Protein 9LR7 (pdb70)

Structure (mmCIF, N/CA/C/O backbone):
data_9LR7
#
_entry.id   9LR7
#
_cell.length_a   87.307
_cell.length_b   158.415
_cell.length_c   88.221
_cell.angle_alpha   90.00
_cell.angle_beta   92.09
_cell.angle_gamma   90.00
#
_symmetry.space_group_name_H-M   'P 1 21 1'
#
loop_
_entity.id
_entity.type
_entity.pdbx_description
1 polymer 'Endocarditis and biofilm-associated pilus minor subunit EbpB'
2 non-polymer 'SODIUM ION'
3 non-polymer 'PHOSPHATE ION'
4 non-polymer 1,2-ETHANEDIOL
5 water water
#
loop_
_atom_site.group_PDB
_atom_site.id
_atom_site.type_symbol
_atom_site.label_atom_id
_atom_site.label_alt_id
_atom_site.label_comp_id
_atom_site.label_asym_id
_atom_site.label_entity_id
_atom_site.label_seq_id
_atom_site.pdbx_PDB_ins_code
_atom_site.Cartn_x
_atom_site.Cartn_y
_atom_site.Cartn_z
_atom_site.occupancy
_atom_site.B_iso_or_equiv
_atom_site.auth_seq_id
_atom_site.auth_comp_id
_atom_site.auth_asym_id
_atom_site.auth_atom_id
_atom_site.pdbx_PDB_model_num
ATOM 1 N N . ALA A 1 26 ? 55.064 26.395 -16.353 1.00 28.53 30 ALA B N 1
ATOM 2 C CA . ALA A 1 26 ? 56.212 26.292 -15.417 1.00 29.09 30 ALA B CA 1
ATOM 3 C C . ALA A 1 26 ? 55.665 26.314 -13.999 1.00 29.50 30 ALA B C 1
ATOM 4 O O . ALA A 1 26 ? 54.782 27.099 -13.700 1.00 29.52 30 ALA B O 1
ATOM 6 N N . SER A 1 27 ? 56.116 25.366 -13.175 1.00 32.13 31 SER B N 1
ATOM 7 C CA . SER A 1 27 ? 55.407 25.055 -11.954 1.00 30.47 31 SER B CA 1
ATOM 8 C C . SER A 1 27 ? 56.375 25.058 -10.785 1.00 30.13 31 SER B C 1
ATOM 9 O O . SER A 1 27 ? 57.586 24.983 -10.964 1.00 32.15 31 SER B O 1
ATOM 12 N N . VAL A 1 28 ? 55.792 25.177 -9.584 1.00 27.58 32 VAL B N 1
ATOM 13 C CA . VAL A 1 28 ? 56.481 24.792 -8.370 1.00 26.25 32 VAL B CA 1
ATOM 14 C C . VAL A 1 28 ? 55.689 23.670 -7.706 1.00 26.63 32 VAL B C 1
ATOM 15 O O . VAL A 1 28 ? 54.465 23.583 -7.846 1.00 26.90 32 VAL B O 1
ATOM 19 N N . GLN A 1 29 ? 56.434 22.786 -7.043 1.00 26.61 33 GLN B N 1
ATOM 20 C CA . GLN A 1 29 ? 55.856 21.811 -6.139 1.00 27.27 33 GLN B CA 1
ATOM 21 C C . GLN A 1 29 ? 56.030 22.365 -4.732 1.00 26.89 33 GLN B C 1
ATOM 22 O O . GLN A 1 29 ? 57.134 22.768 -4.372 1.00 28.74 33 GLN B O 1
ATOM 28 N N . VAL A 1 30 ? 54.934 22.427 -3.968 1.00 24.96 34 VAL B N 1
ATOM 29 C CA . VAL A 1 30 ? 55.001 22.872 -2.586 1.00 24.75 34 VAL B CA 1
ATOM 30 C C . VAL A 1 30 ? 54.581 21.709 -1.700 1.00 24.45 34 VAL B C 1
ATOM 31 O O . VAL A 1 30 ? 53.445 21.247 -1.815 1.00 25.71 34 VAL B O 1
ATOM 35 N N . THR A 1 31 ? 55.482 21.273 -0.803 1.00 23.66 35 THR B N 1
ATOM 36 C CA . THR A 1 31 ? 55.165 20.197 0.118 1.00 23.37 35 THR B CA 1
ATOM 37 C C . THR A 1 31 ? 55.053 20.757 1.529 1.00 23.51 35 THR B C 1
ATOM 38 O O . THR A 1 31 ? 55.983 21.395 2.021 1.00 23.55 35 THR B O 1
ATOM 42 N N . LEU A 1 32 ? 53.907 20.478 2.168 1.00 23.68 36 LEU B N 1
ATOM 43 C CA . LEU A 1 32 ? 53.679 20.799 3.571 1.00 23.77 36 LEU B CA 1
ATOM 44 C C . LEU A 1 32 ? 53.939 19.530 4.399 1.00 24.17 36 LEU B C 1
ATOM 45 O O . LEU A 1 32 ? 53.343 18.464 4.163 1.00 25.33 36 LEU B O 1
ATOM 50 N N . HIS A 1 33 ? 54.837 19.676 5.385 1.00 24.98 37 HIS B N 1
ATOM 51 C CA . HIS A 1 33 ? 55.099 18.662 6.381 1.00 24.31 37 HIS B CA 1
ATOM 52 C C . HIS A 1 33 ? 54.438 19.101 7.684 1.00 23.20 37 HIS B C 1
ATOM 53 O O . HIS A 1 33 ? 55.051 19.812 8.480 1.00 24.81 37 HIS B O 1
ATOM 60 N N . LYS A 1 34 ? 53.184 18.686 7.895 1.00 21.77 38 LYS B N 1
ATOM 61 C CA . LYS A 1 34 ? 52.445 19.114 9.070 1.00 21.10 38 LYS B CA 1
ATOM 62 C C . LYS A 1 34 ? 53.017 18.445 10.313 1.00 20.69 38 LYS B C 1
ATOM 63 O O . LYS A 1 34 ? 53.095 17.225 10.374 1.00 22.89 38 LYS B O 1
ATOM 69 N N . LEU A 1 35 ? 53.389 19.243 11.313 1.00 20.07 39 LEU B N 1
ATOM 70 C CA . LEU A 1 35 ? 53.924 18.733 12.568 1.00 19.45 39 LEU B CA 1
ATOM 71 C C . LEU A 1 35 ? 52.932 18.977 13.699 1.00 19.43 39 LEU B C 1
ATOM 72 O O . LEU A 1 35 ? 52.171 19.942 13.676 1.00 19.13 39 LEU B O 1
ATOM 77 N N . LEU A 1 36 ? 52.984 18.094 14.693 1.00 19.69 40 LEU B N 1
ATOM 78 C CA . LEU A 1 36 ? 52.206 18.246 15.909 1.00 19.84 40 LEU B CA 1
ATOM 79 C C . LEU A 1 36 ? 53.167 18.203 17.089 1.00 20.09 40 LEU B C 1
ATOM 80 O O . LEU A 1 36 ? 53.947 17.271 17.200 1.00 20.45 40 LEU B O 1
ATOM 85 N N . PHE A 1 37 ? 53.113 19.229 17.943 1.00 20.20 41 PHE B N 1
ATOM 86 C CA . PHE A 1 37 ? 53.902 19.261 19.161 1.00 20.00 41 PHE B CA 1
ATOM 87 C C . PHE A 1 37 ? 52.973 19.129 20.361 1.00 20.20 41 PHE B C 1
ATOM 88 O O . PHE A 1 37 ? 51.814 19.527 20.289 1.00 20.80 41 PHE B O 1
ATOM 96 N N . PRO A 1 38 ? 53.467 18.623 21.504 1.00 20.56 42 PRO B N 1
ATOM 97 C CA . PRO A 1 38 ? 52.679 18.555 22.731 1.00 21.49 42 PRO B CA 1
ATOM 98 C C . PRO A 1 38 ? 52.259 19.939 23.218 1.00 23.64 42 PRO B C 1
ATOM 99 O O . PRO A 1 38 ? 52.884 20.940 22.866 1.00 25.51 42 PRO B O 1
ATOM 103 N N . ASP A 1 39 ? 51.207 19.974 24.045 1.00 24.85 43 ASP B N 1
ATOM 104 C CA . ASP A 1 39 ? 50.737 21.202 24.660 1.00 26.28 43 ASP B CA 1
ATOM 105 C C . ASP A 1 39 ? 51.916 21.940 25.288 1.00 26.01 43 ASP B C 1
ATOM 106 O O . ASP A 1 39 ? 52.715 21.337 25.992 1.00 27.19 43 ASP B O 1
ATOM 111 N N . GLY A 1 40 ? 52.023 23.243 25.004 1.00 25.67 44 GLY B N 1
ATOM 112 C CA . GLY A 1 40 ? 53.010 24.107 25.636 1.00 25.80 44 GLY B CA 1
ATOM 113 C C . GLY A 1 40 ? 54.427 23.908 25.097 1.00 27.00 44 GLY B C 1
ATOM 114 O O . GLY A 1 40 ? 55.361 24.513 25.628 1.00 27.32 44 GLY B O 1
ATOM 115 N N . GLN A 1 41 ? 54.589 23.122 24.019 1.00 27.85 45 GLN B N 1
ATOM 116 C CA . GLN A 1 41 ? 55.917 22.712 23.584 1.00 27.12 45 GLN B CA 1
ATOM 117 C C . GLN A 1 41 ? 56.215 23.053 22.124 1.00 26.54 45 GLN B C 1
ATOM 118 O O . GLN A 1 41 ? 57.238 22.611 21.611 1.00 25.16 45 GLN B O 1
ATOM 124 N N . LEU A 1 42 ? 55.360 23.847 21.460 1.00 26.38 46 LEU B N 1
ATOM 125 C CA . LEU A 1 42 ? 55.661 24.360 20.125 1.00 25.78 46 LEU B CA 1
ATOM 126 C C . LEU A 1 42 ? 56.954 25.157 20.240 1.00 26.81 46 LEU B C 1
ATOM 127 O O . LEU A 1 42 ? 57.180 25.791 21.255 1.00 28.47 46 LEU B O 1
ATOM 130 N N . PRO A 1 43 ? 57.864 25.128 19.253 1.00 27.01 47 PRO B N 1
ATOM 131 C CA . PRO A 1 43 ? 59.153 25.817 19.374 1.00 28.09 47 PRO B CA 1
ATOM 132 C C . PRO A 1 43 ? 59.116 27.306 19.724 1.00 30.27 47 PRO B C 1
ATOM 133 O O . PRO A 1 43 ? 60.022 27.791 20.410 1.00 29.85 47 PRO B O 1
ATOM 137 N N . GLU A 1 44 ? 58.069 28.020 19.285 1.00 32.98 48 GLU B N 1
ATOM 138 C CA . GLU A 1 44 ? 57.932 29.440 19.609 1.00 36.76 48 GLU B CA 1
ATOM 139 C C . GLU A 1 44 ? 57.751 29.618 21.120 1.00 37.95 48 GLU B C 1
ATOM 140 O O . GLU A 1 44 ? 58.266 30.572 21.696 1.00 38.87 48 GLU B O 1
ATOM 146 N N . GLN A 1 45 ? 57.064 28.660 21.757 1.00 39.30 49 GLN B N 1
ATOM 147 C CA . GLN A 1 45 ? 56.858 28.632 23.201 1.00 38.54 49 GLN B CA 1
ATOM 148 C C . GLN A 1 45 ? 58.141 28.248 23.949 1.00 41.45 49 GLN B C 1
ATOM 149 O O . GLN A 1 45 ? 58.214 28.437 25.164 1.00 42.85 49 GLN B O 1
ATOM 155 N N . GLN A 1 46 ? 59.129 27.701 23.212 1.00 45.18 50 GLN B N 1
ATOM 156 C CA . GLN A 1 46 ? 60.431 27.276 23.721 1.00 45.84 50 GLN B CA 1
ATOM 157 C C . GLN A 1 46 ? 60.227 26.125 24.731 1.00 48.37 50 GLN B C 1
ATOM 158 O O . GLN A 1 46 ? 59.769 25.025 24.309 1.00 51.45 50 GLN B O 1
ATOM 164 N N . LEU A 1 56 ? 63.991 18.056 22.037 1.00 45.69 60 LEU B N 1
ATOM 165 C CA . LEU A 1 56 ? 64.441 17.092 20.988 1.00 47.76 60 LEU B CA 1
ATOM 166 C C . LEU A 1 56 ? 63.397 15.991 20.790 1.00 44.14 60 LEU B C 1
ATOM 167 O O . LEU A 1 56 ? 62.856 15.462 21.764 1.00 44.44 60 LEU B O 1
ATOM 172 N N . GLN A 1 57 ? 63.135 15.656 19.517 1.00 40.78 61 GLN B N 1
ATOM 173 C CA . GLN A 1 57 ? 62.379 14.463 19.151 1.00 38.37 61 GLN B CA 1
ATOM 174 C C . GLN A 1 57 ? 61.050 14.398 19.900 1.00 37.06 61 GLN B C 1
ATOM 175 O O . GLN A 1 57 ? 60.609 13.321 20.296 1.00 35.81 61 GLN B O 1
ATOM 181 N N . ASN A 1 58 ? 60.413 15.565 20.056 1.00 37.87 62 ASN B N 1
ATOM 182 C CA . ASN A 1 58 ? 59.127 15.675 20.718 1.00 34.70 62 ASN B CA 1
ATOM 183 C C . ASN A 1 58 ? 58.105 16.244 19.738 1.00 31.66 62 ASN B C 1
ATOM 184 O O . ASN A 1 58 ? 57.348 17.122 20.121 1.00 32.78 62 ASN B O 1
ATOM 186 N N . TYR A 1 59 ? 58.096 15.766 18.479 1.00 29.06 63 TYR B N 1
ATOM 187 C CA . TYR A 1 59 ? 57.026 16.097 17.546 1.00 25.79 63 TYR B CA 1
ATOM 188 C C . TYR A 1 59 ? 56.730 14.906 16.641 1.00 25.46 63 TYR B C 1
ATOM 189 O O . TYR A 1 59 ? 57.560 14.017 16.487 1.00 25.61 63 TYR B O 1
ATOM 198 N N . ARG A 1 60 ? 55.532 14.902 16.049 1.00 25.19 64 ARG B N 1
ATOM 199 C CA . ARG A 1 60 ? 55.164 13.875 15.083 1.00 25.45 64 ARG B CA 1
ATOM 200 C C . ARG A 1 60 ? 54.376 14.470 13.911 1.00 23.96 64 ARG B C 1
ATOM 201 O O . ARG A 1 60 ? 53.763 15.528 14.022 1.00 24.03 64 ARG B O 1
ATOM 209 N N . GLY A 1 61 ? 54.395 13.787 12.760 1.00 23.05 65 GLY B N 1
ATOM 210 C CA . GLY A 1 61 ? 53.595 14.194 11.612 1.00 23.31 65 GLY B CA 1
ATOM 211 C C . GLY A 1 61 ? 52.112 13.943 11.867 1.00 23.33 65 GLY B C 1
ATOM 212 O O . GLY A 1 61 ? 51.768 13.015 12.578 1.00 24.37 65 GLY B O 1
ATOM 213 N N . LEU A 1 62 ? 51.230 14.761 11.294 1.00 23.21 66 LEU B N 1
ATOM 214 C CA . LEU A 1 62 ? 49.804 14.650 11.575 1.00 23.05 66 LEU B CA 1
ATOM 215 C C . LEU A 1 62 ? 48.997 14.520 10.283 1.00 23.16 66 LEU B C 1
ATOM 216 O O . LEU A 1 62 ? 48.977 15.440 9.463 1.00 23.34 66 LEU B O 1
ATOM 221 N N . ASN A 1 63 ? 48.295 13.388 10.162 1.00 23.32 67 ASN B N 1
ATOM 222 C CA . ASN A 1 63 ? 47.456 13.073 9.019 1.00 24.87 67 ASN B CA 1
ATOM 223 C C . ASN A 1 63 ? 46.047 13.614 9.237 1.00 26.49 67 ASN B C 1
ATOM 224 O O . ASN A 1 63 ? 45.658 13.880 10.362 1.00 27.36 67 ASN B O 1
ATOM 229 N N . ASP A 1 64 ? 45.306 13.764 8.133 1.00 28.75 68 ASP B N 1
ATOM 230 C CA . ASP A 1 64 ? 43.906 14.176 8.115 1.00 31.51 68 ASP B CA 1
ATOM 231 C C . ASP A 1 64 ? 43.763 15.655 8.486 1.00 31.03 68 ASP B C 1
ATOM 232 O O . ASP A 1 64 ? 42.772 16.058 9.098 1.00 31.37 68 ASP B O 1
ATOM 237 N N . VAL A 1 65 ? 44.756 16.457 8.083 1.00 30.30 69 VAL B N 1
ATOM 238 C CA . VAL A 1 65 ? 44.671 17.904 8.168 1.00 28.29 69 VAL B CA 1
ATOM 239 C C . VAL A 1 65 ? 44.402 18.439 6.766 1.00 27.55 69 VAL B C 1
ATOM 240 O O . VAL A 1 65 ? 45.205 18.223 5.863 1.00 26.79 69 VAL B O 1
ATOM 244 N N . THR A 1 66 ? 43.254 19.099 6.592 1.00 26.21 70 THR B N 1
ATOM 245 C CA . THR A 1 66 ? 42.892 19.668 5.310 1.00 26.58 70 THR B CA 1
ATOM 246 C C . THR A 1 66 ? 43.544 21.045 5.171 1.00 25.17 70 THR B C 1
ATOM 247 O O . THR A 1 66 ? 43.368 21.923 6.009 1.00 25.74 70 THR B O 1
ATOM 251 N N . TYR A 1 67 ? 44.293 21.214 4.075 1.00 24.70 71 TYR B N 1
ATOM 252 C CA . TYR A 1 67 ? 44.800 22.512 3.661 1.00 23.10 71 TYR B CA 1
ATOM 253 C C . TYR A 1 67 ? 44.047 22.971 2.422 1.00 23.71 71 TYR B C 1
ATOM 254 O O . TYR A 1 67 ? 43.806 22.181 1.517 1.00 26.72 71 TYR B O 1
ATOM 263 N N . GLN A 1 68 ? 43.697 24.257 2.395 1.00 23.93 72 GLN B N 1
ATOM 264 C CA . GLN A 1 68 ? 43.236 24.926 1.189 1.00 24.20 72 GLN B CA 1
ATOM 265 C C . GLN A 1 68 ? 44.331 25.865 0.710 1.00 23.52 72 GLN B C 1
ATOM 266 O O . GLN A 1 68 ? 45.098 26.386 1.501 1.00 24.32 72 GLN B O 1
ATOM 272 N N . VAL A 1 69 ? 44.395 26.051 -0.603 1.00 23.42 73 VAL B N 1
ATOM 273 C CA . VAL A 1 69 ? 45.300 27.002 -1.223 1.00 23.37 73 VAL B CA 1
ATOM 274 C C . VAL A 1 69 ? 44.458 28.057 -1.932 1.00 23.41 73 VAL B C 1
ATOM 275 O O . VAL A 1 69 ? 43.498 27.736 -2.626 1.00 23.08 73 VAL B O 1
ATOM 279 N N . TYR A 1 70 ? 44.842 29.319 -1.754 1.00 23.44 74 TYR B N 1
ATOM 280 C CA . TYR A 1 70 ? 44.184 30.435 -2.416 1.00 23.27 74 TYR B CA 1
ATOM 281 C C . TYR A 1 70 ? 45.205 31.197 -3.248 1.00 23.17 74 TYR B C 1
ATOM 282 O O . TYR A 1 70 ? 46.328 31.420 -2.816 1.00 23.69 74 TYR B O 1
ATOM 291 N N . ASP A 1 71 ? 44.794 31.569 -4.452 1.00 23.23 75 ASP B N 1
ATOM 292 C CA . ASP A 1 71 ? 45.607 32.419 -5.294 1.00 23.12 75 ASP B CA 1
ATOM 293 C C . ASP A 1 71 ? 45.390 33.865 -4.854 1.00 22.80 75 ASP B C 1
ATOM 294 O O . ASP A 1 71 ? 44.287 34.387 -4.997 1.00 23.81 75 ASP B O 1
ATOM 299 N N . VAL A 1 72 ? 46.435 34.495 -4.302 1.00 22.21 76 VAL B N 1
ATOM 300 C CA . VAL A 1 72 ? 46.325 35.844 -3.762 1.00 21.74 76 VAL B CA 1
ATOM 301 C C . VAL A 1 72 ? 47.241 36.779 -4.556 1.00 21.79 76 VAL B C 1
ATOM 302 O O . VAL A 1 72 ? 47.674 37.804 -4.043 1.00 23.76 76 VAL B O 1
ATOM 306 N N . THR A 1 73 ? 47.482 36.433 -5.826 1.00 22.08 77 THR B N 1
ATOM 307 C CA . THR A 1 73 ? 48.393 37.168 -6.689 1.00 21.77 77 THR B CA 1
ATOM 308 C C . THR A 1 73 ? 47.873 38.593 -6.887 1.00 22.19 77 THR B C 1
ATOM 309 O O . THR A 1 73 ? 48.641 39.545 -6.787 1.00 23.02 77 THR B O 1
ATOM 313 N N . ASP A 1 74 ? 46.573 38.710 -7.193 1.00 23.03 78 ASP B N 1
ATOM 314 C CA . ASP A 1 74 ? 45.944 39.984 -7.504 1.00 23.67 78 ASP B CA 1
ATOM 315 C C . ASP A 1 74 ? 46.048 40.925 -6.307 1.00 23.62 78 ASP B C 1
ATOM 316 O O . ASP A 1 74 ? 46.643 42.008 -6.435 1.00 23.81 78 ASP B O 1
ATOM 321 N N . PRO A 1 75 ? 45.463 40.581 -5.128 1.00 22.52 79 PRO B N 1
ATOM 322 C CA . PRO A 1 75 ? 45.542 41.468 -3.966 1.00 22.06 79 PRO B CA 1
ATOM 323 C C . PRO A 1 75 ? 46.986 41.746 -3.557 1.00 21.99 79 PRO B C 1
ATOM 324 O O . PRO A 1 75 ? 47.287 42.842 -3.086 1.00 23.10 79 PRO B O 1
ATOM 328 N N . PHE A 1 76 ? 47.890 40.785 -3.792 1.00 21.74 80 PHE B N 1
ATOM 329 C CA . PHE A 1 76 ? 49.278 41.003 -3.443 1.00 21.58 80 PHE B CA 1
ATOM 330 C C . PHE A 1 76 ? 49.827 42.224 -4.191 1.00 21.73 80 PHE B C 1
ATOM 331 O O . PHE A 1 76 ? 50.430 43.106 -3.579 1.00 22.42 80 PHE B O 1
ATOM 339 N N . TYR A 1 77 ? 49.647 42.246 -5.518 1.00 21.33 81 TYR B N 1
ATOM 340 C CA . TYR A 1 77 ? 50.229 43.288 -6.358 1.00 20.81 81 TYR B CA 1
ATOM 341 C C . TYR A 1 77 ? 49.501 44.615 -6.185 1.00 20.82 81 TYR B C 1
ATOM 342 O O . TYR A 1 77 ? 50.119 45.657 -6.303 1.00 21.52 81 TYR B O 1
ATOM 351 N N . GLN A 1 78 ? 48.212 44.543 -5.865 1.00 21.14 82 GLN B N 1
ATOM 352 C CA . GLN A 1 78 ? 47.452 45.733 -5.528 1.00 22.69 82 GLN B CA 1
ATOM 353 C C . GLN A 1 78 ? 48.059 46.401 -4.286 1.00 23.05 82 GLN B C 1
ATOM 354 O O . GLN A 1 78 ? 48.364 47.583 -4.300 1.00 25.83 82 GLN B O 1
ATOM 360 N N . LEU A 1 79 ? 48.255 45.634 -3.213 1.00 22.12 83 LEU B N 1
ATOM 361 C CA . LEU A 1 79 ? 48.855 46.157 -2.000 1.00 21.48 83 LEU B CA 1
ATOM 362 C C . LEU A 1 79 ? 50.237 46.746 -2.270 1.00 21.73 83 LEU B C 1
ATOM 363 O O . LEU A 1 79 ? 50.599 47.769 -1.707 1.00 22.57 83 LEU B O 1
ATOM 368 N N . ARG A 1 80 ? 51.027 46.069 -3.094 1.00 21.34 84 ARG B N 1
ATOM 369 C CA . ARG A 1 80 ? 52.366 46.534 -3.420 1.00 21.28 84 ARG B CA 1
ATOM 370 C C . ARG A 1 80 ? 52.308 47.865 -4.162 1.00 21.16 84 ARG B C 1
ATOM 371 O O . ARG A 1 80 ? 53.109 48.738 -3.881 1.00 23.00 84 ARG B O 1
ATOM 379 N N . SER A 1 81 ? 51.369 48.002 -5.103 1.00 21.23 85 SER B N 1
ATOM 380 C CA . SER A 1 81 ? 51.212 49.223 -5.865 1.00 21.25 85 SER B CA 1
ATOM 381 C C . SER A 1 81 ? 50.750 50.370 -4.954 1.00 21.74 85 SER B C 1
ATOM 382 O O . SER A 1 81 ? 51.075 51.532 -5.220 1.00 23.35 85 SER B O 1
ATOM 385 N N . GLU A 1 82 ? 50.010 50.022 -3.886 1.00 22.15 86 GLU B N 1
ATOM 386 C CA . GLU A 1 82 ? 49.494 50.974 -2.923 1.00 21.95 86 GLU B CA 1
ATOM 387 C C . GLU A 1 82 ? 50.583 51.445 -1.966 1.00 22.41 86 GLU B C 1
ATOM 388 O O . GLU A 1 82 ? 50.325 52.351 -1.178 1.00 23.08 86 GLU B O 1
ATOM 394 N N . GLY A 1 83 ? 51.775 50.830 -2.019 1.00 22.35 87 GLY B N 1
ATOM 395 C CA . GLY A 1 83 ? 52.936 51.321 -1.288 1.00 22.70 87 GLY B CA 1
ATOM 396 C C . GLY A 1 83 ? 53.406 50.387 -0.171 1.00 22.83 87 GLY B C 1
ATOM 397 O O . GLY A 1 83 ? 54.405 50.657 0.486 1.00 22.99 87 GLY B O 1
ATOM 398 N N . LYS A 1 84 ? 52.693 49.278 0.034 1.00 23.03 88 LYS B N 1
ATOM 399 C CA . LYS A 1 84 ? 53.019 48.321 1.086 1.00 23.42 88 LYS B CA 1
ATOM 400 C C . LYS A 1 84 ? 54.257 47.517 0.714 1.00 24.09 88 LYS B C 1
ATOM 401 O O . LYS A 1 84 ? 54.472 47.188 -0.440 1.00 25.48 88 LYS B O 1
ATOM 407 N N . THR A 1 85 ? 55.063 47.193 1.722 1.00 24.25 89 THR B N 1
ATOM 408 C CA . THR A 1 85 ? 56.198 46.293 1.571 1.00 23.69 89 THR B CA 1
ATOM 409 C C . THR A 1 85 ? 55.677 44.868 1.346 1.00 22.96 89 THR B C 1
ATOM 410 O O . THR A 1 85 ? 54.507 44.564 1.629 1.00 23.53 89 THR B O 1
ATOM 414 N N . VAL A 1 86 ? 56.574 43.996 0.855 1.00 21.49 90 VAL B N 1
ATOM 415 C CA . VAL A 1 86 ? 56.225 42.602 0.606 1.00 20.77 90 VAL B CA 1
ATOM 416 C C . VAL A 1 86 ? 55.731 41.968 1.907 1.00 20.79 90 VAL B C 1
ATOM 417 O O . VAL A 1 86 ? 54.683 41.338 1.927 1.00 20.42 90 VAL B O 1
ATOM 421 N N . GLN A 1 87 ? 56.509 42.103 2.978 1.00 21.64 91 GLN B N 1
ATOM 422 C CA . GLN A 1 87 ? 56.147 41.535 4.305 1.00 22.53 91 GLN B CA 1
ATOM 423 C C . GLN A 1 87 ? 54.807 42.076 4.812 1.00 21.63 91 GLN B C 1
ATOM 424 O O . GLN A 1 87 ? 54.028 41.289 5.346 1.00 20.62 91 GLN B O 1
ATOM 430 N N . GLU A 1 88 ? 54.567 43.365 4.635 1.00 22.75 92 GLU B N 1
ATOM 431 C CA . GLU A 1 88 ? 53.329 43.992 5.068 1.00 24.33 92 GLU B CA 1
ATOM 432 C C . GLU A 1 88 ? 52.143 43.366 4.343 1.00 24.27 92 GLU B C 1
ATOM 433 O O . GLU A 1 88 ? 51.139 42.993 4.958 1.00 25.84 92 GLU B O 1
ATOM 439 N N . ALA A 1 89 ? 52.271 43.283 3.021 1.00 23.59 93 ALA B N 1
ATOM 440 C CA . ALA A 1 89 ? 51.235 42.679 2.204 1.00 23.30 93 ALA B CA 1
ATOM 441 C C . ALA A 1 89 ? 51.035 41.201 2.578 1.00 22.30 93 ALA B C 1
ATOM 442 O O . ALA A 1 89 ? 49.907 40.730 2.671 1.00 21.41 93 ALA B O 1
ATOM 444 N N . GLN A 1 90 ? 52.123 40.463 2.814 1.00 22.40 94 GLN B N 1
ATOM 445 C CA . GLN A 1 90 ? 51.962 39.061 3.162 1.00 22.32 94 GLN B CA 1
ATOM 446 C C . GLN A 1 90 ? 51.202 38.938 4.485 1.00 21.75 94 GLN B C 1
ATOM 447 O O . GLN A 1 90 ? 50.383 38.039 4.618 1.00 22.24 94 GLN B O 1
ATOM 453 N N . ARG A 1 91 ? 51.400 39.842 5.440 1.00 21.07 95 ARG B N 1
ATOM 454 C CA . ARG A 1 91 ? 50.760 39.653 6.724 1.00 20.45 95 ARG B CA 1
ATOM 455 C C . ARG A 1 91 ? 49.299 40.012 6.608 1.00 19.42 95 ARG B C 1
ATOM 456 O O . ARG A 1 91 ? 48.437 39.371 7.212 1.00 20.57 95 ARG B O 1
ATOM 464 N N . GLN A 1 92 ? 49.017 41.009 5.783 1.00 18.92 96 GLN B N 1
ATOM 465 C CA . GLN A 1 92 ? 47.634 41.364 5.523 1.00 19.20 96 GLN B CA 1
ATOM 466 C C . GLN A 1 92 ? 46.933 40.177 4.854 1.00 18.78 96 GLN B C 1
ATOM 467 O O . GLN A 1 92 ? 45.869 39.772 5.297 1.00 18.33 96 GLN B O 1
ATOM 473 N N . LEU A 1 93 ? 47.551 39.614 3.810 1.00 18.53 97 LEU B N 1
ATOM 474 C CA . LEU A 1 93 ? 46.946 38.517 3.077 1.00 18.58 97 LEU B CA 1
ATOM 475 C C . LEU A 1 93 ? 46.720 37.318 3.993 1.00 19.15 97 LEU B C 1
ATOM 476 O O . LEU A 1 93 ? 45.708 36.626 3.875 1.00 20.06 97 LEU B O 1
ATOM 481 N N . ALA A 1 94 ? 47.669 37.057 4.890 1.00 20.01 98 ALA B N 1
ATOM 482 C CA . ALA A 1 94 ? 47.518 35.996 5.883 1.00 21.76 98 ALA B CA 1
ATOM 483 C C . ALA A 1 94 ? 46.226 36.153 6.688 1.00 23.17 98 ALA B C 1
ATOM 484 O O . ALA A 1 94 ? 45.632 35.149 7.082 1.00 22.66 98 ALA B O 1
ATOM 486 N N . GLU A 1 95 ? 45.808 37.413 6.929 1.00 25.82 99 GLU B N 1
ATOM 487 C CA . GLU A 1 95 ? 44.649 37.701 7.760 1.00 30.05 99 GLU B CA 1
ATOM 488 C C . GLU A 1 95 ? 43.350 37.728 6.950 1.00 30.41 99 GLU B C 1
ATOM 489 O O . GLU A 1 95 ? 42.357 37.186 7.417 1.00 32.77 99 GLU B O 1
ATOM 495 N N . THR A 1 96 ? 43.348 38.354 5.758 1.00 30.90 100 THR B N 1
ATOM 496 C CA . THR A 1 96 ? 42.111 38.682 5.043 1.00 32.36 100 THR B CA 1
ATOM 497 C C . THR A 1 96 ? 42.033 38.039 3.657 1.00 33.05 100 THR B C 1
ATOM 498 O O . THR A 1 96 ? 40.985 38.106 3.019 1.00 35.22 100 THR B O 1
ATOM 502 N N . GLY A 1 97 ? 43.117 37.404 3.192 1.00 33.78 101 GLY B N 1
ATOM 503 C CA . GLY A 1 97 ? 43.206 36.861 1.844 1.00 34.83 101 GLY B CA 1
ATOM 504 C C . GLY A 1 97 ? 42.155 35.796 1.538 1.00 37.61 101 GLY B C 1
ATOM 505 O O . GLY A 1 97 ? 41.837 35.577 0.367 1.00 38.06 101 GLY B O 1
ATOM 506 N N . ALA A 1 98 ? 41.566 35.138 2.528 1.00 38.80 102 ALA B N 1
ATOM 507 C CA . ALA A 1 98 ? 40.634 34.053 2.148 1.00 41.01 102 ALA B CA 1
ATOM 508 C C . ALA A 1 98 ? 39.233 34.611 1.965 1.00 44.40 102 ALA B C 1
ATOM 509 O O . ALA A 1 98 ? 38.442 34.016 1.222 1.00 46.25 102 ALA B O 1
ATOM 511 N N . MET A 1 99 ? 38.959 35.746 2.594 1.00 46.76 103 MET B N 1
ATOM 512 C CA . MET A 1 99 ? 37.601 36.344 2.541 1.00 48.53 103 MET B CA 1
ATOM 513 C C . MET A 1 99 ? 37.144 36.587 1.100 1.00 49.04 103 MET B C 1
ATOM 514 O O . MET A 1 99 ? 37.908 37.193 0.332 1.00 44.50 103 MET B O 1
ATOM 516 N N . ASN A 1 100 ? 35.944 36.113 0.768 1.00 52.43 104 ASN B N 1
ATOM 517 C CA . ASN A 1 100 ? 35.344 36.314 -0.582 1.00 54.28 104 ASN B CA 1
ATOM 518 C C . ASN A 1 100 ? 36.248 35.754 -1.686 1.00 50.33 104 ASN B C 1
ATOM 519 O O . ASN A 1 100 ? 36.325 36.386 -2.753 1.00 51.60 104 ASN B O 1
ATOM 521 N N . ARG A 1 101 ? 36.900 34.619 -1.443 1.00 45.15 105 ARG B N 1
ATOM 522 C CA . ARG A 1 101 ? 37.753 33.979 -2.475 1.00 42.47 105 ARG B CA 1
ATOM 523 C C . ARG A 1 101 ? 37.568 32.458 -2.407 1.00 40.05 105 ARG B C 1
ATOM 524 O O . ARG A 1 101 ? 37.671 31.907 -1.306 1.00 41.79 105 ARG B O 1
ATOM 529 N N . LYS A 1 102 ? 37.250 31.822 -3.529 1.00 38.06 106 LYS B N 1
ATOM 530 C CA . LYS A 1 102 ? 37.148 30.368 -3.582 1.00 35.99 106 LYS B CA 1
ATOM 531 C C . LYS A 1 102 ? 38.553 29.775 -3.709 1.00 32.08 106 LYS B C 1
ATOM 532 O O . LYS A 1 102 ? 39.384 30.254 -4.476 1.00 30.77 106 LYS B O 1
ATOM 538 N N . PRO A 1 103 ? 38.891 28.727 -2.926 1.00 31.81 107 PRO B N 1
ATOM 539 C CA . PRO A 1 103 ? 40.223 28.114 -2.996 1.00 29.38 107 PRO B CA 1
ATOM 540 C C . PRO A 1 103 ? 40.457 27.415 -4.324 1.00 28.51 107 PRO B C 1
ATOM 541 O O . PRO A 1 103 ? 39.514 26.868 -4.889 1.00 31.11 107 PRO B O 1
ATOM 545 N N . ILE A 1 104 ? 41.708 27.435 -4.802 1.00 26.29 108 ILE B N 1
ATOM 546 C CA . ILE A 1 104 ? 42.030 26.817 -6.080 1.00 26.23 108 ILE B CA 1
ATOM 547 C C . ILE A 1 104 ? 42.464 25.370 -5.887 1.00 25.45 108 ILE B C 1
ATOM 548 O O . ILE A 1 104 ? 42.554 24.639 -6.856 1.00 28.00 108 ILE B O 1
ATOM 553 N N . ALA A 1 105 ? 42.741 24.950 -4.657 1.00 25.13 109 ALA B N 1
ATOM 554 C CA . ALA A 1 105 ? 43.104 23.562 -4.389 1.00 25.24 109 ALA B CA 1
ATOM 555 C C . ALA A 1 105 ? 42.782 23.212 -2.938 1.00 26.75 109 ALA B C 1
ATOM 556 O O . ALA A 1 105 ? 42.766 24.080 -2.071 1.00 26.89 109 ALA B O 1
ATOM 558 N N . GLU A 1 106 ? 42.512 21.927 -2.697 1.00 29.59 110 GLU B N 1
ATOM 559 C CA . GLU A 1 106 ? 42.165 21.418 -1.374 1.00 31.06 110 GLU B CA 1
ATOM 560 C C . GLU A 1 106 ? 42.573 19.947 -1.313 1.00 31.57 110 GLU B C 1
ATOM 561 O O . GLU A 1 106 ? 42.282 19.197 -2.232 1.00 32.47 110 GLU B O 1
ATOM 567 N N . ASP A 1 107 ? 43.251 19.563 -0.224 1.00 32.57 111 ASP B N 1
ATOM 568 C CA . ASP A 1 107 ? 43.826 18.232 -0.078 1.00 32.07 111 ASP B CA 1
ATOM 569 C C . ASP A 1 107 ? 44.138 17.997 1.403 1.00 32.40 111 ASP B C 1
ATOM 570 O O . ASP A 1 107 ? 44.258 18.959 2.171 1.00 29.90 111 ASP B O 1
ATOM 575 N N . LYS A 1 108 ? 44.255 16.708 1.780 1.00 33.13 112 LYS B N 1
ATOM 576 C CA . LYS A 1 108 ? 44.527 16.294 3.144 1.00 33.49 112 LYS B CA 1
ATOM 577 C C . LYS A 1 108 ? 45.940 15.723 3.276 1.00 33.41 112 LYS B C 1
ATOM 578 O O . LYS A 1 108 ? 46.492 15.148 2.330 1.00 33.09 112 LYS B O 1
ATOM 584 N N . THR A 1 109 ? 46.511 15.892 4.480 1.00 32.89 113 THR B N 1
ATOM 585 C CA . THR A 1 109 ? 47.797 15.311 4.830 1.00 31.60 113 THR B CA 1
ATOM 586 C C . THR A 1 109 ? 47.648 13.797 4.979 1.00 30.97 113 THR B C 1
ATOM 587 O O . THR A 1 109 ? 46.658 13.341 5.542 1.00 31.47 113 THR B O 1
ATOM 591 N N . GLN A 1 110 ? 48.654 13.045 4.500 1.00 30.91 114 GLN B N 1
ATOM 592 C CA . GLN A 1 110 ? 48.696 11.600 4.669 1.00 31.55 114 GLN B CA 1
ATOM 593 C C . GLN A 1 110 ? 50.139 11.103 4.698 1.00 32.15 114 GLN B C 1
ATOM 594 O O . GLN A 1 110 ? 51.059 11.884 4.484 1.00 33.78 114 GLN B O 1
ATOM 600 N N . THR A 1 111 ? 50.325 9.796 4.952 1.00 31.13 115 THR B N 1
ATOM 601 C CA . THR A 1 111 ? 51.641 9.182 4.997 1.00 31.33 115 THR B CA 1
ATOM 602 C C . THR A 1 111 ? 52.134 8.985 3.569 1.00 33.58 115 THR B C 1
ATOM 603 O O . THR A 1 111 ? 51.418 8.391 2.758 1.00 35.31 115 THR B O 1
ATOM 607 N N . ILE A 1 112 ? 53.347 9.487 3.291 1.00 35.87 116 ILE B N 1
ATOM 608 C CA . ILE A 1 112 ? 53.985 9.333 1.995 1.00 37.44 116 ILE B CA 1
ATOM 609 C C . ILE A 1 112 ? 55.446 8.969 2.239 1.00 37.93 116 ILE B C 1
ATOM 610 O O . ILE A 1 112 ? 56.168 9.770 2.826 1.00 39.99 116 ILE B O 1
ATOM 615 N N . ASN A 1 113 ? 55.834 7.743 1.834 1.00 38.18 117 ASN B N 1
ATOM 616 C CA . ASN A 1 113 ? 57.183 7.220 2.009 1.00 40.73 117 ASN B CA 1
ATOM 617 C C . ASN A 1 113 ? 57.566 7.217 3.485 1.00 41.94 117 ASN B C 1
ATOM 618 O O . ASN A 1 113 ? 58.656 7.656 3.859 1.00 41.15 117 ASN B O 1
ATOM 623 N N . GLY A 1 114 ? 56.648 6.726 4.324 1.00 44.01 118 GLY B N 1
ATOM 624 C CA . GLY A 1 114 ? 56.913 6.547 5.746 1.00 44.34 118 GLY B CA 1
ATOM 625 C C . GLY A 1 114 ? 57.063 7.866 6.506 1.00 43.49 118 GLY B C 1
ATOM 626 O O . GLY A 1 114 ? 57.588 7.874 7.619 1.00 45.09 118 GLY B O 1
ATOM 627 N N . GLU A 1 115 ? 56.606 8.976 5.906 1.00 40.33 119 GLU B N 1
ATOM 628 C CA . GLU A 1 115 ? 56.509 10.253 6.601 1.00 37.53 119 GLU B CA 1
ATOM 629 C C . GLU A 1 115 ? 55.030 10.595 6.744 1.00 35.08 119 GLU B C 1
ATOM 630 O O . GLU A 1 115 ? 54.323 10.701 5.749 1.00 37.74 119 GLU B O 1
ATOM 636 N N . ASP A 1 116 ? 54.565 10.737 7.986 1.00 33.22 120 ASP B N 1
ATOM 637 C CA . ASP A 1 116 ? 53.194 11.135 8.254 1.00 31.71 120 ASP B CA 1
ATOM 638 C C . ASP A 1 116 ? 53.059 12.646 8.034 1.00 29.50 120 ASP B C 1
ATOM 639 O O . ASP A 1 116 ? 54.033 13.393 8.144 1.00 29.63 120 ASP B O 1
ATOM 644 N N . GLY A 1 117 ? 51.835 13.076 7.706 1.00 28.53 121 GLY B N 1
ATOM 645 C CA . GLY A 1 117 ? 51.461 14.479 7.722 1.00 27.35 121 GLY B CA 1
ATOM 646 C C . GLY A 1 117 ? 51.879 15.244 6.471 1.00 25.82 121 GLY B C 1
ATOM 647 O O . GLY A 1 117 ? 52.002 16.463 6.536 1.00 25.31 121 GLY B O 1
ATOM 648 N N . VAL A 1 118 ? 52.054 14.555 5.343 1.00 25.30 122 VAL B N 1
ATOM 649 C CA . VAL A 1 118 ? 52.520 15.198 4.127 1.00 25.49 122 VAL B CA 1
ATOM 650 C C . VAL A 1 118 ? 51.328 15.506 3.222 1.00 25.73 122 VAL B C 1
ATOM 651 O O . VAL A 1 118 ? 50.371 14.741 3.138 1.00 27.21 122 VAL B O 1
ATOM 655 N N . VAL A 1 119 ? 51.409 16.670 2.567 1.00 26.53 123 VAL B N 1
ATOM 656 C CA . VAL A 1 119 ? 50.522 17.044 1.477 1.00 27.16 123 VAL B CA 1
ATOM 657 C C . VAL A 1 119 ? 51.301 17.937 0.522 1.00 27.64 123 VAL B C 1
ATOM 658 O O . VAL A 1 119 ? 52.089 18.765 0.964 1.00 27.79 123 VAL B O 1
ATOM 662 N N . SER A 1 120 ? 51.067 17.730 -0.781 1.00 27.91 124 SER B N 1
ATOM 663 C CA . SER A 1 120 ? 51.790 18.422 -1.829 1.00 28.15 124 SER B CA 1
ATOM 664 C C . SER A 1 120 ? 50.832 19.050 -2.835 1.00 29.48 124 SER B C 1
ATOM 665 O O . SER A 1 120 ? 49.775 18.503 -3.151 1.00 31.32 124 SER B O 1
ATOM 668 N N . PHE A 1 121 ? 51.236 20.224 -3.331 1.00 31.03 125 PHE B N 1
ATOM 669 C CA . PHE A 1 121 ? 50.484 20.922 -4.351 1.00 32.79 125 PHE B CA 1
ATOM 670 C C . PHE A 1 121 ? 51.421 21.365 -5.471 1.00 32.86 125 PHE B C 1
ATOM 671 O O . PHE A 1 121 ? 52.550 21.798 -5.215 1.00 33.31 125 PHE B O 1
ATOM 679 N N . SER A 1 122 ? 50.929 21.218 -6.702 1.00 32.96 126 SER B N 1
ATOM 680 C CA . SER A 1 122 ? 51.638 21.658 -7.889 1.00 32.25 126 SER B CA 1
ATOM 681 C C . SER A 1 122 ? 50.965 22.933 -8.383 1.00 30.43 126 SER B C 1
ATOM 682 O O . SER A 1 122 ? 49.757 22.939 -8.600 1.00 30.30 126 SER B O 1
ATOM 685 N N . LEU A 1 123 ? 51.734 24.019 -8.505 1.00 30.01 127 LEU B N 1
ATOM 686 C CA . LEU A 1 123 ? 51.179 25.371 -8.626 1.00 27.05 127 LEU B CA 1
ATOM 687 C C . LEU A 1 123 ? 51.955 26.167 -9.672 1.00 28.10 127 LEU B C 1
ATOM 688 O O . LEU A 1 123 ? 53.183 26.091 -9.729 1.00 28.69 127 LEU B O 1
ATOM 693 N N . ALA A 1 124 ? 51.218 26.953 -10.468 1.00 28.20 128 ALA B N 1
ATOM 694 C CA . ALA A 1 124 ? 51.825 27.802 -11.486 1.00 28.44 128 ALA B CA 1
ATOM 695 C C . ALA A 1 124 ? 52.759 28.834 -10.845 1.00 28.35 128 ALA B C 1
ATOM 696 O O . ALA A 1 124 ? 52.443 29.389 -9.794 1.00 29.49 128 ALA B O 1
ATOM 698 N N . SER A 1 125 ? 53.904 29.073 -11.496 1.00 27.64 129 SER B N 1
ATOM 699 C CA . SER A 1 125 ? 54.906 30.031 -11.057 1.00 27.87 129 SER B CA 1
ATOM 700 C C . SER A 1 125 ? 54.504 31.458 -11.422 1.00 28.04 129 SER B C 1
ATOM 701 O O . SER A 1 125 ? 54.842 32.386 -10.689 1.00 30.12 129 SER B O 1
ATOM 704 N N . LYS A 1 126 ? 53.836 31.622 -12.577 1.00 27.95 130 LYS B N 1
ATOM 705 C CA . LYS A 1 126 ? 53.542 32.931 -13.135 1.00 29.70 130 LYS B CA 1
ATOM 706 C C . LYS A 1 126 ? 52.097 32.975 -13.632 1.00 31.93 130 LYS B C 1
ATOM 707 O O . LYS A 1 126 ? 51.472 31.935 -13.842 1.00 35.28 130 LYS B O 1
ATOM 713 N N . ASP A 1 127 ? 51.585 34.213 -13.804 1.00 34.38 131 ASP B N 1
ATOM 714 C CA . ASP A 1 127 ? 50.238 34.454 -14.305 1.00 35.16 131 ASP B CA 1
ATOM 715 C C . ASP A 1 127 ? 50.283 34.966 -15.746 1.00 34.56 131 ASP B C 1
ATOM 716 O O . ASP A 1 127 ? 51.349 35.103 -16.333 1.00 33.53 131 ASP B O 1
ATOM 721 N N . SER A 1 128 ? 49.102 35.260 -16.296 1.00 34.88 132 SER B N 1
ATOM 722 C CA . SER A 1 128 ? 48.923 35.815 -17.635 1.00 33.18 132 SER B CA 1
ATOM 723 C C . SER A 1 128 ? 49.844 37.005 -17.910 1.00 33.03 132 SER B C 1
ATOM 724 O O . SER A 1 128 ? 50.267 37.191 -19.055 1.00 35.03 132 SER B O 1
ATOM 727 N N . GLN A 1 129 ? 50.136 37.810 -16.881 1.00 30.73 133 GLN B N 1
ATOM 728 C CA . GLN A 1 129 ? 50.921 39.025 -17.065 1.00 29.54 133 GLN B CA 1
ATOM 729 C C . GLN A 1 129 ? 52.413 38.779 -16.832 1.00 29.46 133 GLN B C 1
ATOM 730 O O . GLN A 1 129 ? 53.192 39.738 -16.808 1.00 30.00 133 GLN B O 1
ATOM 736 N N . GLN A 1 130 ? 52.796 37.508 -16.628 1.00 30.97 134 GLN B N 1
ATOM 737 C CA . GLN A 1 130 ? 54.183 37.126 -16.409 1.00 31.48 134 GLN B CA 1
ATOM 738 C C . GLN A 1 130 ? 54.651 37.563 -15.021 1.00 28.57 134 GLN B C 1
ATOM 739 O O . GLN A 1 130 ? 55.844 37.752 -14.801 1.00 29.04 134 GLN B O 1
ATOM 745 N N . ARG A 1 131 ? 53.716 37.673 -14.076 1.00 27.13 135 ARG B N 1
ATOM 746 C CA . ARG A 1 131 ? 54.047 38.077 -12.721 1.00 26.30 135 ARG B CA 1
ATOM 747 C C . ARG A 1 131 ? 54.198 36.837 -11.855 1.00 25.40 135 ARG B C 1
ATOM 748 O O . ARG A 1 131 ? 53.399 35.903 -11.974 1.00 26.46 135 ARG B O 1
ATOM 756 N N . ASP A 1 132 ? 55.219 36.874 -10.984 1.00 23.52 136 ASP B N 1
ATOM 757 C CA . ASP A 1 132 ? 55.442 35.833 -10.008 1.00 23.20 136 ASP B CA 1
ATOM 758 C C . ASP A 1 132 ? 54.223 35.784 -9.102 1.00 22.74 136 ASP B C 1
ATOM 759 O O . ASP A 1 132 ? 53.770 36.817 -8.637 1.00 22.71 136 ASP B O 1
ATOM 764 N N . LYS A 1 133 ? 53.703 34.573 -8.854 1.00 22.60 137 LYS B N 1
ATOM 765 C CA . LYS A 1 133 ? 52.414 34.406 -8.196 1.00 22.00 137 LYS B CA 1
ATOM 766 C C . LYS A 1 133 ? 52.576 34.382 -6.683 1.00 21.16 137 LYS B C 1
ATOM 767 O O . LYS A 1 133 ? 53.683 34.221 -6.174 1.00 21.58 137 LYS B O 1
ATOM 773 N N . ALA A 1 134 ? 51.444 34.519 -5.987 1.00 20.40 138 ALA B N 1
ATOM 774 C CA . ALA A 1 134 ? 51.421 34.518 -4.529 1.00 20.06 138 ALA B CA 1
ATOM 775 C C . ALA A 1 134 ? 50.295 33.620 -4.023 1.00 20.14 138 ALA B C 1
ATOM 776 O O . ALA A 1 134 ? 49.159 33.724 -4.498 1.00 20.36 138 ALA B O 1
ATOM 778 N N . TYR A 1 135 ? 50.620 32.747 -3.059 1.00 19.97 139 TYR B N 1
ATOM 779 C CA . TYR A 1 135 ? 49.664 31.757 -2.584 1.00 19.78 139 TYR B CA 1
ATOM 780 C C . TYR A 1 135 ? 49.506 31.840 -1.068 1.00 19.52 139 TYR B C 1
ATOM 781 O O . TYR A 1 135 ? 50.465 32.038 -0.334 1.00 20.28 139 TYR B O 1
ATOM 790 N N . LEU A 1 136 ? 48.275 31.614 -0.621 1.00 18.99 140 LEU B N 1
ATOM 791 C CA . LEU A 1 136 ? 47.922 31.553 0.786 1.00 18.88 140 LEU B CA 1
ATOM 792 C C . LEU A 1 136 ? 47.496 30.127 1.151 1.00 19.20 140 LEU B C 1
ATOM 793 O O . LEU A 1 136 ? 46.583 29.573 0.531 1.00 20.29 140 LEU B O 1
ATOM 798 N N . PHE A 1 137 ? 48.136 29.560 2.176 1.00 19.44 141 PHE B N 1
ATOM 799 C CA . PHE A 1 137 ? 47.800 28.229 2.658 1.00 19.70 141 PHE B CA 1
ATOM 800 C C . PHE A 1 137 ? 47.062 28.327 3.992 1.00 20.05 141 PHE B C 1
ATOM 801 O O . PHE A 1 137 ? 47.596 28.850 4.977 1.00 20.51 141 PHE B O 1
ATOM 809 N N . VAL A 1 138 ? 45.828 27.811 4.007 1.00 20.18 142 VAL B N 1
ATOM 810 C CA . VAL A 1 138 ? 44.999 27.839 5.201 1.00 20.36 142 VAL B CA 1
ATOM 811 C C . VAL A 1 138 ? 44.746 26.401 5.668 1.00 20.92 142 VAL B C 1
ATOM 812 O O . VAL A 1 138 ? 44.308 25.555 4.892 1.00 21.48 142 VAL B O 1
ATOM 816 N N . GLU A 1 139 ? 45.007 26.140 6.954 1.00 21.05 143 GLU B N 1
ATOM 817 C CA . GLU A 1 139 ? 44.597 24.905 7.593 1.00 20.82 143 GLU B CA 1
ATOM 818 C C . GLU A 1 139 ? 43.106 24.999 7.884 1.00 21.47 143 GLU B C 1
ATOM 819 O O . GLU A 1 139 ? 42.699 25.671 8.817 1.00 22.69 143 GLU B O 1
ATOM 825 N N . ALA A 1 140 ? 42.298 24.304 7.089 1.00 23.26 144 ALA B N 1
ATOM 826 C CA . ALA A 1 140 ? 40.848 24.426 7.130 1.00 25.40 144 ALA B CA 1
ATOM 827 C C . ALA A 1 140 ? 40.226 23.563 8.232 1.00 27.18 144 ALA B C 1
ATOM 828 O O . ALA A 1 140 ? 39.409 24.067 8.993 1.00 32.05 144 ALA B O 1
ATOM 830 N N . GLU A 1 141 ? 40.580 22.276 8.287 1.00 28.71 145 GLU B N 1
ATOM 831 C CA . GLU A 1 141 ? 40.056 21.349 9.283 1.00 31.09 145 GLU B CA 1
ATOM 832 C C . GLU A 1 141 ? 41.194 20.456 9.781 1.00 28.92 145 GLU B C 1
ATOM 833 O O . GLU A 1 141 ? 42.093 20.112 9.022 1.00 29.80 145 GLU B O 1
ATOM 839 N N . ALA A 1 142 ? 41.162 20.109 11.073 1.00 26.63 146 ALA B N 1
ATOM 840 C CA . ALA A 1 142 ? 42.246 19.379 11.708 1.00 25.21 146 ALA B CA 1
ATOM 841 C C . ALA A 1 142 ? 41.695 18.406 12.752 1.00 24.50 146 ALA B C 1
ATOM 842 O O . ALA A 1 142 ? 40.622 18.612 13.315 1.00 23.81 146 ALA B O 1
ATOM 844 N N . PRO A 1 143 ? 42.414 17.302 13.038 1.00 24.06 147 PRO B N 1
ATOM 845 C CA . PRO A 1 143 ? 41.963 16.306 14.019 1.00 24.03 147 PRO B CA 1
ATOM 846 C C . PRO A 1 143 ? 41.683 16.892 15.394 1.00 25.95 147 PRO B C 1
ATOM 847 O O . PRO A 1 143 ? 42.223 17.957 15.728 1.00 27.60 147 PRO B O 1
ATOM 851 N N . GLU A 1 144 ? 40.880 16.156 16.181 1.00 24.94 148 GLU B N 1
ATOM 852 C CA . GLU A 1 144 ? 40.441 16.545 17.524 1.00 25.28 148 GLU B CA 1
ATOM 853 C C . GLU A 1 144 ? 41.628 16.822 18.451 1.00 25.58 148 GLU B C 1
ATOM 854 O O . GLU A 1 144 ? 41.528 17.610 19.389 1.00 26.18 148 GLU B O 1
ATOM 856 N N . VAL A 1 145 ? 42.746 16.174 18.200 1.00 26.15 149 VAL B N 1
ATOM 857 C CA . VAL A 1 145 ? 43.931 16.315 19.082 1.00 26.67 149 VAL B CA 1
ATOM 858 C C . VAL A 1 145 ? 44.536 17.714 19.014 1.00 26.20 149 VAL B C 1
ATOM 859 O O . VAL A 1 145 ? 45.344 18.028 19.883 1.00 27.93 149 VAL B O 1
ATOM 863 N N . VAL A 1 146 ? 44.245 18.456 17.958 1.00 27.04 150 VAL B N 1
ATOM 864 C CA . VAL A 1 146 ? 44.866 19.760 17.786 1.00 27.73 150 VAL B CA 1
ATOM 865 C C . VAL A 1 146 ? 44.153 20.793 18.657 1.00 28.62 150 VAL B C 1
ATOM 866 O O . VAL A 1 146 ? 42.938 20.961 18.562 1.00 29.63 150 VAL B O 1
ATOM 870 N N . LYS A 1 147 ? 44.943 21.507 19.472 1.00 29.25 151 LYS B N 1
ATOM 871 C CA . LYS A 1 147 ? 44.449 22.609 20.283 1.00 28.29 151 LYS B CA 1
ATOM 872 C C . LYS A 1 147 ? 44.539 23.908 19.491 1.00 27.91 151 LYS B C 1
ATOM 873 O O . LYS A 1 147 ? 43.544 24.605 19.385 1.00 29.88 151 LYS B O 1
ATOM 879 N N . GLU A 1 148 ? 45.731 24.209 18.951 1.00 27.00 152 GLU B N 1
ATOM 880 C CA . GLU A 1 148 ? 45.964 25.418 18.173 1.00 25.83 152 GLU B CA 1
ATOM 881 C C . GLU A 1 148 ? 46.537 25.042 16.811 1.00 22.29 152 GLU B C 1
ATOM 882 O O . GLU A 1 148 ? 47.569 24.376 16.715 1.00 20.02 152 GLU B O 1
ATOM 888 N N . LYS A 1 149 ? 45.851 25.490 15.755 1.00 20.68 153 LYS B N 1
ATOM 889 C CA . LYS A 1 149 ? 46.289 25.251 14.387 1.00 19.98 153 LYS B CA 1
ATOM 890 C C . LYS A 1 149 ? 47.513 26.102 14.053 1.00 19.29 153 LYS B C 1
ATOM 891 O O . LYS A 1 149 ? 47.822 27.066 14.743 1.00 19.47 153 LYS B O 1
ATOM 897 N N . ALA A 1 150 ? 48.219 25.722 12.984 1.00 18.61 154 ALA B N 1
ATOM 898 C CA . ALA A 1 150 ? 49.274 26.559 12.429 1.00 18.52 154 ALA B CA 1
ATOM 899 C C . ALA A 1 150 ? 48.678 27.858 11.885 1.00 18.63 154 ALA B C 1
ATOM 900 O O . ALA A 1 150 ? 47.552 27.889 11.407 1.00 18.49 154 ALA B O 1
ATOM 902 N N . SER A 1 151 ? 49.448 28.941 11.968 1.00 19.49 155 SER B N 1
ATOM 903 C CA . SER A 1 151 ? 49.108 30.176 11.277 1.00 20.09 155 SER B CA 1
ATOM 904 C C . SER A 1 151 ? 49.084 29.942 9.768 1.00 20.19 155 SER B C 1
ATOM 905 O O . SER A 1 151 ? 49.769 29.068 9.261 1.00 20.37 155 SER B O 1
ATOM 908 N N . ASN A 1 152 ? 48.286 30.753 9.069 1.00 20.21 156 ASN B N 1
ATOM 909 C CA . ASN A 1 152 ? 48.264 30.766 7.625 1.00 20.21 156 ASN B CA 1
ATOM 910 C C . ASN A 1 152 ? 49.635 31.150 7.082 1.00 20.54 156 ASN B C 1
ATOM 911 O O . ASN A 1 152 ? 50.325 31.963 7.655 1.00 21.61 156 ASN B O 1
ATOM 916 N N . LEU A 1 153 ? 50.021 30.540 5.965 1.00 20.33 157 LEU B N 1
ATOM 917 C CA . LEU A 1 153 ? 51.305 30.804 5.335 1.00 20.36 157 LEU B CA 1
ATOM 918 C C . LEU A 1 153 ? 51.015 31.511 4.025 1.00 19.97 157 LEU B C 1
ATOM 919 O O . LEU A 1 153 ? 50.202 31.039 3.237 1.00 20.55 157 LEU B O 1
ATOM 924 N N . VAL A 1 154 ? 51.686 32.632 3.792 1.00 19.60 158 VAL B N 1
ATOM 925 C CA . VAL A 1 154 ? 51.630 33.274 2.492 1.00 19.68 158 VAL B CA 1
ATOM 926 C C . VAL A 1 154 ? 52.985 33.103 1.820 1.00 20.14 158 VAL B C 1
ATOM 927 O O . VAL A 1 154 ? 54.015 33.466 2.382 1.00 21.12 158 VAL B O 1
ATOM 931 N N . MET A 1 155 ? 52.958 32.545 0.615 1.00 20.86 159 MET B N 1
ATOM 932 C CA . MET A 1 155 ? 54.177 32.317 -0.125 1.00 21.57 159 MET B CA 1
ATOM 933 C C . MET A 1 155 ? 54.190 33.238 -1.343 1.00 21.91 159 MET B C 1
ATOM 934 O O . MET A 1 155 ? 53.241 33.259 -2.126 1.00 22.40 159 MET B O 1
ATOM 939 N N . ILE A 1 156 ? 55.270 34.001 -1.476 1.00 22.13 160 ILE B N 1
ATOM 940 C CA . ILE A 1 156 ? 55.447 34.910 -2.596 1.00 22.70 160 ILE B CA 1
ATOM 941 C C . ILE A 1 156 ? 56.577 34.353 -3.447 1.00 24.49 160 ILE B C 1
ATOM 942 O O . ILE A 1 156 ? 57.710 34.273 -2.972 1.00 25.77 160 ILE B O 1
ATOM 947 N N . LEU A 1 157 ? 56.246 33.996 -4.691 1.00 25.06 161 LEU B N 1
ATOM 948 C CA . LEU A 1 157 ? 57.232 33.435 -5.587 1.00 26.58 161 LEU B CA 1
ATOM 949 C C . LEU A 1 157 ? 58.067 34.565 -6.169 1.00 27.74 161 LEU B C 1
ATOM 950 O O . LEU A 1 157 ? 57.620 35.718 -6.197 1.00 28.62 161 LEU B O 1
ATOM 955 N N . PRO A 1 158 ? 59.326 34.287 -6.598 1.00 28.15 162 PRO B N 1
ATOM 956 C CA . PRO A 1 158 ? 59.971 32.995 -6.368 1.00 26.92 162 PRO B CA 1
ATOM 957 C C . PRO A 1 158 ? 60.448 32.838 -4.926 1.00 27.64 162 PRO B C 1
ATOM 958 O O . PRO A 1 158 ? 60.839 33.814 -4.297 1.00 28.39 162 PRO B O 1
ATOM 962 N N . VAL A 1 159 ? 60.406 31.600 -4.412 1.00 27.63 163 VAL B N 1
ATOM 963 C CA . VAL A 1 159 ? 60.999 31.302 -3.129 1.00 27.46 163 VAL B CA 1
ATOM 964 C C . VAL A 1 159 ? 62.457 30.964 -3.387 1.00 28.87 163 VAL B C 1
ATOM 965 O O . VAL A 1 159 ? 62.778 30.141 -4.248 1.00 29.26 163 VAL B O 1
ATOM 969 N N . GLN A 1 160 ? 63.326 31.648 -2.645 1.00 29.97 164 GLN B N 1
ATOM 970 C CA . GLN A 1 160 ? 64.742 31.573 -2.916 1.00 31.71 164 GLN B CA 1
ATOM 971 C C . GLN A 1 160 ? 65.460 30.984 -1.715 1.00 32.35 164 GLN B C 1
ATOM 972 O O . GLN A 1 160 ? 65.008 31.152 -0.589 1.00 32.79 164 GLN B O 1
ATOM 978 N N . ASP A 1 161 ? 66.583 30.305 -1.977 1.00 35.69 165 ASP B N 1
ATOM 979 C CA . ASP A 1 161 ? 67.503 29.901 -0.927 1.00 37.77 165 ASP B CA 1
ATOM 980 C C . ASP A 1 161 ? 68.200 31.147 -0.387 1.00 38.96 165 ASP B C 1
ATOM 981 O O . ASP A 1 161 ? 68.013 32.230 -0.939 1.00 39.45 165 ASP B O 1
ATOM 986 N N . PRO A 1 162 ? 68.998 31.047 0.698 1.00 39.95 166 PRO B N 1
ATOM 987 C CA . PRO A 1 162 ? 69.741 32.204 1.209 1.00 39.74 166 PRO B CA 1
ATOM 988 C C . PRO A 1 162 ? 70.635 32.923 0.199 1.00 40.98 166 PRO B C 1
ATOM 989 O O . PRO A 1 162 ? 71.034 34.063 0.435 1.00 44.49 166 PRO B O 1
ATOM 993 N N . GLN A 1 163 ? 70.917 32.269 -0.942 1.00 39.60 167 GLN B N 1
ATOM 994 C CA . GLN A 1 163 ? 71.840 32.804 -1.937 1.00 37.81 167 GLN B CA 1
ATOM 995 C C . GLN A 1 163 ? 71.097 33.407 -3.134 1.00 38.56 167 GLN B C 1
ATOM 996 O O . GLN A 1 163 ? 71.720 33.843 -4.097 1.00 42.13 167 GLN B O 1
ATOM 1002 N N . GLY A 1 164 ? 69.762 33.347 -3.122 1.00 38.16 168 GLY B N 1
ATOM 1003 C CA . GLY A 1 164 ? 68.957 33.989 -4.148 1.00 38.08 168 GLY B CA 1
ATOM 1004 C C . GLY A 1 164 ? 68.713 33.106 -5.372 1.00 38.06 168 GLY B C 1
ATOM 1005 O O . GLY A 1 164 ? 68.441 33.636 -6.441 1.00 39.53 168 GLY B O 1
ATOM 1006 N N . GLN A 1 165 ? 68.764 31.780 -5.202 1.00 36.02 169 GLN B N 1
ATOM 1007 C CA . GLN A 1 165 ? 68.425 30.864 -6.276 1.00 37.62 169 GLN B CA 1
ATOM 1008 C C . GLN A 1 165 ? 66.987 30.391 -6.054 1.00 36.19 169 GLN B C 1
ATOM 1009 O O . GLN A 1 165 ? 66.633 29.998 -4.937 1.00 37.90 169 GLN B O 1
ATOM 1015 N N . SER A 1 166 ? 66.175 30.434 -7.126 1.00 31.21 170 SER B N 1
ATOM 1016 C CA . SER A 1 166 ? 64.758 30.110 -7.050 1.00 28.85 170 SER B CA 1
ATOM 1017 C C . SER A 1 166 ? 64.578 28.610 -6.867 1.00 29.09 170 SER B C 1
ATOM 1018 O O . SER A 1 166 ? 65.212 27.830 -7.555 1.00 31.61 170 SER B O 1
ATOM 1021 N N . LEU A 1 167 ? 63.679 28.212 -5.958 1.00 30.28 171 LEU B N 1
ATOM 1022 C CA . LEU A 1 167 ? 63.410 26.809 -5.697 1.00 31.27 171 LEU B CA 1
ATOM 1023 C C . LEU A 1 167 ? 62.222 26.317 -6.523 1.00 31.82 171 LEU B C 1
ATOM 1024 O O . LEU A 1 167 ? 61.234 27.029 -6.679 1.00 31.72 171 LEU B O 1
ATOM 1029 N N . THR A 1 168 ? 62.319 25.081 -7.028 1.00 33.23 172 THR B N 1
ATOM 1030 C CA . THR A 1 168 ? 61.226 24.439 -7.752 1.00 33.51 172 THR B CA 1
ATOM 1031 C C . THR A 1 168 ? 60.395 23.593 -6.790 1.00 31.99 172 THR B C 1
ATOM 1032 O O . THR A 1 168 ? 59.183 23.467 -6.956 1.00 30.91 172 THR B O 1
ATOM 1036 N N . HIS A 1 169 ? 61.075 22.968 -5.814 1.00 31.10 173 HIS B N 1
ATOM 1037 C CA . HIS A 1 169 ? 60.421 22.207 -4.759 1.00 30.09 173 HIS B CA 1
ATOM 1038 C C . HIS A 1 169 ? 60.600 22.987 -3.457 1.00 27.04 173 HIS B C 1
ATOM 1039 O O . HIS A 1 169 ? 61.719 23.213 -3.002 1.00 27.81 173 HIS B O 1
ATOM 1046 N N . ILE A 1 170 ? 59.480 23.424 -2.877 1.00 24.55 174 ILE B N 1
ATOM 1047 C CA . ILE A 1 170 ? 59.473 24.239 -1.667 1.00 23.59 174 ILE B CA 1
ATOM 1048 C C . ILE A 1 170 ? 58.869 23.418 -0.529 1.00 23.55 174 ILE B C 1
ATOM 1049 O O . ILE A 1 170 ? 57.819 22.809 -0.707 1.00 23.48 174 ILE B O 1
ATOM 1054 N N . HIS A 1 171 ? 59.535 23.437 0.629 1.00 23.34 175 HIS B N 1
ATOM 1055 C CA . HIS A 1 171 ? 59.118 22.654 1.782 1.00 23.28 175 HIS B CA 1
ATOM 1056 C C . HIS A 1 171 ? 58.748 23.577 2.937 1.00 23.42 175 HIS B C 1
ATOM 1057 O O . HIS A 1 171 ? 59.587 24.335 3.428 1.00 25.39 175 HIS B O 1
ATOM 1064 N N . LEU A 1 172 ? 57.488 23.472 3.387 1.00 22.95 176 LEU B N 1
ATOM 1065 C CA . LEU A 1 172 ? 56.995 24.194 4.555 1.00 22.35 176 LEU B CA 1
ATOM 1066 C C . LEU A 1 172 ? 56.709 23.215 5.692 1.00 22.00 176 LEU B C 1
ATOM 1067 O O . LEU A 1 172 ? 56.372 22.054 5.454 1.00 22.32 176 LEU B O 1
ATOM 1072 N N . TYR A 1 173 ? 56.800 23.724 6.927 1.00 21.26 177 TYR B N 1
ATOM 1073 C CA . TYR A 1 173 ? 56.678 22.913 8.127 1.00 20.71 177 TYR B CA 1
ATOM 1074 C C . TYR A 1 173 ? 55.697 23.574 9.085 1.00 20.16 177 TYR B C 1
ATOM 1075 O O . TYR A 1 173 ? 56.071 24.037 10.168 1.00 21.07 177 TYR B O 1
ATOM 1084 N N . PRO A 1 174 ? 54.399 23.639 8.736 1.00 19.11 178 PRO B N 1
ATOM 1085 C CA . PRO A 1 174 ? 53.402 24.186 9.649 1.00 18.96 178 PRO B CA 1
ATOM 1086 C C . PRO A 1 174 ? 53.302 23.347 10.922 1.00 18.81 178 PRO B C 1
ATOM 1087 O O . PRO A 1 174 ? 53.383 22.115 10.863 1.00 20.02 178 PRO B O 1
ATOM 1091 N N . LYS A 1 175 ? 53.081 24.032 12.047 1.00 18.33 179 LYS B N 1
ATOM 1092 C CA . LYS A 1 175 ? 53.205 23.477 13.377 1.00 18.29 179 LYS B CA 1
ATOM 1093 C C . LYS A 1 175 ? 51.887 23.618 14.120 1.00 19.07 179 LYS B C 1
ATOM 1094 O O . LYS A 1 175 ? 51.349 24.698 14.247 1.00 19.70 179 LYS B O 1
ATOM 1100 N N . ASN A 1 176 ? 51.383 22.477 14.601 1.00 19.61 180 ASN B N 1
ATOM 1101 C CA . ASN A 1 176 ? 50.154 22.408 15.359 1.00 19.63 180 ASN B CA 1
ATOM 1102 C C . ASN A 1 176 ? 50.530 22.167 16.815 1.00 20.49 180 ASN B C 1
ATOM 1103 O O . ASN A 1 176 ? 51.583 21.591 17.115 1.00 21.09 180 ASN B O 1
ATOM 1107 N N . GLU A 1 177 ? 49.651 22.627 17.714 1.00 21.09 181 GLU B N 1
ATOM 1108 C CA . GLU A 1 177 ? 49.816 22.398 19.133 1.00 21.85 181 GLU B CA 1
ATOM 1109 C C . GLU A 1 177 ? 48.728 21.431 19.568 1.00 21.87 181 GLU B C 1
ATOM 1110 O O . GLU A 1 177 ? 47.557 21.615 19.230 1.00 22.50 181 GLU B O 1
ATOM 1116 N N . GLU A 1 178 ? 49.144 20.415 20.329 1.00 22.85 182 GLU B N 1
ATOM 1117 C CA . GLU A 1 178 ? 48.258 19.347 20.767 1.00 23.09 182 GLU B CA 1
ATOM 1118 C C . GLU A 1 178 ? 47.592 19.746 22.071 1.00 23.47 182 GLU B C 1
ATOM 1119 O O . GLU A 1 178 ? 48.206 20.436 22.886 1.00 23.87 182 GLU B O 1
ATOM 1125 N N . ASN A 1 179 ? 46.353 19.277 22.260 1.00 23.92 183 ASN B N 1
ATOM 1126 C CA . ASN A 1 179 ? 45.687 19.402 23.544 1.00 24.50 183 ASN B CA 1
ATOM 1127 C C . ASN A 1 179 ? 46.490 18.692 24.623 1.00 25.44 183 ASN B C 1
ATOM 1128 O O . ASN A 1 179 ? 47.321 17.846 24.340 1.00 25.73 183 ASN B O 1
ATOM 1133 N N . ALA A 1 180 ? 46.236 19.096 25.866 1.00 26.90 184 ALA B N 1
ATOM 1134 C CA . ALA A 1 180 ? 46.738 18.407 27.040 1.00 27.65 184 ALA B CA 1
ATOM 1135 C C . ALA A 1 180 ? 45.898 17.154 27.228 1.00 28.64 184 ALA B C 1
ATOM 1136 O O . ALA A 1 180 ? 44.676 17.228 27.234 1.00 29.91 184 ALA B O 1
ATOM 1138 N N . TYR A 1 181 ? 46.564 16.008 27.334 1.00 29.87 185 TYR B N 1
ATOM 1139 C CA . TYR A 1 181 ? 45.880 14.741 27.547 1.00 31.40 185 TYR B CA 1
ATOM 1140 C C . TYR A 1 181 ? 46.544 14.016 28.704 1.00 33.75 185 TYR B C 1
ATOM 1141 O O . TYR A 1 181 ? 47.756 14.074 28.873 1.00 34.25 185 TYR B O 1
ATOM 1150 N N . ASP A 1 182 ? 45.728 13.325 29.498 1.00 35.45 186 ASP B N 1
ATOM 1151 C CA . ASP A 1 182 ? 46.256 12.507 30.582 1.00 37.22 186 ASP B CA 1
ATOM 1152 C C . ASP A 1 182 ? 46.851 11.208 30.054 1.00 38.11 186 ASP B C 1
ATOM 1153 O O . ASP A 1 182 ? 46.634 10.779 28.908 1.00 38.52 186 ASP B O 1
ATOM 1158 N N . LEU A 1 183 ? 47.686 10.652 30.928 1.00 38.00 187 LEU B N 1
ATOM 1159 C CA . LEU A 1 183 ? 48.130 9.274 30.817 1.00 36.01 187 LEU B CA 1
ATOM 1160 C C . LEU A 1 183 ? 46.909 8.375 30.921 1.00 34.38 187 LEU B C 1
ATOM 1161 O O . LEU A 1 183 ? 45.974 8.672 31.651 1.00 35.69 187 LEU B O 1
ATOM 1166 N N . PRO A 1 184 ? 46.880 7.267 30.160 1.00 33.29 188 PRO B N 1
ATOM 1167 C CA . PRO A 1 184 ? 45.728 6.369 30.167 1.00 31.34 188 PRO B CA 1
ATOM 1168 C C . PRO A 1 184 ? 45.515 5.768 31.553 1.00 30.30 188 PRO B C 1
ATOM 1169 O O . PRO A 1 184 ? 46.476 5.504 32.277 1.00 32.68 188 PRO B O 1
ATOM 1173 N N . PRO A 1 185 ? 44.246 5.581 31.977 1.00 26.84 189 PRO B N 1
ATOM 1174 C CA . PRO A 1 185 ? 43.940 4.980 33.273 1.00 26.08 189 PRO B CA 1
ATOM 1175 C C . PRO A 1 185 ? 43.968 3.448 33.228 1.00 25.89 189 PRO B C 1
ATOM 1176 O O . PRO A 1 185 ? 44.077 2.836 32.161 1.00 25.68 189 PRO B O 1
ATOM 1180 N N . LEU A 1 186 ? 43.876 2.844 34.419 1.00 25.34 190 LEU B N 1
ATOM 1181 C CA . LEU A 1 186 ? 43.772 1.406 34.556 1.00 24.77 190 LEU B CA 1
ATOM 1182 C C . LEU A 1 186 ? 42.832 1.075 35.705 1.00 24.63 190 LEU B C 1
ATOM 1183 O O . LEU A 1 186 ? 42.846 1.691 36.755 1.00 24.44 190 LEU B O 1
ATOM 1188 N N . GLU A 1 187 ? 42.000 0.068 35.464 1.00 25.19 191 GLU B N 1
ATOM 1189 C CA . GLU A 1 187 ? 41.167 -0.525 36.484 1.00 25.12 191 GLU B CA 1
ATOM 1190 C C . GLU A 1 187 ? 41.324 -2.035 36.355 1.00 24.43 191 GLU B C 1
ATOM 1191 O O . GLU A 1 187 ? 41.241 -2.557 35.252 1.00 25.32 191 GLU B O 1
ATOM 1197 N N . LYS A 1 188 ? 41.608 -2.719 37.474 1.00 23.06 192 LYS B N 1
ATOM 1198 C CA . LYS A 1 188 ? 41.423 -4.160 37.596 1.00 21.58 192 LYS B CA 1
ATOM 1199 C C . LYS A 1 188 ? 40.170 -4.407 38.422 1.00 20.99 192 LYS B C 1
ATOM 1200 O O . LYS A 1 188 ? 40.014 -3.842 39.490 1.00 20.81 192 LYS B O 1
ATOM 1206 N N . THR A 1 189 ? 39.305 -5.294 37.940 1.00 20.63 193 THR B N 1
ATOM 1207 C CA . THR A 1 189 ? 38.021 -5.545 38.582 1.00 20.07 193 THR B CA 1
ATOM 1208 C C . THR A 1 189 ? 37.728 -7.041 38.634 1.00 19.86 193 THR B C 1
ATOM 1209 O O . THR A 1 189 ? 37.939 -7.739 37.654 1.00 20.02 193 THR B O 1
ATOM 1213 N N . VAL A 1 190 ? 37.229 -7.506 39.777 1.00 19.54 194 VAL B N 1
ATOM 1214 C CA . VAL A 1 190 ? 36.763 -8.869 39.932 1.00 19.23 194 VAL B CA 1
ATOM 1215 C C . VAL A 1 190 ? 35.240 -8.797 39.921 1.00 19.95 194 VAL B C 1
ATOM 1216 O O . VAL A 1 190 ? 34.671 -8.086 40.725 1.00 21.08 194 VAL B O 1
ATOM 1220 N N . LEU A 1 191 ? 34.585 -9.572 39.046 1.00 20.05 195 LEU B N 1
ATOM 1221 C CA . LEU A 1 191 ? 33.129 -9.545 38.949 1.00 20.31 195 LEU B CA 1
ATOM 1222 C C . LEU A 1 191 ? 32.542 -10.343 40.116 1.00 20.92 195 LEU B C 1
ATOM 1223 O O . LEU A 1 191 ? 33.130 -11.326 40.532 1.00 21.71 195 LEU B O 1
ATOM 1228 N N . ASP A 1 192 ? 31.446 -9.848 40.701 1.00 21.69 196 ASP B N 1
ATOM 1229 C CA . ASP A 1 192 ? 30.660 -10.540 41.717 1.00 22.48 196 ASP B CA 1
ATOM 1230 C C . ASP A 1 192 ? 31.497 -11.210 42.808 1.00 20.77 196 ASP B C 1
ATOM 1231 O O . ASP A 1 192 ? 31.355 -12.411 43.026 1.00 20.86 196 ASP B O 1
ATOM 1236 N N . LYS A 1 193 ? 32.257 -10.405 43.557 1.00 19.78 197 LYS B N 1
ATOM 1237 C CA . LYS A 1 193 ? 33.249 -10.919 44.487 1.00 19.06 197 LYS B CA 1
ATOM 1238 C C . LYS A 1 193 ? 32.860 -10.737 45.951 1.00 19.47 197 LYS B C 1
ATOM 1239 O O . LYS A 1 193 ? 33.706 -10.954 46.810 1.00 19.80 197 LYS B O 1
ATOM 1245 N N . GLN A 1 194 ? 31.600 -10.402 46.258 1.00 19.84 198 GLN B N 1
ATOM 1246 C CA . GLN A 1 194 ? 31.261 -9.997 47.624 1.00 20.12 198 GLN B CA 1
ATOM 1247 C C . GLN A 1 194 ? 31.112 -11.184 48.580 1.00 20.52 198 GLN B C 1
ATOM 1248 O O . GLN A 1 194 ? 31.234 -11.000 49.783 1.00 21.41 198 GLN B O 1
ATOM 1254 N N . GLN A 1 195 ? 30.858 -12.396 48.065 1.00 20.72 199 GLN B N 1
ATOM 1255 C CA . GLN A 1 195 ? 30.657 -13.583 48.889 1.00 20.78 199 GLN B CA 1
ATOM 1256 C C . GLN A 1 195 ? 31.904 -14.467 48.876 1.00 20.03 199 GLN B C 1
ATOM 1257 O O . GLN A 1 195 ? 31.881 -15.566 49.414 1.00 20.57 199 GLN B O 1
ATOM 1263 N N . GLY A 1 196 ? 32.999 -14.001 48.266 1.00 19.16 200 GLY B N 1
ATOM 1264 C CA . GLY A 1 196 ? 34.143 -14.864 48.010 1.00 18.94 200 GLY B CA 1
ATOM 1265 C C . GLY A 1 196 ? 33.837 -15.942 46.965 1.00 18.54 200 GLY B C 1
ATOM 1266 O O . GLY A 1 196 ? 32.819 -15.896 46.285 1.00 18.54 200 GLY B O 1
ATOM 1267 N N . PHE A 1 197 ? 34.733 -16.931 46.864 1.00 18.40 201 PHE B N 1
ATOM 1268 C CA . PHE A 1 197 ? 34.650 -17.954 45.828 1.00 18.40 201 PHE B CA 1
ATOM 1269 C C . PHE A 1 197 ? 34.968 -19.354 46.358 1.00 18.86 201 PHE B C 1
ATOM 1270 O O . PHE A 1 197 ? 35.794 -19.524 47.253 1.00 19.62 201 PHE B O 1
ATOM 1278 N N . ASN A 1 198 ? 34.346 -20.367 45.748 1.00 19.22 202 ASN B N 1
ATOM 1279 C CA . ASN A 1 198 ? 34.719 -21.752 45.994 1.00 19.79 202 ASN B CA 1
ATOM 1280 C C . ASN A 1 198 ? 36.051 -22.040 45.320 1.00 19.95 202 ASN B C 1
ATOM 1281 O O . ASN A 1 198 ? 36.306 -21.551 44.225 1.00 20.44 202 ASN B O 1
ATOM 1286 N N . GLN A 1 199 ? 36.893 -22.847 45.969 1.00 20.17 203 GLN B N 1
ATOM 1287 C CA . GLN A 1 199 ? 37.999 -23.474 45.262 1.00 20.49 203 GLN B CA 1
ATOM 1288 C C . GLN A 1 199 ? 37.439 -24.200 44.045 1.00 20.91 203 GLN B C 1
ATOM 1289 O O . GLN A 1 199 ? 36.404 -24.850 44.122 1.00 21.59 203 GLN B O 1
ATOM 1295 N N . GLY A 1 200 ? 38.096 -24.002 42.906 1.00 21.33 204 GLY B N 1
ATOM 1296 C CA . GLY A 1 200 ? 37.682 -24.593 41.639 1.00 21.56 204 GLY B CA 1
ATOM 1297 C C . GLY A 1 200 ? 36.867 -23.629 40.780 1.00 21.34 204 GLY B C 1
ATOM 1298 O O . GLY A 1 200 ? 36.707 -23.857 39.583 1.00 21.98 204 GLY B O 1
ATOM 1299 N N . GLU A 1 201 ? 36.322 -22.583 41.396 1.00 20.66 205 GLU B N 1
ATOM 1300 C CA . GLU A 1 201 ? 35.403 -21.716 40.687 1.00 20.37 205 GLU B CA 1
ATOM 1301 C C . GLU A 1 201 ? 36.182 -20.883 39.664 1.00 20.16 205 GLU B C 1
ATOM 1302 O O . GLU A 1 201 ? 37.346 -20.528 39.877 1.00 20.64 205 GLU B O 1
ATOM 1308 N N . HIS A 1 202 ? 35.548 -20.678 38.506 1.00 19.83 206 HIS B N 1
ATOM 1309 C CA . HIS A 1 202 ? 36.081 -19.802 37.468 1.00 18.89 206 HIS B CA 1
ATOM 1310 C C . HIS A 1 202 ? 35.754 -18.340 37.785 1.00 18.54 206 HIS B C 1
ATOM 1311 O O . HIS A 1 202 ? 34.611 -17.922 37.677 1.00 19.37 206 HIS B O 1
ATOM 1318 N N . ILE A 1 203 ? 36.762 -17.577 38.209 1.00 17.81 207 ILE B N 1
ATOM 1319 C CA . ILE A 1 203 ? 36.563 -16.199 38.633 1.00 17.32 207 ILE B CA 1
ATOM 1320 C C . ILE A 1 203 ? 36.726 -15.271 37.428 1.00 17.52 207 ILE B C 1
ATOM 1321 O O . ILE A 1 203 ? 37.732 -15.358 36.722 1.00 18.42 207 ILE B O 1
ATOM 1326 N N . ASN A 1 204 ? 35.757 -14.366 37.230 1.00 17.37 208 ASN B N 1
ATOM 1327 C CA . ASN A 1 204 ? 35.803 -13.414 36.125 1.00 17.30 208 ASN B CA 1
ATOM 1328 C C . ASN A 1 204 ? 36.512 -12.112 36.518 1.00 17.66 208 ASN B C 1
ATOM 1329 O O . ASN A 1 204 ? 36.104 -11.434 37.464 1.00 17.89 208 ASN B O 1
ATOM 1334 N N . TYR A 1 205 ? 37.521 -11.739 35.720 1.00 17.69 209 TYR B N 1
ATOM 1335 C CA . TYR A 1 205 ? 38.241 -10.492 35.868 1.00 18.07 209 TYR B CA 1
ATOM 1336 C C . TYR A 1 205 ? 38.015 -9.598 34.654 1.00 18.43 209 TYR B C 1
ATOM 1337 O O . TYR A 1 205 ? 37.622 -10.062 33.590 1.00 18.54 209 TYR B O 1
ATOM 1346 N N . GLN A 1 206 ? 38.333 -8.306 34.843 1.00 19.09 210 GLN B N 1
ATOM 1347 C CA . GLN A 1 206 ? 38.404 -7.311 33.787 1.00 19.32 210 GLN B CA 1
ATOM 1348 C C . GLN A 1 206 ? 39.552 -6.338 34.051 1.00 19.78 210 GLN B C 1
ATOM 1349 O O . GLN A 1 206 ? 39.729 -5.877 35.164 1.00 19.93 210 GLN B O 1
ATOM 1355 N N . LEU A 1 207 ? 40.348 -6.059 33.018 1.00 20.16 211 LEU B N 1
ATOM 1356 C CA . LEU A 1 207 ? 41.227 -4.906 32.971 1.00 20.13 211 LEU B CA 1
ATOM 1357 C C . LEU A 1 207 ? 40.580 -3.892 32.047 1.00 20.33 211 LEU B C 1
ATOM 1358 O O . LEU A 1 207 ? 40.216 -4.227 30.937 1.00 20.80 211 LEU B O 1
ATOM 1363 N N . THR A 1 208 ? 40.451 -2.657 32.517 1.00 20.58 212 THR B N 1
ATOM 1364 C CA . THR A 1 208 ? 39.843 -1.599 31.731 1.00 21.43 212 THR B CA 1
ATOM 1365 C C . THR A 1 208 ? 40.811 -0.426 31.658 1.00 21.11 212 THR B C 1
ATOM 1366 O O . THR A 1 208 ? 41.439 -0.049 32.640 1.00 21.42 212 THR B O 1
ATOM 1370 N N . THR A 1 209 ? 40.937 0.119 30.450 1.00 21.45 213 THR B N 1
ATOM 1371 C CA . THR A 1 209 ? 41.679 1.345 30.222 1.00 21.53 213 THR B CA 1
ATOM 1372 C C . THR A 1 209 ? 40.948 2.155 29.152 1.00 22.27 213 THR B C 1
ATOM 1373 O O . THR A 1 209 ? 39.918 1.758 28.604 1.00 22.57 213 THR B O 1
ATOM 1377 N N . GLN A 1 210 ? 41.464 3.357 28.920 1.00 23.26 214 GLN B N 1
ATOM 1378 C CA . GLN A 1 210 ? 40.904 4.282 27.957 1.00 25.59 214 GLN B CA 1
ATOM 1379 C C . GLN A 1 210 ? 41.987 4.537 26.929 1.00 25.19 214 GLN B C 1
ATOM 1380 O O . GLN A 1 210 ? 43.109 4.874 27.286 1.00 26.28 214 GLN B O 1
ATOM 1386 N N . ILE A 1 211 ? 41.679 4.294 25.661 1.00 25.02 215 ILE B N 1
ATOM 1387 C CA . ILE A 1 211 ? 42.677 4.552 24.649 1.00 24.99 215 ILE B CA 1
ATOM 1388 C C . ILE A 1 211 ? 42.713 6.060 24.478 1.00 25.07 215 ILE B C 1
ATOM 1389 O O . ILE A 1 211 ? 41.713 6.673 24.107 1.00 29.48 215 ILE B O 1
ATOM 1394 N N . PRO A 1 212 ? 43.850 6.718 24.776 1.00 24.22 216 PRO B N 1
ATOM 1395 C CA . PRO A 1 212 ? 43.898 8.180 24.709 1.00 24.31 216 PRO B CA 1
ATOM 1396 C C . PRO A 1 212 ? 43.722 8.712 23.286 1.00 25.03 216 PRO B C 1
ATOM 1397 O O . PRO A 1 212 ? 44.006 8.024 22.319 1.00 25.97 216 PRO B O 1
ATOM 1401 N N . ALA A 1 213 ? 43.278 9.968 23.186 1.00 25.23 217 ALA B N 1
ATOM 1402 C CA . ALA A 1 213 ? 43.082 10.645 21.914 1.00 25.94 217 ALA B CA 1
ATOM 1403 C C . ALA A 1 213 ? 44.423 10.801 21.201 1.00 27.45 217 ALA B C 1
ATOM 1404 O O . ALA A 1 213 ? 44.464 10.740 19.980 1.00 29.80 217 ALA B O 1
ATOM 1406 N N . ASN A 1 214 ? 45.508 10.952 21.973 1.00 27.12 218 ASN B N 1
ATOM 1407 C CA . ASN A 1 214 ? 46.832 11.148 21.408 1.00 25.73 218 ASN B CA 1
ATOM 1408 C C . ASN A 1 214 ? 47.639 9.850 21.354 1.00 24.56 218 ASN B C 1
ATOM 1409 O O . ASN A 1 214 ? 48.864 9.890 21.446 1.00 25.07 218 ASN B O 1
ATOM 1414 N N . ILE A 1 215 ? 46.972 8.706 21.167 1.00 24.20 219 ILE B N 1
ATOM 1415 C CA . ILE A 1 215 ? 47.640 7.406 21.208 1.00 24.82 219 ILE B CA 1
ATOM 1416 C C . ILE A 1 215 ? 48.760 7.303 20.161 1.00 25.72 219 ILE B C 1
ATOM 1417 O O . ILE A 1 215 ? 49.753 6.631 20.415 1.00 27.69 219 ILE B O 1
ATOM 1422 N N . LEU A 1 216 ? 48.640 7.971 19.001 1.00 24.85 220 LEU B N 1
ATOM 1423 C CA . LEU A 1 216 ? 49.662 7.877 17.965 1.00 24.90 220 LEU B CA 1
ATOM 1424 C C . LEU A 1 216 ? 50.976 8.494 18.448 1.00 25.46 220 LEU B C 1
ATOM 1425 O O . LEU A 1 216 ? 52.012 8.267 17.834 1.00 26.10 220 LEU B O 1
ATOM 1430 N N . GLY A 1 217 ? 50.929 9.290 19.534 1.00 24.80 221 GLY B N 1
ATOM 1431 C CA . GLY A 1 217 ? 52.123 9.834 20.158 1.00 25.70 221 GLY B CA 1
ATOM 1432 C C . GLY A 1 217 ? 52.943 8.792 20.933 1.00 26.86 221 GLY B C 1
ATOM 1433 O O . GLY A 1 217 ? 54.087 9.053 21.288 1.00 31.08 221 GLY B O 1
ATOM 1434 N N . TYR A 1 218 ? 52.360 7.613 21.225 1.00 26.05 222 TYR B N 1
ATOM 1435 C CA . TYR A 1 218 ? 53.006 6.605 22.058 1.00 25.14 222 TYR B CA 1
ATOM 1436 C C . TYR A 1 218 ? 53.786 5.617 21.184 1.00 24.48 222 TYR B C 1
ATOM 1437 O O . TYR A 1 218 ? 53.549 5.530 19.993 1.00 24.88 222 TYR B O 1
ATOM 1446 N N . GLN A 1 219 ? 54.717 4.876 21.790 1.00 23.89 223 GLN B N 1
ATOM 1447 C CA . GLN A 1 219 ? 55.530 3.896 21.089 1.00 22.70 223 GLN B CA 1
ATOM 1448 C C . GLN A 1 219 ? 55.330 2.490 21.654 1.00 22.60 223 GLN B C 1
ATOM 1449 O O . GLN A 1 219 ? 55.893 1.542 21.137 1.00 23.74 223 GLN B O 1
ATOM 1455 N N . GLU A 1 220 ? 54.520 2.340 22.710 1.00 22.50 224 GLU B N 1
ATOM 1456 C CA . GLU A 1 220 ? 54.341 1.089 23.434 1.00 22.67 224 GLU B CA 1
ATOM 1457 C C . GLU A 1 220 ? 53.037 1.165 24.226 1.00 22.24 224 GLU B C 1
ATOM 1458 O O . GLU A 1 220 ? 52.750 2.188 24.856 1.00 21.98 224 GLU B O 1
ATOM 1464 N N . PHE A 1 221 ? 52.242 0.086 24.182 1.00 21.07 225 PHE B N 1
ATOM 1465 C CA . PHE A 1 221 ? 51.023 -0.033 24.976 1.00 19.56 225 PHE B CA 1
ATOM 1466 C C . PHE A 1 221 ? 50.807 -1.506 25.302 1.00 19.54 225 PHE B C 1
ATOM 1467 O O . PHE A 1 221 ? 50.399 -2.278 24.441 1.00 20.09 225 PHE B O 1
ATOM 1475 N N . ARG A 1 222 ? 51.054 -1.886 26.560 1.00 19.66 226 ARG B N 1
ATOM 1476 C CA . ARG A 1 222 ? 50.989 -3.268 26.997 1.00 19.75 226 ARG B CA 1
ATOM 1477 C C . ARG A 1 222 ? 50.107 -3.414 28.231 1.00 20.34 226 ARG B C 1
ATOM 1478 O O . ARG A 1 222 ? 50.237 -2.635 29.164 1.00 20.98 226 ARG B O 1
ATOM 1486 N N . LEU A 1 223 ? 49.218 -4.408 28.208 1.00 20.87 227 LEU B N 1
ATOM 1487 C CA . LEU A 1 223 ? 48.411 -4.764 29.352 1.00 21.19 227 LEU B CA 1
ATOM 1488 C C . LEU A 1 223 ? 48.831 -6.148 29.804 1.00 21.98 227 LEU B C 1
ATOM 1489 O O . LEU A 1 223 ? 49.004 -7.040 28.975 1.00 24.49 227 LEU B O 1
ATOM 1494 N N . SER A 1 224 ? 48.966 -6.323 31.112 1.00 22.64 228 SER B N 1
ATOM 1495 C CA . SER A 1 224 ? 49.416 -7.589 31.645 1.00 23.24 228 SER B CA 1
ATOM 1496 C C . SER A 1 224 ? 48.721 -7.856 32.977 1.00 23.51 228 SER B C 1
ATOM 1497 O O . SER A 1 224 ? 48.240 -6.938 33.622 1.00 23.81 228 SER B O 1
ATOM 1500 N N . ASP A 1 225 ? 48.589 -9.147 33.307 1.00 23.76 229 ASP B N 1
ATOM 1501 C CA . ASP A 1 225 ? 48.054 -9.591 34.580 1.00 24.31 229 ASP B CA 1
ATOM 1502 C C . ASP A 1 225 ? 49.084 -10.530 35.172 1.00 24.05 229 ASP B C 1
ATOM 1503 O O . ASP A 1 225 ? 49.746 -11.233 34.428 1.00 24.42 229 ASP B O 1
ATOM 1508 N N . LYS A 1 226 ? 49.282 -10.455 36.488 1.00 23.90 230 LYS B N 1
ATOM 1509 C CA . LYS A 1 226 ? 50.132 -11.388 37.198 1.00 24.57 230 LYS B CA 1
ATOM 1510 C C . LYS A 1 226 ? 49.414 -11.710 38.504 1.00 24.81 230 LYS B C 1
ATOM 1511 O O . LYS A 1 226 ? 48.957 -10.795 39.201 1.00 27.28 230 LYS B O 1
ATOM 1517 N N . ALA A 1 227 ? 49.306 -13.007 38.817 1.00 23.99 231 ALA B N 1
ATOM 1518 C CA . ALA A 1 227 ? 48.528 -13.452 39.967 1.00 23.75 231 ALA B CA 1
ATOM 1519 C C . ALA A 1 227 ? 49.368 -14.347 40.874 1.00 23.78 231 ALA B C 1
ATOM 1520 O O . ALA A 1 227 ? 50.416 -14.838 40.476 1.00 24.82 231 ALA B O 1
ATOM 1522 N N . ASP A 1 228 ? 48.917 -14.483 42.120 1.00 23.86 232 ASP B N 1
ATOM 1523 C CA . ASP A 1 228 ? 49.440 -15.463 43.060 1.00 24.17 232 ASP B CA 1
ATOM 1524 C C . ASP A 1 228 ? 49.280 -16.862 42.460 1.00 24.04 232 ASP B C 1
ATOM 1525 O O . ASP A 1 228 ? 48.407 -17.106 41.615 1.00 23.33 232 ASP B O 1
ATOM 1530 N N . THR A 1 229 ? 50.143 -17.773 42.918 1.00 24.16 233 THR B N 1
ATOM 1531 C CA . THR A 1 229 ? 50.181 -19.125 42.376 1.00 23.87 233 THR B CA 1
ATOM 1532 C C . THR A 1 229 ? 48.899 -19.897 42.683 1.00 22.23 233 THR B C 1
ATOM 1533 O O . THR A 1 229 ? 48.709 -20.960 42.119 1.00 21.93 233 THR B O 1
ATOM 1537 N N . THR A 1 230 ? 48.014 -19.348 43.526 1.00 21.70 234 THR B N 1
ATOM 1538 C CA . THR A 1 230 ? 46.750 -19.998 43.839 1.00 21.60 234 THR B CA 1
ATOM 1539 C C . THR A 1 230 ? 45.660 -19.680 42.813 1.00 21.06 234 THR B C 1
ATOM 1540 O O . THR A 1 230 ? 44.535 -20.167 42.939 1.00 22.70 234 THR B O 1
ATOM 1544 N N . LEU A 1 231 ? 45.983 -18.860 41.802 1.00 20.66 235 LEU B N 1
ATOM 1545 C CA . LEU A 1 231 ? 45.066 -18.550 40.724 1.00 20.10 235 LEU B CA 1
ATOM 1546 C C . LEU A 1 231 ? 45.691 -19.030 39.415 1.00 20.16 235 LEU B C 1
ATOM 1547 O O . LEU A 1 231 ? 46.839 -18.689 39.121 1.00 21.03 235 LEU B O 1
ATOM 1552 N N . THR A 1 232 ? 44.935 -19.820 38.640 1.00 19.93 236 THR B N 1
ATOM 1553 C CA . THR A 1 232 ? 45.434 -20.356 37.384 1.00 19.73 236 THR B CA 1
ATOM 1554 C C . THR A 1 232 ? 44.623 -19.730 36.261 1.00 19.57 236 THR B C 1
ATOM 1555 O O . THR A 1 232 ? 43.394 -19.797 36.256 1.00 19.36 236 THR B O 1
ATOM 1559 N N . LEU A 1 233 ? 45.332 -19.170 35.282 1.00 19.79 237 LEU B N 1
ATOM 1560 C CA . LEU A 1 233 ? 44.674 -18.502 34.172 1.00 19.21 237 LEU B CA 1
ATOM 1561 C C . LEU A 1 233 ? 44.093 -19.533 33.214 1.00 19.22 237 LEU B C 1
ATOM 1562 O O . LEU A 1 233 ? 44.773 -20.471 32.853 1.00 19.67 237 LEU B O 1
ATOM 1567 N N . LEU A 1 234 ? 42.864 -19.285 32.766 1.00 18.66 238 LEU B N 1
ATOM 1568 C CA . LEU A 1 234 ? 42.264 -19.967 31.646 1.00 18.81 238 LEU B CA 1
ATOM 1569 C C . LEU A 1 234 ? 42.614 -19.212 30.366 1.00 19.01 238 LEU B C 1
ATOM 1570 O O . LEU A 1 234 ? 41.955 -18.229 30.047 1.00 19.57 238 LEU B O 1
ATOM 1575 N N . PRO A 1 235 ? 43.629 -19.628 29.579 1.00 18.79 239 PRO B N 1
ATOM 1576 C CA . PRO A 1 235 ? 44.053 -18.891 28.388 1.00 19.00 239 PRO B CA 1
ATOM 1577 C C . PRO A 1 235 ? 43.016 -18.570 27.318 1.00 19.60 239 PRO B C 1
ATOM 1578 O O . PRO A 1 235 ? 43.058 -17.465 26.754 1.00 20.07 239 PRO B O 1
ATOM 1582 N N . GLU A 1 236 ? 42.099 -19.510 27.043 1.00 20.15 240 GLU B N 1
ATOM 1583 C CA . GLU A 1 236 ? 41.085 -19.266 26.025 1.00 21.26 240 GLU B CA 1
ATOM 1584 C C . GLU A 1 236 ? 40.027 -18.250 26.492 1.00 20.09 240 GLU B C 1
ATOM 1585 O O . GLU A 1 236 ? 39.169 -17.859 25.707 1.00 22.14 240 GLU B O 1
ATOM 1591 N N . SER A 1 237 ? 40.038 -17.851 27.771 1.00 18.80 241 SER B N 1
ATOM 1592 C CA . SER A 1 237 ? 39.040 -16.930 28.309 1.00 17.88 241 SER B CA 1
ATOM 1593 C C . SER A 1 237 ? 39.323 -15.472 27.926 1.00 17.80 241 SER B C 1
ATOM 1594 O O . SER A 1 237 ? 38.464 -14.615 28.138 1.00 18.52 241 SER B O 1
ATOM 1597 N N . ILE A 1 238 ? 40.521 -15.187 27.403 1.00 17.22 242 ILE B N 1
ATOM 1598 C CA . ILE A 1 238 ? 40.970 -13.816 27.216 1.00 17.09 242 ILE B CA 1
ATOM 1599 C C . ILE A 1 238 ? 40.258 -13.204 26.019 1.00 17.66 242 ILE B C 1
ATOM 1600 O O . ILE A 1 238 ? 40.421 -13.679 24.913 1.00 19.06 242 ILE B O 1
ATOM 1605 N N . GLU A 1 239 ? 39.461 -12.163 26.263 1.00 17.98 243 GLU B N 1
ATOM 1606 C CA . GLU A 1 239 ? 38.808 -11.395 25.210 1.00 18.55 243 GLU B CA 1
ATOM 1607 C C . GLU A 1 239 ? 39.124 -9.906 25.380 1.00 18.52 243 GLU B C 1
ATOM 1608 O O . GLU A 1 239 ? 39.060 -9.357 26.480 1.00 18.69 243 GLU B O 1
ATOM 1614 N N . VAL A 1 240 ? 39.466 -9.263 24.261 1.00 18.70 244 VAL B N 1
ATOM 1615 C CA . VAL A 1 240 ? 39.644 -7.828 24.192 1.00 19.02 244 VAL B CA 1
ATOM 1616 C C . VAL A 1 240 ? 38.432 -7.259 23.473 1.00 20.23 244 VAL B C 1
ATOM 1617 O O . VAL A 1 240 ? 38.132 -7.638 22.339 1.00 20.75 244 VAL B O 1
ATOM 1621 N N . LYS A 1 241 ? 37.744 -6.338 24.140 1.00 20.87 245 LYS B N 1
ATOM 1622 C CA . LYS A 1 241 ? 36.634 -5.635 23.517 1.00 22.77 245 LYS B CA 1
ATOM 1623 C C . LYS A 1 241 ? 36.830 -4.121 23.576 1.00 23.22 245 LYS B C 1
ATOM 1624 O O . LYS A 1 241 ? 37.416 -3.602 24.522 1.00 24.75 245 LYS B O 1
ATOM 1630 N N . VAL A 1 242 ? 36.320 -3.442 22.552 1.00 22.77 246 VAL B N 1
ATOM 1631 C CA . VAL A 1 242 ? 36.215 -1.991 22.542 1.00 24.26 246 VAL B CA 1
ATOM 1632 C C . VAL A 1 242 ? 34.779 -1.636 22.173 1.00 25.81 246 VAL B C 1
ATOM 1633 O O . VAL A 1 242 ? 34.274 -2.074 21.135 1.00 27.20 246 VAL B O 1
ATOM 1637 N N . ALA A 1 243 ? 34.131 -0.832 23.027 1.00 26.65 247 ALA B N 1
ATOM 1638 C CA . ALA A 1 243 ? 32.741 -0.452 22.829 1.00 27.49 247 ALA B CA 1
ATOM 1639 C C . ALA A 1 243 ? 31.862 -1.677 22.588 1.00 28.34 247 ALA B C 1
ATOM 1640 O O . ALA A 1 243 ? 30.968 -1.627 21.750 1.00 30.35 247 ALA B O 1
ATOM 1642 N N . GLY A 1 244 ? 32.139 -2.789 23.292 1.00 27.44 248 GLY B N 1
ATOM 1643 C CA . GLY A 1 244 ? 31.296 -3.972 23.211 1.00 26.82 248 GLY B CA 1
ATOM 1644 C C . GLY A 1 244 ? 31.617 -4.872 22.021 1.00 27.78 248 GLY B C 1
ATOM 1645 O O . GLY A 1 244 ? 31.121 -5.995 21.983 1.00 30.16 248 GLY B O 1
ATOM 1646 N N . LYS A 1 245 ? 32.455 -4.414 21.072 1.00 27.12 249 LYS B N 1
ATOM 1647 C CA . LYS A 1 245 ? 32.836 -5.216 19.910 1.00 26.44 249 LYS B CA 1
ATOM 1648 C C . LYS A 1 245 ? 34.231 -5.815 20.125 1.00 25.82 249 LYS B C 1
ATOM 1649 O O . LYS A 1 245 ? 35.138 -5.163 20.640 1.00 25.65 249 LYS B O 1
ATOM 1651 N N . THR A 1 246 ? 34.395 -7.074 19.693 1.00 25.36 250 THR B N 1
ATOM 1652 C CA . THR A 1 246 ? 35.642 -7.810 19.819 1.00 25.10 250 THR B CA 1
ATOM 1653 C C . THR A 1 246 ? 36.715 -7.206 18.908 1.00 24.06 250 THR B C 1
ATOM 1654 O O . THR A 1 246 ? 36.470 -6.940 17.737 1.00 24.32 250 THR B O 1
ATOM 1658 N N . VAL A 1 247 ? 37.920 -7.038 19.468 1.00 23.68 251 VAL B N 1
ATOM 1659 C CA . VAL A 1 247 ? 39.096 -6.591 18.736 1.00 22.97 251 VAL B CA 1
ATOM 1660 C C . VAL A 1 247 ? 39.749 -7.775 18.035 1.00 23.17 251 VAL B C 1
ATOM 1661 O O . VAL A 1 247 ? 40.256 -8.659 18.696 1.00 24.41 251 VAL B O 1
ATOM 1665 N N . THR A 1 248 ? 39.781 -7.786 16.708 1.00 23.66 252 THR B N 1
ATOM 1666 C CA . THR A 1 248 ? 40.173 -8.984 15.985 1.00 25.38 252 THR B CA 1
ATOM 1667 C C . THR A 1 248 ? 41.695 -9.100 15.908 1.00 25.58 252 THR B C 1
ATOM 1668 O O . THR A 1 248 ? 42.238 -10.187 16.105 1.00 26.54 252 THR B O 1
ATOM 1672 N N . THR A 1 249 ? 42.378 -8.005 15.562 1.00 24.82 253 THR B N 1
ATOM 1673 C CA . THR A 1 249 ? 43.823 -8.036 15.363 1.00 24.18 253 THR B CA 1
ATOM 1674 C C . THR A 1 249 ? 44.468 -6.824 16.038 1.00 22.91 253 THR B C 1
ATOM 1675 O O . THR A 1 249 ? 43.806 -6.053 16.726 1.00 23.06 253 THR B O 1
ATOM 1679 N N . GLY A 1 250 ? 45.788 -6.735 15.886 1.00 21.84 254 GLY B N 1
ATOM 1680 C CA . GLY A 1 250 ? 46.553 -5.612 16.379 1.00 21.11 254 GLY B CA 1
ATOM 1681 C C . GLY A 1 250 ? 47.200 -5.903 17.723 1.00 20.91 254 GLY B C 1
ATOM 1682 O O . GLY A 1 250 ? 47.624 -4.959 18.362 1.00 20.91 254 GLY B O 1
ATOM 1683 N N . TYR A 1 251 ? 47.278 -7.184 18.140 1.00 20.61 255 TYR B N 1
ATOM 1684 C CA . TYR A 1 251 ? 48.043 -7.509 19.333 1.00 20.21 255 TYR B CA 1
ATOM 1685 C C . TYR A 1 251 ? 48.639 -8.916 19.313 1.00 20.27 255 TYR B C 1
ATOM 1686 O O . TYR A 1 251 ? 48.260 -9.840 18.560 1.00 20.61 255 TYR B O 1
ATOM 1695 N N . THR A 1 252 ? 49.672 -9.023 20.156 1.00 20.29 256 THR B N 1
ATOM 1696 C CA . THR A 1 252 ? 50.272 -10.297 20.477 1.00 20.35 256 THR B CA 1
ATOM 1697 C C . THR A 1 252 ? 49.941 -10.614 21.920 1.00 20.36 256 THR B C 1
ATOM 1698 O O . THR A 1 252 ? 49.808 -9.727 22.725 1.00 21.18 256 THR B O 1
ATOM 1702 N N . LEU A 1 253 ? 49.836 -11.906 22.207 1.00 20.10 257 LEU B N 1
ATOM 1703 C CA . LEU A 1 253 ? 49.453 -12.438 23.499 1.00 19.70 257 LEU B CA 1
ATOM 1704 C C . LEU A 1 253 ? 50.509 -13.451 23.923 1.00 19.77 257 LEU B C 1
ATOM 1705 O O . LEU A 1 253 ? 50.949 -14.249 23.113 1.00 19.68 257 LEU B O 1
ATOM 1710 N N . THR A 1 254 ? 50.938 -13.371 25.184 1.00 19.91 258 THR B N 1
ATOM 1711 C CA . THR A 1 254 ? 51.821 -14.367 25.755 1.00 20.27 258 THR B CA 1
ATOM 1712 C C . THR A 1 254 ? 51.226 -14.753 27.101 1.00 20.40 258 THR B C 1
ATOM 1713 O O . THR A 1 254 ? 50.980 -13.861 27.903 1.00 21.82 258 THR B O 1
ATOM 1717 N N . THR A 1 255 ? 50.998 -16.056 27.340 1.00 20.66 259 THR B N 1
ATOM 1718 C CA . THR A 1 255 ? 50.392 -16.506 28.597 1.00 20.82 259 THR B CA 1
ATOM 1719 C C . THR A 1 255 ? 51.350 -17.396 29.382 1.00 20.96 259 THR B C 1
ATOM 1720 O O . THR A 1 255 ? 52.182 -18.059 28.798 1.00 20.85 259 THR B O 1
ATOM 1724 N N . GLN A 1 256 ? 51.270 -17.307 30.714 1.00 21.22 260 GLN B N 1
ATOM 1725 C CA . GLN A 1 256 ? 51.899 -18.235 31.629 1.00 21.21 260 GLN B CA 1
ATOM 1726 C C . GLN A 1 256 ? 50.761 -18.896 32.412 1.00 21.08 260 GLN B C 1
ATOM 1727 O O . GLN A 1 256 ? 49.591 -18.811 32.022 1.00 20.88 260 GLN B O 1
ATOM 1729 N N . LYS A 1 257 ? 51.135 -19.683 33.423 1.00 21.23 261 LYS B N 1
ATOM 1730 C CA . LYS A 1 257 ? 50.182 -20.355 34.281 1.00 21.47 261 LYS B CA 1
ATOM 1731 C C . LYS A 1 257 ? 49.420 -19.338 35.125 1.00 21.41 261 LYS B C 1
ATOM 1732 O O . LYS A 1 257 ? 48.249 -19.568 35.442 1.00 22.68 261 LYS B O 1
ATOM 1738 N N . HIS A 1 258 ? 50.075 -18.223 35.492 1.00 20.57 262 HIS B N 1
ATOM 1739 C CA . HIS A 1 258 ? 49.451 -17.290 36.407 1.00 20.34 262 HIS B CA 1
ATOM 1740 C C . HIS A 1 258 ? 49.447 -15.861 35.877 1.00 20.14 262 HIS B C 1
ATOM 1741 O O . HIS A 1 258 ? 49.526 -14.922 36.671 1.00 20.56 262 HIS B O 1
ATOM 1748 N N . GLY A 1 259 ? 49.287 -15.669 34.565 1.00 19.90 263 GLY B N 1
ATOM 1749 C CA . GLY A 1 259 ? 49.247 -14.315 34.032 1.00 20.01 263 GLY B CA 1
ATOM 1750 C C . GLY A 1 259 ? 49.468 -14.282 32.526 1.00 20.16 263 GLY B C 1
ATOM 1751 O O . GLY A 1 259 ? 49.652 -15.317 31.915 1.00 20.38 263 GLY B O 1
ATOM 1752 N N . PHE A 1 260 ? 49.417 -13.078 31.948 1.00 20.09 264 PHE B N 1
ATOM 1753 C CA . PHE A 1 260 ? 49.608 -12.891 30.523 1.00 19.91 264 PHE B CA 1
ATOM 1754 C C . PHE A 1 260 ? 50.012 -11.457 30.194 1.00 19.92 264 PHE B C 1
ATOM 1755 O O . PHE A 1 260 ? 49.937 -10.575 31.028 1.00 20.16 264 PHE B O 1
ATOM 1763 N N . THR A 1 261 ? 50.385 -11.249 28.928 1.00 19.98 265 THR B N 1
ATOM 1764 C CA . THR A 1 261 ? 50.818 -9.959 28.404 1.00 20.07 265 THR B CA 1
ATOM 1765 C C . THR A 1 261 ? 50.217 -9.748 27.024 1.00 20.47 265 THR B C 1
ATOM 1766 O O . THR A 1 261 ? 50.379 -10.605 26.173 1.00 20.87 265 THR B O 1
ATOM 1770 N N . LEU A 1 262 ? 49.521 -8.620 26.853 1.00 20.62 266 LEU B N 1
ATOM 1771 C CA . LEU A 1 262 ? 49.005 -8.163 25.578 1.00 20.80 266 LEU B CA 1
ATOM 1772 C C . LEU A 1 262 ? 49.871 -7.014 25.089 1.00 21.03 266 LEU B C 1
ATOM 1773 O O . LEU A 1 262 ? 49.990 -6.011 25.754 1.00 20.77 266 LEU B O 1
ATOM 1778 N N . ASP A 1 263 ? 50.449 -7.155 23.909 1.00 21.20 267 ASP B N 1
ATOM 1779 C CA . ASP A 1 263 ? 51.249 -6.092 23.325 1.00 21.39 267 ASP B CA 1
ATOM 1780 C C . ASP A 1 263 ? 50.482 -5.508 22.143 1.00 21.42 267 ASP B C 1
ATOM 1781 O O . ASP A 1 263 ? 50.176 -6.230 21.202 1.00 21.51 267 ASP B O 1
ATOM 1786 N N . PHE A 1 264 ? 50.130 -4.225 22.197 1.00 21.05 268 PHE B N 1
ATOM 1787 C CA . PHE A 1 264 ? 49.299 -3.630 21.159 1.00 20.62 268 PHE B CA 1
ATOM 1788 C C . PHE A 1 264 ? 50.125 -2.821 20.162 1.00 21.05 268 PHE B C 1
ATOM 1789 O O . PHE A 1 264 ? 51.031 -2.090 20.528 1.00 21.06 268 PHE B O 1
ATOM 1797 N N . SER A 1 265 ? 49.790 -2.997 18.881 1.00 21.34 269 SER B N 1
ATOM 1798 C CA . SER A 1 265 ? 50.227 -2.119 17.809 1.00 21.55 269 SER B CA 1
ATOM 1799 C C . SER A 1 265 ? 49.647 -0.720 18.016 1.00 21.73 269 SER B C 1
ATOM 1800 O O . SER A 1 265 ? 48.436 -0.528 18.040 1.00 21.68 269 SER B O 1
ATOM 1803 N N . ILE A 1 266 ? 50.524 0.280 18.120 1.00 21.78 270 ILE B N 1
ATOM 1804 C CA . ILE A 1 266 ? 50.088 1.662 18.275 1.00 21.97 270 ILE B CA 1
ATOM 1805 C C . ILE A 1 266 ? 49.256 2.106 17.077 1.00 22.76 270 ILE B C 1
ATOM 1806 O O . ILE A 1 266 ? 48.207 2.701 17.254 1.00 24.23 270 ILE B O 1
ATOM 1811 N N . LYS A 1 267 ? 49.717 1.803 15.858 1.00 22.76 271 LYS B N 1
ATOM 1812 C CA . LYS A 1 267 ? 49.034 2.228 14.645 1.00 23.68 271 LYS B CA 1
ATOM 1813 C C . LYS A 1 267 ? 47.587 1.722 14.649 1.00 24.43 271 LYS B C 1
ATOM 1814 O O . LYS A 1 267 ? 46.694 2.473 14.269 1.00 26.50 271 LYS B O 1
ATOM 1816 N N . ASP A 1 268 ? 47.344 0.486 15.123 1.00 24.48 272 ASP B N 1
ATOM 1817 C CA . ASP A 1 268 ? 46.016 -0.118 15.085 1.00 25.57 272 ASP B CA 1
ATOM 1818 C C . ASP A 1 268 ? 45.103 0.376 16.211 1.00 25.97 272 ASP B C 1
ATOM 1819 O O . ASP A 1 268 ? 43.892 0.223 16.127 1.00 28.62 272 ASP B O 1
ATOM 1824 N N . LEU A 1 269 ? 45.677 0.943 17.276 1.00 25.23 273 LEU B N 1
ATOM 1825 C CA . LEU A 1 269 ? 44.907 1.510 18.371 1.00 24.74 273 LEU B CA 1
ATOM 1826 C C . LEU A 1 269 ? 44.189 2.795 17.958 1.00 25.04 273 LEU B C 1
ATOM 1827 O O . LEU A 1 269 ? 43.201 3.165 18.591 1.00 25.25 273 LEU B O 1
ATOM 1832 N N . GLN A 1 270 ? 44.688 3.488 16.919 1.00 25.66 274 GLN B N 1
ATOM 1833 C CA . GLN A 1 270 ? 44.093 4.744 16.480 1.00 27.66 274 GLN B CA 1
ATOM 1834 C C . GLN A 1 270 ? 42.602 4.569 16.194 1.00 30.12 274 GLN B C 1
ATOM 1835 O O . GLN A 1 270 ? 41.816 5.476 16.456 1.00 32.65 274 GLN B O 1
ATOM 1841 N N . ASN A 1 271 ? 42.210 3.387 15.691 1.00 31.05 275 ASN B N 1
ATOM 1842 C CA . ASN A 1 271 ? 40.810 3.096 15.414 1.00 33.76 275 ASN B CA 1
ATOM 1843 C C . ASN A 1 271 ? 39.957 3.182 16.678 1.00 33.93 275 ASN B C 1
ATOM 1844 O O . ASN A 1 271 ? 38.744 3.339 16.584 1.00 34.64 275 ASN B O 1
ATOM 1849 N N . PHE A 1 272 ? 40.589 3.055 17.850 1.00 34.57 276 PHE B N 1
ATOM 1850 C CA . PHE A 1 272 ? 39.875 3.001 19.117 1.00 34.04 276 PHE B CA 1
ATOM 1851 C C . PHE A 1 272 ? 40.135 4.254 19.952 1.00 35.22 276 PHE B C 1
ATOM 1852 O O . PHE A 1 272 ? 39.753 4.298 21.119 1.00 36.76 276 PHE B O 1
ATOM 1860 N N . ALA A 1 273 ? 40.774 5.274 19.369 1.00 33.92 277 ALA B N 1
ATOM 1861 C CA . ALA A 1 273 ? 41.049 6.516 20.091 1.00 32.88 277 ALA B CA 1
ATOM 1862 C C . ALA A 1 273 ? 39.801 7.026 20.811 1.00 33.53 277 ALA B C 1
ATOM 1863 O O . ALA A 1 273 ? 38.720 7.061 20.236 1.00 32.44 277 ALA B O 1
ATOM 1865 N N . ASN A 1 274 ? 39.976 7.385 22.094 1.00 34.65 278 ASN B N 1
ATOM 1866 C CA . ASN A 1 274 ? 38.941 7.919 22.973 1.00 34.23 278 ASN B CA 1
ATOM 1867 C C . ASN A 1 274 ? 37.878 6.896 23.374 1.00 32.20 278 ASN B C 1
ATOM 1868 O O . ASN A 1 274 ? 36.796 7.286 23.824 1.00 35.84 278 ASN B O 1
ATOM 1873 N N . GLN A 1 275 ? 38.112 5.609 23.091 1.00 29.06 279 GLN B N 1
ATOM 1874 C CA . GLN A 1 275 ? 37.150 4.603 23.493 1.00 27.60 279 GLN B CA 1
ATOM 1875 C C . GLN A 1 275 ? 37.729 3.769 24.626 1.00 26.15 279 GLN B C 1
ATOM 1876 O O . GLN A 1 275 ? 38.939 3.729 24.849 1.00 25.60 279 GLN B O 1
ATOM 1882 N N . THR A 1 276 ? 36.819 3.126 25.352 1.00 25.40 280 THR B N 1
ATOM 1883 C CA . THR A 1 276 ? 37.177 2.243 26.449 1.00 24.21 280 THR B CA 1
ATOM 1884 C C . THR A 1 276 ? 37.513 0.857 25.900 1.00 23.35 280 THR B C 1
ATOM 1885 O O . THR A 1 276 ? 36.734 0.271 25.143 1.00 24.37 280 THR B O 1
ATOM 1889 N N . MET A 1 277 ? 38.669 0.341 26.328 1.00 21.81 281 MET B N 1
ATOM 1890 C CA . MET A 1 277 ? 39.058 -1.019 26.043 1.00 21.14 281 MET B CA 1
ATOM 1891 C C . MET A 1 277 ? 38.958 -1.858 27.304 1.00 21.27 281 MET B C 1
ATOM 1892 O O . MET A 1 277 ? 39.463 -1.468 28.368 1.00 22.36 281 MET B O 1
ATOM 1897 N N . THR A 1 278 ? 38.321 -3.028 27.163 1.00 20.83 282 THR B N 1
ATOM 1898 C CA . THR A 1 278 ? 38.118 -3.927 28.296 1.00 20.64 282 THR B CA 1
ATOM 1899 C C . THR A 1 278 ? 38.692 -5.296 27.936 1.00 20.42 282 THR B C 1
ATOM 1900 O O . THR A 1 278 ? 38.371 -5.864 26.898 1.00 20.91 282 THR B O 1
ATOM 1904 N N . VAL A 1 279 ? 39.604 -5.789 28.773 1.00 20.06 283 VAL B N 1
ATOM 1905 C CA . VAL A 1 279 ? 40.133 -7.136 28.660 1.00 19.76 283 VAL B CA 1
ATOM 1906 C C . VAL A 1 279 ? 39.454 -8.010 29.706 1.00 19.46 283 VAL B C 1
ATOM 1907 O O . VAL A 1 279 ? 39.590 -7.766 30.891 1.00 19.86 283 VAL B O 1
ATOM 1911 N N . SER A 1 280 ? 38.723 -9.025 29.240 1.00 18.80 284 SER B N 1
ATOM 1912 C CA . SER A 1 280 ? 38.057 -10.001 30.086 1.00 18.34 284 SER B CA 1
ATOM 1913 C C . SER A 1 280 ? 38.873 -11.282 30.125 1.00 18.31 284 SER B C 1
ATOM 1914 O O . SER A 1 280 ? 39.342 -11.716 29.072 1.00 18.52 284 SER B O 1
ATOM 1917 N N . TYR A 1 281 ? 38.983 -11.887 31.313 1.00 18.03 285 TYR B N 1
ATOM 1918 C CA . TYR A 1 281 ? 39.554 -13.219 31.454 1.00 17.94 285 TYR B CA 1
ATOM 1919 C C . TYR A 1 281 ? 39.076 -13.887 32.736 1.00 18.18 285 TYR B C 1
ATOM 1920 O O . TYR A 1 281 ? 38.482 -13.261 33.614 1.00 18.79 285 TYR B O 1
ATOM 1929 N N . GLN A 1 282 ? 39.329 -15.200 32.812 1.00 17.86 286 GLN B N 1
ATOM 1930 C CA . GLN A 1 282 ? 38.992 -15.981 33.982 1.00 17.64 286 GLN B CA 1
ATOM 1931 C C . GLN A 1 282 ? 40.242 -16.626 34.547 1.00 17.85 286 GLN B C 1
ATOM 1932 O O . GLN A 1 282 ? 41.210 -16.891 33.833 1.00 18.41 286 GLN B O 1
ATOM 1938 N N . MET A 1 283 ? 40.197 -16.816 35.870 1.00 17.93 287 MET B N 1
ATOM 1939 C CA . MET A 1 283 ? 41.226 -17.562 36.556 1.00 18.10 287 MET B CA 1
ATOM 1940 C C . MET A 1 283 ? 40.531 -18.527 37.494 1.00 18.95 287 MET B C 1
ATOM 1941 O O . MET A 1 283 ? 39.475 -18.227 38.053 1.00 20.14 287 MET B O 1
ATOM 1946 N N . ARG A 1 284 ? 41.130 -19.696 37.646 1.00 20.09 288 ARG B N 1
ATOM 1947 C CA . ARG A 1 284 ? 40.553 -20.693 38.522 1.00 20.29 288 ARG B CA 1
ATOM 1948 C C . ARG A 1 284 ? 41.247 -20.566 39.857 1.00 20.61 288 ARG B C 1
ATOM 1949 O O . ARG A 1 284 ? 42.467 -20.464 39.916 1.00 22.70 288 ARG B O 1
ATOM 1957 N N . LEU A 1 285 ? 40.452 -20.570 40.919 1.00 20.64 289 LEU B N 1
ATOM 1958 C CA . LEU A 1 285 ? 41.010 -20.619 42.255 1.00 20.86 289 LEU B CA 1
ATOM 1959 C C . LEU A 1 285 ? 41.376 -22.061 42.613 1.00 21.89 289 LEU B C 1
ATOM 1960 O O . LEU A 1 285 ? 40.513 -22.927 42.628 1.00 22.18 289 LEU B O 1
ATOM 1965 N N . GLU A 1 286 ? 42.647 -22.297 42.955 1.00 22.67 290 GLU B N 1
ATOM 1966 C CA . GLU A 1 286 ? 43.155 -23.641 43.171 1.00 23.31 290 GLU B CA 1
ATOM 1967 C C . GLU A 1 286 ? 42.887 -24.107 44.610 1.00 23.93 290 GLU B C 1
ATOM 1968 O O . GLU A 1 286 ? 42.553 -23.308 45.503 1.00 23.93 290 GLU B O 1
ATOM 1974 N N . LYS A 1 287 ? 43.078 -25.410 44.836 1.00 24.58 291 LYS B N 1
ATOM 1975 C CA . LYS A 1 287 ? 42.828 -25.992 46.147 1.00 25.34 291 LYS B CA 1
ATOM 1976 C C . LYS A 1 287 ? 43.897 -25.592 47.161 1.00 26.05 291 LYS B C 1
ATOM 1977 O O . LYS A 1 287 ? 43.665 -25.729 48.362 1.00 28.65 291 LYS B O 1
ATOM 1983 N N . THR A 1 288 ? 45.039 -25.069 46.679 1.00 25.72 292 THR B N 1
ATOM 1984 C CA . THR A 1 288 ? 46.068 -24.539 47.565 1.00 25.64 292 THR B CA 1
ATOM 1985 C C . THR A 1 288 ? 45.649 -23.195 48.176 1.00 25.38 292 THR B C 1
ATOM 1986 O O . THR A 1 288 ? 46.408 -22.635 48.965 1.00 25.89 292 THR B O 1
ATOM 1990 N N . ALA A 1 289 ? 44.470 -22.675 47.806 1.00 25.02 293 ALA B N 1
ATOM 1991 C CA . ALA A 1 289 ? 44.038 -21.361 48.255 1.00 24.39 293 ALA B CA 1
ATOM 1992 C C . ALA A 1 289 ? 43.525 -21.412 49.690 1.00 24.91 293 ALA B C 1
ATOM 1993 O O . ALA A 1 289 ? 42.469 -21.975 49.941 1.00 24.94 293 ALA B O 1
ATOM 1995 N N . GLU A 1 290 ? 44.259 -20.780 50.606 1.00 24.83 294 GLU B N 1
ATOM 1996 C CA . GLU A 1 290 ? 43.912 -20.796 52.015 1.00 24.59 294 GLU B CA 1
ATOM 1997 C C . GLU A 1 290 ? 42.724 -19.872 52.277 1.00 22.94 294 GLU B C 1
ATOM 1998 O O . GLU A 1 290 ? 42.706 -18.741 51.811 1.00 23.80 294 GLU B O 1
ATOM 2004 N N . PRO A 1 291 ? 41.718 -20.303 53.074 1.00 20.51 295 PRO B N 1
ATOM 2005 C CA . PRO A 1 291 ? 40.586 -19.446 53.427 1.00 19.97 295 PRO B CA 1
ATOM 2006 C C . PRO A 1 291 ? 41.060 -18.243 54.222 1.00 19.78 295 PRO B C 1
ATOM 2007 O O . PRO A 1 291 ? 42.074 -18.338 54.889 1.00 20.22 295 PRO B O 1
ATOM 2011 N N . ASP A 1 292 ? 40.327 -17.133 54.107 1.00 19.95 296 ASP B N 1
ATOM 2012 C CA . ASP A 1 292 ? 40.594 -15.914 54.851 1.00 20.10 296 ASP B CA 1
ATOM 2013 C C . ASP A 1 292 ? 42.040 -15.445 54.677 1.00 21.35 296 ASP B C 1
ATOM 2014 O O . ASP A 1 292 ? 42.669 -14.934 55.596 1.00 24.20 296 ASP B O 1
ATOM 2019 N N . THR A 1 293 ? 42.545 -15.617 53.468 1.00 23.06 297 THR B N 1
ATOM 2020 C CA . THR A 1 293 ? 43.791 -15.041 52.986 1.00 24.51 297 THR B CA 1
ATOM 2021 C C . THR A 1 293 ? 43.425 -14.144 51.804 1.00 23.35 297 THR B C 1
ATOM 2022 O O . THR A 1 293 ? 42.543 -14.487 51.008 1.00 26.76 297 THR B O 1
ATOM 2026 N N . ALA A 1 294 ? 44.104 -13.005 51.678 1.00 21.67 298 ALA B N 1
ATOM 2027 C CA . ALA A 1 294 ? 43.994 -12.195 50.468 1.00 20.61 298 ALA B CA 1
ATOM 2028 C C . ALA A 1 294 ? 44.689 -12.959 49.342 1.00 20.53 298 ALA B C 1
ATOM 2029 O O . ALA A 1 294 ? 45.887 -13.211 49.436 1.00 20.17 298 ALA B O 1
ATOM 2031 N N . ILE A 1 295 ? 43.935 -13.371 48.309 1.00 20.19 299 ILE B N 1
ATOM 2032 C CA . ILE A 1 295 ? 44.536 -13.919 47.096 1.00 20.46 299 ILE B CA 1
ATOM 2033 C C . ILE A 1 295 ? 44.611 -12.811 46.040 1.00 20.34 299 ILE B C 1
ATOM 2034 O O . ILE A 1 295 ? 43.582 -12.370 45.535 1.00 20.23 299 ILE B O 1
ATOM 2039 N N . ASN A 1 296 ? 45.846 -12.416 45.700 1.00 20.58 300 ASN B N 1
ATOM 2040 C CA . ASN A 1 296 ? 46.113 -11.189 44.967 1.00 20.97 300 ASN B CA 1
ATOM 2041 C C . ASN A 1 296 ? 46.337 -11.442 43.481 1.00 21.25 300 ASN B C 1
ATOM 2042 O O . ASN A 1 296 ? 46.939 -12.446 43.097 1.00 22.03 300 ASN B O 1
ATOM 2047 N N . ASN A 1 297 ? 45.861 -10.488 42.667 1.00 21.04 301 ASN B N 1
ATOM 2048 C CA . ASN A 1 297 ? 46.371 -10.290 41.324 1.00 21.12 301 ASN B CA 1
A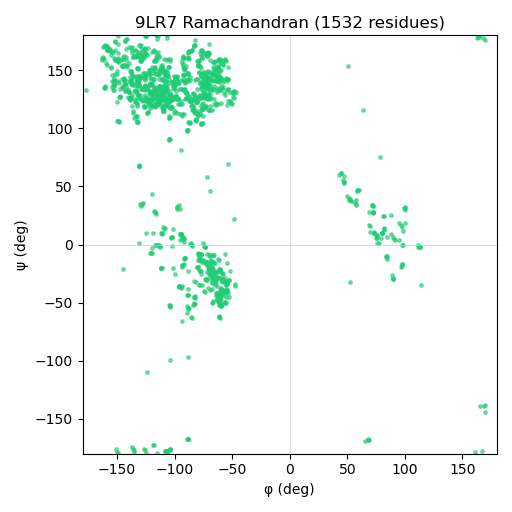TOM 2049 C C . ASN A 1 297 ? 46.730 -8.825 41.133 1.00 21.32 301 ASN B C 1
ATOM 2050 O O . ASN A 1 297 ? 46.247 -7.946 41.843 1.00 21.23 301 ASN B O 1
ATOM 2054 N N . GLU A 1 298 ? 47.570 -8.593 40.126 1.00 21.77 302 GLU B N 1
ATOM 2055 C CA . GLU A 1 298 ? 48.043 -7.264 39.796 1.00 21.98 302 GLU B CA 1
ATOM 2056 C C . GLU A 1 298 ? 47.905 -7.083 38.298 1.00 22.23 302 GLU B C 1
ATOM 2057 O O . GLU A 1 298 ? 48.440 -7.881 37.539 1.00 23.01 302 GLU B O 1
ATOM 2059 N N . GLY A 1 299 ? 47.125 -6.071 37.896 1.00 22.50 303 GLY B N 1
ATOM 2060 C CA . GLY A 1 299 ? 47.098 -5.612 36.520 1.00 22.51 303 GLY B CA 1
ATOM 2061 C C . GLY A 1 299 ? 48.134 -4.520 36.292 1.00 22.69 303 GLY B C 1
ATOM 2062 O O . GLY A 1 299 ? 48.502 -3.814 37.226 1.00 23.25 303 GLY B O 1
ATOM 2063 N N . GLN A 1 300 ? 48.598 -4.392 35.043 1.00 22.72 304 GLN B N 1
ATOM 2064 C CA . GLN A 1 300 ? 49.620 -3.426 34.693 1.00 22.47 304 GLN B CA 1
ATOM 2065 C C . GLN A 1 300 ? 49.353 -2.875 33.295 1.00 21.97 304 GLN B C 1
ATOM 2066 O O . GLN A 1 300 ? 49.074 -3.624 32.357 1.00 21.28 304 GLN B O 1
ATOM 2072 N N . LEU A 1 301 ? 49.474 -1.551 33.179 1.00 22.02 305 LEU B N 1
ATOM 2073 C CA . LEU A 1 301 ? 49.516 -0.872 31.894 1.00 21.90 305 LEU B CA 1
ATOM 2074 C C . LEU A 1 301 ? 50.893 -0.252 31.748 1.00 21.51 305 LEU B C 1
ATOM 2075 O O . LEU A 1 301 ? 51.298 0.525 32.586 1.00 22.10 305 LEU B O 1
ATOM 2080 N N . VAL A 1 302 ? 51.615 -0.646 30.711 1.00 20.42 306 VAL B N 1
ATOM 2081 C CA . VAL A 1 302 ? 52.972 -0.182 30.492 1.00 19.93 306 VAL B CA 1
ATOM 2082 C C . VAL A 1 302 ? 53.006 0.595 29.180 1.00 19.35 306 VAL B C 1
ATOM 2083 O O . VAL A 1 302 ? 52.699 0.031 28.145 1.00 18.82 306 VAL B O 1
ATOM 2087 N N . THR A 1 303 ? 53.353 1.878 29.235 1.00 19.55 307 THR B N 1
ATOM 2088 C CA . THR A 1 303 ? 53.616 2.639 28.025 1.00 19.92 307 THR B CA 1
ATOM 2089 C C . THR A 1 303 ? 55.080 3.069 28.046 1.00 21.40 307 THR B C 1
ATOM 2090 O O . THR A 1 303 ? 55.810 2.763 28.978 1.00 21.52 307 THR B O 1
ATOM 2094 N N . ASP A 1 304 ? 55.510 3.782 27.008 1.00 23.97 308 ASP B N 1
ATOM 2095 C CA . ASP A 1 304 ? 56.861 4.320 26.950 1.00 27.57 308 ASP B CA 1
ATOM 2096 C C . ASP A 1 304 ? 57.052 5.383 28.034 1.00 28.64 308 ASP B C 1
ATOM 2097 O O . ASP A 1 304 ? 58.169 5.661 28.444 1.00 28.84 308 ASP B O 1
ATOM 2102 N N . LYS A 1 305 ? 55.944 5.975 28.488 1.00 29.37 309 LYS B N 1
ATOM 2103 C CA . LYS A 1 305 ? 55.945 7.085 29.435 1.00 29.56 309 LYS B CA 1
ATOM 2104 C C . LYS A 1 305 ? 55.910 6.581 30.875 1.00 30.76 309 LYS B C 1
ATOM 2105 O O . LYS A 1 305 ? 56.831 6.897 31.612 1.00 37.44 309 LYS B O 1
ATOM 2111 N N . HIS A 1 306 ? 54.870 5.810 31.264 1.00 28.63 310 HIS B N 1
ATOM 2112 C CA . HIS A 1 306 ? 54.676 5.395 32.650 1.00 28.21 310 HIS B CA 1
ATOM 2113 C C . HIS A 1 306 ? 54.296 3.913 32.751 1.00 28.42 310 HIS B C 1
ATOM 2114 O O . HIS A 1 306 ? 53.839 3.294 31.777 1.00 29.44 310 HIS B O 1
ATOM 2116 N N . THR A 1 307 ? 54.478 3.358 33.962 1.00 27.45 311 THR B N 1
ATOM 2117 C CA . THR A 1 307 ? 53.941 2.050 34.320 1.00 26.34 311 THR B CA 1
ATOM 2118 C C . THR A 1 307 ? 52.887 2.239 35.400 1.00 25.90 311 THR B C 1
ATOM 2119 O O . THR A 1 307 ? 53.201 2.734 36.472 1.00 27.90 311 THR B O 1
ATOM 2123 N N . LEU A 1 308 ? 51.664 1.780 35.130 1.00 25.67 312 LEU B N 1
ATOM 2124 C CA . LEU A 1 308 ? 50.580 1.901 36.089 1.00 24.77 312 LEU B CA 1
ATOM 2125 C C . LEU A 1 308 ? 50.131 0.510 36.537 1.00 24.61 312 LEU B C 1
ATOM 2126 O O . LEU A 1 308 ? 49.936 -0.390 35.723 1.00 26.31 312 LEU B O 1
ATOM 2131 N N . THR A 1 309 ? 49.963 0.344 37.847 1.00 24.17 313 THR B N 1
ATOM 2132 C CA . THR A 1 309 ? 49.706 -0.954 38.451 1.00 23.76 313 THR B CA 1
ATOM 2133 C C . THR A 1 309 ? 48.441 -0.890 39.297 1.00 23.76 313 THR B C 1
ATOM 2134 O O . THR A 1 309 ? 48.259 0.036 40.054 1.00 24.44 313 THR B O 1
ATOM 2138 N N . LYS A 1 310 ? 47.568 -1.888 39.163 1.00 22.98 314 LYS B N 1
ATOM 2139 C CA . LYS A 1 310 ? 46.349 -1.972 39.955 1.00 22.87 314 LYS B CA 1
ATOM 2140 C C . LYS A 1 310 ? 46.223 -3.373 40.549 1.00 22.50 314 LYS B C 1
ATOM 2141 O O . LYS A 1 310 ? 46.476 -4.345 39.882 1.00 23.49 314 LYS B O 1
ATOM 2147 N N . ARG A 1 311 ? 45.823 -3.453 41.819 1.00 21.64 315 ARG B N 1
ATOM 2148 C CA . ARG A 1 311 ? 45.689 -4.705 42.537 1.00 20.95 315 ARG B CA 1
ATOM 2149 C C . ARG A 1 311 ? 44.208 -5.039 42.692 1.00 20.66 315 ARG B C 1
ATOM 2150 O O . ARG A 1 311 ? 43.369 -4.156 42.820 1.00 21.54 315 ARG B O 1
ATOM 2152 N N . ALA A 1 312 ? 43.904 -6.333 42.636 1.00 19.90 316 ALA B N 1
ATOM 2153 C CA . ALA A 1 312 ? 42.614 -6.837 43.064 1.00 19.28 316 ALA B CA 1
ATOM 2154 C C . ALA A 1 312 ? 42.855 -8.074 43.923 1.00 18.75 316 ALA B C 1
ATOM 2155 O O . ALA A 1 312 ? 43.970 -8.582 43.985 1.00 18.29 316 ALA B O 1
ATOM 2157 N N . ALA A 1 313 ? 41.805 -8.516 44.609 1.00 18.61 317 ALA B N 1
ATOM 2158 C CA . ALA A 1 313 ? 41.932 -9.623 45.543 1.00 18.77 317 ALA B CA 1
ATOM 2159 C C . ALA A 1 313 ? 40.634 -10.403 45.628 1.00 18.88 317 ALA B C 1
ATOM 2160 O O . ALA A 1 313 ? 39.550 -9.852 45.478 1.00 18.92 317 ALA B O 1
ATOM 2162 N N . VAL A 1 314 ? 40.785 -11.711 45.835 1.00 19.09 318 VAL B N 1
ATOM 2163 C CA . VAL A 1 314 ? 39.646 -12.568 46.071 1.00 19.01 318 VAL B CA 1
ATOM 2164 C C . VAL A 1 314 ? 39.930 -13.362 47.333 1.00 19.11 318 VAL B C 1
ATOM 2165 O O . VAL A 1 314 ? 41.041 -13.354 47.860 1.00 19.58 318 VAL B O 1
ATOM 2169 N N . ARG A 1 315 ? 38.890 -14.014 47.818 1.00 18.68 319 ARG B N 1
ATOM 2170 C CA . ARG A 1 315 ? 39.010 -14.823 49.016 1.00 18.51 319 ARG B CA 1
ATOM 2171 C C . ARG A 1 315 ? 38.149 -16.072 48.861 1.00 19.15 319 ARG B C 1
ATOM 2172 O O . ARG A 1 315 ? 37.227 -16.095 48.045 1.00 19.17 319 ARG B O 1
ATOM 2180 N N . THR A 1 316 ? 38.500 -17.085 49.667 1.00 19.69 320 THR B N 1
ATOM 2181 C CA . THR A 1 316 ? 37.640 -18.240 49.905 1.00 19.47 320 THR B CA 1
ATOM 2182 C C . THR A 1 316 ? 37.453 -18.369 51.423 1.00 19.65 320 THR B C 1
ATOM 2183 O O . THR A 1 316 ? 38.148 -17.713 52.189 1.00 19.49 320 THR B O 1
ATOM 2187 N N . GLY A 1 317 ? 36.500 -19.215 51.829 1.00 19.89 321 GLY B N 1
ATOM 2188 C CA . GLY A 1 317 ? 36.099 -19.350 53.218 1.00 20.25 321 GLY B CA 1
ATOM 2189 C C . GLY A 1 317 ? 36.200 -20.784 53.734 1.00 20.73 321 GLY B C 1
ATOM 2190 O O . GLY A 1 317 ? 36.291 -21.752 52.957 1.00 20.63 321 GLY B O 1
ATOM 2191 N N . GLY A 1 318 ? 36.188 -20.871 55.067 1.00 21.07 322 GLY B N 1
ATOM 2192 C CA . GLY A 1 318 ? 36.202 -22.152 55.742 1.00 21.28 322 GLY B CA 1
ATOM 2193 C C . GLY A 1 318 ? 35.462 -22.110 57.077 1.00 21.70 322 GLY B C 1
ATOM 2194 O O . GLY A 1 318 ? 34.937 -21.082 57.458 1.00 22.31 322 GLY B O 1
ATOM 2195 N N . LYS A 1 319 ? 35.423 -23.260 57.754 1.00 22.21 323 LYS B N 1
ATOM 2196 C CA . LYS A 1 319 ? 34.856 -23.389 59.092 1.00 21.80 323 LYS B CA 1
ATOM 2197 C C . LYS A 1 319 ? 35.566 -24.536 59.799 1.00 22.05 323 LYS B C 1
ATOM 2198 O O . LYS A 1 319 ? 35.868 -25.534 59.172 1.00 22.02 323 LYS B O 1
ATOM 2204 N N . SER A 1 320 ? 35.889 -24.365 61.077 1.00 22.07 324 SER B N 1
ATOM 2205 C CA . SER A 1 320 ? 36.531 -25.394 61.871 1.00 22.02 324 SER B CA 1
ATOM 2206 C C . SER A 1 320 ? 35.518 -25.961 62.862 1.00 21.81 324 SER B C 1
ATOM 2207 O O . SER A 1 320 ? 34.634 -25.245 63.341 1.00 21.88 324 SER B O 1
ATOM 2210 N N . PHE A 1 321 ? 35.655 -27.274 63.120 1.00 22.35 325 PHE B N 1
ATOM 2211 C CA . PHE A 1 321 ? 34.764 -27.990 64.011 1.00 21.16 325 PHE B CA 1
ATOM 2212 C C . PHE A 1 321 ? 35.595 -28.775 65.018 1.00 20.96 325 PHE B C 1
ATOM 2213 O O . PHE A 1 321 ? 36.770 -29.063 64.784 1.00 20.73 325 PHE B O 1
ATOM 2221 N N . VAL A 1 322 ? 34.962 -29.095 66.152 1.00 20.80 326 VAL B N 1
ATOM 2222 C CA . VAL A 1 322 ? 35.503 -30.057 67.099 1.00 20.99 326 VAL B CA 1
ATOM 2223 C C . VAL A 1 322 ? 34.366 -30.951 67.591 1.00 21.46 326 VAL B C 1
ATOM 2224 O O . VAL A 1 322 ? 33.322 -30.470 68.029 1.00 22.07 326 VAL B O 1
ATOM 2228 N N . LYS A 1 323 ? 34.570 -32.265 67.467 1.00 21.31 327 LYS B N 1
ATOM 2229 C CA . LYS A 1 323 ? 33.578 -33.261 67.872 1.00 21.46 327 LYS B CA 1
ATOM 2230 C C . LYS A 1 323 ? 33.765 -33.556 69.359 1.00 21.35 327 LYS B C 1
ATOM 2231 O O . LYS A 1 323 ? 34.851 -33.937 69.769 1.00 21.50 327 LYS B O 1
ATOM 2237 N N . VAL A 1 324 ? 32.708 -33.357 70.144 1.00 21.42 328 VAL B N 1
ATOM 2238 C CA . VAL A 1 324 ? 32.799 -33.459 71.597 1.00 21.36 328 VAL B CA 1
ATOM 2239 C C . VAL A 1 324 ? 31.643 -34.292 72.150 1.00 22.19 328 VAL B C 1
ATOM 2240 O O . VAL A 1 324 ? 30.622 -34.467 71.493 1.00 22.61 328 VAL B O 1
ATOM 2244 N N . ASP A 1 325 ? 31.818 -34.780 73.381 1.00 22.53 329 ASP B N 1
ATOM 2245 C CA . ASP A 1 325 ? 30.773 -35.482 74.107 1.00 22.69 329 ASP B CA 1
ATOM 2246 C C . ASP A 1 325 ? 29.784 -34.458 74.650 1.00 22.04 329 ASP B C 1
ATOM 2247 O O . ASP A 1 325 ? 30.194 -33.377 75.081 1.00 22.30 329 ASP B O 1
ATOM 2252 N N . SER A 1 326 ? 28.495 -34.822 74.678 1.00 21.77 330 SER B N 1
ATOM 2253 C CA . SER A 1 326 ? 27.426 -33.921 75.104 1.00 21.86 330 SER B CA 1
ATOM 2254 C C . SER A 1 326 ? 27.454 -33.617 76.608 1.00 21.90 330 SER B C 1
ATOM 2255 O O . SER A 1 326 ? 26.840 -32.647 77.046 1.00 24.31 330 SER B O 1
ATOM 2258 N N . GLU A 1 327 ? 28.115 -34.453 77.421 1.00 22.99 331 GLU B N 1
ATOM 2259 C CA . GLU A 1 327 ? 28.167 -34.227 78.859 1.00 24.20 331 GLU B CA 1
ATOM 2260 C C . GLU A 1 327 ? 29.447 -33.501 79.270 1.00 23.51 331 GLU B C 1
ATOM 2261 O O . GLU A 1 327 ? 29.418 -32.704 80.211 1.00 25.26 331 GLU B O 1
ATOM 2267 N N . ASN A 1 328 ? 30.562 -33.798 78.593 1.00 20.81 332 ASN B N 1
ATOM 2268 C CA . ASN A 1 328 ? 31.842 -33.178 78.907 1.00 20.66 332 ASN B CA 1
ATOM 2269 C C . ASN A 1 328 ? 32.494 -32.695 77.613 1.00 20.64 332 ASN B C 1
ATOM 2270 O O . ASN A 1 328 ? 33.020 -33.499 76.837 1.00 21.35 332 ASN B O 1
ATOM 2275 N N . ALA A 1 329 ? 32.474 -31.367 77.408 1.00 19.74 333 ALA B N 1
ATOM 2276 C CA . ALA A 1 329 ? 32.960 -30.756 76.174 1.00 19.88 333 ALA B CA 1
ATOM 2277 C C . ALA A 1 329 ? 34.478 -30.891 76.047 1.00 20.04 333 ALA B C 1
ATOM 2278 O O . ALA A 1 329 ? 35.019 -30.731 74.954 1.00 22.19 333 ALA B O 1
ATOM 2280 N N . LYS A 1 330 ? 35.154 -31.226 77.154 1.00 19.59 334 LYS B N 1
ATOM 2281 C CA . LYS A 1 330 ? 36.592 -31.440 77.133 1.00 18.82 334 LYS B CA 1
ATOM 2282 C C . LYS A 1 330 ? 36.923 -32.824 76.562 1.00 19.10 334 LYS B C 1
ATOM 2283 O O . LYS A 1 330 ? 38.082 -33.079 76.268 1.00 20.50 334 LYS B O 1
ATOM 2285 N N . ILE A 1 331 ? 35.930 -33.709 76.383 1.00 19.12 335 ILE B N 1
ATOM 2286 C CA . ILE A 1 331 ? 36.146 -35.014 75.760 1.00 19.36 335 ILE B CA 1
ATOM 2287 C C . ILE A 1 331 ? 35.979 -34.896 74.240 1.00 19.53 335 ILE B C 1
ATOM 2288 O O . ILE A 1 331 ? 34.859 -34.825 73.727 1.00 19.66 335 ILE B O 1
ATOM 2293 N N . THR A 1 332 ? 37.099 -34.926 73.512 1.00 19.88 336 THR B N 1
ATOM 2294 C CA . THR A 1 332 ? 37.085 -34.847 72.051 1.00 20.58 336 THR B CA 1
ATOM 2295 C C . THR A 1 332 ? 37.054 -36.254 71.450 1.00 21.07 336 THR B C 1
ATOM 2296 O O . THR A 1 332 ? 37.657 -37.167 72.002 1.00 22.89 336 THR B O 1
ATOM 2300 N N . LEU A 1 333 ? 36.378 -36.414 70.308 1.00 21.26 337 LEU B N 1
ATOM 2301 C CA . LEU A 1 333 ? 36.019 -37.717 69.765 1.00 21.33 337 LEU B CA 1
ATOM 2302 C C . LEU A 1 333 ? 36.551 -37.906 68.344 1.00 21.58 337 LEU B C 1
ATOM 2303 O O . LEU A 1 333 ? 36.077 -37.266 67.414 1.00 22.70 337 LEU B O 1
ATOM 2308 N N . PRO A 1 334 ? 37.500 -38.838 68.110 1.00 22.37 338 PRO B N 1
ATOM 2309 C CA . PRO A 1 334 ? 37.963 -39.142 66.754 1.00 22.17 338 PRO B CA 1
ATOM 2310 C C . PRO A 1 334 ? 36.996 -40.007 65.949 1.00 24.32 338 PRO B C 1
ATOM 2311 O O . PRO A 1 334 ? 36.058 -40.565 66.496 1.00 25.40 338 PRO B O 1
ATOM 2315 N N . GLU A 1 335 ? 37.231 -40.085 64.633 1.00 25.55 339 GLU B N 1
ATOM 2316 C CA . GLU A 1 335 ? 36.597 -41.060 63.760 1.00 26.83 339 GLU B CA 1
ATOM 2317 C C . GLU A 1 335 ? 35.131 -40.725 63.488 1.00 23.78 339 GLU B C 1
ATOM 2318 O O . GLU A 1 335 ? 34.446 -41.530 62.869 1.00 28.27 339 GLU B O 1
ATOM 2324 N N . ALA A 1 336 ? 34.657 -39.547 63.893 1.00 21.68 340 ALA B N 1
ATOM 2325 C CA . ALA A 1 336 ? 33.368 -39.066 63.425 1.00 21.60 340 ALA B CA 1
ATOM 2326 C C . ALA A 1 336 ? 33.504 -38.606 61.969 1.00 21.83 340 ALA B C 1
ATOM 2327 O O . ALA A 1 336 ? 34.430 -37.865 61.636 1.00 23.12 340 ALA B O 1
ATOM 2329 N N . VAL A 1 337 ? 32.571 -39.055 61.115 1.00 22.00 341 VAL B N 1
ATOM 2330 C CA . VAL A 1 337 ? 32.666 -38.843 59.689 1.00 22.30 341 VAL B CA 1
ATOM 2331 C C . VAL A 1 337 ? 31.442 -38.073 59.209 1.00 22.45 341 VAL B C 1
ATOM 2332 O O . VAL A 1 337 ? 30.309 -38.452 59.492 1.00 22.79 341 VAL B O 1
ATOM 2336 N N . PHE A 1 338 ? 31.715 -37.023 58.422 1.00 22.90 342 PHE B N 1
ATOM 2337 C CA . PHE A 1 338 ? 30.704 -36.083 57.971 1.00 23.06 342 PHE B CA 1
ATOM 2338 C C . PHE A 1 338 ? 30.820 -35.838 56.470 1.00 23.25 342 PHE B C 1
ATOM 2339 O O . PHE A 1 338 ? 31.911 -35.901 55.915 1.00 23.61 342 PHE B O 1
ATOM 2347 N N . ILE A 1 339 ? 29.667 -35.526 55.869 1.00 23.37 343 ILE B N 1
ATOM 2348 C CA . ILE A 1 339 ? 29.589 -34.946 54.543 1.00 23.63 343 ILE B CA 1
ATOM 2349 C C . ILE A 1 339 ? 28.907 -33.581 54.646 1.00 23.88 343 ILE B C 1
ATOM 2350 O O . ILE A 1 339 ? 28.293 -33.263 55.665 1.00 24.10 343 ILE B O 1
ATOM 2355 N N . VAL A 1 340 ? 29.010 -32.782 53.574 1.00 23.75 344 VAL B N 1
ATOM 2356 C CA . VAL A 1 340 ? 28.591 -31.390 53.607 1.00 23.79 344 VAL B CA 1
ATOM 2357 C C . VAL A 1 340 ? 27.477 -31.181 52.590 1.00 24.41 344 VAL B C 1
ATOM 2358 O O . VAL A 1 340 ? 27.607 -31.579 51.442 1.00 26.56 344 VAL B O 1
ATOM 2362 N N . LYS A 1 341 ? 26.390 -30.547 53.012 1.00 24.62 345 LYS B N 1
ATOM 2363 C CA . LYS A 1 341 ? 25.286 -30.226 52.131 1.00 24.99 345 LYS B CA 1
ATOM 2364 C C . LYS A 1 341 ? 25.095 -28.717 52.056 1.00 25.08 345 LYS B C 1
ATOM 2365 O O . LYS A 1 341 ? 25.535 -27.993 52.947 1.00 25.46 345 LYS B O 1
ATOM 2371 N N . ASN A 1 342 ? 24.445 -28.267 50.977 1.00 25.54 346 ASN B N 1
ATOM 2372 C CA . ASN A 1 342 ? 24.073 -26.869 50.814 1.00 27.08 346 ASN B CA 1
ATOM 2373 C C . ASN A 1 342 ? 22.564 -26.754 51.013 1.00 27.56 346 ASN B C 1
ATOM 2374 O O . ASN A 1 342 ? 21.905 -27.757 51.257 1.00 27.69 346 ASN B O 1
ATOM 2379 N N . GLN A 1 343 ? 22.026 -25.535 50.883 1.00 30.23 347 GLN B N 1
ATOM 2380 C CA . GLN A 1 343 ? 20.622 -25.289 51.171 1.00 33.02 347 GLN B CA 1
ATOM 2381 C C . GLN A 1 343 ? 19.705 -26.009 50.192 1.00 31.73 347 GLN B C 1
ATOM 2382 O O . GLN A 1 343 ? 18.560 -26.273 50.533 1.00 30.41 347 GLN B O 1
ATOM 2388 N N . ALA A 1 344 ? 20.201 -26.304 48.986 1.00 31.99 348 ALA B N 1
ATOM 2389 C CA . ALA A 1 344 ? 19.408 -27.023 48.000 1.00 32.65 348 ALA B CA 1
ATOM 2390 C C . ALA A 1 344 ? 19.388 -28.522 48.289 1.00 33.16 348 ALA B C 1
ATOM 2391 O O . ALA A 1 344 ? 18.664 -29.264 47.627 1.00 34.92 348 ALA B O 1
ATOM 2393 N N . GLY A 1 345 ? 20.201 -28.974 49.248 1.00 32.14 349 GLY B N 1
ATOM 2394 C CA . GLY A 1 345 ? 20.254 -30.388 49.592 1.00 30.74 349 GLY B CA 1
ATOM 2395 C C . GLY A 1 345 ? 21.307 -31.146 48.786 1.00 30.02 349 GLY B C 1
ATOM 2396 O O . GLY A 1 345 ? 21.406 -32.357 48.947 1.00 30.95 349 GLY B O 1
ATOM 2397 N N . GLU A 1 346 ? 22.096 -30.435 47.962 1.00 28.52 350 GLU B N 1
ATOM 2398 C CA . GLU A 1 346 ? 23.149 -31.040 47.159 1.00 28.19 350 GLU B CA 1
ATOM 2399 C C . GLU A 1 346 ? 24.390 -31.290 48.015 1.00 28.30 350 GLU B C 1
ATOM 2400 O O . GLU A 1 346 ? 24.575 -30.643 49.037 1.00 28.52 350 GLU B O 1
ATOM 2406 N N . TYR A 1 347 ? 25.250 -32.223 47.564 1.00 28.43 351 TYR B N 1
ATOM 2407 C CA . TYR A 1 347 ? 26.382 -32.699 48.350 1.00 26.28 351 TYR B CA 1
ATOM 2408 C C . TYR A 1 347 ? 27.689 -32.164 47.772 1.00 25.91 351 TYR B C 1
ATOM 2409 O O . TYR A 1 347 ? 27.877 -32.118 46.554 1.00 26.83 351 TYR B O 1
ATOM 2418 N N . LEU A 1 348 ? 28.607 -31.794 48.669 1.00 25.73 352 LEU B N 1
ATOM 2419 C CA . LEU A 1 348 ? 29.911 -31.287 48.276 1.00 24.95 352 LEU B CA 1
ATOM 2420 C C . LEU A 1 348 ? 30.785 -32.425 47.744 1.00 25.83 352 LEU B C 1
ATOM 2421 O O . LEU A 1 348 ? 31.084 -33.365 48.467 1.00 26.31 352 LEU B O 1
ATOM 2426 N N . ASN A 1 349 ? 31.196 -32.306 46.480 1.00 26.53 353 ASN B N 1
ATOM 2427 C CA . ASN A 1 349 ? 32.096 -33.240 45.823 1.00 27.73 353 ASN B CA 1
ATOM 2428 C C . ASN A 1 349 ? 33.443 -32.574 45.563 1.00 29.09 353 ASN B C 1
ATOM 2429 O O . ASN A 1 349 ? 33.493 -31.401 45.208 1.00 30.18 353 ASN B O 1
ATOM 2434 N N . GLU A 1 350 ? 34.534 -33.330 45.722 1.00 30.55 354 GLU B N 1
ATOM 2435 C CA . GLU A 1 350 ? 35.871 -32.875 45.373 1.00 30.35 354 GLU B CA 1
ATOM 2436 C C . GLU A 1 350 ? 36.310 -33.459 44.029 1.00 30.98 354 GLU B C 1
ATOM 2437 O O . GLU A 1 350 ? 36.305 -34.669 43.832 1.00 31.64 354 GLU B O 1
ATOM 2443 N N . THR A 1 351 ? 36.696 -32.568 43.110 1.00 30.03 355 THR B N 1
ATOM 2444 C CA . THR A 1 351 ? 37.206 -32.908 41.785 1.00 29.34 355 THR B CA 1
ATOM 2445 C C . THR A 1 351 ? 38.718 -32.716 41.783 1.00 27.36 355 THR B C 1
ATOM 2446 O O . THR A 1 351 ? 39.308 -32.375 42.790 1.00 27.54 355 THR B O 1
ATOM 2450 N N . ALA A 1 352 ? 39.347 -32.910 40.632 1.00 28.18 356 ALA B N 1
ATOM 2451 C CA . ALA A 1 352 ? 40.782 -32.717 40.514 1.00 28.83 356 ALA B CA 1
ATOM 2452 C C . ALA A 1 352 ? 41.159 -31.280 40.874 1.00 29.49 356 ALA B C 1
ATOM 2453 O O . ALA A 1 352 ? 42.177 -31.068 41.534 1.00 30.02 356 ALA B O 1
ATOM 2455 N N . ASN A 1 353 ? 40.342 -30.290 40.463 1.00 30.51 357 ASN B N 1
ATOM 2456 C CA . ASN A 1 353 ? 40.773 -28.895 40.539 1.00 30.32 357 ASN B CA 1
ATOM 2457 C C . ASN A 1 353 ? 39.992 -28.059 41.552 1.00 29.92 357 ASN B C 1
ATOM 2458 O O . ASN A 1 353 ? 40.302 -26.877 41.713 1.00 31.80 357 ASN B O 1
ATOM 2463 N N . GLY A 1 354 ? 38.999 -28.651 42.220 1.00 30.54 358 GLY B N 1
ATOM 2464 C CA . GLY A 1 354 ? 38.297 -27.944 43.278 1.00 30.63 358 GLY B CA 1
ATOM 2465 C C . GLY A 1 354 ? 37.048 -28.696 43.726 1.00 32.26 358 GLY B C 1
ATOM 2466 O O . GLY A 1 354 ? 37.056 -29.930 43.790 1.00 32.23 358 GLY B O 1
ATOM 2467 N N . TYR A 1 355 ? 36.002 -27.935 44.069 1.00 31.54 359 TYR B N 1
ATOM 2468 C CA . TYR A 1 355 ? 34.788 -28.483 44.658 1.00 32.23 359 TYR B CA 1
ATOM 2469 C C . TYR A 1 355 ? 33.613 -28.255 43.711 1.00 32.96 359 TYR B C 1
ATOM 2470 O O . TYR A 1 355 ? 33.665 -27.371 42.870 1.00 33.89 359 TYR B O 1
ATOM 2479 N N . ARG A 1 356 ? 32.554 -29.062 43.867 1.00 35.58 360 ARG B N 1
ATOM 2480 C CA . ARG A 1 356 ? 31.363 -28.992 43.029 1.00 35.99 360 ARG B CA 1
ATOM 2481 C C . ARG A 1 356 ? 30.165 -29.494 43.842 1.00 34.42 360 ARG B C 1
ATOM 2482 O O . ARG A 1 356 ? 30.309 -30.375 44.681 1.00 35.52 360 ARG B O 1
ATOM 2490 N N . TRP A 1 357 ? 29.004 -28.870 43.641 1.00 32.87 361 TRP B N 1
ATOM 2491 C CA . TRP A 1 357 ? 27.775 -29.253 44.313 1.00 30.46 361 TRP B CA 1
ATOM 2492 C C . TRP A 1 357 ? 26.979 -30.195 43.419 1.00 31.28 361 TRP B C 1
ATOM 2493 O O . TRP A 1 357 ? 26.462 -29.763 42.403 1.00 33.68 361 TRP B O 1
ATOM 2504 N N . GLN A 1 358 ? 26.852 -31.463 43.810 1.00 31.21 362 GLN B N 1
ATOM 2505 C CA . GLN A 1 358 ? 26.205 -32.458 42.964 1.00 32.58 362 GLN B CA 1
ATOM 2506 C C . GLN A 1 358 ? 25.207 -33.271 43.793 1.00 35.91 362 GLN B C 1
ATOM 2507 O O . GLN A 1 358 ? 25.213 -33.202 45.025 1.00 36.28 362 GLN B O 1
ATOM 2513 N N . LYS A 1 359 ? 24.344 -34.031 43.094 1.00 36.47 363 LYS B N 1
ATOM 2514 C CA . LYS A 1 359 ? 23.132 -34.581 43.678 1.00 37.19 363 LYS B CA 1
ATOM 2515 C C . LYS A 1 359 ? 23.351 -35.999 44.220 1.00 37.65 363 LYS B C 1
ATOM 2516 O O . LYS A 1 359 ? 22.538 -36.466 45.015 1.00 39.82 363 LYS B O 1
ATOM 2518 N N . GLU A 1 360 ? 24.430 -36.684 43.807 1.00 37.23 364 GLU B N 1
ATOM 2519 C CA . GLU A 1 360 ? 24.698 -38.048 44.259 1.00 36.02 364 GLU B CA 1
ATOM 2520 C C . GLU A 1 360 ? 25.423 -38.019 45.614 1.00 36.41 364 GLU B C 1
ATOM 2521 O O . GLU A 1 360 ? 26.536 -37.506 45.733 1.00 33.98 364 GLU B O 1
ATOM 2523 N N . LYS A 1 361 ? 24.782 -38.612 46.636 1.00 35.64 365 LYS B N 1
ATOM 2524 C CA . LYS A 1 361 ? 25.335 -38.731 47.978 1.00 33.90 365 LYS B CA 1
ATOM 2525 C C . LYS A 1 361 ? 26.574 -39.625 48.008 1.00 36.33 365 LYS B C 1
ATOM 2526 O O . LYS A 1 361 ? 27.412 -39.501 48.897 1.00 37.18 365 LYS B O 1
ATOM 2532 N N . ALA A 1 362 ? 26.692 -40.540 47.043 1.00 38.86 366 ALA B N 1
ATOM 2533 C CA . ALA A 1 362 ? 27.815 -41.465 47.006 1.00 39.54 366 ALA B CA 1
ATOM 2534 C C . ALA A 1 362 ? 29.129 -40.738 46.706 1.00 38.77 366 ALA B C 1
ATOM 2535 O O . ALA A 1 362 ? 30.187 -41.203 47.113 1.00 43.29 366 ALA B O 1
ATOM 2537 N N . LEU A 1 363 ? 29.067 -39.595 46.013 1.00 37.92 367 LEU B N 1
ATOM 2538 C CA . LEU A 1 363 ? 30.264 -38.875 45.594 1.00 35.75 367 LEU B CA 1
ATOM 2539 C C . LEU A 1 363 ? 30.652 -37.773 46.589 1.00 33.53 367 LEU B C 1
ATOM 2540 O O . LEU A 1 363 ? 31.540 -36.960 46.307 1.00 34.43 367 LEU B O 1
ATOM 2545 N N . ALA A 1 364 ? 29.997 -37.733 47.753 1.00 30.56 368 ALA B N 1
ATOM 2546 C CA . ALA A 1 364 ? 30.234 -36.671 48.720 1.00 29.95 368 ALA B CA 1
ATOM 2547 C C . ALA A 1 364 ? 31.611 -36.802 49.367 1.00 28.30 368 ALA B C 1
ATOM 2548 O O . ALA A 1 364 ? 32.021 -37.891 49.733 1.00 28.91 368 ALA B O 1
ATOM 2550 N N . LYS A 1 365 ? 32.319 -35.681 49.520 1.00 27.61 369 LYS B N 1
ATOM 2551 C CA . LYS A 1 365 ? 33.597 -35.696 50.205 1.00 27.16 369 LYS B CA 1
ATOM 2552 C C . LYS A 1 365 ? 33.340 -35.982 51.680 1.00 27.82 369 LYS B C 1
ATOM 2553 O O . LYS A 1 365 ? 32.371 -35.482 52.257 1.00 27.75 369 LYS B O 1
ATOM 2559 N N . LYS A 1 366 ? 34.232 -36.782 52.283 1.00 27.44 370 LYS B N 1
ATOM 2560 C CA . LYS A 1 366 ? 34.081 -37.224 53.658 1.00 25.77 370 LYS B CA 1
ATOM 2561 C C . LYS A 1 366 ? 35.100 -36.507 54.528 1.00 26.43 370 LYS B C 1
ATOM 2562 O O . LYS A 1 366 ? 36.288 -36.531 54.237 1.00 28.83 370 LYS B O 1
ATOM 2568 N N . ILE A 1 367 ? 34.616 -35.863 55.597 1.00 26.87 371 ILE B N 1
ATOM 2569 C CA . ILE A 1 367 ? 35.489 -35.185 56.541 1.00 26.17 371 ILE B CA 1
ATOM 2570 C C . ILE A 1 367 ? 35.455 -36.002 57.821 1.00 25.99 371 ILE B C 1
ATOM 2571 O O . ILE A 1 367 ? 34.375 -36.352 58.281 1.00 25.79 371 ILE B O 1
ATOM 2576 N N . THR A 1 368 ? 36.638 -36.261 58.383 1.00 26.41 372 THR B N 1
ATOM 2577 C CA . THR A 1 368 ? 36.747 -37.134 59.541 1.00 26.73 372 THR B CA 1
ATOM 2578 C C . THR A 1 368 ? 37.447 -36.376 60.661 1.00 27.03 372 THR B C 1
ATOM 2579 O O . THR A 1 368 ? 38.476 -35.749 60.436 1.00 27.99 372 THR B O 1
ATOM 2583 N N . SER A 1 369 ? 36.894 -36.482 61.873 1.00 26.30 373 SER B N 1
ATOM 2584 C CA . SER A 1 369 ? 37.504 -35.887 63.048 1.00 26.63 373 SER B CA 1
ATOM 2585 C C . SER A 1 369 ? 38.760 -36.676 63.421 1.00 27.79 373 SER B C 1
ATOM 2586 O O . SER A 1 369 ? 38.739 -37.909 63.439 1.00 28.40 373 SER B O 1
ATOM 2589 N N . ASN A 1 370 ? 39.846 -35.948 63.714 1.00 27.69 374 ASN B N 1
ATOM 2590 C CA . ASN A 1 370 ? 41.157 -36.527 63.974 1.00 27.43 374 ASN B CA 1
ATOM 2591 C C . ASN A 1 370 ? 41.304 -36.856 65.462 1.00 28.18 374 ASN B C 1
ATOM 2592 O O . ASN A 1 370 ? 40.317 -36.799 66.196 1.00 29.44 374 ASN B O 1
ATOM 2597 N N . GLN A 1 371 ? 42.540 -37.145 65.909 1.00 28.22 375 GLN B N 1
ATOM 2598 C CA . GLN A 1 371 ? 42.810 -37.638 67.259 1.00 29.08 375 GLN B CA 1
ATOM 2599 C C . GLN A 1 371 ? 42.370 -36.637 68.335 1.00 28.79 375 GLN B C 1
ATOM 2600 O O . GLN A 1 371 ? 42.005 -37.041 69.435 1.00 28.93 375 GLN B O 1
ATOM 2602 N N . ALA A 1 372 ? 42.389 -35.338 68.007 1.00 28.83 376 ALA B N 1
ATOM 2603 C CA . ALA A 1 372 ? 41.952 -34.282 68.916 1.00 27.11 376 ALA B CA 1
ATOM 2604 C C . ALA A 1 372 ? 40.489 -33.885 68.682 1.00 26.02 376 ALA B C 1
ATOM 2605 O O . ALA A 1 372 ? 40.019 -32.887 69.245 1.00 25.29 376 ALA B O 1
ATOM 2607 N N . GLY A 1 373 ? 39.774 -34.663 67.851 1.00 25.42 377 GLY B N 1
ATOM 2608 C CA . GLY A 1 373 ? 38.362 -34.434 67.558 1.00 25.23 377 GLY B CA 1
ATOM 2609 C C . GLY A 1 373 ? 38.132 -33.335 66.523 1.00 25.45 377 GLY B C 1
ATOM 2610 O O . GLY A 1 373 ? 36.996 -32.934 66.278 1.00 26.01 377 GLY B O 1
ATOM 2611 N N . GLU A 1 374 ? 39.212 -32.886 65.876 1.00 25.74 378 GLU B N 1
ATOM 2612 C CA . GLU A 1 374 ? 39.166 -31.679 65.069 1.00 25.07 378 GLU B CA 1
ATOM 2613 C C . GLU A 1 374 ? 39.020 -32.017 63.593 1.00 25.30 378 GLU B C 1
ATOM 2614 O O . GLU A 1 374 ? 39.603 -32.990 63.108 1.00 28.03 378 GLU B O 1
ATOM 2620 N N . PHE A 1 375 ? 38.257 -31.167 62.898 1.00 22.90 379 PHE B N 1
ATOM 2621 C CA . PHE A 1 375 ? 38.149 -31.219 61.455 1.00 22.75 379 PHE B CA 1
ATOM 2622 C C . PHE A 1 375 ? 37.682 -29.857 60.963 1.00 23.45 379 PHE B C 1
ATOM 2623 O O . PHE A 1 375 ? 37.220 -29.027 61.758 1.00 25.19 379 PHE B O 1
ATOM 2631 N N . SER A 1 376 ? 37.773 -29.660 59.641 1.00 23.30 380 SER B N 1
ATOM 2632 C CA . SER A 1 376 ? 37.436 -28.379 59.036 1.00 22.93 380 SER B CA 1
ATOM 2633 C C . SER A 1 376 ? 36.896 -28.556 57.622 1.00 22.58 380 SER B C 1
ATOM 2634 O O . SER A 1 376 ? 37.099 -29.582 56.970 1.00 22.45 380 SER B O 1
ATOM 2637 N N . VAL A 1 377 ? 36.189 -27.531 57.155 1.00 22.47 381 VAL B N 1
ATOM 2638 C CA . VAL A 1 377 ? 35.848 -27.409 55.751 1.00 22.35 381 VAL B CA 1
ATOM 2639 C C . VAL A 1 377 ? 36.491 -26.131 55.237 1.00 22.32 381 VAL B C 1
ATOM 2640 O O . VAL A 1 377 ? 36.336 -25.075 55.861 1.00 22.95 381 VAL B O 1
ATOM 2644 N N . LYS A 1 378 ? 37.222 -26.260 54.127 1.00 21.83 382 LYS B N 1
ATOM 2645 C CA . LYS A 1 378 ? 37.996 -25.173 53.573 1.00 21.69 382 LYS B CA 1
ATOM 2646 C C . LYS A 1 378 ? 37.724 -25.082 52.080 1.00 21.81 382 LYS B C 1
ATOM 2647 O O . LYS A 1 378 ? 37.649 -26.105 51.398 1.00 22.14 382 LYS B O 1
ATOM 2653 N N . GLY A 1 379 ? 37.594 -23.841 51.576 1.00 21.63 383 GLY B N 1
ATOM 2654 C CA . GLY A 1 379 ? 37.482 -23.592 50.158 1.00 21.71 383 GLY B CA 1
ATOM 2655 C C . GLY A 1 379 ? 36.047 -23.358 49.706 1.00 22.12 383 GLY B C 1
ATOM 2656 O O . GLY A 1 379 ? 35.739 -23.602 48.540 1.00 22.87 383 GLY B O 1
ATOM 2657 N N . LEU A 1 380 ? 35.198 -22.811 50.592 1.00 22.27 384 LEU B N 1
ATOM 2658 C CA . LEU A 1 380 ? 33.811 -22.506 50.247 1.00 22.38 384 LEU B CA 1
ATOM 2659 C C . LEU A 1 380 ? 33.557 -20.998 50.265 1.00 22.11 384 LEU B C 1
ATOM 2660 O O . LEU A 1 380 ? 34.105 -20.282 51.094 1.00 22.84 384 LEU B O 1
ATOM 2665 N N . LYS A 1 381 ? 32.667 -20.549 49.373 1.00 21.94 385 LYS B N 1
ATOM 2666 C CA . LYS A 1 381 ? 32.204 -19.174 49.377 1.00 22.18 385 LYS B CA 1
ATOM 2667 C C . LYS A 1 381 ? 31.260 -18.980 50.558 1.00 22.01 385 LYS B C 1
ATOM 2668 O O . LYS A 1 381 ? 30.776 -19.949 51.139 1.00 22.46 385 LYS B O 1
ATOM 2674 N N . ASP A 1 382 ? 31.011 -17.713 50.898 1.00 22.63 386 ASP B N 1
ATOM 2675 C CA . ASP A 1 382 ? 30.096 -17.368 51.973 1.00 22.63 386 ASP B CA 1
ATOM 2676 C C . ASP A 1 382 ? 28.754 -18.049 51.730 1.00 22.30 386 ASP B C 1
ATOM 2677 O O . ASP A 1 382 ? 28.310 -18.143 50.594 1.00 22.51 386 ASP B O 1
ATOM 2682 N N . GLY A 1 383 ? 28.117 -18.512 52.802 1.00 22.55 387 GLY B N 1
ATOM 2683 C CA . GLY A 1 383 ? 26.791 -19.094 52.698 1.00 22.90 387 GLY B CA 1
ATOM 2684 C C . GLY A 1 383 ? 26.421 -19.929 53.924 1.00 23.54 387 GLY B C 1
ATOM 2685 O O . GLY A 1 383 ? 27.214 -20.076 54.848 1.00 24.00 387 GLY B O 1
ATOM 2686 N N . GLN A 1 384 ? 25.189 -20.440 53.901 1.00 25.61 388 GLN B N 1
ATOM 2687 C CA . GLN A 1 384 ? 24.654 -21.349 54.904 1.00 26.45 388 GLN B CA 1
ATOM 2688 C C . GLN A 1 384 ? 24.843 -22.792 54.420 1.00 25.64 388 GLN B C 1
ATOM 2689 O O . GLN A 1 384 ? 24.339 -23.174 53.364 1.00 26.35 388 GLN B O 1
ATOM 2695 N N . TYR A 1 385 ? 25.571 -23.599 55.199 1.00 24.51 389 TYR B N 1
ATOM 2696 C CA . TYR A 1 385 ? 25.811 -24.992 54.854 1.00 24.27 389 TYR B CA 1
ATOM 2697 C C . TYR A 1 385 ? 25.370 -25.897 56.003 1.00 24.54 389 TYR B C 1
ATOM 2698 O O . TYR A 1 385 ? 24.892 -25.409 57.020 1.00 24.84 389 TYR B O 1
ATOM 2707 N N . PHE A 1 386 ? 25.527 -27.217 55.816 1.00 24.37 390 PHE B N 1
ATOM 2708 C CA . PHE A 1 386 ? 25.135 -28.188 56.816 1.00 23.97 390 PHE B CA 1
ATOM 2709 C C . PHE A 1 386 ? 26.108 -29.360 56.829 1.00 24.36 390 PHE B C 1
ATOM 2710 O O . PHE A 1 386 ? 26.549 -29.803 55.777 1.00 25.96 390 PHE B O 1
ATOM 2718 N N . LEU A 1 387 ? 26.409 -29.864 58.036 1.00 23.63 391 LEU B N 1
ATOM 2719 C CA . LEU A 1 387 ? 27.070 -31.144 58.199 1.00 23.13 391 LEU B CA 1
ATOM 2720 C C . LEU A 1 387 ? 26.015 -32.230 58.332 1.00 23.27 391 LEU B C 1
ATOM 2721 O O . LEU A 1 387 ? 24.997 -31.995 58.960 1.00 23.24 391 LEU B O 1
ATOM 2726 N N . GLU A 1 388 ? 26.277 -33.384 57.724 1.00 23.63 392 GLU B N 1
ATOM 2727 C CA . GLU A 1 388 ? 25.502 -34.594 57.973 1.00 24.96 392 GLU B CA 1
ATOM 2728 C C . GLU A 1 388 ? 26.467 -35.675 58.451 1.00 24.43 392 GLU B C 1
ATOM 2729 O O . GLU A 1 388 ? 27.424 -35.999 57.754 1.00 24.69 392 GLU B O 1
ATOM 2735 N N . GLU A 1 389 ? 26.240 -36.197 59.661 1.00 24.15 393 GLU B N 1
ATOM 2736 C CA . GLU A 1 389 ? 27.033 -37.295 60.199 1.00 24.97 393 GLU B CA 1
ATOM 2737 C C . GLU A 1 389 ? 26.620 -38.572 59.470 1.00 24.57 393 GLU B C 1
ATOM 2738 O O . GLU A 1 389 ? 25.431 -38.859 59.354 1.00 25.36 393 GLU B O 1
ATOM 2744 N N . ILE A 1 390 ? 27.605 -39.312 58.948 1.00 24.37 394 ILE B N 1
ATOM 2745 C CA . ILE A 1 390 ? 27.339 -40.590 58.303 1.00 24.62 394 ILE B CA 1
ATOM 2746 C C . ILE A 1 390 ? 27.900 -41.743 59.126 1.00 25.56 394 ILE B C 1
ATOM 2747 O O . ILE A 1 390 ? 27.491 -42.880 58.915 1.00 28.18 394 ILE B O 1
ATOM 2752 N N . SER A 1 391 ? 28.861 -41.471 60.012 1.00 25.97 395 SER B N 1
ATOM 2753 C CA . SER A 1 391 ? 29.488 -42.514 60.805 1.00 27.78 395 SER B CA 1
ATOM 2754 C C . SER A 1 391 ? 29.877 -41.942 62.169 1.00 28.34 395 SER B C 1
ATOM 2755 O O . SER A 1 391 ? 30.556 -40.916 62.242 1.00 29.82 395 SER B O 1
ATOM 2758 N N . ALA A 1 392 ? 29.442 -42.620 63.240 1.00 27.01 396 ALA B N 1
ATOM 2759 C CA . ALA A 1 392 ? 29.581 -42.110 64.593 1.00 27.00 396 ALA B CA 1
ATOM 2760 C C . ALA A 1 392 ? 30.868 -42.629 65.225 1.00 26.41 396 ALA B C 1
ATOM 2761 O O . ALA A 1 392 ? 31.362 -43.688 64.874 1.00 28.56 396 ALA B O 1
ATOM 2763 N N . PRO A 1 393 ? 31.474 -41.902 66.180 1.00 24.87 397 PRO B N 1
ATOM 2764 C CA . PRO A 1 393 ? 32.604 -42.453 66.923 1.00 25.12 397 PRO B CA 1
ATOM 2765 C C . PRO A 1 393 ? 32.175 -43.625 67.796 1.00 26.95 397 PRO B C 1
ATOM 2766 O O . PRO A 1 393 ? 31.034 -43.684 68.252 1.00 29.16 397 PRO B O 1
ATOM 2770 N N . LYS A 1 394 ? 33.118 -44.535 68.056 1.00 27.97 398 LYS B N 1
ATOM 2771 C CA . LYS A 1 394 ? 32.858 -45.718 68.867 1.00 29.56 398 LYS B CA 1
ATOM 2772 C C . LYS A 1 394 ? 32.203 -45.291 70.182 1.00 29.28 398 LYS B C 1
ATOM 2773 O O . LYS A 1 394 ? 32.753 -44.478 70.926 1.00 29.00 398 LYS B O 1
ATOM 2779 N N . GLY A 1 395 ? 31.001 -45.829 70.443 1.00 28.70 399 GLY B N 1
ATOM 2780 C CA . GLY A 1 395 ? 30.322 -45.638 71.717 1.00 28.08 399 GLY B CA 1
ATOM 2781 C C . GLY A 1 395 ? 29.285 -44.517 71.691 1.00 26.88 399 GLY B C 1
ATOM 2782 O O . GLY A 1 395 ? 28.662 -44.241 72.715 1.00 29.69 399 GLY B O 1
ATOM 2783 N N . TYR A 1 396 ? 29.118 -43.845 70.537 1.00 25.29 400 TYR B N 1
ATOM 2784 C CA . TYR A 1 396 ? 28.203 -42.723 70.434 1.00 24.83 400 TYR B CA 1
ATOM 2785 C C . TYR A 1 396 ? 27.087 -43.036 69.446 1.00 24.46 400 TYR B C 1
ATOM 2786 O O . TYR A 1 396 ? 27.285 -43.785 68.501 1.00 24.71 400 TYR B O 1
ATOM 2795 N N . LEU A 1 397 ? 25.931 -42.411 69.676 1.00 23.87 401 LEU B N 1
ATOM 2796 C CA . LEU A 1 397 ? 24.775 -42.526 68.805 1.00 24.00 401 LEU B CA 1
ATOM 2797 C C . LEU A 1 397 ? 25.051 -41.771 67.511 1.00 24.68 401 LEU B C 1
ATOM 2798 O O . LEU A 1 397 ? 25.652 -40.706 67.514 1.00 27.59 401 LEU B O 1
ATOM 2803 N N . LEU A 1 398 ? 24.641 -42.365 66.393 1.00 24.76 402 LEU B N 1
ATOM 2804 C CA . LEU A 1 398 ? 24.564 -41.654 65.130 1.00 24.82 402 LEU B CA 1
ATOM 2805 C C . LEU A 1 398 ? 23.339 -40.752 65.172 1.00 26.07 402 LEU B C 1
ATOM 2806 O O . LEU A 1 398 ? 22.229 -41.235 65.376 1.00 28.55 402 LEU B O 1
ATOM 2811 N N . ASN A 1 399 ? 23.558 -39.445 64.992 1.00 24.82 403 ASN B N 1
ATOM 2812 C CA . ASN A 1 399 ? 22.467 -38.531 64.696 1.00 23.11 403 ASN B CA 1
ATOM 2813 C C . ASN A 1 399 ? 22.734 -37.910 63.332 1.00 22.81 403 ASN B C 1
ATOM 2814 O O . ASN A 1 399 ? 23.753 -37.266 63.148 1.00 23.09 403 ASN B O 1
ATOM 2819 N N . GLN A 1 400 ? 21.818 -38.138 62.382 1.00 23.65 404 GLN B N 1
ATOM 2820 C CA . GLN A 1 400 ? 21.982 -37.710 61.007 1.00 23.81 404 GLN B CA 1
ATOM 2821 C C . GLN A 1 400 ? 21.334 -36.345 60.782 1.00 23.96 404 GLN B C 1
ATOM 2822 O O . GLN A 1 400 ? 21.290 -35.882 59.650 1.00 23.98 404 GLN B O 1
ATOM 2828 N N . THR A 1 401 ? 20.826 -35.715 61.851 1.00 24.41 405 THR B N 1
ATOM 2829 C CA . THR A 1 401 ? 20.196 -34.410 61.730 1.00 24.38 405 THR B CA 1
ATOM 2830 C C . THR A 1 401 ? 21.201 -33.422 61.143 1.00 25.24 405 THR B C 1
ATOM 2831 O O . THR A 1 401 ? 22.339 -33.406 61.580 1.00 25.75 405 THR B O 1
ATOM 2835 N N . GLU A 1 402 ? 20.782 -32.618 60.160 1.00 25.52 406 GLU B N 1
ATOM 2836 C CA . GLU A 1 402 ? 21.675 -31.642 59.532 1.00 25.91 406 GLU B CA 1
ATOM 2837 C C . GLU A 1 402 ? 22.123 -30.604 60.561 1.00 25.24 406 GLU B C 1
ATOM 2838 O O . GLU A 1 402 ? 21.295 -30.070 61.292 1.00 26.58 406 GLU B O 1
ATOM 2844 N N . ILE A 1 403 ? 23.436 -30.345 60.622 1.00 23.32 407 ILE B N 1
ATOM 2845 C CA . ILE A 1 403 ? 24.001 -29.374 61.542 1.00 22.23 407 ILE B CA 1
ATOM 2846 C C . ILE A 1 403 ? 24.389 -28.102 60.780 1.00 22.17 407 ILE B C 1
ATOM 2847 O O . ILE A 1 403 ? 25.361 -28.081 60.021 1.00 21.46 407 ILE B O 1
ATOM 2852 N N . PRO A 1 404 ? 23.654 -26.985 60.973 1.00 21.60 408 PRO B N 1
ATOM 2853 C CA . PRO A 1 404 ? 23.922 -25.762 60.211 1.00 21.33 408 PRO B CA 1
ATOM 2854 C C . PRO A 1 404 ? 25.223 -25.094 60.638 1.00 21.27 408 PRO B C 1
ATOM 2855 O O . PRO A 1 404 ? 25.583 -25.129 61.812 1.00 21.36 408 PRO B O 1
ATOM 2859 N N . PHE A 1 405 ? 25.941 -24.538 59.658 1.00 21.13 409 PHE B N 1
ATOM 2860 C CA . PHE A 1 405 ? 27.082 -23.687 59.930 1.00 20.84 409 PHE B CA 1
ATOM 2861 C C . PHE A 1 405 ? 27.200 -22.637 58.829 1.00 21.67 409 PHE B C 1
ATOM 2862 O O . PHE A 1 405 ? 26.712 -22.810 57.720 1.00 23.37 409 PHE B O 1
ATOM 2870 N N . THR A 1 406 ? 27.877 -21.538 59.159 1.00 22.25 410 THR B N 1
ATOM 2871 C CA . THR A 1 406 ? 27.971 -20.361 58.307 1.00 22.28 410 THR B CA 1
ATOM 2872 C C . THR A 1 406 ? 29.421 -20.149 57.916 1.00 21.93 410 THR B C 1
ATOM 2873 O O . THR A 1 406 ? 30.306 -20.139 58.766 1.00 22.48 410 THR B O 1
ATOM 2877 N N . VAL A 1 407 ? 29.639 -19.967 56.621 1.00 22.25 411 VAL B N 1
ATOM 2878 C CA . VAL A 1 407 ? 30.900 -19.439 56.146 1.00 22.42 411 VAL B CA 1
ATOM 2879 C C . VAL A 1 407 ? 30.688 -17.960 55.850 1.00 23.15 411 VAL B C 1
ATOM 2880 O O . VAL A 1 407 ? 29.682 -17.566 55.260 1.00 23.80 411 VAL B O 1
ATOM 2884 N N . GLU A 1 408 ? 31.647 -17.154 56.299 1.00 23.35 412 GLU B N 1
ATOM 2885 C CA . GLU A 1 408 ? 31.624 -15.715 56.092 1.00 23.73 412 GLU B CA 1
ATOM 2886 C C . GLU A 1 408 ? 33.050 -15.249 56.341 1.00 24.11 412 GLU B C 1
ATOM 2887 O O . GLU A 1 408 ? 33.862 -16.044 56.822 1.00 24.06 412 GLU B O 1
ATOM 2893 N N . LYS A 1 409 ? 33.352 -13.987 56.016 1.00 24.94 413 LYS B N 1
ATOM 2894 C CA . LYS A 1 409 ? 34.701 -13.487 56.223 1.00 25.64 413 LYS B CA 1
ATOM 2895 C C . LYS A 1 409 ? 35.092 -13.730 57.678 1.00 25.10 413 LYS B C 1
ATOM 2896 O O . LYS A 1 409 ? 34.365 -13.333 58.574 1.00 25.26 413 LYS B O 1
ATOM 2902 N N . ASN A 1 410 ? 36.204 -14.448 57.892 1.00 24.90 414 ASN B N 1
ATOM 2903 C CA . ASN A 1 410 ? 36.814 -14.652 59.202 1.00 24.09 414 ASN B CA 1
ATOM 2904 C C . ASN A 1 410 ? 36.156 -15.774 60.025 1.00 23.17 414 ASN B C 1
ATOM 2905 O O . ASN A 1 410 ? 36.460 -15.928 61.211 1.00 23.21 414 ASN B O 1
ATOM 2910 N N . SER A 1 411 ? 35.315 -16.611 59.405 1.00 22.13 415 SER B N 1
ATOM 2911 C CA . SER A 1 411 ? 34.788 -17.802 60.069 1.00 21.41 415 SER B CA 1
ATOM 2912 C C . SER A 1 411 ? 35.850 -18.888 60.208 1.00 20.69 415 SER B C 1
ATOM 2913 O O . SER A 1 411 ? 35.667 -19.794 60.998 1.00 20.80 415 SER B O 1
ATOM 2916 N N . TYR A 1 412 ? 36.949 -18.785 59.458 1.00 20.00 416 TYR B N 1
ATOM 2917 C CA . TYR A 1 412 ? 38.027 -19.757 59.506 1.00 19.95 416 TYR B CA 1
ATOM 2918 C C . TYR A 1 412 ? 39.234 -19.227 60.280 1.00 20.30 416 TYR B C 1
ATOM 2919 O O . TYR A 1 412 ? 39.725 -19.923 61.180 1.00 21.00 416 TYR B O 1
ATOM 2928 N N . ALA A 1 413 ? 39.712 -18.021 59.885 1.00 20.41 417 ALA B N 1
ATOM 2929 C CA . ALA A 1 413 ? 40.857 -17.351 60.492 1.00 20.68 417 ALA B CA 1
ATOM 2930 C C . ALA A 1 413 ? 40.811 -15.832 60.320 1.00 21.35 417 ALA B C 1
ATOM 2931 O O . ALA A 1 413 ? 40.062 -15.300 59.496 1.00 22.77 417 ALA B O 1
ATOM 2933 N N . THR A 1 414 ? 41.663 -15.147 61.106 1.00 21.30 418 THR B N 1
ATOM 2934 C CA . THR A 1 414 ? 41.898 -13.718 61.006 1.00 22.01 418 THR B CA 1
ATOM 2935 C C . THR A 1 414 ? 43.409 -13.490 61.032 1.00 23.77 418 THR B C 1
ATOM 2936 O O . THR A 1 414 ? 44.028 -13.687 62.071 1.00 23.08 418 THR B O 1
ATOM 2940 N N . ASN A 1 415 ? 43.994 -13.078 59.899 1.00 24.78 419 ASN B N 1
ATOM 2941 C CA . ASN A 1 415 ? 45.419 -12.804 59.805 1.00 26.91 419 ASN B CA 1
ATOM 2942 C C . ASN A 1 415 ? 46.242 -13.920 60.449 1.00 27.10 419 ASN B C 1
ATOM 2943 O O . ASN A 1 415 ? 47.049 -13.667 61.349 1.00 28.95 419 ASN B O 1
ATOM 2948 N N . GLY A 1 416 ? 46.028 -15.162 60.007 1.00 26.99 420 GLY B N 1
ATOM 2949 C CA . GLY A 1 416 ? 46.847 -16.279 60.468 1.00 26.75 420 GLY B CA 1
ATOM 2950 C C . GLY A 1 416 ? 46.285 -16.960 61.715 1.00 26.01 420 GLY B C 1
ATOM 2951 O O . GLY A 1 416 ? 46.490 -18.153 61.891 1.00 29.00 420 GLY B O 1
ATOM 2952 N N . GLN A 1 417 ? 45.573 -16.218 62.568 1.00 24.99 421 GLN B N 1
ATOM 2953 C CA . GLN A 1 417 ? 45.011 -16.759 63.799 1.00 24.76 421 GLN B CA 1
ATOM 2954 C C . GLN A 1 417 ? 43.692 -17.462 63.499 1.00 24.64 421 GLN B C 1
ATOM 2955 O O . GLN A 1 417 ? 42.762 -16.850 62.988 1.00 25.76 421 GLN B O 1
ATOM 2961 N N . ARG A 1 418 ? 43.621 -18.745 63.875 1.00 24.87 422 ARG B N 1
ATOM 2962 C CA . ARG A 1 418 ? 42.458 -19.573 63.595 1.00 24.17 422 ARG B CA 1
ATOM 2963 C C . ARG A 1 418 ? 41.333 -19.256 64.565 1.00 23.60 422 ARG B C 1
ATOM 2964 O O . ARG A 1 418 ? 41.533 -19.124 65.768 1.00 23.96 422 ARG B O 1
ATOM 2972 N N . THR A 1 419 ? 40.154 -19.220 63.968 1.00 22.75 423 THR B N 1
ATOM 2973 C CA . THR A 1 419 ? 38.901 -18.935 64.611 1.00 22.54 423 THR B CA 1
ATOM 2974 C C . THR A 1 419 ? 38.458 -20.235 65.275 1.00 22.55 423 THR B C 1
ATOM 2975 O O . THR A 1 419 ? 38.728 -21.333 64.746 1.00 22.68 423 THR B O 1
ATOM 2979 N N . ALA A 1 420 ? 37.873 -20.043 66.464 1.00 22.06 424 ALA B N 1
ATOM 2980 C CA . ALA A 1 420 ? 37.515 -21.113 67.361 1.00 21.63 424 ALA B CA 1
ATOM 2981 C C . ALA A 1 420 ? 36.571 -22.052 66.631 1.00 22.00 424 ALA B C 1
ATOM 2982 O O . ALA A 1 420 ? 35.702 -21.606 65.883 1.00 22.78 424 ALA B O 1
ATOM 2984 N N . PRO A 1 421 ? 36.714 -23.366 66.863 1.00 21.95 425 PRO B N 1
ATOM 2985 C CA . PRO A 1 421 ? 35.866 -24.346 66.193 1.00 21.69 425 PRO B CA 1
ATOM 2986 C C . PRO A 1 421 ? 34.466 -24.421 66.777 1.00 21.24 425 PRO B C 1
ATOM 2987 O O . PRO A 1 421 ? 34.293 -24.256 67.972 1.00 21.80 425 PRO B O 1
ATOM 2991 N N . LEU A 1 422 ? 33.481 -24.682 65.914 1.00 20.78 426 LEU B N 1
ATOM 2992 C CA . LEU A 1 422 ? 32.130 -25.007 66.342 1.00 20.61 426 LEU B CA 1
ATOM 2993 C C . LEU A 1 422 ? 32.108 -26.412 66.964 1.00 20.80 426 LEU B C 1
ATOM 2994 O O . LEU A 1 422 ? 32.589 -27.375 66.367 1.00 21.30 426 LEU B O 1
ATOM 2999 N N . HIS A 1 423 ? 31.534 -26.498 68.165 1.00 20.95 427 HIS B N 1
ATOM 3000 C CA . HIS A 1 423 ? 31.356 -27.763 68.863 1.00 21.25 427 HIS B CA 1
ATOM 3001 C C . HIS A 1 423 ? 30.251 -28.564 68.183 1.00 21.25 427 HIS B C 1
ATOM 3002 O O . HIS A 1 423 ? 29.146 -28.059 67.993 1.00 20.41 427 HIS B O 1
ATOM 3009 N N . VAL A 1 424 ? 30.575 -29.809 67.805 1.00 21.98 428 VAL B N 1
ATOM 3010 C CA . VAL A 1 424 ? 29.569 -30.747 67.345 1.00 22.28 428 VAL B CA 1
ATOM 3011 C C . VAL A 1 424 ? 29.400 -31.825 68.419 1.00 22.70 428 VAL B C 1
ATOM 3012 O O . VAL A 1 424 ? 30.341 -32.566 68.719 1.00 22.99 428 VAL B O 1
ATOM 3016 N N . ILE A 1 425 ? 28.210 -31.873 69.036 1.00 22.93 429 ILE B N 1
ATOM 3017 C CA . ILE A 1 425 ? 28.013 -32.703 70.217 1.00 23.49 429 ILE B CA 1
ATOM 3018 C C . ILE A 1 425 ? 27.573 -34.099 69.778 1.00 24.36 429 ILE B C 1
ATOM 3019 O O . ILE A 1 425 ? 26.816 -34.255 68.820 1.00 25.42 429 ILE B O 1
ATOM 3024 N N . ASN A 1 426 ? 28.086 -35.109 70.495 1.00 25.62 430 ASN B N 1
ATOM 3025 C CA . ASN A 1 426 ? 27.657 -36.487 70.333 1.00 25.99 430 ASN B CA 1
ATOM 3026 C C . ASN A 1 426 ? 27.100 -36.973 71.666 1.00 28.36 430 ASN B C 1
ATOM 3027 O O . ASN A 1 426 ? 27.653 -36.699 72.725 1.00 30.17 430 ASN B O 1
ATOM 3031 N N . LYS A 1 427 ? 25.977 -37.689 71.575 1.00 30.20 431 LYS B N 1
ATOM 3032 C CA . LYS A 1 427 ? 25.293 -38.266 72.714 1.00 31.47 431 LYS B CA 1
ATOM 3033 C C . LYS A 1 427 ? 25.742 -39.713 72.819 1.00 31.66 431 LYS B C 1
ATOM 3034 O O . LYS A 1 427 ? 25.634 -40.474 71.868 1.00 31.94 431 LYS B O 1
ATOM 3040 N N . LYS A 1 428 ? 26.245 -40.074 74.000 1.00 33.32 432 LYS B N 1
ATOM 3041 C CA . LYS A 1 428 ? 26.784 -41.393 74.275 1.00 36.35 432 LYS B CA 1
ATOM 3042 C C . LYS A 1 428 ? 25.630 -42.375 74.362 1.00 40.12 432 LYS B C 1
ATOM 3043 O O . LYS A 1 428 ? 24.523 -42.005 74.763 1.00 40.37 432 LYS B O 1
ATOM 3049 N N . VAL A 1 429 ? 25.910 -43.619 73.968 1.00 43.51 433 VAL B N 1
ATOM 3050 C CA . VAL A 1 429 ? 24.922 -44.686 74.020 1.00 47.77 433 VAL B CA 1
ATOM 3051 C C . VAL A 1 429 ? 24.475 -44.863 75.474 1.00 51.54 433 VAL B C 1
ATOM 3052 O O . VAL A 1 429 ? 25.313 -45.126 76.345 1.00 55.05 433 VAL B O 1
ATOM 3056 N N . LYS A 1 430 ? 23.156 -44.711 75.671 1.00 54.09 434 LYS B N 1
ATOM 3057 C CA . LYS A 1 430 ? 22.589 -44.254 76.929 1.00 53.34 434 LYS B CA 1
ATOM 3058 C C . LYS A 1 430 ? 22.536 -45.427 77.900 1.00 56.22 434 LYS B C 1
ATOM 3059 O O . LYS A 1 430 ? 21.785 -46.377 77.679 1.00 55.11 434 LYS B O 1
ATOM 3061 N N . GLU A 1 431 ? 23.369 -45.353 78.952 1.00 55.53 435 GLU B N 1
ATOM 3062 C CA . GLU A 1 431 ? 23.378 -46.316 80.044 1.00 54.87 435 GLU B CA 1
ATOM 3063 C C . GLU A 1 431 ? 23.897 -47.672 79.538 1.00 56.36 435 GLU B C 1
ATOM 3064 O O . GLU A 1 431 ? 23.551 -48.739 80.078 1.00 51.97 435 GLU B O 1
ATOM 3066 N N . SER A 1 432 ? 24.750 -47.602 78.495 1.00 54.99 436 SER B N 1
ATOM 3067 C CA . SER A 1 432 ? 25.334 -48.783 77.880 1.00 53.27 436 SER B CA 1
ATOM 3068 C C . SER A 1 432 ? 26.022 -49.638 78.939 1.00 53.12 436 SER B C 1
ATOM 3069 O O . SER A 1 432 ? 26.511 -49.120 79.947 1.00 54.90 436 SER B O 1
ATOM 3072 N N . GLY A 1 433 ? 26.085 -50.944 78.672 1.00 49.14 437 GLY B N 1
ATOM 3073 C CA . GLY A 1 433 ? 26.695 -51.875 79.601 1.00 46.88 437 GLY B CA 1
ATOM 3074 C C . GLY A 1 433 ? 25.751 -52.216 80.749 1.00 48.50 437 GLY B C 1
ATOM 3075 O O . GLY A 1 433 ? 26.127 -53.008 81.600 1.00 50.89 437 GLY B O 1
ATOM 3076 N N . PHE A 1 434 ? 24.515 -51.743 80.705 1.00 50.34 438 PHE B N 1
ATOM 3077 C CA . PHE A 1 434 ? 23.539 -52.125 81.749 1.00 50.80 438 PHE B CA 1
ATOM 3078 C C . PHE A 1 434 ? 22.634 -53.231 81.242 1.00 51.07 438 PHE B C 1
ATOM 3079 O O . PHE A 1 434 ? 22.056 -53.974 82.053 1.00 50.11 438 PHE B O 1
ATOM 3081 N N . LEU A 1 435 ? 22.474 -53.307 79.931 1.00 50.87 439 LEU B N 1
ATOM 3082 C CA . LEU A 1 435 ? 21.570 -54.320 79.340 1.00 49.58 439 LEU B CA 1
ATOM 3083 C C . LEU A 1 435 ? 22.305 -55.060 78.209 1.00 48.27 439 LEU B C 1
ATOM 3084 O O . LEU A 1 435 ? 23.152 -54.440 77.551 1.00 45.44 439 LEU B O 1
ATOM 3086 N N . PRO A 1 436 ? 22.051 -56.374 78.007 1.00 47.93 440 PRO B N 1
ATOM 3087 C CA . PRO A 1 436 ? 22.796 -57.171 77.033 1.00 47.83 440 PRO B CA 1
ATOM 3088 C C . PRO A 1 436 ? 22.691 -56.824 75.542 1.00 53.74 440 PRO B C 1
ATOM 3089 O O . PRO A 1 436 ? 23.378 -57.470 74.759 1.00 54.71 440 PRO B O 1
ATOM 3094 N N . ALA B 1 26 ? 12.069 -20.366 19.207 1.00 45.90 30 ALA A N 1
ATOM 3095 C CA . ALA B 1 26 ? 13.063 -19.930 18.201 1.00 46.33 30 ALA A CA 1
ATOM 3096 C C . ALA B 1 26 ? 12.400 -19.946 16.833 1.00 44.65 30 ALA A C 1
ATOM 3097 O O . ALA B 1 26 ? 11.555 -20.776 16.518 1.00 45.55 30 ALA A O 1
ATOM 3099 N N . SER B 1 27 ? 12.783 -18.958 16.036 1.00 44.80 31 SER A N 1
ATOM 3100 C CA . SER B 1 27 ? 12.117 -18.694 14.785 1.00 44.58 31 SER A CA 1
ATOM 3101 C C . SER B 1 27 ? 13.156 -18.614 13.678 1.00 43.41 31 SER A C 1
ATOM 3102 O O . SER B 1 27 ? 14.358 -18.486 13.934 1.00 42.47 31 SER A O 1
ATOM 3105 N N . VAL B 1 28 ? 12.660 -18.711 12.442 1.00 41.42 32 VAL A N 1
ATOM 3106 C CA . VAL B 1 28 ? 13.416 -18.278 11.282 1.00 37.87 32 VAL A CA 1
ATOM 3107 C C . VAL B 1 28 ? 12.604 -17.203 10.571 1.00 37.38 32 VAL A C 1
ATOM 3108 O O . VAL B 1 28 ? 11.374 -17.222 10.602 1.00 39.92 32 VAL A O 1
ATOM 3112 N N . GLN B 1 29 ? 13.322 -16.251 9.970 1.00 36.05 33 GLN A N 1
ATOM 3113 C CA . GLN B 1 29 ? 12.742 -15.328 9.010 1.00 37.08 33 GLN A CA 1
ATOM 3114 C C . GLN B 1 29 ? 13.077 -15.875 7.624 1.00 36.67 33 GLN A C 1
ATOM 3115 O O . GLN B 1 29 ? 14.234 -16.197 7.351 1.00 39.85 33 GLN A O 1
ATOM 3117 N N . VAL B 1 30 ? 12.049 -16.031 6.782 1.00 34.01 34 VAL A N 1
ATOM 3118 C CA . VAL B 1 30 ? 12.247 -16.470 5.417 1.00 33.54 34 VAL A CA 1
ATOM 3119 C C . VAL B 1 30 ? 11.829 -15.332 4.496 1.00 33.20 34 VAL A C 1
ATOM 3120 O O . VAL B 1 30 ? 10.671 -14.925 4.520 1.00 35.31 34 VAL A O 1
ATOM 3124 N N . THR B 1 31 ? 12.766 -14.850 3.672 1.00 32.44 35 THR A N 1
ATOM 3125 C CA . THR B 1 31 ? 12.466 -13.790 2.722 1.00 31.64 35 THR A CA 1
ATOM 3126 C C . THR B 1 31 ? 12.479 -14.374 1.316 1.00 30.77 35 THR A C 1
ATOM 3127 O O . THR B 1 31 ? 13.482 -14.954 0.910 1.00 31.57 35 THR A O 1
ATOM 3131 N N . LEU B 1 32 ? 11.365 -14.171 0.590 1.00 30.24 36 LEU A N 1
ATOM 3132 C CA . LEU B 1 32 ? 11.258 -14.518 -0.815 1.00 29.48 36 LEU A CA 1
ATOM 3133 C C . LEU B 1 32 ? 11.526 -13.277 -1.655 1.00 30.11 36 LEU A C 1
ATOM 3134 O O . LEU B 1 32 ? 10.883 -12.248 -1.479 1.00 29.80 36 LEU A O 1
ATOM 3139 N N . HIS B 1 33 ? 12.482 -13.428 -2.583 1.00 30.55 37 HIS A N 1
ATOM 3140 C CA . HIS B 1 33 ? 12.767 -12.433 -3.602 1.00 30.07 37 HIS A CA 1
ATOM 3141 C C . HIS B 1 33 ? 12.206 -12.956 -4.912 1.00 29.80 37 HIS A C 1
ATOM 3142 O O . HIS B 1 33 ? 12.902 -13.665 -5.634 1.00 31.93 37 HIS A O 1
ATOM 3149 N N . LYS B 1 34 ? 10.947 -12.620 -5.216 1.00 28.89 38 LYS A N 1
ATOM 3150 C CA . LYS B 1 34 ? 10.334 -13.078 -6.450 1.00 28.76 38 LYS A CA 1
ATOM 3151 C C . LYS B 1 34 ? 10.991 -12.416 -7.660 1.00 27.55 38 LYS A C 1
ATOM 3152 O O . LYS B 1 34 ? 11.039 -11.195 -7.739 1.00 30.02 38 LYS A O 1
ATOM 3158 N N . LEU B 1 35 ? 11.457 -13.232 -8.609 1.00 26.49 39 LEU A N 1
ATOM 3159 C CA . LEU B 1 35 ? 12.084 -12.740 -9.828 1.00 26.01 39 LEU A CA 1
ATOM 3160 C C . LEU B 1 35 ? 11.195 -13.059 -11.022 1.00 26.39 39 LEU A C 1
ATOM 3161 O O . LEU B 1 35 ? 10.478 -14.048 -11.030 1.00 26.20 39 LEU A O 1
ATOM 3166 N N . LEU B 1 36 ? 11.277 -12.213 -12.048 1.00 26.73 40 LEU A N 1
ATOM 3167 C CA . LEU B 1 36 ? 10.579 -12.420 -13.300 1.00 27.82 40 LEU A CA 1
ATOM 3168 C C . LEU B 1 36 ? 11.613 -12.346 -14.416 1.00 27.79 40 LEU A C 1
ATOM 3169 O O . LEU B 1 36 ? 12.356 -11.377 -14.501 1.00 29.58 40 LEU A O 1
ATOM 3174 N N . PHE B 1 37 ? 11.649 -13.376 -15.261 1.00 28.27 41 PHE A N 1
ATOM 3175 C CA . PHE B 1 37 ? 12.543 -13.410 -16.404 1.00 28.13 41 PHE A CA 1
ATOM 3176 C C . PHE B 1 37 ? 11.702 -13.321 -17.669 1.00 29.77 41 PHE A C 1
ATOM 3177 O O . PHE B 1 37 ? 10.543 -13.739 -17.681 1.00 29.50 41 PHE A O 1
ATOM 3185 N N . PRO B 1 38 ? 12.263 -12.769 -18.766 1.00 33.35 42 PRO A N 1
ATOM 3186 C CA . PRO B 1 38 ? 11.555 -12.696 -20.046 1.00 33.93 42 PRO A CA 1
ATOM 3187 C C . PRO B 1 38 ? 11.245 -14.087 -20.583 1.00 34.91 42 PRO A C 1
ATOM 3188 O O . PRO B 1 38 ? 11.902 -15.049 -20.199 1.00 34.93 42 PRO A O 1
ATOM 3192 N N . ASP B 1 39 ? 10.249 -14.175 -21.470 1.00 36.56 43 ASP A N 1
ATOM 3193 C CA . ASP B 1 39 ? 9.873 -15.431 -22.093 1.00 41.65 43 ASP A CA 1
ATOM 3194 C C . ASP B 1 39 ? 11.120 -16.130 -22.644 1.00 44.25 43 ASP A C 1
ATOM 3195 O O . ASP B 1 39 ? 11.928 -15.496 -23.322 1.00 46.61 43 ASP A O 1
ATOM 3200 N N . GLY B 1 40 ? 11.287 -17.420 -22.331 1.00 44.10 44 GLY A N 1
ATOM 3201 C CA . GLY B 1 40 ? 12.363 -18.219 -22.897 1.00 47.27 44 GLY A CA 1
ATOM 3202 C C . GLY B 1 40 ? 13.738 -17.933 -22.284 1.00 49.64 44 GLY A C 1
ATOM 3203 O O . GLY B 1 40 ? 14.739 -18.497 -22.717 1.00 51.25 44 GLY A O 1
ATOM 3204 N N . GLN B 1 41 ? 13.799 -17.094 -21.246 1.00 48.60 45 GLN A N 1
ATOM 3205 C CA . GLN B 1 41 ? 15.068 -16.631 -20.691 1.00 48.93 45 GLN A CA 1
ATOM 3206 C C . GLN B 1 41 ? 15.240 -17.050 -19.226 1.00 51.10 45 GLN A C 1
ATOM 3207 O O . GLN B 1 41 ? 16.173 -16.604 -18.563 1.00 49.42 45 GLN A O 1
ATOM 3213 N N . LEU B 1 42 ? 14.352 -17.929 -18.734 1.00 53.15 46 LEU A N 1
ATOM 3214 C CA . LEU B 1 42 ? 14.489 -18.521 -17.417 1.00 54.23 46 LEU A CA 1
ATOM 3215 C C . LEU B 1 42 ? 15.834 -19.242 -17.388 1.00 56.20 46 LEU A C 1
ATOM 3216 O O . LEU B 1 42 ? 16.209 -19.868 -18.379 1.00 54.94 46 LEU A O 1
ATOM 3221 N N . PRO B 1 43 ? 16.599 -19.168 -16.274 1.00 56.12 47 PRO A N 1
ATOM 3222 C CA . PRO B 1 43 ? 17.950 -19.733 -16.247 1.00 55.11 47 PRO A CA 1
ATOM 3223 C C . PRO B 1 43 ? 17.958 -21.246 -16.472 1.00 59.26 47 PRO A C 1
ATOM 3224 O O . PRO B 1 43 ? 19.004 -21.823 -16.760 1.00 62.36 47 PRO A O 1
ATOM 3228 N N . GLU B 1 44 ? 16.765 -21.866 -16.396 1.00 60.77 48 GLU A N 1
ATOM 3229 C CA . GLU B 1 44 ? 16.600 -23.296 -16.609 1.00 60.19 48 GLU A CA 1
ATOM 3230 C C . GLU B 1 44 ? 16.172 -23.616 -18.042 1.00 61.25 48 GLU A C 1
ATOM 3231 O O . GLU B 1 44 ? 15.456 -24.596 -18.240 1.00 60.11 48 GLU A O 1
ATOM 3233 N N . GLN B 1 45 ? 16.645 -22.839 -19.029 1.00 60.91 49 GLN A N 1
ATOM 3234 C CA . GLN B 1 45 ? 16.323 -23.067 -20.433 1.00 59.82 49 GLN A CA 1
ATOM 3235 C C . GLN B 1 45 ? 17.427 -23.932 -21.066 1.00 56.54 49 GLN A C 1
ATOM 3236 O O . GLN B 1 45 ? 17.077 -24.783 -21.919 1.00 56.20 49 GLN A O 1
ATOM 3238 N N . ASN B 1 58 ? 19.321 -11.143 -16.428 1.00 36.44 62 ASN A N 1
ATOM 3239 C CA . ASN B 1 58 ? 18.284 -10.386 -17.186 1.00 37.45 62 ASN A CA 1
ATOM 3240 C C . ASN B 1 58 ? 16.920 -10.616 -16.536 1.00 38.26 62 ASN A C 1
ATOM 3241 O O . ASN B 1 58 ? 16.110 -11.366 -17.086 1.00 42.33 62 ASN A O 1
ATOM 3243 N N . TYR B 1 59 ? 16.672 -9.975 -15.377 1.00 35.44 63 TYR A N 1
ATOM 3244 C CA . TYR B 1 59 ? 15.459 -10.233 -14.605 1.00 32.93 63 TYR A CA 1
ATOM 3245 C C . TYR B 1 59 ? 15.057 -8.994 -13.804 1.00 31.73 63 TYR A C 1
ATOM 3246 O O . TYR B 1 59 ? 15.844 -8.071 -13.641 1.00 29.58 63 TYR A O 1
ATOM 3255 N N . ARG B 1 60 ? 13.829 -9.000 -13.269 1.00 31.84 64 ARG A N 1
ATOM 3256 C CA . ARG B 1 60 ? 13.376 -7.956 -12.356 1.00 29.97 64 ARG A CA 1
ATOM 3257 C C . ARG B 1 60 ? 12.513 -8.552 -11.232 1.00 29.53 64 ARG A C 1
ATOM 3258 O O . ARG B 1 60 ? 11.895 -9.598 -11.387 1.00 30.05 64 ARG A O 1
ATOM 3266 N N . GLY B 1 61 ? 12.462 -7.869 -10.082 1.00 29.38 65 GLY A N 1
ATOM 3267 C CA . GLY B 1 61 ? 11.567 -8.219 -8.990 1.00 29.75 65 GLY A CA 1
ATOM 3268 C C . GLY B 1 61 ? 10.105 -7.992 -9.369 1.00 30.42 65 GLY A C 1
ATOM 3269 O O . GLY B 1 61 ? 9.808 -7.090 -10.134 1.00 31.16 65 GLY A O 1
ATOM 3270 N N . LEU B 1 62 ? 9.188 -8.810 -8.845 1.00 30.03 66 LEU A N 1
ATOM 3271 C CA . LEU B 1 62 ? 7.786 -8.739 -9.243 1.00 29.82 66 LEU A CA 1
ATOM 3272 C C . LEU B 1 62 ? 6.880 -8.596 -8.023 1.00 31.14 66 LEU A C 1
ATOM 3273 O O . LEU B 1 62 ? 6.814 -9.501 -7.185 1.00 32.48 66 LEU A O 1
ATOM 3278 N N . ASN B 1 63 ? 6.144 -7.480 -7.982 1.00 31.35 67 ASN A N 1
ATOM 3279 C CA . ASN B 1 63 ? 5.211 -7.169 -6.913 1.00 32.27 67 ASN A CA 1
ATOM 3280 C C . ASN B 1 63 ? 3.837 -7.749 -7.228 1.00 34.10 67 ASN A C 1
ATOM 3281 O O . ASN B 1 63 ? 3.542 -8.043 -8.380 1.00 34.83 67 ASN A O 1
ATOM 3286 N N . ASP B 1 64 ? 3.018 -7.897 -6.177 1.00 35.70 68 ASP A N 1
ATOM 3287 C CA . ASP B 1 64 ? 1.628 -8.336 -6.261 1.00 36.77 68 ASP A CA 1
ATOM 3288 C C . ASP B 1 64 ? 1.548 -9.823 -6.606 1.00 36.09 68 ASP A C 1
ATOM 3289 O O . ASP B 1 64 ? 0.609 -10.259 -7.270 1.00 38.11 68 ASP A O 1
ATOM 3294 N N . VAL B 1 65 ? 2.522 -10.595 -6.115 1.00 35.10 69 VAL A N 1
ATOM 3295 C CA . VAL B 1 65 ? 2.468 -12.050 -6.173 1.00 33.31 69 VAL A CA 1
ATOM 3296 C C . VAL B 1 65 ? 2.123 -12.561 -4.778 1.00 33.20 69 VAL A C 1
ATOM 3297 O O . VAL B 1 65 ? 2.864 -12.313 -3.829 1.00 32.84 69 VAL A O 1
ATOM 3301 N N . THR B 1 66 ? 0.980 -13.243 -4.662 1.00 32.37 70 THR A N 1
ATOM 3302 C CA . THR B 1 66 ? 0.546 -13.783 -3.385 1.00 32.85 70 THR A CA 1
ATOM 3303 C C . THR B 1 66 ? 1.227 -15.132 -3.153 1.00 31.96 70 THR A C 1
ATOM 3304 O O . THR B 1 66 ? 1.142 -16.031 -3.986 1.00 33.90 70 THR A O 1
ATOM 3308 N N . TYR B 1 67 ? 1.909 -15.243 -2.011 1.00 31.86 71 TYR A N 1
ATOM 3309 C CA . TYR B 1 67 ? 2.465 -16.495 -1.533 1.00 31.33 71 TYR A CA 1
ATOM 3310 C C . TYR B 1 67 ? 1.669 -16.979 -0.326 1.00 32.63 71 TYR A C 1
ATOM 3311 O O . TYR B 1 67 ? 1.345 -16.191 0.549 1.00 33.00 71 TYR A O 1
ATOM 3320 N N . GLN B 1 68 ? 1.363 -18.278 -0.299 1.00 32.71 72 GLN A N 1
ATOM 3321 C CA . GLN B 1 68 ? 0.825 -18.948 0.876 1.00 32.86 72 GLN A CA 1
ATOM 3322 C C . GLN B 1 68 ? 1.892 -19.879 1.431 1.00 31.97 72 GLN A C 1
ATOM 3323 O O . GLN B 1 68 ? 2.702 -20.404 0.681 1.00 32.29 72 GLN A O 1
ATOM 3329 N N . VAL B 1 69 ? 1.875 -20.084 2.749 1.00 31.68 73 VAL A N 1
ATOM 3330 C CA . VAL B 1 69 ? 2.803 -20.992 3.410 1.00 31.18 73 VAL A CA 1
ATOM 3331 C C . VAL B 1 69 ? 1.994 -22.098 4.067 1.00 30.57 73 VAL A C 1
ATOM 3332 O O . VAL B 1 69 ? 0.978 -21.828 4.695 1.00 32.64 73 VAL A O 1
ATOM 3336 N N . TYR B 1 70 ? 2.450 -23.337 3.892 1.00 30.32 74 TYR A N 1
ATOM 3337 C CA . TYR B 1 70 ? 1.815 -24.504 4.475 1.00 29.83 74 TYR A CA 1
ATOM 3338 C C . TYR B 1 70 ? 2.824 -25.223 5.361 1.00 29.56 74 TYR A C 1
ATOM 3339 O O . TYR B 1 70 ? 4.000 -25.358 5.016 1.00 28.67 74 TYR A O 1
ATOM 3348 N N . ASP B 1 71 ? 2.352 -25.662 6.526 1.00 30.34 75 ASP A N 1
ATOM 3349 C CA . ASP B 1 71 ? 3.178 -26.466 7.400 1.00 30.53 75 ASP A CA 1
ATOM 3350 C C . ASP B 1 71 ? 3.090 -27.907 6.916 1.00 31.21 75 ASP A C 1
ATOM 3351 O O . ASP B 1 71 ? 2.020 -28.502 6.998 1.00 35.34 75 ASP A O 1
ATOM 3356 N N . VAL B 1 72 ? 4.207 -28.457 6.415 1.00 27.72 76 VAL A N 1
ATOM 3357 C CA . VAL B 1 72 ? 4.205 -29.793 5.833 1.00 27.76 76 VAL A CA 1
ATOM 3358 C C . VAL B 1 72 ? 5.131 -30.693 6.647 1.00 27.71 76 VAL A C 1
ATOM 3359 O O . VAL B 1 72 ? 5.667 -31.666 6.116 1.00 27.04 76 VAL A O 1
ATOM 3363 N N . THR B 1 73 ? 5.274 -30.375 7.947 1.00 28.56 77 THR A N 1
ATOM 3364 C CA . THR B 1 73 ? 6.175 -31.091 8.838 1.00 28.84 77 THR A CA 1
ATOM 3365 C C . THR B 1 73 ? 5.746 -32.557 8.936 1.00 29.80 77 THR A C 1
ATOM 3366 O O . THR B 1 73 ? 6.575 -33.458 8.840 1.00 31.10 77 THR A O 1
ATOM 3370 N N . ASP B 1 74 ? 4.444 -32.763 9.154 1.00 30.94 78 ASP A N 1
ATOM 3371 C CA . ASP B 1 74 ? 3.865 -34.078 9.364 1.00 31.93 78 ASP A CA 1
ATOM 3372 C C . ASP B 1 74 ? 4.096 -34.951 8.134 1.00 32.06 78 ASP A C 1
ATOM 3373 O O . ASP B 1 74 ? 4.748 -35.991 8.246 1.00 34.60 78 ASP A O 1
ATOM 3378 N N . PRO B 1 75 ? 3.561 -34.595 6.942 1.00 31.83 79 PRO A N 1
ATOM 3379 C CA . PRO B 1 75 ? 3.764 -35.406 5.740 1.00 31.23 79 PRO A CA 1
ATOM 3380 C C . PRO B 1 75 ? 5.240 -35.578 5.393 1.00 30.86 79 PRO A C 1
ATOM 3381 O O . PRO B 1 75 ? 5.630 -36.616 4.869 1.00 30.65 79 PRO A O 1
ATOM 3385 N N . PHE B 1 76 ? 6.075 -34.603 5.747 1.00 32.22 80 PHE A N 1
ATOM 3386 C CA . PHE B 1 76 ? 7.497 -34.733 5.480 1.00 32.88 80 PHE A CA 1
ATOM 3387 C C . PHE B 1 76 ? 8.060 -35.957 6.200 1.00 30.55 80 PHE A C 1
ATOM 3388 O O . PHE B 1 76 ? 8.731 -36.775 5.579 1.00 31.24 80 PHE A O 1
ATOM 3396 N N . TYR B 1 77 ? 7.807 -36.056 7.510 1.00 29.12 81 TYR A N 1
ATOM 3397 C CA . TYR B 1 77 ? 8.382 -37.113 8.335 1.00 28.05 81 TYR A CA 1
ATOM 3398 C C . TYR B 1 77 ? 7.724 -38.456 8.014 1.00 26.77 81 TYR A C 1
ATOM 3399 O O . TYR B 1 77 ? 8.368 -39.493 8.109 1.00 28.98 81 TYR A O 1
ATOM 3408 N N . GLN B 1 78 ? 6.449 -38.428 7.615 1.00 25.61 82 GLN A N 1
ATOM 3409 C CA . GLN B 1 78 ? 5.757 -39.615 7.152 1.00 25.96 82 GLN A CA 1
ATOM 3410 C C . GLN B 1 78 ? 6.473 -40.188 5.934 1.00 26.01 82 GLN A C 1
ATOM 3411 O O . GLN B 1 78 ? 6.808 -41.361 5.916 1.00 25.59 82 GLN A O 1
ATOM 3417 N N . LEU B 1 79 ? 6.709 -39.359 4.910 1.00 25.55 83 LEU A N 1
ATOM 3418 C CA . LEU B 1 79 ? 7.387 -39.802 3.707 1.00 24.87 83 LEU A CA 1
ATOM 3419 C C . LEU B 1 79 ? 8.776 -40.339 4.024 1.00 25.22 83 LEU A C 1
ATOM 3420 O O . LEU B 1 79 ? 9.197 -41.333 3.429 1.00 24.09 83 LEU A O 1
ATOM 3425 N N . ARG B 1 80 ? 9.485 -39.677 4.945 1.00 26.78 84 ARG A N 1
ATOM 3426 C CA . ARG B 1 80 ? 10.818 -40.117 5.325 1.00 27.56 84 ARG A CA 1
ATOM 3427 C C . ARG B 1 80 ? 10.768 -41.499 5.969 1.00 27.37 84 ARG A C 1
ATOM 3428 O O . ARG B 1 80 ? 11.609 -42.340 5.676 1.00 28.86 84 ARG A O 1
ATOM 3436 N N . SER B 1 81 ? 9.789 -41.716 6.844 1.00 27.31 85 SER A N 1
ATOM 3437 C CA . SER B 1 81 ? 9.658 -42.988 7.526 1.00 28.23 85 SER A CA 1
ATOM 3438 C C . SER B 1 81 ? 9.237 -44.089 6.543 1.00 27.88 85 SER A C 1
ATOM 3439 O O . SER B 1 81 ? 9.550 -45.253 6.763 1.00 29.80 85 SER A O 1
ATOM 3442 N N . GLU B 1 82 ? 8.568 -43.702 5.449 1.00 27.32 86 GLU A N 1
ATOM 3443 C CA . GLU B 1 82 ? 8.138 -44.614 4.396 1.00 26.60 86 GLU A CA 1
ATOM 3444 C C . GLU B 1 82 ? 9.290 -45.022 3.486 1.00 26.72 86 GLU A C 1
ATOM 3445 O O . GLU B 1 82 ? 9.082 -45.854 2.608 1.00 27.52 86 GLU A O 1
ATOM 3451 N N . GLY B 1 83 ? 10.462 -44.396 3.652 1.00 26.25 87 GLY A N 1
ATOM 3452 C CA . GLY B 1 83 ? 11.666 -44.805 2.948 1.00 26.81 87 GLY A CA 1
ATOM 3453 C C . GLY B 1 83 ? 12.152 -43.793 1.904 1.00 28.85 87 GLY A C 1
ATOM 3454 O O . GLY B 1 83 ? 13.187 -44.016 1.273 1.00 29.62 87 GLY A O 1
ATOM 3455 N N . LYS B 1 84 ? 11.410 -42.687 1.718 1.00 29.71 88 LYS A N 1
ATOM 3456 C CA . LYS B 1 84 ? 11.759 -41.677 0.732 1.00 29.67 88 LYS A CA 1
ATOM 3457 C C . LYS B 1 84 ? 12.957 -40.866 1.214 1.00 29.45 88 LYS A C 1
ATOM 3458 O O . LYS B 1 84 ? 13.105 -40.601 2.397 1.00 29.12 88 LYS A O 1
ATOM 3464 N N . THR B 1 85 ? 13.808 -40.464 0.267 1.00 30.61 89 THR A N 1
ATOM 3465 C CA . THR B 1 85 ? 14.914 -39.557 0.540 1.00 30.83 89 THR A CA 1
ATOM 3466 C C . THR B 1 85 ? 14.366 -38.156 0.828 1.00 30.47 89 THR A C 1
ATOM 3467 O O . THR B 1 85 ? 13.209 -37.856 0.525 1.00 29.03 89 THR A O 1
ATOM 3471 N N . VAL B 1 86 ? 15.219 -37.294 1.393 1.00 31.06 90 VAL A N 1
ATOM 3472 C CA . VAL B 1 86 ? 14.859 -35.906 1.660 1.00 31.29 90 VAL A CA 1
ATOM 3473 C C . VAL B 1 86 ? 14.402 -35.244 0.361 1.00 31.96 90 VAL A C 1
ATOM 3474 O O . VAL B 1 86 ? 13.330 -34.632 0.336 1.00 33.75 90 VAL A O 1
ATOM 3478 N N . GLN B 1 87 ? 15.201 -35.402 -0.707 1.00 31.49 91 GLN A N 1
ATOM 3479 C CA . GLN B 1 87 ? 14.924 -34.786 -1.996 1.00 30.39 91 GLN A CA 1
ATOM 3480 C C . GLN B 1 87 ? 13.585 -35.274 -2.550 1.00 31.39 91 GLN A C 1
ATOM 3481 O O . GLN B 1 87 ? 12.781 -34.471 -3.038 1.00 31.81 91 GLN A O 1
ATOM 3483 N N . GLU B 1 88 ? 13.352 -36.587 -2.450 1.00 32.14 92 GLU A N 1
ATOM 3484 C CA . GLU B 1 88 ? 12.127 -37.225 -2.906 1.00 31.42 92 GLU A CA 1
ATOM 3485 C C . GLU B 1 88 ? 10.913 -36.656 -2.178 1.00 30.83 92 GLU A C 1
ATOM 3486 O O . GLU B 1 88 ? 9.913 -36.339 -2.809 1.00 29.37 92 GLU A O 1
ATOM 3492 N N . ALA B 1 89 ? 11.001 -36.544 -0.848 1.00 30.28 93 ALA A N 1
ATOM 3493 C CA . ALA B 1 89 ? 9.894 -36.038 -0.056 1.00 28.96 93 ALA A CA 1
ATOM 3494 C C . ALA B 1 89 ? 9.599 -34.576 -0.409 1.00 28.98 93 ALA A C 1
ATOM 3495 O O . ALA B 1 89 ? 8.449 -34.194 -0.566 1.00 31.40 93 ALA A O 1
ATOM 3497 N N . GLN B 1 90 ? 10.611 -33.731 -0.538 1.00 28.43 94 GLN A N 1
ATOM 3498 C CA . GLN B 1 90 ? 10.420 -32.370 -1.024 1.00 28.85 94 GLN A CA 1
ATOM 3499 C C . GLN B 1 90 ? 9.666 -32.341 -2.352 1.00 29.66 94 GLN A C 1
ATOM 3500 O O . GLN B 1 90 ? 8.775 -31.526 -2.564 1.00 30.32 94 GLN A O 1
ATOM 3506 N N . ARG B 1 91 ? 10.055 -33.212 -3.285 1.00 30.28 95 ARG A N 1
ATOM 3507 C CA . ARG B 1 91 ? 9.492 -33.128 -4.617 1.00 30.93 95 ARG A CA 1
ATOM 3508 C C . ARG B 1 91 ? 8.017 -33.504 -4.544 1.00 30.73 95 ARG A C 1
ATOM 3509 O O . ARG B 1 91 ? 7.168 -32.868 -5.149 1.00 29.42 95 ARG A O 1
ATOM 3517 N N . GLN B 1 92 ? 7.723 -34.495 -3.707 1.00 30.63 96 GLN A N 1
ATOM 3518 C CA . GLN B 1 92 ? 6.357 -34.940 -3.556 1.00 32.27 96 GLN A CA 1
ATOM 3519 C C . GLN B 1 92 ? 5.548 -33.829 -2.897 1.00 32.49 96 GLN A C 1
ATOM 3520 O O . GLN B 1 92 ? 4.478 -33.491 -3.377 1.00 33.49 96 GLN A O 1
ATOM 3526 N N . LEU B 1 93 ? 6.047 -33.280 -1.785 1.00 32.35 97 LEU A N 1
ATOM 3527 C CA . LEU B 1 93 ? 5.336 -32.235 -1.059 1.00 31.79 97 LEU A CA 1
ATOM 3528 C C . LEU B 1 93 ? 5.101 -31.021 -1.952 1.00 32.51 97 LEU A C 1
ATOM 3529 O O . LEU B 1 93 ? 4.049 -30.401 -1.884 1.00 31.76 97 LEU A O 1
ATOM 3534 N N . ALA B 1 94 ? 6.083 -30.690 -2.796 1.00 34.12 98 ALA A N 1
ATOM 3535 C CA . ALA B 1 94 ? 5.934 -29.605 -3.757 1.00 36.08 98 ALA A CA 1
ATOM 3536 C C . ALA B 1 94 ? 4.716 -29.831 -4.658 1.00 36.99 98 ALA A C 1
ATOM 3537 O O . ALA B 1 94 ? 4.099 -28.863 -5.087 1.00 38.31 98 ALA A O 1
ATOM 3539 N N . GLU B 1 95 ? 4.378 -31.098 -4.949 1.00 38.40 99 GLU A N 1
ATOM 3540 C CA . GLU B 1 95 ? 3.292 -31.434 -5.859 1.00 40.16 99 GLU A CA 1
ATOM 3541 C C . GLU B 1 95 ? 1.949 -31.541 -5.124 1.00 44.73 99 GLU A C 1
ATOM 3542 O O . GLU B 1 95 ? 0.954 -31.038 -5.639 1.00 48.16 99 GLU A O 1
ATOM 3544 N N . THR B 1 96 ? 1.911 -32.183 -3.939 1.00 45.54 100 THR A N 1
ATOM 3545 C CA . THR B 1 96 ? 0.659 -32.581 -3.297 1.00 48.51 100 THR A CA 1
ATOM 3546 C C . THR B 1 96 ? 0.448 -31.942 -1.921 1.00 53.14 100 THR A C 1
ATOM 3547 O O . THR B 1 96 ? -0.629 -32.100 -1.340 1.00 59.33 100 THR A O 1
ATOM 3551 N N . GLY B 1 97 ? 1.462 -31.239 -1.392 1.00 53.06 101 GLY A N 1
ATOM 3552 C CA . GLY B 1 97 ? 1.444 -30.786 -0.007 1.00 53.98 101 GLY A CA 1
ATOM 3553 C C . GLY B 1 97 ? 0.317 -29.793 0.292 1.00 55.19 101 GLY A C 1
ATOM 3554 O O . GLY B 1 97 ? -0.073 -29.639 1.450 1.00 56.09 101 GLY A O 1
ATOM 3555 N N . ALA B 1 98 ? -0.185 -29.104 -0.743 1.00 54.64 102 ALA A N 1
ATOM 3556 C CA . ALA B 1 98 ? -1.269 -28.150 -0.578 1.00 58.74 102 ALA A CA 1
ATOM 3557 C C . ALA B 1 98 ? -2.600 -28.866 -0.340 1.00 62.72 102 ALA A C 1
ATOM 3558 O O . ALA B 1 98 ? -3.377 -28.442 0.517 1.00 64.73 102 ALA A O 1
ATOM 3560 N N . MET B 1 99 ? -2.823 -29.965 -1.079 1.00 64.18 103 MET A N 1
ATOM 3561 C CA . MET B 1 99 ? -4.101 -30.667 -1.113 1.00 64.18 103 MET A CA 1
ATOM 3562 C C . MET B 1 99 ? -4.630 -30.914 0.304 1.00 64.02 103 MET A C 1
ATOM 3563 O O . MET B 1 99 ? -3.928 -31.477 1.140 1.00 56.36 103 MET A O 1
ATOM 3565 N N . ASN B 1 100 ? -5.878 -30.474 0.544 1.00 66.90 104 ASN A N 1
ATOM 3566 C CA . ASN B 1 100 ? -6.633 -30.774 1.754 1.00 65.29 104 ASN A CA 1
ATOM 3567 C C . ASN B 1 100 ? -5.894 -30.274 2.998 1.00 61.70 104 ASN A C 1
ATOM 3568 O O . ASN B 1 100 ? -5.800 -31.000 3.987 1.00 66.45 104 ASN A O 1
ATOM 3570 N N . ARG B 1 101 ? -5.406 -29.024 2.958 1.00 56.77 105 ARG A N 1
ATOM 3571 C CA . ARG B 1 101 ? -4.700 -28.415 4.078 1.00 50.88 105 ARG A CA 1
ATOM 3572 C C . ARG B 1 101 ? -4.854 -26.892 4.038 1.00 48.79 105 ARG A C 1
ATOM 3573 O O . ARG B 1 101 ? -4.842 -26.306 2.962 1.00 49.94 105 ARG A O 1
ATOM 3581 N N . LYS B 1 102 ? -5.017 -26.265 5.216 1.00 47.61 106 LYS A N 1
ATOM 3582 C CA . LYS B 1 102 ? -5.206 -24.822 5.314 1.00 45.42 106 LYS A CA 1
ATOM 3583 C C . LYS B 1 102 ? -3.846 -24.149 5.495 1.00 43.89 106 LYS A C 1
ATOM 3584 O O . LYS B 1 102 ? -3.021 -24.602 6.286 1.00 44.89 106 LYS A O 1
ATOM 3586 N N . PRO B 1 103 ? -3.554 -23.062 4.751 1.00 43.26 107 PRO A N 1
ATOM 3587 C CA . PRO B 1 103 ? -2.273 -22.363 4.887 1.00 42.06 107 PRO A CA 1
ATOM 3588 C C . PRO B 1 103 ? -2.144 -21.684 6.244 1.00 42.56 107 PRO A C 1
ATOM 3589 O O . PRO B 1 103 ? -3.136 -21.211 6.784 1.00 45.86 107 PRO A O 1
ATOM 3593 N N . ILE B 1 104 ? -0.919 -21.622 6.773 1.00 39.37 108 ILE A N 1
ATOM 3594 C CA . ILE B 1 104 ? -0.677 -20.999 8.064 1.00 36.37 108 ILE A CA 1
ATOM 3595 C C . ILE B 1 104 ? -0.318 -19.523 7.895 1.00 36.48 108 ILE A C 1
ATOM 3596 O O . ILE B 1 104 ? -0.277 -18.809 8.889 1.00 36.41 108 ILE A O 1
ATOM 3601 N N . ALA B 1 105 ? -0.047 -19.068 6.667 1.00 38.33 109 ALA A N 1
ATOM 3602 C CA . ALA B 1 105 ? 0.232 -17.647 6.432 1.00 38.42 109 ALA A CA 1
ATOM 3603 C C . ALA B 1 105 ? 0.009 -17.287 4.963 1.00 39.59 109 ALA A C 1
ATOM 3604 O O . ALA B 1 105 ? 0.103 -18.155 4.105 1.00 39.42 109 ALA A O 1
ATOM 3606 N N . GLU B 1 106 ? -0.253 -16.002 4.691 1.00 39.31 110 GLU A N 1
ATOM 3607 C CA . GLU B 1 106 ? -0.468 -15.480 3.346 1.00 38.56 110 GLU A CA 1
ATOM 3608 C C . GLU B 1 106 ? -0.082 -13.999 3.306 1.00 36.89 110 GLU A C 1
ATOM 3609 O O . GLU B 1 106 ? -0.422 -13.255 4.217 1.00 38.81 110 GLU A O 1
ATOM 3615 N N . ASP B 1 107 ? 0.613 -13.585 2.237 1.00 36.33 111 ASP A N 1
ATOM 3616 C CA . ASP B 1 107 ? 1.140 -12.236 2.087 1.00 36.93 111 ASP A CA 1
ATOM 3617 C C . ASP B 1 107 ? 1.496 -12.010 0.609 1.00 36.51 111 ASP A C 1
ATOM 3618 O O . ASP B 1 107 ? 1.668 -12.966 -0.146 1.00 36.55 111 ASP A O 1
ATOM 3623 N N . LYS B 1 108 ? 1.612 -10.733 0.202 1.00 35.72 112 LYS A N 1
ATOM 3624 C CA . LYS B 1 108 ? 1.942 -10.355 -1.171 1.00 35.33 112 LYS A CA 1
ATOM 3625 C C . LYS B 1 108 ? 3.344 -9.743 -1.242 1.00 36.25 112 LYS A C 1
ATOM 3626 O O . LYS B 1 108 ? 3.818 -9.132 -0.280 1.00 38.02 112 LYS A O 1
ATOM 3628 N N . THR B 1 109 ? 3.998 -9.921 -2.396 1.00 34.66 113 THR A N 1
ATOM 3629 C CA . THR B 1 109 ? 5.296 -9.318 -2.663 1.00 35.22 113 THR A CA 1
ATOM 3630 C C . THR B 1 109 ? 5.119 -7.817 -2.867 1.00 37.22 113 THR A C 1
ATOM 3631 O O . THR B 1 109 ? 4.161 -7.395 -3.512 1.00 36.11 113 THR A O 1
ATOM 3635 N N . GLN B 1 110 ? 6.067 -7.031 -2.335 1.00 38.75 114 GLN A N 1
ATOM 3636 C CA . GLN B 1 110 ? 6.050 -5.582 -2.480 1.00 40.00 114 GLN A CA 1
ATOM 3637 C C . GLN B 1 110 ? 7.479 -5.049 -2.437 1.00 40.60 114 GLN A C 1
ATOM 3638 O O . GLN B 1 110 ? 8.417 -5.790 -2.175 1.00 38.85 114 GLN A O 1
ATOM 3644 N N . THR B 1 111 ? 7.635 -3.740 -2.675 1.00 43.31 115 THR A N 1
ATOM 3645 C CA . THR B 1 111 ? 8.943 -3.104 -2.638 1.00 44.65 115 THR A CA 1
ATOM 3646 C C . THR B 1 111 ? 9.325 -2.879 -1.181 1.00 45.62 115 THR A C 1
ATOM 3647 O O . THR B 1 111 ? 8.534 -2.331 -0.418 1.00 48.33 115 THR A O 1
ATOM 3651 N N . ILE B 1 112 ? 10.531 -3.329 -0.821 1.00 46.06 116 ILE A N 1
ATOM 3652 C CA . ILE B 1 112 ? 11.059 -3.174 0.522 1.00 47.35 116 ILE A CA 1
ATOM 3653 C C . ILE B 1 112 ? 12.511 -2.735 0.378 1.00 52.70 116 ILE A C 1
ATOM 3654 O O . ILE B 1 112 ? 13.314 -3.508 -0.143 1.00 53.69 116 ILE A O 1
ATOM 3659 N N . ASN B 1 113 ? 12.802 -1.486 0.793 1.00 56.48 117 ASN A N 1
ATOM 3660 C CA . ASN B 1 113 ? 14.139 -0.907 0.725 1.00 58.30 117 ASN A CA 1
ATOM 3661 C C . ASN B 1 113 ? 14.639 -0.899 -0.715 1.00 57.01 117 ASN A C 1
ATOM 3662 O O . ASN B 1 113 ? 15.769 -1.300 -0.986 1.00 62.08 117 ASN A O 1
ATOM 3667 N N . GLY B 1 114 ? 13.780 -0.459 -1.637 1.00 56.23 118 GLY A N 1
ATOM 3668 C CA . GLY B 1 114 ? 14.170 -0.294 -3.032 1.00 55.25 118 GLY A CA 1
ATOM 3669 C C . GLY B 1 114 ? 14.408 -1.619 -3.763 1.00 53.68 118 GLY A C 1
ATOM 3670 O O . GLY B 1 114 ? 15.005 -1.635 -4.835 1.00 55.40 118 GLY A O 1
ATOM 3671 N N . GLU B 1 115 ? 13.940 -2.730 -3.189 1.00 49.92 119 GLU A N 1
ATOM 3672 C CA . GLU B 1 115 ? 13.946 -4.015 -3.876 1.00 48.54 119 GLU A CA 1
ATOM 3673 C C . GLU B 1 115 ? 12.502 -4.435 -4.126 1.00 46.47 119 GLU A C 1
ATOM 3674 O O . GLU B 1 115 ? 11.719 -4.547 -3.190 1.00 49.76 119 GLU A O 1
ATOM 3680 N N . ASP B 1 116 ? 12.156 -4.638 -5.398 1.00 44.03 120 ASP A N 1
ATOM 3681 C CA . ASP B 1 116 ? 10.819 -5.066 -5.771 1.00 42.61 120 ASP A CA 1
ATOM 3682 C C . ASP B 1 116 ? 10.696 -6.568 -5.529 1.00 40.12 120 ASP A C 1
ATOM 3683 O O . ASP B 1 116 ? 11.695 -7.284 -5.549 1.00 43.84 120 ASP A O 1
ATOM 3688 N N . GLY B 1 117 ? 9.461 -7.025 -5.284 1.00 38.00 121 GLY A N 1
ATOM 3689 C CA . GLY B 1 117 ? 9.132 -8.436 -5.289 1.00 36.31 121 GLY A CA 1
ATOM 3690 C C . GLY B 1 117 ? 9.483 -9.162 -3.992 1.00 35.07 121 GLY A C 1
ATOM 3691 O O . GLY B 1 117 ? 9.642 -10.373 -4.011 1.00 36.08 121 GLY A O 1
ATOM 3692 N N . VAL B 1 118 ? 9.557 -8.440 -2.870 1.00 34.27 122 VAL A N 1
ATOM 3693 C CA . VAL B 1 118 ? 9.958 -9.028 -1.604 1.00 33.27 122 VAL A CA 1
ATOM 3694 C C . VAL B 1 118 ? 8.718 -9.347 -0.770 1.00 31.88 122 VAL A C 1
ATOM 3695 O O . VAL B 1 118 ? 7.728 -8.617 -0.794 1.00 32.56 122 VAL A O 1
ATOM 3699 N N . VAL B 1 119 ? 8.807 -10.474 -0.045 1.00 31.71 123 VAL A N 1
ATOM 3700 C CA . VAL B 1 119 ? 7.835 -10.869 0.964 1.00 33.86 123 VAL A CA 1
ATOM 3701 C C . VAL B 1 119 ? 8.549 -11.724 2.007 1.00 34.76 123 VAL A C 1
ATOM 3702 O O . VAL B 1 119 ? 9.405 -12.521 1.643 1.00 33.19 123 VAL A O 1
ATOM 3706 N N . SER B 1 120 ? 8.190 -11.533 3.283 1.00 35.94 124 SER A N 1
ATOM 3707 C CA . SER B 1 120 ? 8.870 -12.193 4.389 1.00 38.19 124 SER A CA 1
ATOM 3708 C C . SER B 1 120 ? 7.882 -12.872 5.333 1.00 39.39 124 SER A C 1
ATOM 3709 O O . SER B 1 120 ? 6.788 -12.373 5.589 1.00 41.44 124 SER A O 1
ATOM 3712 N N . PHE B 1 121 ? 8.308 -14.024 5.859 1.00 38.92 125 PHE A N 1
ATOM 3713 C CA . PHE B 1 121 ? 7.521 -14.768 6.824 1.00 40.73 125 PHE A CA 1
ATOM 3714 C C . PHE B 1 121 ? 8.387 -15.164 8.009 1.00 42.81 125 PHE A C 1
ATOM 3715 O O . PHE B 1 121 ? 9.541 -15.545 7.828 1.00 45.25 125 PHE A O 1
ATOM 3723 N N . SER B 1 122 ? 7.807 -15.032 9.204 1.00 43.23 126 SER A N 1
ATOM 3724 C CA . SER B 1 122 ? 8.454 -15.461 10.431 1.00 42.72 126 SER A CA 1
ATOM 3725 C C . SER B 1 122 ? 7.806 -16.771 10.871 1.00 43.13 126 SER A C 1
ATOM 3726 O O . SER B 1 122 ? 6.587 -16.836 11.000 1.00 42.59 126 SER A O 1
ATOM 3729 N N . LEU B 1 123 ? 8.628 -17.814 11.055 1.00 42.86 127 LEU A N 1
ATOM 3730 C CA . LEU B 1 123 ? 8.149 -19.191 11.155 1.00 39.00 127 LEU A CA 1
ATOM 3731 C C . LEU B 1 123 ? 8.896 -19.940 12.254 1.00 37.75 127 LEU A C 1
ATOM 3732 O O . LEU B 1 123 ? 10.110 -19.797 12.395 1.00 39.05 127 LEU A O 1
ATOM 3737 N N . ALA B 1 124 ? 8.158 -20.776 12.990 1.00 37.22 128 ALA A N 1
ATOM 3738 C CA . ALA B 1 124 ? 8.743 -21.575 14.056 1.00 36.81 128 ALA A CA 1
ATOM 3739 C C . ALA B 1 124 ? 9.760 -22.560 13.463 1.00 37.33 128 ALA A C 1
ATOM 3740 O O . ALA B 1 124 ? 9.534 -23.130 12.392 1.00 36.31 128 ALA A O 1
ATOM 3742 N N . SER B 1 125 ? 10.869 -22.753 14.192 1.00 38.13 129 SER A N 1
ATOM 3743 C CA . SER B 1 125 ? 11.927 -23.679 13.817 1.00 38.60 129 SER A CA 1
ATOM 3744 C C . SER B 1 125 ? 11.559 -25.131 14.132 1.00 37.58 129 SER A C 1
ATOM 3745 O O . SER B 1 125 ? 11.998 -26.025 13.408 1.00 39.31 129 SER A O 1
ATOM 3748 N N . LYS B 1 126 ? 10.819 -25.352 15.232 1.00 36.94 130 LYS A N 1
ATOM 3749 C CA . LYS B 1 126 ? 10.533 -26.693 15.723 1.00 37.27 130 LYS A CA 1
ATOM 3750 C C . LYS B 1 126 ? 9.059 -26.836 16.104 1.00 38.62 130 LYS A C 1
ATOM 3751 O O . LYS B 1 126 ? 8.364 -25.839 16.282 1.00 40.14 130 LYS A O 1
ATOM 3757 N N . ASP B 1 127 ? 8.598 -28.099 16.208 1.00 40.84 131 ASP A N 1
ATOM 3758 C CA . ASP B 1 127 ? 7.210 -28.428 16.524 1.00 41.42 131 ASP A CA 1
ATOM 3759 C C . ASP B 1 127 ? 7.109 -28.973 17.949 1.00 43.35 131 ASP A C 1
ATOM 3760 O O . ASP B 1 127 ? 8.114 -29.063 18.657 1.00 44.67 131 ASP A O 1
ATOM 3765 N N . SER B 1 128 ? 5.885 -29.362 18.351 1.00 45.64 132 SER A N 1
ATOM 3766 C CA . SER B 1 128 ? 5.615 -29.890 19.685 1.00 46.45 132 SER A CA 1
ATOM 3767 C C . SER B 1 128 ? 6.545 -31.054 20.043 1.00 44.95 132 SER A C 1
ATOM 3768 O O . SER B 1 128 ? 6.858 -31.253 21.222 1.00 44.38 132 SER A O 1
ATOM 3771 N N . GLN B 1 129 ? 6.972 -31.824 19.033 1.00 40.48 133 GLN A N 1
ATOM 3772 C CA . GLN B 1 129 ? 7.780 -33.012 19.256 1.00 42.42 133 GLN A CA 1
ATOM 3773 C C . GLN B 1 129 ? 9.278 -32.696 19.201 1.00 41.46 133 GLN A C 1
ATOM 3774 O O . GLN B 1 129 ? 10.093 -33.614 19.262 1.00 44.07 133 GLN A O 1
ATOM 3780 N N . GLN B 1 130 ? 9.630 -31.409 19.064 1.00 40.02 134 GLN A N 1
ATOM 3781 C CA . GLN B 1 130 ? 11.015 -30.959 19.009 1.00 40.70 134 GLN A CA 1
ATOM 3782 C C . GLN B 1 130 ? 11.658 -31.358 17.674 1.00 41.09 134 GLN A C 1
ATOM 3783 O O . GLN B 1 130 ? 12.874 -31.514 17.584 1.00 42.43 134 GLN A O 1
ATOM 3785 N N . ARG B 1 131 ? 10.838 -31.484 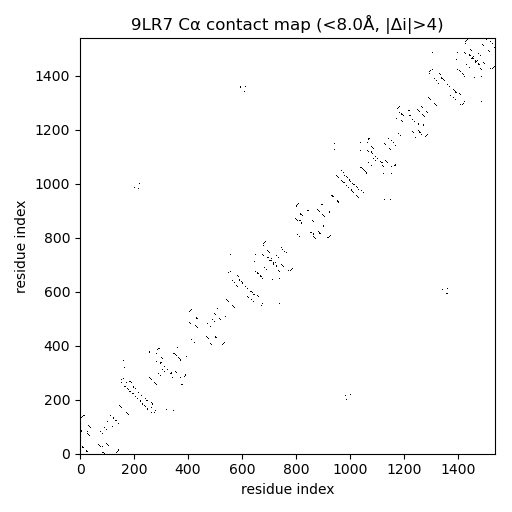16.627 1.00 39.48 135 ARG A N 1
ATOM 3786 C CA . ARG B 1 131 ? 11.330 -31.830 15.302 1.00 37.79 135 ARG A CA 1
ATOM 3787 C C . ARG B 1 131 ? 11.498 -30.562 14.483 1.00 36.70 135 ARG A C 1
ATOM 3788 O O . ARG B 1 131 ? 10.661 -29.665 14.548 1.00 35.36 135 ARG A O 1
ATOM 3796 N N . ASP B 1 132 ? 12.579 -30.529 13.699 1.00 35.81 136 ASP A N 1
ATOM 3797 C CA . ASP B 1 132 ? 12.812 -29.450 12.757 1.00 35.61 136 ASP A CA 1
ATOM 3798 C C . ASP B 1 132 ? 11.669 -29.443 11.748 1.00 35.87 136 ASP A C 1
ATOM 3799 O O . ASP B 1 132 ? 11.309 -30.498 11.223 1.00 39.36 136 ASP A O 1
ATOM 3804 N N . LYS B 1 133 ? 11.114 -28.251 11.486 1.00 34.63 137 LYS A N 1
ATOM 3805 C CA . LYS B 1 133 ? 9.874 -28.125 10.733 1.00 33.16 137 LYS A CA 1
ATOM 3806 C C . LYS B 1 133 ? 10.154 -28.040 9.236 1.00 31.92 137 LYS A C 1
ATOM 3807 O O . LYS B 1 133 ? 11.283 -27.782 8.825 1.00 32.76 137 LYS A O 1
ATOM 3813 N N . ALA B 1 134 ? 9.094 -28.245 8.447 1.00 28.84 138 ALA A N 1
ATOM 3814 C CA . ALA B 1 134 ? 9.174 -28.204 6.995 1.00 28.52 138 ALA A CA 1
ATOM 3815 C C . ALA B 1 134 ? 8.023 -27.372 6.431 1.00 27.07 138 ALA A C 1
ATOM 3816 O O . ALA B 1 134 ? 6.862 -27.555 6.811 1.00 26.60 138 ALA A O 1
ATOM 3818 N N . TYR B 1 135 ? 8.358 -26.454 5.517 1.00 26.92 139 TYR A N 1
ATOM 3819 C CA . TYR B 1 135 ? 7.379 -25.512 5.005 1.00 28.23 139 TYR A CA 1
ATOM 3820 C C . TYR B 1 135 ? 7.328 -25.563 3.481 1.00 27.27 139 TYR A C 1
ATOM 3821 O O . TYR B 1 135 ? 8.347 -25.728 2.812 1.00 27.34 139 TYR A O 1
ATOM 3830 N N . LEU B 1 136 ? 6.110 -25.376 2.972 1.00 25.73 140 LEU A N 1
ATOM 3831 C CA . LEU B 1 136 ? 5.839 -25.330 1.554 1.00 25.16 140 LEU A CA 1
ATOM 3832 C C . LEU B 1 136 ? 5.348 -23.935 1.179 1.00 25.51 140 LEU A C 1
ATOM 3833 O O . LEU B 1 136 ? 4.356 -23.468 1.722 1.00 24.17 140 LEU A O 1
ATOM 3838 N N . PHE B 1 137 ? 6.008 -23.315 0.192 1.00 25.81 141 PHE A N 1
ATOM 3839 C CA . PHE B 1 137 ? 5.635 -21.995 -0.289 1.00 26.41 141 PHE A CA 1
ATOM 3840 C C . PHE B 1 137 ? 4.993 -22.120 -1.664 1.00 27.90 141 PHE A C 1
ATOM 3841 O O . PHE B 1 137 ? 5.627 -22.577 -2.607 1.00 29.76 141 PHE A O 1
ATOM 3849 N N . VAL B 1 138 ? 3.730 -21.697 -1.762 1.00 29.70 142 VAL A N 1
ATOM 3850 C CA . VAL B 1 138 ? 2.972 -21.775 -2.997 1.00 31.13 142 VAL A CA 1
ATOM 3851 C C . VAL B 1 138 ? 2.661 -20.370 -3.510 1.00 30.78 142 VAL A C 1
ATOM 3852 O O . VAL B 1 138 ? 2.137 -19.544 -2.776 1.00 33.05 142 VAL A O 1
ATOM 3856 N N . GLU B 1 139 ? 2.989 -20.129 -4.780 1.00 29.54 143 GLU A N 1
ATOM 3857 C CA . GLU B 1 139 ? 2.555 -18.951 -5.490 1.00 29.68 143 GLU A CA 1
ATOM 3858 C C . GLU B 1 139 ? 1.085 -19.129 -5.855 1.00 30.86 143 GLU A C 1
ATOM 3859 O O . GLU B 1 139 ? 0.759 -19.852 -6.793 1.00 31.27 143 GLU A O 1
ATOM 3865 N N . ALA B 1 140 ? 0.209 -18.438 -5.121 1.00 31.35 144 ALA A N 1
ATOM 3866 C CA . ALA B 1 140 ? -1.232 -18.623 -5.227 1.00 32.98 144 ALA A CA 1
ATOM 3867 C C . ALA B 1 140 ? -1.822 -17.826 -6.388 1.00 33.81 144 ALA A C 1
ATOM 3868 O O . ALA B 1 140 ? -2.581 -18.381 -7.179 1.00 37.51 144 ALA A O 1
ATOM 3870 N N . GLU B 1 141 ? -1.514 -16.519 -6.447 1.00 31.92 145 GLU A N 1
ATOM 3871 C CA . GLU B 1 141 ? -1.999 -15.632 -7.497 1.00 31.47 145 GLU A CA 1
ATOM 3872 C C . GLU B 1 141 ? -0.848 -14.728 -7.949 1.00 33.30 145 GLU A C 1
ATOM 3873 O O . GLU B 1 141 ? 0.001 -14.349 -7.144 1.00 37.87 145 GLU A O 1
ATOM 3875 N N . ALA B 1 142 ? -0.827 -14.377 -9.241 1.00 32.83 146 ALA A N 1
ATOM 3876 C CA . ALA B 1 142 ? 0.282 -13.636 -9.830 1.00 32.00 146 ALA A CA 1
ATOM 3877 C C . ALA B 1 142 ? -0.218 -12.688 -10.920 1.00 30.89 146 ALA A C 1
ATOM 3878 O O . ALA B 1 142 ? -1.253 -12.918 -11.537 1.00 30.10 146 ALA A O 1
ATOM 3880 N N . PRO B 1 143 ? 0.506 -11.581 -11.196 1.00 31.41 147 PRO A N 1
ATOM 3881 C CA . PRO B 1 143 ? 0.098 -10.630 -12.236 1.00 32.03 147 PRO A CA 1
ATOM 3882 C C . PRO B 1 143 ? -0.048 -11.266 -13.617 1.00 33.97 147 PRO A C 1
ATOM 3883 O O . PRO B 1 143 ? 0.579 -12.288 -13.890 1.00 36.84 147 PRO A O 1
ATOM 3887 N N . GLU B 1 144 ? -0.836 -10.608 -14.485 1.00 33.98 148 GLU A N 1
ATOM 3888 C CA . GLU B 1 144 ? -1.160 -11.075 -15.830 1.00 34.88 148 GLU A CA 1
ATOM 3889 C C . GLU B 1 144 ? 0.095 -11.282 -16.686 1.00 34.50 148 GLU A C 1
ATOM 3890 O O . GLU B 1 144 ? 0.093 -12.068 -17.631 1.00 35.55 148 GLU A O 1
ATOM 3892 N N . VAL B 1 145 ? 1.174 -10.592 -16.348 1.00 32.90 149 VAL A N 1
ATOM 3893 C CA . VAL B 1 145 ? 2.440 -10.695 -17.130 1.00 32.25 149 VAL A CA 1
ATOM 3894 C C . VAL B 1 145 ? 3.070 -12.084 -17.009 1.00 30.91 149 VAL A C 1
ATOM 3895 O O . VAL B 1 145 ? 3.915 -12.420 -17.843 1.00 32.77 149 VAL A O 1
ATOM 3899 N N . VAL B 1 146 ? 2.715 -12.822 -15.974 1.00 29.82 150 VAL A N 1
ATOM 3900 C CA . VAL B 1 146 ? 3.385 -14.084 -15.729 1.00 28.77 150 VAL A CA 1
ATOM 3901 C C . VAL B 1 146 ? 2.799 -15.175 -16.629 1.00 29.25 150 VAL A C 1
ATOM 3902 O O . VAL B 1 146 ? 1.590 -15.385 -16.633 1.00 32.53 150 VAL A O 1
ATOM 3906 N N . LYS B 1 147 ? 3.677 -15.868 -17.362 1.00 29.30 151 LYS A N 1
ATOM 3907 C CA . LYS B 1 147 ? 3.292 -16.990 -18.202 1.00 29.93 151 LYS A CA 1
ATOM 3908 C C . LYS B 1 147 ? 3.337 -18.283 -17.389 1.00 30.36 151 LYS A C 1
ATOM 3909 O O . LYS B 1 147 ? 2.358 -19.019 -17.340 1.00 29.16 151 LYS A O 1
ATOM 3915 N N . GLU B 1 148 ? 4.499 -18.545 -16.777 1.00 32.17 152 GLU A N 1
ATOM 3916 C CA . GLU B 1 148 ? 4.710 -19.717 -15.951 1.00 33.19 152 GLU A CA 1
ATOM 3917 C C . GLU B 1 148 ? 5.129 -19.260 -14.554 1.00 31.78 152 GLU A C 1
ATOM 3918 O O . GLU B 1 148 ? 6.133 -18.565 -14.396 1.00 31.27 152 GLU A O 1
ATOM 3924 N N . LYS B 1 149 ? 4.370 -19.709 -13.546 1.00 30.68 153 LYS A N 1
ATOM 3925 C CA . LYS B 1 149 ? 4.695 -19.452 -12.155 1.00 29.88 153 LYS A CA 1
ATOM 3926 C C . LYS B 1 149 ? 5.945 -20.217 -11.733 1.00 28.99 153 LYS A C 1
ATOM 3927 O O . LYS B 1 149 ? 6.341 -21.179 -12.374 1.00 30.23 153 LYS A O 1
ATOM 3933 N N . ALA B 1 150 ? 6.582 -19.740 -10.661 1.00 29.28 154 ALA A N 1
ATOM 3934 C CA . ALA B 1 150 ? 7.657 -20.459 -10.016 1.00 29.70 154 ALA A CA 1
ATOM 3935 C C . ALA B 1 150 ? 7.142 -21.792 -9.484 1.00 29.24 154 ALA A C 1
ATOM 3936 O O . ALA B 1 150 ? 5.986 -21.915 -9.062 1.00 29.91 154 ALA A O 1
ATOM 3938 N N . SER B 1 151 ? 8.030 -22.789 -9.487 1.00 29.09 155 SER A N 1
ATOM 3939 C CA . SER B 1 151 ? 7.756 -24.045 -8.820 1.00 30.08 155 SER A CA 1
ATOM 3940 C C . SER B 1 151 ? 7.567 -23.775 -7.330 1.00 30.10 155 SER A C 1
ATOM 3941 O O . SER B 1 151 ? 8.173 -22.843 -6.796 1.00 31.85 155 SER A O 1
ATOM 3944 N N . ASN B 1 152 ? 6.729 -24.594 -6.663 1.00 30.94 156 ASN A N 1
ATOM 3945 C CA . ASN B 1 152 ? 6.555 -24.472 -5.226 1.00 30.68 156 ASN A CA 1
ATOM 3946 C C . ASN B 1 152 ? 7.875 -24.820 -4.559 1.00 30.41 156 ASN A C 1
ATOM 3947 O O . ASN B 1 152 ? 8.621 -25.658 -5.045 1.00 32.00 156 ASN A O 1
ATOM 3952 N N . LEU B 1 153 ? 8.172 -24.153 -3.450 1.00 31.22 157 LEU A N 1
ATOM 3953 C CA . LEU B 1 153 ? 9.418 -24.363 -2.736 1.00 30.88 157 LEU A CA 1
ATOM 3954 C C . LEU B 1 153 ? 9.118 -25.086 -1.438 1.00 27.58 157 LEU A C 1
ATOM 3955 O O . LEU B 1 153 ? 8.227 -24.679 -0.710 1.00 25.49 157 LEU A O 1
ATOM 3960 N N . VAL B 1 154 ? 9.848 -26.171 -1.189 1.00 24.87 158 VAL A N 1
ATOM 3961 C CA . VAL B 1 154 ? 9.745 -26.865 0.073 1.00 24.68 158 VAL A CA 1
ATOM 3962 C C . VAL B 1 154 ? 11.046 -26.644 0.824 1.00 25.13 158 VAL A C 1
ATOM 3963 O O . VAL B 1 154 ? 12.120 -26.961 0.330 1.00 24.45 158 VAL A O 1
ATOM 3967 N N . MET B 1 155 ? 10.922 -26.109 2.035 1.00 25.84 159 MET A N 1
ATOM 3968 C CA . MET B 1 155 ? 12.084 -25.806 2.842 1.00 26.72 159 MET A CA 1
ATOM 3969 C C . MET B 1 155 ? 12.079 -26.723 4.057 1.00 26.89 159 MET A C 1
ATOM 3970 O O . MET B 1 155 ? 11.079 -26.809 4.768 1.00 28.38 159 MET A O 1
ATOM 3975 N N . ILE B 1 156 ? 13.196 -27.430 4.254 1.00 27.80 160 ILE A N 1
ATOM 3976 C CA . ILE B 1 156 ? 13.356 -28.325 5.384 1.00 29.83 160 ILE A CA 1
ATOM 3977 C C . ILE B 1 156 ? 14.379 -27.717 6.329 1.00 30.67 160 ILE A C 1
ATOM 3978 O O . ILE B 1 156 ? 15.537 -27.540 5.961 1.00 31.64 160 ILE A O 1
ATOM 3983 N N . LEU B 1 157 ? 13.939 -27.406 7.543 1.00 31.89 161 LEU A N 1
ATOM 3984 C CA . LEU B 1 157 ? 14.842 -26.853 8.540 1.00 34.03 161 LEU A CA 1
ATOM 3985 C C . LEU B 1 157 ? 15.659 -27.979 9.163 1.00 34.67 161 LEU A C 1
ATOM 3986 O O . LEU B 1 157 ? 15.224 -29.130 9.143 1.00 35.53 161 LEU A O 1
ATOM 3991 N N . PRO B 1 158 ? 16.875 -27.696 9.689 1.00 34.00 162 PRO A N 1
ATOM 3992 C CA . PRO B 1 158 ? 17.486 -26.368 9.578 1.00 34.83 162 PRO A CA 1
ATOM 3993 C C . PRO B 1 158 ? 18.107 -26.144 8.201 1.00 38.05 162 PRO A C 1
ATOM 3994 O O . PRO B 1 158 ? 18.588 -27.085 7.572 1.00 40.22 162 PRO A O 1
ATOM 3998 N N . VAL B 1 159 ? 18.091 -24.893 7.737 1.00 39.86 163 VAL A N 1
ATOM 3999 C CA . VAL B 1 159 ? 18.857 -24.512 6.563 1.00 39.89 163 VAL A CA 1
ATOM 4000 C C . VAL B 1 159 ? 20.243 -24.125 7.067 1.00 43.47 163 VAL A C 1
ATOM 4001 O O . VAL B 1 159 ? 20.355 -23.285 7.964 1.00 43.38 163 VAL A O 1
ATOM 4005 N N . GLN B 1 160 ? 21.279 -24.796 6.527 1.00 47.59 164 GLN A N 1
ATOM 4006 C CA . GLN B 1 160 ? 22.604 -24.848 7.141 1.00 47.69 164 GLN A CA 1
ATOM 4007 C C . GLN B 1 160 ? 23.548 -23.827 6.462 1.00 45.02 164 GLN A C 1
ATOM 4008 O O . GLN B 1 160 ? 23.666 -23.856 5.212 1.00 41.75 164 GLN A O 1
ATOM 4010 N N . SER B 1 166 ? 23.436 -23.389 11.066 1.00 45.01 170 SER A N 1
ATOM 4011 C CA . SER B 1 166 ? 21.983 -23.126 10.883 1.00 46.93 170 SER A CA 1
ATOM 4012 C C . SER B 1 166 ? 21.742 -21.637 10.673 1.00 47.90 170 SER A C 1
ATOM 4013 O O . SER B 1 166 ? 22.370 -20.831 11.342 1.00 54.76 170 SER A O 1
ATOM 4016 N N . LEU B 1 167 ? 20.807 -21.298 9.778 1.00 47.47 171 LEU A N 1
ATOM 4017 C CA . LEU B 1 167 ? 20.553 -19.911 9.414 1.00 46.04 171 LEU A CA 1
ATOM 4018 C C . LEU B 1 167 ? 19.262 -19.424 10.068 1.00 46.43 171 LEU A C 1
ATOM 4019 O O . LEU B 1 167 ? 18.274 -20.149 10.114 1.00 45.70 171 LEU A O 1
ATOM 4024 N N . THR B 1 168 ? 19.275 -18.160 10.507 1.00 48.34 172 THR A N 1
ATOM 4025 C CA . THR B 1 168 ? 18.110 -17.530 11.109 1.00 50.19 172 THR A CA 1
ATOM 4026 C C . THR B 1 168 ? 17.341 -16.754 10.042 1.00 47.26 172 THR A C 1
ATOM 4027 O O . THR B 1 168 ? 16.109 -16.701 10.091 1.00 47.34 172 THR A O 1
ATOM 4031 N N . HIS B 1 169 ? 18.082 -16.132 9.111 1.00 45.14 173 HIS A N 1
ATOM 4032 C CA . HIS B 1 169 ? 17.491 -15.441 7.976 1.00 40.94 173 HIS A CA 1
ATOM 4033 C C . HIS B 1 169 ? 17.808 -16.242 6.711 1.00 38.41 173 HIS A C 1
ATOM 4034 O O . HIS B 1 169 ? 18.974 -16.413 6.341 1.00 33.82 173 HIS A O 1
ATOM 4036 N N . ILE B 1 170 ? 16.747 -16.738 6.064 1.00 34.83 174 ILE A N 1
ATOM 4037 C CA . ILE B 1 170 ? 16.872 -17.562 4.874 1.00 34.18 174 ILE A CA 1
ATOM 4038 C C . ILE B 1 170 ? 16.292 -16.792 3.693 1.00 35.57 174 ILE A C 1
ATOM 4039 O O . ILE B 1 170 ? 15.190 -16.252 3.783 1.00 37.32 174 ILE A O 1
ATOM 4044 N N . HIS B 1 171 ? 17.031 -16.800 2.577 1.00 34.54 175 HIS A N 1
ATOM 4045 C CA . HIS B 1 171 ? 16.632 -16.083 1.382 1.00 32.84 175 HIS A CA 1
ATOM 4046 C C . HIS B 1 171 ? 16.366 -17.065 0.246 1.00 32.29 175 HIS A C 1
ATOM 4047 O O . HIS B 1 171 ? 17.268 -17.796 -0.154 1.00 33.61 175 HIS A O 1
ATOM 4054 N N . LEU B 1 172 ? 15.127 -17.039 -0.272 1.00 30.11 176 LEU A N 1
ATOM 4055 C CA . LEU B 1 172 ? 14.728 -17.812 -1.434 1.00 29.04 176 LEU A CA 1
ATOM 4056 C C . LEU B 1 172 ? 14.470 -16.899 -2.630 1.00 26.76 176 LEU A C 1
ATOM 4057 O O . LEU B 1 172 ? 14.084 -15.738 -2.470 1.00 26.52 176 LEU A O 1
ATOM 4062 N N . TYR B 1 173 ? 14.667 -17.451 -3.826 1.00 25.45 177 TYR A N 1
ATOM 4063 C CA . TYR B 1 173 ? 14.604 -16.694 -5.064 1.00 24.09 177 TYR A CA 1
ATOM 4064 C C . TYR B 1 173 ? 13.723 -17.429 -6.062 1.00 22.95 177 TYR A C 1
ATOM 4065 O O . TYR B 1 173 ? 14.201 -17.931 -7.065 1.00 24.01 177 TYR A O 1
ATOM 4074 N N . PRO B 1 174 ? 12.403 -17.519 -5.830 1.00 21.61 178 PRO A N 1
ATOM 4075 C CA . PRO B 1 174 ? 11.498 -18.124 -6.815 1.00 21.47 178 PRO A CA 1
ATOM 4076 C C . PRO B 1 174 ? 11.510 -17.329 -8.121 1.00 22.65 178 PRO A C 1
ATOM 4077 O O . PRO B 1 174 ? 11.544 -16.092 -8.082 1.00 23.65 178 PRO A O 1
ATOM 4081 N N . LYS B 1 175 ? 11.429 -18.061 -9.246 1.00 22.84 179 LYS A N 1
ATOM 4082 C CA . LYS B 1 175 ? 11.650 -17.509 -10.572 1.00 23.64 179 LYS A CA 1
ATOM 4083 C C . LYS B 1 175 ? 10.431 -17.717 -11.459 1.00 24.59 179 LYS A C 1
ATOM 4084 O O . LYS B 1 175 ? 9.983 -18.835 -11.640 1.00 26.07 179 LYS A O 1
ATOM 4090 N N . ASN B 1 176 ? 9.866 -16.620 -11.967 1.00 25.63 180 ASN A N 1
ATOM 4091 C CA . ASN B 1 176 ? 8.676 -16.633 -12.799 1.00 26.82 180 ASN A CA 1
ATOM 4092 C C . ASN B 1 176 ? 9.103 -16.369 -14.247 1.00 28.46 180 ASN A C 1
ATOM 4093 O O . ASN B 1 176 ? 10.153 -15.777 -14.500 1.00 30.40 180 ASN A O 1
ATOM 4097 N N . GLU B 1 177 ? 8.246 -16.745 -15.188 1.00 28.26 181 GLU A N 1
ATOM 4098 C CA . GLU B 1 177 ? 8.521 -16.550 -16.592 1.00 29.60 181 GLU A CA 1
ATOM 4099 C C . GLU B 1 177 ? 7.440 -15.636 -17.131 1.00 29.95 181 GLU A C 1
ATOM 4100 O O . GLU B 1 177 ? 6.252 -15.851 -16.894 1.00 29.04 181 GLU A O 1
ATOM 4106 N N . GLU B 1 178 ? 7.891 -14.632 -17.890 1.00 30.92 182 GLU A N 1
ATOM 4107 C CA . GLU B 1 178 ? 7.017 -13.594 -18.406 1.00 29.82 182 GLU A CA 1
ATOM 4108 C C . GLU B 1 178 ? 6.479 -14.040 -19.758 1.00 30.74 182 GLU A C 1
ATOM 4109 O O . GLU B 1 178 ? 7.194 -14.716 -20.512 1.00 31.62 182 GLU A O 1
ATOM 4115 N N . ASN B 1 179 ? 5.240 -13.618 -20.062 1.00 30.41 183 ASN A N 1
ATOM 4116 C CA . ASN B 1 179 ? 4.693 -13.792 -21.397 1.00 30.72 183 ASN A CA 1
ATOM 4117 C C . ASN B 1 179 ? 5.567 -13.058 -22.405 1.00 31.24 183 ASN A C 1
ATOM 4118 O O . ASN B 1 179 ? 6.343 -12.173 -22.048 1.00 31.78 183 ASN A O 1
ATOM 4123 N N . ALA B 1 180 ? 5.443 -13.474 -23.666 1.00 32.30 184 ALA A N 1
ATOM 4124 C CA . ALA B 1 180 ? 6.043 -12.770 -24.779 1.00 32.46 184 ALA A CA 1
ATOM 4125 C C . ALA B 1 180 ? 5.193 -11.540 -25.063 1.00 33.51 184 ALA A C 1
ATOM 4126 O O . ALA B 1 180 ? 3.977 -11.651 -25.194 1.00 35.41 184 ALA A O 1
ATOM 4128 N N . TYR B 1 181 ? 5.834 -10.369 -25.089 1.00 33.63 185 TYR A N 1
ATOM 4129 C CA . TYR B 1 181 ? 5.142 -9.128 -25.393 1.00 34.31 185 TYR A CA 1
ATOM 4130 C C . TYR B 1 181 ? 5.942 -8.375 -26.450 1.00 35.49 185 TYR A C 1
ATOM 4131 O O . TYR B 1 181 ? 7.175 -8.358 -26.390 1.00 39.22 185 TYR A O 1
ATOM 4140 N N . ASP B 1 182 ? 5.245 -7.752 -27.402 1.00 35.19 186 ASP A N 1
ATOM 4141 C CA . ASP B 1 182 ? 5.933 -6.948 -28.398 1.00 37.22 186 ASP A CA 1
ATOM 4142 C C . ASP B 1 182 ? 6.373 -5.604 -27.826 1.00 34.28 186 ASP A C 1
ATOM 4143 O O . ASP B 1 182 ? 5.931 -5.155 -26.750 1.00 35.37 186 ASP A O 1
ATOM 4148 N N . LEU B 1 183 ? 7.342 -5.036 -28.555 1.00 33.27 187 LEU A N 1
ATOM 4149 C CA . LEU B 1 183 ? 7.715 -3.653 -28.401 1.00 32.75 187 LEU A CA 1
ATOM 4150 C C . LEU B 1 183 ? 6.495 -2.810 -28.747 1.00 30.36 187 LEU A C 1
ATOM 4151 O O . LEU B 1 183 ? 5.705 -3.164 -29.621 1.00 31.71 187 LEU A O 1
ATOM 4156 N N . PRO B 1 184 ? 6.304 -1.672 -28.049 1.00 28.10 188 PRO A N 1
ATOM 4157 C CA . PRO B 1 184 ? 5.118 -0.848 -28.259 1.00 26.11 188 PRO A CA 1
ATOM 4158 C C . PRO B 1 184 ? 5.070 -0.315 -29.685 1.00 25.46 188 PRO A C 1
ATOM 4159 O O . PRO B 1 184 ? 6.107 -0.019 -30.273 1.00 26.77 188 PRO A O 1
ATOM 4163 N N . PRO B 1 185 ? 3.862 -0.217 -30.285 1.00 22.85 189 PRO A N 1
ATOM 4164 C CA . PRO B 1 185 ? 3.703 0.327 -31.631 1.00 22.48 189 PRO A CA 1
ATOM 4165 C C . PRO B 1 185 ? 3.647 1.860 -31.648 1.00 22.27 189 PRO A C 1
ATOM 4166 O O . PRO B 1 185 ? 3.579 2.507 -30.606 1.00 22.48 189 PRO A O 1
ATOM 4170 N N . LEU B 1 186 ? 3.688 2.428 -32.855 1.00 21.59 190 LEU A N 1
ATOM 4171 C CA . LEU B 1 186 ? 3.573 3.866 -33.044 1.00 20.71 190 LEU A CA 1
ATOM 4172 C C . LEU B 1 186 ? 2.788 4.158 -34.320 1.00 20.43 190 LEU A C 1
ATOM 4173 O O . LEU B 1 186 ? 2.950 3.510 -35.327 1.00 20.50 190 LEU A O 1
ATOM 4178 N N . GLU B 1 187 ? 1.930 5.165 -34.247 1.00 20.06 191 GLU A N 1
ATOM 4179 C CA . GLU B 1 187 ? 1.279 5.727 -35.407 1.00 20.30 191 GLU A CA 1
ATOM 4180 C C . GLU B 1 187 ? 1.393 7.242 -35.321 1.00 19.87 191 GLU A C 1
ATOM 4181 O O . GLU B 1 187 ? 1.149 7.777 -34.250 1.00 20.01 191 GLU A O 1
ATOM 4187 N N . LYS B 1 188 ? 1.797 7.898 -36.417 1.00 19.79 192 LYS A N 1
ATOM 4188 C CA . LYS B 1 188 ? 1.611 9.329 -36.602 1.00 19.78 192 LYS A CA 1
ATOM 4189 C C . LYS B 1 188 ? 0.499 9.524 -37.619 1.00 19.76 192 LYS A C 1
ATOM 4190 O O . LYS B 1 188 ? 0.518 8.935 -38.684 1.00 20.22 192 LYS A O 1
ATOM 4196 N N . THR B 1 189 ? -0.445 10.405 -37.305 1.00 19.53 193 THR A N 1
ATOM 4197 C CA . THR B 1 189 ? -1.592 10.637 -38.166 1.00 19.33 193 THR A CA 1
ATOM 4198 C C . THR B 1 189 ? -1.881 12.133 -38.255 1.00 19.38 193 THR A C 1
ATOM 4199 O O . THR B 1 189 ? -1.848 12.838 -37.242 1.00 19.29 193 THR A O 1
ATOM 4203 N N . VAL B 1 190 ? -2.199 12.591 -39.475 1.00 18.97 194 VAL A N 1
ATOM 4204 C CA . VAL B 1 190 ? -2.713 13.927 -39.684 1.00 18.61 194 VAL A CA 1
ATOM 4205 C C . VAL B 1 190 ? -4.217 13.802 -39.881 1.00 18.86 194 VAL A C 1
ATOM 4206 O O . VAL B 1 190 ? -4.640 13.077 -40.768 1.00 19.83 194 VAL A O 1
ATOM 4210 N N . LEU B 1 191 ? -5.018 14.525 -39.084 1.00 19.29 195 LEU A N 1
ATOM 4211 C CA . LEU B 1 191 ? -6.465 14.479 -39.222 1.00 19.49 195 LEU A CA 1
ATOM 4212 C C . LEU B 1 191 ? -6.889 15.262 -40.465 1.00 19.74 195 LEU A C 1
ATOM 4213 O O . LEU B 1 191 ? -6.270 16.259 -40.782 1.00 20.87 195 LEU A O 1
ATOM 4218 N N . ASP B 1 192 ? -7.904 14.764 -41.174 1.00 20.33 196 ASP A N 1
ATOM 4219 C CA . ASP B 1 192 ? -8.555 15.459 -42.281 1.00 21.23 196 ASP A CA 1
ATOM 4220 C C . ASP B 1 192 ? -7.585 16.133 -43.258 1.00 20.70 196 ASP A C 1
ATOM 4221 O O . ASP B 1 192 ? -7.712 17.330 -43.496 1.00 22.04 196 ASP A O 1
ATOM 4226 N N . LYS B 1 193 ? -6.720 15.347 -43.905 1.00 20.21 197 LYS A N 1
ATOM 4227 C CA . LYS B 1 193 ? -5.620 15.888 -44.688 1.00 19.63 197 LYS A CA 1
ATOM 4228 C C . LYS B 1 193 ? -5.808 15.689 -46.193 1.00 19.96 197 LYS A C 1
ATOM 4229 O O . LYS B 1 193 ? -4.860 15.933 -46.931 1.00 20.45 197 LYS A O 1
ATOM 4235 N N . GLN B 1 194 ? -7.016 15.348 -46.666 1.00 20.01 198 GLN A N 1
ATOM 4236 C CA . GLN B 1 194 ? -7.182 14.980 -48.067 1.00 20.22 198 GLN A CA 1
ATOM 4237 C C . GLN B 1 194 ? -7.198 16.188 -49.010 1.00 20.37 198 GLN A C 1
ATOM 4238 O O . GLN B 1 194 ? -6.900 16.037 -50.189 1.00 20.60 198 GLN A O 1
ATOM 4244 N N . GLN B 1 195 ? -7.538 17.387 -48.503 1.00 20.56 199 GLN A N 1
ATOM 4245 C CA . GLN B 1 195 ? -7.637 18.586 -49.329 1.00 20.87 199 GLN A CA 1
ATOM 4246 C C . GLN B 1 195 ? -6.412 19.480 -49.134 1.00 20.37 199 GLN A C 1
ATOM 4247 O O . GLN B 1 195 ? -6.371 20.572 -49.669 1.00 20.49 199 GLN A O 1
ATOM 4253 N N . GLY B 1 196 ? -5.406 19.030 -48.379 1.00 19.74 200 GLY A N 1
ATOM 4254 C CA . GLY B 1 196 ? -4.327 19.921 -47.970 1.00 19.23 200 GLY A CA 1
ATOM 4255 C C . GLY B 1 196 ? -4.801 20.998 -46.982 1.00 18.59 200 GLY A C 1
ATOM 4256 O O . GLY B 1 196 ? -5.903 20.927 -46.459 1.00 18.78 200 GLY A O 1
ATOM 4257 N N . PHE B 1 197 ? -3.953 21.999 -46.733 1.00 17.95 201 PHE A N 1
ATOM 4258 C CA . PHE B 1 197 ? -4.213 23.003 -45.708 1.00 17.79 201 PHE A CA 1
ATOM 4259 C C . PHE B 1 197 ? -3.863 24.425 -46.166 1.00 18.28 201 PHE A C 1
ATOM 4260 O O . PHE B 1 197 ? -2.931 24.634 -46.946 1.00 18.53 201 PHE A O 1
ATOM 4268 N N . ASN B 1 198 ? -4.605 25.408 -45.633 1.00 18.44 202 ASN A N 1
ATOM 4269 C CA . ASN B 1 198 ? -4.260 26.808 -45.811 1.00 18.66 202 ASN A CA 1
ATOM 4270 C C . ASN B 1 198 ? -3.021 27.131 -44.992 1.00 19.10 202 ASN A C 1
ATOM 4271 O O . ASN B 1 198 ? -2.886 26.636 -43.888 1.00 19.54 202 ASN A O 1
ATOM 4276 N N . GLN B 1 199 ? -2.145 27.994 -45.512 1.00 19.34 203 GLN A N 1
ATOM 4277 C CA . GLN B 1 199 ? -1.143 28.636 -44.683 1.00 19.63 203 GLN A CA 1
ATOM 4278 C C . GLN B 1 199 ? -1.873 29.336 -43.548 1.00 19.98 203 GLN A C 1
ATOM 4279 O O . GLN B 1 199 ? -2.904 29.953 -43.773 1.00 21.12 203 GLN A O 1
ATOM 4285 N N . GLY B 1 200 ? -1.375 29.144 -42.324 1.00 20.04 204 GLY A N 1
ATOM 4286 C CA . GLY B 1 200 ? -1.980 29.716 -41.136 1.00 19.97 204 GLY A CA 1
ATOM 4287 C C . GLY B 1 200 ? -2.908 28.742 -40.418 1.00 19.90 204 GLY A C 1
ATOM 4288 O O . GLY B 1 200 ? -3.225 28.932 -39.242 1.00 20.54 204 GLY A O 1
ATOM 4289 N N . GLU B 1 201 ? -3.352 27.700 -41.117 1.00 19.32 205 GLU A N 1
ATOM 4290 C CA . GLU B 1 201 ? -4.322 26.796 -40.543 1.00 19.03 205 GLU A CA 1
ATOM 4291 C C . GLU B 1 201 ? -3.644 25.961 -39.455 1.00 18.81 205 GLU A C 1
ATOM 4292 O O . GLU B 1 201 ? -2.457 25.626 -39.534 1.00 19.14 205 GLU A O 1
ATOM 4298 N N . HIS B 1 202 ? -4.421 25.711 -38.398 1.00 18.21 206 HIS A N 1
ATOM 4299 C CA . HIS B 1 202 ? -4.016 24.844 -37.304 1.00 17.87 206 HIS A CA 1
ATOM 4300 C C . HIS B 1 202 ? -4.258 23.384 -37.694 1.00 17.56 206 HIS A C 1
ATOM 4301 O O . HIS B 1 202 ? -5.405 22.935 -37.769 1.00 18.63 206 HIS A O 1
ATOM 4308 N N . ILE B 1 203 ? -3.175 22.650 -37.971 1.00 16.87 207 ILE A N 1
ATOM 4309 C CA . ILE B 1 203 ? -3.285 21.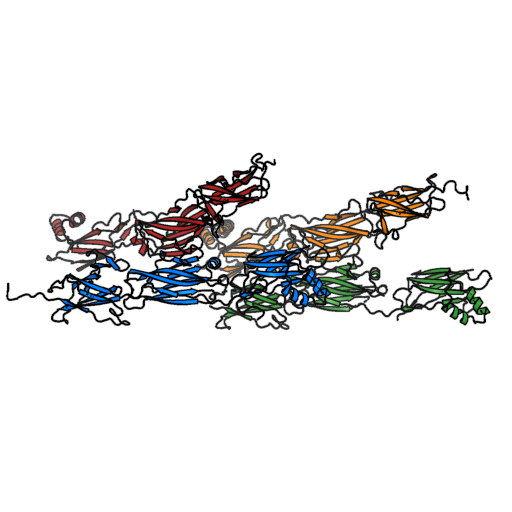275 -38.434 1.00 16.59 207 ILE A CA 1
ATOM 4310 C C . ILE B 1 203 ? -3.280 20.343 -37.224 1.00 16.50 207 ILE A C 1
ATOM 4311 O O . ILE B 1 203 ? -2.387 20.443 -36.394 1.00 16.60 207 ILE A O 1
ATOM 4316 N N . ASN B 1 204 ? -4.238 19.407 -37.165 1.00 16.55 208 ASN A N 1
ATOM 4317 C CA . ASN B 1 204 ? -4.344 18.466 -36.060 1.00 16.51 208 ASN A CA 1
ATOM 4318 C C . ASN B 1 204 ? -3.556 17.179 -36.337 1.00 16.44 208 ASN A C 1
ATOM 4319 O O . ASN B 1 204 ? -3.793 16.491 -37.330 1.00 17.41 208 ASN A O 1
ATOM 4324 N N . TYR B 1 205 ? -2.660 16.835 -35.408 1.00 16.27 209 TYR A N 1
ATOM 4325 C CA . TYR B 1 205 ? -1.895 15.606 -35.438 1.00 16.32 209 TYR A CA 1
ATOM 4326 C C . TYR B 1 205 ? -2.255 14.714 -34.253 1.00 16.78 209 TYR A C 1
ATOM 4327 O O . TYR B 1 205 ? -2.786 15.187 -33.243 1.00 17.31 209 TYR A O 1
ATOM 4336 N N . GLN B 1 206 ? -1.945 13.413 -34.409 1.00 17.02 210 GLN A N 1
ATOM 4337 C CA . GLN B 1 206 ? -2.022 12.432 -33.334 1.00 17.05 210 GLN A CA 1
ATOM 4338 C C . GLN B 1 206 ? -0.839 11.471 -33.404 1.00 17.29 210 GLN A C 1
ATOM 4339 O O . GLN B 1 206 ? -0.522 10.971 -34.473 1.00 17.68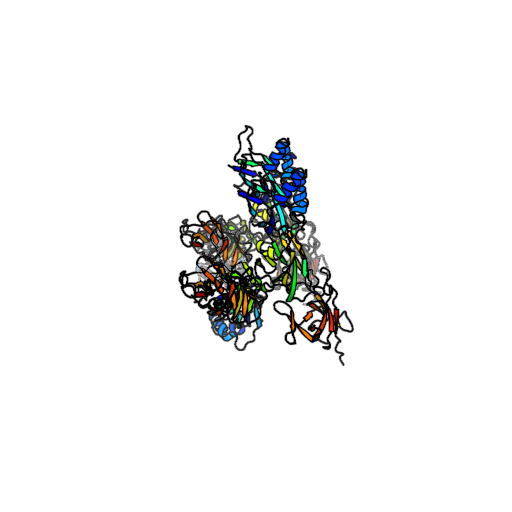 210 GLN A O 1
ATOM 4345 N N . LEU B 1 207 ? -0.195 11.248 -32.259 1.00 17.31 211 LEU A N 1
ATOM 4346 C CA . LEU B 1 207 ? 0.702 10.131 -32.058 1.00 17.34 211 LEU A CA 1
ATOM 4347 C C . LEU B 1 207 ? -0.042 9.113 -31.206 1.00 17.93 211 LEU A C 1
ATOM 4348 O O . LEU B 1 207 ? -0.567 9.460 -30.158 1.00 19.01 211 LEU A O 1
ATOM 4353 N N . THR B 1 208 ? -0.076 7.863 -31.656 1.00 19.50 212 THR A N 1
ATOM 4354 C CA . THR B 1 208 ? -0.779 6.822 -30.929 1.00 20.98 212 THR A CA 1
ATOM 4355 C C . THR B 1 208 ? 0.180 5.665 -30.674 1.00 20.57 212 THR A C 1
ATOM 4356 O O . THR B 1 208 ? 0.933 5.277 -31.563 1.00 20.81 212 THR A O 1
ATOM 4360 N N . THR B 1 209 ? 0.149 5.152 -29.439 1.00 20.18 213 THR A N 1
ATOM 4361 C CA . THR B 1 209 ? 0.882 3.948 -29.083 1.00 19.54 213 THR A CA 1
ATOM 4362 C C . THR B 1 209 ? 0.047 3.120 -28.112 1.00 20.45 213 THR A C 1
ATOM 4363 O O . THR B 1 209 ? -1.063 3.492 -27.745 1.00 21.40 213 THR A O 1
ATOM 4367 N N . GLN B 1 210 ? 0.574 1.956 -27.744 1.00 21.66 214 GLN A N 1
ATOM 4368 C CA . GLN B 1 210 ? -0.067 1.045 -26.811 1.00 23.35 214 GLN A CA 1
ATOM 4369 C C . GLN B 1 210 ? 0.876 0.872 -25.634 1.00 23.27 214 GLN A C 1
ATOM 4370 O O . GLN B 1 210 ? 2.047 0.566 -25.817 1.00 24.00 214 GLN A O 1
ATOM 4376 N N . ILE B 1 211 ? 0.391 1.122 -24.425 1.00 23.22 215 ILE A N 1
ATOM 4377 C CA . ILE B 1 211 ? 1.239 0.902 -23.271 1.00 23.23 215 ILE A CA 1
ATOM 4378 C C . ILE B 1 211 ? 1.315 -0.601 -23.073 1.00 24.79 215 ILE A C 1
ATOM 4379 O O . ILE B 1 211 ? 0.297 -1.249 -22.832 1.00 28.99 215 ILE A O 1
ATOM 4384 N N . PRO B 1 212 ? 2.511 -1.210 -23.182 1.00 24.24 216 PRO A N 1
ATOM 4385 C CA . PRO B 1 212 ? 2.616 -2.663 -23.052 1.00 24.31 216 PRO A CA 1
ATOM 4386 C C . PRO B 1 212 ? 2.261 -3.164 -21.653 1.00 26.17 216 PRO A C 1
ATOM 4387 O O . PRO B 1 212 ? 2.383 -2.430 -20.667 1.00 27.37 216 PRO A O 1
ATOM 4391 N N . ALA B 1 213 ? 1.868 -4.448 -21.583 1.00 27.28 217 ALA A N 1
ATOM 4392 C CA . ALA B 1 213 ? 1.514 -5.077 -20.320 1.00 28.43 217 ALA A CA 1
ATOM 4393 C C . ALA B 1 213 ? 2.746 -5.154 -19.420 1.00 28.86 217 ALA A C 1
ATOM 4394 O O . ALA B 1 213 ? 2.616 -5.066 -18.210 1.00 29.69 217 ALA A O 1
ATOM 4396 N N . ASN B 1 214 ? 3.933 -5.281 -20.026 1.00 29.32 218 ASN A N 1
ATOM 4397 C CA . ASN B 1 214 ? 5.172 -5.430 -19.283 1.00 28.58 218 ASN A CA 1
ATOM 4398 C C . ASN B 1 214 ? 5.924 -4.108 -19.144 1.00 27.95 218 ASN A C 1
ATOM 4399 O O . ASN B 1 214 ? 7.151 -4.114 -19.057 1.00 26.71 218 ASN A O 1
ATOM 4404 N N . ILE B 1 215 ? 5.195 -2.983 -19.092 1.00 28.51 219 ILE A N 1
ATOM 4405 C CA . ILE B 1 215 ? 5.814 -1.660 -19.059 1.00 29.45 219 ILE A CA 1
ATOM 4406 C C . ILE B 1 215 ? 6.772 -1.492 -17.869 1.00 29.52 219 ILE A C 1
ATOM 4407 O O . ILE B 1 215 ? 7.767 -0.791 -17.994 1.00 30.59 219 ILE A O 1
ATOM 4412 N N . LEU B 1 216 ? 6.512 -2.143 -16.727 1.00 29.26 220 LEU A N 1
ATOM 4413 C CA . LEU B 1 216 ? 7.367 -2.008 -15.552 1.00 30.29 220 LEU A CA 1
ATOM 4414 C C . LEU B 1 216 ? 8.759 -2.582 -15.819 1.00 32.62 220 LEU A C 1
ATOM 4415 O O . LEU B 1 216 ? 9.689 -2.299 -15.075 1.00 33.92 220 LEU A O 1
ATOM 4420 N N . GLY B 1 217 ? 8.899 -3.385 -16.880 1.00 34.01 221 GLY A N 1
ATOM 4421 C CA . GLY B 1 217 ? 10.190 -3.899 -17.311 1.00 35.05 221 GLY A CA 1
ATOM 4422 C C . GLY B 1 217 ? 11.066 -2.865 -18.016 1.00 34.24 221 GLY A C 1
ATOM 4423 O O . GLY B 1 217 ? 12.255 -3.112 -18.197 1.00 35.23 221 GLY A O 1
ATOM 4424 N N . TYR B 1 218 ? 10.496 -1.714 -18.415 1.00 33.58 222 TYR A N 1
ATOM 4425 C CA . TYR B 1 218 ? 11.230 -0.710 -19.173 1.00 33.10 222 TYR A CA 1
ATOM 4426 C C . TYR B 1 218 ? 11.856 0.297 -18.209 1.00 33.02 222 TYR A C 1
ATOM 4427 O O . TYR B 1 218 ? 11.407 0.429 -17.068 1.00 34.98 222 TYR A O 1
ATOM 4436 N N . GLN B 1 219 ? 12.872 1.025 -18.692 1.00 31.31 223 GLN A N 1
ATOM 4437 C CA . GLN B 1 219 ? 13.456 2.121 -17.934 1.00 30.19 223 GLN A CA 1
ATOM 4438 C C . GLN B 1 219 ? 13.226 3.479 -18.593 1.00 27.60 223 GLN A C 1
ATOM 4439 O O . GLN B 1 219 ? 13.649 4.475 -18.040 1.00 26.72 223 GLN A O 1
ATOM 4445 N N . GLU B 1 220 ? 12.558 3.508 -19.752 1.00 27.39 224 GLU A N 1
ATOM 4446 C CA . GLU B 1 220 ? 12.432 4.707 -20.560 1.00 26.47 224 GLU A CA 1
ATOM 4447 C C . GLU B 1 220 ? 11.268 4.552 -21.532 1.00 24.64 224 GLU A C 1
ATOM 4448 O O . GLU B 1 220 ? 11.132 3.519 -22.169 1.00 23.34 224 GLU A O 1
ATOM 4454 N N . PHE B 1 221 ? 10.440 5.596 -21.630 1.00 23.66 225 PHE A N 1
ATOM 4455 C CA . PHE B 1 221 ? 9.344 5.666 -22.587 1.00 22.82 225 PHE A CA 1
ATOM 4456 C C . PHE B 1 221 ? 9.128 7.128 -22.985 1.00 23.94 225 PHE A C 1
ATOM 4457 O O . PHE B 1 221 ? 8.628 7.920 -22.178 1.00 25.21 225 PHE A O 1
ATOM 4465 N N . ARG B 1 222 ? 9.542 7.494 -24.202 1.00 23.35 226 ARG A N 1
ATOM 4466 C CA . ARG B 1 222 ? 9.590 8.887 -24.631 1.00 24.35 226 ARG A CA 1
ATOM 4467 C C . ARG B 1 222 ? 8.929 9.032 -25.996 1.00 24.24 226 ARG A C 1
ATOM 4468 O O . ARG B 1 222 ? 9.255 8.302 -26.915 1.00 27.03 226 ARG A O 1
ATOM 4476 N N . LEU B 1 223 ? 7.998 9.971 -26.119 1.00 23.03 227 LEU A N 1
ATOM 4477 C CA . LEU B 1 223 ? 7.358 10.290 -27.379 1.00 22.82 227 LEU A CA 1
ATOM 4478 C C . LEU B 1 223 ? 7.789 11.686 -27.796 1.00 22.74 227 LEU A C 1
ATOM 4479 O O . LEU B 1 223 ? 7.810 12.589 -26.973 1.00 23.91 227 LEU A O 1
ATOM 4484 N N . SER B 1 224 ? 8.107 11.838 -29.074 1.00 22.85 228 SER A N 1
ATOM 4485 C CA . SER B 1 224 ? 8.594 13.098 -29.577 1.00 23.34 228 SER A CA 1
ATOM 4486 C C . SER B 1 224 ? 8.077 13.320 -30.997 1.00 23.59 228 SER A C 1
ATOM 4487 O O . SER B 1 224 ? 7.706 12.374 -31.684 1.00 24.03 228 SER A O 1
ATOM 4490 N N . ASP B 1 225 ? 7.978 14.603 -31.378 1.00 23.62 229 ASP A N 1
ATOM 4491 C CA . ASP B 1 225 ? 7.644 15.001 -32.734 1.00 24.36 229 ASP A CA 1
ATOM 4492 C C . ASP B 1 225 ? 8.741 15.950 -33.191 1.00 23.73 229 ASP A C 1
ATOM 4493 O O . ASP B 1 225 ? 9.275 16.686 -32.373 1.00 25.38 229 ASP A O 1
ATOM 4498 N N . LYS B 1 226 ? 9.111 15.873 -34.466 1.00 23.82 230 LYS A N 1
ATOM 4499 C CA . LYS B 1 226 ? 10.008 16.841 -35.077 1.00 23.06 230 LYS A CA 1
ATOM 4500 C C . LYS B 1 226 ? 9.474 17.110 -36.478 1.00 22.93 230 LYS A C 1
ATOM 4501 O O . LYS B 1 226 ? 9.152 16.173 -37.201 1.00 24.06 230 LYS A O 1
ATOM 4503 N N . ALA B 1 227 ? 9.362 18.400 -36.828 1.00 22.65 231 ALA A N 1
ATOM 4504 C CA . ALA B 1 227 ? 8.756 18.828 -38.080 1.00 22.72 231 ALA A CA 1
ATOM 4505 C C . ALA B 1 227 ? 9.693 19.741 -38.857 1.00 23.26 231 ALA A C 1
ATOM 4506 O O . ALA B 1 227 ? 10.650 20.275 -38.295 1.00 23.07 231 ALA A O 1
ATOM 4508 N N . ASP B 1 228 ? 9.403 19.886 -40.161 1.00 23.73 232 ASP A N 1
ATOM 4509 C CA . ASP B 1 228 ? 10.067 20.856 -41.018 1.00 24.94 232 ASP A CA 1
ATOM 4510 C C . ASP B 1 228 ? 9.825 22.250 -40.458 1.00 25.48 232 ASP A C 1
ATOM 4511 O O . ASP B 1 228 ? 8.845 22.487 -39.747 1.00 26.92 232 ASP A O 1
ATOM 4516 N N . THR B 1 229 ? 10.725 23.178 -40.787 1.00 26.28 233 THR A N 1
ATOM 4517 C CA . THR B 1 229 ? 10.644 24.530 -40.250 1.00 26.71 233 THR A CA 1
ATOM 4518 C C . THR B 1 229 ? 9.406 25.273 -40.756 1.00 25.54 233 THR A C 1
ATOM 4519 O O . THR B 1 229 ? 9.096 26.336 -40.238 1.00 25.83 233 THR A O 1
ATOM 4523 N N . THR B 1 230 ? 8.676 24.703 -41.724 1.00 24.59 234 THR A N 1
ATOM 4524 C CA . THR B 1 230 ? 7.454 25.313 -42.224 1.00 24.44 234 THR A CA 1
ATOM 4525 C C . THR B 1 230 ? 6.225 24.935 -41.392 1.00 22.77 234 THR A C 1
ATOM 4526 O O . THR B 1 230 ? 5.111 25.393 -41.678 1.00 24.12 234 THR A O 1
ATOM 4530 N N . LEU B 1 231 ? 6.428 24.139 -40.335 1.00 20.71 235 LEU A N 1
ATOM 4531 C CA . LEU B 1 231 ? 5.384 23.837 -39.374 1.00 20.09 235 LEU A CA 1
ATOM 4532 C C . LEU B 1 231 ? 5.812 24.352 -38.003 1.00 20.05 235 LEU A C 1
ATOM 4533 O O . LEU B 1 231 ? 6.904 24.022 -37.544 1.00 23.42 235 LEU A O 1
ATOM 4538 N N . THR B 1 232 ? 4.938 25.126 -37.344 1.00 19.55 236 THR A N 1
ATOM 4539 C CA . THR B 1 232 ? 5.224 25.643 -36.015 1.00 19.24 236 THR A CA 1
ATOM 4540 C C . THR B 1 232 ? 4.285 24.976 -35.024 1.00 19.09 236 THR A C 1
ATOM 4541 O O . THR B 1 232 ? 3.080 25.002 -35.197 1.00 19.04 236 THR A O 1
ATOM 4545 N N . LEU B 1 233 ? 4.847 24.437 -33.951 1.00 18.81 237 LEU A N 1
ATOM 4546 C CA . LEU B 1 233 ? 4.041 23.797 -32.922 1.00 18.59 237 LEU A CA 1
ATOM 4547 C C . LEU B 1 233 ? 3.298 24.833 -32.084 1.00 18.68 237 LEU A C 1
ATOM 4548 O O . LEU B 1 233 ? 3.881 25.820 -31.663 1.00 19.10 237 LEU A O 1
ATOM 4553 N N . LEU B 1 234 ? 2.022 24.551 -31.817 1.00 18.78 238 LEU A N 1
ATOM 4554 C CA . LEU B 1 234 ? 1.244 25.240 -30.805 1.00 18.78 238 LEU A CA 1
ATOM 4555 C C . LEU B 1 234 ? 1.403 24.513 -29.474 1.00 19.23 238 LEU A C 1
ATOM 4556 O O . LEU B 1 234 ? 0.736 23.501 -29.235 1.00 19.79 238 LEU A O 1
ATOM 4561 N N . PRO B 1 235 ? 2.283 24.968 -28.559 1.00 19.24 239 PRO A N 1
ATOM 4562 C CA . PRO B 1 235 ? 2.543 24.252 -27.303 1.00 20.11 239 PRO A CA 1
ATOM 4563 C C . PRO B 1 235 ? 1.364 23.915 -26.390 1.00 20.25 239 PRO A C 1
ATOM 4564 O O . PRO B 1 235 ? 1.330 22.845 -25.788 1.00 20.65 239 PRO A O 1
ATOM 4568 N N . GLU B 1 236 ? 0.408 24.838 -26.270 1.00 20.24 240 GLU A N 1
ATOM 4569 C CA . GLU B 1 236 ? -0.766 24.621 -25.435 1.00 20.39 240 GLU A CA 1
ATOM 4570 C C . GLU B 1 236 ? -1.715 23.570 -26.020 1.00 19.93 240 GLU A C 1
ATOM 4571 O O . GLU B 1 236 ? -2.678 23.206 -25.358 1.00 20.31 240 GLU A O 1
ATOM 4577 N N . SER B 1 237 ? -1.492 23.120 -27.272 1.00 19.28 241 SER A N 1
ATOM 4578 C CA . SER B 1 237 ? -2.394 22.179 -27.931 1.00 18.56 241 SER A CA 1
ATOM 4579 C C . SER B 1 237 ? -2.161 20.743 -27.464 1.00 18.25 241 SER A C 1
ATOM 4580 O O . SER B 1 237 ? -2.941 19.859 -27.793 1.00 19.24 241 SER A O 1
ATOM 4583 N N . ILE B 1 238 ? -1.043 20.490 -26.778 1.00 18.11 242 ILE A N 1
ATOM 4584 C CA . ILE B 1 238 ? -0.581 19.134 -26.532 1.00 17.99 242 ILE A CA 1
ATOM 4585 C C . ILE B 1 238 ? -1.437 18.512 -25.432 1.00 18.29 242 ILE A C 1
ATOM 4586 O O . ILE B 1 238 ? -1.452 18.992 -24.316 1.00 19.00 242 ILE A O 1
ATOM 4591 N N . GLU B 1 239 ? -2.171 17.459 -25.776 1.00 18.56 243 GLU A N 1
ATOM 4592 C CA . GLU B 1 239 ? -2.953 16.678 -24.832 1.00 19.08 243 GLU A CA 1
ATOM 4593 C C . GLU B 1 239 ? -2.562 15.195 -24.922 1.00 19.03 243 GLU A C 1
ATOM 4594 O O . GLU B 1 239 ? -2.444 14.619 -26.006 1.00 18.90 243 GLU A O 1
ATOM 4600 N N . VAL B 1 240 ? -2.364 14.596 -23.745 1.00 18.88 244 VAL A N 1
ATOM 4601 C CA . VAL B 1 240 ? -2.149 13.167 -23.612 1.00 18.62 244 VAL A CA 1
ATOM 4602 C C . VAL B 1 240 ? -3.438 12.576 -23.067 1.00 18.80 244 VAL A C 1
ATOM 4603 O O . VAL B 1 240 ? -3.928 12.992 -22.018 1.00 19.54 244 VAL A O 1
ATOM 4607 N N . LYS B 1 241 ? -3.986 11.604 -23.784 1.00 18.86 245 LYS A N 1
ATOM 4608 C CA . LYS B 1 241 ? -5.177 10.904 -23.337 1.00 19.13 245 LYS A CA 1
ATOM 4609 C C . LYS B 1 241 ? -4.964 9.396 -23.346 1.00 19.81 245 LYS A C 1
ATOM 4610 O O . LYS B 1 241 ? -4.229 8.872 -24.168 1.00 19.71 245 LYS A O 1
ATOM 4616 N N . VAL B 1 242 ? -5.616 8.713 -22.404 1.00 21.57 246 VAL A N 1
ATOM 4617 C CA . VAL B 1 242 ? -5.680 7.258 -22.380 1.00 22.07 246 VAL A CA 1
ATOM 4618 C C . VAL B 1 242 ? -7.148 6.885 -22.215 1.00 24.16 246 VAL A C 1
ATOM 4619 O O . VAL B 1 242 ? -7.813 7.340 -21.274 1.00 24.31 246 VAL A O 1
ATOM 4623 N N . ALA B 1 243 ? -7.649 6.062 -23.140 1.00 25.64 247 ALA A N 1
ATOM 4624 C CA . ALA B 1 243 ? -9.045 5.641 -23.125 1.00 27.99 247 ALA A CA 1
ATOM 4625 C C . ALA B 1 243 ? -9.976 6.853 -23.045 1.00 29.08 247 ALA A C 1
ATOM 4626 O O . ALA B 1 243 ? -10.980 6.813 -22.335 1.00 32.51 247 ALA A O 1
ATOM 4628 N N . GLY B 1 244 ? -9.632 7.942 -23.737 1.00 28.82 248 GLY A N 1
ATOM 4629 C CA . GLY B 1 244 ? -10.512 9.099 -23.825 1.00 29.75 248 GLY A CA 1
ATOM 4630 C C . GLY B 1 244 ? -10.390 10.049 -22.631 1.00 30.04 248 GLY A C 1
ATOM 4631 O O . GLY B 1 244 ? -10.929 11.155 -22.688 1.00 33.00 248 GLY A O 1
ATOM 4632 N N . LYS B 1 245 ? -9.681 9.637 -21.562 1.00 28.72 249 LYS A N 1
ATOM 4633 C CA . LYS B 1 245 ? -9.511 10.464 -20.372 1.00 26.43 249 LYS A CA 1
ATOM 4634 C C . LYS B 1 245 ? -8.114 11.094 -20.402 1.00 24.79 249 LYS A C 1
ATOM 4635 O O . LYS B 1 245 ? -7.123 10.437 -20.741 1.00 24.68 249 LYS A O 1
ATOM 4637 N N . THR B 1 246 ? -8.051 12.373 -20.004 1.00 23.35 250 THR A N 1
ATOM 4638 C CA . THR B 1 246 ? -6.817 13.137 -19.947 1.00 22.43 250 THR A CA 1
ATOM 4639 C C . THR B 1 246 ? -5.881 12.583 -18.873 1.00 21.78 250 THR A C 1
ATOM 4640 O O . THR B 1 246 ? -6.292 12.347 -17.742 1.00 22.61 250 THR A O 1
ATOM 4644 N N . VAL B 1 247 ? -4.604 12.422 -19.238 1.00 20.77 251 VAL A N 1
ATOM 4645 C CA . VAL B 1 247 ? -3.539 12.039 -18.322 1.00 20.53 251 VAL A CA 1
ATOM 4646 C C . VAL B 1 247 ? -3.018 13.288 -17.628 1.00 21.05 251 VAL A C 1
ATOM 4647 O O . VAL B 1 247 ? -2.432 14.144 -18.281 1.00 22.11 251 VAL A O 1
ATOM 4651 N N . THR B 1 248 ? -3.183 13.378 -16.306 1.00 21.34 252 THR A N 1
ATOM 4652 C CA . THR B 1 248 ? -2.951 14.641 -15.623 1.00 22.15 252 THR A CA 1
ATOM 4653 C C . THR B 1 248 ? -1.463 14.820 -15.325 1.00 21.78 252 THR A C 1
ATOM 4654 O O . THR B 1 248 ? -0.932 15.917 -15.506 1.00 22.32 252 THR A O 1
ATOM 4658 N N . THR B 1 249 ? -0.808 13.767 -14.818 1.00 22.02 253 THR A N 1
ATOM 4659 C CA . THR B 1 249 ? 0.585 13.846 -14.403 1.00 22.35 253 THR A CA 1
ATOM 4660 C C . THR B 1 249 ? 1.335 12.609 -14.888 1.00 22.20 253 THR A C 1
ATOM 4661 O O . THR B 1 249 ? 0.784 11.787 -15.619 1.00 22.26 253 THR A O 1
ATOM 4665 N N . GLY B 1 250 ? 2.615 12.523 -14.501 1.00 22.02 254 GLY A N 1
ATOM 4666 C CA . GLY B 1 250 ? 3.457 11.386 -14.812 1.00 21.70 254 GLY A CA 1
ATOM 4667 C C . GLY B 1 250 ? 4.285 11.600 -16.080 1.00 21.48 254 GLY A C 1
ATOM 4668 O O . GLY B 1 250 ? 4.777 10.633 -16.667 1.00 21.61 254 GLY A O 1
ATOM 4669 N N . TYR B 1 251 ? 4.445 12.863 -16.505 1.00 21.14 255 TYR A N 1
ATOM 4670 C CA . TYR B 1 251 ? 5.391 13.173 -17.563 1.00 20.64 255 TYR A CA 1
ATOM 4671 C C . TYR B 1 251 ? 5.946 14.599 -17.467 1.00 20.58 255 TYR A C 1
ATOM 4672 O O . TYR B 1 251 ? 5.442 15.518 -16.779 1.00 21.09 255 TYR A O 1
ATOM 4681 N N . THR B 1 252 ? 7.095 14.722 -18.143 1.00 20.20 256 THR A N 1
ATOM 4682 C CA . THR B 1 252 ? 7.712 16.005 -18.398 1.00 19.91 256 THR A CA 1
ATOM 4683 C C . THR B 1 252 ? 7.606 16.283 -19.888 1.00 20.00 256 THR A C 1
ATOM 4684 O O . THR B 1 252 ? 7.623 15.370 -20.691 1.00 20.93 256 THR A O 1
ATOM 4688 N N . LEU B 1 253 ? 7.554 17.568 -20.221 1.00 19.28 257 LEU A N 1
ATOM 4689 C CA . LEU B 1 253 ? 7.313 18.038 -21.559 1.00 18.92 257 LEU A CA 1
ATOM 4690 C C . LEU B 1 253 ? 8.382 19.071 -21.870 1.00 18.75 257 LEU A C 1
ATOM 4691 O O . LEU B 1 253 ? 8.726 19.882 -21.019 1.00 18.98 257 LEU A O 1
ATOM 4696 N N . THR B 1 254 ? 8.931 18.997 -23.081 1.00 18.72 258 THR A N 1
ATOM 4697 C CA . THR B 1 254 ? 9.840 20.010 -23.572 1.00 18.78 258 THR A CA 1
ATOM 4698 C C . THR B 1 254 ? 9.391 20.363 -24.978 1.00 18.74 258 THR A C 1
ATOM 4699 O O . THR B 1 254 ? 9.296 19.464 -25.796 1.00 18.61 258 THR A O 1
ATOM 4703 N N . THR B 1 255 ? 9.032 21.632 -25.184 1.00 18.91 259 THR A N 1
ATOM 4704 C CA . THR B 1 255 ? 8.585 22.141 -26.504 1.00 18.69 259 THR A CA 1
ATOM 4705 C C . THR B 1 255 ? 9.637 22.985 -27.171 1.00 18.72 259 THR A C 1
ATOM 4706 O O . THR B 1 255 ? 10.412 23.635 -26.481 1.00 19.37 259 THR A O 1
ATOM 4710 N N . GLN B 1 256 ? 9.706 22.890 -28.490 1.00 18.55 260 GLN A N 1
ATOM 4711 C CA . GLN B 1 256 ? 10.589 23.754 -29.303 1.00 18.23 260 GLN A CA 1
ATOM 4712 C C . GLN B 1 256 ? 9.661 24.395 -30.336 1.00 17.99 260 GLN A C 1
ATOM 4713 O O . GLN B 1 256 ? 8.458 24.150 -30.249 1.00 18.43 260 GLN A O 1
ATOM 4715 N N . LYS B 1 257 ? 10.205 25.192 -31.257 1.00 17.70 261 LYS A N 1
ATOM 4716 C CA . LYS B 1 257 ? 9.395 25.826 -32.336 1.00 17.20 261 LYS A CA 1
ATOM 4717 C C . LYS B 1 257 ? 8.825 24.761 -33.274 1.00 17.13 261 LYS A C 1
ATOM 4718 O O . LYS B 1 257 ? 7.694 24.912 -33.740 1.00 17.82 261 LYS A O 1
ATOM 4720 N N . HIS B 1 258 ? 9.568 23.684 -33.459 1.00 17.09 262 HIS A N 1
ATOM 4721 C CA . HIS B 1 258 ? 9.119 22.722 -34.454 1.00 17.18 262 HIS A CA 1
ATOM 4722 C C . HIS B 1 258 ? 9.069 21.287 -33.929 1.00 17.11 262 HIS A C 1
ATOM 4723 O O . HIS B 1 258 ? 9.264 20.354 -34.694 1.00 16.89 262 HIS A O 1
ATOM 4730 N N . GLY B 1 259 ? 8.757 21.095 -32.645 1.00 17.36 263 GLY A N 1
ATOM 4731 C CA . GLY B 1 259 ? 8.621 19.750 -32.109 1.00 17.59 263 GLY A CA 1
ATOM 4732 C C . GLY B 1 259 ? 8.575 19.751 -30.589 1.00 17.93 263 GLY A C 1
ATOM 4733 O O . GLY B 1 259 ? 8.598 20.802 -29.973 1.00 18.01 263 GLY A O 1
ATOM 4734 N N . PHE B 1 260 ? 8.492 18.557 -29.995 1.00 18.54 264 PHE A N 1
ATOM 4735 C CA . PHE B 1 260 ? 8.468 18.418 -28.546 1.00 18.95 264 PHE A CA 1
ATOM 4736 C C . PHE B 1 260 ? 8.843 16.996 -28.124 1.00 19.58 264 PHE A C 1
ATOM 4737 O O . PHE B 1 260 ? 8.911 16.096 -28.953 1.00 19.96 264 PHE A O 1
ATOM 4745 N N . THR B 1 261 ? 9.036 16.814 -26.808 1.00 19.87 265 THR A N 1
ATOM 4746 C CA . THR B 1 261 ? 9.419 15.546 -26.216 1.00 19.73 265 THR A CA 1
ATOM 4747 C C . THR B 1 261 ? 8.646 15.355 -24.923 1.00 19.83 265 THR A C 1
ATOM 4748 O O . THR B 1 261 ? 8.693 16.221 -24.063 1.00 19.90 265 THR A O 1
ATOM 4752 N N . LEU B 1 262 ? 7.959 14.212 -24.817 1.00 20.05 266 LEU A N 1
ATOM 4753 C CA . LEU B 1 262 ? 7.283 13.770 -23.617 1.00 19.92 266 LEU A CA 1
ATOM 4754 C C . LEU B 1 262 ? 8.101 12.650 -22.996 1.00 20.53 266 LEU A C 1
ATOM 4755 O O . LEU B 1 262 ? 8.341 11.632 -23.623 1.00 21.13 266 LEU A O 1
ATOM 4760 N N . ASP B 1 263 ? 8.499 12.818 -21.745 1.00 20.64 267 ASP A N 1
ATOM 4761 C CA . ASP B 1 263 ? 9.211 11.779 -21.035 1.00 21.63 267 ASP A CA 1
ATOM 4762 C C . ASP B 1 263 ? 8.265 11.210 -19.975 1.00 21.80 267 ASP A C 1
ATOM 4763 O O . ASP B 1 263 ? 7.796 11.948 -19.102 1.00 23.38 267 ASP A O 1
ATOM 4768 N N . PHE B 1 264 ? 7.964 9.906 -20.043 1.00 19.90 268 PHE A N 1
ATOM 4769 C CA . PHE B 1 264 ? 6.987 9.338 -19.131 1.00 18.97 268 PHE A CA 1
ATOM 4770 C C . PHE B 1 264 ? 7.649 8.582 -17.983 1.00 19.42 268 PHE A C 1
ATOM 4771 O O . PHE B 1 264 ? 8.611 7.845 -18.189 1.00 18.65 268 PHE A O 1
ATOM 4779 N N . SER B 1 265 ? 7.106 8.796 -16.780 1.00 20.29 269 SER A N 1
ATOM 4780 C CA . SER B 1 265 ? 7.414 8.000 -15.602 1.00 21.32 269 SER A CA 1
ATOM 4781 C C . SER B 1 265 ? 6.942 6.560 -15.820 1.00 22.12 269 SER A C 1
ATOM 4782 O O . SER B 1 265 ? 5.750 6.322 -16.005 1.00 23.09 269 SER A O 1
ATOM 4785 N N . ILE B 1 266 ? 7.869 5.598 -15.758 1.00 22.02 270 ILE A N 1
ATOM 4786 C CA . ILE B 1 266 ? 7.512 4.199 -15.940 1.00 21.46 270 ILE A CA 1
ATOM 4787 C C . ILE B 1 266 ? 6.524 3.764 -14.854 1.00 21.72 270 ILE A C 1
ATOM 4788 O O . ILE B 1 266 ? 5.536 3.119 -15.164 1.00 21.79 270 ILE A O 1
ATOM 4793 N N . LYS B 1 267 ? 6.779 4.136 -13.595 1.00 21.51 271 LYS A N 1
ATOM 4794 C CA . LYS B 1 267 ? 5.935 3.734 -12.475 1.00 22.57 271 LYS A CA 1
ATOM 4795 C C . LYS B 1 267 ? 4.479 4.144 -12.718 1.00 22.51 271 LYS A C 1
ATOM 4796 O O . LYS B 1 267 ? 3.576 3.361 -12.458 1.00 23.37 271 LYS A O 1
ATOM 4798 N N . ASP B 1 268 ? 4.247 5.343 -13.269 1.00 22.33 272 ASP A N 1
ATOM 4799 C CA . ASP B 1 268 ? 2.904 5.880 -13.440 1.00 22.74 272 ASP A CA 1
ATOM 4800 C C . ASP B 1 268 ? 2.200 5.318 -14.671 1.00 22.75 272 ASP A C 1
ATOM 4801 O O . ASP B 1 268 ? 0.977 5.422 -14.766 1.00 24.72 272 ASP A O 1
ATOM 4806 N N . LEU B 1 269 ? 2.965 4.765 -15.630 1.00 22.47 273 LEU A N 1
ATOM 4807 C CA . LEU B 1 269 ? 2.395 4.152 -16.823 1.00 21.70 273 LEU A CA 1
ATOM 4808 C C . LEU B 1 269 ? 1.679 2.841 -16.483 1.00 22.62 273 LEU A C 1
ATOM 4809 O O . LEU B 1 269 ? 0.801 2.420 -17.238 1.00 24.60 273 LEU A O 1
ATOM 4814 N N . GLN B 1 270 ? 2.050 2.188 -15.371 1.00 22.86 274 GLN A N 1
ATOM 4815 C CA . GLN B 1 270 ? 1.454 0.913 -15.002 1.00 25.17 274 GLN A CA 1
ATOM 4816 C C . GLN B 1 270 ? -0.071 1.020 -14.934 1.00 25.73 274 GLN A C 1
ATOM 4817 O O . GLN B 1 270 ? -0.772 0.071 -15.275 1.00 26.95 274 GLN A O 1
ATOM 4823 N N . ASN B 1 271 ? -0.587 2.188 -14.516 1.00 25.37 275 ASN A N 1
ATOM 4824 C CA . ASN B 1 271 ? -2.024 2.404 -14.441 1.00 25.63 275 ASN A CA 1
ATOM 4825 C C . ASN B 1 271 ? -2.683 2.271 -15.814 1.00 25.24 275 ASN A C 1
ATOM 4826 O O . ASN B 1 271 ? -3.889 2.052 -15.902 1.00 24.96 275 ASN A O 1
ATOM 4831 N N . PHE B 1 272 ? -1.894 2.427 -16.883 1.00 24.75 276 PHE A N 1
ATOM 4832 C CA . PHE B 1 272 ? -2.417 2.440 -18.240 1.00 24.15 276 PHE A CA 1
ATOM 4833 C C . PHE B 1 272 ? -1.980 1.195 -19.011 1.00 25.69 276 PHE A C 1
ATOM 4834 O O . PHE B 1 272 ? -2.182 1.126 -20.220 1.00 26.21 276 PHE A O 1
ATOM 4842 N N . ALA B 1 273 ? -1.386 0.211 -18.323 1.00 26.88 277 ALA A N 1
ATOM 4843 C CA . ALA B 1 273 ? -0.958 -1.022 -18.976 1.00 27.47 277 ALA A CA 1
ATOM 4844 C C . ALA B 1 273 ? -2.071 -1.591 -19.860 1.00 27.01 277 ALA A C 1
ATOM 4845 O O . ALA B 1 273 ? -3.226 -1.652 -19.447 1.00 28.04 277 ALA A O 1
ATOM 4847 N N . ASN B 1 274 ? -1.696 -1.952 -21.094 1.00 27.13 278 ASN A N 1
ATOM 4848 C CA . ASN B 1 274 ? -2.584 -2.559 -22.082 1.00 27.61 278 ASN A CA 1
ATOM 4849 C C . ASN B 1 274 ? -3.546 -1.570 -22.728 1.00 26.17 278 ASN A C 1
ATOM 4850 O O . ASN B 1 274 ? -4.303 -1.975 -23.607 1.00 26.57 278 ASN A O 1
ATOM 4855 N N . GLN B 1 275 ? -3.479 -0.279 -22.372 1.00 24.32 279 GLN A N 1
ATOM 4856 C CA . GLN B 1 275 ? -4.402 0.683 -22.941 1.00 23.12 279 GLN A CA 1
ATOM 4857 C C . GLN B 1 275 ? -3.694 1.511 -24.000 1.00 23.13 279 GLN A C 1
ATOM 4858 O O . GLN B 1 275 ? -2.463 1.586 -24.034 1.00 23.73 279 GLN A O 1
ATOM 4864 N N . THR B 1 276 ? -4.512 2.087 -24.886 1.00 22.43 280 THR A N 1
ATOM 4865 C CA . THR B 1 276 ? -4.028 2.952 -25.950 1.00 21.75 280 THR A CA 1
ATOM 4866 C C . THR B 1 276 ? -3.823 4.368 -25.410 1.00 20.76 280 THR A C 1
ATOM 4867 O O . THR B 1 276 ? -4.727 4.943 -24.803 1.00 21.24 280 THR A O 1
ATOM 4871 N N . MET B 1 277 ? -2.634 4.916 -25.672 1.00 19.61 281 MET A N 1
ATOM 4872 C CA . MET B 1 277 ? -2.340 6.305 -25.388 1.00 18.64 281 MET A CA 1
ATOM 4873 C C . MET B 1 277 ? -2.295 7.113 -26.683 1.00 18.62 281 MET A C 1
ATOM 4874 O O . MET B 1 277 ? -1.640 6.726 -27.652 1.00 18.90 281 MET A O 1
ATOM 4879 N N . THR B 1 278 ? -2.964 8.270 -26.666 1.00 18.07 282 THR A N 1
ATOM 4880 C CA . THR B 1 278 ? -2.987 9.169 -27.809 1.00 17.88 282 THR A CA 1
ATOM 4881 C C . THR B 1 278 ? -2.459 10.542 -27.382 1.00 17.35 282 THR A C 1
ATOM 4882 O O . THR B 1 278 ? -2.925 11.117 -26.403 1.00 17.96 282 THR A O 1
ATOM 4886 N N . VAL B 1 279 ? -1.463 11.044 -28.120 1.00 16.72 283 VAL A N 1
ATOM 4887 C CA . VAL B 1 279 ? -1.000 12.410 -27.979 1.00 16.43 283 VAL A CA 1
ATOM 4888 C C . VAL B 1 279 ? -1.566 13.236 -29.128 1.00 16.36 283 VAL A C 1
ATOM 4889 O O . VAL B 1 279 ? -1.269 12.973 -30.282 1.00 16.10 283 VAL A O 1
ATOM 4893 N N . SER B 1 280 ? -2.377 14.242 -28.780 1.00 16.24 284 SER A N 1
ATOM 4894 C CA . SER B 1 280 ? -2.943 15.193 -29.720 1.00 16.31 284 SER A CA 1
ATOM 4895 C C . SER B 1 280 ? -2.160 16.491 -29.652 1.00 16.70 284 SER A C 1
ATOM 4896 O O . SER B 1 280 ? -1.856 16.951 -28.554 1.00 17.13 284 SER A O 1
ATOM 4899 N N . TYR B 1 281 ? -1.894 17.084 -30.824 1.00 16.87 285 TYR A N 1
ATOM 4900 C CA . TYR B 1 281 ? -1.332 18.425 -30.895 1.00 16.99 285 TYR A CA 1
ATOM 4901 C C . TYR B 1 281 ? -1.632 19.056 -32.248 1.00 16.88 285 TYR A C 1
ATOM 4902 O O . TYR B 1 281 ? -2.073 18.399 -33.187 1.00 17.47 285 TYR A O 1
ATOM 4911 N N . GLN B 1 282 ? -1.391 20.373 -32.307 1.00 16.49 286 GLN A N 1
ATOM 4912 C CA . GLN B 1 282 ? -1.571 21.130 -33.527 1.00 16.05 286 GLN A CA 1
ATOM 4913 C C . GLN B 1 282 ? -0.264 21.808 -33.896 1.00 16.13 286 GLN A C 1
ATOM 4914 O O . GLN B 1 282 ? 0.577 22.111 -33.050 1.00 16.36 286 GLN A O 1
ATOM 4920 N N . MET B 1 283 ? -0.102 21.985 -35.206 1.00 16.10 287 MET A N 1
ATOM 4921 C CA . MET B 1 283 ? 1.001 22.744 -35.736 1.00 16.29 287 MET A CA 1
ATOM 4922 C C . MET B 1 283 ? 0.430 23.698 -36.767 1.00 17.08 287 MET A C 1
ATOM 4923 O O . MET B 1 283 ? -0.534 23.375 -37.462 1.00 18.25 287 MET A O 1
ATOM 4928 N N . ARG B 1 284 ? 1.014 24.883 -36.822 1.00 17.97 288 ARG A N 1
ATOM 4929 C CA . ARG B 1 284 ? 0.557 25.880 -37.770 1.00 18.98 288 ARG A CA 1
ATOM 4930 C C . ARG B 1 284 ? 1.427 25.742 -39.006 1.00 19.23 288 ARG A C 1
ATOM 4931 O O . ARG B 1 284 ? 2.650 25.652 -38.918 1.00 19.22 288 ARG A O 1
ATOM 4939 N N . LEU B 1 285 ? 0.785 25.738 -40.165 1.00 19.80 289 LEU A N 1
ATOM 4940 C CA . LEU B 1 285 ? 1.522 25.811 -41.416 1.00 19.98 289 LEU A CA 1
ATOM 4941 C C . LEU B 1 285 ? 1.907 27.263 -41.704 1.00 20.58 289 LEU A C 1
ATOM 4942 O O . LEU B 1 285 ? 1.043 28.136 -41.795 1.00 21.40 289 LEU A O 1
ATOM 4947 N N . GLU B 1 286 ? 3.209 27.515 -41.867 1.00 21.08 290 GLU A N 1
ATOM 4948 C CA . GLU B 1 286 ? 3.723 28.867 -41.993 1.00 21.70 290 GLU A CA 1
ATOM 4949 C C . GLU B 1 286 ? 3.650 29.343 -43.444 1.00 22.12 290 GLU A C 1
ATOM 4950 O O . GLU B 1 286 ? 3.453 28.566 -44.362 1.00 22.59 290 GLU A O 1
ATOM 4956 N N . LYS B 1 287 ? 3.820 30.648 -43.632 1.00 22.54 291 LYS A N 1
ATOM 4957 C CA . LYS B 1 287 ? 3.733 31.267 -44.944 1.00 22.55 291 LYS A CA 1
ATOM 4958 C C . LYS B 1 287 ? 4.930 30.912 -45.816 1.00 22.43 291 LYS A C 1
ATOM 4959 O O . LYS B 1 287 ? 4.847 31.066 -47.025 1.00 22.86 291 LYS A O 1
ATOM 4965 N N . THR B 1 288 ? 6.019 30.426 -45.203 1.00 22.78 292 THR A N 1
ATOM 4966 C CA . THR B 1 288 ? 7.177 29.942 -45.943 1.00 23.08 292 THR A CA 1
ATOM 4967 C C . THR B 1 288 ? 6.886 28.591 -46.602 1.00 22.59 292 THR A C 1
ATOM 4968 O O . THR B 1 288 ? 7.753 28.058 -47.284 1.00 24.38 292 THR A O 1
ATOM 4972 N N . ALA B 1 289 ? 5.687 28.028 -46.397 1.00 22.28 293 ALA A N 1
ATOM 4973 C CA . ALA B 1 289 ? 5.361 26.690 -46.873 1.00 22.61 293 ALA A CA 1
ATOM 4974 C C . ALA B 1 289 ? 5.019 26.745 -48.346 1.00 23.05 293 ALA A C 1
ATOM 4975 O O . ALA B 1 289 ? 3.975 27.284 -48.702 1.00 27.37 293 ALA A O 1
ATOM 4977 N N . GLU B 1 290 ? 5.877 26.148 -49.176 1.00 23.00 294 GLU A N 1
ATOM 4978 C CA . GLU B 1 290 ? 5.697 26.212 -50.618 1.00 23.11 294 GLU A CA 1
ATOM 4979 C C . GLU B 1 290 ? 4.577 25.265 -51.039 1.00 21.65 294 GLU A C 1
ATOM 4980 O O . GLU B 1 290 ? 4.542 24.117 -50.599 1.00 21.66 294 GLU A O 1
ATOM 4986 N N . PRO B 1 291 ? 3.653 25.689 -51.931 1.00 19.77 295 PRO A N 1
ATOM 4987 C CA . PRO B 1 291 ? 2.603 24.808 -52.428 1.00 18.97 295 PRO A CA 1
ATOM 4988 C C . PRO B 1 291 ? 3.221 23.640 -53.179 1.00 17.89 295 PRO A C 1
ATOM 4989 O O . PRO B 1 291 ? 4.317 23.764 -53.706 1.00 18.41 295 PRO A O 1
ATOM 4993 N N . ASP B 1 292 ? 2.503 22.512 -53.197 1.00 17.71 296 ASP A N 1
ATOM 4994 C CA . ASP B 1 292 ? 2.889 21.332 -53.957 1.00 17.59 296 ASP A CA 1
ATOM 4995 C C . ASP B 1 292 ? 4.273 20.842 -53.538 1.00 19.02 296 ASP A C 1
ATOM 4996 O O . ASP B 1 292 ? 5.004 20.307 -54.350 1.00 19.88 296 ASP A O 1
ATOM 5001 N N . THR B 1 293 ? 4.598 20.989 -52.256 1.00 19.70 297 THR A N 1
ATOM 5002 C CA . THR B 1 293 ? 5.780 20.417 -51.630 1.00 21.58 297 THR A CA 1
ATOM 5003 C C . THR B 1 293 ? 5.307 19.474 -50.524 1.00 21.96 297 THR A C 1
ATOM 5004 O O . THR B 1 293 ? 4.338 19.795 -49.838 1.00 24.81 297 THR A O 1
ATOM 5008 N N . ALA B 1 294 ? 5.982 18.329 -50.338 1.00 22.44 298 ALA A N 1
ATOM 5009 C CA . ALA B 1 294 ? 5.762 17.512 -49.151 1.00 21.60 298 ALA A CA 1
ATOM 5010 C C . ALA B 1 294 ? 6.286 18.273 -47.931 1.00 22.29 298 ALA A C 1
ATOM 5011 O O . ALA B 1 294 ? 7.478 18.561 -47.866 1.00 24.94 298 ALA A O 1
ATOM 5013 N N . ILE B 1 295 ? 5.395 18.648 -46.992 1.00 20.13 299 ILE A N 1
ATOM 5014 C CA . ILE B 1 295 ? 5.816 19.208 -45.713 1.00 19.28 299 ILE A CA 1
ATOM 5015 C C . ILE B 1 295 ? 5.771 18.110 -44.652 1.00 19.39 299 ILE A C 1
ATOM 5016 O O . ILE B 1 295 ? 4.699 17.643 -44.292 1.00 19.25 299 ILE A O 1
ATOM 5021 N N . ASN B 1 296 ? 6.949 17.749 -44.123 1.00 19.58 300 ASN A N 1
ATOM 5022 C CA . ASN B 1 296 ? 7.136 16.515 -43.363 1.00 19.71 300 ASN A CA 1
ATOM 5023 C C . ASN B 1 296 ? 7.149 16.746 -41.857 1.00 20.40 300 ASN A C 1
ATOM 5024 O O . ASN B 1 296 ? 7.684 17.753 -41.394 1.00 20.73 300 ASN A O 1
ATOM 5029 N N . ASN B 1 297 ? 6.598 15.780 -41.109 1.00 20.72 301 ASN A N 1
ATOM 5030 C CA . ASN B 1 297 ? 6.924 15.592 -39.695 1.00 21.19 301 ASN A CA 1
ATOM 5031 C C . ASN B 1 297 ? 7.281 14.134 -39.424 1.00 22.29 301 ASN A C 1
ATOM 5032 O O . ASN B 1 297 ? 6.932 13.240 -40.202 1.00 22.42 301 ASN A O 1
ATOM 5036 N N . GLU B 1 298 ? 7.966 13.916 -38.296 1.00 23.75 302 GLU A N 1
ATOM 5037 C CA . GLU B 1 298 ? 8.367 12.593 -37.874 1.00 24.94 302 GLU A CA 1
ATOM 5038 C C . GLU B 1 298 ? 8.050 12.438 -36.391 1.00 25.44 302 GLU A C 1
ATOM 5039 O O . GLU B 1 298 ? 8.476 13.257 -35.581 1.00 26.58 302 GLU A O 1
ATOM 5045 N N . GLY B 1 299 ? 7.257 11.416 -36.061 1.00 24.17 303 GLY A N 1
ATOM 5046 C CA . GLY B 1 299 ? 7.041 11.008 -34.686 1.00 23.75 303 GLY A CA 1
ATOM 5047 C C . GLY B 1 299 ? 8.012 9.895 -34.290 1.00 23.60 303 GLY A C 1
ATOM 5048 O O . GLY B 1 299 ? 8.511 9.171 -35.139 1.00 22.83 303 GLY A O 1
ATOM 5049 N N . GLN B 1 300 ? 8.268 9.782 -32.982 1.00 22.84 304 GLN A N 1
ATOM 5050 C CA . GLN B 1 300 ? 9.264 8.863 -32.468 1.00 22.33 304 GLN A CA 1
ATOM 5051 C C . GLN B 1 300 ? 8.852 8.347 -31.100 1.00 21.95 304 GLN A C 1
ATOM 5052 O O . GLN B 1 300 ? 8.444 9.125 -30.238 1.00 21.23 304 GLN A O 1
ATOM 5058 N N . LEU B 1 301 ? 8.983 7.026 -30.928 1.00 21.30 305 LEU A N 1
ATOM 5059 C CA . LEU B 1 301 ? 8.875 6.402 -29.628 1.00 21.73 305 LEU A CA 1
ATOM 5060 C C . LEU B 1 301 ? 10.231 5.804 -29.288 1.00 23.07 305 LEU A C 1
ATOM 5061 O O . LEU B 1 301 ? 10.750 5.002 -30.037 1.00 24.07 305 LEU A O 1
ATOM 5066 N N . VAL B 1 302 ? 10.807 6.224 -28.170 1.00 23.45 306 VAL A N 1
ATOM 5067 C CA . VAL B 1 302 ? 12.143 5.821 -27.779 1.00 23.79 306 VAL A CA 1
ATOM 5068 C C . VAL B 1 302 ? 12.016 5.096 -26.448 1.00 23.92 306 VAL A C 1
ATOM 5069 O O . VAL B 1 302 ? 11.538 5.662 -25.469 1.00 24.74 306 VAL A O 1
ATOM 5073 N N . THR B 1 303 ? 12.423 3.823 -26.429 1.00 24.06 307 THR A N 1
ATOM 5074 C CA . THR B 1 303 ? 12.514 3.086 -25.187 1.00 25.55 307 THR A CA 1
ATOM 5075 C C . THR B 1 303 ? 13.984 2.754 -24.959 1.00 29.42 307 THR A C 1
ATOM 5076 O O . THR B 1 303 ? 14.841 3.132 -25.755 1.00 31.20 307 THR A O 1
ATOM 5080 N N . ASP B 1 304 ? 14.282 2.062 -23.860 1.00 31.84 308 ASP A N 1
ATOM 5081 C CA . ASP B 1 304 ? 15.658 1.693 -23.567 1.00 36.21 308 ASP A CA 1
ATOM 5082 C C . ASP B 1 304 ? 16.123 0.654 -24.577 1.00 37.49 308 ASP A C 1
ATOM 5083 O O . ASP B 1 304 ? 17.325 0.539 -24.818 1.00 38.05 308 ASP A O 1
ATOM 5088 N N . LYS B 1 305 ? 15.159 -0.046 -25.198 1.00 41.32 309 LYS A N 1
ATOM 5089 C CA . LYS B 1 305 ? 15.438 -1.109 -26.158 1.00 44.85 309 LYS A CA 1
ATOM 5090 C C . LYS B 1 305 ? 15.637 -0.561 -27.580 1.00 45.63 309 LYS A C 1
ATOM 5091 O O . LYS B 1 305 ? 16.715 -0.722 -28.148 1.00 49.92 309 LYS A O 1
ATOM 5093 N N . HIS B 1 306 ? 14.601 0.078 -28.158 1.00 41.46 310 HIS A N 1
ATOM 5094 C CA . HIS B 1 306 ? 14.593 0.462 -29.567 1.00 38.14 310 HIS A CA 1
ATOM 5095 C C . HIS B 1 306 ? 14.044 1.878 -29.756 1.00 34.96 310 HIS A C 1
ATOM 5096 O O . HIS B 1 306 ? 13.421 2.456 -28.860 1.00 36.21 310 HIS A O 1
ATOM 5098 N N . THR B 1 307 ? 14.296 2.429 -30.953 1.00 30.45 311 THR A N 1
ATOM 5099 C CA . THR B 1 307 ? 13.694 3.676 -31.399 1.00 28.02 311 THR A CA 1
ATOM 5100 C C . THR B 1 307 ? 12.788 3.372 -32.582 1.00 25.88 311 THR A C 1
ATOM 5101 O O . THR B 1 307 ? 13.258 2.876 -33.588 1.00 26.94 311 THR A O 1
ATOM 5105 N N . LEU B 1 308 ? 11.513 3.740 -32.483 1.00 23.67 312 LEU A N 1
ATOM 5106 C CA . LEU B 1 308 ? 10.568 3.548 -33.568 1.00 21.42 312 LEU A CA 1
ATOM 5107 C C . LEU B 1 308 ? 10.123 4.910 -34.117 1.00 20.65 312 LEU A C 1
ATOM 5108 O O . LEU B 1 308 ? 9.785 5.807 -33.358 1.00 20.89 312 LEU A O 1
ATOM 5113 N N . THR B 1 309 ? 10.126 5.042 -35.449 1.00 20.34 313 THR A N 1
ATOM 5114 C CA . THR B 1 309 ? 9.914 6.312 -36.118 1.00 19.98 313 THR A CA 1
ATOM 5115 C C . THR B 1 309 ? 8.777 6.197 -37.123 1.00 20.13 313 THR A C 1
ATOM 5116 O O . THR B 1 309 ? 8.714 5.249 -37.869 1.00 20.28 313 THR A O 1
ATOM 5120 N N . LYS B 1 310 ? 7.894 7.189 -37.164 1.00 20.09 314 LYS A N 1
ATOM 5121 C CA . LYS B 1 310 ? 6.807 7.230 -38.124 1.00 20.67 314 LYS A CA 1
ATOM 5122 C C . LYS B 1 310 ? 6.707 8.630 -38.726 1.00 21.45 314 LYS A C 1
ATOM 5123 O O . LYS B 1 310 ? 6.780 9.622 -38.017 1.00 23.48 314 LYS A O 1
ATOM 5129 N N . ARG B 1 311 ? 6.516 8.701 -40.051 1.00 20.98 315 ARG A N 1
ATOM 5130 C CA . ARG B 1 311 ? 6.492 9.940 -40.793 1.00 20.18 315 ARG A CA 1
ATOM 5131 C C . ARG B 1 311 ? 5.064 10.260 -41.210 1.00 19.55 315 ARG A C 1
ATOM 5132 O O . ARG B 1 311 ? 4.263 9.363 -41.439 1.00 19.66 315 ARG A O 1
ATOM 5137 N N . ALA B 1 312 ? 4.760 11.562 -41.283 1.00 18.53 316 ALA A N 1
ATOM 5138 C CA . ALA B 1 312 ? 3.540 12.036 -41.911 1.00 17.58 316 ALA A CA 1
ATOM 5139 C C . ALA B 1 312 ? 3.879 13.262 -42.741 1.00 16.96 316 ALA A C 1
ATOM 5140 O O . ALA B 1 312 ? 4.994 13.777 -42.652 1.00 17.20 316 ALA A O 1
ATOM 5142 N N . ALA B 1 313 ? 2.926 13.694 -43.570 1.00 16.18 317 ALA A N 1
ATOM 5143 C CA . ALA B 1 313 ? 3.153 14.826 -44.458 1.00 15.86 317 ALA A CA 1
ATOM 5144 C C . ALA B 1 313 ? 1.861 15.580 -44.724 1.00 15.70 317 ALA A C 1
ATOM 5145 O O . ALA B 1 313 ? 0.782 14.995 -44.741 1.00 15.97 317 ALA A O 1
ATOM 5147 N N . VAL B 1 314 ? 1.998 16.888 -44.949 1.00 15.41 318 VAL A N 1
ATOM 5148 C CA . VAL B 1 314 ? 0.877 17.705 -45.367 1.00 15.17 318 VAL A CA 1
ATOM 5149 C C . VAL B 1 314 ? 1.305 18.494 -46.593 1.00 15.29 318 VAL A C 1
ATOM 5150 O O . VAL B 1 314 ? 2.475 18.525 -46.953 1.00 15.11 318 VAL A O 1
ATOM 5154 N N . ARG B 1 315 ? 0.338 19.159 -47.211 1.00 15.53 319 ARG A N 1
ATOM 5155 C CA . ARG B 1 315 ? 0.604 20.027 -48.342 1.00 15.64 319 ARG A CA 1
ATOM 5156 C C . ARG B 1 315 ? -0.290 21.264 -48.270 1.00 16.00 319 ARG A C 1
ATOM 5157 O O . ARG B 1 315 ? -1.296 21.256 -47.557 1.00 15.79 319 ARG A O 1
ATOM 5165 N N . THR B 1 316 ? 0.119 22.307 -49.015 1.00 16.62 320 THR A N 1
ATOM 5166 C CA . THR B 1 316 ? -0.740 23.430 -49.356 1.00 16.83 320 THR A CA 1
ATOM 5167 C C . THR B 1 316 ? -0.728 23.589 -50.880 1.00 17.57 320 THR A C 1
ATOM 5168 O O . THR B 1 316 ? 0.082 22.966 -51.568 1.00 19.44 320 THR A O 1
ATOM 5172 N N . GLY B 1 317 ? -1.632 24.428 -51.396 1.00 17.91 321 GLY A N 1
ATOM 5173 C CA . GLY B 1 317 ? -1.843 24.590 -52.822 1.00 18.26 321 GLY A CA 1
ATOM 5174 C C . GLY B 1 317 ? -1.734 26.044 -53.275 1.00 18.74 321 GLY A C 1
ATOM 5175 O O . GLY B 1 317 ? -1.771 26.983 -52.472 1.00 19.23 321 GLY A O 1
ATOM 5176 N N . GLY B 1 318 ? -1.603 26.220 -54.585 1.00 18.96 322 GLY A N 1
ATOM 5177 C CA . GLY B 1 318 ? -1.611 27.540 -55.177 1.00 19.30 322 GLY A CA 1
ATOM 5178 C C . GLY B 1 318 ? -2.163 27.506 -56.592 1.00 19.63 322 GLY A C 1
ATOM 5179 O O . GLY B 1 318 ? -2.579 26.450 -57.072 1.00 20.95 322 GLY A O 1
ATOM 5180 N N . LYS B 1 319 ? -2.173 28.686 -57.230 1.00 19.50 323 LYS A N 1
ATOM 5181 C CA . LYS B 1 319 ? -2.637 28.843 -58.596 1.00 19.54 323 LYS A CA 1
ATOM 5182 C C . LYS B 1 319 ? -1.910 30.036 -59.196 1.00 19.90 323 LYS A C 1
ATOM 5183 O O . LYS B 1 319 ? -1.743 31.039 -58.518 1.00 19.96 323 LYS A O 1
ATOM 5189 N N . SER B 1 320 ? -1.448 29.907 -60.445 1.00 20.33 324 SER A N 1
ATOM 5190 C CA . SER B 1 320 ? -0.806 31.013 -61.135 1.00 20.62 324 SER A CA 1
ATOM 5191 C C . SER B 1 320 ? -1.746 31.521 -62.220 1.00 20.66 324 SER A C 1
ATOM 5192 O O . SER B 1 320 ? -2.517 30.760 -62.797 1.00 20.75 324 SER A O 1
ATOM 5195 N N . PHE B 1 321 ? -1.690 32.835 -62.457 1.00 20.84 325 PHE A N 1
ATOM 5196 C CA . PHE B 1 321 ? -2.535 33.503 -63.428 1.00 20.65 325 PHE A CA 1
ATOM 5197 C C . PHE B 1 321 ? -1.671 34.355 -64.349 1.00 20.79 325 PHE A C 1
ATOM 5198 O O . PHE B 1 321 ? -0.551 34.705 -63.998 1.00 20.79 325 PHE A O 1
ATOM 5206 N N . VAL B 1 322 ? -2.212 34.655 -65.528 1.00 20.88 326 VAL A N 1
ATOM 5207 C CA . VAL B 1 322 ? -1.661 35.661 -66.428 1.00 21.01 326 VAL A CA 1
ATOM 5208 C C . VAL B 1 322 ? -2.815 36.476 -67.021 1.00 21.28 326 VAL A C 1
ATOM 5209 O O . VAL B 1 322 ? -3.770 35.924 -67.565 1.00 21.17 326 VAL A O 1
ATOM 5213 N N . LYS B 1 323 ? -2.741 37.802 -66.842 1.00 21.87 327 LYS A N 1
ATOM 5214 C CA . LYS B 1 323 ? -3.768 38.723 -67.312 1.00 22.14 327 LYS A CA 1
ATOM 5215 C C . LYS B 1 323 ? -3.480 39.076 -68.769 1.00 22.09 327 LYS A C 1
ATOM 5216 O O . LYS B 1 323 ? -2.398 39.562 -69.077 1.00 22.15 327 LYS A O 1
ATOM 5222 N N . VAL B 1 324 ? -4.459 38.823 -69.643 1.00 22.28 328 VAL A N 1
ATOM 5223 C CA . VAL B 1 324 ? -4.262 38.965 -71.077 1.00 22.78 328 VAL A CA 1
ATOM 5224 C C . VAL B 1 324 ? -5.433 39.711 -71.702 1.00 24.25 328 VAL A C 1
ATOM 5225 O O . VAL B 1 324 ? -6.513 39.788 -71.121 1.00 26.23 328 VAL A O 1
ATOM 5229 N N . ASP B 1 325 ? -5.201 40.220 -72.915 1.00 26.05 329 ASP A N 1
ATOM 5230 C CA . ASP B 1 325 ? -6.247 40.832 -73.712 1.00 28.51 329 ASP A CA 1
ATOM 5231 C C . ASP B 1 325 ? -7.102 39.738 -74.338 1.00 30.07 329 ASP A C 1
ATOM 5232 O O . ASP B 1 325 ? -6.567 38.723 -74.747 1.00 31.22 329 ASP A O 1
ATOM 5237 N N . SER B 1 326 ? -8.408 39.995 -74.474 1.00 30.79 330 SER A N 1
ATOM 5238 C CA . SER B 1 326 ? -9.368 39.017 -74.968 1.00 32.34 330 SER A CA 1
ATOM 5239 C C . SER B 1 326 ? -9.210 38.715 -76.462 1.00 33.90 330 SER A C 1
ATOM 5240 O O . SER B 1 326 ? -9.703 37.686 -76.925 1.00 34.58 330 SER A O 1
ATOM 5243 N N . GLU B 1 327 ? -8.568 39.602 -77.230 1.00 37.28 331 GLU A N 1
ATOM 5244 C CA . GLU B 1 327 ? -8.391 39.377 -78.661 1.00 39.74 331 GLU A CA 1
ATOM 5245 C C . GLU B 1 327 ? -7.017 38.766 -78.952 1.00 42.52 331 GLU A C 1
ATOM 5246 O O . GLU B 1 327 ? -6.891 37.943 -79.857 1.00 46.04 331 GLU A O 1
ATOM 5248 N N . ASN B 1 328 ? -5.986 39.178 -78.201 1.00 40.87 332 ASN A N 1
ATOM 5249 C CA . ASN B 1 328 ? -4.622 38.711 -78.419 1.00 37.77 332 ASN A CA 1
ATOM 5250 C C . ASN B 1 328 ? -4.014 38.304 -77.074 1.00 36.36 332 ASN A C 1
ATOM 5251 O O . ASN B 1 328 ? -3.625 39.152 -76.268 1.00 31.33 332 ASN A O 1
ATOM 5256 N N . ALA B 1 329 ? -3.901 36.984 -76.868 1.00 35.37 333 ALA A N 1
ATOM 5257 C CA . ALA B 1 329 ? -3.446 36.429 -75.601 1.00 36.88 333 ALA A CA 1
ATOM 5258 C C . ALA B 1 329 ? -1.962 36.719 -75.373 1.00 38.07 333 ALA A C 1
ATOM 5259 O O . ALA B 1 329 ? -1.476 36.577 -74.248 1.00 38.68 333 ALA A O 1
ATOM 5261 N N . LYS B 1 330 ? -1.256 37.134 -76.432 1.00 39.47 334 LYS A N 1
ATOM 5262 C CA . LYS B 1 330 ? 0.152 37.493 -76.330 1.00 40.73 334 LYS A CA 1
ATOM 5263 C C . LYS B 1 330 ? 0.308 38.874 -75.687 1.00 40.74 334 LYS A C 1
ATOM 5264 O O . LYS B 1 330 ? 1.414 39.203 -75.253 1.00 45.49 334 LYS A O 1
ATOM 5266 N N . ILE B 1 331 ? -0.784 39.661 -75.582 1.00 36.88 335 ILE A N 1
ATOM 5267 C CA . ILE B 1 331 ? -0.749 40.944 -74.887 1.00 35.06 335 ILE A CA 1
ATOM 5268 C C . ILE B 1 331 ? -1.008 40.723 -73.394 1.00 30.80 335 ILE A C 1
ATOM 5269 O O . ILE B 1 331 ? -2.156 40.535 -72.980 1.00 28.02 335 ILE A O 1
ATOM 5274 N N . THR B 1 332 ? 0.059 40.820 -72.581 1.00 27.10 336 THR A N 1
ATOM 5275 C CA . THR B 1 332 ? -0.053 40.706 -71.137 1.00 25.67 336 THR A CA 1
ATOM 5276 C C . THR B 1 332 ? -0.253 42.095 -70.528 1.00 25.67 336 THR A C 1
ATOM 5277 O O . THR B 1 332 ? 0.307 43.072 -71.028 1.00 28.06 336 THR A O 1
ATOM 5281 N N . LEU B 1 333 ? -1.030 42.162 -69.435 1.00 23.28 337 LEU A N 1
ATOM 5282 C CA . LEU B 1 333 ? -1.529 43.416 -68.901 1.00 22.72 337 LEU A CA 1
ATOM 5283 C C . LEU B 1 333 ? -1.124 43.599 -67.444 1.00 23.64 337 LEU A C 1
ATOM 5284 O O . LEU B 1 333 ? -1.619 42.883 -66.571 1.00 25.29 337 LEU A O 1
ATOM 5289 N N . PRO B 1 334 ? -0.262 44.584 -67.108 1.00 24.59 338 PRO A N 1
ATOM 5290 C CA . PRO B 1 334 ? 0.054 44.896 -65.711 1.00 24.40 338 PRO A CA 1
ATOM 5291 C C . PRO B 1 334 ? -1.047 45.679 -65.000 1.00 25.59 338 PRO A C 1
ATOM 5292 O O . PRO B 1 334 ? -1.971 46.182 -65.632 1.00 27.43 338 PRO A O 1
ATOM 5296 N N . GLU B 1 335 ? -0.940 45.752 -63.670 1.00 26.77 339 GLU A N 1
ATOM 5297 C CA . GLU B 1 335 ? -1.720 46.668 -62.850 1.00 29.14 339 GLU A CA 1
ATOM 5298 C C . GLU B 1 335 ? -3.180 46.234 -62.724 1.00 25.50 339 GLU A C 1
ATOM 5299 O O . GLU B 1 335 ? -3.979 46.981 -62.176 1.00 27.95 339 GLU A O 1
ATOM 5305 N N . ALA B 1 336 ? -3.530 45.026 -63.176 1.00 22.84 340 ALA A N 1
ATOM 5306 C CA . ALA B 1 336 ? -4.824 44.451 -62.839 1.00 21.16 340 ALA A CA 1
ATOM 5307 C C . ALA B 1 336 ? -4.792 43.983 -61.387 1.00 21.19 340 ALA A C 1
ATOM 5308 O O . ALA B 1 336 ? -3.850 43.308 -60.979 1.00 22.23 340 ALA A O 1
ATOM 5310 N N . VAL B 1 337 ? -5.820 44.357 -60.615 1.00 21.10 341 VAL A N 1
ATOM 5311 C CA . VAL B 1 337 ? -5.826 44.146 -59.175 1.00 20.74 341 VAL A CA 1
ATOM 5312 C C . VAL B 1 337 ? -7.037 43.301 -58.806 1.00 20.36 341 VAL A C 1
ATOM 5313 O O . VAL B 1 337 ? -8.164 43.623 -59.176 1.00 22.18 341 VAL A O 1
ATOM 5317 N N . PHE B 1 338 ? -6.779 42.250 -58.020 1.00 20.12 342 PHE A N 1
ATOM 5318 C CA . PHE B 1 338 ? -7.781 41.262 -57.682 1.00 19.94 342 PHE A CA 1
ATOM 5319 C C . PHE B 1 338 ? -7.770 40.973 -56.191 1.00 19.97 342 PHE A C 1
ATOM 5320 O O . PHE B 1 338 ? -6.743 41.084 -55.535 1.00 21.60 342 PHE A O 1
ATOM 5328 N N . ILE B 1 339 ? -8.940 40.572 -55.694 1.00 20.25 343 ILE A N 1
ATOM 5329 C CA . ILE B 1 339 ? -9.088 39.915 -54.408 1.00 20.39 343 ILE A CA 1
ATOM 5330 C C . ILE B 1 339 ? -9.664 38.516 -54.634 1.00 21.16 343 ILE A C 1
ATOM 5331 O O . ILE B 1 339 ? -10.153 38.198 -55.716 1.00 23.28 343 ILE A O 1
ATOM 5336 N N . VAL B 1 340 ? -9.626 37.684 -53.595 1.00 21.15 344 VAL A N 1
ATOM 5337 C CA . VAL B 1 340 ? -9.978 36.278 -53.711 1.00 21.49 344 VAL A CA 1
ATOM 5338 C C . VAL B 1 340 ? -11.177 35.979 -52.816 1.00 22.19 344 VAL A C 1
ATOM 5339 O O . VAL B 1 340 ? -11.184 36.354 -51.655 1.00 24.23 344 VAL A O 1
ATOM 5343 N N . LYS B 1 341 ? -12.185 35.306 -53.367 1.00 23.04 345 LYS A N 1
ATOM 5344 C CA . LYS B 1 341 ? -13.349 34.899 -52.605 1.00 24.57 345 LYS A CA 1
ATOM 5345 C C . LYS B 1 341 ? -13.454 33.377 -52.588 1.00 26.52 345 LYS A C 1
ATOM 5346 O O . LYS B 1 341 ? -12.908 32.702 -53.471 1.00 27.21 345 LYS A O 1
ATOM 5352 N N . ASN B 1 342 ? -14.172 32.864 -51.575 1.00 27.07 346 ASN A N 1
ATOM 5353 C CA . ASN B 1 342 ? -14.480 31.444 -51.487 1.00 28.82 346 ASN A CA 1
ATOM 5354 C C . ASN B 1 342 ? -15.955 31.269 -51.838 1.00 31.04 346 ASN A C 1
ATOM 5355 O O . ASN B 1 342 ? -16.657 32.252 -52.093 1.00 32.14 346 ASN A O 1
ATOM 5360 N N . GLN B 1 343 ? -16.413 30.011 -51.849 1.00 32.18 347 GLN A N 1
ATOM 5361 C CA . GLN B 1 343 ? -17.771 29.706 -52.273 1.00 33.41 347 GLN A CA 1
ATOM 5362 C C . GLN B 1 343 ? -18.811 30.306 -51.334 1.00 33.53 347 GLN A C 1
ATOM 5363 O O . GLN B 1 343 ? -19.939 30.517 -51.748 1.00 35.46 347 GLN A O 1
ATOM 5369 N N . ALA B 1 344 ? -18.441 30.547 -50.073 1.00 33.71 348 ALA A N 1
ATOM 5370 C CA . ALA B 1 344 ? -19.351 31.135 -49.102 1.00 33.74 348 ALA A CA 1
ATOM 5371 C C . ALA B 1 344 ? -19.444 32.651 -49.281 1.00 33.34 348 ALA A C 1
ATOM 5372 O O . ALA B 1 344 ? -20.225 33.301 -48.593 1.00 34.76 348 ALA A O 1
ATOM 5374 N N . GLY B 1 345 ? -18.613 33.223 -50.157 1.00 33.48 349 GLY A N 1
ATOM 5375 C CA . GLY B 1 345 ? -18.662 34.650 -50.429 1.00 33.01 349 GLY A CA 1
ATOM 5376 C C . GLY B 1 345 ? -17.719 35.452 -49.533 1.00 33.65 349 GLY A C 1
ATOM 5377 O O . GLY B 1 345 ? -17.698 36.684 -49.630 1.00 35.24 349 GLY A O 1
ATOM 5378 N N . GLU B 1 346 ? -16.932 34.766 -48.693 1.00 30.83 350 GLU A N 1
ATOM 5379 C CA . GLU B 1 346 ? -15.981 35.413 -47.804 1.00 30.93 350 GLU A CA 1
ATOM 5380 C C . GLU B 1 346 ? -14.708 35.774 -48.568 1.00 30.22 350 GLU A C 1
ATOM 5381 O O . GLU B 1 346 ? -14.404 35.171 -49.589 1.00 32.41 350 GLU A O 1
ATOM 5387 N N . TYR B 1 347 ? -13.946 36.745 -48.041 1.00 29.10 351 TYR A N 1
ATOM 5388 C CA . TYR B 1 347 ? -12.773 37.290 -48.711 1.00 26.68 351 TYR A CA 1
ATOM 5389 C C . TYR B 1 347 ? -11.495 36.823 -48.012 1.00 26.16 351 TYR A C 1
ATOM 5390 O O . TYR B 1 347 ? -11.417 36.759 -46.788 1.00 26.75 351 TYR A O 1
ATOM 5399 N N . LEU B 1 348 ? -10.471 36.519 -48.806 1.00 24.98 352 LEU A N 1
ATOM 5400 C CA . LEU B 1 348 ? -9.183 36.075 -48.300 1.00 23.74 352 LEU A CA 1
ATOM 5401 C C . LEU B 1 348 ? -8.428 37.259 -47.690 1.00 24.46 352 LEU A C 1
ATOM 5402 O O . LEU B 1 348 ? -8.102 38.228 -48.369 1.00 25.39 352 LEU A O 1
ATOM 5407 N N . ASN B 1 349 ? -8.132 37.142 -46.395 1.00 25.94 353 ASN A N 1
ATOM 5408 C CA . ASN B 1 349 ? -7.359 38.127 -45.648 1.00 27.87 353 ASN A CA 1
ATOM 5409 C C . ASN B 1 349 ? -6.005 37.524 -45.276 1.00 27.71 353 ASN A C 1
ATOM 5410 O O . ASN B 1 349 ? -5.934 36.346 -44.946 1.00 27.42 353 ASN A O 1
ATOM 5415 N N . GLU B 1 350 ? -4.947 38.340 -45.317 1.00 27.82 354 GLU A N 1
ATOM 5416 C CA . GLU B 1 350 ? -3.627 37.927 -44.865 1.00 28.81 354 GLU A CA 1
ATOM 5417 C C . GLU B 1 350 ? -3.340 38.510 -43.480 1.00 30.18 354 GLU A C 1
ATOM 5418 O O . GLU B 1 350 ? -3.420 39.719 -43.276 1.00 30.79 354 GLU A O 1
ATOM 5424 N N . THR B 1 351 ? -3.000 37.624 -42.538 1.00 31.64 355 THR A N 1
ATOM 5425 C CA . THR B 1 351 ? -2.626 37.973 -41.177 1.00 33.97 355 THR A CA 1
ATOM 5426 C C . THR B 1 351 ? -1.111 37.856 -41.041 1.00 35.71 355 THR A C 1
ATOM 5427 O O . THR B 1 351 ? -0.413 37.550 -41.997 1.00 35.69 355 THR A O 1
ATOM 5431 N N . ALA B 1 352 ? -0.609 38.064 -39.822 1.00 39.44 356 ALA A N 1
ATOM 5432 C CA . ALA B 1 352 ? 0.808 37.916 -39.552 1.00 39.00 356 ALA A CA 1
ATOM 5433 C C . ALA B 1 352 ? 1.279 36.504 -39.902 1.00 37.63 356 ALA A C 1
ATOM 5434 O O . ALA B 1 352 ? 2.365 36.342 -40.450 1.00 36.11 356 ALA A O 1
ATOM 5436 N N . ASN B 1 353 ? 0.463 35.479 -39.599 1.00 36.25 357 ASN A N 1
ATOM 5437 C CA . ASN B 1 353 ? 0.935 34.107 -39.628 1.00 35.68 357 ASN A CA 1
ATOM 5438 C C . ASN B 1 353 ? 0.292 33.242 -40.704 1.00 35.56 357 ASN A C 1
ATOM 5439 O O . ASN B 1 353 ? 0.595 32.050 -40.802 1.00 37.94 357 ASN A O 1
ATOM 5444 N N . GLY B 1 354 ? -0.624 33.813 -41.492 1.00 37.10 358 GLY A N 1
ATOM 5445 C CA . GLY B 1 354 ? -1.188 33.090 -42.626 1.00 36.37 358 GLY A CA 1
ATOM 5446 C C . GLY B 1 354 ? -2.436 33.785 -43.151 1.00 36.34 358 GLY A C 1
ATOM 5447 O O . GLY B 1 354 ? -2.464 35.010 -43.209 1.00 36.94 358 GLY A O 1
ATOM 5448 N N . TYR B 1 355 ? -3.461 32.996 -43.494 1.00 34.73 359 TYR A N 1
ATOM 5449 C CA . TYR B 1 355 ? -4.668 33.522 -44.106 1.00 33.89 359 TYR A CA 1
ATOM 5450 C C . TYR B 1 355 ? -5.862 33.357 -43.173 1.00 33.86 359 TYR A C 1
ATOM 5451 O O . TYR B 1 355 ? -5.818 32.591 -42.224 1.00 38.04 359 TYR A O 1
ATOM 5460 N N . ARG B 1 356 ? -6.922 34.117 -43.454 1.00 32.21 360 ARG A N 1
ATOM 5461 C CA . ARG B 1 356 ? -8.212 33.976 -42.802 1.00 32.22 360 ARG A CA 1
ATOM 5462 C C . ARG B 1 356 ? -9.291 34.300 -43.838 1.00 35.64 360 ARG A C 1
ATOM 5463 O O . ARG B 1 356 ? -9.105 35.181 -44.678 1.00 35.61 360 ARG A O 1
ATOM 5465 N N . TRP B 1 357 ? -10.407 33.562 -43.794 1.00 36.20 361 TRP A N 1
ATOM 5466 C CA . TRP B 1 357 ? -11.589 33.885 -44.580 1.00 33.37 361 TRP A CA 1
ATOM 5467 C C . TRP B 1 357 ? -12.518 34.780 -43.755 1.00 35.80 361 TRP A C 1
ATOM 5468 O O . TRP B 1 357 ? -13.078 34.342 -42.755 1.00 40.11 361 TRP A O 1
ATOM 5479 N N . GLN B 1 358 ? -12.672 36.042 -44.167 1.00 35.37 362 GLN A N 1
ATOM 5480 C CA . GLN B 1 358 ? -13.392 37.034 -43.381 1.00 36.18 362 GLN A CA 1
ATOM 5481 C C . GLN B 1 358 ? -14.391 37.753 -44.290 1.00 38.59 362 GLN A C 1
ATOM 5482 O O . GLN B 1 358 ? -14.287 37.687 -45.519 1.00 36.02 362 GLN A O 1
ATOM 5484 N N . LYS B 1 359 ? -15.351 38.440 -43.661 1.00 39.77 363 LYS A N 1
ATOM 5485 C CA . LYS B 1 359 ? -16.546 38.915 -44.345 1.00 42.24 363 LYS A CA 1
ATOM 5486 C C . LYS B 1 359 ? -16.365 40.347 -44.853 1.00 41.64 363 LYS A C 1
ATOM 5487 O O . LYS B 1 359 ? -17.118 40.776 -45.723 1.00 40.33 363 LYS A O 1
ATOM 5493 N N . GLU B 1 360 ? -15.371 41.085 -44.330 1.00 43.51 364 GLU A N 1
ATOM 5494 C CA . GLU B 1 360 ? -15.147 42.474 -44.718 1.00 44.90 364 GLU A CA 1
ATOM 5495 C C . GLU B 1 360 ? -14.291 42.518 -45.987 1.00 45.32 364 GLU A C 1
ATOM 5496 O O . GLU B 1 360 ? -13.144 42.070 -45.990 1.00 47.79 364 GLU A O 1
ATOM 5498 N N . LYS B 1 361 ? -14.861 43.094 -47.061 1.00 43.94 365 LYS A N 1
ATOM 5499 C CA . LYS B 1 361 ? -14.180 43.253 -48.340 1.00 43.10 365 LYS A CA 1
ATOM 5500 C C . LYS B 1 361 ? -12.995 44.216 -48.235 1.00 42.68 365 LYS A C 1
ATOM 5501 O O . LYS B 1 361 ? -12.066 44.152 -49.033 1.00 42.87 365 LYS A O 1
ATOM 5507 N N . ALA B 1 362 ? -13.033 45.124 -47.258 1.00 42.30 366 ALA A N 1
ATOM 5508 C CA . ALA B 1 362 ? -11.982 46.116 -47.082 1.00 40.82 366 ALA A CA 1
ATOM 5509 C C . ALA B 1 362 ? -10.663 45.462 -46.667 1.00 39.00 366 ALA A C 1
ATOM 5510 O O . ALA B 1 362 ? -9.597 45.988 -46.968 1.00 37.30 366 ALA A O 1
ATOM 5512 N N . LEU B 1 363 ? -10.735 44.319 -45.973 1.00 38.62 367 LEU A N 1
ATOM 5513 C CA . LEU B 1 363 ? -9.553 43.677 -45.413 1.00 39.59 367 LEU A CA 1
ATOM 5514 C C . LEU B 1 363 ? -8.996 42.603 -46.353 1.00 37.01 367 LEU A C 1
ATOM 5515 O O . LEU B 1 363 ? -8.078 41.874 -45.985 1.00 40.27 367 LEU A O 1
ATOM 5520 N N . ALA B 1 364 ? -9.525 42.513 -47.578 1.00 35.64 368 ALA A N 1
ATOM 5521 C CA . ALA B 1 364 ? -9.102 41.499 -48.523 1.00 34.52 368 ALA A CA 1
ATOM 5522 C C . ALA B 1 364 ? -7.675 41.752 -49.002 1.00 32.75 368 ALA A C 1
ATOM 5523 O O . ALA B 1 364 ? -7.315 42.881 -49.309 1.00 34.34 368 ALA A O 1
ATOM 5525 N N . LYS B 1 365 ? -6.867 40.691 -49.087 1.00 29.32 369 LYS A N 1
ATOM 5526 C CA . LYS B 1 365 ? -5.550 40.812 -49.681 1.00 28.91 369 LYS A CA 1
ATOM 5527 C C . LYS B 1 365 ? -5.708 41.122 -51.168 1.00 27.99 369 LYS A C 1
ATOM 5528 O O . LYS B 1 365 ? -6.589 40.577 -51.829 1.00 27.97 369 LYS A O 1
ATOM 5534 N N . LYS B 1 366 ? -4.832 41.994 -51.681 1.00 27.05 370 LYS A N 1
ATOM 5535 C CA . LYS B 1 366 ? -4.892 42.447 -53.064 1.00 25.52 370 LYS A CA 1
ATOM 5536 C C . LYS B 1 366 ? -3.751 41.805 -53.847 1.00 25.05 370 LYS A C 1
ATOM 5537 O O . LYS B 1 366 ? -2.597 41.907 -53.453 1.00 25.27 370 LYS A O 1
ATOM 5539 N N . ILE B 1 367 ? -4.086 41.148 -54.957 1.00 25.07 371 ILE A N 1
ATOM 5540 C CA . ILE B 1 367 ? -3.085 40.581 -55.844 1.00 26.36 371 ILE A CA 1
ATOM 5541 C C . ILE B 1 367 ? -3.062 41.436 -57.102 1.00 26.54 371 ILE A C 1
ATOM 5542 O O . ILE B 1 367 ? -4.115 41.733 -57.651 1.00 25.18 371 ILE A O 1
ATOM 5547 N N . THR B 1 368 ? -1.856 41.793 -57.551 1.00 27.96 372 THR A N 1
ATOM 5548 C CA . THR B 1 368 ? -1.694 42.689 -58.688 1.00 26.94 372 THR A CA 1
ATOM 5549 C C . THR B 1 368 ? -0.849 41.989 -59.743 1.00 26.07 372 THR A C 1
ATOM 5550 O O . THR B 1 368 ? 0.192 41.420 -59.431 1.00 26.10 372 THR A O 1
ATOM 5554 N N . SER B 1 369 ? -1.296 42.069 -61.001 1.00 26.33 373 SER A N 1
ATOM 5555 C CA . SER B 1 369 ? -0.533 41.545 -62.123 1.00 26.32 373 SER A CA 1
ATOM 5556 C C . SER B 1 369 ? 0.696 42.416 -62.372 1.00 26.40 373 SER A C 1
ATOM 5557 O O . SER B 1 369 ? 0.595 43.631 -62.379 1.00 26.43 373 SER A O 1
ATOM 5560 N N . ASN B 1 370 ? 1.851 41.768 -62.565 1.00 27.56 374 ASN A N 1
ATOM 5561 C CA . ASN B 1 370 ? 3.148 42.426 -62.673 1.00 28.22 374 ASN A CA 1
ATOM 5562 C C . ASN B 1 370 ? 3.424 42.783 -64.130 1.00 28.74 374 ASN A C 1
ATOM 5563 O O . ASN B 1 370 ? 2.514 42.681 -64.953 1.00 30.49 374 ASN A O 1
ATOM 5568 N N . GLN B 1 371 ? 4.681 43.157 -64.448 1.00 29.43 375 GLN A N 1
ATOM 5569 C CA . GLN B 1 371 ? 5.034 43.712 -65.757 1.00 30.39 375 GLN A CA 1
ATOM 5570 C C . GLN B 1 371 ? 4.770 42.709 -66.884 1.00 29.70 375 GLN A C 1
ATOM 5571 O O . GLN B 1 371 ? 4.491 43.118 -68.009 1.00 33.50 375 GLN A O 1
ATOM 5573 N N . ALA B 1 372 ? 4.838 41.405 -66.581 1.00 27.65 376 ALA A N 1
ATOM 5574 C CA . ALA B 1 372 ? 4.551 40.355 -67.550 1.00 27.61 376 ALA A CA 1
ATOM 5575 C C . ALA B 1 372 ? 3.096 39.880 -67.473 1.00 27.16 376 ALA A C 1
ATOM 5576 O O . ALA B 1 372 ? 2.747 38.870 -68.089 1.00 29.35 376 ALA A O 1
ATOM 5578 N N . GLY B 1 373 ? 2.262 40.580 -66.698 1.00 23.87 377 GLY A N 1
ATOM 5579 C CA . GLY B 1 373 ? 0.852 40.241 -66.533 1.00 23.69 377 GLY A CA 1
ATOM 5580 C C . GLY B 1 373 ? 0.611 39.098 -65.534 1.00 23.44 377 GLY A C 1
ATOM 5581 O O . GLY B 1 373 ? -0.510 38.606 -65.393 1.00 22.05 377 GLY A O 1
ATOM 5582 N N . GLU B 1 374 ? 1.660 38.706 -64.808 1.00 23.37 378 GLU A N 1
ATOM 5583 C CA . GLU B 1 374 ? 1.624 37.498 -64.012 1.00 23.55 378 GLU A CA 1
ATOM 5584 C C . GLU B 1 374 ? 1.315 37.803 -62.551 1.00 23.32 378 GLU A C 1
ATOM 5585 O O . GLU B 1 374 ? 1.771 38.800 -61.999 1.00 25.78 378 GLU A O 1
ATOM 5591 N N . PHE B 1 375 ? 0.556 36.893 -61.936 1.00 21.80 379 PHE A N 1
ATOM 5592 C CA . PHE B 1 375 ? 0.303 36.910 -60.511 1.00 20.50 379 PHE A CA 1
ATOM 5593 C C . PHE B 1 375 ? -0.097 35.509 -60.090 1.00 20.42 379 PHE A C 1
ATOM 5594 O O . PHE B 1 375 ? -0.406 34.683 -60.932 1.00 21.44 379 PHE A O 1
ATOM 5602 N N . SER B 1 376 ? -0.123 35.275 -58.778 1.00 20.04 380 SER A N 1
ATOM 5603 C CA . SER B 1 376 ? -0.399 33.965 -58.217 1.00 19.80 380 SER A CA 1
ATOM 5604 C C . SER B 1 376 ? -1.068 34.072 -56.848 1.00 19.77 380 SER A C 1
ATOM 5605 O O . SER B 1 376 ? -0.990 35.094 -56.171 1.00 20.46 380 SER A O 1
ATOM 5608 N N . VAL B 1 377 ? -1.742 32.998 -56.445 1.00 19.58 381 VAL A N 1
ATOM 5609 C CA . VAL B 1 377 ? -2.201 32.834 -55.077 1.00 19.92 381 VAL A CA 1
ATOM 5610 C C . VAL B 1 377 ? -1.575 31.551 -54.559 1.00 20.21 381 VAL A C 1
ATOM 5611 O O . VAL B 1 377 ? -1.665 30.513 -55.197 1.00 22.23 381 VAL A O 1
ATOM 5615 N N . LYS B 1 378 ? -0.958 31.635 -53.383 1.00 19.84 382 LYS A N 1
ATOM 5616 C CA . LYS B 1 378 ? -0.231 30.536 -52.793 1.00 19.59 382 LYS A CA 1
ATOM 5617 C C . LYS B 1 378 ? -0.655 30.385 -51.345 1.00 19.38 382 LYS A C 1
ATOM 5618 O O . LYS B 1 378 ? -0.837 31.379 -50.647 1.00 19.13 382 LYS A O 1
ATOM 5624 N N . GLY B 1 379 ? -0.798 29.116 -50.925 1.00 19.09 383 GLY A N 1
ATOM 5625 C CA . GLY B 1 379 ? -1.053 28.787 -49.535 1.00 18.65 383 GLY A CA 1
ATOM 5626 C C . GLY B 1 379 ? -2.527 28.502 -49.278 1.00 18.30 383 GLY A C 1
ATOM 5627 O O . GLY B 1 379 ? -2.994 28.746 -48.176 1.00 18.33 383 GLY A O 1
ATOM 5628 N N . LEU B 1 380 ? -3.227 27.943 -50.276 1.00 18.21 384 LEU A N 1
ATOM 5629 C CA . LEU B 1 380 ? -4.633 27.588 -50.129 1.00 18.53 384 LEU A CA 1
ATOM 5630 C C . LEU B 1 380 ? -4.809 26.068 -50.195 1.00 18.95 384 LEU A C 1
ATOM 5631 O O . LEU B 1 380 ? -4.132 25.379 -50.962 1.00 19.11 384 LEU A O 1
ATOM 5636 N N . LYS B 1 381 ? -5.787 25.571 -49.430 1.00 18.91 385 LYS A N 1
ATOM 5637 C CA . LYS B 1 381 ? -6.183 24.179 -49.516 1.00 18.79 385 LYS A CA 1
ATOM 5638 C C . LYS B 1 381 ? -6.943 23.957 -50.814 1.00 19.01 385 LYS A C 1
ATOM 5639 O O . LYS B 1 381 ? -7.398 24.917 -51.431 1.00 19.97 385 LYS A O 1
ATOM 5645 N N . ASP B 1 382 ? -7.095 22.688 -51.197 1.00 19.17 386 ASP A N 1
ATOM 5646 C CA . ASP B 1 382 ? -7.851 22.345 -52.387 1.00 20.32 386 ASP A CA 1
ATOM 5647 C C . ASP B 1 382 ? -9.245 22.944 -52.278 1.00 20.52 386 ASP A C 1
ATOM 5648 O O . ASP B 1 382 ? -9.822 22.951 -51.201 1.00 21.16 386 ASP A O 1
ATOM 5653 N N . GLY B 1 383 ? -9.777 23.421 -53.405 1.00 20.85 387 GLY A N 1
ATOM 5654 C CA . GLY B 1 383 ? -11.151 23.875 -53.445 1.00 20.94 387 GLY A CA 1
ATOM 5655 C C . GLY B 1 383 ? -11.440 24.712 -54.682 1.00 21.28 387 GLY A C 1
ATOM 5656 O O . GLY B 1 383 ? -10.563 24.947 -55.506 1.00 22.05 387 GLY A O 1
ATOM 5657 N N . GLN B 1 384 ? -12.704 25.144 -54.771 1.00 21.75 388 GLN A N 1
ATOM 5658 C CA . GLN B 1 384 ? -13.179 26.089 -55.770 1.00 22.69 388 GLN A CA 1
ATOM 5659 C C . GLN B 1 384 ? -13.112 27.508 -55.211 1.00 22.40 388 GLN A C 1
ATOM 5660 O O . GLN B 1 384 ? -13.728 27.795 -54.191 1.00 25.02 388 GLN A O 1
ATOM 5666 N N . TYR B 1 385 ? -12.362 28.389 -55.877 1.00 21.20 389 TYR A N 1
ATOM 5667 C CA . TYR B 1 385 ? -12.262 29.781 -55.455 1.00 21.19 389 TYR A CA 1
ATOM 5668 C C . TYR B 1 385 ? -12.631 30.706 -56.607 1.00 21.60 389 TYR A C 1
ATOM 5669 O O . TYR B 1 385 ? -12.967 30.239 -57.696 1.00 21.90 389 TYR A O 1
ATOM 5678 N N . PHE B 1 386 ? -12.584 32.023 -56.351 1.00 21.81 390 PHE A N 1
ATOM 5679 C CA . PHE B 1 386 ? -12.917 33.008 -57.358 1.00 21.75 390 PHE A CA 1
ATOM 5680 C C . PHE B 1 386 ? -12.019 34.232 -57.226 1.00 21.69 390 PHE A C 1
ATOM 5681 O O . PHE B 1 386 ? -11.706 34.652 -56.120 1.00 22.73 390 PHE A O 1
ATOM 5689 N N . LEU B 1 387 ? -11.636 34.803 -58.378 1.00 21.43 391 LEU A N 1
ATOM 5690 C CA . LEU B 1 387 ? -11.032 36.124 -58.433 1.00 21.22 391 LEU A CA 1
ATOM 5691 C C . LEU B 1 387 ? -12.142 37.146 -58.617 1.00 22.25 391 LEU A C 1
ATOM 5692 O O . LEU B 1 387 ? -13.087 36.890 -59.361 1.00 22.06 391 LEU A O 1
ATOM 5697 N N . GLU B 1 388 ? -12.022 38.276 -57.908 1.00 23.88 392 GLU A N 1
ATOM 5698 C CA . GLU B 1 388 ? -12.843 39.448 -58.175 1.00 25.93 392 GLU A CA 1
ATOM 5699 C C . GLU B 1 388 ? -11.918 40.612 -58.533 1.00 26.22 392 GLU A C 1
ATOM 5700 O O . GLU B 1 388 ? -11.036 40.961 -57.758 1.00 27.57 392 GLU A O 1
ATOM 5706 N N . GLU B 1 389 ? -12.090 41.159 -59.737 1.00 26.31 393 GLU A N 1
ATOM 5707 C CA . GLU B 1 389 ? -11.316 42.306 -60.182 1.00 26.62 393 GLU A CA 1
ATOM 5708 C C . GLU B 1 389 ? -11.847 43.541 -59.455 1.00 27.64 393 GLU A C 1
ATOM 5709 O O . GLU B 1 389 ? -13.055 43.769 -59.427 1.00 29.44 393 GLU A O 1
ATOM 5715 N N . ILE B 1 390 ? -10.942 44.307 -58.831 1.00 27.48 394 ILE A N 1
ATOM 5716 C CA . ILE B 1 390 ? -11.327 45.546 -58.172 1.00 27.79 394 ILE A CA 1
ATOM 5717 C C . ILE B 1 390 ? -10.763 46.749 -58.920 1.00 28.15 394 ILE A C 1
ATOM 5718 O O . ILE B 1 390 ? -11.254 47.838 -58.724 1.00 28.78 394 ILE A O 1
ATOM 5723 N N . SER B 1 391 ? -9.734 46.553 -59.743 1.00 28.39 395 SER A N 1
ATOM 5724 C CA . SER B 1 391 ? -9.127 47.635 -60.499 1.00 28.84 395 SER A CA 1
ATOM 5725 C C . SER B 1 391 ? -8.599 47.096 -61.830 1.00 28.67 395 SER A C 1
ATOM 5726 O O . SER B 1 391 ? -7.847 46.127 -61.860 1.00 28.82 395 SER A O 1
ATOM 5729 N N . ALA B 1 392 ? -9.012 47.726 -62.934 1.00 28.48 396 ALA A N 1
ATOM 5730 C CA . ALA B 1 392 ? -8.717 47.256 -64.279 1.00 28.76 396 ALA A CA 1
ATOM 5731 C C . ALA B 1 392 ? -7.427 47.878 -64.796 1.00 28.64 396 ALA A C 1
ATOM 5732 O O . ALA B 1 392 ? -7.079 48.985 -64.417 1.00 30.85 396 ALA A O 1
ATOM 5734 N N . PRO B 1 393 ? -6.668 47.214 -65.686 1.00 27.98 397 PRO A N 1
ATOM 5735 C CA . PRO B 1 393 ? -5.530 47.871 -66.336 1.00 28.56 397 PRO A CA 1
ATOM 5736 C C . PRO B 1 393 ? -5.998 49.007 -67.251 1.00 30.06 397 PRO A C 1
ATOM 5737 O O . PRO B 1 393 ? -7.108 48.967 -67.789 1.00 32.00 397 PRO A O 1
ATOM 5741 N N . LYS B 1 394 ? -5.141 50.023 -67.414 1.00 32.03 398 LYS A N 1
ATOM 5742 C CA . LYS B 1 394 ? -5.470 51.197 -68.211 1.00 33.10 398 LYS A CA 1
ATOM 5743 C C . LYS B 1 394 ? -5.974 50.748 -69.585 1.00 32.86 398 LYS A C 1
ATOM 5744 O O . LYS B 1 394 ? -5.285 50.028 -70.309 1.00 33.65 398 LYS A O 1
ATOM 5746 N N . GLY B 1 395 ? -7.200 51.159 -69.930 1.00 33.12 399 GLY A N 1
ATOM 5747 C CA . GLY B 1 395 ? -7.741 50.935 -71.262 1.00 31.84 399 GLY A CA 1
ATOM 5748 C C . GLY B 1 395 ? -8.659 49.720 -71.339 1.00 31.54 399 GLY A C 1
ATOM 5749 O O . GLY B 1 395 ? -9.163 49.415 -72.411 1.00 32.61 399 GLY A O 1
ATOM 5750 N N . TYR B 1 396 ? -8.863 49.014 -70.216 1.00 30.42 400 TYR A N 1
ATOM 5751 C CA . TYR B 1 396 ? -9.666 47.801 -70.213 1.00 29.48 400 TYR A CA 1
ATOM 5752 C C . TYR B 1 396 ? -10.878 47.963 -69.309 1.00 27.80 400 TYR A C 1
ATOM 5753 O O . TYR B 1 396 ? -10.837 48.736 -68.361 1.00 27.76 400 TYR A O 1
ATOM 5762 N N . LEU B 1 397 ? -11.945 47.224 -69.644 1.00 27.22 401 LEU A N 1
ATOM 5763 C CA . LEU B 1 397 ? -13.183 47.258 -68.894 1.00 27.52 401 LEU A CA 1
ATOM 5764 C C . LEU B 1 397 ? -12.974 46.571 -67.551 1.00 26.90 401 LEU A C 1
ATOM 5765 O O . LEU B 1 397 ? -12.312 45.548 -67.478 1.00 26.54 401 LEU A O 1
ATOM 5770 N N . LEU B 1 398 ? -13.528 47.174 -66.502 1.00 27.51 402 LEU A N 1
ATOM 5771 C CA . LEU B 1 398 ? -13.661 46.527 -65.214 1.00 27.19 402 LEU A CA 1
ATOM 5772 C C . LEU B 1 398 ? -14.831 45.563 -65.322 1.00 26.12 402 LEU A C 1
ATOM 5773 O O . LEU B 1 398 ? -15.937 45.995 -65.627 1.00 26.43 402 LEU A O 1
ATOM 5778 N N . ASN B 1 399 ? -14.564 44.268 -65.117 1.00 24.58 403 ASN A N 1
ATOM 5779 C CA . ASN B 1 399 ? -15.638 43.333 -64.830 1.00 23.22 403 ASN A CA 1
ATOM 5780 C C . ASN B 1 399 ? -15.353 42.685 -63.487 1.00 23.98 403 ASN A C 1
ATOM 5781 O O . ASN B 1 399 ? -14.344 42.028 -63.358 1.00 25.95 403 ASN A O 1
ATOM 5786 N N . GLN B 1 400 ? -16.236 42.903 -62.505 1.00 23.18 404 GLN A N 1
ATOM 5787 C CA . GLN B 1 400 ? -16.074 42.396 -61.154 1.00 23.36 404 GLN A CA 1
ATOM 5788 C C . GLN B 1 400 ? -16.748 41.027 -61.013 1.00 23.60 404 GLN A C 1
ATOM 5789 O O . GLN B 1 400 ? -16.786 40.468 -59.922 1.00 24.70 404 GLN A O 1
ATOM 5795 N N . THR B 1 401 ? -17.317 40.494 -62.102 1.00 22.65 405 THR A N 1
ATOM 5796 C CA . THR B 1 401 ? -17.939 39.183 -62.063 1.00 22.20 405 THR A CA 1
ATOM 5797 C C . THR B 1 401 ? -16.869 38.172 -61.655 1.00 21.95 405 THR A C 1
ATOM 5798 O O . THR B 1 401 ? -15.737 38.233 -62.134 1.00 22.36 405 THR A O 1
ATOM 5802 N N . GLU B 1 402 ? -17.245 37.256 -60.755 1.00 22.44 406 GLU A N 1
ATOM 5803 C CA . GLU B 1 402 ? -16.307 36.320 -60.162 1.00 23.20 406 GLU A CA 1
ATOM 5804 C C . GLU B 1 402 ? -15.730 35.395 -61.232 1.00 22.42 406 GLU A C 1
ATOM 5805 O O . GLU B 1 402 ? -16.463 34.855 -62.052 1.00 22.85 406 GLU A O 1
ATOM 5811 N N . ILE B 1 403 ? -14.403 35.231 -61.210 1.00 22.64 407 ILE A N 1
ATOM 5812 C CA . ILE B 1 403 ? -13.699 34.336 -62.121 1.00 21.59 407 ILE A CA 1
ATOM 5813 C C . ILE B 1 403 ? -13.278 33.066 -61.376 1.00 21.25 407 ILE A C 1
ATOM 5814 O O . ILE B 1 403 ? -12.367 33.079 -60.540 1.00 20.62 407 ILE A O 1
ATOM 5819 N N . PRO B 1 404 ? -13.902 31.907 -61.685 1.00 20.27 408 PRO A N 1
ATOM 5820 C CA . PRO B 1 404 ? -13.600 30.663 -60.974 1.00 20.06 408 PRO A CA 1
ATOM 5821 C C . PRO B 1 404 ? -12.205 30.127 -61.261 1.00 19.94 408 PRO A C 1
ATOM 5822 O O . PRO B 1 404 ? -11.723 30.248 -62.374 1.00 20.56 408 PRO A O 1
ATOM 5826 N N . PHE B 1 405 ? -11.563 29.584 -60.216 1.00 19.50 409 PHE A N 1
ATOM 5827 C CA . PHE B 1 405 ? -10.360 28.789 -60.384 1.00 19.03 409 PHE A CA 1
ATOM 5828 C C . PHE B 1 405 ? -10.301 27.688 -59.330 1.00 19.27 409 PHE A C 1
ATOM 5829 O O . PHE B 1 405 ? -10.925 27.781 -58.282 1.00 19.33 409 PHE A O 1
ATOM 5837 N N . THR B 1 406 ? -9.512 26.654 -59.631 1.00 19.53 410 THR A N 1
ATOM 5838 C CA . THR B 1 406 ? -9.420 25.449 -58.823 1.00 19.91 410 THR A CA 1
ATOM 5839 C C . THR B 1 406 ? -8.014 25.325 -58.261 1.00 21.08 410 THR A C 1
ATOM 5840 O O . THR B 1 406 ? -7.035 25.417 -58.993 1.00 22.17 410 THR A O 1
ATOM 5844 N N . VAL B 1 407 ? -7.932 25.084 -56.958 1.00 21.89 411 VAL A N 1
ATOM 5845 C CA . VAL B 1 407 ? -6.703 24.596 -56.366 1.00 22.48 411 VAL A CA 1
ATOM 5846 C C . VAL B 1 407 ? -6.866 23.094 -56.154 1.00 23.07 411 VAL A C 1
ATOM 5847 O O . VAL B 1 407 ? -7.907 22.628 -55.704 1.00 23.18 411 VAL A O 1
ATOM 5851 N N . GLU B 1 408 ? -5.829 22.351 -56.533 1.00 23.38 412 GLU A N 1
ATOM 5852 C CA . GLU B 1 408 ? -5.771 20.917 -56.327 1.00 23.37 412 GLU A CA 1
ATOM 5853 C C . GLU B 1 408 ? -4.302 20.549 -56.413 1.00 22.95 412 GLU A C 1
ATOM 5854 O O . GLU B 1 408 ? -3.498 21.387 -56.790 1.00 23.20 412 GLU A O 1
ATOM 5860 N N . LYS B 1 409 ? -3.956 19.313 -56.069 1.00 23.59 413 LYS A N 1
ATOM 5861 C CA . LYS B 1 409 ? -2.575 18.873 -56.149 1.00 24.19 413 LYS A CA 1
ATOM 5862 C C . LYS B 1 409 ? -2.044 19.179 -57.550 1.00 23.89 413 LYS A C 1
ATOM 5863 O O . LYS B 1 409 ? -2.643 18.788 -58.543 1.00 24.84 413 LYS A O 1
ATOM 5869 N N . ASN B 1 410 ? -0.948 19.948 -57.607 1.00 23.44 414 ASN A N 1
ATOM 5870 C CA . ASN B 1 410 ? -0.195 20.227 -58.828 1.00 23.09 414 ASN A CA 1
ATOM 5871 C C . ASN B 1 410 ? -0.803 21.355 -59.676 1.00 22.12 414 ASN A C 1
ATOM 5872 O O . ASN B 1 410 ? -0.365 21.574 -60.814 1.00 24.83 414 ASN A O 1
ATOM 5877 N N . SER B 1 411 ? -1.740 22.145 -59.119 1.00 21.17 415 SER A N 1
ATOM 5878 C CA . SER B 1 411 ? -2.242 23.321 -59.822 1.00 20.81 415 SER A CA 1
ATOM 5879 C C . SER B 1 411 ? -1.221 24.459 -59.768 1.00 21.04 415 SER A C 1
ATOM 5880 O O . SER B 1 411 ? -1.349 25.415 -60.534 1.00 21.31 415 SER A O 1
ATOM 5883 N N . TYR B 1 412 ? -0.217 24.351 -58.877 1.00 20.74 416 TYR A N 1
ATOM 5884 C CA . TYR B 1 412 ? 0.813 25.377 -58.753 1.00 20.49 416 TYR A CA 1
ATOM 5885 C C . TYR B 1 412 ? 2.130 24.941 -59.391 1.00 21.26 416 TYR A C 1
ATOM 5886 O O . TYR B 1 412 ? 2.685 25.717 -60.191 1.00 23.21 416 TYR A O 1
ATOM 5895 N N . ALA B 1 413 ? 2.616 23.741 -58.999 1.00 21.63 417 ALA A N 1
ATOM 5896 C CA . ALA B 1 413 ? 3.862 23.152 -59.495 1.00 21.40 417 ALA A CA 1
ATOM 5897 C C . ALA B 1 413 ? 3.875 21.623 -59.382 1.00 23.09 417 ALA A C 1
ATOM 5898 O O . ALA B 1 413 ? 3.050 21.021 -58.685 1.00 22.28 417 ALA A O 1
ATOM 5900 N N . THR B 1 414 ? 4.813 21.015 -60.139 1.00 25.23 418 THR A N 1
ATOM 5901 C CA . THR B 1 414 ? 5.070 19.577 -60.134 1.00 26.78 418 THR A CA 1
ATOM 5902 C C . THR B 1 414 ? 6.581 19.361 -60.038 1.00 29.21 418 THR A C 1
ATOM 5903 O O . THR B 1 414 ? 7.298 19.656 -60.987 1.00 30.37 418 THR A O 1
ATOM 5907 N N . ASN B 1 415 ? 7.062 18.860 -58.895 1.00 31.99 419 ASN A N 1
ATOM 5908 C CA . ASN B 1 415 ? 8.479 18.603 -58.682 1.00 36.29 419 ASN A CA 1
ATOM 5909 C C . ASN B 1 415 ? 9.318 19.804 -59.115 1.00 37.20 419 ASN A C 1
ATOM 5910 O O . ASN B 1 415 ? 10.228 19.665 -59.934 1.00 36.96 419 ASN A O 1
ATOM 5915 N N . GLY B 1 416 ? 8.999 20.988 -58.588 1.00 38.25 420 GLY A N 1
ATOM 5916 C CA . GLY B 1 416 ? 9.808 22.175 -58.832 1.00 40.10 420 GLY A CA 1
ATOM 5917 C C . GLY B 1 416 ? 9.377 22.955 -60.074 1.00 40.42 420 GLY A C 1
ATOM 5918 O O . GLY B 1 416 ? 9.543 24.169 -60.112 1.00 46.22 420 GLY A O 1
ATOM 5919 N N . GLN B 1 417 ? 8.815 22.266 -61.076 1.00 38.59 421 GLN A N 1
ATOM 5920 C CA . GLN B 1 417 ? 8.394 22.894 -62.318 1.00 36.86 421 GLN A CA 1
ATOM 5921 C C . GLN B 1 417 ? 7.017 23.530 -62.133 1.00 32.15 421 GLN A C 1
ATOM 5922 O O . GLN B 1 417 ? 6.057 22.838 -61.794 1.00 35.26 421 GLN A O 1
ATOM 5928 N N . ARG B 1 418 ? 6.934 24.834 -62.419 1.00 28.54 422 ARG A N 1
ATOM 5929 C CA . ARG B 1 418 ? 5.708 25.596 -62.267 1.00 25.14 422 ARG A CA 1
ATOM 5930 C C . ARG B 1 418 ? 4.714 25.285 -63.375 1.00 24.31 422 ARG A C 1
ATOM 5931 O O . ARG B 1 418 ? 5.060 25.223 -64.551 1.00 25.16 422 ARG A O 1
ATOM 5939 N N . THR B 1 419 ? 3.474 25.176 -62.932 1.00 23.14 423 THR A N 1
ATOM 5940 C CA . THR B 1 419 ? 2.329 24.842 -63.735 1.00 23.27 423 THR A CA 1
ATOM 5941 C C . THR B 1 419 ? 1.908 26.118 -64.447 1.00 23.59 423 THR A C 1
ATOM 5942 O O . THR B 1 419 ? 2.029 27.215 -63.862 1.00 24.40 423 THR A O 1
ATOM 5946 N N . ALA B 1 420 ? 1.484 25.923 -65.703 1.00 23.58 424 ALA A N 1
ATOM 5947 C CA . ALA B 1 420 ? 1.193 27.018 -66.594 1.00 22.91 424 ALA A CA 1
ATOM 5948 C C . ALA B 1 420 ? 0.060 27.812 -65.982 1.00 22.76 424 ALA A C 1
ATOM 5949 O O . ALA B 1 420 ? -0.855 27.235 -65.425 1.00 25.53 424 ALA A O 1
ATOM 5951 N N . PRO B 1 421 ? 0.097 29.151 -66.112 1.00 22.19 425 PRO A N 1
ATOM 5952 C CA . PRO B 1 421 ? -0.909 30.005 -65.494 1.00 21.63 425 PRO A CA 1
ATOM 5953 C C . PRO B 1 421 ? -2.237 29.986 -66.239 1.00 21.56 425 PRO A C 1
ATOM 5954 O O . PRO B 1 421 ? -2.263 29.868 -67.465 1.00 22.30 425 PRO A O 1
ATOM 5958 N N . LEU B 1 422 ? -3.329 30.122 -65.473 1.00 21.45 426 LEU A N 1
ATOM 5959 C CA . LEU B 1 422 ? -4.652 30.363 -66.035 1.00 21.17 426 LEU A CA 1
ATOM 5960 C C . LEU B 1 422 ? -4.719 31.775 -66.635 1.00 21.12 426 LEU A C 1
ATOM 5961 O O . LEU B 1 422 ? -4.393 32.758 -65.983 1.00 22.24 426 LEU A O 1
ATOM 5966 N N . HIS B 1 423 ? -5.181 31.849 -67.883 1.00 20.95 427 HIS A N 1
ATOM 5967 C CA . HIS B 1 423 ? -5.413 33.089 -68.586 1.00 20.62 427 HIS A CA 1
ATOM 5968 C C . HIS B 1 423 ? -6.636 33.775 -67.993 1.00 20.84 427 HIS A C 1
ATOM 5969 O O . HIS B 1 423 ? -7.699 33.181 -67.925 1.00 23.17 427 HIS A O 1
ATOM 5976 N N . VAL B 1 424 ? -6.470 35.038 -67.585 1.00 20.98 428 VAL A N 1
ATOM 5977 C CA . VAL B 1 424 ? -7.582 35.887 -67.193 1.00 21.18 428 VAL A CA 1
ATOM 5978 C C . VAL B 1 424 ? -7.752 36.963 -68.259 1.00 22.06 428 VAL A C 1
ATOM 5979 O O . VAL B 1 424 ? -6.857 37.788 -68.451 1.00 22.34 428 VAL A O 1
ATOM 5983 N N . ILE B 1 425 ? -8.891 36.927 -68.968 1.00 23.44 429 ILE A N 1
ATOM 5984 C CA . ILE B 1 425 ? -9.095 37.785 -70.128 1.00 24.17 429 ILE A CA 1
ATOM 5985 C C . ILE B 1 425 ? -9.658 39.143 -69.693 1.00 25.70 429 ILE A C 1
ATOM 5986 O O . ILE B 1 425 ? -10.482 39.227 -68.785 1.00 26.70 429 ILE A O 1
ATOM 5991 N N . ASN B 1 426 ? -9.184 40.200 -70.358 1.00 26.86 430 ASN A N 1
ATOM 5992 C CA . ASN B 1 426 ? -9.727 41.545 -70.213 1.00 28.01 430 ASN A CA 1
ATOM 5993 C C . ASN B 1 426 ? -10.206 42.032 -71.582 1.00 30.08 430 ASN A C 1
ATOM 5994 O O . ASN B 1 426 ? -9.539 41.806 -72.591 1.00 30.21 430 ASN A O 1
ATOM 5998 N N . LYS B 1 427 ? -11.378 42.680 -71.598 1.00 32.21 431 LYS A N 1
ATOM 5999 C CA . LYS B 1 427 ? -11.977 43.204 -72.810 1.00 35.01 431 LYS A CA 1
ATOM 6000 C C . LYS B 1 427 ? -11.622 44.684 -72.901 1.00 37.11 431 LYS A C 1
ATOM 6001 O O . LYS B 1 427 ? -11.886 45.435 -71.965 1.00 39.02 431 LYS A O 1
ATOM 6007 N N . LYS B 1 428 ? -11.031 45.079 -74.031 1.00 37.74 432 LYS A N 1
ATOM 6008 C CA . LYS B 1 428 ? -10.571 46.445 -74.241 1.00 39.99 432 LYS A CA 1
ATOM 6009 C C . LYS B 1 428 ? -11.777 47.360 -74.448 1.00 41.07 432 LYS A C 1
ATOM 6010 O O . LYS B 1 428 ? -12.787 46.946 -74.998 1.00 43.07 432 LYS A O 1
ATOM 6016 N N . VAL B 1 429 ? -11.663 48.598 -73.967 1.00 41.33 433 VAL A N 1
ATOM 6017 C CA . VAL B 1 429 ? -12.726 49.572 -74.128 1.00 41.90 433 VAL A CA 1
ATOM 6018 C C . VAL B 1 429 ? -12.845 49.875 -75.616 1.00 42.86 433 VAL A C 1
ATOM 6019 O O . VAL B 1 429 ? -11.874 50.287 -76.249 1.00 41.75 433 VAL A O 1
ATOM 6023 N N . LYS B 1 430 ? -14.050 49.705 -76.166 1.00 43.56 434 LYS A N 1
ATOM 6024 C CA . LYS B 1 430 ? -14.320 50.099 -77.540 1.00 44.67 434 LYS A CA 1
ATOM 6025 C C . LYS B 1 430 ? -14.441 51.621 -77.621 1.00 44.82 434 LYS A C 1
ATOM 6026 O O . LYS B 1 430 ? -15.387 52.188 -77.091 1.00 42.79 434 LYS A O 1
ATOM 6028 N N . GLU B 1 431 ? -13.461 52.279 -78.259 1.00 48.10 435 GLU A N 1
ATOM 6029 C CA . GLU B 1 431 ? -13.377 53.736 -78.307 1.00 46.36 435 GLU A CA 1
ATOM 6030 C C . GLU B 1 431 ? -13.350 54.150 -79.775 1.00 48.24 435 GLU A C 1
ATOM 6031 O O . GLU B 1 431 ? -12.462 53.721 -80.515 1.00 54.30 435 GLU A O 1
ATOM 6033 N N . SER B 1 432 ? -14.327 54.972 -80.196 1.00 45.02 436 SER A N 1
ATOM 6034 C CA . SER B 1 432 ? -14.477 55.311 -81.609 1.00 42.42 436 SER A CA 1
ATOM 6035 C C . SER B 1 432 ? -13.754 56.618 -81.918 1.00 38.40 436 SER A C 1
ATOM 6036 O O . SER B 1 432 ? -14.046 57.645 -81.327 1.00 37.66 436 SER A O 1
ATOM 6039 N N . GLY B 1 433 ? -12.830 56.569 -82.880 1.00 36.91 437 GLY A N 1
ATOM 6040 C CA . GLY B 1 433 ? -12.235 57.768 -83.442 1.00 34.78 437 GLY A CA 1
ATOM 6041 C C . GLY B 1 433 ? -13.179 58.500 -84.394 1.00 33.19 437 GLY A C 1
ATOM 6042 O O . GLY B 1 433 ? -12.788 59.495 -84.977 1.00 33.38 437 GLY A O 1
ATOM 6043 N N . PHE B 1 434 ? -14.405 57.992 -84.580 1.00 33.16 438 PHE A N 1
ATOM 6044 C CA . PHE B 1 434 ? -15.416 58.625 -85.416 1.00 33.67 438 PHE A CA 1
ATOM 6045 C C . PHE B 1 434 ? -16.327 59.531 -84.585 1.00 36.13 438 PHE A C 1
ATOM 6046 O O . PHE B 1 434 ? -16.993 60.386 -85.152 1.00 37.76 438 PHE A O 1
ATOM 6054 N N . LEU B 1 435 ? -16.395 59.361 -83.256 1.00 36.67 439 LEU A N 1
ATOM 6055 C CA . LEU B 1 435 ? -17.312 60.164 -82.454 1.00 38.88 439 LEU A CA 1
ATOM 6056 C C . LEU B 1 435 ? -16.518 61.057 -81.496 1.00 42.35 439 LEU A C 1
ATOM 6057 O O . LEU B 1 435 ? -15.620 60.576 -80.802 1.00 42.10 439 LEU A O 1
ATOM 6059 N N . PRO B 1 436 ? -16.831 62.381 -81.439 1.00 43.12 440 PRO A N 1
ATOM 6060 C CA . PRO B 1 436 ? -16.106 63.320 -80.577 1.00 46.27 440 PRO A CA 1
ATOM 6061 C C . PRO B 1 436 ? -16.388 63.164 -79.081 1.00 48.52 440 PRO A C 1
ATOM 6062 O O . PRO B 1 436 ? -17.572 63.018 -78.733 1.00 51.98 440 PRO A O 1
ATOM 6067 N N . ALA C 1 26 ? 60.904 -63.805 62.420 1.00 57.04 30 ALA C N 1
ATOM 6068 C CA . ALA C 1 26 ? 61.754 -63.245 61.347 1.00 56.10 30 ALA C CA 1
ATOM 6069 C C . ALA C 1 26 ? 60.882 -62.876 60.153 1.00 54.36 30 ALA C C 1
ATOM 6070 O O . ALA C 1 26 ? 59.817 -63.445 59.913 1.00 54.83 30 ALA C O 1
ATOM 6072 N N . SER C 1 27 ? 61.358 -61.882 59.413 1.00 55.04 31 SER C N 1
ATOM 6073 C CA . SER C 1 27 ? 60.659 -61.405 58.241 1.00 57.22 31 SER C CA 1
ATOM 6074 C C . SER C 1 27 ? 61.636 -61.361 57.070 1.00 59.67 31 SER C C 1
ATOM 6075 O O . SER C 1 27 ? 62.847 -61.462 57.250 1.00 66.80 31 SER C O 1
ATOM 6077 N N . VAL C 1 28 ? 61.084 -61.225 55.863 1.00 56.20 32 VAL C N 1
ATOM 6078 C CA . VAL C 1 28 ? 61.843 -60.803 54.699 1.00 52.21 32 VAL C CA 1
ATOM 6079 C C . VAL C 1 28 ? 61.175 -59.552 54.139 1.00 52.61 32 VAL C C 1
ATOM 6080 O O . VAL C 1 28 ? 59.960 -59.385 54.248 1.00 49.82 32 VAL C O 1
ATOM 6084 N N . GLN C 1 29 ? 62.000 -58.665 53.577 1.00 52.53 33 GLN C N 1
ATOM 6085 C CA . GLN C 1 29 ? 61.523 -57.567 52.758 1.00 52.97 33 GLN C CA 1
ATOM 6086 C C . GLN C 1 29 ? 61.693 -57.996 51.305 1.00 50.73 33 GLN C C 1
ATOM 6087 O O . GLN C 1 29 ? 62.771 -58.452 50.919 1.00 53.53 33 GLN C O 1
ATOM 6093 N N . VAL C 1 30 ? 60.607 -57.902 50.528 1.00 45.15 34 VAL C N 1
ATOM 6094 C CA . VAL C 1 30 ? 60.655 -58.227 49.113 1.00 42.60 34 VAL C CA 1
ATOM 6095 C C . VAL C 1 30 ? 60.360 -56.957 48.330 1.00 41.63 34 VAL C C 1
ATOM 6096 O O . VAL C 1 30 ? 59.276 -56.398 48.469 1.00 41.80 34 VAL C O 1
ATOM 6100 N N . THR C 1 31 ? 61.312 -56.536 47.489 1.00 42.60 35 THR C N 1
ATOM 6101 C CA . THR C 1 31 ? 61.111 -55.361 46.656 1.00 44.84 35 THR C CA 1
ATOM 6102 C C . THR C 1 31 ? 60.962 -55.794 45.202 1.00 45.16 35 THR C C 1
ATOM 6103 O O . THR C 1 31 ? 61.823 -56.496 44.675 1.00 49.57 35 THR C O 1
ATOM 6107 N N . LEU C 1 32 ? 59.862 -55.348 44.574 1.00 43.65 36 LEU C N 1
ATOM 6108 C CA . LEU C 1 32 ? 59.639 -55.529 43.150 1.00 42.47 36 LEU C CA 1
ATOM 6109 C C . LEU C 1 32 ? 60.042 -54.250 42.420 1.00 42.85 36 LEU C C 1
ATOM 6110 O O . LEU C 1 32 ? 59.551 -53.165 42.723 1.00 44.96 36 LEU C O 1
ATOM 6115 N N . HIS C 1 33 ? 60.927 -54.420 41.436 1.00 42.88 37 HIS C N 1
ATOM 6116 C CA . HIS C 1 33 ? 61.298 -53.379 40.501 1.00 44.29 37 HIS C CA 1
ATOM 6117 C C . HIS C 1 33 ? 60.602 -53.679 39.174 1.00 43.77 37 HIS C C 1
ATOM 6118 O O . HIS C 1 33 ? 61.142 -54.411 38.344 1.00 47.89 37 HIS C O 1
ATOM 6125 N N . LYS C 1 34 ? 59.389 -53.145 38.983 1.00 42.97 38 LYS C N 1
ATOM 6126 C CA . LYS C 1 34 ? 58.645 -53.406 37.762 1.00 44.11 38 LYS C CA 1
ATOM 6127 C C . LYS C 1 34 ? 59.320 -52.716 36.575 1.00 44.73 38 LYS C C 1
ATOM 6128 O O . LYS C 1 34 ? 59.545 -51.508 36.610 1.00 49.21 38 LYS C O 1
ATOM 6134 N N . LEU C 1 35 ? 59.616 -53.493 35.524 1.00 43.05 39 LEU C N 1
ATOM 6135 C CA . LEU C 1 35 ? 60.240 -52.976 34.318 1.00 42.55 39 LEU C CA 1
ATOM 6136 C C . LEU C 1 35 ? 59.250 -53.010 33.161 1.00 44.18 39 LEU C C 1
ATOM 6137 O O . LEU C 1 35 ? 58.382 -53.867 33.091 1.00 43.46 39 LEU C O 1
ATOM 6142 N N . LEU C 1 36 ? 59.422 -52.078 32.224 1.00 45.15 40 LEU C N 1
ATOM 6143 C CA . LEU C 1 36 ? 58.661 -52.060 30.989 1.00 46.60 40 LEU C CA 1
ATOM 6144 C C . LEU C 1 36 ? 59.653 -52.036 29.833 1.00 48.47 40 LEU C C 1
ATOM 6145 O O . LEU C 1 36 ? 60.560 -51.208 29.812 1.00 50.17 40 LEU C O 1
ATOM 6150 N N . PHE C 1 37 ? 59.470 -52.964 28.888 1.00 50.24 41 PHE C N 1
ATOM 6151 C CA . PHE C 1 37 ? 60.271 -53.010 27.679 1.00 53.85 41 PHE C CA 1
ATOM 6152 C C . PHE C 1 37 ? 59.381 -52.632 26.498 1.00 56.10 41 PHE C C 1
ATOM 6153 O O . PHE C 1 37 ? 58.173 -52.867 26.521 1.00 55.77 41 PHE C O 1
ATOM 6161 N N . PRO C 1 38 ? 59.962 -52.071 25.411 1.00 55.77 42 PRO C N 1
ATOM 6162 C CA . PRO C 1 38 ? 59.214 -51.790 24.186 1.00 53.63 42 PRO C CA 1
ATOM 6163 C C . PRO C 1 38 ? 58.652 -53.063 23.560 1.00 56.91 42 PRO C C 1
ATOM 6164 O O . PRO C 1 38 ? 59.144 -54.160 23.816 1.00 61.97 42 PRO C O 1
ATOM 6168 N N . ASP C 1 39 ? 57.623 -52.897 22.727 1.00 56.16 43 ASP C N 1
ATOM 6169 C CA . ASP C 1 39 ? 57.014 -53.999 22.000 1.00 57.18 43 ASP C CA 1
ATOM 6170 C C . ASP C 1 39 ? 58.099 -54.848 21.326 1.00 58.64 43 ASP C C 1
ATOM 6171 O O . ASP C 1 39 ? 58.972 -54.256 20.662 1.00 62.27 43 ASP C O 1
ATOM 6176 N N . TYR C 1 59 ? 65.030 -50.498 28.863 1.00 58.35 63 TYR C N 1
ATOM 6177 C CA . TYR C 1 59 ? 63.827 -50.689 29.727 1.00 59.90 63 TYR C CA 1
ATOM 6178 C C . TYR C 1 59 ? 63.693 -49.520 30.697 1.00 57.96 63 TYR C C 1
ATOM 6179 O O . TYR C 1 59 ? 64.622 -48.745 30.866 1.00 58.28 63 TYR C O 1
ATOM 6188 N N . ARG C 1 60 ? 62.546 -49.419 31.370 1.00 57.23 64 ARG C N 1
ATOM 6189 C CA . ARG C 1 60 ? 62.364 -48.353 32.357 1.00 55.45 64 ARG C CA 1
ATOM 6190 C C . ARG C 1 60 ? 61.434 -48.811 33.478 1.00 49.76 64 ARG C C 1
ATOM 6191 O O . ARG C 1 60 ? 60.687 -49.736 33.296 1.00 45.68 64 ARG C O 1
ATOM 6199 N N . GLY C 1 61 ? 61.380 -48.104 34.609 1.00 50.95 65 GLY C N 1
ATOM 6200 C CA . GLY C 1 61 ? 60.454 -48.440 35.687 1.00 51.39 65 GLY C CA 1
ATOM 6201 C C . GLY C 1 61 ? 59.018 -48.049 35.332 1.00 50.84 65 GLY C C 1
ATOM 6202 O O . GLY C 1 61 ? 58.800 -47.059 34.643 1.00 53.92 65 GLY C O 1
ATOM 6203 N N . LEU C 1 62 ? 58.029 -48.804 35.829 1.00 51.03 66 LEU C N 1
ATOM 6204 C CA . LEU C 1 62 ? 56.630 -48.530 35.532 1.00 52.24 66 LEU C CA 1
ATOM 6205 C C . LEU C 1 62 ? 55.818 -48.394 36.821 1.00 55.39 66 LEU C C 1
ATOM 6206 O O . LEU C 1 62 ? 55.675 -49.366 37.567 1.00 54.98 66 LEU C O 1
ATOM 6211 N N . ASN C 1 63 ? 55.235 -47.198 37.015 1.00 57.66 67 ASN C N 1
ATOM 6212 C CA . ASN C 1 63 ? 54.400 -46.880 38.162 1.00 58.09 67 ASN C CA 1
ATOM 6213 C C . ASN C 1 63 ? 52.950 -47.265 37.877 1.00 58.54 67 ASN C C 1
ATOM 6214 O O . ASN C 1 63 ? 52.558 -47.399 36.721 1.00 60.69 67 ASN C O 1
ATOM 6219 N N . ASP C 1 64 ? 52.171 -47.427 38.953 1.00 59.42 68 ASP C N 1
ATOM 6220 C CA . ASP C 1 64 ? 50.734 -47.682 38.904 1.00 59.78 68 ASP C CA 1
ATOM 6221 C C . ASP C 1 64 ? 50.449 -49.106 38.419 1.00 60.91 68 ASP C C 1
ATOM 6222 O O . ASP C 1 64 ? 49.431 -49.346 37.773 1.00 63.03 68 ASP C O 1
ATOM 6224 N N . VAL C 1 65 ? 51.335 -50.048 38.765 1.00 61.39 69 VAL C N 1
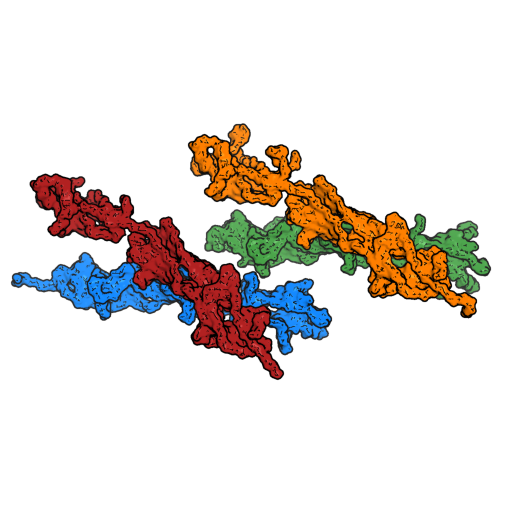ATOM 6225 C CA . VAL C 1 65 ? 51.071 -51.469 38.589 1.00 59.31 69 VAL C CA 1
ATOM 6226 C C . VAL C 1 65 ? 50.710 -52.056 39.956 1.00 59.17 69 VAL C C 1
ATOM 6227 O O . VAL C 1 65 ? 51.514 -51.997 40.889 1.00 60.04 69 VAL C O 1
ATOM 6229 N N . THR C 1 66 ? 49.481 -52.576 40.071 1.00 56.61 70 THR C N 1
ATOM 6230 C CA . THR C 1 66 ? 49.014 -53.157 41.315 1.00 55.60 70 THR C CA 1
ATOM 6231 C C . THR C 1 66 ? 49.487 -54.612 41.392 1.00 53.26 70 THR C C 1
ATOM 6232 O O . THR C 1 66 ? 49.242 -55.409 40.490 1.00 54.89 70 THR C O 1
ATOM 6236 N N . TYR C 1 67 ? 50.191 -54.922 42.485 1.00 49.71 71 TYR C N 1
ATOM 6237 C CA . TYR C 1 67 ? 50.621 -56.263 42.803 1.00 44.28 71 TYR C CA 1
ATOM 6238 C C . TYR C 1 67 ? 49.834 -56.765 44.004 1.00 45.47 71 TYR C C 1
ATOM 6239 O O . TYR C 1 67 ? 49.663 -56.028 44.971 1.00 50.19 71 TYR C O 1
ATOM 6248 N N . GLN C 1 68 ? 49.367 -58.018 43.910 1.00 44.96 72 GLN C N 1
ATOM 6249 C CA . GLN C 1 68 ? 48.797 -58.716 45.044 1.00 44.07 72 GLN C CA 1
ATOM 6250 C C . GLN C 1 68 ? 49.763 -59.823 45.448 1.00 42.16 72 GLN C C 1
ATOM 6251 O O . GLN C 1 68 ? 50.456 -60.384 44.603 1.00 42.07 72 GLN C O 1
ATOM 6257 N N . VAL C 1 69 ? 49.796 -60.124 46.748 1.00 41.18 73 VAL C N 1
ATOM 6258 C CA . VAL C 1 69 ? 50.611 -61.202 47.274 1.00 41.08 73 VAL C CA 1
ATOM 6259 C C . VAL C 1 69 ? 49.676 -62.238 47.883 1.00 40.90 73 VAL C C 1
ATOM 6260 O O . VAL C 1 69 ? 48.756 -61.891 48.618 1.00 42.30 73 VAL C O 1
ATOM 6264 N N . TYR C 1 70 ? 49.936 -63.508 47.565 1.00 40.62 74 TYR C N 1
ATOM 6265 C CA . TYR C 1 70 ? 49.178 -64.613 48.129 1.00 39.65 74 TYR C CA 1
ATOM 6266 C C . TYR C 1 70 ? 50.131 -65.528 48.885 1.00 37.71 74 TYR C C 1
ATOM 6267 O O . TYR C 1 70 ? 51.242 -65.809 48.433 1.00 36.46 74 TYR C O 1
ATOM 6276 N N . ASP C 1 71 ? 49.677 -65.981 50.053 1.00 36.56 75 ASP C N 1
ATOM 6277 C CA . ASP C 1 71 ? 50.398 -67.000 50.788 1.00 35.42 75 ASP C CA 1
ATOM 6278 C C . ASP C 1 71 ? 50.061 -68.354 50.172 1.00 35.25 75 ASP C C 1
ATOM 6279 O O . ASP C 1 71 ? 48.913 -68.785 50.260 1.00 35.67 75 ASP C O 1
ATOM 6284 N N . VAL C 1 72 ? 51.056 -69.006 49.547 1.00 34.84 76 VAL C N 1
ATOM 6285 C CA . VAL C 1 72 ? 50.827 -70.269 48.858 1.00 34.06 76 VAL C CA 1
ATOM 6286 C C . VAL C 1 72 ? 51.642 -71.368 49.539 1.00 34.69 76 VAL C C 1
ATOM 6287 O O . VAL C 1 72 ? 51.994 -72.360 48.915 1.00 33.75 76 VAL C O 1
ATOM 6291 N N . THR C 1 73 ? 51.903 -71.193 50.843 1.00 36.18 77 THR C N 1
ATOM 6292 C CA . THR C 1 73 ? 52.729 -72.103 51.624 1.00 36.46 77 THR C CA 1
ATOM 6293 C C . THR C 1 73 ? 52.053 -73.466 51.664 1.00 36.12 77 THR C C 1
ATOM 6294 O O . THR C 1 73 ? 52.709 -74.480 51.468 1.00 37.85 77 THR C O 1
ATOM 6298 N N . ASP C 1 74 ? 50.745 -73.456 51.942 1.00 35.17 78 ASP C N 1
ATOM 6299 C CA . ASP C 1 74 ? 49.957 -74.661 52.113 1.00 35.75 78 ASP C CA 1
ATOM 6300 C C . ASP C 1 74 ? 49.979 -75.466 50.817 1.00 35.47 78 ASP C C 1
ATOM 6301 O O . ASP C 1 74 ? 50.449 -76.605 50.827 1.00 37.71 78 ASP C O 1
ATOM 6306 N N . PRO C 1 75 ? 49.463 -74.935 49.682 1.00 34.30 79 PRO C N 1
ATOM 6307 C CA . PRO C 1 75 ? 49.478 -75.674 48.420 1.00 34.60 79 PRO C CA 1
ATOM 6308 C C . PRO C 1 75 ? 50.880 -76.089 47.980 1.00 32.23 79 PRO C C 1
ATOM 6309 O O . PRO C 1 75 ? 51.054 -77.152 47.372 1.00 34.45 79 PRO C O 1
ATOM 6313 N N . PHE C 1 76 ? 51.885 -75.281 48.334 1.00 30.24 80 PHE C N 1
ATOM 6314 C CA . PHE C 1 76 ? 53.251 -75.633 47.982 1.00 28.39 80 PHE C CA 1
ATOM 6315 C C . PHE C 1 76 ? 53.624 -76.984 48.597 1.00 27.87 80 PHE C C 1
ATOM 6316 O O . PHE C 1 76 ? 54.111 -77.864 47.889 1.00 27.27 80 PHE C O 1
ATOM 6324 N N . TYR C 1 77 ? 53.418 -77.126 49.913 1.00 27.93 81 TYR C N 1
ATOM 6325 C CA . TYR C 1 77 ? 53.843 -78.314 50.645 1.00 27.02 81 TYR C CA 1
ATOM 6326 C C . TYR C 1 77 ? 52.940 -79.493 50.300 1.00 26.52 81 TYR C C 1
ATOM 6327 O O . TYR C 1 77 ? 53.399 -80.628 50.316 1.00 27.55 81 TYR C O 1
ATOM 6336 N N . GLN C 1 78 ? 51.673 -79.228 49.972 1.00 26.17 82 GLN C N 1
ATOM 6337 C CA . GLN C 1 78 ? 50.772 -80.254 49.484 1.00 26.99 82 GLN C CA 1
ATOM 6338 C C . GLN C 1 78 ? 51.331 -80.870 48.198 1.00 27.42 82 GLN C C 1
ATOM 6339 O O . GLN C 1 78 ? 51.460 -82.079 48.100 1.00 28.82 82 GLN C O 1
ATOM 6345 N N . LEU C 1 79 ? 51.665 -80.035 47.211 1.00 27.12 83 LEU C N 1
ATOM 6346 C CA . LEU C 1 79 ? 52.199 -80.523 45.952 1.00 26.84 83 LEU C CA 1
ATOM 6347 C C . LEU C 1 79 ? 53.495 -81.296 46.179 1.00 26.56 83 LEU C C 1
ATOM 6348 O O . LEU C 1 79 ? 53.724 -82.311 45.519 1.00 26.44 83 LEU C O 1
ATOM 6353 N N . ARG C 1 80 ? 54.347 -80.808 47.087 1.00 25.18 84 ARG C N 1
ATOM 6354 C CA . ARG C 1 80 ? 55.601 -81.475 47.382 1.00 25.33 84 ARG C CA 1
ATOM 6355 C C . ARG C 1 80 ? 55.341 -82.864 47.962 1.00 25.43 84 ARG C C 1
ATOM 6356 O O . ARG C 1 80 ? 56.012 -83.820 47.599 1.00 25.67 84 ARG C O 1
ATOM 6364 N N . SER C 1 81 ? 54.377 -82.965 48.874 1.00 26.09 85 SER C N 1
ATOM 6365 C CA . SER C 1 81 ? 54.061 -84.237 49.500 1.00 27.55 85 SER C CA 1
ATOM 6366 C C . SER C 1 81 ? 53.423 -85.198 48.494 1.00 26.85 85 SER C C 1
ATOM 6367 O O . SER C 1 81 ? 53.550 -86.400 48.652 1.00 25.50 85 SER C O 1
ATOM 6370 N N . GLU C 1 82 ? 52.787 -84.652 47.452 1.00 26.82 86 GLU C N 1
ATOM 6371 C CA . GLU C 1 82 ? 52.164 -85.426 46.390 1.00 26.98 86 GLU C CA 1
ATOM 6372 C C . GLU C 1 82 ? 53.193 -85.973 45.406 1.00 26.38 86 GLU C C 1
ATOM 6373 O O . GLU C 1 82 ? 52.833 -86.766 44.539 1.00 26.74 86 GLU C O 1
ATOM 6379 N N . GLY C 1 83 ? 54.457 -85.549 45.533 1.00 27.18 87 GLY C N 1
ATOM 6380 C CA . GLY C 1 83 ? 55.543 -86.134 44.753 1.00 25.71 87 GLY C CA 1
ATOM 6381 C C . GLY C 1 83 ? 56.157 -85.160 43.751 1.00 24.69 87 GLY C C 1
ATOM 6382 O O . GLY C 1 83 ? 57.125 -85.518 43.094 1.00 24.25 87 GLY C O 1
ATOM 6383 N N . LYS C 1 84 ? 55.624 -83.932 43.665 1.00 25.84 88 LYS C N 1
ATOM 6384 C CA . LYS C 1 84 ? 56.116 -82.948 42.711 1.00 26.93 88 LYS C CA 1
ATOM 6385 C C . LYS C 1 84 ? 57.452 -82.376 43.181 1.00 27.16 88 LYS C C 1
ATOM 6386 O O . LYS C 1 84 ? 57.685 -82.206 44.373 1.00 26.78 88 LYS C O 1
ATOM 6392 N N . THR C 1 85 ? 58.311 -82.047 42.214 1.00 28.86 89 THR C N 1
ATOM 6393 C CA . THR C 1 85 ? 59.547 -81.324 42.485 1.00 29.18 89 THR C CA 1
ATOM 6394 C C . THR C 1 85 ? 59.221 -79.878 42.870 1.00 30.45 89 THR C C 1
ATOM 6395 O O . THR C 1 85 ? 58.118 -79.385 42.625 1.00 31.15 89 THR C O 1
ATOM 6399 N N . VAL C 1 86 ? 60.219 -79.194 43.443 1.00 30.36 90 VAL C N 1
ATOM 6400 C CA . VAL C 1 86 ? 60.109 -77.788 43.797 1.00 30.47 90 VAL C CA 1
ATOM 6401 C C . VAL C 1 86 ? 59.712 -76.980 42.562 1.00 33.21 90 VAL C C 1
ATOM 6402 O O . VAL C 1 86 ? 58.760 -76.194 42.613 1.00 35.27 90 VAL C O 1
ATOM 6406 N N . GLN C 1 87 ? 60.442 -77.190 41.455 1.00 34.12 91 GLN C N 1
ATOM 6407 C CA . GLN C 1 87 ? 60.229 -76.455 40.208 1.00 33.60 91 GLN C CA 1
ATOM 6408 C C . GLN C 1 87 ? 58.807 -76.695 39.685 1.00 34.48 91 GLN C C 1
ATOM 6409 O O . GLN C 1 87 ? 58.137 -75.756 39.248 1.00 34.54 91 GLN C O 1
ATOM 6411 N N . GLU C 1 88 ? 58.369 -77.959 39.734 1.00 35.57 92 GLU C N 1
ATOM 6412 C CA . GLU C 1 88 ? 57.045 -78.366 39.286 1.00 37.50 92 GLU C CA 1
ATOM 6413 C C . GLU C 1 88 ? 55.963 -77.652 40.087 1.00 36.08 92 GLU C C 1
ATOM 6414 O O . GLU C 1 88 ? 55.018 -77.116 39.517 1.00 41.74 92 GLU C O 1
ATOM 6420 N N . ALA C 1 89 ? 56.105 -77.663 41.411 1.00 33.99 93 ALA C N 1
ATOM 6421 C CA . ALA C 1 89 ? 55.147 -76.997 42.278 1.00 33.11 93 ALA C CA 1
ATOM 6422 C C . ALA C 1 89 ? 55.132 -75.483 42.017 1.00 32.15 93 ALA C C 1
ATOM 6423 O O . ALA C 1 89 ? 54.063 -74.878 41.954 1.00 30.74 93 ALA C O 1
ATOM 6425 N N . GLN C 1 90 ? 56.309 -74.873 41.835 1.00 32.50 94 GLN C N 1
ATOM 6426 C CA . GLN C 1 90 ? 56.365 -73.459 41.502 1.00 33.92 94 GLN C CA 1
ATOM 6427 C C . GLN C 1 90 ? 55.542 -73.148 40.253 1.00 35.84 94 GLN C C 1
ATOM 6428 O O . GLN C 1 90 ? 54.801 -72.160 40.218 1.00 38.93 94 GLN C O 1
ATOM 6434 N N . ARG C 1 91 ? 55.693 -73.991 39.228 1.00 36.14 95 ARG C N 1
ATOM 6435 C CA . ARG C 1 91 ? 55.094 -73.703 37.936 1.00 36.18 95 ARG C CA 1
ATOM 6436 C C . ARG C 1 91 ? 53.584 -73.862 38.063 1.00 35.69 95 ARG C C 1
ATOM 6437 O O . ARG C 1 91 ? 52.807 -73.098 37.508 1.00 36.56 95 ARG C O 1
ATOM 6439 N N . GLN C 1 92 ? 53.168 -74.845 38.841 1.00 34.89 96 GLN C N 1
ATOM 6440 C CA . GLN C 1 92 ? 51.751 -75.072 39.036 1.00 35.27 96 GLN C CA 1
ATOM 6441 C C . GLN C 1 92 ? 51.152 -73.898 39.800 1.00 36.50 96 GLN C C 1
ATOM 6442 O O . GLN C 1 92 ? 50.130 -73.361 39.383 1.00 39.79 96 GLN C O 1
ATOM 6448 N N . LEU C 1 93 ? 51.791 -73.503 40.908 1.00 34.21 97 LEU C N 1
ATOM 6449 C CA . LEU C 1 93 ? 51.282 -72.405 41.718 1.00 32.69 97 LEU C CA 1
ATOM 6450 C C . LEU C 1 93 ? 51.206 -71.115 40.900 1.00 33.75 97 LEU C C 1
ATOM 6451 O O . LEU C 1 93 ? 50.281 -70.317 41.061 1.00 33.43 97 LEU C O 1
ATOM 6456 N N . ALA C 1 94 ? 52.197 -70.901 40.026 1.00 35.04 98 ALA C N 1
ATOM 6457 C CA . ALA C 1 94 ? 52.193 -69.758 39.128 1.00 36.17 98 ALA C CA 1
ATOM 6458 C C . ALA C 1 94 ? 50.917 -69.709 38.288 1.00 38.06 98 ALA C C 1
ATOM 6459 O O . ALA C 1 94 ? 50.454 -68.618 37.949 1.00 38.14 98 ALA C O 1
ATOM 6461 N N . GLU C 1 95 ? 50.365 -70.886 37.950 1.00 41.73 99 GLU C N 1
ATOM 6462 C CA . GLU C 1 95 ? 49.205 -70.982 37.074 1.00 46.47 99 GLU C CA 1
ATOM 6463 C C . GLU C 1 95 ? 47.891 -70.910 37.861 1.00 52.27 99 GLU C C 1
ATOM 6464 O O . GLU C 1 95 ? 46.973 -70.216 37.421 1.00 56.39 99 GLU C O 1
ATOM 6466 N N . THR C 1 96 ? 47.826 -71.512 39.048 1.00 54.14 100 THR C N 1
ATOM 6467 C CA . THR C 1 96 ? 46.527 -71.631 39.749 1.00 55.66 100 THR C CA 1
ATOM 6468 C C . THR C 1 96 ? 46.609 -71.199 41.188 1.00 58.06 100 THR C C 1
ATOM 6469 O O . THR C 1 96 ? 45.571 -71.259 41.862 1.00 59.03 100 THR C O 1
ATOM 6473 N N . GLY C 1 97 ? 47.771 -70.758 41.655 1.00 59.19 101 GLY C N 1
ATOM 6474 C CA . GLY C 1 97 ? 47.932 -70.434 43.085 1.00 61.16 101 GLY C CA 1
ATOM 6475 C C . GLY C 1 97 ? 46.873 -69.492 43.617 1.00 62.98 101 GLY C C 1
ATOM 6476 O O . GLY C 1 97 ? 46.664 -69.482 44.842 1.00 65.38 101 GLY C O 1
ATOM 6477 N N . ALA C 1 98 ? 46.246 -68.713 42.744 1.00 62.34 102 ALA C N 1
ATOM 6478 C CA . ALA C 1 98 ? 45.227 -67.739 43.165 1.00 64.37 102 ALA C CA 1
ATOM 6479 C C . ALA C 1 98 ? 43.844 -68.366 43.039 1.00 70.89 102 ALA C C 1
ATOM 6480 O O . ALA C 1 98 ? 42.951 -67.891 43.753 1.00 73.54 102 ALA C O 1
ATOM 6482 N N . ASN C 1 100 ? 41.590 -70.049 43.939 1.00 66.16 104 ASN C N 1
ATOM 6483 C CA . ASN C 1 100 ? 40.428 -69.417 44.622 1.00 67.37 104 ASN C CA 1
ATOM 6484 C C . ASN C 1 100 ? 40.839 -68.976 46.030 1.00 66.71 104 ASN C C 1
ATOM 6485 O O . ASN C 1 100 ? 40.195 -69.405 46.997 1.00 72.44 104 ASN C O 1
ATOM 6487 N N . ARG C 1 101 ? 41.854 -68.123 46.127 1.00 62.01 105 ARG C N 1
ATOM 6488 C CA . ARG C 1 101 ? 42.367 -67.668 47.434 1.00 58.79 105 ARG C CA 1
ATOM 6489 C C . ARG C 1 101 ? 42.131 -66.162 47.610 1.00 57.97 105 ARG C C 1
ATOM 6490 O O . ARG C 1 101 ? 41.614 -65.525 46.677 1.00 60.82 105 ARG C O 1
ATOM 6492 N N . LYS C 1 102 ? 42.493 -65.629 48.773 1.00 59.77 106 LYS C N 1
ATOM 6493 C CA . LYS C 1 102 ? 42.321 -64.190 49.072 1.00 57.05 106 LYS C CA 1
ATOM 6494 C C . LYS C 1 102 ? 43.707 -63.663 49.394 1.00 54.01 106 LYS C C 1
ATOM 6495 O O . LYS C 1 102 ? 44.411 -64.259 50.227 1.00 53.33 106 LYS C O 1
ATOM 6497 N N . PRO C 1 103 ? 44.108 -62.541 48.781 1.00 51.94 107 PRO C N 1
ATOM 6498 C CA . PRO C 1 103 ? 45.480 -62.052 48.934 1.00 49.80 107 PRO C CA 1
ATOM 6499 C C . PRO C 1 103 ? 45.739 -61.519 50.337 1.00 50.58 107 PRO C C 1
ATOM 6500 O O . PRO C 1 103 ? 44.838 -60.959 50.952 1.00 50.34 107 PRO C O 1
ATOM 6504 N N . ILE C 1 104 ? 46.982 -61.667 50.815 1.00 49.62 108 ILE C N 1
ATOM 6505 C CA . ILE C 1 104 ? 47.351 -61.184 52.139 1.00 49.68 108 ILE C CA 1
ATOM 6506 C C . ILE C 1 104 ? 47.881 -59.752 52.067 1.00 48.41 108 ILE C C 1
ATOM 6507 O O . ILE C 1 104 ? 48.050 -59.128 53.102 1.00 47.92 108 ILE C O 1
ATOM 6512 N N . ALA C 1 105 ? 48.160 -59.232 50.868 1.00 48.71 109 ALA C N 1
ATOM 6513 C CA . ALA C 1 105 ? 48.651 -57.868 50.730 1.00 49.24 109 ALA C CA 1
ATOM 6514 C C . ALA C 1 105 ? 48.402 -57.347 49.319 1.00 53.43 109 ALA C C 1
ATOM 6515 O O . ALA C 1 105 ? 48.344 -58.131 48.375 1.00 58.48 109 ALA C O 1
ATOM 6517 N N . GLU C 1 106 ? 48.297 -56.011 49.195 1.00 57.75 110 GLU C N 1
ATOM 6518 C CA . GLU C 1 106 ? 48.088 -55.342 47.917 1.00 57.02 110 GLU C CA 1
ATOM 6519 C C . GLU C 1 106 ? 48.680 -53.936 47.986 1.00 56.59 110 GLU C C 1
ATOM 6520 O O . GLU C 1 106 ? 48.493 -53.244 48.982 1.00 58.65 110 GLU C O 1
ATOM 6522 N N . ASP C 1 107 ? 49.389 -53.531 46.921 1.00 55.53 111 ASP C N 1
ATOM 6523 C CA . ASP C 1 107 ? 50.073 -52.247 46.855 1.00 54.72 111 ASP C CA 1
ATOM 6524 C C . ASP C 1 107 ? 50.385 -51.918 45.387 1.00 55.24 111 ASP C C 1
ATOM 6525 O O . ASP C 1 107 ? 50.347 -52.803 44.533 1.00 54.20 111 ASP C O 1
ATOM 6530 N N . LYS C 1 108 ? 50.662 -50.633 45.097 1.00 55.51 112 LYS C N 1
ATOM 6531 C CA . LYS C 1 108 ? 50.971 -50.169 43.748 1.00 56.94 112 LYS C CA 1
ATOM 6532 C C . LYS C 1 108 ? 52.434 -49.733 43.655 1.00 58.43 112 LYS C C 1
ATOM 6533 O O . LYS C 1 108 ? 53.028 -49.288 44.644 1.00 61.50 112 LYS C O 1
ATOM 6535 N N . THR C 1 109 ? 52.980 -49.822 42.437 1.00 55.35 113 THR C N 1
ATOM 6536 C CA . THR C 1 109 ? 54.348 -49.405 42.168 1.00 55.24 113 THR C CA 1
ATOM 6537 C C . THR C 1 109 ? 54.403 -47.884 42.127 1.00 58.76 113 THR C C 1
ATOM 6538 O O . THR C 1 109 ? 53.503 -47.258 41.573 1.00 63.00 113 THR C O 1
ATOM 6542 N N . GLN C 1 110 ? 55.476 -47.308 42.684 1.00 62.67 114 GLN C N 1
ATOM 6543 C CA . GLN C 1 110 ? 55.652 -45.864 42.726 1.00 64.39 114 GLN C CA 1
ATOM 6544 C C . GLN C 1 110 ? 57.144 -45.530 42.686 1.00 63.03 114 GLN C C 1
ATOM 6545 O O . GLN C 1 110 ? 57.985 -46.411 42.827 1.00 62.79 114 GLN C O 1
ATOM 6551 N N . THR C 1 111 ? 57.468 -44.236 42.564 1.00 62.10 115 THR C N 1
ATOM 6552 C CA . THR C 1 111 ? 58.851 -43.775 42.601 1.00 59.50 115 THR C CA 1
ATOM 6553 C C . THR C 1 111 ? 59.314 -43.737 44.058 1.00 59.62 115 THR C C 1
ATOM 6554 O O . THR C 1 111 ? 58.654 -43.119 44.881 1.00 61.58 115 THR C O 1
ATOM 6556 N N . ILE C 1 112 ? 60.431 -44.417 44.355 1.00 58.80 116 ILE C N 1
ATOM 6557 C CA . ILE C 1 112 ? 60.990 -44.515 45.699 1.00 54.89 116 ILE C CA 1
ATOM 6558 C C . ILE C 1 112 ? 62.509 -44.342 45.583 1.00 56.76 116 ILE C C 1
ATOM 6559 O O . ILE C 1 112 ? 63.134 -45.008 44.758 1.00 58.82 116 ILE C O 1
ATOM 6561 N N . ASN C 1 113 ? 63.090 -43.430 46.387 1.00 55.16 117 ASN C N 1
ATOM 6562 C CA . ASN C 1 113 ? 64.452 -42.925 46.212 1.00 53.31 117 ASN C CA 1
ATOM 6563 C C . ASN C 1 113 ? 64.639 -42.416 44.774 1.00 51.17 117 ASN C C 1
ATOM 6564 O O . ASN C 1 113 ? 65.704 -42.716 44.194 1.00 50.17 117 ASN C O 1
ATOM 6566 N N . GLY C 1 117 ? 59.247 -47.707 39.276 1.00 62.63 121 GLY C N 1
ATOM 6567 C CA . GLY C 1 117 ? 58.084 -48.537 39.631 1.00 62.33 121 GLY C CA 1
ATOM 6568 C C . GLY C 1 117 ? 58.444 -49.491 40.740 1.00 62.89 121 GLY C C 1
ATOM 6569 O O . GLY C 1 117 ? 58.529 -50.698 40.480 1.00 65.90 121 GLY C O 1
ATOM 6570 N N . VAL C 1 118 ? 58.663 -48.964 41.932 1.00 61.32 122 VAL C N 1
ATOM 6571 C CA . VAL C 1 118 ? 59.124 -49.827 43.045 1.00 61.72 122 VAL C CA 1
ATOM 6572 C C . VAL C 1 118 ? 57.970 -50.042 44.022 1.00 59.32 122 VAL C C 1
ATOM 6573 O O . VAL C 1 118 ? 57.162 -49.126 44.203 1.00 58.45 122 VAL C O 1
ATOM 6577 N N . VAL C 1 119 ? 57.815 -51.278 44.462 1.00 54.12 123 VAL C N 1
ATOM 6578 C CA . VAL C 1 119 ? 56.849 -51.632 45.486 1.00 53.73 123 VAL C CA 1
ATOM 6579 C C . VAL C 1 119 ? 57.498 -52.683 46.379 1.00 54.17 123 VAL C C 1
ATOM 6580 O O . VAL C 1 119 ? 58.210 -53.563 45.884 1.00 54.41 123 VAL C O 1
ATOM 6584 N N . SER C 1 120 ? 57.244 -52.579 47.692 1.00 53.57 124 SER C N 1
ATOM 6585 C CA . SER C 1 120 ? 57.884 -53.444 48.673 1.00 55.15 124 SER C CA 1
ATOM 6586 C C . SER C 1 120 ? 56.858 -54.067 49.614 1.00 57.62 124 SER C C 1
ATOM 6587 O O . SER C 1 120 ? 55.875 -53.424 49.983 1.00 64.46 124 SER C O 1
ATOM 6590 N N . PHE C 1 121 ? 57.133 -55.311 50.019 1.00 57.04 125 PHE C N 1
ATOM 6591 C CA . PHE C 1 121 ? 56.303 -55.979 51.004 1.00 58.61 125 PHE C CA 1
ATOM 6592 C C . PHE C 1 121 ? 57.184 -56.621 52.069 1.00 56.38 125 PHE C C 1
ATOM 6593 O O . PHE C 1 121 ? 58.248 -57.161 51.769 1.00 52.22 125 PHE C O 1
ATOM 6601 N N . SER C 1 122 ? 56.717 -56.531 53.320 1.00 55.21 126 SER C N 1
ATOM 6602 C CA . SER C 1 122 ? 57.332 -57.208 54.443 1.00 53.11 126 SER C CA 1
ATOM 6603 C C . SER C 1 122 ? 56.510 -58.461 54.759 1.00 50.91 126 SER C C 1
ATOM 6604 O O . SER C 1 122 ? 55.301 -58.372 54.936 1.00 48.12 126 SER C O 1
ATOM 6607 N N . LEU C 1 123 ? 57.178 -59.622 54.793 1.00 50.61 127 LEU C N 1
ATOM 6608 C CA . LEU C 1 123 ? 56.510 -60.918 54.805 1.00 49.83 127 LEU C CA 1
ATOM 6609 C C . LEU C 1 123 ? 57.191 -61.868 55.787 1.00 53.23 127 LEU C C 1
ATOM 6610 O O . LEU C 1 123 ? 58.411 -61.901 55.869 1.00 64.02 127 LEU C O 1
ATOM 6615 N N . ALA C 1 124 ? 56.395 -62.684 56.485 1.00 48.75 128 ALA C N 1
ATOM 6616 C CA . ALA C 1 124 ? 56.932 -63.660 57.418 1.00 45.83 128 ALA C CA 1
ATOM 6617 C C . ALA C 1 124 ? 57.782 -64.693 56.674 1.00 45.09 128 ALA C C 1
ATOM 6618 O O . ALA C 1 124 ? 57.431 -65.111 55.568 1.00 45.76 128 ALA C O 1
ATOM 6620 N N . SER C 1 125 ? 58.902 -65.102 57.292 1.00 45.62 129 SER C N 1
ATOM 6621 C CA . SER C 1 125 ? 59.801 -66.093 56.715 1.00 46.94 129 SER C CA 1
ATOM 6622 C C . SER C 1 125 ? 59.290 -67.517 56.958 1.00 49.64 129 SER C C 1
ATOM 6623 O O . SER C 1 125 ? 59.541 -68.406 56.138 1.00 49.10 129 SER C O 1
ATOM 6626 N N . LYS C 1 126 ? 58.609 -67.730 58.097 1.00 48.49 130 LYS C N 1
ATOM 6627 C CA . LYS C 1 126 ? 58.149 -69.052 58.498 1.00 49.85 130 LYS C CA 1
ATOM 6628 C C . LYS C 1 126 ? 56.701 -69.004 58.982 1.00 51.98 130 LYS C C 1
ATOM 6629 O O . LYS C 1 126 ? 56.187 -67.934 59.292 1.00 52.07 130 LYS C O 1
ATOM 6635 N N . ASP C 1 127 ? 56.053 -70.180 59.031 1.00 54.90 131 ASP C N 1
ATOM 6636 C CA . ASP C 1 127 ? 54.654 -70.306 59.428 1.00 57.91 131 ASP C CA 1
ATOM 6637 C C . ASP C 1 127 ? 54.550 -70.954 60.812 1.00 60.51 131 ASP C C 1
ATOM 6638 O O . ASP C 1 127 ? 55.567 -71.263 61.435 1.00 58.17 131 ASP C O 1
ATOM 6643 N N . SER C 1 128 ? 53.307 -71.178 61.266 1.00 59.86 132 SER C N 1
ATOM 6644 C CA . SER C 1 128 ? 52.994 -71.812 62.541 1.00 57.73 132 SER C CA 1
ATOM 6645 C C . SER C 1 128 ? 53.797 -73.093 62.769 1.00 58.26 132 SER C C 1
ATOM 6646 O O . SER C 1 128 ? 54.138 -73.411 63.909 1.00 58.71 132 SER C O 1
ATOM 6649 N N . GLN C 1 129 ? 54.053 -73.847 61.687 1.00 57.67 133 GLN C N 1
ATOM 6650 C CA . GLN C 1 129 ? 54.685 -75.156 61.780 1.00 56.20 133 GLN C CA 1
ATOM 6651 C C . GLN C 1 129 ? 56.204 -75.056 61.626 1.00 58.31 133 GLN C C 1
ATOM 6652 O O . GLN C 1 129 ? 56.877 -76.084 61.563 1.00 57.18 133 GLN C O 1
ATOM 6654 N N . GLN C 1 130 ? 56.733 -73.825 61.547 1.00 60.62 134 GLN C N 1
ATOM 6655 C CA . GLN C 1 130 ? 58.164 -73.567 61.416 1.00 58.66 134 GLN C CA 1
ATOM 6656 C C . GLN C 1 130 ? 58.647 -73.948 60.013 1.00 56.10 134 GLN C C 1
ATOM 6657 O O . GLN C 1 130 ? 59.818 -74.267 59.823 1.00 57.23 134 GLN C O 1
ATOM 6659 N N . ARG C 1 131 ? 57.750 -73.881 59.023 1.00 53.37 135 ARG C N 1
ATOM 6660 C CA . ARG C 1 131 ? 58.095 -74.187 57.640 1.00 48.41 135 ARG C CA 1
ATOM 6661 C C . ARG C 1 131 ? 58.415 -72.894 56.899 1.00 46.40 135 ARG C C 1
ATOM 6662 O O . ARG C 1 131 ? 57.732 -71.885 57.092 1.00 42.96 135 ARG C O 1
ATOM 6670 N N . ASP C 1 132 ? 59.454 -72.947 56.056 1.00 45.51 136 ASP C N 1
ATOM 6671 C CA . ASP C 1 132 ? 59.786 -71.845 55.163 1.00 43.08 136 ASP C CA 1
ATOM 6672 C C . ASP C 1 132 ? 58.594 -71.584 54.249 1.00 39.68 136 ASP C C 1
ATOM 6673 O O . ASP C 1 132 ? 58.022 -72.520 53.695 1.00 34.69 136 ASP C O 1
ATOM 6678 N N . LYS C 1 133 ? 58.220 -70.304 54.112 1.00 39.97 137 LYS C N 1
ATOM 6679 C CA . LYS C 1 133 ? 56.973 -69.936 53.455 1.00 37.57 137 LYS C CA 1
ATOM 6680 C C . LYS C 1 133 ? 57.167 -69.782 51.947 1.00 36.01 137 LYS C C 1
ATOM 6681 O O . LYS C 1 133 ? 58.291 -69.702 51.461 1.00 35.56 137 LYS C O 1
ATOM 6687 N N . ALA C 1 134 ? 56.039 -69.722 51.232 1.00 33.32 138 ALA C N 1
ATOM 6688 C CA . ALA C 1 134 ? 56.027 -69.568 49.786 1.00 32.19 138 ALA C CA 1
ATOM 6689 C C . ALA C 1 134 ? 54.990 -68.512 49.392 1.00 32.93 138 ALA C C 1
ATOM 6690 O O . ALA C 1 134 ? 53.840 -68.546 49.840 1.00 33.31 138 ALA C O 1
ATOM 6692 N N . TYR C 1 135 ? 55.406 -67.580 48.525 1.00 33.20 139 TYR C N 1
ATOM 6693 C CA . TYR C 1 135 ? 54.556 -66.464 48.158 1.00 34.32 139 TYR C CA 1
ATOM 6694 C C . TYR C 1 135 ? 54.400 -66.378 46.642 1.00 34.79 139 TYR C C 1
ATOM 6695 O O . TYR C 1 135 ? 55.327 -66.645 45.884 1.00 38.39 139 TYR C O 1
ATOM 6704 N N . LEU C 1 136 ? 53.197 -65.968 46.236 1.00 34.15 140 LEU C N 1
ATOM 6705 C CA . LEU C 1 136 ? 52.844 -65.764 44.848 1.00 31.88 140 LEU C CA 1
ATOM 6706 C C . LEU C 1 136 ? 52.560 -64.287 44.623 1.00 33.84 140 LEU C C 1
ATOM 6707 O O . LEU C 1 136 ? 51.691 -63.712 45.290 1.00 34.84 140 LEU C O 1
ATOM 6712 N N . PHE C 1 137 ? 53.259 -63.698 43.642 1.00 34.80 141 PHE C N 1
ATOM 6713 C CA . PHE C 1 137 ? 53.065 -62.301 43.297 1.00 36.06 141 PHE C CA 1
ATOM 6714 C C . PHE C 1 137 ? 52.325 -62.213 41.965 1.00 40.37 141 PHE C C 1
ATOM 6715 O O . PHE C 1 137 ? 52.803 -62.710 40.946 1.00 41.09 141 PHE C O 1
ATOM 6723 N N . VAL C 1 138 ? 51.153 -61.567 41.992 1.00 41.22 142 VAL C N 1
ATOM 6724 C CA . VAL C 1 138 ? 50.312 -61.433 40.815 1.00 38.95 142 VAL C CA 1
ATOM 6725 C C . VAL C 1 138 ? 50.200 -59.955 40.453 1.00 39.24 142 VAL C C 1
ATOM 6726 O O . VAL C 1 138 ? 49.850 -59.123 41.294 1.00 40.89 142 VAL C O 1
ATOM 6730 N N . GLU C 1 139 ? 50.487 -59.645 39.188 1.00 38.17 143 GLU C N 1
ATOM 6731 C CA . GLU C 1 139 ? 50.200 -58.337 38.629 1.00 39.43 143 GLU C CA 1
ATOM 6732 C C . GLU C 1 139 ? 48.705 -58.272 38.334 1.00 40.09 143 GLU C C 1
ATOM 6733 O O . GLU C 1 139 ? 48.239 -58.833 37.347 1.00 42.71 143 GLU C O 1
ATOM 6739 N N . ALA C 1 140 ? 47.963 -57.562 39.192 1.00 40.11 144 ALA C N 1
ATOM 6740 C CA . ALA C 1 140 ? 46.508 -57.540 39.140 1.00 44.84 144 ALA C CA 1
ATOM 6741 C C . ALA C 1 140 ? 45.987 -56.549 38.096 1.00 48.95 144 ALA C C 1
ATOM 6742 O O . ALA C 1 140 ? 45.126 -56.905 37.292 1.00 55.47 144 ALA C O 1
ATOM 6744 N N . GLU C 1 141 ? 46.467 -55.297 38.154 1.00 49.52 145 GLU C N 1
ATOM 6745 C CA . GLU C 1 141 ? 46.080 -54.258 37.210 1.00 51.19 145 GLU C CA 1
ATOM 6746 C C . GLU C 1 141 ? 47.331 -53.492 36.778 1.00 50.11 145 GLU C C 1
ATOM 6747 O O . GLU C 1 141 ? 48.259 -53.302 37.564 1.00 49.83 145 GLU C O 1
ATOM 6749 N N . ALA C 1 142 ? 47.340 -53.060 35.510 1.00 47.78 146 ALA C N 1
ATOM 6750 C CA . ALA C 1 142 ? 48.488 -52.380 34.934 1.00 48.24 146 ALA C CA 1
ATOM 6751 C C . ALA C 1 142 ? 48.039 -51.265 33.986 1.00 47.16 146 ALA C C 1
ATOM 6752 O O . ALA C 1 142 ? 46.946 -51.316 33.420 1.00 47.76 146 ALA C O 1
ATOM 6754 N N . PRO C 1 143 ? 48.875 -50.221 33.774 1.00 46.61 147 PRO C N 1
ATOM 6755 C CA . PRO C 1 143 ? 48.520 -49.121 32.874 1.00 44.60 147 PRO C CA 1
ATOM 6756 C C . PRO C 1 143 ? 48.182 -49.583 31.459 1.00 44.96 147 PRO C C 1
ATOM 6757 O O . PRO C 1 143 ? 48.630 -50.643 31.047 1.00 43.09 147 PRO C O 1
ATOM 6761 N N . GLU C 1 144 ? 47.441 -48.745 30.718 1.00 47.75 148 GLU C N 1
ATOM 6762 C CA . GLU C 1 144 ? 46.989 -49.016 29.355 1.00 48.00 148 GLU C CA 1
ATOM 6763 C C . GLU C 1 144 ? 48.169 -49.285 28.412 1.00 47.02 148 GLU C C 1
ATOM 6764 O O . GLU C 1 144 ? 48.010 -49.967 27.396 1.00 47.45 148 GLU C O 1
ATOM 6766 N N . VAL C 1 145 ? 49.351 -48.760 28.753 1.00 45.23 149 VAL C N 1
ATOM 6767 C CA . VAL C 1 145 ? 50.527 -48.879 27.904 1.00 44.95 149 VAL C CA 1
ATOM 6768 C C . VAL C 1 145 ? 51.027 -50.326 27.844 1.00 46.11 149 VAL C C 1
ATOM 6769 O O . VAL C 1 145 ? 51.774 -50.681 26.928 1.00 49.20 149 VAL C O 1
ATOM 6773 N N . VAL C 1 146 ? 50.630 -51.165 28.807 1.00 43.11 150 VAL C N 1
ATOM 6774 C CA . VAL C 1 146 ? 51.128 -52.529 28.883 1.00 41.42 150 VAL C CA 1
ATOM 6775 C C . VAL C 1 146 ? 50.356 -53.427 27.920 1.00 41.72 150 VAL C C 1
ATOM 6776 O O . VAL C 1 146 ? 49.130 -53.487 27.981 1.00 42.51 150 VAL C O 1
ATOM 6780 N N . LYS C 1 147 ? 51.104 -54.133 27.056 1.00 44.35 151 LYS C N 1
ATOM 6781 C CA . LYS C 1 147 ? 50.550 -55.110 26.130 1.00 45.68 151 LYS C CA 1
ATOM 6782 C C . LYS C 1 147 ? 50.470 -56.473 26.808 1.00 44.01 151 LYS C C 1
ATOM 6783 O O . LYS C 1 147 ? 49.406 -57.082 26.822 1.00 40.27 151 LYS C O 1
ATOM 6789 N N . GLU C 1 148 ? 51.606 -56.941 27.338 1.00 46.53 152 GLU C N 1
ATOM 6790 C CA . GLU C 1 148 ? 51.687 -58.214 28.044 1.00 47.39 152 GLU C CA 1
ATOM 6791 C C . GLU C 1 148 ? 52.235 -57.975 29.450 1.00 48.90 152 GLU C C 1
ATOM 6792 O O . GLU C 1 148 ? 53.332 -57.433 29.612 1.00 48.81 152 GLU C O 1
ATOM 6794 N N . LYS C 1 149 ? 51.479 -58.411 30.464 1.00 47.60 153 LYS C N 1
ATOM 6795 C CA . LYS C 1 149 ? 51.918 -58.317 31.848 1.00 43.74 153 LYS C CA 1
ATOM 6796 C C . LYS C 1 149 ? 53.041 -59.315 32.118 1.00 44.38 153 LYS C C 1
ATOM 6797 O O . LYS C 1 149 ? 53.240 -60.271 31.362 1.00 44.30 153 LYS C O 1
ATOM 6803 N N . ALA C 1 150 ? 53.761 -59.084 33.220 1.00 43.28 154 ALA C N 1
ATOM 6804 C CA . ALA C 1 150 ? 54.717 -60.051 33.733 1.00 41.88 154 ALA C CA 1
ATOM 6805 C C . ALA C 1 150 ? 53.981 -61.312 34.169 1.00 41.18 154 ALA C C 1
ATOM 6806 O O . ALA C 1 150 ? 52.855 -61.262 34.660 1.00 41.89 154 ALA C O 1
ATOM 6808 N N . SER C 1 151 ? 54.636 -62.460 33.975 1.00 40.01 155 SER C N 1
ATOM 6809 C CA . SER C 1 151 ? 54.146 -63.708 34.528 1.00 38.72 155 SER C CA 1
ATOM 6810 C C . SER C 1 151 ? 54.172 -63.606 36.050 1.00 37.46 155 SER C C 1
ATOM 6811 O O . SER C 1 151 ? 54.984 -62.870 36.613 1.00 37.18 155 SER C O 1
ATOM 6814 N N . ASN C 1 152 ? 53.293 -64.370 36.703 1.00 36.77 156 ASN C N 1
ATOM 6815 C CA . ASN C 1 152 ? 53.271 -64.441 38.149 1.00 37.77 156 ASN C CA 1
ATOM 6816 C C . ASN C 1 152 ? 54.594 -65.016 38.641 1.00 37.17 156 ASN C C 1
ATOM 6817 O O . ASN C 1 152 ? 55.165 -65.896 37.994 1.00 38.22 156 ASN C O 1
ATOM 6822 N N . LEU C 1 153 ? 55.071 -64.518 39.783 1.00 35.87 157 LEU C N 1
ATOM 6823 C CA . LEU C 1 153 ? 56.299 -65.021 40.367 1.00 36.50 157 LEU C CA 1
ATOM 6824 C C . LEU C 1 153 ? 55.936 -65.795 41.625 1.00 35.55 157 LEU C C 1
ATOM 6825 O O . LEU C 1 153 ? 55.186 -65.301 42.466 1.00 35.83 157 LEU C O 1
ATOM 6830 N N . VAL C 1 154 ? 56.478 -67.008 41.737 1.00 34.62 158 VAL C N 1
ATOM 6831 C CA . VAL C 1 154 ? 56.361 -67.765 42.967 1.00 35.79 158 VAL C CA 1
ATOM 6832 C C . VAL C 1 154 ? 57.729 -67.806 43.630 1.00 35.16 158 VAL C C 1
ATOM 6833 O O . VAL C 1 154 ? 58.712 -68.227 43.040 1.00 36.72 158 VAL C O 1
ATOM 6837 N N . MET C 1 155 ? 57.766 -67.363 44.879 1.00 37.85 159 MET C N 1
ATOM 6838 C CA . MET C 1 155 ? 59.001 -67.291 45.630 1.00 37.50 159 MET C CA 1
ATOM 6839 C C . MET C 1 155 ? 58.921 -68.311 46.755 1.00 37.38 159 MET C C 1
ATOM 6840 O O . MET C 1 155 ? 57.966 -68.318 47.524 1.00 37.20 159 MET C O 1
ATOM 6845 N N . ILE C 1 156 ? 59.929 -69.181 46.810 1.00 37.23 160 ILE C N 1
ATOM 6846 C CA . ILE C 1 156 ? 60.024 -70.206 47.832 1.00 37.70 160 ILE C CA 1
ATOM 6847 C C . ILE C 1 156 ? 61.187 -69.822 48.736 1.00 38.48 160 ILE C C 1
ATOM 6848 O O . ILE C 1 156 ? 62.334 -69.744 48.287 1.00 39.14 160 ILE C O 1
ATOM 6853 N N . LEU C 1 157 ? 60.881 -69.564 50.007 1.00 40.39 161 LEU C N 1
ATOM 6854 C CA . LEU C 1 157 ? 61.919 -69.230 50.968 1.00 41.64 161 LEU C CA 1
ATOM 6855 C C . LEU C 1 157 ? 62.608 -70.517 51.418 1.00 42.44 161 LEU C C 1
ATOM 6856 O O . LEU C 1 157 ? 62.012 -71.590 51.342 1.00 42.75 161 LEU C O 1
ATOM 6861 N N . PRO C 1 158 ? 63.881 -70.460 51.865 1.00 41.42 162 PRO C N 1
ATOM 6862 C CA . PRO C 1 158 ? 64.672 -69.229 51.826 1.00 41.78 162 PRO C CA 1
ATOM 6863 C C . PRO C 1 158 ? 65.224 -68.939 50.433 1.00 39.86 162 PRO C C 1
ATOM 6864 O O . PRO C 1 158 ? 65.530 -69.869 49.699 1.00 43.47 162 PRO C O 1
ATOM 6868 N N . VAL C 1 159 ? 65.348 -67.650 50.083 1.00 37.02 163 VAL C N 1
ATOM 6869 C CA . VAL C 1 159 ? 66.105 -67.269 48.897 1.00 34.90 163 VAL C CA 1
ATOM 6870 C C . VAL C 1 159 ? 67.554 -67.106 49.338 1.00 35.89 163 VAL C C 1
ATOM 6871 O O . VAL C 1 159 ? 67.822 -66.415 50.312 1.00 37.71 163 VAL C O 1
ATOM 6873 N N . GLN C 1 160 ? 68.476 -67.786 48.660 1.00 37.59 164 GLN C N 1
ATOM 6874 C CA . GLN C 1 160 ? 69.837 -67.903 49.166 1.00 40.48 164 GLN C CA 1
ATOM 6875 C C . GLN C 1 160 ? 70.822 -67.287 48.174 1.00 41.74 164 GLN C C 1
ATOM 6876 O O . GLN C 1 160 ? 70.567 -67.254 46.980 1.00 40.37 164 GLN C O 1
ATOM 6878 N N . ASP C 1 161 ? 71.961 -66.818 48.693 1.00 43.74 165 ASP C N 1
ATOM 6879 C CA . ASP C 1 161 ? 73.029 -66.259 47.884 1.00 46.66 165 ASP C CA 1
ATOM 6880 C C . ASP C 1 161 ? 73.877 -67.403 47.333 1.00 49.50 165 ASP C C 1
ATOM 6881 O O . ASP C 1 161 ? 73.642 -68.566 47.650 1.00 51.99 165 ASP C O 1
ATOM 6886 N N . PRO C 1 162 ? 74.893 -67.128 46.482 1.00 50.76 166 PRO C N 1
ATOM 6887 C CA . PRO C 1 162 ? 75.823 -68.165 46.026 1.00 52.42 166 PRO C CA 1
ATOM 6888 C C . PRO C 1 162 ? 76.563 -68.937 47.120 1.00 55.92 166 PRO C C 1
ATOM 6889 O O . PRO C 1 162 ? 77.256 -69.905 46.818 1.00 60.87 166 PRO C O 1
ATOM 6893 N N . GLN C 1 163 ? 76.435 -68.499 48.375 1.00 56.35 167 GLN C N 1
ATOM 6894 C CA . GLN C 1 163 ? 77.144 -69.118 49.483 1.00 58.20 167 GLN C CA 1
ATOM 6895 C C . GLN C 1 163 ? 76.220 -70.049 50.269 1.00 61.30 167 GLN C C 1
ATOM 6896 O O . GLN C 1 163 ? 76.700 -70.958 50.952 1.00 62.00 167 GLN C O 1
ATOM 6902 N N . GLY C 1 164 ? 74.905 -69.840 50.123 1.00 63.69 168 GLY C N 1
ATOM 6903 C CA . GLY C 1 164 ? 73.907 -70.616 50.841 1.00 61.78 168 GLY C CA 1
ATOM 6904 C C . GLY C 1 164 ? 73.365 -69.868 52.059 1.00 57.97 168 GLY C C 1
ATOM 6905 O O . GLY C 1 164 ? 72.815 -70.489 52.967 1.00 58.95 168 GLY C O 1
ATOM 6906 N N . GLN C 1 165 ? 73.549 -68.542 52.094 1.00 53.65 169 GLN C N 1
ATOM 6907 C CA . GLN C 1 165 ? 73.007 -67.727 53.170 1.00 52.64 169 GLN C CA 1
ATOM 6908 C C . GLN C 1 165 ? 71.644 -67.189 52.733 1.00 53.18 169 GLN C C 1
ATOM 6909 O O . GLN C 1 165 ? 71.500 -66.665 51.629 1.00 52.25 169 GLN C O 1
ATOM 6911 N N . SER C 1 166 ? 70.662 -67.290 53.640 1.00 54.12 170 SER C N 1
ATOM 6912 C CA . SER C 1 166 ? 69.311 -66.794 53.416 1.00 51.12 170 SER C CA 1
ATOM 6913 C C . SER C 1 166 ? 69.334 -65.275 53.302 1.00 51.17 170 SER C C 1
ATOM 6914 O O . SER C 1 166 ? 69.977 -64.610 54.111 1.00 50.20 170 SER C O 1
ATOM 6917 N N . LEU C 1 167 ? 68.596 -64.730 52.325 1.00 53.27 171 LEU C N 1
ATOM 6918 C CA . LEU C 1 167 ? 68.531 -63.294 52.128 1.00 53.60 171 LEU C CA 1
ATOM 6919 C C . LEU C 1 167 ? 67.355 -62.693 52.891 1.00 54.74 171 LEU C C 1
ATOM 6920 O O . LEU C 1 167 ? 66.273 -63.279 52.945 1.00 55.94 171 LEU C O 1
ATOM 6925 N N . THR C 1 168 ? 67.596 -61.502 53.460 1.00 53.47 172 THR C N 1
ATOM 6926 C CA . THR C 1 168 ? 66.597 -60.778 54.220 1.00 55.42 172 THR C CA 1
ATOM 6927 C C . THR C 1 168 ? 65.885 -59.787 53.304 1.00 57.32 172 THR C C 1
ATOM 6928 O O . THR C 1 168 ? 64.685 -59.560 53.459 1.00 59.29 172 THR C O 1
ATOM 6932 N N . HIS C 1 169 ? 66.647 -59.177 52.381 1.00 58.96 173 HIS C N 1
ATOM 6933 C CA . HIS C 1 169 ? 66.093 -58.289 51.370 1.00 58.07 173 HIS C CA 1
ATOM 6934 C C . HIS C 1 169 ? 66.213 -58.989 50.015 1.00 53.22 173 HIS C C 1
ATOM 6935 O O . HIS C 1 169 ? 67.317 -59.273 49.549 1.00 49.58 173 HIS C O 1
ATOM 6942 N N . ILE C 1 170 ? 65.059 -59.271 49.400 1.00 48.80 174 ILE C N 1
ATOM 6943 C CA . ILE C 1 170 ? 64.998 -59.951 48.120 1.00 50.26 174 ILE C CA 1
ATOM 6944 C C . ILE C 1 170 ? 64.480 -58.979 47.066 1.00 47.57 174 ILE C C 1
ATOM 6945 O O . ILE C 1 170 ? 63.490 -58.283 47.283 1.00 44.83 174 ILE C O 1
ATOM 6950 N N . HIS C 1 171 ? 65.156 -58.968 45.910 1.00 47.30 175 HIS C N 1
ATOM 6951 C CA . HIS C 1 171 ? 64.822 -58.066 44.822 1.00 47.10 175 HIS C CA 1
ATOM 6952 C C . HIS C 1 171 ? 64.366 -58.861 43.602 1.00 44.16 175 HIS C C 1
ATOM 6953 O O . HIS C 1 171 ? 65.128 -59.670 43.071 1.00 45.20 175 HIS C O 1
ATOM 6960 N N . LEU C 1 172 ? 63.127 -58.596 43.161 1.00 42.13 176 LEU C N 1
ATOM 6961 C CA . LEU C 1 172 ? 62.567 -59.189 41.953 1.00 39.90 176 LEU C CA 1
ATOM 6962 C C . LEU C 1 172 ? 62.378 -58.122 40.876 1.00 35.99 176 LEU C C 1
ATOM 6963 O O . LEU C 1 172 ? 62.170 -56.947 41.182 1.00 31.53 176 LEU C O 1
ATOM 6968 N N . TYR C 1 173 ? 62.439 -58.575 39.612 1.00 35.58 177 TYR C N 1
ATOM 6969 C CA . TYR C 1 173 ? 62.419 -57.686 38.465 1.00 36.01 177 TYR C CA 1
ATOM 6970 C C . TYR C 1 173 ? 61.384 -58.172 37.457 1.00 33.82 177 TYR C C 1
ATOM 6971 O O . TYR C 1 173 ? 61.724 -58.597 36.356 1.00 36.14 177 TYR C O 1
ATOM 6980 N N . PRO C 1 174 ? 60.080 -58.107 37.783 1.00 32.45 178 PRO C N 1
ATOM 6981 C CA . PRO C 1 174 ? 59.040 -58.475 36.817 1.00 31.93 178 PRO C CA 1
ATOM 6982 C C . PRO C 1 174 ? 59.056 -57.558 35.599 1.00 32.93 178 PRO C C 1
ATOM 6983 O O . PRO C 1 174 ? 59.269 -56.355 35.750 1.00 33.74 178 PRO C O 1
ATOM 6987 N N . LYS C 1 175 ? 58.779 -58.132 34.421 1.00 34.24 179 LYS C N 1
ATOM 6988 C CA . LYS C 1 175 ? 58.991 -57.483 33.133 1.00 35.39 179 LYS C CA 1
ATOM 6989 C C . LYS C 1 175 ? 57.683 -57.399 32.352 1.00 36.03 179 LYS C C 1
ATOM 6990 O O . LYS C 1 175 ? 57.040 -58.403 32.101 1.00 35.34 179 LYS C O 1
ATOM 6996 N N . ASN C 1 176 ? 57.316 -56.182 31.956 1.00 38.53 180 ASN C N 1
ATOM 6997 C CA . ASN C 1 176 ? 56.121 -55.926 31.173 1.00 41.21 180 ASN C CA 1
ATOM 6998 C C . ASN C 1 176 ? 56.530 -55.627 29.733 1.00 42.93 180 ASN C C 1
ATOM 6999 O O . ASN C 1 176 ? 57.638 -55.163 29.491 1.00 43.20 180 ASN C O 1
ATOM 7003 N N . GLU C 1 177 ? 55.625 -55.911 28.789 1.00 46.30 181 GLU C N 1
ATOM 7004 C CA . GLU C 1 177 ? 55.822 -55.552 27.399 1.00 48.53 181 GLU C CA 1
ATOM 7005 C C . GLU C 1 177 ? 54.869 -54.413 27.052 1.00 48.86 181 GLU C C 1
ATOM 7006 O O . GLU C 1 177 ? 53.680 -54.492 27.350 1.00 45.72 181 GLU C O 1
ATOM 7012 N N . GLU C 1 178 ? 55.415 -53.386 26.397 1.00 50.32 182 GLU C N 1
ATOM 7013 C CA . GLU C 1 178 ? 54.663 -52.190 26.044 1.00 50.06 182 GLU C CA 1
ATOM 7014 C C . GLU C 1 178 ? 54.000 -52.391 24.684 1.00 50.13 182 GLU C C 1
ATOM 7015 O O . GLU C 1 178 ? 54.569 -53.051 23.821 1.00 50.08 182 GLU C O 1
ATOM 7021 N N . ASN C 1 179 ? 52.810 -51.803 24.497 1.00 50.03 183 ASN C N 1
ATOM 7022 C CA . ASN C 1 179 ? 52.197 -51.746 23.176 1.00 49.98 183 ASN C CA 1
ATOM 7023 C C . ASN C 1 179 ? 53.099 -50.938 22.242 1.00 51.17 183 ASN C C 1
ATOM 7024 O O . ASN C 1 179 ? 53.943 -50.163 22.687 1.00 46.86 183 ASN C O 1
ATOM 7029 N N . ALA C 1 180 ? 52.922 -51.172 20.938 1.00 56.68 184 ALA C N 1
ATOM 7030 C CA . ALA C 1 180 ? 53.582 -50.389 19.904 1.00 55.03 184 ALA C CA 1
ATOM 7031 C C . ALA C 1 180 ? 52.812 -49.084 19.777 1.00 55.65 184 ALA C C 1
ATOM 7032 O O . ALA C 1 180 ? 51.584 -49.121 19.663 1.00 57.85 184 ALA C O 1
ATOM 7034 N N . TYR C 1 181 ? 53.519 -47.954 19.850 1.00 53.10 185 TYR C N 1
ATOM 7035 C CA . TYR C 1 181 ? 52.863 -46.663 19.680 1.00 52.05 185 TYR C CA 1
ATOM 7036 C C . TYR C 1 181 ? 53.602 -45.831 18.639 1.00 51.33 185 TYR C C 1
ATOM 7037 O O . TYR C 1 181 ? 54.823 -45.731 18.679 1.00 53.51 185 TYR C O 1
ATOM 7046 N N . ASP C 1 182 ? 52.850 -45.219 17.718 1.00 48.82 186 ASP C N 1
ATOM 7047 C CA . ASP C 1 182 ? 53.446 -44.287 16.786 1.00 46.97 186 ASP C CA 1
ATOM 7048 C C . ASP C 1 182 ? 53.706 -42.937 17.451 1.00 42.26 186 ASP C C 1
ATOM 7049 O O . ASP C 1 182 ? 53.223 -42.618 18.550 1.00 43.51 186 ASP C O 1
ATOM 7054 N N . LEU C 1 183 ? 54.536 -42.166 16.748 1.00 38.40 187 LEU C N 1
ATOM 7055 C CA . LEU C 1 183 ? 54.649 -40.738 16.977 1.00 35.97 187 LEU C CA 1
ATOM 7056 C C . LEU C 1 183 ? 53.298 -40.115 16.648 1.00 31.03 187 LEU C C 1
ATOM 7057 O O . LEU C 1 183 ? 52.603 -40.562 15.742 1.00 30.48 187 LEU C O 1
ATOM 7062 N N . PRO C 1 184 ? 52.874 -39.080 17.393 1.00 29.92 188 PRO C N 1
ATOM 7063 C CA . PRO C 1 184 ? 51.561 -38.475 17.179 1.00 28.59 188 PRO C CA 1
ATOM 7064 C C . PRO C 1 184 ? 51.443 -37.893 15.772 1.00 28.15 188 PRO C C 1
ATOM 7065 O O . PRO C 1 184 ? 52.419 -37.370 15.239 1.00 28.66 188 PRO C O 1
ATOM 7069 N N . PRO C 1 185 ? 50.253 -37.985 15.135 1.00 24.84 189 PRO C N 1
ATOM 7070 C CA . PRO C 1 185 ? 50.024 -37.409 13.814 1.00 24.36 189 PRO C CA 1
ATOM 7071 C C . PRO C 1 185 ? 49.702 -35.911 13.848 1.00 23.81 189 PRO C C 1
ATOM 7072 O O . PRO C 1 185 ? 49.503 -35.327 14.914 1.00 24.04 189 PRO C O 1
ATOM 7076 N N . LEU C 1 186 ? 49.661 -35.299 12.655 1.00 23.28 190 LEU C N 1
ATOM 7077 C CA . LEU C 1 186 ? 49.261 -33.915 12.495 1.00 22.41 190 LEU C CA 1
ATOM 7078 C C . LEU C 1 186 ? 48.467 -33.753 11.205 1.00 22.24 190 LEU C C 1
ATOM 7079 O O . LEU C 1 186 ? 48.794 -34.313 10.161 1.00 22.71 190 LEU C O 1
ATOM 7084 N N . GLU C 1 187 ? 47.402 -32.965 11.298 1.00 22.07 191 GLU C N 1
ATOM 7085 C CA . GLU C 1 187 ? 46.643 -32.535 10.135 1.00 22.31 191 GLU C CA 1
ATOM 7086 C C . GLU C 1 187 ? 46.468 -31.019 10.243 1.00 21.66 191 GLU C C 1
ATOM 7087 O O . GLU C 1 187 ? 46.077 -30.562 11.311 1.00 22.31 191 GLU C O 1
ATOM 7093 N N . LYS C 1 188 ? 46.831 -30.274 9.185 1.00 21.01 192 LYS C N 1
ATOM 7094 C CA . LYS C 1 188 ? 46.448 -28.873 9.064 1.00 20.64 192 LYS C CA 1
ATOM 7095 C C . LYS C 1 188 ? 45.373 -28.773 7.992 1.00 20.14 192 LYS C C 1
ATOM 7096 O O . LYS C 1 188 ? 45.559 -29.278 6.900 1.00 20.03 192 LYS C O 1
ATOM 7102 N N . THR C 1 189 ? 44.260 -28.099 8.291 1.00 19.70 193 THR C N 1
ATOM 7103 C CA . THR C 1 189 ? 43.141 -28.025 7.363 1.00 19.56 193 THR C CA 1
ATOM 7104 C C . THR C 1 189 ? 42.580 -26.604 7.307 1.00 19.15 193 THR C C 1
ATOM 7105 O O . THR C 1 189 ? 42.430 -25.960 8.342 1.00 19.38 193 THR C O 1
ATOM 7109 N N . VAL C 1 190 ? 42.231 -26.160 6.100 1.00 18.65 194 VAL C N 1
ATOM 7110 C CA . VAL C 1 190 ? 41.502 -24.926 5.903 1.00 18.35 194 VAL C CA 1
ATOM 7111 C C . VAL C 1 190 ? 40.050 -25.296 5.637 1.00 18.33 194 VAL C C 1
ATOM 7112 O O . VAL C 1 190 ? 39.792 -26.039 4.721 1.00 18.97 194 VAL C O 1
ATOM 7116 N N . LEU C 1 191 ? 39.111 -24.737 6.404 1.00 18.18 195 LEU C N 1
ATOM 7117 C CA . LEU C 1 191 ? 37.687 -24.982 6.204 1.00 18.11 195 LEU C CA 1
ATOM 7118 C C . LEU C 1 191 ? 37.229 -24.242 4.947 1.00 18.78 195 LEU C C 1
ATOM 7119 O O . LEU C 1 191 ? 37.677 -23.136 4.692 1.00 19.17 195 LEU C O 1
ATOM 7124 N N . ASP C 1 192 ? 36.347 -24.888 4.179 1.00 18.83 196 ASP C N 1
ATOM 7125 C CA . ASP C 1 192 ? 35.584 -24.272 3.100 1.00 18.83 196 ASP C CA 1
ATOM 7126 C C . ASP C 1 192 ? 36.438 -23.419 2.162 1.00 18.45 196 ASP C C 1
ATOM 7127 O O . ASP C 1 192 ? 36.071 -22.281 1.899 1.00 19.41 196 ASP C O 1
ATOM 7132 N N . LYS C 1 193 ? 37.448 -24.033 1.539 1.00 18.02 197 LYS C N 1
ATOM 7133 C CA . LYS C 1 193 ? 38.467 -23.323 0.790 1.00 17.63 197 LYS C CA 1
ATOM 7134 C C . LYS C 1 193 ? 38.342 -23.514 -0.723 1.00 18.13 197 LYS C C 1
ATOM 7135 O O . LYS C 1 193 ? 39.267 -23.144 -1.433 1.00 18.19 197 LYS C O 1
ATOM 7141 N N . GLN C 1 194 ? 37.215 -24.022 -1.234 1.00 19.13 198 GLN C N 1
ATOM 7142 C CA . GLN C 1 194 ? 37.141 -24.422 -2.642 1.00 20.15 198 GLN C CA 1
ATOM 7143 C C . GLN C 1 194 ? 36.989 -23.240 -3.599 1.00 20.91 198 GLN C C 1
ATOM 7144 O O . GLN C 1 194 ? 37.374 -23.352 -4.754 1.00 21.49 198 GLN C O 1
ATOM 7150 N N . GLN C 1 195 ? 36.433 -22.116 -3.120 1.00 21.42 199 GLN C N 1
ATOM 7151 C CA . GLN C 1 195 ? 36.184 -20.948 -3.950 1.00 22.00 199 GLN C CA 1
ATOM 7152 C C . GLN C 1 195 ? 37.234 -19.863 -3.710 1.00 22.10 199 GLN C C 1
ATOM 7153 O O . GLN C 1 195 ? 37.115 -18.781 -4.255 1.00 22.43 199 GLN C O 1
ATOM 7159 N N . GLY C 1 196 ? 38.266 -20.151 -2.914 1.00 21.87 200 GLY C N 1
ATOM 7160 C CA . GLY C 1 196 ? 39.149 -19.096 -2.449 1.00 21.77 200 GLY C CA 1
ATOM 7161 C C . GLY C 1 196 ? 38.447 -18.155 -1.457 1.00 21.86 200 GLY C C 1
ATOM 7162 O O . GLY C 1 196 ? 37.340 -18.403 -0.984 1.00 22.83 200 GLY C O 1
ATOM 7163 N N . PHE C 1 197 ? 39.097 -17.023 -1.169 1.00 21.79 201 PHE C N 1
ATOM 7164 C CA . PHE C 1 197 ? 38.619 -16.090 -0.157 1.00 21.58 201 PHE C CA 1
ATOM 7165 C C . PHE C 1 197 ? 38.735 -14.632 -0.608 1.00 21.78 201 PHE C C 1
ATOM 7166 O O . PHE C 1 197 ? 39.659 -14.265 -1.341 1.00 22.80 201 PHE C O 1
ATOM 7174 N N . ASN C 1 198 ? 37.808 -13.799 -0.116 1.00 22.07 202 ASN C N 1
ATOM 7175 C CA . ASN C 1 198 ? 37.919 -12.357 -0.280 1.00 22.10 202 ASN C CA 1
ATOM 7176 C C . ASN C 1 198 ? 39.028 -11.838 0.625 1.00 22.17 202 ASN C C 1
ATOM 7177 O O . ASN C 1 198 ? 39.213 -12.331 1.741 1.00 23.55 202 ASN C O 1
ATOM 7182 N N . GLN C 1 199 ? 39.753 -10.823 0.155 1.00 21.79 203 GLN C N 1
ATOM 7183 C CA . GLN C 1 199 ? 40.569 -10.031 1.065 1.00 21.70 203 GLN C CA 1
ATOM 7184 C C . GLN C 1 199 ? 39.674 -9.526 2.192 1.00 21.73 203 GLN C C 1
ATOM 7185 O O . GLN C 1 199 ? 38.545 -9.107 1.948 1.00 22.56 203 GLN C O 1
ATOM 7191 N N . GLY C 1 200 ? 40.160 -9.661 3.425 1.00 21.75 204 GLY C N 1
ATOM 7192 C CA . GLY C 1 200 ? 39.411 -9.243 4.596 1.00 21.72 204 GLY C CA 1
ATOM 7193 C C . GLY C 1 200 ? 38.667 -10.394 5.273 1.00 22.06 204 GLY C C 1
ATOM 7194 O O . GLY C 1 200 ? 38.230 -10.285 6.420 1.00 21.81 204 GLY C O 1
ATOM 7195 N N . GLU C 1 201 ? 38.505 -11.500 4.553 1.00 22.43 205 GLU C N 1
ATOM 7196 C CA . GLU C 1 201 ? 37.703 -12.592 5.072 1.00 22.63 205 GLU C CA 1
ATOM 7197 C C . GLU C 1 201 ? 38.441 -13.277 6.221 1.00 21.53 205 GLU C C 1
ATOM 7198 O O . GLU C 1 201 ? 39.662 -13.387 6.193 1.00 20.17 205 GLU C O 1
ATOM 7204 N N . HIS C 1 202 ? 37.678 -13.667 7.245 1.00 21.22 206 HIS C N 1
ATOM 7205 C CA . HIS C 1 202 ? 38.203 -14.451 8.359 1.00 20.88 206 HIS C CA 1
ATOM 7206 C C . HIS C 1 202 ? 38.234 -15.934 7.972 1.00 21.87 206 HIS C C 1
ATOM 7207 O O . HIS C 1 202 ? 37.192 -16.571 7.854 1.00 25.13 206 HIS C O 1
ATOM 7214 N N . ILE C 1 203 ? 39.434 -16.468 7.727 1.00 20.47 207 ILE C N 1
ATOM 7215 C CA . ILE C 1 203 ? 39.588 -17.845 7.271 1.00 19.04 207 ILE C CA 1
ATOM 7216 C C . ILE C 1 203 ? 39.716 -18.775 8.476 1.00 19.09 207 ILE C C 1
ATOM 7217 O O . ILE C 1 203 ? 40.542 -18.535 9.344 1.00 19.30 207 ILE C O 1
ATOM 7222 N N . ASN C 1 204 ? 38.928 -19.856 8.493 1.00 19.21 208 ASN C N 1
ATOM 7223 C CA . ASN C 1 204 ? 38.979 -20.849 9.558 1.00 19.20 208 ASN C CA 1
ATOM 7224 C C . ASN C 1 204 ? 39.980 -21.971 9.275 1.00 19.16 208 ASN C C 1
ATOM 7225 O O . ASN C 1 204 ? 39.896 -22.657 8.263 1.00 19.06 208 ASN C O 1
ATOM 7230 N N . TYR C 1 205 ? 40.883 -22.193 10.232 1.00 19.14 209 TYR C N 1
ATOM 7231 C CA . TYR C 1 205 ? 41.850 -23.275 10.199 1.00 19.12 209 TYR C CA 1
ATOM 7232 C C . TYR C 1 205 ? 41.609 -24.247 11.354 1.00 19.75 209 TYR C C 1
ATOM 7233 O O . TYR C 1 205 ? 40.953 -23.907 12.349 1.00 20.32 209 TYR C O 1
ATOM 7242 N N . GLN C 1 206 ? 42.169 -25.459 11.193 1.00 20.00 210 GLN C N 1
ATOM 7243 C CA . GLN C 1 206 ? 42.224 -26.466 12.240 1.00 20.21 210 GLN C CA 1
ATOM 7244 C C . GLN C 1 206 ? 43.543 -27.240 12.191 1.00 20.91 210 GLN C C 1
ATOM 7245 O O . GLN C 1 206 ? 43.991 -27.630 11.114 1.00 21.29 210 GLN C O 1
ATOM 7251 N N . LEU C 1 207 ? 44.181 -27.391 13.354 1.00 20.62 211 LEU C N 1
ATOM 7252 C CA . LEU C 1 207 ? 45.250 -28.343 13.557 1.00 20.75 211 LEU C CA 1
ATOM 7253 C C . LEU C 1 207 ? 44.665 -29.496 14.358 1.00 21.25 211 LEU C C 1
ATOM 7254 O O . LEU C 1 207 ? 44.082 -29.265 15.414 1.00 22.46 211 LEU C O 1
ATOM 7259 N N . THR C 1 208 ? 44.880 -30.725 13.890 1.00 21.79 212 THR C N 1
ATOM 7260 C CA . THR C 1 208 ? 44.398 -31.898 14.596 1.00 22.55 212 THR C CA 1
ATOM 7261 C C . THR C 1 208 ? 45.556 -32.852 14.851 1.00 24.01 212 THR C C 1
ATOM 7262 O O . THR C 1 208 ? 46.391 -33.056 13.981 1.00 26.44 212 THR C O 1
ATOM 7266 N N . THR C 1 209 ? 45.598 -33.413 16.061 1.00 23.69 213 THR C N 1
ATOM 7267 C CA . THR C 1 209 ? 46.532 -34.467 16.405 1.00 24.42 213 THR C CA 1
ATOM 7268 C C . THR C 1 209 ? 45.839 -35.453 17.344 1.00 25.40 213 THR C C 1
ATOM 7269 O O . THR C 1 209 ? 44.678 -35.294 17.703 1.00 25.58 213 THR C O 1
ATOM 7273 N N . GLN C 1 210 ? 46.552 -36.531 17.664 1.00 27.50 214 GLN C N 1
ATOM 7274 C CA . GLN C 1 210 ? 46.074 -37.575 18.548 1.00 29.99 214 GLN C CA 1
ATOM 7275 C C . GLN C 1 210 ? 47.011 -37.620 19.744 1.00 29.59 214 GLN C C 1
ATOM 7276 O O . GLN C 1 210 ? 48.221 -37.711 19.579 1.00 30.24 214 GLN C O 1
ATOM 7282 N N . ILE C 1 211 ? 46.462 -37.493 20.947 1.00 29.20 215 ILE C N 1
ATOM 7283 C CA . ILE C 1 211 ? 47.314 -37.566 22.115 1.00 28.79 215 ILE C CA 1
ATOM 7284 C C . ILE C 1 211 ? 47.655 -39.034 22.303 1.00 28.52 215 ILE C C 1
ATOM 7285 O O . ILE C 1 211 ? 46.765 -39.864 22.506 1.00 31.25 215 ILE C O 1
ATOM 7290 N N . PRO C 1 212 ? 48.942 -39.412 22.207 1.00 29.47 216 PRO C N 1
ATOM 7291 C CA . PRO C 1 212 ? 49.299 -40.829 22.309 1.00 32.02 216 PRO C CA 1
ATOM 7292 C C . PRO C 1 212 ? 49.032 -41.412 23.694 1.00 33.88 216 PRO C C 1
ATOM 7293 O O . PRO C 1 212 ? 49.001 -40.705 24.686 1.00 36.70 216 PRO C O 1
ATOM 7297 N N . ALA C 1 213 ? 48.869 -42.739 23.756 1.00 36.54 217 ALA C N 1
ATOM 7298 C CA . ALA C 1 213 ? 48.599 -43.393 25.032 1.00 36.73 217 ALA C CA 1
ATOM 7299 C C . ALA C 1 213 ? 49.845 -43.349 25.904 1.00 36.43 217 ALA C C 1
ATOM 7300 O O . ALA C 1 213 ? 49.716 -43.299 27.123 1.00 37.35 217 ALA C O 1
ATOM 7302 N N . ASN C 1 214 ? 51.030 -43.285 25.283 1.00 36.76 218 ASN C N 1
ATOM 7303 C CA . ASN C 1 214 ? 52.281 -43.213 26.027 1.00 35.62 218 ASN C CA 1
ATOM 7304 C C . ASN C 1 214 ? 52.778 -41.774 26.210 1.00 33.20 218 ASN C C 1
ATOM 7305 O O . ASN C 1 214 ? 53.980 -41.566 26.334 1.00 32.40 218 ASN C O 1
ATOM 7310 N N . ILE C 1 215 ? 51.856 -40.798 26.278 1.00 31.58 219 ILE C N 1
ATOM 7311 C CA . ILE C 1 215 ? 52.216 -39.388 26.349 1.00 30.20 219 ILE C CA 1
ATOM 7312 C C . ILE C 1 215 ? 53.106 -39.088 27.562 1.00 30.55 219 ILE C C 1
ATOM 7313 O O . ILE C 1 215 ? 53.960 -38.209 27.470 1.00 31.97 219 ILE C O 1
ATOM 7318 N N . LEU C 1 216 ? 52.939 -39.798 28.689 1.00 30.03 220 LEU C N 1
ATOM 7319 C CA . LEU C 1 216 ? 53.729 -39.490 29.876 1.00 30.77 220 LEU C CA 1
ATOM 7320 C C . LEU C 1 216 ? 55.206 -39.814 29.654 1.00 31.91 220 LEU C C 1
ATOM 7321 O O . LEU C 1 216 ? 56.048 -39.378 30.432 1.00 31.91 220 LEU C O 1
ATOM 7326 N N . GLY C 1 217 ? 55.513 -40.564 28.589 1.00 33.85 221 GLY C N 1
ATOM 7327 C CA . GLY C 1 217 ? 56.889 -40.832 28.191 1.00 34.89 221 GLY C CA 1
ATOM 7328 C C . GLY C 1 217 ? 57.577 -39.637 27.524 1.00 35.52 221 GLY C C 1
ATOM 7329 O O . GLY C 1 217 ? 58.797 -39.656 27.378 1.00 38.64 221 GLY C O 1
ATOM 7330 N N . TYR C 1 218 ? 56.816 -38.607 27.118 1.00 34.75 222 TYR C N 1
ATOM 7331 C CA . TYR C 1 218 ? 57.376 -37.467 26.402 1.00 35.18 222 TYR C CA 1
ATOM 7332 C C . TYR C 1 218 ? 57.760 -36.373 27.400 1.00 35.45 222 TYR C C 1
ATOM 7333 O O . TYR C 1 218 ? 57.260 -36.353 28.524 1.00 38.42 222 TYR C O 1
ATOM 7342 N N . GLN C 1 219 ? 58.642 -35.459 26.973 1.00 34.08 223 GLN C N 1
ATOM 7343 C CA . GLN C 1 219 ? 59.036 -34.324 27.796 1.00 33.95 223 GLN C CA 1
ATOM 7344 C C . GLN C 1 219 ? 58.618 -32.990 27.168 1.00 33.04 223 GLN C C 1
ATOM 7345 O O . GLN C 1 219 ? 58.878 -31.965 27.767 1.00 34.08 223 GLN C O 1
ATOM 7347 N N . GLU C 1 220 ? 57.973 -33.017 25.995 1.00 33.07 224 GLU C N 1
ATOM 7348 C CA . GLU C 1 220 ? 57.616 -31.823 25.241 1.00 31.82 224 GLU C CA 1
ATOM 7349 C C . GLU C 1 220 ? 56.509 -32.151 24.233 1.00 29.24 224 GLU C C 1
ATOM 7350 O O . GLU C 1 220 ? 56.569 -33.197 23.572 1.00 29.74 224 GLU C O 1
ATOM 7356 N N . PHE C 1 221 ? 55.506 -31.261 24.131 1.00 26.04 225 PHE C N 1
ATOM 7357 C CA . PHE C 1 221 ? 54.426 -31.366 23.156 1.00 24.57 225 PHE C CA 1
ATOM 7358 C C . PHE C 1 221 ? 53.940 -29.958 22.790 1.00 24.29 225 PHE C C 1
ATOM 7359 O O . PHE C 1 221 ? 53.264 -29.302 23.583 1.00 25.36 225 PHE C O 1
ATOM 7367 N N . ARG C 1 222 ? 54.301 -29.526 21.582 1.00 24.13 226 ARG C N 1
ATOM 7368 C CA . ARG C 1 222 ? 54.013 -28.138 21.150 1.00 24.46 226 ARG C CA 1
ATOM 7369 C C . ARG C 1 222 ? 53.379 -28.068 19.762 1.00 23.18 226 ARG C C 1
ATOM 7370 O O . ARG C 1 222 ? 53.934 -28.650 18.842 1.00 23.81 226 ARG C O 1
ATOM 7378 N N . LEU C 1 223 ? 52.262 -27.365 19.645 1.00 22.20 227 LEU C N 1
ATOM 7379 C CA . LEU C 1 223 ? 51.619 -27.147 18.367 1.00 22.30 227 LEU C CA 1
ATOM 7380 C C . LEU C 1 223 ? 51.793 -25.683 18.001 1.00 22.08 227 LEU C C 1
ATOM 7381 O O . LEU C 1 223 ? 51.610 -24.802 18.836 1.00 22.11 227 LEU C O 1
ATOM 7386 N N . SER C 1 224 ? 52.121 -25.446 16.739 1.00 22.03 228 SER C N 1
ATOM 7387 C CA . SER C 1 224 ? 52.415 -24.112 16.288 1.00 21.95 228 SER C CA 1
ATOM 7388 C C . SER C 1 224 ? 51.911 -23.932 14.859 1.00 22.27 228 SER C C 1
ATOM 7389 O O . SER C 1 224 ? 51.721 -24.911 14.135 1.00 22.94 228 SER C O 1
ATOM 7392 N N . ASP C 1 225 ? 51.613 -22.671 14.514 1.00 21.96 229 ASP C N 1
ATOM 7393 C CA . ASP C 1 225 ? 51.254 -22.296 13.165 1.00 22.00 229 ASP C CA 1
ATOM 7394 C C . ASP C 1 225 ? 52.197 -21.177 12.761 1.00 22.25 229 ASP C C 1
ATOM 7395 O O . ASP C 1 225 ? 52.590 -20.392 13.604 1.00 23.61 229 ASP C O 1
ATOM 7400 N N . LYS C 1 226 ? 52.599 -21.151 11.492 1.00 21.69 230 LYS C N 1
ATOM 7401 C CA . LYS C 1 226 ? 53.351 -20.050 10.926 1.00 21.29 230 LYS C CA 1
ATOM 7402 C C . LYS C 1 226 ? 52.791 -19.827 9.527 1.00 21.08 230 LYS C C 1
ATOM 7403 O O . LYS C 1 226 ? 52.635 -20.785 8.774 1.00 22.20 230 LYS C O 1
ATOM 7405 N N . ALA C 1 227 ? 52.488 -18.561 9.200 1.00 20.39 231 ALA C N 1
ATOM 7406 C CA . ALA C 1 227 ? 51.822 -18.220 7.952 1.00 20.16 231 ALA C CA 1
ATOM 7407 C C . ALA C 1 227 ? 52.590 -17.134 7.213 1.00 20.21 231 ALA C C 1
ATOM 7408 O O . ALA C 1 227 ? 53.443 -16.472 7.790 1.00 21.23 231 ALA C O 1
ATOM 7410 N N . ASP C 1 228 ? 52.299 -17.009 5.911 1.00 20.23 232 ASP C N 1
ATOM 7411 C CA . ASP C 1 228 ? 52.792 -15.918 5.086 1.00 20.88 232 ASP C CA 1
ATOM 7412 C C . ASP C 1 228 ? 52.288 -14.605 5.666 1.00 20.98 232 ASP C C 1
ATOM 7413 O O . ASP C 1 228 ? 51.271 -14.561 6.338 1.00 19.69 232 ASP C O 1
ATOM 7418 N N . THR C 1 229 ? 53.025 -13.529 5.378 1.00 22.26 233 THR C N 1
ATOM 7419 C CA . THR C 1 229 ? 52.734 -12.193 5.874 1.00 23.04 233 THR C CA 1
ATOM 7420 C C . THR C 1 229 ? 51.373 -11.691 5.398 1.00 22.99 233 THR C C 1
ATOM 7421 O O . THR C 1 229 ? 50.878 -10.710 5.936 1.00 23.84 233 THR C O 1
ATOM 7425 N N . THR C 1 230 ? 50.766 -12.358 4.409 1.00 22.72 234 THR C N 1
ATOM 7426 C CA . THR C 1 230 ? 49.469 -11.940 3.896 1.00 22.90 234 THR C CA 1
ATOM 7427 C C . THR C 1 230 ? 48.314 -12.533 4.708 1.00 21.25 234 THR C C 1
ATOM 7428 O O . THR C 1 230 ? 47.153 -12.266 4.405 1.00 21.81 234 THR C O 1
ATOM 7432 N N . LEU C 1 231 ? 48.631 -13.323 5.741 1.00 19.08 235 LEU C N 1
ATOM 7433 C CA . LEU C 1 231 ? 47.632 -13.844 6.665 1.00 18.23 235 LEU C CA 1
ATOM 7434 C C . LEU C 1 231 ? 47.918 -13.330 8.074 1.00 18.19 235 LEU C C 1
ATOM 7435 O O . LEU C 1 231 ? 49.038 -13.481 8.552 1.00 18.39 235 LEU C O 1
ATOM 7440 N N . THR C 1 232 ? 46.918 -12.715 8.714 1.00 18.07 236 THR C N 1
ATOM 7441 C CA . THR C 1 232 ? 47.095 -12.145 10.043 1.00 18.17 236 THR C CA 1
ATOM 7442 C C . THR C 1 232 ? 46.243 -12.931 11.031 1.00 18.14 236 THR C C 1
ATOM 7443 O O . THR C 1 232 ? 45.044 -13.093 10.828 1.00 18.40 236 THR C O 1
ATOM 7447 N N . LEU C 1 233 ? 46.868 -13.396 12.105 1.00 18.27 237 LEU C N 1
ATOM 7448 C CA . LEU C 1 233 ? 46.179 -14.219 13.081 1.00 18.34 237 LEU C CA 1
ATOM 7449 C C . LEU C 1 233 ? 45.248 -13.370 13.939 1.00 18.45 237 LEU C C 1
ATOM 7450 O O . LEU C 1 233 ? 45.641 -12.316 14.420 1.00 19.21 237 LEU C O 1
ATOM 7455 N N . LEU C 1 234 ? 44.038 -13.877 14.163 1.00 18.36 238 LEU C N 1
ATOM 7456 C CA . LEU C 1 234 ? 43.127 -13.364 15.173 1.00 18.35 238 LEU C CA 1
ATOM 7457 C C . LEU C 1 234 ? 43.398 -14.100 16.487 1.00 18.39 238 LEU C C 1
ATOM 7458 O O . LEU C 1 234 ? 42.913 -15.205 16.668 1.00 19.72 238 LEU C O 1
ATOM 7463 N N . PRO C 1 235 ? 44.169 -13.543 17.443 1.00 18.20 239 PRO C N 1
ATOM 7464 C CA . PRO C 1 235 ? 44.535 -14.257 18.670 1.00 18.55 239 PRO C CA 1
ATOM 7465 C C . PRO C 1 235 ? 43.418 -14.829 19.537 1.00 19.17 239 PRO C C 1
ATOM 7466 O O . PRO C 1 235 ? 43.569 -15.919 20.085 1.00 19.91 239 PRO C O 1
ATOM 7470 N N . GLU C 1 236 ? 42.315 -14.090 19.679 1.00 19.66 240 GLU C N 1
ATOM 7471 C CA . GLU C 1 236 ? 41.178 -14.543 20.470 1.00 20.05 240 GLU C CA 1
ATOM 7472 C C . GLU C 1 236 ? 40.445 -15.731 19.819 1.00 19.76 240 GLU C C 1
ATOM 7473 O O . GLU C 1 236 ? 39.571 -16.312 20.455 1.00 20.07 240 GLU C O 1
ATOM 7479 N N . SER C 1 237 ? 40.757 -16.072 18.556 1.00 19.42 241 SER C N 1
ATOM 7480 C CA . SER C 1 237 ? 40.063 -17.138 17.842 1.00 19.11 241 SER C CA 1
ATOM 7481 C C . SER C 1 237 ? 40.540 -18.535 18.264 1.00 18.84 241 SER C C 1
ATOM 7482 O O . SER C 1 237 ? 39.908 -19.529 17.915 1.00 19.00 241 SER C O 1
ATOM 7485 N N . ILE C 1 238 ? 41.666 -18.613 18.981 1.00 18.73 242 ILE C N 1
ATOM 7486 C CA . ILE C 1 238 ? 42.344 -19.869 19.230 1.00 18.85 242 ILE C CA 1
ATOM 7487 C C . ILE C 1 238 ? 41.576 -20.639 20.294 1.00 19.21 242 ILE C C 1
ATOM 7488 O O . ILE C 1 238 ? 41.452 -20.191 21.418 1.00 19.66 242 ILE C O 1
ATOM 7493 N N . GLU C 1 239 ? 41.051 -21.808 19.904 1.00 19.42 243 GLU C N 1
ATOM 7494 C CA . GLU C 1 239 ? 40.386 -22.725 20.812 1.00 20.20 243 GLU C CA 1
ATOM 7495 C C . GLU C 1 239 ? 41.015 -24.114 20.706 1.00 19.96 243 GLU C C 1
ATOM 7496 O O . GLU C 1 239 ? 41.241 -24.628 19.613 1.00 20.41 243 GLU C O 1
ATOM 7502 N N . VAL C 1 240 ? 41.290 -24.702 21.863 1.00 19.18 244 VAL C N 1
ATOM 7503 C CA . VAL C 1 240 ? 41.752 -26.072 21.978 1.00 19.60 244 VAL C CA 1
ATOM 7504 C C . VAL C 1 240 ? 40.580 -26.897 22.484 1.00 21.07 244 VAL C C 1
ATOM 7505 O O . VAL C 1 240 ? 40.021 -26.616 23.541 1.00 22.06 244 VAL C O 1
ATOM 7509 N N . LYS C 1 241 ? 40.214 -27.922 21.713 1.00 21.32 245 LYS C N 1
ATOM 7510 C CA . LYS C 1 241 ? 39.191 -28.857 22.142 1.00 22.11 245 LYS C CA 1
ATOM 7511 C C . LYS C 1 241 ? 39.723 -30.286 22.143 1.00 22.67 245 LYS C C 1
ATOM 7512 O O . LYS C 1 241 ? 40.540 -30.651 21.305 1.00 23.52 245 LYS C O 1
ATOM 7518 N N . VAL C 1 242 ? 39.215 -31.093 23.077 1.00 23.01 246 VAL C N 1
ATOM 7519 C CA . VAL C 1 242 ? 39.407 -32.541 23.041 1.00 23.42 246 VAL C CA 1
ATOM 7520 C C . VAL C 1 242 ? 38.037 -33.204 23.116 1.00 24.42 246 VAL C C 1
ATOM 7521 O O . VAL C 1 242 ? 37.266 -32.945 24.027 1.00 25.64 246 VAL C O 1
ATOM 7525 N N . ALA C 1 243 ? 37.750 -34.034 22.113 1.00 24.51 247 ALA C N 1
ATOM 7526 C CA . ALA C 1 243 ? 36.472 -34.715 21.981 1.00 25.23 247 ALA C CA 1
ATOM 7527 C C . ALA C 1 243 ? 35.314 -33.723 22.122 1.00 26.29 247 ALA C C 1
ATOM 7528 O O . ALA C 1 243 ? 34.315 -34.012 22.779 1.00 27.75 247 ALA C O 1
ATOM 7530 N N . GLY C 1 244 ? 35.465 -32.544 21.512 1.00 27.59 248 GLY C N 1
ATOM 7531 C CA . GLY C 1 244 ? 34.386 -31.572 21.448 1.00 28.26 248 GLY C CA 1
ATOM 7532 C C . GLY C 1 244 ? 34.288 -30.694 22.692 1.00 29.27 248 GLY C C 1
ATOM 7533 O O . GLY C 1 244 ? 33.552 -29.707 22.648 1.00 34.40 248 GLY C O 1
ATOM 7534 N N . LYS C 1 245 ? 35.028 -31.020 23.771 1.00 27.64 249 LYS C N 1
ATOM 7535 C CA . LYS C 1 245 ? 35.023 -30.208 24.988 1.00 27.13 249 LYS C CA 1
ATOM 7536 C C . LYS C 1 245 ? 36.263 -29.305 25.028 1.00 26.03 249 LYS C C 1
ATOM 7537 O O . LYS C 1 245 ? 37.369 -29.737 24.713 1.00 24.75 249 LYS C O 1
ATOM 7539 N N . THR C 1 246 ? 36.060 -28.052 25.447 1.00 26.50 250 THR C N 1
ATOM 7540 C CA . THR C 1 246 ? 37.112 -27.048 25.541 1.00 25.78 250 THR C CA 1
ATOM 7541 C C . THR C 1 246 ? 38.110 -27.408 26.644 1.00 25.84 250 THR C C 1
ATOM 7542 O O . THR C 1 246 ? 37.713 -27.713 27.760 1.00 26.27 250 THR C O 1
ATOM 7546 N N . VAL C 1 247 ? 39.405 -27.311 26.318 1.00 26.24 251 VAL C N 1
ATOM 7547 C CA . VAL C 1 247 ? 40.496 -27.487 27.265 1.00 26.21 251 VAL C CA 1
ATOM 7548 C C . VAL C 1 247 ? 40.735 -26.175 28.010 1.00 26.34 251 VAL C C 1
ATOM 7549 O O . VAL C 1 247 ? 41.143 -25.186 27.404 1.00 27.29 251 VAL C O 1
ATOM 7553 N N . THR C 1 248 ? 40.527 -26.155 29.328 1.00 26.11 252 THR C N 1
ATOM 7554 C CA . THR C 1 248 ? 40.506 -24.895 30.056 1.00 26.89 252 THR C CA 1
ATOM 7555 C C . THR C 1 248 ? 41.923 -24.446 30.409 1.00 25.63 252 THR C C 1
ATOM 7556 O O . THR C 1 248 ? 42.239 -23.265 30.275 1.00 25.12 252 THR C O 1
ATOM 7560 N N . THR C 1 249 ? 42.757 -25.367 30.906 1.00 25.53 253 THR C N 1
ATOM 7561 C CA . THR C 1 249 ? 44.118 -25.047 31.323 1.00 26.55 253 THR C CA 1
ATOM 7562 C C . THR C 1 249 ? 45.071 -26.132 30.835 1.00 24.59 253 THR C C 1
ATOM 7563 O O . THR C 1 249 ? 44.681 -27.012 30.086 1.00 26.43 253 THR C O 1
ATOM 7567 N N . GLY C 1 250 ? 46.343 -26.051 31.228 1.00 22.28 254 GLY C N 1
ATOM 7568 C CA . GLY C 1 250 ? 47.334 -27.043 30.845 1.00 20.96 254 GLY C CA 1
ATOM 7569 C C . GLY C 1 250 ? 48.189 -26.603 29.658 1.00 20.77 254 GLY C C 1
ATOM 7570 O O . GLY C 1 250 ? 48.943 -27.420 29.121 1.00 21.26 254 GLY C O 1
ATOM 7571 N N . TYR C 1 251 ? 48.106 -25.315 29.277 1.00 20.02 255 TYR C N 1
ATOM 7572 C CA . TYR C 1 251 ? 48.994 -24.802 28.252 1.00 19.46 255 TYR C CA 1
ATOM 7573 C C . TYR C 1 251 ? 49.272 -23.302 28.381 1.00 19.15 255 TYR C C 1
ATOM 7574 O O . TYR C 1 251 ? 48.611 -22.504 29.083 1.00 19.72 255 TYR C O 1
ATOM 7583 N N . THR C 1 252 ? 50.388 -22.965 27.718 1.00 18.60 256 THR C N 1
ATOM 7584 C CA . THR C 1 252 ? 50.801 -21.601 27.505 1.00 17.96 256 THR C CA 1
ATOM 7585 C C . THR C 1 252 ? 50.684 -21.322 26.025 1.00 17.70 256 THR C C 1
ATOM 7586 O O . THR C 1 252 ? 50.865 -22.201 25.200 1.00 18.15 256 THR C O 1
ATOM 7590 N N . LEU C 1 253 ? 50.415 -20.064 25.707 1.00 17.36 257 LEU C N 1
ATOM 7591 C CA . LEU C 1 253 ? 50.121 -19.629 24.358 1.00 17.30 257 LEU C CA 1
ATOM 7592 C C . LEU C 1 253 ? 50.996 -18.411 24.086 1.00 17.38 257 LEU C C 1
ATOM 7593 O O . LEU C 1 253 ? 51.183 -17.572 24.954 1.00 17.40 257 LEU C O 1
ATOM 7598 N N . THR C 1 254 ? 51.594 -18.377 22.900 1.00 17.50 258 THR C N 1
ATOM 7599 C CA . THR C 1 254 ? 52.387 -17.243 22.465 1.00 17.62 258 THR C CA 1
ATOM 7600 C C . THR C 1 254 ? 51.965 -16.945 21.038 1.00 18.03 258 THR C C 1
ATOM 7601 O O . THR C 1 254 ? 51.964 -17.850 20.221 1.00 18.45 258 THR C O 1
ATOM 7605 N N . THR C 1 255 ? 51.559 -15.706 20.767 1.00 18.27 259 THR C N 1
ATOM 7606 C CA . THR C 1 255 ? 51.142 -15.328 19.435 1.00 18.76 259 THR C CA 1
ATOM 7607 C C . THR C 1 255 ? 52.070 -14.257 18.877 1.00 18.86 259 THR C C 1
ATOM 7608 O O . THR C 1 255 ? 52.656 -13.472 19.593 1.00 19.06 259 THR C O 1
ATOM 7612 N N . GLN C 1 256 ? 52.204 -14.296 17.553 1.00 19.38 260 GLN C N 1
ATOM 7613 C CA . GLN C 1 256 ? 52.803 -13.251 16.758 1.00 19.60 260 GLN C CA 1
ATOM 7614 C C . GLN C 1 256 ? 51.703 -12.772 15.811 1.00 19.78 260 GLN C C 1
ATOM 7615 O O . GLN C 1 256 ? 50.522 -13.098 15.991 1.00 20.00 260 GLN C O 1
ATOM 7617 N N . LYS C 1 257 ? 52.091 -11.895 14.874 1.00 20.03 261 LYS C N 1
ATOM 7618 C CA . LYS C 1 257 ? 51.181 -11.382 13.866 1.00 20.34 261 LYS C CA 1
ATOM 7619 C C . LYS C 1 257 ? 50.767 -12.500 12.920 1.00 20.36 261 LYS C C 1
ATOM 7620 O O . LYS C 1 257 ? 49.647 -12.480 12.423 1.00 21.75 261 LYS C O 1
ATOM 7626 N N . HIS C 1 258 ? 51.672 -13.446 12.659 1.00 20.20 262 HIS C N 1
ATOM 7627 C CA . HIS C 1 258 ? 51.399 -14.443 11.639 1.00 20.10 262 HIS C CA 1
ATOM 7628 C C . HIS C 1 258 ? 51.598 -15.866 12.151 1.00 19.95 262 HIS C C 1
ATOM 7629 O O . HIS C 1 258 ? 51.980 -16.733 11.378 1.00 19.72 262 HIS C O 1
ATOM 7636 N N . GLY C 1 259 ? 51.291 -16.134 13.419 1.00 19.88 263 GLY C N 1
ATOM 7637 C CA . GLY C 1 259 ? 51.467 -17.478 13.934 1.00 19.69 263 GLY C CA 1
ATOM 7638 C C . GLY C 1 259 ? 51.347 -17.532 15.447 1.00 19.66 263 GLY C C 1
ATOM 7639 O O . GLY C 1 259 ? 51.177 -16.505 16.092 1.00 19.85 263 GLY C O 1
ATOM 7640 N N . PHE C 1 260 ? 51.442 -18.742 15.994 1.00 19.73 264 PHE C N 1
ATOM 7641 C CA . PHE C 1 260 ? 51.409 -18.934 17.435 1.00 19.91 264 PHE C CA 1
ATOM 7642 C C . PHE C 1 260 ? 52.019 -20.276 17.832 1.00 20.09 264 PHE C C 1
ATOM 7643 O O . PHE C 1 260 ? 52.270 -21.119 16.989 1.00 21.81 264 PHE C O 1
ATOM 7651 N N . THR C 1 261 ? 52.212 -20.458 19.139 1.00 19.84 265 THR C N 1
ATOM 7652 C CA . THR C 1 261 ? 52.762 -21.666 19.725 1.00 19.50 265 THR C CA 1
ATOM 7653 C C . THR C 1 261 ? 51.967 -21.981 20.982 1.00 19.49 265 THR C C 1
ATOM 7654 O O . THR C 1 261 ? 51.831 -21.130 21.854 1.00 19.37 265 THR C O 1
ATOM 7658 N N . LEU C 1 262 ? 51.457 -23.216 21.036 1.00 19.63 266 LEU C N 1
ATOM 7659 C CA . LEU C 1 262 ? 50.838 -23.781 22.207 1.00 19.56 266 LEU C CA 1
ATOM 7660 C C . LEU C 1 262 ? 51.799 -24.776 22.812 1.00 19.92 266 LEU C C 1
ATOM 7661 O O . LEU C 1 262 ? 52.229 -25.729 22.178 1.00 20.17 266 LEU C O 1
ATOM 7666 N N . ASP C 1 263 ? 52.063 -24.585 24.082 1.00 20.37 267 ASP C N 1
ATOM 7667 C CA . ASP C 1 263 ? 52.988 -25.466 24.745 1.00 20.93 267 ASP C CA 1
ATOM 7668 C C . ASP C 1 263 ? 52.191 -26.265 25.759 1.00 20.73 267 ASP C C 1
ATOM 7669 O O . ASP C 1 263 ? 51.600 -25.691 26.634 1.00 21.41 267 ASP C O 1
ATOM 7674 N N . PHE C 1 264 ? 52.209 -27.590 25.715 1.00 20.59 268 PHE C N 1
ATOM 7675 C CA . PHE C 1 264 ? 51.347 -28.321 26.637 1.00 20.74 268 PHE C CA 1
ATOM 7676 C C . PHE C 1 264 ? 52.134 -28.928 27.785 1.00 22.04 268 PHE C C 1
ATOM 7677 O O . PHE C 1 264 ? 53.219 -29.453 27.565 1.00 22.54 268 PHE C O 1
ATOM 7685 N N . SER C 1 265 ? 51.554 -28.837 28.990 1.00 23.50 269 SER C N 1
ATOM 7686 C CA . SER C 1 265 ? 51.973 -29.641 30.132 1.00 24.03 269 SER C CA 1
ATOM 7687 C C . SER C 1 265 ? 51.776 -31.131 29.848 1.00 25.68 269 SER C C 1
ATOM 7688 O O . SER C 1 265 ? 50.652 -31.577 29.614 1.00 27.95 269 SER C O 1
ATOM 7691 N N . ILE C 1 266 ? 52.864 -31.903 29.909 1.00 25.95 270 ILE C N 1
ATOM 7692 C CA . ILE C 1 266 ? 52.775 -33.335 29.683 1.00 26.37 270 ILE C CA 1
ATOM 7693 C C . ILE C 1 266 ? 51.861 -33.984 30.729 1.00 27.36 270 ILE C C 1
ATOM 7694 O O . ILE C 1 266 ? 51.016 -34.800 30.373 1.00 26.19 270 ILE C O 1
ATOM 7699 N N . LYS C 1 267 ? 52.015 -33.610 32.006 1.00 28.10 271 LYS C N 1
ATOM 7700 C CA . LYS C 1 267 ? 51.230 -34.190 33.093 1.00 29.58 271 LYS C CA 1
ATOM 7701 C C . LYS C 1 267 ? 49.728 -34.051 32.816 1.00 30.66 271 LYS C C 1
ATOM 7702 O O . LYS C 1 267 ? 48.979 -35.004 33.024 1.00 33.94 271 LYS C O 1
ATOM 7704 N N . ASP C 1 268 ? 49.298 -32.902 32.285 1.00 30.11 272 ASP C N 1
ATOM 7705 C CA . ASP C 1 268 ? 47.884 -32.616 32.074 1.00 30.40 272 ASP C CA 1
ATOM 7706 C C . ASP C 1 268 ? 47.325 -33.283 30.813 1.00 29.99 272 ASP C C 1
ATOM 7707 O O . ASP C 1 268 ? 46.113 -33.398 30.667 1.00 29.92 272 ASP C O 1
ATOM 7712 N N . LEU C 1 269 ? 48.201 -33.684 29.887 1.00 29.30 273 LEU C N 1
ATOM 7713 C CA . LEU C 1 269 ? 47.785 -34.364 28.671 1.00 28.78 273 LEU C CA 1
ATOM 7714 C C . LEU C 1 269 ? 47.314 -35.792 28.955 1.00 30.51 273 LEU C C 1
ATOM 7715 O O . LEU C 1 269 ? 46.536 -36.340 28.176 1.00 29.19 273 LEU C O 1
ATOM 7720 N N . GLN C 1 270 ? 47.768 -36.385 30.064 1.00 33.09 274 GLN C N 1
ATOM 7721 C CA . GLN C 1 270 ? 47.406 -37.760 30.398 1.00 36.67 274 GLN C CA 1
ATOM 7722 C C . GLN C 1 270 ? 45.882 -37.921 30.427 1.00 35.38 274 GLN C C 1
ATOM 7723 O O . GLN C 1 270 ? 45.367 -38.961 30.031 1.00 33.96 274 GLN C O 1
ATOM 7729 N N . ASN C 1 271 ? 45.164 -36.879 30.871 1.00 35.23 275 ASN C N 1
ATOM 7730 C CA . ASN C 1 271 ? 43.709 -36.916 30.923 1.00 35.50 275 ASN C CA 1
ATOM 7731 C C . ASN C 1 271 ? 43.108 -37.120 29.532 1.00 34.63 275 ASN C C 1
ATOM 7732 O O . ASN C 1 271 ? 41.962 -37.543 29.417 1.00 34.65 275 ASN C O 1
ATOM 7737 N N . PHE C 1 272 ? 43.877 -36.797 28.482 1.00 33.68 276 PHE C N 1
ATOM 7738 C CA . PHE C 1 272 ? 43.382 -36.846 27.117 1.00 32.97 276 PHE C CA 1
ATOM 7739 C C . PHE C 1 272 ? 44.037 -37.980 26.332 1.00 35.61 276 PHE C C 1
ATOM 7740 O O . PHE C 1 272 ? 43.868 -38.053 25.125 1.00 37.55 276 PHE C O 1
ATOM 7748 N N . ALA C 1 273 ? 44.786 -38.859 26.999 1.00 36.53 277 ALA C N 1
ATOM 7749 C CA . ALA C 1 273 ? 45.428 -40.000 26.341 1.00 37.82 277 ALA C CA 1
ATOM 7750 C C . ALA C 1 273 ? 44.447 -40.732 25.420 1.00 39.45 277 ALA C C 1
ATOM 7751 O O . ALA C 1 273 ? 43.312 -41.009 25.810 1.00 42.22 277 ALA C O 1
ATOM 7753 N N . ASN C 1 274 ? 44.880 -40.987 24.183 1.00 39.64 278 ASN C N 1
ATOM 7754 C CA . ASN C 1 274 ? 44.071 -41.720 23.163 1.00 38.38 278 ASN C CA 1
ATOM 7755 C C . ASN C 1 274 ? 42.947 -40.863 22.574 1.00 35.68 278 ASN C C 1
ATOM 7756 O O . ASN C 1 274 ? 42.161 -41.404 21.791 1.00 37.60 278 ASN C O 1
ATOM 7761 N N . GLN C 1 275 ? 42.876 -39.578 22.911 1.00 32.69 279 GLN C N 1
ATOM 7762 C CA . GLN C 1 275 ? 41.813 -38.769 22.343 1.00 32.19 279 GLN C CA 1
ATOM 7763 C C . GLN C 1 275 ? 42.379 -37.804 21.307 1.00 29.65 279 GLN C C 1
ATOM 7764 O O . GLN C 1 275 ? 43.576 -37.516 21.288 1.00 27.75 279 GLN C O 1
ATOM 7770 N N . THR C 1 276 ? 41.480 -37.357 20.428 1.00 28.15 280 THR C N 1
ATOM 7771 C CA . THR C 1 276 ? 41.817 -36.403 19.390 1.00 28.34 280 THR C CA 1
ATOM 7772 C C . THR C 1 276 ? 41.754 -34.988 19.953 1.00 27.07 280 THR C C 1
ATOM 7773 O O . THR C 1 276 ? 40.764 -34.595 20.554 1.00 29.73 280 THR C O 1
ATOM 7777 N N . MET C 1 277 ? 42.814 -34.220 19.712 1.00 25.24 281 MET C N 1
ATOM 7778 C CA . MET C 1 277 ? 42.861 -32.810 20.059 1.00 24.27 281 MET C CA 1
ATOM 7779 C C . MET C 1 277 ? 42.784 -31.964 18.788 1.00 23.09 281 MET C C 1
ATOM 7780 O O . MET C 1 277 ? 43.512 -32.209 17.836 1.00 22.64 281 MET C O 1
ATOM 7785 N N . THR C 1 278 ? 41.922 -30.940 18.817 1.00 21.67 282 THR C N 1
ATOM 7786 C CA . THR C 1 278 ? 41.725 -30.046 17.690 1.00 21.28 282 THR C CA 1
ATOM 7787 C C . THR C 1 278 ? 41.969 -28.604 18.145 1.00 20.46 282 THR C C 1
ATOM 7788 O O . THR C 1 278 ? 41.389 -28.146 19.119 1.00 20.43 282 THR C O 1
ATOM 7792 N N . VAL C 1 279 ? 42.871 -27.909 17.447 1.00 20.02 283 VAL C N 1
ATOM 7793 C CA . VAL C 1 279 ? 43.090 -26.488 17.643 1.00 19.60 283 VAL C CA 1
ATOM 7794 C C . VAL C 1 279 ? 42.423 -25.743 16.492 1.00 19.73 283 VAL C C 1
ATOM 7795 O O . VAL C 1 279 ? 42.791 -25.917 15.332 1.00 20.14 283 VAL C O 1
ATOM 7799 N N . SER C 1 280 ? 41.439 -24.905 16.834 1.00 19.90 284 SER C N 1
ATOM 7800 C CA . SER C 1 280 ? 40.747 -24.048 15.884 1.00 19.88 284 SER C CA 1
ATOM 7801 C C . SER C 1 280 ? 41.282 -22.628 15.989 1.00 18.87 284 SER C C 1
ATOM 7802 O O . SER C 1 280 ? 41.483 -22.166 17.111 1.00 19.31 284 SER C O 1
ATOM 7805 N N . TYR C 1 281 ? 41.459 -21.958 14.842 1.00 18.19 285 TYR C N 1
ATOM 7806 C CA . TYR C 1 281 ? 41.776 -20.529 14.814 1.00 17.82 285 TYR C CA 1
ATOM 7807 C C . TYR C 1 281 ? 41.418 -19.902 13.467 1.00 17.42 285 TYR C C 1
ATOM 7808 O O . TYR C 1 281 ? 41.126 -20.591 12.494 1.00 17.93 285 TYR C O 1
ATOM 7817 N N . GLN C 1 282 ? 41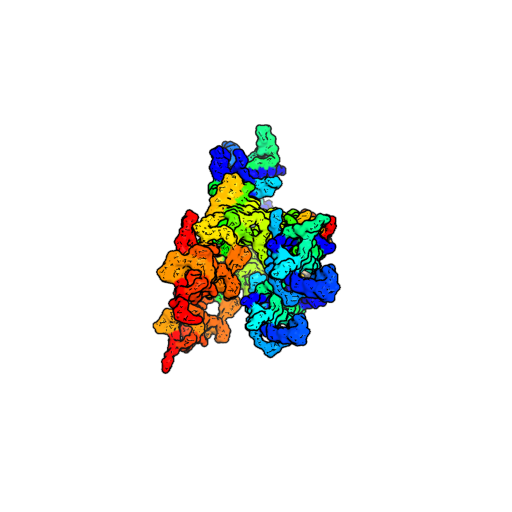.431 -18.571 13.454 1.00 16.63 286 GLN C N 1
ATOM 7818 C CA . GLN C 1 282 ? 41.160 -17.798 12.257 1.00 16.37 286 GLN C CA 1
ATOM 7819 C C . GLN C 1 282 ? 42.337 -16.897 11.927 1.00 16.42 286 GLN C C 1
ATOM 7820 O O . GLN C 1 282 ? 43.091 -16.487 12.797 1.00 16.27 286 GLN C O 1
ATOM 7826 N N . MET C 1 283 ? 42.484 -16.645 10.633 1.00 16.82 287 MET C N 1
ATOM 7827 C CA . MET C 1 283 ? 43.447 -15.686 10.135 1.00 17.33 287 MET C CA 1
ATOM 7828 C C . MET C 1 283 ? 42.742 -14.826 9.108 1.00 18.51 287 MET C C 1
ATOM 7829 O O . MET C 1 283 ? 41.891 -15.317 8.361 1.00 19.97 287 MET C O 1
ATOM 7834 N N . ARG C 1 284 ? 43.081 -13.536 9.105 1.00 18.83 288 ARG C N 1
ATOM 7835 C CA . ARG C 1 284 ? 42.504 -12.633 8.122 1.00 19.61 288 ARG C CA 1
ATOM 7836 C C . ARG C 1 284 ? 43.416 -12.589 6.907 1.00 20.52 288 ARG C C 1
ATOM 7837 O O . ARG C 1 284 ? 44.625 -12.479 7.043 1.00 21.19 288 ARG C O 1
ATOM 7845 N N . LEU C 1 285 ? 42.821 -12.715 5.728 1.00 21.16 289 LEU C N 1
ATOM 7846 C CA . LEU C 1 285 ? 43.560 -12.504 4.496 1.00 21.76 289 LEU C CA 1
ATOM 7847 C C . LEU C 1 285 ? 43.673 -10.992 4.214 1.00 22.63 289 LEU C C 1
ATOM 7848 O O . LEU C 1 285 ? 42.665 -10.289 4.085 1.00 23.32 289 LEU C O 1
ATOM 7853 N N . GLU C 1 286 ? 44.915 -10.513 4.083 1.00 23.34 290 GLU C N 1
ATOM 7854 C CA . GLU C 1 286 ? 45.184 -9.090 3.993 1.00 24.23 290 GLU C CA 1
ATOM 7855 C C . GLU C 1 286 ? 45.073 -8.604 2.550 1.00 24.86 290 GLU C C 1
ATOM 7856 O O . GLU C 1 286 ? 45.062 -9.386 1.608 1.00 24.84 290 GLU C O 1
ATOM 7862 N N . LYS C 1 287 ? 45.024 -7.279 2.394 1.00 25.18 291 LYS C N 1
ATOM 7863 C CA . LYS C 1 287 ? 44.910 -6.659 1.085 1.00 25.10 291 LYS C CA 1
ATOM 7864 C C . LYS C 1 287 ? 46.186 -6.800 0.268 1.00 24.67 291 LYS C C 1
ATOM 7865 O O . LYS C 1 287 ? 46.138 -6.635 -0.939 1.00 24.86 291 LYS C O 1
ATOM 7871 N N . THR C 1 288 ? 47.308 -7.119 0.921 1.00 24.75 292 THR C N 1
ATOM 7872 C CA . THR C 1 288 ? 48.563 -7.372 0.230 1.00 24.86 292 THR C CA 1
ATOM 7873 C C . THR C 1 288 ? 48.538 -8.729 -0.473 1.00 25.45 292 THR C C 1
ATOM 7874 O O . THR C 1 288 ? 49.515 -9.082 -1.122 1.00 27.28 292 THR C O 1
ATOM 7878 N N . ALA C 1 289 ? 47.443 -9.494 -0.334 1.00 27.03 293 ALA C N 1
ATOM 7879 C CA . ALA C 1 289 ? 47.356 -10.847 -0.873 1.00 26.65 293 ALA C CA 1
ATOM 7880 C C . ALA C 1 289 ? 47.099 -10.801 -2.370 1.00 26.84 293 ALA C C 1
ATOM 7881 O O . ALA C 1 289 ? 46.010 -10.419 -2.802 1.00 28.60 293 ALA C O 1
ATOM 7883 N N . GLU C 1 290 ? 48.098 -11.240 -3.141 1.00 25.93 294 GLU C N 1
ATOM 7884 C CA . GLU C 1 290 ? 48.013 -11.176 -4.590 1.00 25.88 294 GLU C CA 1
ATOM 7885 C C . GLU C 1 290 ? 47.117 -12.304 -5.093 1.00 25.74 294 GLU C C 1
ATOM 7886 O O . GLU C 1 290 ? 47.266 -13.437 -4.667 1.00 25.94 294 GLU C O 1
ATOM 7892 N N . PRO C 1 291 ? 46.190 -12.046 -6.043 1.00 24.85 295 PRO C N 1
ATOM 7893 C CA . PRO C 1 291 ? 45.340 -13.091 -6.601 1.00 24.46 295 PRO C CA 1
ATOM 7894 C C . PRO C 1 291 ? 46.184 -14.136 -7.319 1.00 23.63 295 PRO C C 1
ATOM 7895 O O . PRO C 1 291 ? 47.263 -13.822 -7.793 1.00 23.49 295 PRO C O 1
ATOM 7899 N N . ASP C 1 292 ? 45.680 -15.377 -7.351 1.00 24.09 296 ASP C N 1
ATOM 7900 C CA . ASP C 1 292 ? 46.313 -16.478 -8.070 1.00 24.31 296 ASP C CA 1
ATOM 7901 C C . ASP C 1 292 ? 47.759 -16.685 -7.612 1.00 23.79 296 ASP C C 1
ATOM 7902 O O . ASP C 1 292 ? 48.633 -17.039 -8.391 1.00 25.49 296 ASP C O 1
ATOM 7907 N N . THR C 1 293 ? 47.985 -16.492 -6.318 1.00 23.88 297 THR C N 1
ATOM 7908 C CA . THR C 1 293 ? 49.218 -16.842 -5.632 1.00 23.72 297 THR C CA 1
ATOM 7909 C C . THR C 1 293 ? 48.859 -17.882 -4.569 1.00 23.08 297 THR C C 1
ATOM 7910 O O . THR C 1 293 ? 47.794 -17.805 -3.958 1.00 22.78 297 THR C O 1
ATOM 7914 N N . ALA C 1 294 ? 49.729 -18.874 -4.357 1.00 23.87 298 ALA C N 1
ATOM 7915 C CA . ALA C 1 294 ? 49.566 -19.781 -3.226 1.00 23.61 298 ALA C CA 1
ATOM 7916 C C . ALA C 1 294 ? 49.892 -18.989 -1.961 1.00 24.29 298 ALA C C 1
ATOM 7917 O O . ALA C 1 294 ? 51.012 -18.504 -1.834 1.00 26.21 298 ALA C O 1
ATOM 7919 N N . ILE C 1 295 ? 48.907 -18.797 -1.068 1.00 23.34 299 ILE C N 1
ATOM 7920 C CA . ILE C 1 295 ? 49.159 -18.178 0.231 1.00 23.69 299 ILE C CA 1
ATOM 7921 C C . ILE C 1 295 ? 49.254 -19.291 1.285 1.00 24.50 299 ILE C C 1
ATOM 7922 O O . ILE C 1 295 ? 48.257 -19.941 1.603 1.00 25.96 299 ILE C O 1
ATOM 7927 N N . ASN C 1 296 ? 50.455 -19.467 1.857 1.00 23.77 300 ASN C N 1
ATOM 7928 C CA . ASN C 1 296 ? 50.814 -20.658 2.613 1.00 23.32 300 ASN C CA 1
ATOM 7929 C C . ASN C 1 296 ? 50.713 -20.455 4.115 1.00 24.32 300 ASN C C 1
ATOM 7930 O O . ASN C 1 296 ? 51.057 -19.387 4.604 1.00 26.23 300 ASN C O 1
ATOM 7935 N N . ASN C 1 297 ? 50.294 -21.516 4.821 1.00 25.39 301 ASN C N 1
ATOM 7936 C CA . ASN C 1 297 ? 50.600 -21.685 6.234 1.00 25.82 301 ASN C CA 1
ATOM 7937 C C . ASN C 1 297 ? 51.201 -23.067 6.475 1.00 27.31 301 ASN C C 1
ATOM 7938 O O . ASN C 1 297 ? 51.041 -23.986 5.678 1.00 27.74 301 ASN C O 1
ATOM 7942 N N . GLU C 1 298 ? 51.891 -23.177 7.610 1.00 28.45 302 GLU C N 1
ATOM 7943 C CA . GLU C 1 298 ? 52.555 -24.403 8.008 1.00 29.40 302 GLU C CA 1
ATOM 7944 C C . GLU C 1 298 ? 52.200 -24.661 9.466 1.00 28.99 302 GLU C C 1
ATOM 7945 O O . GLU C 1 298 ? 52.397 -23.806 10.316 1.00 30.42 302 GLU C O 1
ATOM 7951 N N . GLY C 1 299 ? 51.596 -25.818 9.725 1.00 26.61 303 GLY C N 1
ATOM 7952 C CA . GLY C 1 299 ? 51.392 -26.319 11.077 1.00 26.17 303 GLY C CA 1
ATOM 7953 C C . GLY C 1 299 ? 52.569 -27.201 11.481 1.00 24.71 303 GLY C C 1
ATOM 7954 O O . GLY C 1 299 ? 53.214 -27.792 10.626 1.00 25.71 303 GLY C O 1
ATOM 7955 N N . GLN C 1 300 ? 52.841 -27.266 12.785 1.00 23.98 304 GLN C N 1
ATOM 7956 C CA . GLN C 1 300 ? 53.948 -28.037 13.305 1.00 23.39 304 GLN C CA 1
ATOM 7957 C C . GLN C 1 300 ? 53.576 -28.655 14.649 1.00 23.88 304 GLN C C 1
ATOM 7958 O O . GLN C 1 300 ? 52.979 -28.009 15.515 1.00 23.09 304 GLN C O 1
ATOM 7964 N N . LEU C 1 301 ? 53.954 -29.925 14.803 1.00 24.79 305 LEU C N 1
ATOM 7965 C CA . LEU C 1 301 ? 53.936 -30.594 16.091 1.00 24.72 305 LEU C CA 1
ATOM 7966 C C . LEU C 1 301 ? 55.378 -30.916 16.453 1.00 25.94 305 LEU C C 1
ATOM 7967 O O . LEU C 1 301 ? 56.072 -31.575 15.694 1.00 28.36 305 LEU C O 1
ATOM 7972 N N . VAL C 1 302 ? 55.828 -30.428 17.598 1.00 25.07 306 VAL C N 1
ATOM 7973 C CA . VAL C 1 302 ? 57.200 -30.607 18.034 1.00 26.64 306 VAL C CA 1
ATOM 7974 C C . VAL C 1 302 ? 57.170 -31.405 19.328 1.00 28.10 306 VAL C C 1
ATOM 7975 O O . VAL C 1 302 ? 56.565 -30.978 20.307 1.00 28.76 306 VAL C O 1
ATOM 7979 N N . THR C 1 303 ? 57.812 -32.572 19.325 1.00 28.28 307 THR C N 1
ATOM 7980 C CA . THR C 1 303 ? 58.023 -33.309 20.558 1.00 30.47 307 THR C CA 1
ATOM 7981 C C . THR C 1 303 ? 59.525 -33.362 20.811 1.00 34.23 307 THR C C 1
ATOM 7982 O O . THR C 1 303 ? 60.304 -32.812 20.042 1.00 37.31 307 THR C O 1
ATOM 7986 N N . ASP C 1 304 ? 59.935 -34.001 21.906 1.00 38.33 308 ASP C N 1
ATOM 7987 C CA . ASP C 1 304 ? 61.353 -34.119 22.203 1.00 43.00 308 ASP C CA 1
ATOM 7988 C C . ASP C 1 304 ? 62.008 -35.048 21.183 1.00 44.49 308 ASP C C 1
ATOM 7989 O O . ASP C 1 304 ? 63.213 -34.958 20.964 1.00 46.49 308 ASP C O 1
ATOM 7994 N N . THR C 1 307 ? 60.023 -33.473 14.835 1.00 42.54 311 THR C N 1
ATOM 7995 C CA . THR C 1 307 ? 59.239 -32.321 14.406 1.00 39.21 311 THR C CA 1
ATOM 7996 C C . THR C 1 307 ? 58.434 -32.717 13.176 1.00 34.82 311 THR C C 1
ATOM 7997 O O . THR C 1 307 ? 59.005 -33.099 12.166 1.00 36.87 311 THR C O 1
ATOM 8001 N N . LEU C 1 308 ? 57.113 -32.578 13.245 1.00 28.93 312 LEU C N 1
ATOM 8002 C CA . LEU C 1 308 ? 56.242 -32.952 12.142 1.00 27.39 312 LEU C CA 1
ATOM 8003 C C . LEU C 1 308 ? 55.549 -31.697 11.605 1.00 26.92 312 LEU C C 1
ATOM 8004 O O . LEU C 1 308 ? 55.031 -30.889 12.370 1.00 28.09 312 LEU C O 1
ATOM 8009 N N . THR C 1 309 ? 55.556 -31.535 10.279 1.00 24.87 313 THR C N 1
ATOM 8010 C CA . THR C 1 309 ? 55.138 -30.305 9.639 1.00 24.60 313 THR C CA 1
ATOM 8011 C C . THR C 1 309 ? 54.073 -30.606 8.591 1.00 24.25 313 THR C C 1
ATOM 8012 O O . THR C 1 309 ? 54.218 -31.526 7.807 1.00 24.84 313 THR C O 1
ATOM 8016 N N . LYS C 1 310 ? 53.014 -29.798 8.556 1.00 22.86 314 LYS C N 1
ATOM 8017 C CA . LYS C 1 310 ? 51.964 -29.934 7.564 1.00 22.74 314 LYS C CA 1
ATOM 8018 C C . LYS C 1 310 ? 51.653 -28.558 6.970 1.00 22.97 314 LYS C C 1
ATOM 8019 O O . LYS C 1 310 ? 51.498 -27.588 7.695 1.00 24.47 314 LYS C O 1
ATOM 8025 N N . ARG C 1 311 ? 51.494 -28.501 5.645 1.00 22.42 315 ARG C N 1
ATOM 8026 C CA . ARG C 1 311 ? 51.263 -27.268 4.924 1.00 22.12 315 ARG C CA 1
ATOM 8027 C C . ARG C 1 311 ? 49.814 -27.199 4.471 1.00 21.11 315 ARG C C 1
ATOM 8028 O O . ARG C 1 311 ? 49.185 -28.213 4.221 1.00 21.58 315 ARG C O 1
ATOM 8032 N N . ALA C 1 312 ? 49.273 -25.984 4.419 1.00 19.88 316 ALA C N 1
ATOM 8033 C CA . ALA C 1 312 ? 48.000 -25.720 3.768 1.00 19.31 316 ALA C CA 1
ATOM 8034 C C . ALA C 1 312 ? 48.124 -24.406 3.009 1.00 18.86 316 ALA C C 1
ATOM 8035 O O . ALA C 1 312 ? 49.112 -23.693 3.165 1.00 18.97 316 ALA C O 1
ATOM 8037 N N . ALA C 1 313 ? 47.127 -24.096 2.182 1.00 18.40 317 ALA C N 1
ATOM 8038 C CA . ALA C 1 313 ? 47.219 -22.954 1.278 1.00 17.90 317 ALA C CA 1
ATOM 8039 C C . ALA C 1 313 ? 45.830 -22.439 0.938 1.00 17.46 317 ALA C C 1
ATOM 8040 O O . ALA C 1 313 ? 44.863 -23.188 0.871 1.00 17.07 317 ALA C O 1
ATOM 8042 N N . VAL C 1 314 ? 45.748 -21.123 0.761 1.00 17.14 318 VAL C N 1
ATOM 8043 C CA . VAL C 1 314 ? 44.525 -20.485 0.337 1.00 17.00 318 VAL C CA 1
ATOM 8044 C C . VAL C 1 314 ? 44.877 -19.584 -0.835 1.00 16.92 318 VAL C C 1
ATOM 8045 O O . VAL C 1 314 ? 46.037 -19.403 -1.173 1.00 16.99 318 VAL C O 1
ATOM 8049 N N . ARG C 1 315 ? 43.848 -19.055 -1.472 1.00 17.15 319 ARG C N 1
ATOM 8050 C CA . ARG C 1 315 ? 44.014 -18.172 -2.608 1.00 17.64 319 ARG C CA 1
ATOM 8051 C C . ARG C 1 315 ? 42.914 -17.120 -2.573 1.00 18.01 319 ARG C C 1
ATOM 8052 O O . ARG C 1 315 ? 41.913 -17.299 -1.882 1.00 17.99 319 ARG C O 1
ATOM 8060 N N . THR C 1 316 ? 43.151 -16.015 -3.302 1.00 19.00 320 THR C N 1
ATOM 8061 C CA . THR C 1 316 ? 42.131 -15.041 -3.666 1.00 19.52 320 THR C CA 1
ATOM 8062 C C . THR C 1 316 ? 42.189 -14.870 -5.189 1.00 20.73 320 THR C C 1
ATOM 8063 O O . THR C 1 316 ? 43.135 -15.329 -5.839 1.00 21.46 320 THR C O 1
ATOM 8067 N N . GLY C 1 317 ? 41.168 -14.192 -5.738 1.00 21.59 321 GLY C N 1
ATOM 8068 C CA . GLY C 1 317 ? 41.004 -14.052 -7.172 1.00 22.61 321 GLY C CA 1
ATOM 8069 C C . GLY C 1 317 ? 40.901 -12.597 -7.625 1.00 23.64 321 GLY C C 1
ATOM 8070 O O . GLY C 1 317 ? 40.663 -11.681 -6.818 1.00 25.95 321 GLY C O 1
ATOM 8071 N N . GLY C 1 318 ? 41.083 -12.427 -8.945 1.00 24.15 322 GLY C N 1
ATOM 8072 C CA . GLY C 1 318 ? 40.903 -11.127 -9.563 1.00 24.74 322 GLY C CA 1
ATOM 8073 C C . GLY C 1 318 ? 40.423 -11.246 -11.002 1.00 25.28 322 GLY C C 1
ATOM 8074 O O . GLY C 1 318 ? 40.228 -12.354 -11.491 1.00 27.22 322 GLY C O 1
ATOM 8075 N N . LYS C 1 319 ? 40.246 -10.093 -11.657 1.00 25.56 323 LYS C N 1
ATOM 8076 C CA . LYS C 1 319 ? 39.876 -10.019 -13.064 1.00 25.96 323 LYS C CA 1
ATOM 8077 C C . LYS C 1 319 ? 40.418 -8.707 -13.633 1.00 26.69 323 LYS C C 1
ATOM 8078 O O . LYS C 1 319 ? 40.383 -7.691 -12.955 1.00 26.94 323 LYS C O 1
ATOM 8084 N N . SER C 1 320 ? 40.962 -8.750 -14.847 1.00 27.14 324 SER C N 1
ATOM 8085 C CA . SER C 1 320 ? 41.473 -7.560 -15.506 1.00 27.65 324 SER C CA 1
ATOM 8086 C C . SER C 1 320 ? 40.529 -7.181 -16.647 1.00 29.32 324 SER C C 1
ATOM 8087 O O . SER C 1 320 ? 39.911 -8.039 -17.277 1.00 31.80 324 SER C O 1
ATOM 8090 N N . PHE C 1 321 ? 40.408 -5.864 -16.868 1.00 31.36 325 PHE C N 1
ATOM 8091 C CA . PHE C 1 321 ? 39.534 -5.321 -17.893 1.00 32.09 325 PHE C CA 1
ATOM 8092 C C . PHE C 1 321 ? 40.323 -4.342 -18.755 1.00 34.07 325 PHE C C 1
ATOM 8093 O O . PHE C 1 321 ? 41.358 -3.830 -18.327 1.00 35.13 325 PHE C O 1
ATOM 8101 N N . VAL C 1 322 ? 39.808 -4.106 -19.968 1.00 34.88 326 VAL C N 1
ATOM 8102 C CA . VAL C 1 322 ? 40.248 -2.998 -20.804 1.00 34.85 326 VAL C CA 1
ATOM 8103 C C . VAL C 1 322 ? 39.017 -2.355 -21.455 1.00 35.49 326 VAL C C 1
ATOM 8104 O O . VAL C 1 322 ? 38.192 -3.041 -22.071 1.00 36.63 326 VAL C O 1
ATOM 8108 N N . LYS C 1 323 ? 38.879 -1.033 -21.272 1.00 35.45 327 LYS C N 1
ATOM 8109 C CA . LYS C 1 323 ? 37.748 -0.285 -21.804 1.00 36.43 327 LYS C CA 1
ATOM 8110 C C . LYS C 1 323 ? 38.084 0.141 -23.229 1.00 37.74 327 LYS C C 1
ATOM 8111 O O . LYS C 1 323 ? 39.096 0.807 -23.455 1.00 39.47 327 LYS C O 1
ATOM 8117 N N . VAL C 1 324 ? 37.227 -0.249 -24.184 1.00 39.66 328 VAL C N 1
ATOM 8118 C CA . VAL C 1 324 ? 37.505 -0.030 -25.595 1.00 40.83 328 VAL C CA 1
ATOM 8119 C C . VAL C 1 324 ? 36.279 0.547 -26.297 1.00 44.68 328 VAL C C 1
ATOM 8120 O O . VAL C 1 324 ? 35.160 0.450 -25.797 1.00 48.07 328 VAL C O 1
ATOM 8124 N N . ASP C 1 325 ? 36.515 1.121 -27.484 1.00 46.61 329 ASP C N 1
ATOM 8125 C CA . ASP C 1 325 ? 35.449 1.591 -28.354 1.00 49.44 329 ASP C CA 1
ATOM 8126 C C . ASP C 1 325 ? 34.819 0.381 -29.044 1.00 52.10 329 ASP C C 1
ATOM 8127 O O . ASP C 1 325 ? 35.528 -0.558 -29.411 1.00 53.43 329 ASP C O 1
ATOM 8129 N N . SER C 1 326 ? 33.499 0.441 -29.275 1.00 57.85 330 SER C N 1
ATOM 8130 C CA . SER C 1 326 ? 32.742 -0.670 -29.842 1.00 59.90 330 SER C CA 1
ATOM 8131 C C . SER C 1 326 ? 33.057 -0.917 -31.321 1.00 62.52 330 SER C C 1
ATOM 8132 O O . SER C 1 326 ? 32.763 -1.997 -31.829 1.00 62.11 330 SER C O 1
ATOM 8135 N N . GLU C 1 327 ? 33.616 0.076 -32.029 1.00 65.67 331 GLU C N 1
ATOM 8136 C CA . GLU C 1 327 ? 33.920 -0.079 -33.446 1.00 65.95 331 GLU C CA 1
ATOM 8137 C C . GLU C 1 327 ? 35.384 -0.484 -33.650 1.00 65.49 331 GLU C C 1
ATOM 8138 O O . GLU C 1 327 ? 35.685 -1.249 -34.564 1.00 64.92 331 GLU C O 1
ATOM 8144 N N . ASN C 1 328 ? 36.292 0.040 -32.813 1.00 64.25 332 ASN C N 1
ATOM 8145 C CA . ASN C 1 328 ? 37.716 -0.241 -32.935 1.00 59.95 332 ASN C CA 1
ATOM 8146 C C . ASN C 1 328 ? 38.274 -0.596 -31.555 1.00 55.03 332 ASN C C 1
ATOM 8147 O O . ASN C 1 328 ? 38.479 0.282 -30.716 1.00 55.88 332 ASN C O 1
ATOM 8152 N N . ALA C 1 329 ? 38.553 -1.888 -31.349 1.00 47.70 333 ALA C N 1
ATOM 8153 C CA . ALA C 1 329 ? 39.005 -2.411 -30.070 1.00 47.51 333 ALA C CA 1
ATOM 8154 C C . ALA C 1 329 ? 40.409 -1.909 -29.727 1.00 50.16 333 ALA C C 1
ATOM 8155 O O . ALA C 1 329 ? 40.827 -1.988 -28.572 1.00 54.17 333 ALA C O 1
ATOM 8157 N N . LYS C 1 330 ? 41.130 -1.384 -30.725 1.00 51.21 334 LYS C N 1
ATOM 8158 C CA . LYS C 1 330 ? 42.456 -0.826 -30.506 1.00 49.28 334 LYS C CA 1
ATOM 8159 C C . LYS C 1 330 ? 42.362 0.557 -29.845 1.00 49.49 334 LYS C C 1
ATOM 8160 O O . LYS C 1 330 ? 43.368 1.064 -29.352 1.00 44.14 334 LYS C O 1
ATOM 8162 N N . ILE C 1 331 ? 41.164 1.173 -29.828 1.00 49.22 335 ILE C N 1
ATOM 8163 C CA . ILE C 1 331 ? 40.952 2.452 -29.157 1.00 49.25 335 ILE C CA 1
ATOM 8164 C C . ILE C 1 331 ? 40.611 2.210 -27.684 1.00 49.66 335 ILE C C 1
ATOM 8165 O O . ILE C 1 331 ? 39.478 1.856 -27.355 1.00 49.74 335 ILE C O 1
ATOM 8170 N N . THR C 1 332 ? 41.581 2.466 -26.795 1.00 46.56 336 THR C N 1
ATOM 8171 C CA . THR C 1 332 ? 41.376 2.310 -25.360 1.00 45.70 336 THR C CA 1
ATOM 8172 C C . THR C 1 332 ? 40.920 3.641 -24.764 1.00 44.13 336 THR C C 1
ATOM 8173 O O . THR C 1 332 ? 41.364 4.690 -25.200 1.00 47.19 336 THR C O 1
ATOM 8177 N N . LEU C 1 333 ? 40.063 3.576 -23.738 1.00 44.33 337 LEU C N 1
ATOM 8178 C CA . LEU C 1 333 ? 39.339 4.735 -23.233 1.00 44.96 337 LEU C CA 1
ATOM 8179 C C . LEU C 1 333 ? 39.608 4.943 -21.743 1.00 43.51 337 LEU C C 1
ATOM 8180 O O . LEU C 1 333 ? 39.174 4.146 -20.918 1.00 42.50 337 LEU C O 1
ATOM 8185 N N . PRO C 1 334 ? 40.275 6.052 -21.347 1.00 44.74 338 PRO C N 1
ATOM 8186 C CA . PRO C 1 334 ? 40.426 6.385 -19.928 1.00 44.02 338 PRO C CA 1
ATOM 8187 C C . PRO C 1 334 ? 39.163 6.965 -19.295 1.00 42.84 338 PRO C C 1
ATOM 8188 O O . PRO C 1 334 ? 38.218 7.319 -19.991 1.00 46.21 338 PRO C O 1
ATOM 8192 N N . GLU C 1 335 ? 39.160 7.035 -17.962 1.00 42.10 339 GLU C N 1
ATOM 8193 C CA . GLU C 1 335 ? 38.186 7.807 -17.200 1.00 45.45 339 GLU C CA 1
ATOM 8194 C C . GLU C 1 335 ? 36.804 7.151 -17.187 1.00 40.94 339 GLU C C 1
ATOM 8195 O O . GLU C 1 335 ? 35.846 7.761 -16.711 1.00 44.49 339 GLU C O 1
ATOM 8201 N N . ALA C 1 336 ? 36.691 5.905 -17.664 1.00 37.03 340 ALA C N 1
ATOM 8202 C CA . ALA C 1 336 ? 35.489 5.124 -17.418 1.00 35.24 340 ALA C CA 1
ATOM 8203 C C . ALA C 1 336 ? 35.490 4.656 -15.963 1.00 36.22 340 ALA C C 1
ATOM 8204 O O . ALA C 1 336 ? 36.497 4.129 -15.490 1.00 39.00 340 ALA C O 1
ATOM 8206 N N . VAL C 1 337 ? 34.357 4.853 -15.272 1.00 35.81 341 VAL C N 1
ATOM 8207 C CA . VAL C 1 337 ? 34.278 4.599 -13.845 1.00 34.80 341 VAL C CA 1
ATOM 8208 C C . VAL C 1 337 ? 33.206 3.550 -13.570 1.00 34.56 341 VAL C C 1
ATOM 8209 O O . VAL C 1 337 ? 32.067 3.683 -14.036 1.00 36.51 341 VAL C O 1
ATOM 8213 N N . PHE C 1 338 ? 33.586 2.547 -12.763 1.00 33.31 342 PHE C N 1
ATOM 8214 C CA . PHE C 1 338 ? 32.735 1.404 -12.492 1.00 33.08 342 PHE C CA 1
ATOM 8215 C C . PHE C 1 338 ? 32.678 1.104 -11.003 1.00 31.99 342 PHE C C 1
ATOM 8216 O O . PHE C 1 338 ? 33.636 1.353 -10.271 1.00 32.10 342 PHE C O 1
ATOM 8224 N N . ILE C 1 339 ? 31.546 0.517 -10.599 1.00 33.08 343 ILE C N 1
ATOM 8225 C CA . ILE C 1 339 ? 31.406 -0.145 -9.310 1.00 33.14 343 ILE C CA 1
ATOM 8226 C C . ILE C 1 339 ? 31.081 -1.618 -9.549 1.00 35.23 343 ILE C C 1
ATOM 8227 O O . ILE C 1 339 ? 30.734 -2.011 -10.664 1.00 36.46 343 ILE C O 1
ATOM 8232 N N . VAL C 1 340 ? 31.191 -2.433 -8.492 1.00 37.27 344 VAL C N 1
ATOM 8233 C CA . VAL C 1 340 ? 31.094 -3.877 -8.635 1.00 37.07 344 VAL C CA 1
ATOM 8234 C C . VAL C 1 340 ? 29.896 -4.380 -7.840 1.00 37.04 344 VAL C C 1
ATOM 8235 O O . VAL C 1 340 ? 29.742 -4.037 -6.673 1.00 36.63 344 VAL C O 1
ATOM 8239 N N . LYS C 1 341 ? 29.062 -5.207 -8.480 1.00 38.88 345 LYS C N 1
ATOM 8240 C CA . LYS C 1 341 ? 27.934 -5.830 -7.801 1.00 40.86 345 LYS C CA 1
ATOM 8241 C C . LYS C 1 341 ? 28.098 -7.352 -7.790 1.00 41.33 345 LYS C C 1
ATOM 8242 O O . LYS C 1 341 ? 28.824 -7.899 -8.613 1.00 39.81 345 LYS C O 1
ATOM 8244 N N . ASN C 1 342 ? 27.406 -8.015 -6.852 1.00 42.89 346 ASN C N 1
ATOM 8245 C CA . ASN C 1 342 ? 27.348 -9.470 -6.793 1.00 42.42 346 ASN C CA 1
ATOM 8246 C C . ASN C 1 342 ? 25.962 -9.909 -7.258 1.00 46.29 346 ASN C C 1
ATOM 8247 O O . ASN C 1 342 ? 25.135 -9.063 -7.585 1.00 47.66 346 ASN C O 1
ATOM 8252 N N . GLN C 1 343 ? 25.713 -11.227 -7.275 1.00 49.00 347 GLN C N 1
ATOM 8253 C CA . GLN C 1 343 ? 24.474 -11.768 -7.803 1.00 50.30 347 GLN C CA 1
ATOM 8254 C C . GLN C 1 343 ? 23.268 -11.347 -6.973 1.00 50.40 347 GLN C C 1
ATOM 8255 O O . GLN C 1 343 ? 22.161 -11.329 -7.497 1.00 48.48 347 GLN C O 1
ATOM 8261 N N . ALA C 1 344 ? 23.477 -11.035 -5.688 1.00 50.98 348 ALA C N 1
ATOM 8262 C CA . ALA C 1 344 ? 22.393 -10.580 -4.827 1.00 46.44 348 ALA C CA 1
ATOM 8263 C C . ALA C 1 344 ? 22.062 -9.110 -5.078 1.00 45.31 348 ALA C C 1
ATOM 8264 O O . ALA C 1 344 ? 21.084 -8.604 -4.539 1.00 49.08 348 ALA C O 1
ATOM 8266 N N . GLY C 1 345 ? 22.891 -8.416 -5.865 1.00 42.32 349 GLY C N 1
ATOM 8267 C CA . GLY C 1 345 ? 22.672 -7.006 -6.147 1.00 41.03 349 GLY C CA 1
ATOM 8268 C C . GLY C 1 345 ? 23.350 -6.091 -5.130 1.00 40.20 349 GLY C C 1
ATOM 8269 O O . GLY C 1 345 ? 23.148 -4.882 -5.187 1.00 41.69 349 GLY C O 1
ATOM 8270 N N . GLU C 1 346 ? 24.150 -6.665 -4.215 1.00 42.05 350 GLU C N 1
ATOM 8271 C CA . GLU C 1 346 ? 24.902 -5.890 -3.231 1.00 41.69 350 GLU C CA 1
ATOM 8272 C C . GLU C 1 346 ? 26.153 -5.289 -3.878 1.00 40.61 350 GLU C C 1
ATOM 8273 O O . GLU C 1 346 ? 26.641 -5.817 -4.871 1.00 44.05 350 GLU C O 1
ATOM 8275 N N . TYR C 1 347 ? 26.693 -4.220 -3.273 1.00 36.80 351 TYR C N 1
ATOM 8276 C CA . TYR C 1 347 ? 27.805 -3.466 -3.836 1.00 37.28 351 TYR C CA 1
ATOM 8277 C C . TYR C 1 347 ? 29.092 -3.731 -3.052 1.00 35.50 351 TYR C C 1
ATOM 8278 O O . TYR C 1 347 ? 29.085 -3.811 -1.830 1.00 35.00 351 TYR C O 1
ATOM 8287 N N . LEU C 1 348 ? 30.208 -3.839 -3.779 1.00 35.68 352 LEU C N 1
ATOM 8288 C CA . LEU C 1 348 ? 31.515 -4.076 -3.190 1.00 32.47 352 LEU C CA 1
ATOM 8289 C C . LEU C 1 348 ? 32.018 -2.801 -2.514 1.00 33.09 352 LEU C C 1
ATOM 8290 O O . LEU C 1 348 ? 32.230 -1.777 -3.166 1.00 34.03 352 LEU C O 1
ATOM 8295 N N . ASN C 1 349 ? 32.224 -2.911 -1.194 1.00 33.40 353 ASN C N 1
ATOM 8296 C CA . ASN C 1 349 ? 32.753 -1.843 -0.368 1.00 35.64 353 ASN C CA 1
ATOM 8297 C C . ASN C 1 349 ? 34.157 -2.210 0.102 1.00 35.39 353 ASN C C 1
ATOM 8298 O O . ASN C 1 349 ? 34.426 -3.371 0.398 1.00 36.04 353 ASN C O 1
ATOM 8303 N N . GLU C 1 350 ? 35.039 -1.203 0.162 1.00 35.92 354 GLU C N 1
ATOM 8304 C CA . GLU C 1 350 ? 36.377 -1.381 0.700 1.00 36.98 354 GLU C CA 1
ATOM 8305 C C . GLU C 1 350 ? 36.461 -0.792 2.106 1.00 37.91 354 GLU C C 1
ATOM 8306 O O . GLU C 1 350 ? 36.152 0.377 2.320 1.00 38.83 354 GLU C O 1
ATOM 8312 N N . THR C 1 351 ? 36.890 -1.629 3.062 1.00 36.58 355 THR C N 1
ATOM 8313 C CA . THR C 1 351 ? 37.105 -1.249 4.454 1.00 35.48 355 THR C CA 1
ATOM 8314 C C . THR C 1 351 ? 38.606 -1.108 4.691 1.00 34.00 355 THR C C 1
ATOM 8315 O O . THR C 1 351 ? 39.403 -1.273 3.775 1.00 34.18 355 THR C O 1
ATOM 8319 N N . ALA C 1 352 ? 38.990 -0.842 5.938 1.00 34.61 356 ALA C N 1
ATOM 8320 C CA . ALA C 1 352 ? 40.395 -0.732 6.282 1.00 35.62 356 ALA C CA 1
ATOM 8321 C C . ALA C 1 352 ? 41.136 -2.028 5.950 1.00 35.45 356 ALA C C 1
ATOM 8322 O O . ALA C 1 352 ? 42.258 -1.973 5.444 1.00 35.75 356 ALA C O 1
ATOM 8324 N N . ASN C 1 353 ? 40.514 -3.191 6.220 1.00 35.44 357 ASN C N 1
ATOM 8325 C CA . ASN C 1 353 ? 41.257 -4.447 6.198 1.00 34.26 357 ASN C CA 1
ATOM 8326 C C . ASN C 1 353 ? 40.843 -5.397 5.078 1.00 35.14 357 ASN C C 1
ATOM 8327 O O . ASN C 1 353 ? 41.459 -6.475 4.949 1.00 34.97 357 ASN C O 1
ATOM 8332 N N . GLY C 1 354 ? 39.843 -5.001 4.276 1.00 33.37 358 GLY C N 1
ATOM 8333 C CA . GLY C 1 354 ? 39.503 -5.762 3.089 1.00 31.95 358 GLY C CA 1
ATOM 8334 C C . GLY C 1 354 ? 38.188 -5.290 2.481 1.00 32.02 358 GLY C C 1
ATOM 8335 O O . GLY C 1 354 ? 37.936 -4.092 2.423 1.00 33.83 358 GLY C O 1
ATOM 8336 N N . TYR C 1 355 ? 37.357 -6.247 2.046 1.00 32.12 359 TYR C N 1
ATOM 8337 C CA . TYR C 1 355 ? 36.132 -5.938 1.329 1.00 33.91 359 TYR C CA 1
ATOM 8338 C C . TYR C 1 355 ? 34.902 -6.337 2.136 1.00 34.26 359 TYR C C 1
ATOM 8339 O O . TYR C 1 355 ? 35.009 -7.052 3.113 1.00 38.32 359 TYR C O 1
ATOM 8348 N N . ARG C 1 356 ? 33.740 -5.831 1.716 1.00 34.64 360 ARG C N 1
ATOM 8349 C CA . ARG C 1 356 ? 32.452 -6.135 2.321 1.00 34.76 360 ARG C CA 1
ATOM 8350 C C . ARG C 1 356 ? 31.389 -5.975 1.230 1.00 38.07 360 ARG C C 1
ATOM 8351 O O . ARG C 1 356 ? 31.486 -5.073 0.395 1.00 39.44 360 ARG C O 1
ATOM 8353 N N . TRP C 1 357 ? 30.392 -6.872 1.216 1.00 38.33 361 TRP C N 1
ATOM 8354 C CA . TRP C 1 357 ? 29.232 -6.729 0.344 1.00 39.06 361 TRP C CA 1
ATOM 8355 C C . TRP C 1 357 ? 28.116 -6.013 1.103 1.00 44.14 361 TRP C C 1
ATOM 8356 O O . TRP C 1 357 ? 27.555 -6.571 2.043 1.00 46.59 361 TRP C O 1
ATOM 8367 N N . GLN C 1 358 ? 27.789 -4.782 0.692 1.00 46.37 362 GLN C N 1
ATOM 8368 C CA . GLN C 1 358 ? 26.832 -3.958 1.421 1.00 48.52 362 GLN C CA 1
ATOM 8369 C C . GLN C 1 358 ? 25.804 -3.395 0.437 1.00 52.00 362 GLN C C 1
ATOM 8370 O O . GLN C 1 358 ? 26.016 -3.419 -0.778 1.00 55.03 362 GLN C O 1
ATOM 8372 N N . LYS C 1 359 ? 24.686 -2.899 0.981 1.00 53.35 363 LYS C N 1
ATOM 8373 C CA . LYS C 1 359 ? 23.492 -2.612 0.194 1.00 50.76 363 LYS C CA 1
ATOM 8374 C C . LYS C 1 359 ? 23.475 -1.160 -0.292 1.00 52.34 363 LYS C C 1
ATOM 8375 O O . LYS C 1 359 ? 22.738 -0.858 -1.226 1.00 51.61 363 LYS C O 1
ATOM 8377 N N . GLU C 1 360 ? 24.278 -0.271 0.322 1.00 51.81 364 GLU C N 1
ATOM 8378 C CA . GLU C 1 360 ? 24.299 1.138 -0.057 1.00 52.80 364 GLU C CA 1
ATOM 8379 C C . GLU C 1 360 ? 25.234 1.351 -1.255 1.00 54.13 364 GLU C C 1
ATOM 8380 O O . GLU C 1 360 ? 26.439 1.098 -1.170 1.00 57.66 364 GLU C O 1
ATOM 8382 N N . LYS C 1 361 ? 24.664 1.849 -2.364 1.00 52.69 365 LYS C N 1
ATOM 8383 C CA . LYS C 1 361 ? 25.411 2.168 -3.579 1.00 52.83 365 LYS C CA 1
ATOM 8384 C C . LYS C 1 361 ? 26.404 3.315 -3.349 1.00 51.90 365 LYS C C 1
ATOM 8385 O O . LYS C 1 361 ? 27.399 3.428 -4.067 1.00 50.55 365 LYS C O 1
ATOM 8387 N N . ALA C 1 362 ? 26.128 4.174 -2.358 1.00 51.77 366 ALA C N 1
ATOM 8388 C CA . ALA C 1 362 ? 26.981 5.319 -2.084 1.00 53.19 366 ALA C CA 1
ATOM 8389 C C . ALA C 1 362 ? 28.359 4.884 -1.578 1.00 53.18 366 ALA C C 1
ATOM 8390 O O . ALA C 1 362 ? 29.337 5.601 -1.770 1.00 52.19 366 ALA C O 1
ATOM 8392 N N . LEU C 1 363 ? 28.437 3.714 -0.926 1.00 52.61 367 LEU C N 1
ATOM 8393 C CA . LEU C 1 363 ? 29.666 3.256 -0.293 1.00 51.72 367 LEU C CA 1
ATOM 8394 C C . LEU C 1 363 ? 30.475 2.329 -1.210 1.00 48.65 367 LEU C C 1
ATOM 8395 O O . LEU C 1 363 ? 31.458 1.721 -0.775 1.00 48.35 367 LEU C O 1
ATOM 8400 N N . ALA C 1 364 ? 30.069 2.214 -2.480 1.00 45.17 368 ALA C N 1
ATOM 8401 C CA . ALA C 1 364 ? 30.708 1.285 -3.407 1.00 39.93 368 ALA C CA 1
ATOM 8402 C C . ALA C 1 364 ? 32.105 1.777 -3.778 1.00 38.83 368 ALA C C 1
ATOM 8403 O O . ALA C 1 364 ? 32.309 2.962 -4.023 1.00 42.35 368 ALA C O 1
ATOM 8405 N N . LYS C 1 365 ? 33.074 0.867 -3.831 1.00 37.84 369 LYS C N 1
ATOM 8406 C CA . LYS C 1 365 ? 34.392 1.231 -4.315 1.00 38.86 369 LYS C CA 1
ATOM 8407 C C . LYS C 1 365 ? 34.299 1.531 -5.806 1.00 39.29 369 LYS C C 1
ATOM 8408 O O . LYS C 1 365 ? 33.568 0.862 -6.534 1.00 39.32 369 LYS C O 1
ATOM 8414 N N . LYS C 1 366 ? 35.058 2.535 -6.254 1.00 41.95 370 LYS C N 1
ATOM 8415 C CA . LYS C 1 366 ? 35.028 2.979 -7.643 1.00 42.33 370 LYS C CA 1
ATOM 8416 C C . LYS C 1 366 ? 36.318 2.558 -8.340 1.00 40.29 370 LYS C C 1
ATOM 8417 O O . LYS C 1 366 ? 37.403 2.859 -7.850 1.00 43.87 370 LYS C O 1
ATOM 8423 N N . ILE C 1 367 ? 36.193 1.853 -9.470 1.00 39.03 371 ILE C N 1
ATOM 8424 C CA . ILE C 1 367 ? 37.346 1.499 -10.278 1.00 37.43 371 ILE C CA 1
ATOM 8425 C C . ILE C 1 367 ? 37.309 2.352 -11.538 1.00 37.38 371 ILE C C 1
ATOM 8426 O O . ILE C 1 367 ? 36.258 2.473 -12.171 1.00 34.80 371 ILE C O 1
ATOM 8431 N N . THR C 1 368 ? 38.467 2.908 -11.905 1.00 36.39 372 THR C N 1
ATOM 8432 C CA . THR C 1 368 ? 38.554 3.806 -13.045 1.00 36.41 372 THR C CA 1
ATOM 8433 C C . THR C 1 368 ? 39.572 3.266 -14.044 1.00 36.19 372 THR C C 1
ATOM 8434 O O . THR C 1 368 ? 40.665 2.863 -13.664 1.00 36.94 372 THR C O 1
ATOM 8438 N N . SER C 1 369 ? 39.214 3.307 -15.331 1.00 37.28 373 SER C N 1
ATOM 8439 C CA . SER C 1 369 ? 40.134 2.934 -16.397 1.00 36.39 373 SER C CA 1
ATOM 8440 C C . SER C 1 369 ? 41.224 3.994 -16.546 1.00 37.90 373 SER C C 1
ATOM 8441 O O . SER C 1 369 ? 40.926 5.185 -16.558 1.00 38.12 373 SER C O 1
ATOM 8444 N N . ASN C 1 370 ? 42.480 3.536 -16.661 1.00 39.45 374 ASN C N 1
ATOM 8445 C CA . ASN C 1 370 ? 43.658 4.392 -16.686 1.00 40.40 374 ASN C CA 1
ATOM 8446 C C . ASN C 1 370 ? 43.966 4.826 -18.124 1.00 43.34 374 ASN C C 1
ATOM 8447 O O . ASN C 1 370 ? 43.150 4.599 -19.015 1.00 45.47 374 ASN C O 1
ATOM 8452 N N . GLN C 1 371 ? 45.165 5.399 -18.351 1.00 44.52 375 GLN C N 1
ATOM 8453 C CA . GLN C 1 371 ? 45.512 6.033 -19.621 1.00 45.14 375 GLN C CA 1
ATOM 8454 C C . GLN C 1 371 ? 45.495 5.025 -20.774 1.00 45.73 375 GLN C C 1
ATOM 8455 O O . GLN C 1 371 ? 45.234 5.404 -21.912 1.00 49.96 375 GLN C O 1
ATOM 8457 N N . ALA C 1 372 ? 45.767 3.746 -20.478 1.00 43.25 376 ALA C N 1
ATOM 8458 C CA . ALA C 1 372 ? 45.733 2.678 -21.470 1.00 41.09 376 ALA C CA 1
ATOM 8459 C C . ALA C 1 372 ? 44.379 1.955 -21.493 1.00 39.40 376 ALA C C 1
ATOM 8460 O O . ALA C 1 372 ? 44.245 0.914 -22.145 1.00 40.25 376 ALA C O 1
ATOM 8462 N N . GLY C 1 373 ? 43.382 2.499 -20.774 1.00 36.35 377 GLY C N 1
ATOM 8463 C CA . GLY C 1 373 ? 42.034 1.943 -20.718 1.00 33.97 377 GLY C CA 1
ATOM 8464 C C . GLY C 1 373 ? 41.901 0.763 -19.751 1.00 32.73 377 GLY C C 1
ATOM 8465 O O . GLY C 1 373 ? 40.863 0.095 -19.698 1.00 35.71 377 GLY C O 1
ATOM 8466 N N . GLU C 1 374 ? 42.944 0.527 -18.950 1.00 32.20 378 GLU C N 1
ATOM 8467 C CA . GLU C 1 374 ? 43.050 -0.701 -18.177 1.00 30.05 378 GLU C CA 1
ATOM 8468 C C . GLU C 1 374 ? 42.594 -0.474 -16.741 1.00 29.46 378 GLU C C 1
ATOM 8469 O O . GLU C 1 374 ? 42.840 0.582 -16.152 1.00 30.05 378 GLU C O 1
ATOM 8475 N N . PHE C 1 375 ? 41.944 -1.506 -16.191 1.00 28.04 379 PHE C N 1
ATOM 8476 C CA . PHE C 1 375 ? 41.613 -1.554 -14.781 1.00 27.73 379 PHE C CA 1
ATOM 8477 C C . PHE C 1 375 ? 41.410 -3.010 -14.394 1.00 28.13 379 PHE C C 1
ATOM 8478 O O . PHE C 1 375 ? 41.298 -3.871 -15.261 1.00 29.04 379 PHE C O 1
ATOM 8486 N N . SER C 1 376 ? 41.328 -3.258 -13.084 1.00 27.60 380 SER C N 1
ATOM 8487 C CA . SER C 1 376 ? 41.218 -4.591 -12.543 1.00 27.48 380 SER C CA 1
ATOM 8488 C C . SER C 1 376 ? 40.428 -4.608 -11.237 1.00 26.87 380 SER C C 1
ATOM 8489 O O . SER C 1 376 ? 40.272 -3.606 -10.570 1.00 28.15 380 SER C O 1
ATOM 8492 N N . VAL C 1 377 ? 39.927 -5.786 -10.875 1.00 25.86 381 VAL C N 1
ATOM 8493 C CA . VAL C 1 377 ? 39.413 -6.054 -9.543 1.00 25.59 381 VAL C CA 1
ATOM 8494 C C . VAL C 1 377 ? 40.235 -7.189 -8.955 1.00 25.33 381 VAL C C 1
ATOM 8495 O O . VAL C 1 377 ? 40.399 -8.216 -9.612 1.00 25.52 381 VAL C O 1
ATOM 8499 N N . LYS C 1 378 ? 40.736 -6.981 -7.733 1.00 24.92 382 LYS C N 1
ATOM 8500 C CA . LYS C 1 378 ? 41.609 -7.934 -7.078 1.00 24.69 382 LYS C CA 1
ATOM 8501 C C . LYS C 1 378 ? 41.131 -8.157 -5.649 1.00 24.63 382 LYS C C 1
ATOM 8502 O O . LYS C 1 378 ? 40.740 -7.215 -4.957 1.00 25.44 382 LYS C O 1
ATOM 8508 N N . GLY C 1 379 ? 41.197 -9.426 -5.211 1.00 24.10 383 GLY C N 1
ATOM 8509 C CA . GLY C 1 379 ? 40.915 -9.792 -3.834 1.00 23.38 383 GLY C CA 1
ATOM 8510 C C . GLY C 1 379 ? 39.504 -10.331 -3.647 1.00 23.08 383 GLY C C 1
ATOM 8511 O O . GLY C 1 379 ? 38.944 -10.175 -2.565 1.00 23.78 383 GLY C O 1
ATOM 8512 N N . LEU C 1 380 ? 38.962 -11.002 -4.673 1.00 22.82 384 LEU C N 1
ATOM 8513 C CA . LEU C 1 380 ? 37.628 -11.584 -4.595 1.00 23.20 384 LEU C CA 1
ATOM 8514 C C . LEU C 1 380 ? 37.713 -13.103 -4.682 1.00 24.82 384 LEU C C 1
ATOM 8515 O O . LEU C 1 380 ? 38.533 -13.644 -5.438 1.00 25.94 384 LEU C O 1
ATOM 8520 N N . LYS C 1 381 ? 36.792 -13.772 -3.973 1.00 24.35 385 LYS C N 1
ATOM 8521 C CA . LYS C 1 381 ? 36.654 -15.213 -4.098 1.00 24.27 385 LYS C CA 1
ATOM 8522 C C . LYS C 1 381 ? 35.996 -15.531 -5.438 1.00 23.87 385 LYS C C 1
ATOM 8523 O O . LYS C 1 381 ? 35.421 -14.658 -6.082 1.00 23.59 385 LYS C O 1
ATOM 8529 N N . ASP C 1 382 ? 36.082 -16.796 -5.840 1.00 24.16 386 ASP C N 1
ATOM 8530 C CA . ASP C 1 382 ? 35.447 -17.263 -7.060 1.00 25.09 386 ASP C CA 1
ATOM 8531 C C . ASP C 1 382 ? 33.971 -16.890 -7.041 1.00 25.80 386 ASP C C 1
ATOM 8532 O O . ASP C 1 382 ? 33.333 -16.969 -6.003 1.00 25.70 386 ASP C O 1
ATOM 8537 N N . GLY C 1 383 ? 33.437 -16.517 -8.204 1.00 27.41 387 GLY C N 1
ATOM 8538 C CA . GLY C 1 383 ? 32.011 -16.273 -8.334 1.00 28.34 387 GLY C CA 1
ATOM 8539 C C . GLY C 1 383 ? 31.684 -15.496 -9.606 1.00 29.35 387 GLY C C 1
ATOM 8540 O O . GLY C 1 383 ? 32.564 -15.128 -10.380 1.00 29.12 387 GLY C O 1
ATOM 8541 N N . GLN C 1 384 ? 30.381 -15.269 -9.796 1.00 31.50 388 GLN C N 1
ATOM 8542 C CA . GLN C 1 384 ? 29.836 -14.443 -10.861 1.00 33.21 388 GLN C CA 1
ATOM 8543 C C . GLN C 1 384 ? 29.613 -13.032 -10.311 1.00 32.41 388 GLN C C 1
ATOM 8544 O O . GLN C 1 384 ? 28.876 -12.851 -9.340 1.00 36.27 388 GLN C O 1
ATOM 8550 N N . TYR C 1 385 ? 30.254 -12.030 -10.928 1.00 30.59 389 TYR C N 1
ATOM 8551 C CA . TYR C 1 385 ? 30.090 -10.649 -10.509 1.00 30.28 389 TYR C CA 1
ATOM 8552 C C . TYR C 1 385 ? 29.656 -9.798 -11.700 1.00 31.75 389 TYR C C 1
ATOM 8553 O O . TYR C 1 385 ? 29.484 -10.305 -12.802 1.00 31.67 389 TYR C O 1
ATOM 8562 N N . PHE C 1 386 ? 29.474 -8.495 -11.456 1.00 35.30 390 PHE C N 1
ATOM 8563 C CA . PHE C 1 386 ? 29.055 -7.574 -12.498 1.00 38.66 390 PHE C CA 1
ATOM 8564 C C . PHE C 1 386 ? 29.719 -6.217 -12.305 1.00 38.28 390 PHE C C 1
ATOM 8565 O O . PHE C 1 386 ? 29.873 -5.760 -11.175 1.00 39.19 390 PHE C O 1
ATOM 8573 N N . LEU C 1 387 ? 30.087 -5.583 -13.425 1.00 38.21 391 LEU C N 1
ATOM 8574 C CA . LEU C 1 387 ? 30.467 -4.184 -13.431 1.00 37.75 391 LEU C CA 1
ATOM 8575 C C . LEU C 1 387 ? 29.223 -3.365 -13.723 1.00 39.94 391 LEU C C 1
ATOM 8576 O O . LEU C 1 387 ? 28.422 -3.759 -14.578 1.00 41.82 391 LEU C O 1
ATOM 8581 N N . GLU C 1 388 ? 29.100 -2.226 -13.030 1.00 40.06 392 GLU C N 1
ATOM 8582 C CA . GLU C 1 388 ? 28.108 -1.225 -13.374 1.00 41.68 392 GLU C CA 1
ATOM 8583 C C . GLU C 1 388 ? 28.845 0.078 -13.666 1.00 43.61 392 GLU C C 1
ATOM 8584 O O . GLU C 1 388 ? 29.577 0.574 -12.810 1.00 43.41 392 GLU C O 1
ATOM 8590 N N . GLU C 1 389 ? 28.681 0.589 -14.893 1.00 44.46 393 GLU C N 1
ATOM 8591 C CA . GLU C 1 389 ? 29.275 1.856 -15.280 1.00 48.11 393 GLU C CA 1
ATOM 8592 C C . GLU C 1 389 ? 28.484 2.975 -14.608 1.00 48.35 393 GLU C C 1
ATOM 8593 O O . GLU C 1 389 ? 27.255 2.984 -14.682 1.00 53.23 393 GLU C O 1
ATOM 8599 N N . ILE C 1 390 ? 29.190 3.888 -13.926 1.00 45.97 394 ILE C N 1
ATOM 8600 C CA . ILE C 1 390 ? 28.542 5.033 -13.304 1.00 46.44 394 ILE C CA 1
ATOM 8601 C C . ILE C 1 390 ? 28.943 6.325 -14.004 1.00 45.60 394 ILE C C 1
ATOM 8602 O O . ILE C 1 390 ? 28.261 7.327 -13.841 1.00 45.46 394 ILE C O 1
ATOM 8607 N N . SER C 1 391 ? 30.062 6.316 -14.733 1.00 48.31 395 SER C N 1
ATOM 8608 C CA . SER C 1 391 ? 30.532 7.505 -15.424 1.00 48.90 395 SER C CA 1
ATOM 8609 C C . SER C 1 391 ? 31.244 7.092 -16.711 1.00 52.07 395 SER C C 1
ATOM 8610 O O . SER C 1 391 ? 32.155 6.259 -16.678 1.00 56.03 395 SER C O 1
ATOM 8613 N N . ALA C 1 392 ? 30.819 7.688 -17.835 1.00 51.75 396 ALA C N 1
ATOM 8614 C CA . ALA C 1 392 ? 31.294 7.286 -19.151 1.00 52.70 396 ALA C CA 1
ATOM 8615 C C . ALA C 1 392 ? 32.501 8.128 -19.549 1.00 53.55 396 ALA C C 1
ATOM 8616 O O . ALA C 1 392 ? 32.624 9.273 -19.134 1.00 59.60 396 ALA C O 1
ATOM 8618 N N . PRO C 1 393 ? 33.430 7.612 -20.381 1.00 48.93 397 PRO C N 1
ATOM 8619 C CA . PRO C 1 393 ? 34.492 8.460 -20.935 1.00 51.26 397 PRO C CA 1
ATOM 8620 C C . PRO C 1 393 ? 33.916 9.528 -21.869 1.00 54.59 397 PRO C C 1
ATOM 8621 O O . PRO C 1 393 ? 32.880 9.306 -22.493 1.00 58.05 397 PRO C O 1
ATOM 8625 N N . LYS C 1 394 ? 34.570 10.700 -21.938 1.00 54.72 398 LYS C N 1
ATOM 8626 C CA . LYS C 1 394 ? 34.021 11.830 -22.677 1.00 54.59 398 LYS C CA 1
ATOM 8627 C C . LYS C 1 394 ? 33.708 11.387 -24.108 1.00 53.11 398 LYS C C 1
ATOM 8628 O O . LYS C 1 394 ? 34.607 10.956 -24.825 1.00 52.22 398 LYS C O 1
ATOM 8630 N N . GLY C 1 395 ? 32.434 11.493 -24.499 1.00 51.91 399 GLY C N 1
ATOM 8631 C CA . GLY C 1 395 ? 32.015 11.191 -25.858 1.00 53.21 399 GLY C CA 1
ATOM 8632 C C . GLY C 1 395 ? 31.107 9.963 -25.906 1.00 55.72 399 GLY C C 1
ATOM 8633 O O . GLY C 1 395 ? 30.133 9.956 -26.667 1.00 64.11 399 GLY C O 1
ATOM 8634 N N . TYR C 1 396 ? 31.347 8.976 -25.041 1.00 52.56 400 TYR C N 1
ATOM 8635 C CA . TYR C 1 396 ? 30.607 7.723 -25.145 1.00 49.38 400 TYR C CA 1
ATOM 8636 C C . TYR C 1 396 ? 29.391 7.787 -24.219 1.00 48.72 400 TYR C C 1
ATOM 8637 O O . TYR C 1 396 ? 29.356 8.617 -23.327 1.00 49.37 400 TYR C O 1
ATOM 8646 N N . LEU C 1 397 ? 28.368 6.959 -24.469 1.00 51.48 401 LEU C N 1
ATOM 8647 C CA . LEU C 1 397 ? 27.103 7.048 -23.742 1.00 52.14 401 LEU C CA 1
ATOM 8648 C C . LEU C 1 397 ? 27.106 6.198 -22.444 1.00 51.05 401 LEU C C 1
ATOM 8649 O O . LEU C 1 397 ? 28.122 5.531 -22.141 1.00 51.49 401 LEU C O 1
ATOM 8651 N N . GLU C 1 402 ? 24.389 -4.030 -16.474 1.00 47.32 406 GLU C N 1
ATOM 8652 C CA . GLU C 1 402 ? 25.416 -4.801 -15.725 1.00 46.59 406 GLU C CA 1
ATOM 8653 C C . GLU C 1 402 ? 26.255 -5.589 -16.727 1.00 44.60 406 GLU C C 1
ATOM 8654 O O . GLU C 1 402 ? 25.709 -6.245 -17.608 1.00 43.78 406 GLU C O 1
ATOM 8660 N N . ILE C 1 403 ? 27.585 -5.549 -16.560 1.00 45.22 407 ILE C N 1
ATOM 8661 C CA . ILE C 1 403 ? 28.501 -6.342 -17.371 1.00 41.40 407 ILE C CA 1
ATOM 8662 C C . ILE C 1 403 ? 29.008 -7.537 -16.550 1.00 39.17 407 ILE C C 1
ATOM 8663 O O . ILE C 1 403 ? 29.816 -7.395 -15.632 1.00 41.57 407 ILE C O 1
ATOM 8665 N N . PRO C 1 404 ? 28.590 -8.776 -16.885 1.00 36.44 408 PRO C N 1
ATOM 8666 C CA . PRO C 1 404 ? 29.003 -9.956 -16.116 1.00 34.44 408 PRO C CA 1
ATOM 8667 C C . PRO C 1 404 ? 30.481 -10.285 -16.304 1.00 33.16 408 PRO C C 1
ATOM 8668 O O . PRO C 1 404 ? 31.015 -10.093 -17.391 1.00 33.95 408 PRO C O 1
ATOM 8672 N N . PHE C 1 405 ? 31.130 -10.739 -15.225 1.00 31.39 409 PHE C N 1
ATOM 8673 C CA . PHE C 1 405 ? 32.466 -11.308 -15.307 1.00 29.06 409 PHE C CA 1
ATOM 8674 C C . PHE C 1 405 ? 32.646 -12.373 -14.231 1.00 28.05 409 PHE C C 1
ATOM 8675 O O . PHE C 1 405 ? 31.945 -12.377 -13.221 1.00 28.54 409 PHE C O 1
ATOM 8683 N N . THR C 1 406 ? 33.610 -13.268 -14.468 1.00 26.34 410 THR C N 1
ATOM 8684 C CA . THR C 1 406 ? 33.819 -14.444 -13.633 1.00 26.39 410 THR C CA 1
ATOM 8685 C C . THR C 1 406 ? 35.188 -14.361 -12.978 1.00 25.64 410 THR C C 1
ATOM 8686 O O . THR C 1 406 ? 36.181 -14.109 -13.645 1.00 26.76 410 THR C O 1
ATOM 8690 N N . VAL C 1 407 ? 35.221 -14.572 -11.668 1.00 26.39 411 VAL C N 1
ATOM 8691 C CA . VAL C 1 407 ? 36.468 -14.848 -10.992 1.00 24.92 411 VAL C CA 1
ATOM 8692 C C . VAL C 1 407 ? 36.537 -16.356 -10.764 1.00 27.50 411 VAL C C 1
ATOM 8693 O O . VAL C 1 407 ? 35.553 -16.985 -10.368 1.00 30.39 411 VAL C O 1
ATOM 8697 N N . GLU C 1 408 ? 37.704 -16.921 -11.069 1.00 26.38 412 GLU C N 1
ATOM 8698 C CA . GLU C 1 408 ? 37.969 -18.329 -10.865 1.00 27.63 412 GLU C CA 1
ATOM 8699 C C . GLU C 1 408 ? 39.479 -18.463 -10.871 1.00 26.35 412 GLU C C 1
ATOM 8700 O O . GLU C 1 408 ? 40.162 -17.507 -11.202 1.00 24.73 412 GLU C O 1
ATOM 8706 N N . LYS C 1 409 ? 39.992 -19.636 -10.511 1.00 27.55 413 LYS C N 1
ATOM 8707 C CA . LYS C 1 409 ? 41.428 -19.847 -10.533 1.00 28.45 413 LYS C CA 1
ATOM 8708 C C . LYS C 1 409 ? 41.966 -19.452 -11.912 1.00 27.70 413 LYS C C 1
ATOM 8709 O O . LYS C 1 409 ? 41.483 -19.925 -12.933 1.00 26.83 413 LYS C O 1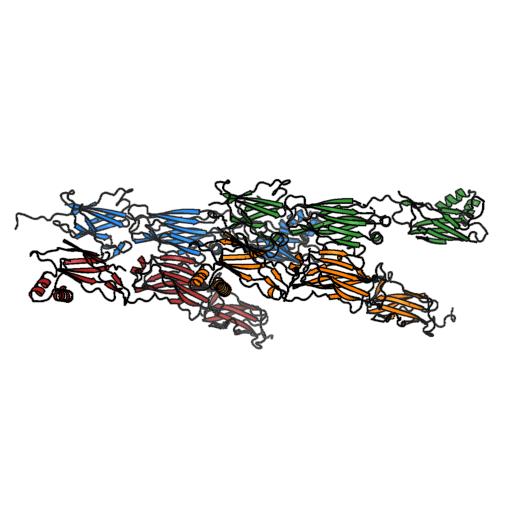
ATOM 8715 N N . ASN C 1 410 ? 42.924 -18.522 -11.915 1.00 27.89 414 ASN C N 1
ATOM 8716 C CA . ASN C 1 410 ? 43.676 -18.118 -13.105 1.00 28.18 414 ASN C CA 1
ATOM 8717 C C . ASN C 1 410 ? 42.943 -17.093 -13.980 1.00 26.91 414 ASN C C 1
ATOM 8718 O O . ASN C 1 410 ? 43.389 -16.819 -15.093 1.00 26.90 414 ASN C O 1
ATOM 8723 N N . SER C 1 411 ? 41.861 -16.478 -13.480 1.00 24.79 415 SER C N 1
ATOM 8724 C CA . SER C 1 411 ? 41.200 -15.404 -14.205 1.00 24.96 415 SER C CA 1
ATOM 8725 C C . SER C 1 411 ? 42.010 -14.110 -14.118 1.00 25.73 415 SER C C 1
ATOM 8726 O O . SER C 1 411 ? 41.768 -13.197 -14.910 1.00 27.73 415 SER C O 1
ATOM 8729 N N . TYR C 1 412 ? 42.975 -14.043 -13.178 1.00 25.50 416 TYR C N 1
ATOM 8730 C CA . TYR C 1 412 ? 43.805 -12.858 -13.012 1.00 25.13 416 TYR C CA 1
ATOM 8731 C C . TYR C 1 412 ? 45.207 -13.089 -13.572 1.00 25.85 416 TYR C C 1
ATOM 8732 O O . TYR C 1 412 ? 45.674 -12.241 -14.351 1.00 28.74 416 TYR C O 1
ATOM 8741 N N . ALA C 1 413 ? 45.859 -14.192 -13.140 1.00 25.21 417 ALA C N 1
ATOM 8742 C CA . ALA C 1 413 ? 47.204 -14.565 -13.569 1.00 24.63 417 ALA C CA 1
ATOM 8743 C C . ALA C 1 413 ? 47.474 -16.072 -13.431 1.00 25.87 417 ALA C C 1
ATOM 8744 O O . ALA C 1 413 ? 46.725 -16.808 -12.791 1.00 26.79 417 ALA C O 1
ATOM 8746 N N . THR C 1 414 ? 48.571 -16.506 -14.071 1.00 29.13 418 THR C N 1
ATOM 8747 C CA . THR C 1 414 ? 49.075 -17.871 -14.019 1.00 31.52 418 THR C CA 1
ATOM 8748 C C . THR C 1 414 ? 50.587 -17.790 -13.806 1.00 35.51 418 THR C C 1
ATOM 8749 O O . THR C 1 414 ? 51.326 -17.395 -14.706 1.00 35.02 418 THR C O 1
ATOM 8753 N N . ASN C 1 415 ? 51.041 -18.160 -12.601 1.00 38.71 419 ASN C N 1
ATOM 8754 C CA . ASN C 1 415 ? 52.450 -18.129 -12.241 1.00 42.10 419 ASN C CA 1
ATOM 8755 C C . ASN C 1 415 ? 53.084 -16.803 -12.651 1.00 41.68 419 ASN C C 1
ATOM 8756 O O . ASN C 1 415 ? 54.090 -16.797 -13.351 1.00 45.43 419 ASN C O 1
ATOM 8761 N N . GLY C 1 416 ? 52.491 -15.681 -12.236 1.00 39.90 420 GLY C N 1
ATOM 8762 C CA . GLY C 1 416 ? 53.098 -14.377 -12.465 1.00 39.49 420 GLY C CA 1
ATOM 8763 C C . GLY C 1 416 ? 52.674 -13.737 -13.788 1.00 39.14 420 GLY C C 1
ATOM 8764 O O . GLY C 1 416 ? 52.628 -12.512 -13.872 1.00 41.14 420 GLY C O 1
ATOM 8765 N N . GLN C 1 417 ? 52.341 -14.554 -14.802 1.00 38.38 421 GLN C N 1
ATOM 8766 C CA . GLN C 1 417 ? 51.883 -14.049 -16.089 1.00 37.10 421 GLN C CA 1
ATOM 8767 C C . GLN C 1 417 ? 50.403 -13.667 -16.016 1.00 33.99 421 GLN C C 1
ATOM 8768 O O . GLN C 1 417 ? 49.557 -14.499 -15.707 1.00 36.88 421 GLN C O 1
ATOM 8770 N N . ARG C 1 418 ? 50.116 -12.408 -16.359 1.00 31.26 422 ARG C N 1
ATOM 8771 C CA . ARG C 1 418 ? 48.777 -11.853 -16.266 1.00 30.60 422 ARG C CA 1
ATOM 8772 C C . ARG C 1 418 ? 47.904 -12.320 -17.420 1.00 31.30 422 ARG C C 1
ATOM 8773 O O . ARG C 1 418 ? 48.315 -12.352 -18.571 1.00 33.78 422 ARG C O 1
ATOM 8781 N N . THR C 1 419 ? 46.676 -12.630 -17.042 1.00 28.92 423 THR C N 1
ATOM 8782 C CA . THR C 1 419 ? 45.650 -13.161 -17.903 1.00 28.21 423 THR C CA 1
ATOM 8783 C C . THR C 1 419 ? 45.033 -11.976 -18.627 1.00 27.43 423 THR C C 1
ATOM 8784 O O . THR C 1 419 ? 44.919 -10.889 -18.040 1.00 29.12 423 THR C O 1
ATOM 8788 N N . ALA C 1 420 ? 44.727 -12.233 -19.901 1.00 26.94 424 ALA C N 1
ATOM 8789 C CA . ALA C 1 420 ? 44.310 -11.212 -20.836 1.00 26.65 424 ALA C CA 1
ATOM 8790 C C . ALA C 1 420 ? 43.033 -10.589 -20.314 1.00 26.36 424 ALA C C 1
ATOM 8791 O O . ALA C 1 420 ? 42.183 -11.285 -19.774 1.00 27.40 424 ALA C O 1
ATOM 8793 N N . PRO C 1 421 ? 42.889 -9.266 -20.460 1.00 26.19 425 PRO C N 1
ATOM 8794 C CA . PRO C 1 421 ? 41.747 -8.556 -19.890 1.00 26.16 425 PRO C CA 1
ATOM 8795 C C . PRO C 1 421 ? 40.473 -8.759 -20.703 1.00 26.71 425 PRO C C 1
ATOM 8796 O O . PRO C 1 421 ? 40.527 -8.879 -21.929 1.00 28.67 425 PRO C O 1
ATOM 8800 N N . LEU C 1 422 ? 39.337 -8.757 -20.005 1.00 27.61 426 LEU C N 1
ATOM 8801 C CA . LEU C 1 422 ? 38.030 -8.704 -20.645 1.00 28.17 426 LEU C CA 1
ATOM 8802 C C . LEU C 1 422 ? 37.802 -7.314 -21.253 1.00 30.24 426 LEU C C 1
ATOM 8803 O O . LEU C 1 422 ? 37.957 -6.289 -20.580 1.00 31.72 426 LEU C O 1
ATOM 8808 N N . HIS C 1 423 ? 37.408 -7.305 -22.532 1.00 32.24 427 HIS C N 1
ATOM 8809 C CA . HIS C 1 423 ? 37.068 -6.080 -23.237 1.00 33.64 427 HIS C CA 1
ATOM 8810 C C . HIS C 1 423 ? 35.715 -5.584 -22.741 1.00 37.74 427 HIS C C 1
ATOM 8811 O O . HIS C 1 423 ? 34.742 -6.338 -22.748 1.00 38.01 427 HIS C O 1
ATOM 8818 N N . VAL C 1 424 ? 35.669 -4.318 -22.307 1.00 39.75 428 VAL C N 1
ATOM 8819 C CA . VAL C 1 424 ? 34.411 -3.663 -21.998 1.00 43.12 428 VAL C CA 1
ATOM 8820 C C . VAL C 1 424 ? 34.156 -2.597 -23.060 1.00 47.07 428 VAL C C 1
ATOM 8821 O O . VAL C 1 424 ? 34.924 -1.644 -23.178 1.00 48.43 428 VAL C O 1
ATOM 8825 N N . ILE C 1 425 ? 33.093 -2.780 -23.855 1.00 54.47 429 ILE C N 1
ATOM 8826 C CA . ILE C 1 425 ? 32.862 -1.941 -25.028 1.00 54.95 429 ILE C CA 1
ATOM 8827 C C . ILE C 1 425 ? 32.051 -0.709 -24.628 1.00 54.07 429 ILE C C 1
ATOM 8828 O O . ILE C 1 425 ? 31.159 -0.786 -23.783 1.00 54.55 429 ILE C O 1
ATOM 8833 N N . ASN C 1 426 ? 32.399 0.428 -25.242 1.00 54.22 430 ASN C N 1
ATOM 8834 C CA . ASN C 1 426 ? 31.636 1.660 -25.121 1.00 52.92 430 ASN C CA 1
ATOM 8835 C C . ASN C 1 426 ? 31.180 2.103 -26.514 1.00 57.48 430 ASN C C 1
ATOM 8836 O O . ASN C 1 426 ? 31.955 2.028 -27.475 1.00 55.81 430 ASN C O 1
ATOM 8840 N N . LYS C 1 427 ? 29.971 2.653 -26.568 1.00 58.13 431 LYS C N 1
ATOM 8841 C CA . LYS C 1 427 ? 29.412 3.156 -27.844 1.00 59.37 431 LYS C CA 1
ATOM 8842 C C . LYS C 1 427 ? 29.337 4.698 -27.829 1.00 62.49 431 LYS C C 1
ATOM 8843 O O . LYS C 1 427 ? 28.628 5.244 -26.974 1.00 62.22 431 LYS C O 1
ATOM 8845 N N . LYS C 1 428 ? 30.042 5.366 -28.746 1.00 65.26 432 LYS C N 1
ATOM 8846 C CA . LYS C 1 428 ? 29.981 6.846 -28.877 1.00 67.84 432 LYS C CA 1
ATOM 8847 C C . LYS C 1 428 ? 28.552 7.278 -29.225 1.00 70.65 432 LYS C C 1
ATOM 8848 O O . LYS C 1 428 ? 27.936 6.590 -30.062 1.00 73.15 432 LYS C O 1
ATOM 8854 N N . SER D 1 27 ? 18.287 65.438 -56.349 1.00 60.38 31 SER D N 1
ATOM 8855 C CA . SER D 1 27 ? 19.699 65.883 -56.511 1.00 59.64 31 SER D CA 1
ATOM 8856 C C . SER D 1 27 ? 20.509 65.866 -55.209 1.00 60.39 31 SER D C 1
ATOM 8857 O O . SER D 1 27 ? 21.736 65.949 -55.281 1.00 59.89 31 SER D O 1
ATOM 8860 N N . VAL D 1 28 ? 19.855 65.785 -54.040 1.00 58.79 32 VAL D N 1
ATOM 8861 C CA . VAL D 1 28 ? 20.525 65.368 -52.818 1.00 58.05 32 VAL D CA 1
ATOM 8862 C C . VAL D 1 28 ? 19.788 64.151 -52.268 1.00 56.87 32 VAL D C 1
ATOM 8863 O O . VAL D 1 28 ? 18.577 64.006 -52.450 1.00 52.37 32 VAL D O 1
ATOM 8867 N N . GLN D 1 29 ? 20.561 63.259 -51.639 1.00 57.28 33 GLN D N 1
ATOM 8868 C CA . GLN D 1 29 ? 20.019 62.183 -50.834 1.00 57.10 33 GLN D CA 1
ATOM 8869 C C . GLN D 1 29 ? 20.114 62.627 -49.380 1.00 54.76 33 GLN D C 1
ATOM 8870 O O . GLN D 1 29 ? 21.185 63.053 -48.943 1.00 54.23 33 GLN D O 1
ATOM 8876 N N . VAL D 1 30 ? 18.983 62.573 -48.666 1.00 51.20 34 VAL D N 1
ATOM 8877 C CA . VAL D 1 30 ? 18.956 62.929 -47.260 1.00 51.55 34 VAL D CA 1
ATOM 8878 C C . VAL D 1 30 ? 18.564 61.690 -46.468 1.00 49.98 34 VAL D C 1
ATOM 8879 O O . VAL D 1 30 ? 17.477 61.157 -46.661 1.00 47.92 34 VAL D O 1
ATOM 8883 N N . THR D 1 31 ? 19.446 61.259 -45.559 1.00 53.19 35 THR D N 1
ATOM 8884 C CA . THR D 1 31 ? 19.178 60.093 -44.727 1.00 52.75 35 THR D CA 1
ATOM 8885 C C . THR D 1 31 ? 18.957 60.545 -43.286 1.00 50.79 35 THR D C 1
ATOM 8886 O O . THR D 1 31 ? 19.797 61.238 -42.720 1.00 49.05 35 THR D O 1
ATOM 8890 N N . LEU D 1 32 ? 17.813 60.137 -42.719 1.00 50.12 36 LEU D N 1
ATOM 8891 C CA . LEU D 1 32 ? 17.485 60.375 -41.322 1.00 49.70 36 LEU D CA 1
ATOM 8892 C C . LEU D 1 32 ? 17.796 59.109 -40.524 1.00 52.39 36 LEU D C 1
ATOM 8893 O O . LEU D 1 32 ? 17.306 58.015 -40.840 1.00 52.74 36 LEU D O 1
ATOM 8898 N N . HIS D 1 33 ? 18.620 59.288 -39.484 1.00 53.93 37 HIS D N 1
ATOM 8899 C CA . HIS D 1 33 ? 18.913 58.248 -38.515 1.00 53.55 37 HIS D CA 1
ATOM 8900 C C . HIS D 1 33 ? 18.160 58.574 -37.230 1.00 49.73 37 HIS D C 1
ATOM 8901 O O . HIS D 1 33 ? 18.693 59.273 -36.375 1.00 49.47 37 HIS D O 1
ATOM 8908 N N . LYS D 1 34 ? 16.924 58.085 -37.102 1.00 47.49 38 LYS D N 1
ATOM 8909 C CA . LYS D 1 34 ? 16.110 58.386 -35.937 1.00 47.35 38 LYS D CA 1
ATOM 8910 C C . LYS D 1 34 ? 16.677 57.683 -34.703 1.00 48.68 38 LYS D C 1
ATOM 8911 O O . LYS D 1 34 ? 16.840 56.464 -34.704 1.00 52.04 38 LYS D O 1
ATOM 8917 N N . LEU D 1 35 ? 16.947 58.459 -33.642 1.00 48.10 39 LEU D N 1
ATOM 8918 C CA . LEU D 1 35 ? 17.467 57.924 -32.391 1.00 50.52 39 LEU D CA 1
ATOM 8919 C C . LEU D 1 35 ? 16.410 58.039 -31.298 1.00 52.96 39 LEU D C 1
ATOM 8920 O O . LEU D 1 35 ? 15.592 58.956 -31.314 1.00 59.26 39 LEU D O 1
ATOM 8925 N N . LEU D 1 36 ? 16.463 57.121 -30.334 1.00 51.45 40 LEU D N 1
ATOM 8926 C CA . LEU D 1 36 ? 15.579 57.155 -29.182 1.00 53.13 40 LEU D CA 1
ATOM 8927 C C . LEU D 1 36 ? 16.445 57.086 -27.930 1.00 55.79 40 LEU D C 1
ATOM 8928 O O . LEU D 1 36 ? 17.267 56.184 -27.797 1.00 58.09 40 LEU D O 1
ATOM 8933 N N . PHE D 1 37 ? 16.280 58.071 -27.044 1.00 54.61 41 PHE D N 1
ATOM 8934 C CA . PHE D 1 37 ? 17.075 58.164 -25.833 1.00 57.66 41 PHE D CA 1
ATOM 8935 C C . PHE D 1 37 ? 16.155 57.952 -24.639 1.00 57.33 41 PHE D C 1
ATOM 8936 O O . PHE D 1 37 ? 14.975 58.272 -24.702 1.00 56.36 41 PHE D O 1
ATOM 8944 N N . PRO D 1 38 ? 16.658 57.380 -23.528 1.00 59.72 42 PRO D N 1
ATOM 8945 C CA . PRO D 1 38 ? 15.825 57.142 -22.346 1.00 62.64 42 PRO D CA 1
ATOM 8946 C C . PRO D 1 38 ? 15.341 58.447 -21.721 1.00 64.21 42 PRO D C 1
ATOM 8947 O O . PRO D 1 38 ? 15.958 59.488 -21.931 1.00 62.74 42 PRO D O 1
ATOM 8951 N N . ASP D 1 39 ? 14.243 58.364 -20.956 1.00 66.00 43 ASP D N 1
ATOM 8952 C CA . ASP D 1 39 ? 13.650 59.530 -20.315 1.00 66.95 43 ASP D CA 1
ATOM 8953 C C . ASP D 1 39 ? 14.727 60.303 -19.562 1.00 69.16 43 ASP D C 1
ATOM 8954 O O . ASP D 1 39 ? 15.510 59.708 -18.826 1.00 71.86 43 ASP D O 1
ATOM 8959 N N . GLY D 1 40 ? 14.773 61.624 -19.784 1.00 64.80 44 GLY D N 1
ATOM 8960 C CA . GLY D 1 40 ? 15.662 62.506 -19.042 1.00 65.99 44 GLY D CA 1
ATOM 8961 C C . GLY D 1 40 ? 17.121 62.398 -19.491 1.00 67.13 44 GLY D C 1
ATOM 8962 O O . GLY D 1 40 ? 18.007 62.990 -18.870 1.00 72.74 44 GLY D O 1
ATOM 8963 N N . GLN D 1 41 ? 17.353 61.647 -20.578 1.00 66.63 45 GLN D N 1
ATOM 8964 C CA . GLN D 1 41 ? 18.672 61.460 -21.156 1.00 64.74 45 GLN D CA 1
ATOM 8965 C C . GLN D 1 41 ? 18.584 61.906 -22.625 1.00 62.93 45 GLN D C 1
ATOM 8966 O O . GLN D 1 41 ? 19.625 61.873 -23.296 1.00 70.06 45 GLN D O 1
ATOM 8968 N N . ARG D 1 60 ? 19.255 54.180 -29.018 1.00 62.99 64 ARG D N 1
ATOM 8969 C CA . ARG D 1 60 ? 18.971 53.104 -30.014 1.00 63.38 64 ARG D CA 1
ATOM 8970 C C . ARG D 1 60 ? 18.231 53.701 -31.218 1.00 62.73 64 ARG D C 1
ATOM 8971 O O . ARG D 1 60 ? 17.510 54.690 -31.085 1.00 67.36 64 ARG D O 1
ATOM 8979 N N . GLY D 1 61 ? 18.368 53.080 -32.397 1.00 58.06 65 GLY D N 1
ATOM 8980 C CA . GLY D 1 61 ? 17.562 53.451 -33.552 1.00 57.42 65 GLY D CA 1
ATOM 8981 C C . GLY D 1 61 ? 16.096 53.059 -33.354 1.00 60.45 65 GLY D C 1
ATOM 8982 O O . GLY D 1 61 ? 15.808 52.068 -32.691 1.00 65.18 65 GLY D O 1
ATOM 8983 N N . LEU D 1 62 ? 15.168 53.834 -33.931 1.00 61.46 66 LEU D N 1
ATOM 8984 C CA . LEU D 1 62 ? 13.745 53.606 -33.713 1.00 63.04 66 LEU D CA 1
ATOM 8985 C C . LEU D 1 62 ? 13.008 53.475 -35.046 1.00 67.05 66 LEU D C 1
ATOM 8986 O O . LEU D 1 62 ? 12.938 54.438 -35.817 1.00 68.04 66 LEU D O 1
ATOM 8991 N N . ASN D 1 63 ? 12.407 52.291 -35.250 1.00 65.67 67 ASN D N 1
ATOM 8992 C CA . ASN D 1 63 ? 11.637 51.975 -36.443 1.00 65.29 67 ASN D CA 1
ATOM 8993 C C . ASN D 1 63 ? 10.180 52.386 -36.245 1.00 67.21 67 ASN D C 1
ATOM 8994 O O . ASN D 1 63 ? 9.729 52.572 -35.117 1.00 67.36 67 ASN D O 1
ATOM 8999 N N . ASP D 1 64 ? 9.458 52.513 -37.368 1.00 69.01 68 ASP D N 1
ATOM 9000 C CA . ASP D 1 64 ? 8.027 52.797 -37.403 1.00 63.84 68 ASP D CA 1
ATOM 9001 C C . ASP D 1 64 ? 7.760 54.249 -37.000 1.00 61.87 68 ASP D C 1
ATOM 9002 O O . ASP D 1 64 ? 6.712 54.544 -36.425 1.00 63.49 68 ASP D O 1
ATOM 9004 N N . VAL D 1 65 ? 8.697 55.143 -37.344 1.00 60.88 69 VAL D N 1
ATOM 9005 C CA . VAL D 1 65 ? 8.480 56.575 -37.204 1.00 57.73 69 VAL D CA 1
ATOM 9006 C C . VAL D 1 65 ? 8.230 57.138 -38.598 1.00 56.08 69 VAL D C 1
ATOM 9007 O O . VAL D 1 65 ? 9.085 57.017 -39.475 1.00 57.24 69 VAL D O 1
ATOM 9011 N N . THR D 1 66 ? 7.040 57.718 -38.801 1.00 52.67 70 THR D N 1
ATOM 9012 C CA . THR D 1 66 ? 6.699 58.311 -40.084 1.00 50.97 70 THR D CA 1
ATOM 9013 C C . THR D 1 66 ? 7.254 59.735 -40.136 1.00 46.67 70 THR D C 1
ATOM 9014 O O . THR D 1 66 ? 6.979 60.551 -39.260 1.00 48.46 70 THR D O 1
ATOM 9018 N N . TYR D 1 67 ? 8.047 60.007 -41.175 1.00 44.67 71 TYR D N 1
ATOM 9019 C CA . TYR D 1 67 ? 8.495 61.345 -41.505 1.00 43.57 71 TYR D CA 1
ATOM 9020 C C . TYR D 1 67 ? 7.790 61.826 -42.768 1.00 43.18 71 TYR D C 1
ATOM 9021 O O . TYR D 1 67 ? 7.672 61.082 -43.736 1.00 43.03 71 TYR D O 1
ATOM 9030 N N . GLN D 1 68 ? 7.338 63.079 -42.739 1.00 43.49 72 GLN D N 1
ATOM 9031 C CA . GLN D 1 68 ? 6.858 63.769 -43.923 1.00 45.27 72 GLN D CA 1
ATOM 9032 C C . GLN D 1 68 ? 7.875 64.839 -44.296 1.00 44.86 72 GLN D C 1
ATOM 9033 O O . GLN D 1 68 ? 8.530 65.401 -43.425 1.00 43.87 72 GLN D O 1
ATOM 9039 N N . VAL D 1 69 ? 7.999 65.090 -45.600 1.00 44.96 73 VAL D N 1
ATOM 9040 C CA . VAL D 1 69 ? 8.849 66.150 -46.108 1.00 44.41 73 VAL D CA 1
ATOM 9041 C C . VAL D 1 69 ? 7.953 67.158 -46.815 1.00 44.97 73 VAL D C 1
ATOM 9042 O O . VAL D 1 69 ? 7.078 66.789 -47.600 1.00 45.70 73 VAL D O 1
ATOM 9046 N N . TYR D 1 70 ? 8.195 68.441 -46.521 1.00 42.66 74 TYR D N 1
ATOM 9047 C CA . TYR D 1 70 ? 7.484 69.532 -47.165 1.00 41.03 74 TYR D CA 1
ATOM 9048 C C . TYR D 1 70 ? 8.476 70.419 -47.897 1.00 37.98 74 TYR D C 1
ATOM 9049 O O . TYR D 1 70 ? 9.556 70.709 -47.388 1.00 38.74 74 TYR D O 1
ATOM 9058 N N . ASP D 1 71 ? 8.090 70.832 -49.101 1.00 35.25 75 ASP D N 1
ATOM 9059 C CA . ASP D 1 71 ? 8.864 71.813 -49.828 1.00 32.87 75 ASP D CA 1
ATOM 9060 C C . ASP D 1 71 ? 8.495 73.194 -49.289 1.00 31.63 75 ASP D C 1
ATOM 9061 O O . ASP D 1 71 ? 7.353 73.625 -49.453 1.00 31.75 75 ASP D O 1
ATOM 9066 N N . VAL D 1 72 ? 9.452 73.867 -48.637 1.00 30.69 76 VAL D N 1
ATOM 9067 C CA . VAL D 1 72 ? 9.183 75.152 -48.012 1.00 29.90 76 VAL D CA 1
ATOM 9068 C C . VAL D 1 72 ? 10.027 76.229 -48.695 1.00 30.61 76 VAL D C 1
ATOM 9069 O O . VAL D 1 72 ? 10.293 77.255 -48.097 1.00 31.22 76 VAL D O 1
ATOM 9073 N N . THR D 1 73 ? 10.382 76.001 -49.968 1.00 31.08 77 THR D N 1
ATOM 9074 C CA . THR D 1 73 ? 11.256 76.884 -50.722 1.00 31.01 77 THR D CA 1
ATOM 9075 C C . THR D 1 73 ? 10.581 78.243 -50.866 1.00 29.88 77 THR D C 1
ATOM 9076 O O . THR D 1 73 ? 11.221 79.264 -50.644 1.00 30.07 77 THR D O 1
ATOM 9080 N N . ASP D 1 74 ? 9.300 78.228 -51.268 1.00 28.94 78 ASP D N 1
ATOM 9081 C CA . ASP D 1 74 ? 8.538 79.434 -51.531 1.00 28.96 78 ASP D CA 1
ATOM 9082 C C . ASP D 1 74 ? 8.453 80.291 -50.270 1.00 29.11 78 ASP D C 1
ATOM 9083 O O . ASP D 1 74 ? 8.942 81.426 -50.274 1.00 29.75 78 ASP D O 1
ATOM 9088 N N . PRO D 1 75 ? 7.823 79.807 -49.173 1.00 28.73 79 PRO D N 1
ATOM 9089 C CA . PRO D 1 75 ? 7.723 80.602 -47.949 1.00 28.31 79 PRO D CA 1
ATOM 9090 C C . PRO D 1 75 ? 9.092 81.001 -47.396 1.00 27.52 79 PRO D C 1
ATOM 9091 O O . PRO D 1 75 ? 9.220 82.074 -46.815 1.00 28.68 79 PRO D O 1
ATOM 9095 N N . PHE D 1 76 ? 10.123 80.183 -47.622 1.00 25.41 80 PHE D N 1
ATOM 9096 C CA . PHE D 1 76 ? 11.455 80.529 -47.155 1.00 24.17 80 PHE D CA 1
ATOM 9097 C C . PHE D 1 76 ? 11.902 81.850 -47.779 1.00 24.76 80 PHE D C 1
ATOM 9098 O O . PHE D 1 76 ? 12.335 82.749 -47.061 1.00 24.97 80 PHE D O 1
ATOM 9106 N N . TYR D 1 77 ? 11.816 81.954 -49.114 1.00 25.02 81 TYR D N 1
ATOM 9107 C CA . TYR D 1 77 ? 12.324 83.121 -49.828 1.00 25.51 81 TYR D CA 1
ATOM 9108 C C . TYR D 1 77 ? 11.417 84.331 -49.594 1.00 24.84 81 TYR D C 1
ATOM 9109 O O . TYR D 1 77 ? 11.894 85.449 -49.577 1.00 25.64 81 TYR D O 1
ATOM 9118 N N . GLN D 1 78 ? 10.121 84.085 -49.389 1.00 23.55 82 GLN D N 1
ATOM 9119 C CA . GLN D 1 78 ? 9.188 85.131 -49.022 1.00 23.20 82 GLN D CA 1
ATOM 9120 C C . GLN D 1 78 ? 9.608 85.759 -47.696 1.00 23.51 82 GLN D C 1
ATOM 9121 O O . GLN D 1 78 ? 9.726 86.969 -47.595 1.00 24.20 82 GLN D O 1
ATOM 9127 N N . LEU D 1 79 ? 9.833 84.939 -46.665 1.00 23.40 83 LEU D N 1
ATOM 9128 C CA . LEU D 1 79 ? 10.249 85.438 -45.364 1.00 23.34 83 LEU D CA 1
ATOM 9129 C C . LEU D 1 79 ? 11.560 86.205 -45.476 1.00 23.95 83 LEU D C 1
ATOM 9130 O O . LEU D 1 79 ? 11.723 87.219 -44.821 1.00 24.90 83 LEU D O 1
ATOM 9135 N N . ARG D 1 80 ? 12.498 85.707 -46.282 1.00 24.26 84 ARG D N 1
ATOM 9136 C CA . ARG D 1 80 ? 13.777 86.374 -46.454 1.00 24.80 84 ARG D CA 1
ATOM 9137 C C . ARG D 1 80 ? 13.581 87.749 -47.089 1.00 24.28 84 ARG D C 1
ATOM 9138 O O . ARG D 1 80 ? 14.213 88.706 -46.658 1.00 24.59 84 ARG D O 1
ATOM 9146 N N . SER D 1 81 ? 12.708 87.838 -48.104 1.00 24.44 85 SER D N 1
ATOM 9147 C CA . SER D 1 81 ? 12.427 89.086 -48.788 1.00 23.89 85 SER D CA 1
ATOM 9148 C C . SER D 1 81 ? 11.745 90.079 -47.840 1.00 24.28 85 SER D C 1
ATOM 9149 O O . SER D 1 81 ? 11.890 91.281 -48.009 1.00 24.14 85 SER D O 1
ATOM 9152 N N . GLU D 1 82 ? 10.997 89.553 -46.857 1.00 25.13 86 GLU D N 1
ATOM 9153 C CA . GLU D 1 82 ? 10.272 90.348 -45.882 1.00 24.79 86 GLU D CA 1
ATOM 9154 C C . GLU D 1 82 ? 11.203 90.904 -44.817 1.00 24.98 86 GLU D C 1
ATOM 9155 O O . GLU D 1 82 ? 10.757 91.718 -44.016 1.00 26.15 86 GLU D O 1
ATOM 9161 N N . GLY D 1 83 ? 12.466 90.453 -44.795 1.00 25.47 87 GLY D N 1
ATOM 9162 C CA . GLY D 1 83 ? 13.466 91.014 -43.895 1.00 25.68 87 GLY D CA 1
ATOM 9163 C C . GLY D 1 83 ? 13.915 90.056 -42.795 1.00 25.08 87 GLY D C 1
ATOM 9164 O O . GLY D 1 83 ? 14.784 90.418 -42.013 1.00 25.56 87 GLY D O 1
ATOM 9165 N N . LYS D 1 84 ? 13.354 88.838 -42.757 1.00 25.48 88 LYS D N 1
ATOM 9166 C CA . LYS D 1 84 ? 13.744 87.850 -41.760 1.00 26.12 88 LYS D CA 1
ATOM 9167 C C . LYS D 1 84 ? 15.139 87.290 -42.063 1.00 26.54 88 LYS D C 1
ATOM 9168 O O . LYS D 1 84 ? 15.507 87.105 -43.222 1.00 27.19 88 LYS D O 1
ATOM 9174 N N . THR D 1 85 ? 15.896 86.993 -41.000 1.00 27.60 89 THR D N 1
ATOM 9175 C CA . THR D 1 85 ? 17.165 86.293 -41.117 1.00 28.60 89 THR D CA 1
ATOM 9176 C C . THR D 1 85 ? 16.903 84.834 -41.504 1.00 28.65 89 THR D C 1
ATOM 9177 O O . THR D 1 85 ? 15.778 84.338 -41.380 1.00 27.00 89 THR D O 1
ATOM 9181 N N . VAL D 1 86 ? 17.964 84.141 -41.944 1.00 28.93 90 VAL D N 1
ATOM 9182 C CA . VAL D 1 86 ? 17.871 82.727 -42.285 1.00 29.50 90 VAL D CA 1
ATOM 9183 C C . VAL D 1 86 ? 17.338 81.952 -41.081 1.00 30.61 90 VAL D C 1
ATOM 9184 O O . VAL D 1 86 ? 16.380 81.194 -41.220 1.00 32.25 90 VAL D O 1
ATOM 9188 N N . GLN D 1 87 ? 17.945 82.186 -39.910 1.00 34.51 91 GLN D N 1
ATOM 9189 C CA . GLN D 1 87 ? 17.585 81.501 -38.672 1.00 37.61 91 GLN D CA 1
ATOM 9190 C C . GLN D 1 87 ? 16.118 81.754 -38.316 1.00 36.10 91 GLN D C 1
ATOM 9191 O O . GLN D 1 87 ? 15.408 80.823 -37.958 1.00 35.31 91 GLN D O 1
ATOM 9197 N N . GLU D 1 88 ? 15.685 83.013 -38.441 1.00 34.99 92 GLU D N 1
ATOM 9198 C CA . GLU D 1 88 ? 14.318 83.417 -38.154 1.00 34.27 92 GLU D CA 1
ATOM 9199 C C . GLU D 1 88 ? 13.326 82.697 -39.061 1.00 35.31 92 GLU D C 1
ATOM 9200 O O . GLU D 1 88 ? 12.310 82.191 -38.595 1.00 38.67 92 GLU D O 1
ATOM 9206 N N . ALA D 1 89 ? 13.618 82.665 -40.366 1.00 34.26 93 ALA D N 1
ATOM 9207 C CA . ALA D 1 89 ? 12.756 81.985 -41.313 1.00 32.35 93 ALA D CA 1
ATOM 9208 C C . ALA D 1 89 ? 12.702 80.481 -41.008 1.00 32.21 93 ALA D C 1
ATOM 9209 O O . ALA D 1 89 ? 11.631 79.875 -41.029 1.00 29.91 93 ALA D O 1
ATOM 9211 N N . GLN D 1 90 ? 13.854 79.879 -40.687 1.00 33.50 94 GLN D N 1
ATOM 9212 C CA . GLN D 1 90 ? 13.892 78.471 -40.322 1.00 33.90 94 GLN D CA 1
ATOM 9213 C C . GLN D 1 90 ? 12.962 78.197 -39.141 1.00 34.78 94 GLN D C 1
ATOM 9214 O O . GLN D 1 90 ? 12.246 77.196 -39.133 1.00 33.06 94 GLN D O 1
ATOM 9220 N N . ARG D 1 91 ? 12.995 79.081 -38.136 1.00 33.80 95 ARG D N 1
ATOM 9221 C CA . ARG D 1 91 ? 12.284 78.846 -36.888 1.00 34.27 95 ARG D CA 1
ATOM 9222 C C . ARG D 1 91 ? 10.795 78.943 -37.176 1.00 33.76 95 ARG D C 1
ATOM 9223 O O . ARG D 1 91 ? 9.997 78.152 -36.683 1.00 34.20 95 ARG D O 1
ATOM 9231 N N . GLN D 1 92 ? 10.442 79.898 -38.022 1.00 34.04 96 GLN D N 1
ATOM 9232 C CA . GLN D 1 92 ? 9.050 80.096 -38.358 1.00 33.88 96 GLN D CA 1
ATOM 9233 C C . GLN D 1 92 ? 8.554 78.887 -39.142 1.00 32.36 96 GLN D C 1
ATOM 9234 O O . GLN D 1 92 ? 7.510 78.333 -38.819 1.00 32.64 96 GLN D O 1
ATOM 9240 N N . LEU D 1 93 ? 9.301 78.481 -40.174 1.00 30.74 97 LEU D N 1
ATOM 9241 C CA . LEU D 1 93 ? 8.899 77.357 -41.006 1.00 29.05 97 LEU D CA 1
ATOM 9242 C C . LEU D 1 93 ? 8.768 76.078 -40.172 1.00 28.56 97 LEU D C 1
ATOM 9243 O O . LEU D 1 93 ? 7.856 75.286 -40.389 1.00 26.91 97 LEU D O 1
ATOM 9248 N N . ALA D 1 94 ? 9.672 75.892 -39.207 1.00 29.84 98 ALA D N 1
ATOM 9249 C CA . ALA D 1 94 ? 9.589 74.771 -38.288 1.00 31.60 98 ALA D CA 1
ATOM 9250 C C . ALA D 1 94 ? 8.236 74.734 -37.564 1.00 33.44 98 ALA D C 1
ATOM 9251 O O . ALA D 1 94 ? 7.753 73.649 -37.238 1.00 34.47 98 ALA D O 1
ATOM 9253 N N . GLU D 1 95 ? 7.642 75.910 -37.304 1.00 34.23 99 GLU D N 1
ATOM 9254 C CA . GLU D 1 95 ? 6.405 76.019 -36.541 1.00 35.19 99 GLU D CA 1
ATOM 9255 C C . GLU D 1 95 ? 5.170 75.925 -37.441 1.00 38.40 99 GLU D C 1
ATOM 9256 O O . GLU D 1 95 ? 4.220 75.252 -37.059 1.00 39.81 99 GLU D O 1
ATOM 9258 N N . THR D 1 96 ? 5.169 76.596 -38.610 1.00 40.82 100 THR D N 1
ATOM 9259 C CA . THR D 1 96 ? 3.955 76.804 -39.400 1.00 43.34 100 THR D CA 1
ATOM 9260 C C . THR D 1 96 ? 4.058 76.223 -40.812 1.00 45.34 100 THR D C 1
ATOM 9261 O O . THR D 1 96 ? 3.062 76.224 -41.535 1.00 47.63 100 THR D O 1
ATOM 9265 N N . GLY D 1 97 ? 5.240 75.744 -41.220 1.00 46.58 101 GLY D N 1
ATOM 9266 C CA . GLY D 1 97 ? 5.487 75.354 -42.603 1.00 47.05 101 GLY D CA 1
ATOM 9267 C C . GLY D 1 97 ? 4.599 74.206 -43.086 1.00 48.60 101 GLY D C 1
ATOM 9268 O O . GLY D 1 97 ? 4.402 74.057 -44.292 1.00 51.19 101 GLY D O 1
ATOM 9269 N N . ALA D 1 98 ? 4.091 73.382 -42.156 1.00 49.45 102 ALA D N 1
ATOM 9270 C CA . ALA D 1 98 ? 3.218 72.275 -42.518 1.00 49.96 102 ALA D CA 1
ATOM 9271 C C . ALA D 1 98 ? 1.820 72.781 -42.884 1.00 52.03 102 ALA D C 1
ATOM 9272 O O . ALA D 1 98 ? 1.226 72.316 -43.850 1.00 54.61 102 ALA D O 1
ATOM 9274 N N . MET D 1 99 ? 1.326 73.767 -42.123 1.00 53.33 103 MET D N 1
ATOM 9275 C CA . MET D 1 99 ? -0.058 74.228 -42.200 1.00 53.17 103 MET D CA 1
ATOM 9276 C C . MET D 1 99 ? -0.464 74.497 -43.653 1.00 51.65 103 MET D C 1
ATOM 9277 O O . MET D 1 99 ? 0.226 75.224 -44.371 1.00 52.62 103 MET D O 1
ATOM 9279 N N . ASN D 1 100 ? -1.585 73.887 -44.074 1.00 51.35 104 ASN D N 1
ATOM 9280 C CA . ASN D 1 100 ? -2.238 74.182 -45.349 1.00 52.38 104 ASN D CA 1
ATOM 9281 C C . ASN D 1 100 ? -1.290 73.890 -46.518 1.00 50.67 104 ASN D C 1
ATOM 9282 O O . ASN D 1 100 ? -1.181 74.694 -47.444 1.00 49.96 104 ASN D O 1
ATOM 9284 N N . ARG D 1 101 ? -0.633 72.719 -46.480 1.00 50.81 105 ARG D N 1
ATOM 9285 C CA . ARG D 1 101 ? 0.270 72.277 -47.533 1.00 48.81 105 ARG D CA 1
ATOM 9286 C C . ARG D 1 101 ? 0.342 70.748 -47.534 1.00 47.67 105 ARG D C 1
ATOM 9287 O O . ARG D 1 101 ? 0.371 70.141 -46.468 1.00 44.83 105 ARG D O 1
ATOM 9295 N N . LYS D 1 102 ? 0.390 70.131 -48.729 1.00 50.00 106 LYS D N 1
ATOM 9296 C CA . LYS D 1 102 ? 0.495 68.680 -48.854 1.00 49.16 106 LYS D CA 1
ATOM 9297 C C . LYS D 1 102 ? 1.975 68.296 -48.913 1.00 49.55 106 LYS D C 1
ATOM 9298 O O . LYS D 1 102 ? 2.751 68.901 -49.646 1.00 49.51 106 LYS D O 1
ATOM 9300 N N . PRO D 1 103 ? 2.411 67.273 -48.145 1.00 47.34 107 PRO D N 1
ATOM 9301 C CA . PRO D 1 103 ? 3.809 66.843 -48.162 1.00 46.07 107 PRO D CA 1
ATOM 9302 C C . PRO D 1 103 ? 4.195 66.231 -49.499 1.00 44.88 107 PRO D C 1
ATOM 9303 O O . PRO D 1 103 ? 3.366 65.579 -50.132 1.00 45.07 107 PRO D O 1
ATOM 9307 N N . ILE D 1 104 ? 5.456 66.428 -49.901 1.00 42.25 108 ILE D N 1
ATOM 9308 C CA . ILE D 1 104 ? 5.923 65.936 -51.187 1.00 42.07 108 ILE D CA 1
ATOM 9309 C C . ILE D 1 104 ? 6.516 64.533 -51.045 1.00 44.74 108 ILE D C 1
ATOM 9310 O O . ILE D 1 104 ? 6.776 63.877 -52.046 1.00 47.70 108 ILE D O 1
ATOM 9315 N N . ALA D 1 105 ? 6.740 64.068 -49.812 1.00 44.53 109 ALA D N 1
ATOM 9316 C CA . ALA D 1 105 ? 7.201 62.711 -49.583 1.00 45.77 109 ALA D CA 1
ATOM 9317 C C . ALA D 1 105 ? 6.800 62.252 -48.182 1.00 46.22 109 ALA D C 1
ATOM 9318 O O . ALA D 1 105 ? 6.669 63.064 -47.266 1.00 48.33 109 ALA D O 1
ATOM 9320 N N . GLU D 1 106 ? 6.614 60.937 -48.035 1.00 47.74 110 GLU D N 1
ATOM 9321 C CA . GLU D 1 106 ? 6.242 60.343 -46.760 1.00 49.65 110 GLU D CA 1
ATOM 9322 C C . GLU D 1 106 ? 6.751 58.906 -46.739 1.00 52.15 110 GLU D C 1
ATOM 9323 O O . GLU D 1 106 ? 6.565 58.165 -47.706 1.00 52.63 110 GLU D O 1
ATOM 9329 N N . ASP D 1 107 ? 7.403 58.538 -45.628 1.00 54.87 111 ASP D N 1
ATOM 9330 C CA . ASP D 1 107 ? 8.081 57.256 -45.512 1.00 57.40 111 ASP D CA 1
ATOM 9331 C C . ASP D 1 107 ? 8.304 56.957 -44.029 1.00 57.42 111 ASP D C 1
ATOM 9332 O O . ASP D 1 107 ? 8.251 57.862 -43.193 1.00 58.69 111 ASP D O 1
ATOM 9337 N N . LYS D 1 108 ? 8.512 55.662 -43.719 1.00 59.14 112 LYS D N 1
ATOM 9338 C CA . LYS D 1 108 ? 8.731 55.203 -42.354 1.00 60.27 112 LYS D CA 1
ATOM 9339 C C . LYS D 1 108 ? 10.182 54.765 -42.161 1.00 59.55 112 LYS D C 1
ATOM 9340 O O . LYS D 1 108 ? 10.830 54.286 -43.090 1.00 59.25 112 LYS D O 1
ATOM 9346 N N . THR D 1 109 ? 10.669 54.917 -40.922 1.00 61.30 113 THR D N 1
ATOM 9347 C CA . THR D 1 109 ? 11.979 54.411 -40.525 1.00 60.66 113 THR D CA 1
ATOM 9348 C C . THR D 1 109 ? 11.893 52.889 -40.438 1.00 55.75 113 THR D C 1
ATOM 9349 O O . THR D 1 109 ? 10.903 52.366 -39.935 1.00 57.36 113 THR D O 1
ATOM 9353 N N . GLN D 1 110 ? 12.930 52.175 -40.893 1.00 60.33 114 GLN D N 1
ATOM 9354 C CA . GLN D 1 110 ? 12.873 50.712 -40.910 1.00 59.28 114 GLN D CA 1
ATOM 9355 C C . GLN D 1 110 ? 14.240 50.071 -40.621 1.00 59.49 114 GLN D C 1
ATOM 9356 O O . GLN D 1 110 ? 15.222 50.822 -40.558 1.00 60.25 114 GLN D O 1
ATOM 9358 N N . VAL D 1 119 ? 15.667 56.090 -42.646 1.00 49.45 123 VAL D N 1
ATOM 9359 C CA . VAL D 1 119 ? 14.765 56.488 -43.766 1.00 46.15 123 VAL D CA 1
ATOM 9360 C C . VAL D 1 119 ? 15.497 57.513 -44.627 1.00 45.08 123 VAL D C 1
ATOM 9361 O O . VAL D 1 119 ? 16.202 58.363 -44.102 1.00 45.50 123 VAL D O 1
ATOM 9365 N N . SER D 1 120 ? 15.327 57.400 -45.946 1.00 44.49 124 SER D N 1
ATOM 9366 C CA . SER D 1 120 ? 16.048 58.221 -46.911 1.00 46.28 124 SER D CA 1
ATOM 9367 C C . SER D 1 120 ? 15.098 58.841 -47.931 1.00 44.52 124 SER D C 1
ATOM 9368 O O . SER D 1 120 ? 14.107 58.241 -48.336 1.00 44.48 124 SER D O 1
ATOM 9371 N N . PHE D 1 121 ? 15.434 60.063 -48.345 1.00 44.80 125 PHE D N 1
ATOM 9372 C CA . PHE D 1 121 ? 14.668 60.774 -49.348 1.00 45.03 125 PHE D CA 1
ATOM 9373 C C . PHE D 1 121 ? 15.619 61.359 -50.385 1.00 46.23 125 PHE D C 1
ATOM 9374 O O . PHE D 1 121 ? 16.687 61.878 -50.041 1.00 46.83 125 PHE D O 1
ATOM 9382 N N . SER D 1 122 ? 15.197 61.255 -51.649 1.00 44.91 126 SER D N 1
ATOM 9383 C CA . SER D 1 122 ? 15.897 61.877 -52.757 1.00 46.19 126 SER D CA 1
ATOM 9384 C C . SER D 1 122 ? 15.139 63.142 -53.153 1.00 46.76 126 SER D C 1
ATOM 9385 O O . SER D 1 122 ? 13.935 63.070 -53.402 1.00 49.50 126 SER D O 1
ATOM 9388 N N . LEU D 1 123 ? 15.843 64.286 -53.176 1.00 43.95 127 LEU D N 1
ATOM 9389 C CA . LEU D 1 123 ? 15.207 65.594 -53.267 1.00 42.71 127 LEU D CA 1
ATOM 9390 C C . LEU D 1 123 ? 15.971 66.499 -54.230 1.00 43.79 127 LEU D C 1
ATOM 9391 O O . LEU D 1 123 ? 17.204 66.520 -54.240 1.00 42.54 127 LEU D O 1
ATOM 9396 N N . ALA D 1 124 ? 15.219 67.288 -55.005 1.00 44.98 128 ALA D N 1
ATOM 9397 C CA . ALA D 1 124 ? 15.807 68.244 -55.927 1.00 46.43 128 ALA D CA 1
ATOM 9398 C C . ALA D 1 124 ? 16.606 69.297 -55.158 1.00 47.19 128 ALA D C 1
ATOM 9399 O O . ALA D 1 124 ? 16.182 69.748 -54.096 1.00 47.46 128 ALA D O 1
ATOM 9401 N N . SER D 1 125 ? 17.766 69.684 -55.707 1.00 47.60 129 SER D N 1
ATOM 9402 C CA . SER D 1 125 ? 18.643 70.663 -55.076 1.00 48.55 129 SER D CA 1
ATOM 9403 C C . SER D 1 125 ? 18.189 72.089 -55.400 1.00 49.86 129 SER D C 1
ATOM 9404 O O . SER D 1 125 ? 18.388 72.999 -54.588 1.00 46.42 129 SER D O 1
ATOM 9407 N N . LYS D 1 126 ? 17.601 72.281 -56.593 1.00 46.27 130 LYS D N 1
ATOM 9408 C CA . LYS D 1 126 ? 17.195 73.596 -57.071 1.00 46.16 130 LYS D CA 1
ATOM 9409 C C . LYS D 1 126 ? 15.785 73.544 -57.661 1.00 45.43 130 LYS D C 1
ATOM 9410 O O . LYS D 1 126 ? 15.283 72.469 -57.979 1.00 43.74 130 LYS D O 1
ATOM 9416 N N . ASP D 1 127 ? 15.161 74.727 -57.799 1.00 47.12 131 ASP D N 1
ATOM 9417 C CA . ASP D 1 127 ? 13.808 74.855 -58.328 1.00 47.32 131 ASP D CA 1
ATOM 9418 C C . ASP D 1 127 ? 13.850 75.471 -59.728 1.00 48.26 131 ASP D C 1
ATOM 9419 O O . ASP D 1 127 ? 14.930 75.766 -60.249 1.00 47.57 131 ASP D O 1
ATOM 9424 N N . SER D 1 128 ? 12.657 75.683 -60.316 1.00 49.01 132 SER D N 1
ATOM 9425 C CA . SER D 1 128 ? 12.529 76.234 -61.662 1.00 50.05 132 SER D CA 1
ATOM 9426 C C . SER D 1 128 ? 13.301 77.547 -61.821 1.00 51.37 132 SER D C 1
ATOM 9427 O O . SER D 1 128 ? 13.771 77.854 -62.919 1.00 52.47 132 SER D O 1
ATOM 9430 N N . GLN D 1 129 ? 13.422 78.320 -60.731 1.00 49.69 133 GLN D N 1
ATOM 9431 C CA . GLN D 1 129 ? 14.041 79.637 -60.777 1.00 49.27 133 GLN D CA 1
ATOM 9432 C C . GLN D 1 129 ? 15.541 79.569 -60.475 1.00 50.46 133 GLN D C 1
ATOM 9433 O O . GLN D 1 129 ? 16.187 80.612 -60.372 1.00 49.66 133 GLN D O 1
ATOM 9439 N N . GLN D 1 130 ? 16.081 78.346 -60.328 1.00 48.71 134 GLN D N 1
ATOM 9440 C CA . GLN D 1 130 ? 17.498 78.118 -60.076 1.00 48.18 134 GLN D CA 1
ATOM 9441 C C . GLN D 1 130 ? 17.854 78.530 -58.643 1.00 47.40 134 GLN D C 1
ATOM 9442 O O . GLN D 1 130 ? 18.999 78.882 -58.358 1.00 44.34 134 GLN D O 1
ATOM 9444 N N . ARG D 1 131 ? 16.873 78.455 -57.733 1.00 46.72 135 ARG D N 1
ATOM 9445 C CA . ARG D 1 131 ? 17.094 78.783 -56.334 1.00 43.44 135 ARG D CA 1
ATOM 9446 C C . ARG D 1 131 ? 17.352 77.496 -55.558 1.00 41.69 135 ARG D C 1
ATOM 9447 O O . ARG D 1 131 ? 16.690 76.484 -55.785 1.00 39.62 135 ARG D O 1
ATOM 9455 N N . ASP D 1 132 ? 18.308 77.571 -54.627 1.00 42.12 136 ASP D N 1
ATOM 9456 C CA . ASP D 1 132 ? 18.581 76.480 -53.706 1.00 40.53 136 ASP D CA 1
ATOM 9457 C C . ASP D 1 132 ? 17.326 76.243 -52.874 1.00 36.62 136 ASP D C 1
ATOM 9458 O O . ASP D 1 132 ? 16.727 77.198 -52.375 1.00 35.40 136 ASP D O 1
ATOM 9463 N N . LYS D 1 133 ? 16.933 74.970 -52.737 1.00 35.24 137 LYS D N 1
ATOM 9464 C CA . LYS D 1 133 ? 15.631 74.633 -52.176 1.00 34.34 137 LYS D CA 1
ATOM 9465 C C . LYS D 1 133 ? 15.718 74.503 -50.656 1.00 31.65 137 LYS D C 1
ATOM 9466 O O . LYS D 1 133 ? 16.810 74.413 -50.092 1.00 31.30 137 LYS D O 1
ATOM 9472 N N . ALA D 1 134 ? 14.538 74.492 -50.022 1.00 29.62 138 ALA D N 1
ATOM 9473 C CA . ALA D 1 134 ? 14.426 74.388 -48.579 1.00 28.53 138 ALA D CA 1
ATOM 9474 C C . ALA D 1 134 ? 13.364 73.350 -48.216 1.00 28.56 138 ALA D C 1
ATOM 9475 O O . ALA D 1 134 ? 12.246 73.381 -48.739 1.00 29.26 138 ALA D O 1
ATOM 9477 N N . TYR D 1 135 ? 13.721 72.452 -47.290 1.00 27.23 139 TYR D N 1
ATOM 9478 C CA . TYR D 1 135 ? 12.850 71.340 -46.941 1.00 27.08 139 TYR D CA 1
ATOM 9479 C C . TYR D 1 135 ? 12.600 71.292 -45.441 1.00 26.43 139 TYR D C 1
ATOM 9480 O O . TYR D 1 135 ? 13.479 71.581 -44.638 1.00 26.27 139 TYR D O 1
ATOM 9489 N N . LEU D 1 136 ? 11.376 70.895 -45.094 1.00 26.50 140 LEU D N 1
ATOM 9490 C CA . LEU D 1 136 ? 10.941 70.754 -43.717 1.00 27.22 140 LEU D CA 1
ATOM 9491 C C . LEU D 1 136 ? 10.640 69.284 -43.451 1.00 29.48 140 LEU D C 1
ATOM 9492 O O . LEU D 1 136 ? 9.801 68.696 -44.139 1.00 30.46 140 LEU D O 1
ATOM 9497 N N . PHE D 1 137 ? 11.281 68.729 -42.411 1.00 30.76 141 PHE D N 1
ATOM 9498 C CA . PHE D 1 137 ? 11.055 67.347 -42.025 1.00 31.51 141 PHE D CA 1
ATOM 9499 C C . PHE D 1 137 ? 10.240 67.308 -40.734 1.00 33.29 141 PHE D C 1
ATOM 9500 O O . PHE D 1 137 ? 10.672 67.821 -39.703 1.00 35.21 141 PHE D O 1
ATOM 9508 N N . VAL D 1 138 ? 9.059 66.682 -40.810 1.00 35.09 142 VAL D N 1
ATOM 9509 C CA . VAL D 1 138 ? 8.160 66.570 -39.675 1.00 36.10 142 VAL D CA 1
ATOM 9510 C C . VAL D 1 138 ? 8.012 65.098 -39.295 1.00 36.85 142 VAL D C 1
ATOM 9511 O O . VAL D 1 138 ? 7.693 64.257 -40.133 1.00 38.28 142 VAL D O 1
ATOM 9515 N N . GLU D 1 139 ? 8.234 64.808 -38.009 1.00 38.63 143 GLU D N 1
ATOM 9516 C CA . GLU D 1 139 ? 7.900 63.515 -37.440 1.00 38.65 143 GLU D CA 1
ATOM 9517 C C . GLU D 1 139 ? 6.390 63.474 -37.216 1.00 40.61 143 GLU D C 1
ATOM 9518 O O . GLU D 1 139 ? 5.880 64.081 -36.281 1.00 41.86 143 GLU D O 1
ATOM 9524 N N . ALA D 1 140 ? 5.685 62.756 -38.093 1.00 42.26 144 ALA D N 1
ATOM 9525 C CA . ALA D 1 140 ? 4.229 62.803 -38.163 1.00 45.53 144 ALA D CA 1
ATOM 9526 C C . ALA D 1 140 ? 3.582 61.862 -37.148 1.00 48.59 144 ALA D C 1
ATOM 9527 O O . ALA D 1 140 ? 2.694 62.282 -36.400 1.00 55.99 144 ALA D O 1
ATOM 9529 N N . GLU D 1 141 ? 4.005 60.589 -37.149 1.00 48.77 145 GLU D N 1
ATOM 9530 C CA . GLU D 1 141 ? 3.519 59.603 -36.190 1.00 47.73 145 GLU D CA 1
ATOM 9531 C C . GLU D 1 141 ? 4.709 58.796 -35.666 1.00 48.20 145 GLU D C 1
ATOM 9532 O O . GLU D 1 141 ? 5.669 58.535 -36.397 1.00 47.94 145 GLU D O 1
ATOM 9534 N N . ALA D 1 142 ? 4.634 58.443 -34.376 1.00 49.45 146 ALA D N 1
ATOM 9535 C CA . ALA D 1 142 ? 5.734 57.777 -33.701 1.00 50.01 146 ALA D CA 1
ATOM 9536 C C . ALA D 1 142 ? 5.217 56.700 -32.744 1.00 48.93 146 ALA D C 1
ATOM 9537 O O . ALA D 1 142 ? 4.103 56.782 -32.232 1.00 48.44 146 ALA D O 1
ATOM 9539 N N . PRO D 1 143 ? 6.023 55.652 -32.476 1.00 48.14 147 PRO D N 1
ATOM 9540 C CA . PRO D 1 143 ? 5.630 54.594 -31.544 1.00 48.33 147 PRO D CA 1
ATOM 9541 C C . PRO D 1 143 ? 5.246 55.104 -30.159 1.00 50.52 147 PRO D C 1
ATOM 9542 O O . PRO D 1 143 ? 5.697 56.180 -29.764 1.00 53.02 147 PRO D O 1
ATOM 9546 N N . GLU D 1 144 ? 4.453 54.292 -29.433 1.00 51.43 148 GLU D N 1
ATOM 9547 C CA . GLU D 1 144 ? 3.922 54.630 -28.115 1.00 52.89 148 GLU D CA 1
ATOM 9548 C C . GLU D 1 144 ? 5.044 54.918 -27.107 1.00 53.84 148 GLU D C 1
ATOM 9549 O O . GLU D 1 144 ? 4.842 55.638 -26.127 1.00 57.73 148 GLU D O 1
ATOM 9551 N N . VAL D 1 145 ? 6.231 54.361 -27.364 1.00 53.62 149 VAL D N 1
ATOM 9552 C CA . VAL D 1 145 ? 7.367 54.485 -26.464 1.00 52.85 149 VAL D CA 1
ATOM 9553 C C . VAL D 1 145 ? 7.889 55.926 -26.409 1.00 52.60 149 VAL D C 1
ATOM 9554 O O . VAL D 1 145 ? 8.595 56.286 -25.471 1.00 55.73 149 VAL D O 1
ATOM 9558 N N . VAL D 1 146 ? 7.552 56.752 -27.405 1.00 52.44 150 VAL D N 1
ATOM 9559 C CA . VAL D 1 146 ? 8.095 58.099 -27.486 1.00 50.03 150 VAL D CA 1
ATOM 9560 C C . VAL D 1 146 ? 7.311 59.047 -26.581 1.00 50.30 150 VAL D C 1
ATOM 9561 O O . VAL D 1 146 ? 6.093 59.143 -26.699 1.00 53.63 150 VAL D O 1
ATOM 9565 N N . LYS D 1 147 ? 8.035 59.756 -25.703 1.00 48.26 151 LYS D N 1
ATOM 9566 C CA . LYS D 1 147 ? 7.462 60.787 -24.851 1.00 48.96 151 LYS D CA 1
ATOM 9567 C C . LYS D 1 147 ? 7.492 62.133 -25.589 1.00 48.21 151 LYS D C 1
ATOM 9568 O O . LYS D 1 147 ? 6.461 62.784 -25.720 1.00 49.81 151 LYS D O 1
ATOM 9574 N N . GLU D 1 148 ? 8.686 62.539 -26.042 1.00 46.95 152 GLU D N 1
ATOM 9575 C CA . GLU D 1 148 ? 8.882 63.779 -26.777 1.00 47.23 152 GLU D CA 1
ATOM 9576 C C . GLU D 1 148 ? 9.499 63.476 -28.141 1.00 46.11 152 GLU D C 1
ATOM 9577 O O . GLU D 1 148 ? 10.577 62.900 -28.225 1.00 47.93 152 GLU D O 1
ATOM 9583 N N . LYS D 1 149 ? 8.816 63.903 -29.204 1.00 44.29 153 LYS D N 1
ATOM 9584 C CA . LYS D 1 149 ? 9.325 63.760 -30.559 1.00 43.24 153 LYS D CA 1
ATOM 9585 C C . LYS D 1 149 ? 10.490 64.724 -30.796 1.00 39.33 153 LYS D C 1
ATOM 9586 O O . LYS D 1 149 ? 10.678 65.686 -30.056 1.00 37.79 153 LYS D O 1
ATOM 9592 N N . ALA D 1 150 ? 11.268 64.446 -31.848 1.00 38.97 154 ALA D N 1
ATOM 9593 C CA . ALA D 1 150 ? 12.272 65.388 -32.325 1.00 38.33 154 ALA D CA 1
ATOM 9594 C C . ALA D 1 150 ? 11.597 66.662 -32.833 1.00 36.98 154 ALA D C 1
ATOM 9595 O O . ALA D 1 150 ? 10.492 66.620 -33.366 1.00 38.20 154 ALA D O 1
ATOM 9597 N N . SER D 1 151 ? 12.268 67.796 -32.652 1.00 35.09 155 SER D N 1
ATOM 9598 C CA . SER D 1 151 ? 11.833 69.053 -33.254 1.00 32.60 155 SER D CA 1
ATOM 9599 C C . SER D 1 151 ? 11.844 68.913 -34.774 1.00 31.40 155 SER D C 1
ATOM 9600 O O . SER D 1 151 ? 12.658 68.149 -35.296 1.00 30.76 155 SER D O 1
ATOM 9603 N N . ASN D 1 152 ? 10.959 69.649 -35.462 1.00 32.00 156 ASN D N 1
ATOM 9604 C CA . ASN D 1 152 ? 10.963 69.655 -36.917 1.00 31.78 156 ASN D CA 1
ATOM 9605 C C . ASN D 1 152 ? 12.275 70.258 -37.394 1.00 31.06 156 ASN D C 1
ATOM 9606 O O . ASN D 1 152 ? 12.770 71.196 -36.771 1.00 33.58 156 ASN D O 1
ATOM 9611 N N . LEU D 1 153 ? 12.829 69.720 -38.484 1.00 29.98 157 LEU D N 1
ATOM 9612 C CA . LEU D 1 153 ? 14.098 70.216 -38.987 1.00 29.70 157 LEU D CA 1
ATOM 9613 C C . LEU D 1 153 ? 13.812 70.915 -40.309 1.00 29.27 157 LEU D C 1
ATOM 9614 O O . LEU D 1 153 ? 13.130 70.361 -41.175 1.00 31.48 157 LEU D O 1
ATOM 9616 N N . VAL D 1 154 ? 14.332 72.136 -40.440 1.00 26.68 158 VAL D N 1
ATOM 9617 C CA . VAL D 1 154 ? 14.266 72.844 -41.700 1.00 26.82 158 VAL D CA 1
ATOM 9618 C C . VAL D 1 154 ? 15.672 72.887 -42.273 1.00 27.74 158 VAL D C 1
ATOM 9619 O O . VAL D 1 154 ? 16.602 73.358 -41.635 1.00 27.04 158 VAL D O 1
ATOM 9623 N N . MET D 1 155 ? 15.809 72.383 -43.493 1.00 29.21 159 MET D N 1
ATOM 9624 C CA . MET D 1 155 ? 17.100 72.289 -44.144 1.00 33.47 159 MET D CA 1
ATOM 9625 C C . MET D 1 155 ? 17.103 73.264 -45.315 1.00 32.85 159 MET D C 1
ATOM 9626 O O . MET D 1 155 ? 16.207 73.233 -46.155 1.00 31.76 159 MET D O 1
ATOM 9631 N N . ILE D 1 156 ? 18.116 74.132 -45.333 1.00 31.92 160 ILE D N 1
ATOM 9632 C CA . ILE D 1 156 ? 18.303 75.082 -46.410 1.00 31.92 160 ILE D CA 1
ATOM 9633 C C . ILE D 1 156 ? 19.531 74.642 -47.190 1.00 32.75 160 ILE D C 1
ATOM 9634 O O . ILE D 1 156 ? 20.636 74.603 -46.657 1.00 32.39 160 ILE D O 1
ATOM 9639 N N . LEU D 1 157 ? 19.323 74.307 -48.461 1.00 35.77 161 LEU D N 1
ATOM 9640 C CA . LEU D 1 157 ? 20.423 73.916 -49.330 1.00 38.81 161 LEU D CA 1
ATOM 9641 C C . LEU D 1 157 ? 21.127 75.184 -49.803 1.00 42.76 161 LEU D C 1
ATOM 9642 O O . LEU D 1 157 ? 20.523 76.258 -49.810 1.00 44.58 161 LEU D O 1
ATOM 9647 N N . PRO D 1 158 ? 22.431 75.129 -50.154 1.00 48.24 162 PRO D N 1
ATOM 9648 C CA . PRO D 1 158 ? 23.239 73.916 -50.016 1.00 49.95 162 PRO D CA 1
ATOM 9649 C C . PRO D 1 158 ? 23.682 73.656 -48.580 1.00 54.71 162 PRO D C 1
ATOM 9650 O O . PRO D 1 158 ? 23.857 74.588 -47.800 1.00 60.74 162 PRO D O 1
ATOM 9654 N N . VAL D 1 159 ? 23.891 72.370 -48.257 1.00 55.76 163 VAL D N 1
ATOM 9655 C CA . VAL D 1 159 ? 24.426 71.943 -46.966 1.00 57.06 163 VAL D CA 1
ATOM 9656 C C . VAL D 1 159 ? 25.912 71.522 -47.076 1.00 56.00 163 VAL D C 1
ATOM 9657 O O . VAL D 1 159 ? 26.353 71.190 -48.198 1.00 55.38 163 VAL D O 1
ATOM 9661 N N . ILE D 1 170 ? 23.403 63.883 -47.315 1.00 48.42 174 ILE D N 1
ATOM 9662 C CA . ILE D 1 170 ? 23.223 64.610 -46.029 1.00 48.83 174 ILE D CA 1
ATOM 9663 C C . ILE D 1 170 ? 22.639 63.640 -45.006 1.00 51.58 174 ILE D C 1
ATOM 9664 O O . ILE D 1 170 ? 21.658 62.945 -45.278 1.00 47.49 174 ILE D O 1
ATOM 9669 N N . HIS D 1 171 ? 23.241 63.635 -43.812 1.00 54.60 175 HIS D N 1
ATOM 9670 C CA . HIS D 1 171 ? 22.814 62.765 -42.729 1.00 55.03 175 HIS D CA 1
ATOM 9671 C C . HIS D 1 171 ? 22.302 63.605 -41.561 1.00 53.72 175 HIS D C 1
ATOM 9672 O O . HIS D 1 171 ? 23.047 64.411 -41.001 1.00 55.37 175 HIS D O 1
ATOM 9679 N N . LEU D 1 172 ? 21.034 63.373 -41.190 1.00 54.70 176 LEU D N 1
ATOM 9680 C CA . LEU D 1 172 ? 20.430 63.985 -40.014 1.00 55.19 176 LEU D CA 1
ATOM 9681 C C . LEU D 1 172 ? 20.184 62.930 -38.939 1.00 55.68 176 LEU D C 1
ATOM 9682 O O . LEU D 1 172 ? 19.958 61.752 -39.240 1.00 60.16 176 LEU D O 1
ATOM 9687 N N . TYR D 1 173 ? 20.198 63.388 -37.682 1.00 55.06 177 TYR D N 1
ATOM 9688 C CA . TYR D 1 173 ? 20.091 62.505 -36.533 1.00 53.70 177 TYR D CA 1
ATOM 9689 C C . TYR D 1 173 ? 19.027 63.035 -35.583 1.00 49.74 177 TYR D C 1
ATOM 9690 O O . TYR D 1 173 ? 19.332 63.471 -34.479 1.00 52.83 177 TYR D O 1
ATOM 9699 N N . PRO D 1 174 ? 17.739 63.013 -35.980 1.00 43.73 178 PRO D N 1
ATOM 9700 C CA . PRO D 1 174 ? 16.669 63.452 -35.090 1.00 43.24 178 PRO D CA 1
ATOM 9701 C C . PRO D 1 174 ? 16.587 62.558 -33.857 1.00 44.67 178 PRO D C 1
ATOM 9702 O O . PRO D 1 174 ? 16.757 61.337 -33.967 1.00 46.05 178 PRO D O 1
ATOM 9706 N N . LYS D 1 175 ? 16.289 63.189 -32.706 1.00 44.19 179 LYS D N 1
ATOM 9707 C CA . LYS D 1 175 ? 16.397 62.549 -31.406 1.00 44.62 179 LYS D CA 1
ATOM 9708 C C . LYS D 1 175 ? 15.040 62.562 -30.715 1.00 43.90 179 LYS D C 1
ATOM 9709 O O . LYS D 1 175 ? 14.440 63.624 -30.534 1.00 42.99 179 LYS D O 1
ATOM 9715 N N . ASN D 1 176 ? 14.596 61.362 -30.323 1.00 43.11 180 ASN D N 1
ATOM 9716 C CA . ASN D 1 176 ? 13.350 61.195 -29.600 1.00 44.33 180 ASN D CA 1
ATOM 9717 C C . ASN D 1 176 ? 13.668 60.919 -28.133 1.00 44.89 180 ASN D C 1
ATOM 9718 O O . ASN D 1 176 ? 14.726 60.386 -27.822 1.00 47.27 180 ASN D O 1
ATOM 9722 N N . GLU D 1 177 ? 12.736 61.279 -27.244 1.00 43.39 181 GLU D N 1
ATOM 9723 C CA . GLU D 1 177 ? 12.842 60.960 -25.834 1.00 43.08 181 GLU D CA 1
ATOM 9724 C C . GLU D 1 177 ? 11.806 59.892 -25.503 1.00 41.35 181 GLU D C 1
ATOM 9725 O O . GLU D 1 177 ? 10.641 60.013 -25.868 1.00 42.33 181 GLU D O 1
ATOM 9731 N N . GLU D 1 178 ? 12.261 58.862 -24.793 1.00 41.05 182 GLU D N 1
ATOM 9732 C CA . GLU D 1 178 ? 11.447 57.708 -24.447 1.00 44.29 182 GLU D CA 1
ATOM 9733 C C . GLU D 1 178 ? 10.727 57.989 -23.133 1.00 43.95 182 GLU D C 1
ATOM 9734 O O . GLU D 1 178 ? 11.279 58.652 -22.261 1.00 47.50 182 GLU D O 1
ATOM 9736 N N . ASN D 1 179 ? 9.508 57.450 -22.994 1.00 43.98 183 ASN D N 1
ATOM 9737 C CA . ASN D 1 179 ? 8.812 57.478 -21.722 1.00 45.23 183 ASN D CA 1
ATOM 9738 C C . ASN D 1 179 ? 9.630 56.710 -20.686 1.00 47.95 183 ASN D C 1
ATOM 9739 O O . ASN D 1 179 ? 10.517 55.919 -21.022 1.00 46.08 183 ASN D O 1
ATOM 9744 N N . ALA D 1 180 ? 9.335 57.002 -19.416 1.00 50.17 184 ALA D N 1
ATOM 9745 C CA . ALA D 1 180 ? 9.887 56.260 -18.298 1.00 50.82 184 ALA D CA 1
ATOM 9746 C C . ALA D 1 180 ? 9.121 54.950 -18.207 1.00 52.79 184 ALA D C 1
ATOM 9747 O O . ALA D 1 180 ? 7.888 54.970 -18.204 1.00 55.94 184 ALA D O 1
ATOM 9749 N N . TYR D 1 181 ? 9.857 53.830 -18.184 1.00 50.81 185 TYR D N 1
ATOM 9750 C CA . TYR D 1 181 ? 9.224 52.529 -18.077 1.00 50.18 185 TYR D CA 1
ATOM 9751 C C . TYR D 1 181 ? 9.829 51.778 -16.905 1.00 50.97 185 TYR D C 1
ATOM 9752 O O . TYR D 1 181 ? 11.041 51.703 -16.776 1.00 50.65 185 TYR D O 1
ATOM 9761 N N . ASP D 1 182 ? 8.956 51.204 -16.077 1.00 54.05 186 ASP D N 1
ATOM 9762 C CA . ASP D 1 182 ? 9.410 50.307 -15.029 1.00 52.40 186 ASP D CA 1
ATOM 9763 C C . ASP D 1 182 ? 9.750 48.950 -15.632 1.00 50.27 186 ASP D C 1
ATOM 9764 O O . ASP D 1 182 ? 9.370 48.613 -16.762 1.00 50.72 186 ASP D O 1
ATOM 9769 N N . LEU D 1 183 ? 10.513 48.199 -14.840 1.00 47.87 187 LEU D N 1
ATOM 9770 C CA . LEU D 1 183 ? 10.698 46.776 -15.062 1.00 45.64 187 LEU D CA 1
ATOM 9771 C C . LEU D 1 183 ? 9.335 46.112 -14.913 1.00 42.89 187 LEU D C 1
ATOM 9772 O O . LEU D 1 183 ? 8.505 46.547 -14.100 1.00 40.61 187 LEU D O 1
ATOM 9777 N N . PRO D 1 184 ? 9.064 45.056 -15.714 1.00 39.44 188 PRO D N 1
ATOM 9778 C CA . PRO D 1 184 ? 7.752 44.412 -15.733 1.00 37.04 188 PRO D CA 1
ATOM 9779 C C . PRO D 1 184 ? 7.396 43.859 -14.358 1.00 35.39 188 PRO D C 1
ATOM 9780 O O . PRO D 1 184 ? 8.270 43.370 -13.639 1.00 37.12 188 PRO D O 1
ATOM 9784 N N . PRO D 1 185 ? 6.109 43.939 -13.959 1.00 30.89 189 PRO D N 1
ATOM 9785 C CA . PRO D 1 185 ? 5.672 43.400 -12.672 1.00 30.20 189 PRO D CA 1
ATOM 9786 C C . PRO D 1 185 ? 5.393 41.897 -12.729 1.00 29.66 189 PRO D C 1
ATOM 9787 O O . PRO D 1 185 ? 5.370 41.289 -13.797 1.00 30.33 189 PRO D O 1
ATOM 9791 N N . LEU D 1 186 ? 5.185 41.310 -11.553 1.00 29.14 190 LEU D N 1
ATOM 9792 C CA . LEU D 1 186 ? 4.810 39.912 -11.429 1.00 28.79 190 LEU D CA 1
ATOM 9793 C C . LEU D 1 186 ? 3.808 39.754 -10.295 1.00 28.30 190 LEU D C 1
ATOM 9794 O O . LEU D 1 186 ? 3.933 40.343 -9.242 1.00 27.55 190 LEU D O 1
ATOM 9799 N N . GLU D 1 187 ? 2.791 38.952 -10.551 1.00 28.65 191 GLU D N 1
ATOM 9800 C CA . GLU D 1 187 ? 1.877 38.489 -9.527 1.00 29.38 191 GLU D CA 1
ATOM 9801 C C . GLU D 1 187 ? 1.776 36.971 -9.677 1.00 27.32 191 GLU D C 1
ATOM 9802 O O . GLU D 1 187 ? 1.576 36.494 -10.782 1.00 29.43 191 GLU D O 1
ATOM 9808 N N . LYS D 1 188 ? 1.975 36.237 -8.571 1.00 25.50 192 LYS D N 1
ATOM 9809 C CA . LYS D 1 188 ? 1.576 34.845 -8.465 1.00 23.32 192 LYS D CA 1
ATOM 9810 C C . LYS D 1 188 ? 0.321 34.772 -7.610 1.00 22.78 192 LYS D C 1
ATOM 9811 O O . LYS D 1 188 ? 0.291 35.315 -6.521 1.00 22.33 192 LYS D O 1
ATOM 9817 N N . THR D 1 189 ? -0.711 34.093 -8.106 1.00 22.23 193 THR D N 1
ATOM 9818 C CA . THR D 1 189 ? -2.000 34.066 -7.448 1.00 22.16 193 THR D CA 1
ATOM 9819 C C . THR D 1 189 ? -2.561 32.649 -7.448 1.00 21.83 193 THR D C 1
ATOM 9820 O O . THR D 1 189 ? -2.470 31.924 -8.443 1.00 22.10 193 THR D O 1
ATOM 9824 N N . VAL D 1 190 ? -3.145 32.266 -6.312 1.00 21.30 194 VAL D N 1
ATOM 9825 C CA . VAL D 1 190 ? -3.885 31.023 -6.221 1.00 20.81 194 VAL D CA 1
ATOM 9826 C C . VAL D 1 190 ? -5.360 31.394 -6.259 1.00 21.10 194 VAL D C 1
ATOM 9827 O O . VAL D 1 190 ? -5.792 32.197 -5.447 1.00 21.33 194 VAL D O 1
ATOM 9831 N N . LEU D 1 191 ? -6.124 30.793 -7.180 1.00 21.07 195 LEU D N 1
ATOM 9832 C CA . LEU D 1 191 ? -7.539 31.103 -7.336 1.00 20.99 195 LEU D CA 1
ATOM 9833 C C . LEU D 1 191 ? -8.299 30.437 -6.198 1.00 21.87 195 LEU D C 1
ATOM 9834 O O . LEU D 1 191 ? -7.938 29.334 -5.790 1.00 23.17 195 LEU D O 1
ATOM 9839 N N . ASP D 1 192 ? -9.271 31.164 -5.618 1.00 22.18 196 ASP D N 1
ATOM 9840 C CA . ASP D 1 192 ? -10.169 30.673 -4.584 1.00 22.01 196 ASP D CA 1
ATOM 9841 C C . ASP D 1 192 ? -9.478 29.838 -3.513 1.00 21.52 196 ASP D C 1
ATOM 9842 O O . ASP D 1 192 ? -9.955 28.750 -3.228 1.00 23.49 196 ASP D O 1
ATOM 9847 N N . LYS D 1 193 ? -8.505 30.405 -2.790 1.00 20.90 197 LYS D N 1
ATOM 9848 C CA . LYS D 1 193 ? -7.702 29.667 -1.824 1.00 20.64 197 LYS D CA 1
ATOM 9849 C C . LYS D 1 193 ? -8.125 29.891 -0.363 1.00 20.79 197 LYS D C 1
ATOM 9850 O O . LYS D 1 193 ? -7.402 29.475 0.532 1.00 20.71 197 LYS D O 1
ATOM 9856 N N . GLN D 1 194 ? -9.300 30.474 -0.099 1.00 20.97 198 GLN D N 1
ATOM 9857 C CA . GLN D 1 194 ? -9.639 30.896 1.259 1.00 21.54 198 GLN D CA 1
ATOM 9858 C C . GLN D 1 194 ? -10.083 29.719 2.135 1.00 22.64 198 GLN D C 1
ATOM 9859 O O . GLN D 1 194 ? -9.995 29.810 3.356 1.00 23.69 198 GLN D O 1
ATOM 9865 N N . GLN D 1 195 ? -10.553 28.620 1.523 1.00 23.02 199 GLN D N 1
ATOM 9866 C CA . GLN D 1 195 ? -11.032 27.458 2.254 1.00 23.15 199 GLN D CA 1
ATOM 9867 C C . GLN D 1 195 ? -9.989 26.344 2.260 1.00 22.66 199 GLN D C 1
ATOM 9868 O O . GLN D 1 195 ? -10.271 25.259 2.754 1.00 23.11 199 GLN D O 1
ATOM 9874 N N . GLY D 1 196 ? -8.785 26.583 1.750 1.00 22.37 200 GLY D N 1
ATOM 9875 C CA . GLY D 1 196 ? -7.822 25.513 1.536 1.00 22.23 200 GLY D CA 1
ATOM 9876 C C . GLY D 1 196 ? -8.270 24.506 0.473 1.00 22.42 200 GLY D C 1
ATOM 9877 O O . GLY D 1 196 ? -9.238 24.732 -0.233 1.00 22.63 200 GLY D O 1
ATOM 9878 N N . PHE D 1 197 ? -7.567 23.377 0.373 1.00 22.41 201 PHE D N 1
ATOM 9879 C CA . PHE D 1 197 ? -7.793 22.393 -0.690 1.00 22.45 201 PHE D CA 1
ATOM 9880 C C . PHE D 1 197 ? -7.758 20.952 -0.183 1.00 22.73 201 PHE D C 1
ATOM 9881 O O . PHE D 1 197 ? -7.038 20.624 0.746 1.00 22.97 201 PHE D O 1
ATOM 9889 N N . ASN D 1 198 ? -8.552 20.080 -0.814 1.00 23.30 202 ASN D N 1
ATOM 9890 C CA . ASN D 1 198 ? -8.469 18.645 -0.582 1.00 23.93 202 ASN D CA 1
ATOM 9891 C C . ASN D 1 198 ? -7.173 18.117 -1.185 1.00 26.11 202 ASN D C 1
ATOM 9892 O O . ASN D 1 198 ? -6.768 18.553 -2.259 1.00 26.88 202 ASN D O 1
ATOM 9897 N N . GLN D 1 199 ? -6.555 17.143 -0.520 1.00 26.72 203 GLN D N 1
ATOM 9898 C CA . GLN D 1 199 ? -5.574 16.290 -1.174 1.00 27.08 203 GLN D CA 1
ATOM 9899 C C . GLN D 1 199 ? -6.208 15.712 -2.425 1.00 28.06 203 GLN D C 1
ATOM 9900 O O . GLN D 1 199 ? -7.343 15.263 -2.379 1.00 30.69 203 GLN D O 1
ATOM 9906 N N . GLY D 1 200 ? -5.485 15.812 -3.547 1.00 28.03 204 GLY D N 1
ATOM 9907 C CA . GLY D 1 200 ? -5.972 15.312 -4.820 1.00 27.17 204 GLY D CA 1
ATOM 9908 C C . GLY D 1 200 ? -6.609 16.400 -5.685 1.00 25.51 204 GLY D C 1
ATOM 9909 O O . GLY D 1 200 ? -6.789 16.227 -6.889 1.00 25.12 204 GLY D O 1
ATOM 9910 N N . GLU D 1 201 ? -6.957 17.533 -5.068 1.00 24.34 205 GLU D N 1
ATOM 9911 C CA . GLU D 1 201 ? -7.653 18.581 -5.787 1.00 23.64 205 GLU D CA 1
ATOM 9912 C C . GLU D 1 201 ? -6.675 19.251 -6.742 1.00 23.24 205 GLU D C 1
ATOM 9913 O O . GLU D 1 201 ? -5.483 19.383 -6.471 1.00 24.31 205 GLU D O 1
ATOM 9919 N N . HIS D 1 202 ? -7.214 19.602 -7.911 1.00 22.06 206 HIS D N 1
ATOM 9920 C CA . HIS D 1 202 ? -6.498 20.386 -8.912 1.00 20.81 206 HIS D CA 1
ATOM 9921 C C . HIS D 1 202 ? -6.579 21.870 -8.548 1.00 20.57 206 HIS D C 1
ATOM 9922 O O . HIS D 1 202 ? -7.631 22.489 -8.645 1.00 22.89 206 HIS D O 1
ATOM 9929 N N . ILE D 1 203 ? -5.461 22.434 -8.094 1.00 19.96 207 ILE D N 1
ATOM 9930 C CA . ILE D 1 203 ? -5.417 23.822 -7.655 1.00 19.69 207 ILE D CA 1
ATOM 9931 C C . ILE D 1 203 ? -5.073 24.726 -8.840 1.00 19.38 207 ILE D C 1
ATOM 9932 O O . ILE D 1 203 ? -4.083 24.485 -9.505 1.00 18.97 207 ILE D O 1
ATOM 9937 N N . ASN D 1 204 ? -5.854 25.791 -9.047 1.00 19.29 208 ASN D N 1
ATOM 9938 C CA . ASN D 1 204 ? -5.610 26.750 -10.112 1.00 19.16 208 ASN D CA 1
ATOM 9939 C C . ASN D 1 204 ? -4.689 27.887 -9.667 1.00 19.03 208 ASN D C 1
ATOM 9940 O O . ASN D 1 204 ? -4.986 28.616 -8.730 1.00 18.88 208 ASN D O 1
ATOM 9945 N N . TYR D 1 205 ? -3.610 28.078 -10.433 1.00 18.77 209 TYR D N 1
ATOM 9946 C CA . TYR D 1 205 ? -2.679 29.171 -10.258 1.00 19.03 209 TYR D CA 1
ATOM 9947 C C . TYR D 1 205 ? -2.700 30.098 -11.472 1.00 19.29 209 TYR D C 1
ATOM 9948 O O . TYR D 1 205 ? -3.163 29.728 -12.539 1.00 19.63 209 TYR D O 1
ATOM 9957 N N . GLN D 1 206 ? -2.185 31.315 -11.253 1.00 20.04 210 GLN D N 1
ATOM 9958 C CA . GLN D 1 206 ? -1.962 32.309 -12.294 1.00 20.34 210 GLN D CA 1
ATOM 9959 C C . GLN D 1 206 ? -0.665 33.069 -12.022 1.00 21.10 210 GLN D C 1
ATOM 9960 O O . GLN D 1 206 ? -0.416 33.492 -10.905 1.00 21.55 210 GLN D O 1
ATOM 9966 N N . LEU D 1 207 ? 0.170 33.205 -13.054 1.00 21.46 211 LEU D N 1
ATOM 9967 C CA . LEU D 1 207 ? 1.227 34.200 -13.094 1.00 22.10 211 LEU D CA 1
ATOM 9968 C C . LEU D 1 207 ? 0.752 35.314 -14.011 1.00 22.23 211 LEU D C 1
ATOM 9969 O O . LEU D 1 207 ? 0.347 35.042 -15.134 1.00 22.85 211 LEU D O 1
ATOM 9974 N N . THR D 1 208 ? 0.823 36.550 -13.524 1.00 23.22 212 THR D N 1
ATOM 9975 C CA . THR D 1 208 ? 0.408 37.698 -14.312 1.00 23.96 212 THR D CA 1
ATOM 9976 C C . THR D 1 208 ? 1.559 38.695 -14.364 1.00 24.35 212 THR D C 1
ATOM 9977 O O . THR D 1 208 ? 2.212 38.973 -13.358 1.00 24.99 212 THR D O 1
ATOM 9981 N N . THR D 1 209 ? 1.798 39.205 -15.571 1.00 24.99 213 THR D N 1
ATOM 9982 C CA . THR D 1 209 ? 2.743 40.286 -15.771 1.00 26.28 213 THR D CA 1
ATOM 9983 C C . THR D 1 209 ? 2.182 41.243 -16.824 1.00 28.89 213 THR D C 1
ATOM 9984 O O . THR D 1 209 ? 1.100 41.024 -17.377 1.00 30.83 213 THR D O 1
ATOM 9988 N N . GLN D 1 210 ? 2.918 42.329 -17.065 1.00 30.27 214 GLN D N 1
ATOM 9989 C CA . GLN D 1 210 ? 2.573 43.248 -18.139 1.00 32.01 214 GLN D CA 1
ATOM 9990 C C . GLN D 1 210 ? 3.738 43.258 -19.115 1.00 31.52 214 GLN D C 1
ATOM 9991 O O . GLN D 1 210 ? 4.878 43.443 -18.693 1.00 32.54 214 GLN D O 1
ATOM 9997 N N . ILE D 1 211 ? 3.458 43.019 -20.390 1.00 31.38 215 ILE D N 1
ATOM 9998 C CA . ILE D 1 211 ? 4.504 43.128 -21.383 1.00 31.48 215 ILE D CA 1
ATOM 9999 C C . ILE D 1 211 ? 4.849 44.614 -21.489 1.00 32.08 215 ILE D C 1
ATOM 10000 O O . ILE D 1 211 ? 3.983 45.455 -21.747 1.00 33.86 215 ILE D O 1
ATOM 10005 N N . PRO D 1 212 ? 6.106 45.015 -21.206 1.00 31.41 216 PRO D N 1
ATOM 10006 C CA . PRO D 1 212 ? 6.486 46.427 -21.282 1.00 33.09 216 PRO D CA 1
ATOM 10007 C C . PRO D 1 212 ? 6.340 46.997 -22.692 1.00 35.61 216 PRO D C 1
ATOM 10008 O O . PRO D 1 212 ? 6.467 46.266 -23.678 1.00 37.51 216 PRO D O 1
ATOM 10012 N N . ALA D 1 213 ? 6.085 48.314 -22.809 1.00 38.66 217 ALA D N 1
ATOM 10013 C CA . ALA D 1 213 ? 5.991 48.940 -24.118 1.00 40.06 217 ALA D CA 1
ATOM 10014 C C . ALA D 1 213 ? 7.347 48.885 -24.817 1.00 39.07 217 ALA D C 1
ATOM 10015 O O . ALA D 1 213 ? 7.406 48.786 -26.034 1.00 39.43 217 ALA D O 1
ATOM 10017 N N . ASN D 1 214 ? 8.429 48.887 -24.027 1.00 39.73 218 ASN D N 1
ATOM 10018 C CA . ASN D 1 214 ? 9.786 48.879 -24.553 1.00 39.55 218 ASN D CA 1
ATOM 10019 C C . ASN D 1 214 ? 10.384 47.469 -24.557 1.00 39.55 218 ASN D C 1
ATOM 10020 O O . ASN D 1 214 ? 11.599 47.297 -24.435 1.00 41.56 218 ASN D O 1
ATOM 10025 N N . ILE D 1 215 ? 9.534 46.457 -24.763 1.00 36.45 219 ILE D N 1
ATOM 10026 C CA . ILE D 1 215 ? 9.940 45.061 -24.731 1.00 36.90 219 ILE D CA 1
ATOM 10027 C C . ILE D 1 215 ? 11.029 44.769 -25.769 1.00 40.21 219 ILE D C 1
ATOM 10028 O O . ILE D 1 215 ? 11.873 43.909 -25.523 1.00 42.79 219 ILE D O 1
ATOM 10033 N N . LEU D 1 216 ? 11.042 45.472 -26.920 1.00 41.30 220 LEU D N 1
ATOM 10034 C CA . LEU D 1 216 ? 12.030 45.180 -27.949 1.00 41.95 220 LEU D CA 1
ATOM 10035 C C . LEU D 1 216 ? 13.434 45.540 -27.466 1.00 43.87 220 LEU D C 1
ATOM 10036 O O . LEU D 1 216 ? 14.408 45.105 -28.081 1.00 45.44 220 LEU D O 1
ATOM 10041 N N . GLY D 1 217 ? 13.531 46.318 -26.374 1.00 45.71 221 GLY D N 1
ATOM 10042 C CA . GLY D 1 217 ? 14.807 46.621 -25.743 1.00 44.83 221 GLY D CA 1
ATOM 10043 C C . GLY D 1 217 ? 15.413 45.439 -24.975 1.00 46.74 221 GLY D C 1
ATOM 10044 O O . GLY D 1 217 ? 16.596 45.488 -24.634 1.00 48.90 221 GLY D O 1
ATOM 10045 N N . TYR D 1 218 ? 14.617 44.389 -24.691 1.00 42.47 222 TYR D N 1
ATOM 10046 C CA . TYR D 1 218 ? 15.080 43.271 -23.877 1.00 39.28 222 TYR D CA 1
ATOM 10047 C C . TYR D 1 218 ? 15.641 42.166 -24.773 1.00 39.70 222 TYR D C 1
ATOM 10048 O O . TYR D 1 218 ? 15.337 42.115 -25.963 1.00 41.37 222 TYR D O 1
ATOM 10057 N N . GLN D 1 219 ? 16.440 41.266 -24.181 1.00 40.83 223 GLN D N 1
ATOM 10058 C CA . GLN D 1 219 ? 16.969 40.112 -24.895 1.00 39.78 223 GLN D CA 1
ATOM 10059 C C . GLN D 1 219 ? 16.475 38.796 -24.288 1.00 37.63 223 GLN D C 1
ATOM 10060 O O . GLN D 1 219 ? 16.823 37.740 -24.798 1.00 37.53 223 GLN D O 1
ATOM 10062 N N . GLU D 1 220 ? 15.660 38.859 -23.225 1.00 37.53 224 GLU D N 1
ATOM 10063 C CA . GLU D 1 220 ? 15.212 37.684 -22.489 1.00 36.15 224 GLU D CA 1
ATOM 10064 C C . GLU D 1 220 ? 13.959 38.036 -21.683 1.00 33.23 224 GLU D C 1
ATOM 10065 O O . GLU D 1 220 ? 13.901 39.089 -21.040 1.00 34.69 224 GLU D O 1
ATOM 10071 N N . PHE D 1 221 ? 12.957 37.144 -21.741 1.00 30.66 225 PHE D N 1
ATOM 10072 C CA . PHE D 1 221 ? 11.745 37.237 -20.937 1.00 28.71 225 PHE D CA 1
ATOM 10073 C C . PHE D 1 221 ? 11.253 35.813 -20.630 1.00 28.22 225 PHE D C 1
ATOM 10074 O O . PHE D 1 221 ? 10.710 35.132 -21.500 1.00 29.14 225 PHE D O 1
ATOM 10082 N N . ARG D 1 222 ? 11.455 35.364 -19.385 1.00 28.48 226 ARG D N 1
ATOM 10083 C CA . ARG D 1 222 ? 11.115 34.021 -18.960 1.00 29.07 226 ARG D CA 1
ATOM 10084 C C . ARG D 1 222 ? 10.228 34.034 -17.720 1.00 27.96 226 ARG D C 1
ATOM 10085 O O . ARG D 1 222 ? 10.506 34.752 -16.768 1.00 28.41 226 ARG D O 1
ATOM 10090 N N . LEU D 1 223 ? 9.176 33.217 -17.751 1.00 25.73 227 LEU D N 1
ATOM 10091 C CA . LEU D 1 223 ? 8.319 33.000 -16.604 1.00 24.68 227 LEU D CA 1
ATOM 10092 C C . LEU D 1 223 ? 8.492 31.555 -16.174 1.00 23.33 227 LEU D C 1
ATOM 10093 O O . LEU D 1 223 ? 8.494 30.643 -17.008 1.00 22.64 227 LEU D O 1
ATOM 10098 N N . SER D 1 224 ? 8.609 31.358 -14.866 1.00 23.26 228 SER D N 1
ATOM 10099 C CA . SER D 1 224 ? 8.817 30.028 -14.340 1.00 23.73 228 SER D CA 1
ATOM 10100 C C . SER D 1 224 ? 8.080 29.883 -13.014 1.00 24.09 228 SER D C 1
ATOM 10101 O O . SER D 1 224 ? 7.767 30.870 -12.364 1.00 23.68 228 SER D O 1
ATOM 10104 N N . ASP D 1 225 ? 7.733 28.642 -12.676 1.00 25.15 229 ASP D N 1
ATOM 10105 C CA . ASP D 1 225 ? 7.124 28.298 -11.404 1.00 26.38 229 ASP D CA 1
ATOM 10106 C C . ASP D 1 225 ? 7.981 27.194 -10.804 1.00 25.62 229 ASP D C 1
ATOM 10107 O O . ASP D 1 225 ? 8.533 26.389 -11.544 1.00 26.19 229 ASP D O 1
ATOM 10112 N N . LYS D 1 226 ? 8.143 27.211 -9.480 1.00 25.22 230 LYS D N 1
ATOM 10113 C CA . LYS D 1 226 ? 8.764 26.117 -8.756 1.00 24.51 230 LYS D CA 1
ATOM 10114 C C . LYS D 1 226 ? 7.970 25.937 -7.469 1.00 24.43 230 LYS D C 1
ATOM 10115 O O . LYS D 1 226 ? 7.682 26.912 -6.788 1.00 24.04 230 LYS D O 1
ATOM 10121 N N . ALA D 1 227 ? 7.629 24.685 -7.142 1.00 24.32 231 ALA D N 1
ATOM 10122 C CA . ALA D 1 227 ? 6.778 24.380 -6.004 1.00 24.38 231 ALA D CA 1
ATOM 10123 C C . ALA D 1 227 ? 7.433 23.353 -5.092 1.00 24.40 231 ALA D C 1
ATOM 10124 O O . ALA D 1 227 ? 8.373 22.672 -5.492 1.00 23.26 231 ALA D O 1
ATOM 10126 N N . ASP D 1 228 ? 6.912 23.277 -3.858 1.00 24.90 232 ASP D N 1
ATOM 10127 C CA . ASP D 1 228 ? 7.233 22.210 -2.921 1.00 25.54 232 ASP D CA 1
ATOM 10128 C C . ASP D 1 228 ? 6.863 20.872 -3.558 1.00 25.24 232 ASP D C 1
ATOM 10129 O O . ASP D 1 228 ? 5.983 20.795 -4.418 1.00 24.56 232 ASP D O 1
ATOM 10134 N N . THR D 1 229 ? 7.524 19.808 -3.104 1.00 25.76 233 THR D N 1
ATOM 10135 C CA . THR D 1 229 ? 7.307 18.480 -3.665 1.00 26.05 233 THR D CA 1
ATOM 10136 C C . THR D 1 229 ? 5.899 17.965 -3.372 1.00 24.33 233 THR D C 1
ATOM 10137 O O . THR D 1 229 ? 5.509 16.970 -3.961 1.00 24.56 233 THR D O 1
ATOM 10141 N N . THR D 1 230 ? 5.123 18.655 -2.529 1.00 23.35 234 THR D N 1
ATOM 10142 C CA . THR D 1 230 ? 3.755 18.253 -2.248 1.00 23.89 234 THR D CA 1
ATOM 10143 C C . THR D 1 230 ? 2.764 18.790 -3.286 1.00 23.38 234 THR D C 1
ATOM 10144 O O . THR D 1 230 ? 1.565 18.514 -3.193 1.00 23.71 234 THR D O 1
ATOM 10148 N N . LEU D 1 231 ? 3.260 19.540 -4.275 1.00 23.21 235 LEU D N 1
ATOM 10149 C CA . LEU D 1 231 ? 2.451 20.011 -5.387 1.00 23.03 235 LEU D CA 1
ATOM 10150 C C . LEU D 1 231 ? 3.014 19.455 -6.685 1.00 22.89 235 LEU D C 1
ATOM 10151 O O . LEU D 1 231 ? 4.210 19.585 -6.949 1.00 25.75 235 LEU D O 1
ATOM 10156 N N . THR D 1 232 ? 2.152 18.811 -7.482 1.00 21.67 236 THR D N 1
ATOM 10157 C CA . THR D 1 232 ? 2.577 18.182 -8.726 1.00 20.94 236 THR D CA 1
ATOM 10158 C C . THR D 1 232 ? 1.923 18.934 -9.871 1.00 19.59 236 THR D C 1
ATOM 10159 O O . THR D 1 232 ? 0.708 19.095 -9.901 1.00 20.44 236 THR D O 1
ATOM 10163 N N . LEU D 1 233 ? 2.733 19.350 -10.838 1.00 18.96 237 LEU D N 1
ATOM 10164 C CA . LEU D 1 233 ? 2.224 20.130 -11.953 1.00 18.71 237 LEU D CA 1
ATOM 10165 C C . LEU D 1 233 ? 1.463 19.236 -12.921 1.00 18.59 237 LEU D C 1
ATOM 10166 O O . LEU D 1 233 ? 1.946 18.170 -13.273 1.00 18.87 237 LEU D O 1
ATOM 10171 N N . LEU D 1 234 ? 0.309 19.719 -13.378 1.00 18.21 238 LEU D N 1
ATOM 10172 C CA . LEU D 1 234 ? -0.395 19.160 -14.513 1.00 17.94 238 LEU D CA 1
ATOM 10173 C C . LEU D 1 234 ? 0.092 19.840 -15.790 1.00 18.18 238 LEU D C 1
ATOM 10174 O O . LEU D 1 234 ? -0.375 20.924 -16.106 1.00 18.28 238 LEU D O 1
ATOM 10179 N N . PRO D 1 235 ? 1.034 19.264 -16.564 1.00 18.27 239 PRO D N 1
ATOM 10180 C CA . PRO D 1 235 ? 1.602 19.940 -17.741 1.00 18.58 239 PRO D CA 1
ATOM 10181 C C . PRO D 1 235 ? 0.652 20.445 -18.822 1.00 19.07 239 PRO D C 1
ATOM 10182 O O . PRO D 1 235 ? 0.865 21.519 -19.379 1.00 19.58 239 PRO D O 1
ATOM 10186 N N . GLU D 1 236 ? -0.390 19.671 -19.130 1.00 19.50 240 GLU D N 1
ATOM 10187 C CA . GLU D 1 236 ? -1.375 20.074 -20.123 1.00 19.73 240 GLU D CA 1
ATOM 10188 C C . GLU D 1 236 ? -2.248 21.248 -19.664 1.00 19.85 240 GLU D C 1
ATOM 10189 O O . GLU D 1 236 ? -3.024 21.767 -20.445 1.00 20.64 240 GLU D O 1
ATOM 10195 N N . SER D 1 237 ? -2.164 21.657 -18.399 1.00 19.88 241 SER D N 1
ATOM 10196 C CA . SER D 1 237 ? -2.993 22.743 -17.861 1.00 19.68 241 SER D CA 1
ATOM 10197 C C . SER D 1 237 ? -2.477 24.136 -18.253 1.00 19.43 241 SER D C 1
ATOM 10198 O O . SER D 1 237 ? -3.164 25.121 -18.047 1.00 19.30 241 SER D O 1
ATOM 10201 N N . ILE D 1 238 ? -1.248 24.219 -18.762 1.00 19.06 242 ILE D N 1
ATOM 10202 C CA . ILE D 1 238 ? -0.552 25.487 -18.892 1.00 18.90 242 ILE D CA 1
ATOM 10203 C C . ILE D 1 238 ? -1.105 26.238 -20.101 1.00 19.62 242 ILE D C 1
ATOM 10204 O O . ILE D 1 238 ? -0.987 25.770 -21.218 1.00 20.17 242 ILE D O 1
ATOM 10209 N N . GLU D 1 239 ? -1.725 27.399 -19.855 1.00 21.45 243 GLU D N 1
ATOM 10210 C CA . GLU D 1 239 ? -2.269 28.261 -20.896 1.00 21.94 243 GLU D CA 1
ATOM 10211 C C . GLU D 1 239 ? -1.757 29.692 -20.727 1.00 21.03 243 GLU D C 1
ATOM 10212 O O . GLU D 1 239 ? -1.722 30.235 -19.624 1.00 22.39 243 GLU D O 1
ATOM 10218 N N . VAL D 1 240 ? -1.319 30.271 -21.843 1.00 20.76 244 VAL D N 1
ATOM 10219 C CA . VAL D 1 240 ? -0.862 31.638 -21.916 1.00 20.81 244 VAL D CA 1
ATOM 10220 C C . VAL D 1 240 ? -1.944 32.442 -22.618 1.00 21.05 244 VAL D C 1
ATOM 10221 O O . VAL D 1 240 ? -2.334 32.121 -23.727 1.00 21.29 244 VAL D O 1
ATOM 10225 N N . LYS D 1 241 ? -2.429 33.490 -21.954 1.00 21.53 245 LYS D N 1
ATOM 10226 C CA . LYS D 1 241 ? -3.410 34.380 -22.556 1.00 22.79 245 LYS D CA 1
ATOM 10227 C C . LYS D 1 241 ? -2.942 35.829 -22.489 1.00 23.82 245 LYS D C 1
ATOM 10228 O O . LYS D 1 241 ? -2.269 36.229 -21.539 1.00 25.52 245 LYS D O 1
ATOM 10234 N N . VAL D 1 242 ? -3.327 36.609 -23.503 1.00 23.89 246 VAL D N 1
ATOM 10235 C CA . VAL D 1 242 ? -3.154 38.054 -23.493 1.00 24.95 246 VAL D CA 1
ATOM 10236 C C . VAL D 1 242 ? -4.503 38.677 -23.828 1.00 27.41 246 VAL D C 1
ATOM 10237 O O . VAL D 1 242 ? -5.106 38.366 -24.857 1.00 27.85 246 VAL D O 1
ATOM 10241 N N . ALA D 1 243 ? -4.973 39.547 -22.924 1.00 28.59 247 ALA D N 1
ATOM 10242 C CA . ALA D 1 243 ? -6.263 40.205 -23.061 1.00 29.92 247 ALA D CA 1
ATOM 10243 C C . ALA D 1 243 ? -7.363 39.175 -23.331 1.00 32.02 247 ALA D C 1
ATOM 10244 O O . ALA D 1 243 ? -8.243 39.402 -24.158 1.00 34.64 247 ALA D O 1
ATOM 10246 N N . GLY D 1 244 ? -7.295 38.029 -22.642 1.00 32.56 248 GLY D N 1
ATOM 10247 C CA . GLY D 1 244 ? -8.347 37.029 -22.713 1.00 32.36 248 GLY D CA 1
ATOM 10248 C C . GLY D 1 244 ? -8.204 36.078 -23.900 1.00 33.09 248 GLY D C 1
ATOM 10249 O O . GLY D 1 244 ? -8.902 35.066 -23.928 1.00 37.04 248 GLY D O 1
ATOM 10250 N N . LYS D 1 245 ? -7.324 36.387 -24.870 1.00 33.08 249 LYS D N 1
ATOM 10251 C CA . LYS D 1 245 ? -7.131 35.549 -26.052 1.00 32.04 249 LYS D CA 1
ATOM 10252 C C . LYS D 1 245 ? -5.868 34.690 -25.888 1.00 31.09 249 LYS D C 1
ATOM 10253 O O . LYS D 1 245 ? -4.835 35.160 -25.410 1.00 32.02 249 LYS D O 1
ATOM 10255 N N . THR D 1 246 ? -5.973 33.418 -26.306 1.00 29.48 250 THR D N 1
ATOM 10256 C CA . THR D 1 246 ? -4.897 32.447 -26.180 1.00 28.62 250 THR D CA 1
ATOM 10257 C C . THR D 1 246 ? -3.737 32.798 -27.115 1.00 27.98 250 THR D C 1
ATOM 10258 O O . THR D 1 246 ? -3.938 33.064 -28.295 1.00 28.57 250 THR D O 1
ATOM 10262 N N . VAL D 1 247 ? -2.514 32.764 -26.573 1.00 26.23 251 VAL D N 1
ATOM 10263 C CA . VAL D 1 247 ? -1.277 32.929 -27.323 1.00 25.19 251 VAL D CA 1
ATOM 10264 C C . VAL D 1 247 ? -0.874 31.575 -27.890 1.00 25.47 251 VAL D C 1
ATOM 10265 O O . VAL D 1 247 ? -0.518 30.681 -27.128 1.00 28.18 251 VAL D O 1
ATOM 10269 N N . THR D 1 248 ? -0.860 31.428 -29.214 1.00 25.74 252 THR D N 1
ATOM 10270 C CA . THR D 1 248 ? -0.650 30.114 -29.806 1.00 26.48 252 THR D CA 1
ATOM 10271 C C . THR D 1 248 ? 0.837 29.766 -29.856 1.00 27.61 252 THR D C 1
ATOM 10272 O O . THR D 1 248 ? 1.193 28.622 -29.582 1.00 28.60 252 THR D O 1
ATOM 10276 N N . THR D 1 249 ? 1.683 30.726 -30.274 1.00 28.53 253 THR D N 1
ATOM 10277 C CA . THR D 1 249 ? 3.102 30.446 -30.460 1.00 29.34 253 THR D CA 1
ATOM 10278 C C . THR D 1 249 ? 3.941 31.566 -29.865 1.00 28.62 253 THR D C 1
ATOM 10279 O O . THR D 1 249 ? 3.409 32.464 -29.225 1.00 30.49 253 THR D O 1
ATOM 10283 N N . GLY D 1 250 ? 5.262 31.458 -30.035 1.00 26.37 254 GLY D N 1
ATOM 10284 C CA . GLY D 1 250 ? 6.182 32.478 -29.564 1.00 24.75 254 GLY D CA 1
ATOM 10285 C C . GLY D 1 250 ? 6.785 32.153 -28.200 1.00 23.62 254 GLY D C 1
ATOM 10286 O O . GLY D 1 250 ? 7.362 33.016 -27.548 1.00 23.96 254 GLY D O 1
ATOM 10287 N N . TYR D 1 251 ? 6.680 30.886 -27.786 1.00 22.49 255 TYR D N 1
ATOM 10288 C CA . TYR D 1 251 ? 7.394 30.413 -26.612 1.00 21.78 255 TYR D CA 1
ATOM 10289 C C . TYR D 1 251 ? 7.733 28.920 -26.684 1.00 21.43 255 TYR D C 1
ATOM 10290 O O . TYR D 1 251 ? 7.192 28.102 -27.453 1.00 21.41 255 TYR D O 1
ATOM 10299 N N . THR D 1 252 ? 8.741 28.616 -25.862 1.00 21.18 256 THR D N 1
ATOM 10300 C CA . THR D 1 252 ? 9.110 27.247 -25.555 1.00 20.87 256 THR D CA 1
ATOM 10301 C C . THR D 1 252 ? 8.763 26.994 -24.101 1.00 20.49 256 THR D C 1
ATOM 10302 O O . THR D 1 252 ? 8.803 27.901 -23.285 1.00 20.92 256 THR D O 1
ATOM 10306 N N . LEU D 1 253 ? 8.468 25.727 -23.816 1.00 20.13 257 LEU D N 1
ATOM 10307 C CA . LEU D 1 253 ? 7.966 25.306 -22.526 1.00 20.34 257 LEU D CA 1
ATOM 10308 C C . LEU D 1 253 ? 8.802 24.111 -22.085 1.00 20.03 257 LEU D C 1
ATOM 10309 O O . LEU D 1 253 ? 9.176 23.273 -22.899 1.00 21.12 257 LEU D O 1
ATOM 10314 N N . THR D 1 254 ? 9.164 24.096 -20.805 1.00 20.27 258 THR D N 1
ATOM 10315 C CA . THR D 1 254 ? 9.902 22.994 -20.221 1.00 20.92 258 THR D CA 1
ATOM 10316 C C . THR D 1 254 ? 9.271 22.714 -18.870 1.00 20.64 258 THR D C 1
ATOM 10317 O O . THR D 1 254 ? 9.118 23.633 -18.092 1.00 20.46 258 THR D O 1
ATOM 10321 N N . THR D 1 255 ? 8.755 21.503 -18.687 1.00 20.94 259 THR D N 1
ATOM 10322 C CA . THR D 1 255 ? 8.065 21.113 -17.445 1.00 21.11 259 THR D CA 1
ATOM 10323 C C . THR D 1 255 ? 8.877 20.140 -16.638 1.00 21.33 259 THR D C 1
ATOM 10324 O O . THR D 1 255 ? 9.700 19.432 -17.212 1.00 21.56 259 THR D O 1
ATOM 10328 N N . GLN D 1 256 ? 8.724 20.208 -15.320 1.00 21.86 260 GLN D N 1
ATOM 10329 C CA . GLN D 1 256 ? 9.325 19.225 -14.393 1.00 21.86 260 GLN D CA 1
ATOM 10330 C C . GLN D 1 256 ? 8.139 18.737 -13.560 1.00 21.88 260 GLN D C 1
ATOM 10331 O O . GLN D 1 256 ? 7.015 19.106 -13.892 1.00 21.85 260 GLN D O 1
ATOM 10333 N N . LYS D 1 257 ? 8.387 17.892 -12.566 1.00 22.37 261 LYS D N 1
ATOM 10334 C CA . LYS D 1 257 ? 7.301 17.349 -11.704 1.00 22.80 261 LYS D CA 1
ATOM 10335 C C . LYS D 1 257 ? 6.721 18.467 -10.837 1.00 22.88 261 LYS D C 1
ATOM 10336 O O . LYS D 1 257 ? 5.517 18.465 -10.578 1.00 23.65 261 LYS D O 1
ATOM 10342 N N . HIS D 1 258 ? 7.557 19.434 -10.511 1.00 22.49 262 HIS D N 1
ATOM 10343 C CA . HIS D 1 258 ? 7.085 20.454 -9.597 1.00 22.66 262 HIS D CA 1
ATOM 10344 C C . HIS D 1 258 ? 7.350 21.865 -10.105 1.00 22.38 262 HIS D C 1
ATOM 10345 O O . HIS D 1 258 ? 7.582 22.755 -9.291 1.00 22.49 262 HIS D O 1
ATOM 10352 N N . GLY D 1 259 ? 7.271 22.105 -11.415 1.00 22.20 263 GLY D N 1
ATOM 10353 C CA . GLY D 1 259 ? 7.560 23.433 -11.932 1.00 22.18 263 GLY D CA 1
ATOM 10354 C C . GLY D 1 259 ? 7.668 23.452 -13.449 1.00 22.14 263 GLY D C 1
ATOM 10355 O O . GLY D 1 259 ? 7.615 22.409 -14.068 1.00 22.54 263 GLY D O 1
ATOM 10356 N N . PHE D 1 260 ? 7.852 24.645 -14.032 1.00 22.00 264 PHE D N 1
ATOM 10357 C CA . PHE D 1 260 ? 8.067 24.782 -15.460 1.00 21.76 264 PHE D CA 1
ATOM 10358 C C . PHE D 1 260 ? 8.703 26.128 -15.801 1.00 22.50 264 PHE D C 1
ATOM 10359 O O . PHE D 1 260 ? 8.801 26.999 -14.953 1.00 23.08 264 PHE D O 1
ATOM 10367 N N . THR D 1 261 ? 9.099 26.278 -17.078 1.00 22.26 265 THR D N 1
ATOM 10368 C CA . THR D 1 261 ? 9.762 27.459 -17.596 1.00 22.84 265 THR D CA 1
ATOM 10369 C C . THR D 1 261 ? 9.186 27.760 -18.972 1.00 22.99 265 THR D C 1
ATOM 10370 O O . THR D 1 261 ? 9.181 26.895 -19.837 1.00 25.38 265 THR D O 1
ATOM 10374 N N . LEU D 1 262 ? 8.715 29.000 -19.140 1.00 22.56 266 LEU D N 1
ATOM 10375 C CA . LEU D 1 262 ? 8.289 29.543 -20.412 1.00 22.33 266 LEU D CA 1
ATOM 10376 C C . LEU D 1 262 ? 9.353 30.522 -20.872 1.00 23.03 266 LEU D C 1
ATOM 10377 O O . LEU D 1 262 ? 9.641 31.502 -20.197 1.00 22.72 266 LEU D O 1
ATOM 10382 N N . ASP D 1 263 ? 9.903 30.279 -22.053 1.00 23.67 267 ASP D N 1
ATOM 10383 C CA . ASP D 1 263 ? 10.851 31.204 -22.641 1.00 24.79 267 ASP D CA 1
ATOM 10384 C C . ASP D 1 263 ? 10.149 31.908 -23.797 1.00 24.12 267 ASP D C 1
ATOM 10385 O O . ASP D 1 263 ? 9.710 31.256 -24.743 1.00 23.74 267 ASP D O 1
ATOM 10390 N N . PHE D 1 264 ? 10.057 33.244 -23.735 1.00 23.22 268 PHE D N 1
ATOM 10391 C CA . PHE D 1 264 ? 9.344 33.975 -24.768 1.00 22.98 268 PHE D CA 1
ATOM 10392 C C . PHE D 1 264 ? 10.306 34.579 -25.784 1.00 24.58 268 PHE D C 1
ATOM 10393 O O . PHE D 1 264 ? 11.349 35.113 -25.430 1.00 25.06 268 PHE D O 1
ATOM 10401 N N . SER D 1 265 ? 9.920 34.457 -27.057 1.00 26.17 269 SER D N 1
ATOM 10402 C CA . SER D 1 265 ? 10.518 35.203 -28.149 1.00 27.48 269 SER D CA 1
ATOM 10403 C C . SER D 1 265 ? 10.249 36.697 -27.956 1.00 28.58 269 SER D C 1
ATOM 10404 O O . SER D 1 265 ? 9.094 37.126 -27.931 1.00 28.41 269 SER D O 1
ATOM 10407 N N . ILE D 1 266 ? 11.314 37.496 -27.865 1.00 30.72 270 ILE D N 1
ATOM 10408 C CA . ILE D 1 266 ? 11.162 38.939 -27.721 1.00 31.60 270 ILE D CA 1
ATOM 10409 C C . ILE D 1 266 ? 10.428 39.507 -28.934 1.00 32.49 270 ILE D C 1
ATOM 10410 O O . ILE D 1 266 ? 9.522 40.315 -28.775 1.00 34.43 270 ILE D O 1
ATOM 10415 N N . LYS D 1 267 ? 10.813 39.076 -30.141 1.00 32.30 271 LYS D N 1
ATOM 10416 C CA . LYS D 1 267 ? 10.227 39.569 -31.382 1.00 34.48 271 LYS D CA 1
ATOM 10417 C C . LYS D 1 267 ? 8.703 39.422 -31.358 1.00 32.65 271 LYS D C 1
ATOM 10418 O O . LYS D 1 267 ? 7.995 40.340 -31.747 1.00 33.22 271 LYS D O 1
ATOM 10424 N N . ASP D 1 268 ? 8.200 38.288 -30.859 1.00 33.65 272 ASP D N 1
ATOM 10425 C CA . ASP D 1 268 ? 6.777 37.976 -30.896 1.00 34.30 272 ASP D CA 1
ATOM 10426 C C . ASP D 1 268 ? 5.995 38.669 -29.785 1.00 34.47 272 ASP D C 1
ATOM 10427 O O . ASP D 1 268 ? 4.776 38.786 -29.899 1.00 36.82 272 ASP D O 1
ATOM 10432 N N . LEU D 1 269 ? 6.684 39.107 -28.723 1.00 34.55 273 LEU D N 1
ATOM 10433 C CA . LEU D 1 269 ? 6.053 39.831 -27.626 1.00 34.12 273 LEU D CA 1
ATOM 10434 C C . LEU D 1 269 ? 5.614 41.237 -28.058 1.00 35.80 273 LEU D C 1
ATOM 10435 O O . LEU D 1 269 ? 4.716 41.806 -27.445 1.00 35.36 273 LEU D O 1
ATOM 10440 N N . GLN D 1 270 ? 6.245 41.795 -29.098 1.00 37.16 274 GLN D N 1
ATOM 10441 C CA . GLN D 1 270 ? 5.938 43.150 -29.544 1.00 39.32 274 GLN D CA 1
ATOM 10442 C C . GLN D 1 270 ? 4.445 43.296 -29.853 1.00 38.48 274 GLN D C 1
ATOM 10443 O O . GLN D 1 270 ? 3.865 44.345 -29.606 1.00 40.48 274 GLN D O 1
ATOM 10449 N N . ASN D 1 271 ? 3.816 42.240 -30.365 1.00 38.52 275 ASN D N 1
ATOM 10450 C CA . ASN D 1 271 ? 2.390 42.260 -30.664 1.00 39.92 275 ASN D CA 1
ATOM 10451 C C . ASN D 1 271 ? 1.559 42.511 -29.407 1.00 37.88 275 ASN D C 1
ATOM 10452 O O . ASN D 1 271 ? 0.407 42.924 -29.503 1.00 40.11 275 ASN D O 1
ATOM 10457 N N . PHE D 1 272 ? 2.138 42.227 -28.234 1.00 37.29 276 PHE D N 1
ATOM 10458 C CA . PHE D 1 272 ? 1.416 42.309 -26.975 1.00 37.13 276 PHE D CA 1
ATOM 10459 C C . PHE D 1 272 ? 1.923 43.468 -26.122 1.00 39.29 276 PHE D C 1
ATOM 10460 O O . PHE D 1 272 ? 1.558 43.566 -24.957 1.00 40.11 276 PHE D O 1
ATOM 10468 N N . ALA D 1 273 ? 2.770 44.333 -26.690 1.00 39.18 277 ALA D N 1
ATOM 10469 C CA . ALA D 1 273 ? 3.310 45.474 -25.961 1.00 40.21 277 ALA D CA 1
ATOM 10470 C C . ALA D 1 273 ? 2.196 46.233 -25.231 1.00 40.65 277 ALA D C 1
ATOM 10471 O O . ALA D 1 273 ? 1.146 46.513 -25.804 1.00 40.44 277 ALA D O 1
ATOM 10473 N N . ASN D 1 274 ? 2.430 46.494 -23.934 1.00 40.86 278 ASN D N 1
ATOM 10474 C CA . ASN D 1 274 ? 1.546 47.240 -23.059 1.00 39.60 278 ASN D CA 1
ATOM 10475 C C . ASN D 1 274 ? 0.350 46.422 -22.578 1.00 36.15 278 ASN D C 1
ATOM 10476 O O . ASN D 1 274 ? -0.439 46.937 -21.796 1.00 40.10 278 ASN D O 1
ATOM 10481 N N . GLN D 1 275 ? 0.239 45.151 -22.965 1.00 32.05 279 GLN D N 1
ATOM 10482 C CA . GLN D 1 275 ? -0.910 44.361 -22.561 1.00 32.17 279 GLN D CA 1
ATOM 10483 C C . GLN D 1 275 ? -0.536 43.394 -21.439 1.00 31.12 279 GLN D C 1
ATOM 10484 O O . GLN D 1 275 ? 0.636 43.102 -21.219 1.00 32.62 279 GLN D O 1
ATOM 10490 N N . THR D 1 276 ? -1.570 42.943 -20.728 1.00 28.82 280 THR D N 1
ATOM 10491 C CA . THR D 1 276 ? -1.425 42.024 -19.616 1.00 26.88 280 THR D CA 1
ATOM 10492 C C . THR D 1 276 ? -1.347 40.595 -20.132 1.00 25.45 280 THR D C 1
ATOM 10493 O O . THR D 1 276 ? -2.216 40.164 -20.875 1.00 25.55 280 THR D O 1
ATOM 10497 N N . MET D 1 277 ? -0.323 39.867 -19.684 1.00 24.98 281 MET D N 1
ATOM 10498 C CA . MET D 1 277 ? -0.187 38.452 -19.993 1.00 25.54 281 MET D CA 1
ATOM 10499 C C . MET D 1 277 ? -0.458 37.625 -18.735 1.00 24.74 281 MET D C 1
ATOM 10500 O O . MET D 1 277 ? 0.079 37.921 -17.675 1.00 24.53 281 MET D O 1
ATOM 10505 N N . THR D 1 278 ? -1.278 36.582 -18.888 1.00 23.46 282 THR D N 1
ATOM 10506 C CA . THR D 1 278 ? -1.639 35.709 -17.780 1.00 22.92 282 THR D CA 1
ATOM 10507 C C . THR D 1 278 ? -1.298 34.266 -18.159 1.00 22.46 282 THR D C 1
ATOM 10508 O O . THR D 1 278 ? -1.719 33.769 -19.202 1.00 22.77 282 THR D O 1
ATOM 10512 N N . VAL D 1 279 ? -0.500 33.611 -17.308 1.00 21.79 283 VAL D N 1
ATOM 10513 C CA . VAL D 1 279 ? -0.234 32.190 -17.428 1.00 21.48 283 VAL D CA 1
ATOM 10514 C C . VAL D 1 279 ? -1.062 31.456 -16.382 1.00 21.50 283 VAL D C 1
ATOM 10515 O O . VAL D 1 279 ? -0.883 31.668 -15.198 1.00 22.23 283 VAL D O 1
ATOM 10519 N N . SER D 1 280 ? -1.958 30.588 -16.852 1.00 21.29 284 SER D N 1
ATOM 10520 C CA . SER D 1 280 ? -2.785 29.742 -16.013 1.00 21.36 284 SER D CA 1
ATOM 10521 C C . SER D 1 280 ? -2.212 28.330 -16.006 1.00 21.11 284 SER D C 1
ATOM 10522 O O . SER D 1 280 ? -1.817 27.832 -17.062 1.00 22.40 284 SER D O 1
ATOM 10525 N N . TYR D 1 281 ? -2.223 27.687 -14.837 1.00 20.82 285 TYR D N 1
ATOM 10526 C CA . TYR D 1 281 ? -1.884 26.288 -14.706 1.00 20.71 285 TYR D CA 1
ATOM 10527 C C . TYR D 1 281 ? -2.473 25.703 -13.428 1.00 20.72 285 TYR D C 1
ATOM 10528 O O . TYR D 1 281 ? -2.952 26.420 -12.551 1.00 21.38 285 TYR D O 1
ATOM 10537 N N . GLN D 1 282 ? -2.434 24.365 -13.358 1.00 20.18 286 GLN D N 1
ATOM 10538 C CA . GLN D 1 282 ? -2.922 23.638 -12.205 1.00 19.57 286 GLN D CA 1
ATOM 10539 C C . GLN D 1 282 ? -1.794 22.805 -11.625 1.00 20.00 286 GLN D C 1
ATOM 10540 O O . GLN D 1 282 ? -0.880 22.375 -12.331 1.00 20.13 286 GLN D O 1
ATOM 10546 N N . MET D 1 283 ? -1.878 22.624 -10.307 1.00 20.19 287 MET D N 1
ATOM 10547 C CA . MET D 1 283 ? -1.021 21.690 -9.617 1.00 20.40 287 MET D CA 1
ATOM 10548 C C . MET D 1 283 ? -1.902 20.842 -8.722 1.00 20.85 287 MET D C 1
ATOM 10549 O O . MET D 1 283 ? -2.913 21.308 -8.216 1.00 21.35 287 MET D O 1
ATOM 10554 N N . ARG D 1 284 ? -1.549 19.567 -8.603 1.00 20.92 288 ARG D N 1
ATOM 10555 C CA . ARG D 1 284 ? -2.298 18.665 -7.742 1.00 21.46 288 ARG D CA 1
ATOM 10556 C C . ARG D 1 284 ? -1.643 18.689 -6.372 1.00 21.78 288 ARG D C 1
ATOM 10557 O O . ARG D 1 284 ? -0.428 18.584 -6.265 1.00 21.95 288 ARG D O 1
ATOM 10565 N N . LEU D 1 285 ? -2.463 18.837 -5.341 1.00 21.95 289 LEU D N 1
ATOM 10566 C CA . LEU D 1 285 ? -1.969 18.700 -3.977 1.00 22.06 289 LEU D CA 1
ATOM 10567 C C . LEU D 1 285 ? -1.896 17.219 -3.600 1.00 22.53 289 LEU D C 1
ATOM 10568 O O . LEU D 1 285 ? -2.913 16.518 -3.646 1.00 22.93 289 LEU D O 1
ATOM 10573 N N . GLU D 1 286 ? -0.695 16.761 -3.210 1.00 22.58 290 GLU D N 1
ATOM 10574 C CA . GLU D 1 286 ? -0.450 15.343 -2.999 1.00 23.03 290 GLU D CA 1
ATOM 10575 C C . GLU D 1 286 ? -0.869 14.922 -1.594 1.00 22.85 290 GLU D C 1
ATOM 10576 O O . GLU D 1 286 ? -1.086 15.748 -0.705 1.00 22.85 290 GLU D O 1
ATOM 10582 N N . LYS D 1 287 ? -0.926 13.611 -1.385 1.00 23.14 291 LYS D N 1
ATOM 10583 C CA . LYS D 1 287 ? -1.325 13.058 -0.100 1.00 23.55 291 LYS D CA 1
ATOM 10584 C C . LYS D 1 287 ? -0.235 13.235 0.958 1.00 23.32 291 LYS D C 1
ATOM 10585 O O . LYS D 1 287 ? -0.535 13.136 2.142 1.00 23.35 291 LYS D O 1
ATOM 10591 N N . THR D 1 288 ? 0.996 13.550 0.540 1.00 22.57 292 THR D N 1
ATOM 10592 C CA . THR D 1 288 ? 2.075 13.876 1.465 1.00 22.59 292 THR D CA 1
ATOM 10593 C C . THR D 1 288 ? 1.895 15.275 2.065 1.00 22.75 292 THR D C 1
ATOM 10594 O O . THR D 1 288 ? 2.721 15.707 2.864 1.00 23.29 292 THR D O 1
ATOM 10598 N N . ALA D 1 289 ? 0.846 16.008 1.665 1.00 22.72 293 ALA D N 1
ATOM 10599 C CA . ALA D 1 289 ? 0.655 17.379 2.132 1.00 22.75 293 ALA D CA 1
ATOM 10600 C C . ALA D 1 289 ? 0.045 17.388 3.532 1.00 23.23 293 ALA D C 1
ATOM 10601 O O . ALA D 1 289 ? -1.112 17.014 3.681 1.00 23.84 293 ALA D O 1
ATOM 10603 N N . GLU D 1 290 ? 0.820 17.804 4.544 1.00 24.09 294 GLU D N 1
ATOM 10604 C CA . GLU D 1 290 ? 0.346 17.854 5.924 1.00 24.46 294 GLU D CA 1
ATOM 10605 C C . GLU D 1 290 ? -0.670 18.982 6.115 1.00 23.81 294 GLU D C 1
ATOM 10606 O O . GLU D 1 290 ? -0.412 20.109 5.696 1.00 24.88 294 GLU D O 1
ATOM 10612 N N . PRO D 1 291 ? -1.801 18.743 6.809 1.00 22.48 295 PRO D N 1
ATOM 10613 C CA . PRO D 1 291 ? -2.757 19.789 7.149 1.00 22.36 295 PRO D CA 1
ATOM 10614 C C . PRO D 1 291 ? -2.101 20.867 7.998 1.00 22.12 295 PRO D C 1
ATOM 10615 O O . PRO D 1 291 ? -1.165 20.584 8.723 1.00 22.43 295 PRO D O 1
ATOM 10619 N N . ASP D 1 292 ? -2.610 22.099 7.867 1.00 23.24 296 ASP D N 1
ATOM 10620 C CA . ASP D 1 292 ? -2.184 23.230 8.679 1.00 23.84 296 ASP D CA 1
ATOM 10621 C C . ASP D 1 292 ? -0.676 23.460 8.545 1.00 25.61 296 ASP D C 1
ATOM 10622 O O . ASP D 1 292 ? -0.034 23.865 9.505 1.00 28.46 296 ASP D O 1
ATOM 10627 N N . THR D 1 293 ? -0.132 23.215 7.350 1.00 25.35 297 THR D N 1
ATOM 10628 C CA . THR D 1 293 ? 1.234 23.550 6.972 1.00 25.68 297 THR D CA 1
ATOM 10629 C C . THR D 1 293 ? 1.167 24.490 5.764 1.00 24.48 297 THR D C 1
ATOM 10630 O O . THR D 1 293 ? 0.305 24.311 4.907 1.00 24.69 297 THR D O 1
ATOM 10634 N N . ALA D 1 294 ? 2.079 25.467 5.689 1.00 24.29 298 ALA D N 1
ATOM 10635 C CA . ALA D 1 294 ? 2.223 26.282 4.494 1.00 23.89 298 ALA D CA 1
ATOM 10636 C C . ALA D 1 294 ? 2.801 25.417 3.370 1.00 24.81 298 ALA D C 1
ATOM 10637 O O . ALA D 1 294 ? 3.907 24.904 3.506 1.00 25.88 298 ALA D O 1
ATOM 10639 N N . ILE D 1 295 ? 2.034 25.206 2.288 1.00 24.32 299 ILE D N 1
ATOM 10640 C CA . ILE D 1 295 ? 2.564 24.581 1.075 1.00 25.22 299 ILE D CA 1
ATOM 10641 C C . ILE D 1 295 ? 2.891 25.674 0.048 1.00 25.24 299 ILE D C 1
ATOM 10642 O O . ILE D 1 295 ? 1.979 26.309 -0.489 1.00 25.26 299 ILE D O 1
ATOM 10647 N N . ASN D 1 296 ? 4.189 25.842 -0.258 1.00 25.54 300 ASN D N 1
ATOM 10648 C CA . ASN D 1 296 ? 4.685 26.987 -1.007 1.00 25.80 300 ASN D CA 1
ATOM 10649 C C . ASN D 1 296 ? 4.886 26.716 -2.495 1.00 25.94 300 ASN D C 1
ATOM 10650 O O . ASN D 1 296 ? 5.321 25.633 -2.877 1.00 26.02 300 ASN D O 1
ATOM 10655 N N . ASN D 1 297 ? 4.629 27.749 -3.313 1.00 26.03 301 ASN D N 1
ATOM 10656 C CA . ASN D 1 297 ? 5.197 27.860 -4.653 1.00 25.67 301 ASN D CA 1
ATOM 10657 C C . ASN D 1 297 ? 5.828 29.235 -4.844 1.00 25.56 301 ASN D C 1
ATOM 10658 O O . ASN D 1 297 ? 5.512 30.174 -4.124 1.00 23.85 301 ASN D O 1
ATOM 10662 N N . GLU D 1 298 ? 6.708 29.323 -5.843 1.00 26.08 302 GLU D N 1
ATOM 10663 C CA . GLU D 1 298 ? 7.401 30.552 -6.162 1.00 28.37 302 GLU D CA 1
ATOM 10664 C C . GLU D 1 298 ? 7.341 30.754 -7.672 1.00 28.71 302 GLU D C 1
ATOM 10665 O O . GLU D 1 298 ? 7.735 29.875 -8.426 1.00 29.58 302 GLU D O 1
ATOM 10671 N N . GLY D 1 299 ? 6.787 31.893 -8.098 1.00 26.58 303 GLY D N 1
ATOM 10672 C CA . GLY D 1 299 ? 6.853 32.334 -9.477 1.00 25.94 303 GLY D CA 1
ATOM 10673 C C . GLY D 1 299 ? 8.059 33.243 -9.691 1.00 25.13 303 GLY D C 1
ATOM 10674 O O . GLY D 1 299 ? 8.520 33.881 -8.761 1.00 24.80 303 GLY D O 1
ATOM 10675 N N . GLN D 1 300 ? 8.547 33.308 -10.931 1.00 25.30 304 GLN D N 1
ATOM 10676 C CA . GLN D 1 300 ? 9.723 34.088 -11.270 1.00 25.54 304 GLN D CA 1
ATOM 10677 C C . GLN D 1 300 ? 9.592 34.684 -12.668 1.00 25.67 304 GLN D C 1
ATOM 10678 O O . GLN D 1 300 ? 9.185 33.994 -13.606 1.00 25.86 304 GLN D O 1
ATOM 10684 N N . LEU D 1 301 ? 9.953 35.963 -12.779 1.00 24.88 305 LEU D N 1
ATOM 10685 C CA . LEU D 1 301 ? 10.107 36.624 -14.063 1.00 24.98 305 LEU D CA 1
ATOM 10686 C C . LEU D 1 301 ? 11.573 37.009 -14.195 1.00 25.63 305 LEU D C 1
ATOM 10687 O O . LEU D 1 301 ? 12.115 37.722 -13.355 1.00 26.11 305 LEU D O 1
ATOM 10692 N N . VAL D 1 302 ? 12.218 36.486 -15.237 1.00 26.24 306 VAL D N 1
ATOM 10693 C CA . VAL D 1 302 ? 13.644 36.659 -15.419 1.00 28.73 306 VAL D CA 1
ATOM 10694 C C . VAL D 1 302 ? 13.851 37.412 -16.724 1.00 29.35 306 VAL D C 1
ATOM 10695 O O . VAL D 1 302 ? 13.429 36.953 -17.777 1.00 30.21 306 VAL D O 1
ATOM 10699 N N . THR D 1 303 ? 14.493 38.579 -16.642 1.00 32.29 307 THR D N 1
ATOM 10700 C CA . THR D 1 303 ? 14.897 39.295 -17.839 1.00 33.92 307 THR D CA 1
ATOM 10701 C C . THR D 1 303 ? 16.422 39.329 -17.866 1.00 37.33 307 THR D C 1
ATOM 10702 O O . THR D 1 303 ? 17.078 38.789 -16.975 1.00 36.56 307 THR D O 1
ATOM 10706 N N . ASP D 1 304 ? 16.982 39.940 -18.910 1.00 40.96 308 ASP D N 1
ATOM 10707 C CA . ASP D 1 304 ? 18.424 40.032 -19.028 1.00 47.08 308 ASP D CA 1
ATOM 10708 C C . ASP D 1 304 ? 18.963 40.957 -17.939 1.00 50.70 308 ASP D C 1
ATOM 10709 O O . ASP D 1 304 ? 20.131 40.836 -17.565 1.00 50.43 308 ASP D O 1
ATOM 10714 N N . LYS D 1 305 ? 18.091 41.834 -17.408 1.00 54.00 309 LYS D N 1
ATOM 10715 C CA . LYS D 1 305 ? 18.458 42.786 -16.363 1.00 51.05 309 LYS D CA 1
ATOM 10716 C C . LYS D 1 305 ? 18.365 42.174 -14.955 1.00 49.67 309 LYS D C 1
ATOM 10717 O O . LYS D 1 305 ? 19.377 42.077 -14.259 1.00 48.95 309 LYS D O 1
ATOM 10719 N N . HIS D 1 306 ? 17.153 41.768 -14.526 1.00 44.86 310 HIS D N 1
ATOM 10720 C CA . HIS D 1 306 ? 16.892 41.371 -13.149 1.00 42.23 310 HIS D CA 1
ATOM 10721 C C . HIS D 1 306 ? 16.016 40.116 -13.074 1.00 39.70 310 HIS D C 1
ATOM 10722 O O . HIS D 1 306 ? 15.414 39.690 -14.064 1.00 38.95 310 HIS D O 1
ATOM 10724 N N . THR D 1 307 ? 15.950 39.530 -11.862 1.00 36.69 311 THR D N 1
ATOM 10725 C CA . THR D 1 307 ? 15.036 38.443 -11.545 1.00 33.73 311 THR D CA 1
ATOM 10726 C C . THR D 1 307 ? 14.036 38.926 -10.503 1.00 31.02 311 THR D C 1
ATOM 10727 O O . THR D 1 307 ? 14.437 39.345 -9.430 1.00 30.85 311 THR D O 1
ATOM 10731 N N . LEU D 1 308 ? 12.737 38.782 -10.781 1.00 29.82 312 LEU D N 1
ATOM 10732 C CA . LEU D 1 308 ? 11.695 39.111 -9.816 1.00 26.92 312 LEU D CA 1
ATOM 10733 C C . LEU D 1 308 ? 10.971 37.827 -9.383 1.00 25.53 312 LEU D C 1
ATOM 10734 O O . LEU D 1 308 ? 10.600 36.995 -10.211 1.00 25.09 312 LEU D O 1
ATOM 10739 N N . THR D 1 309 ? 10.742 37.689 -8.075 1.00 23.72 313 THR D N 1
ATOM 10740 C CA . THR D 1 309 ? 10.202 36.461 -7.501 1.00 24.25 313 THR D CA 1
ATOM 10741 C C . THR D 1 309 ? 8.951 36.767 -6.682 1.00 23.97 313 THR D C 1
ATOM 10742 O O . THR D 1 309 ? 8.939 37.718 -5.913 1.00 25.48 313 THR D O 1
ATOM 10746 N N . LYS D 1 310 ? 7.914 35.938 -6.830 1.00 23.66 314 LYS D N 1
ATOM 10747 C CA . LYS D 1 310 ? 6.703 36.075 -6.039 1.00 24.20 314 LYS D CA 1
ATOM 10748 C C . LYS D 1 310 ? 6.304 34.719 -5.458 1.00 23.99 314 LYS D C 1
ATOM 10749 O O . LYS D 1 310 ? 6.325 33.720 -6.158 1.00 22.97 314 LYS D O 1
ATOM 10755 N N . ARG D 1 311 ? 5.919 34.713 -4.178 1.00 23.63 315 ARG D N 1
ATOM 10756 C CA . ARG D 1 311 ? 5.601 33.490 -3.457 1.00 24.42 315 ARG D CA 1
ATOM 10757 C C . ARG D 1 311 ? 4.097 33.422 -3.238 1.00 23.16 315 ARG D C 1
ATOM 10758 O O . ARG D 1 311 ? 3.446 34.443 -3.040 1.00 24.23 315 ARG D O 1
ATOM 10766 N N . ALA D 1 312 ? 3.552 32.202 -3.282 1.00 21.17 316 ALA D N 1
ATOM 10767 C CA . ALA D 1 312 ? 2.173 31.954 -2.904 1.00 20.04 316 ALA D CA 1
ATOM 10768 C C . ALA D 1 312 ? 2.147 30.683 -2.068 1.00 19.95 316 ALA D C 1
ATOM 10769 O O . ALA D 1 312 ? 3.157 29.995 -1.963 1.00 19.93 316 ALA D O 1
ATOM 10771 N N . ALA D 1 313 ? 1.001 30.407 -1.447 1.00 19.96 317 ALA D N 1
ATOM 10772 C CA . ALA D 1 313 ? 0.890 29.310 -0.505 1.00 20.05 317 ALA D CA 1
ATOM 10773 C C . ALA D 1 313 ? -0.536 28.785 -0.474 1.00 20.32 317 ALA D C 1
ATOM 10774 O O . ALA D 1 313 ? -1.491 29.525 -0.664 1.00 21.08 317 ALA D O 1
ATOM 10776 N N . VAL D 1 314 ? -0.650 27.478 -0.246 1.00 20.42 318 VAL D N 1
ATOM 10777 C CA . VAL D 1 314 ? -1.942 26.857 -0.070 1.00 20.41 318 VAL D CA 1
ATOM 10778 C C . VAL D 1 314 ? -1.861 26.010 1.191 1.00 19.91 318 VAL D C 1
ATOM 10779 O O . VAL D 1 314 ? -0.792 25.806 1.760 1.00 20.53 318 VAL D O 1
ATOM 10783 N N . ARG D 1 315 ? -3.016 25.498 1.591 1.00 19.32 319 ARG D N 1
ATOM 10784 C CA . ARG D 1 315 ? -3.108 24.643 2.744 1.00 19.29 319 ARG D CA 1
ATOM 10785 C C . ARG D 1 315 ? -4.154 23.571 2.480 1.00 19.69 319 ARG D C 1
ATOM 10786 O O . ARG D 1 315 ? -4.978 23.738 1.574 1.00 19.97 319 ARG D O 1
ATOM 10794 N N . THR D 1 316 ? -4.076 22.497 3.300 1.00 20.08 320 THR D N 1
ATOM 10795 C CA . THR D 1 316 ? -5.146 21.530 3.491 1.00 20.10 320 THR D CA 1
ATOM 10796 C C . THR D 1 316 ? -5.484 21.471 4.988 1.00 20.34 320 THR D C 1
ATOM 10797 O O . THR D 1 316 ? -4.734 21.982 5.817 1.00 20.27 320 THR D O 1
ATOM 10801 N N . GLY D 1 317 ? -6.599 20.797 5.317 1.00 20.49 321 GLY D N 1
ATOM 10802 C CA . GLY D 1 317 ? -7.108 20.721 6.676 1.00 20.14 321 GLY D CA 1
ATOM 10803 C C . GLY D 1 317 ? -7.318 19.285 7.142 1.00 20.46 321 GLY D C 1
ATOM 10804 O O . GLY D 1 317 ? -7.327 18.336 6.367 1.00 20.84 321 GLY D O 1
ATOM 10805 N N . GLY D 1 318 ? -7.490 19.129 8.447 1.00 20.58 322 GLY D N 1
ATOM 10806 C CA . GLY D 1 318 ? -7.836 17.853 9.036 1.00 20.70 322 GLY D CA 1
ATOM 10807 C C . GLY D 1 318 ? -8.634 18.028 10.317 1.00 20.98 322 GLY D C 1
ATOM 10808 O O . GLY D 1 318 ? -8.967 19.142 10.681 1.00 21.26 322 GLY D O 1
ATOM 10809 N N . LYS D 1 319 ? -8.936 16.912 10.981 1.00 21.17 323 LYS D N 1
ATOM 10810 C CA . LYS D 1 319 ? -9.707 16.900 12.207 1.00 21.41 323 LYS D CA 1
ATOM 10811 C C . LYS D 1 319 ? -9.312 15.649 12.980 1.00 21.93 323 LYS D C 1
ATOM 10812 O O . LYS D 1 319 ? -9.171 14.578 12.400 1.00 22.44 323 LYS D O 1
ATOM 10818 N N . SER D 1 320 ? -9.095 15.806 14.284 1.00 22.06 324 SER D N 1
ATOM 10819 C CA . SER D 1 320 ? -8.781 14.695 15.155 1.00 22.94 324 SER D CA 1
ATOM 10820 C C . SER D 1 320 ? -10.002 14.408 16.022 1.00 22.55 324 SER D C 1
ATOM 10821 O O . SER D 1 320 ? -10.746 15.313 16.388 1.00 23.49 324 SER D O 1
ATOM 10824 N N . PHE D 1 321 ? -10.200 13.115 16.318 1.00 22.30 325 PHE D N 1
ATOM 10825 C CA . PHE D 1 321 ? -11.326 12.659 17.110 1.00 21.82 325 PHE D CA 1
ATOM 10826 C C . PHE D 1 321 ? -10.831 11.758 18.228 1.00 22.21 325 PHE D C 1
ATOM 10827 O O . PHE D 1 321 ? -9.736 11.226 18.143 1.00 22.90 325 PHE D O 1
ATOM 10835 N N . VAL D 1 322 ? -11.656 11.630 19.269 1.00 22.42 326 VAL D N 1
ATOM 10836 C CA . VAL D 1 322 ? -11.473 10.620 20.303 1.00 23.07 326 VAL D CA 1
ATOM 10837 C C . VAL D 1 322 ? -12.844 10.033 20.649 1.00 23.54 326 VAL D C 1
ATOM 10838 O O . VAL D 1 322 ? -13.797 10.761 20.935 1.00 23.83 326 VAL D O 1
ATOM 10842 N N . LYS D 1 323 ? -12.944 8.698 20.561 1.00 24.37 327 LYS D N 1
ATOM 10843 C CA . LYS D 1 323 ? -14.191 7.992 20.819 1.00 25.03 327 LYS D CA 1
ATOM 10844 C C . LYS D 1 323 ? -14.284 7.729 22.317 1.00 25.26 327 LYS D C 1
ATOM 10845 O O . LYS D 1 323 ? -13.375 7.129 22.880 1.00 26.10 327 LYS D O 1
ATOM 10851 N N . VAL D 1 324 ? -15.373 8.192 22.940 1.00 25.28 328 VAL D N 1
ATOM 10852 C CA . VAL D 1 324 ? -15.514 8.139 24.387 1.00 26.07 328 VAL D CA 1
ATOM 10853 C C . VAL D 1 324 ? -16.894 7.609 24.773 1.00 28.38 328 VAL D C 1
ATOM 10854 O O . VAL D 1 324 ? -17.827 7.639 23.974 1.00 30.54 328 VAL D O 1
ATOM 10858 N N . ASP D 1 325 ? -17.009 7.168 26.029 1.00 29.60 329 ASP D N 1
ATOM 10859 C CA . ASP D 1 325 ? -18.283 6.805 26.623 1.00 31.68 329 ASP D CA 1
ATOM 10860 C C . ASP D 1 325 ? -19.066 8.075 26.973 1.00 32.99 329 ASP D C 1
ATOM 10861 O O . ASP D 1 325 ? -18.478 9.055 27.417 1.00 36.62 329 ASP D O 1
ATOM 10866 N N . SER D 1 326 ? -20.398 8.030 26.825 1.00 32.19 330 SER D N 1
ATOM 10867 C CA . SER D 1 326 ? -21.264 9.182 27.027 1.00 33.61 330 SER D CA 1
ATOM 10868 C C . SER D 1 326 ? -21.381 9.604 28.498 1.00 36.15 330 SER D C 1
ATOM 10869 O O . SER D 1 326 ? -21.781 10.739 28.775 1.00 36.76 330 SER D O 1
ATOM 10872 N N . GLU D 1 327 ? -21.073 8.706 29.444 1.00 38.91 331 GLU D N 1
ATOM 10873 C CA . GLU D 1 327 ? -21.162 9.046 30.860 1.00 42.07 331 GLU D CA 1
ATOM 10874 C C . GLU D 1 327 ? -19.793 9.463 31.410 1.00 47.86 331 GLU D C 1
ATOM 10875 O O . GLU D 1 327 ? -19.727 10.341 32.267 1.00 51.27 331 GLU D O 1
ATOM 10877 N N . ASN D 1 328 ? -18.708 8.832 30.936 1.00 50.35 332 ASN D N 1
ATOM 10878 C CA . ASN D 1 328 ? -17.362 9.137 31.411 1.00 49.97 332 ASN D CA 1
ATOM 10879 C C . ASN D 1 328 ? -16.427 9.334 30.215 1.00 48.34 332 ASN D C 1
ATOM 10880 O O . ASN D 1 328 ? -16.008 8.368 29.567 1.00 49.02 332 ASN D O 1
ATOM 10885 N N . ALA D 1 329 ? -16.077 10.603 29.959 1.00 45.12 333 ALA D N 1
ATOM 10886 C CA . ALA D 1 329 ? -15.279 10.990 28.804 1.00 44.03 333 ALA D CA 1
ATOM 10887 C C . ALA D 1 329 ? -13.843 10.472 28.921 1.00 45.05 333 ALA D C 1
ATOM 10888 O O . ALA D 1 329 ? -13.115 10.442 27.934 1.00 45.85 333 ALA D O 1
ATOM 10890 N N . LYS D 1 330 ? -13.439 10.051 30.126 1.00 45.18 334 LYS D N 1
ATOM 10891 C CA . LYS D 1 330 ? -12.116 9.487 30.342 1.00 45.98 334 LYS D CA 1
ATOM 10892 C C . LYS D 1 330 ? -12.052 8.040 29.830 1.00 46.08 334 LYS D C 1
ATOM 10893 O O . LYS D 1 330 ? -10.954 7.498 29.707 1.00 48.66 334 LYS D O 1
ATOM 10895 N N . ILE D 1 331 ? -13.206 7.414 29.525 1.00 43.26 335 ILE D N 1
ATOM 10896 C CA . ILE D 1 331 ? -13.225 6.067 28.956 1.00 41.88 335 ILE D CA 1
ATOM 10897 C C . ILE D 1 331 ? -13.116 6.143 27.428 1.00 39.65 335 ILE D C 1
ATOM 10898 O O . ILE D 1 331 ? -14.115 6.439 26.762 1.00 41.90 335 ILE D O 1
ATOM 10903 N N . THR D 1 332 ? -11.931 5.821 26.882 1.00 36.36 336 THR D N 1
ATOM 10904 C CA . THR D 1 332 ? -11.712 5.831 25.442 1.00 33.10 336 THR D CA 1
ATOM 10905 C C . THR D 1 332 ? -11.994 4.442 24.865 1.00 32.88 336 THR D C 1
ATOM 10906 O O . THR D 1 332 ? -11.707 3.441 25.510 1.00 34.85 336 THR D O 1
ATOM 10910 N N . LEU D 1 333 ? -12.520 4.397 23.629 1.00 29.21 337 LEU D N 1
ATOM 10911 C CA . LEU D 1 333 ? -13.089 3.186 23.051 1.00 29.55 337 LEU D CA 1
ATOM 10912 C C . LEU D 1 333 ? -12.425 2.836 21.720 1.00 29.44 337 LEU D C 1
ATOM 10913 O O . LEU D 1 333 ? -12.607 3.540 20.732 1.00 28.42 337 LEU D O 1
ATOM 10918 N N . PRO D 1 334 ? -11.680 1.713 21.623 1.00 30.80 338 PRO D N 1
ATOM 10919 C CA . PRO D 1 334 ? -11.128 1.257 20.340 1.00 31.93 338 PRO D CA 1
ATOM 10920 C C . PRO D 1 334 ? -12.160 0.590 19.431 1.00 32.37 338 PRO D C 1
ATOM 10921 O O . PRO D 1 334 ? -13.266 0.284 19.857 1.00 35.45 338 PRO D O 1
ATOM 10925 N N . GLU D 1 335 ? -11.787 0.401 18.165 1.00 33.05 339 GLU D N 1
ATOM 10926 C CA . GLU D 1 335 ? -12.498 -0.456 17.225 1.00 35.12 339 GLU D CA 1
ATOM 10927 C C . GLU D 1 335 ? -13.815 0.167 16.767 1.00 31.66 339 GLU D C 1
ATOM 10928 O O . GLU D 1 335 ? -14.598 -0.501 16.097 1.00 32.89 339 GLU D O 1
ATOM 10934 N N . ALA D 1 336 ? -14.054 1.445 17.080 1.00 28.20 340 ALA D N 1
ATOM 10935 C CA . ALA D 1 336 ? -15.154 2.178 16.468 1.00 25.08 340 ALA D CA 1
ATOM 10936 C C . ALA D 1 336 ? -14.764 2.531 15.036 1.00 24.75 340 ALA D C 1
ATOM 10937 O O . ALA D 1 336 ? -13.666 3.043 14.804 1.00 24.92 340 ALA D O 1
ATOM 10939 N N . VAL D 1 337 ? -15.670 2.248 14.091 1.00 24.44 341 VAL D N 1
ATOM 10940 C CA . VAL D 1 337 ? -15.357 2.354 12.678 1.00 24.34 341 VAL D CA 1
ATOM 10941 C C . VAL D 1 337 ? -16.322 3.338 12.033 1.00 24.71 341 VAL D C 1
ATOM 10942 O O . VAL D 1 337 ? -17.543 3.204 12.177 1.00 25.06 341 VAL D O 1
ATOM 10946 N N . PHE D 1 338 ? -15.736 4.284 11.281 1.00 24.53 342 PHE D N 1
ATOM 10947 C CA . PHE D 1 338 ? -16.491 5.367 10.683 1.00 23.72 342 PHE D CA 1
ATOM 10948 C C . PHE D 1 338 ? -16.135 5.525 9.214 1.00 23.96 342 PHE D C 1
ATOM 10949 O O . PHE D 1 338 ? -15.007 5.257 8.801 1.00 23.63 342 PHE D O 1
ATOM 10957 N N . ILE D 1 339 ? -17.120 6.027 8.463 1.00 23.32 343 ILE D N 1
ATOM 10958 C CA . ILE D 1 339 ? -16.899 6.606 7.147 1.00 22.76 343 ILE D CA 1
ATOM 10959 C C . ILE D 1 339 ? -17.286 8.084 7.190 1.00 22.38 343 ILE D C 1
ATOM 10960 O O . ILE D 1 339 ? -17.929 8.542 8.124 1.00 22.87 343 ILE D O 1
ATOM 10965 N N . VAL D 1 340 ? -16.884 8.836 6.166 1.00 22.05 344 VAL D N 1
ATOM 10966 C CA . VAL D 1 340 ? -17.014 10.284 6.177 1.00 21.75 344 VAL D CA 1
ATOM 10967 C C . VAL D 1 340 ? -17.930 10.709 5.038 1.00 21.87 344 VAL D C 1
ATOM 10968 O O . VAL D 1 340 ? -17.764 10.266 3.904 1.00 22.73 344 VAL D O 1
ATOM 10972 N N . LYS D 1 341 ? -18.915 11.551 5.357 1.00 21.74 345 LYS D N 1
ATOM 10973 C CA . LYS D 1 341 ? -19.838 12.070 4.361 1.00 22.86 345 LYS D CA 1
ATOM 10974 C C . LYS D 1 341 ? -19.689 13.589 4.261 1.00 23.60 345 LYS D C 1
ATOM 10975 O O . LYS D 1 341 ? -19.204 14.240 5.197 1.00 24.31 345 LYS D O 1
ATOM 10981 N N . ASN D 1 342 ? -20.123 14.141 3.118 1.00 23.37 346 ASN D N 1
ATOM 10982 C CA . ASN D 1 342 ? -20.189 15.582 2.919 1.00 23.86 346 ASN D CA 1
ATOM 10983 C C . ASN D 1 342 ? -21.655 15.994 2.969 1.00 25.59 346 ASN D C 1
ATOM 10984 O O . ASN D 1 342 ? -22.521 15.148 3.188 1.00 27.73 346 ASN D O 1
ATOM 10989 N N . GLN D 1 343 ? -21.935 17.287 2.761 1.00 26.43 347 GLN D N 1
ATOM 10990 C CA . GLN D 1 343 ? -23.281 17.813 2.918 1.00 27.02 347 GLN D CA 1
ATOM 10991 C C . GLN D 1 343 ? -24.236 17.213 1.896 1.00 28.41 347 GLN D C 1
ATOM 10992 O O . GLN D 1 343 ? -25.436 17.130 2.166 1.00 32.38 347 GLN D O 1
ATOM 10998 N N . ALA D 1 344 ? -23.704 16.816 0.730 1.00 29.33 348 ALA D N 1
ATOM 10999 C CA . ALA D 1 344 ? -24.522 16.239 -0.325 1.00 29.91 348 ALA D CA 1
ATOM 11000 C C . ALA D 1 344 ? -24.851 14.773 -0.032 1.00 30.55 348 ALA D C 1
ATOM 11001 O O . ALA D 1 344 ? -25.655 14.177 -0.750 1.00 31.78 348 ALA D O 1
ATOM 11003 N N . GLY D 1 345 ? -24.213 14.190 0.991 1.00 29.06 349 GLY D N 1
ATOM 11004 C CA . GLY D 1 345 ? -24.437 12.797 1.331 1.00 28.38 349 GLY D CA 1
ATOM 11005 C C . GLY D 1 345 ? -23.521 11.847 0.557 1.00 29.16 349 GLY D C 1
ATOM 11006 O O . GLY D 1 345 ? -23.700 10.640 0.625 1.00 31.69 349 GLY D O 1
ATOM 11007 N N . GLU D 1 346 ? -22.532 12.395 -0.162 1.00 29.11 350 GLU D N 1
ATOM 11008 C CA . GLU D 1 346 ? -21.527 11.592 -0.844 1.00 30.32 350 GLU D CA 1
ATOM 11009 C C . GLU D 1 346 ? -20.474 11.115 0.162 1.00 29.00 350 GLU D C 1
ATOM 11010 O O . GLU D 1 346 ? -20.283 11.743 1.203 1.00 29.49 350 GLU D O 1
ATOM 11016 N N . TYR D 1 347 ? -19.760 10.038 -0.189 1.00 27.50 351 TYR D N 1
ATOM 11017 C CA . TYR D 1 347 ? -18.823 9.382 0.708 1.00 25.96 351 TYR D CA 1
ATOM 11018 C C . TYR D 1 347 ? -17.385 9.660 0.270 1.00 24.12 351 TYR D C 1
ATOM 11019 O O . TYR D 1 347 ? -17.069 9.627 -0.916 1.00 24.33 351 TYR D O 1
ATOM 11028 N N . LEU D 1 348 ? -16.517 9.878 1.264 1.00 22.90 352 LEU D N 1
ATOM 11029 C CA . LEU D 1 348 ? -15.102 10.124 1.047 1.00 22.60 352 LEU D CA 1
ATOM 11030 C C . LEU D 1 348 ? -14.405 8.828 0.643 1.00 24.28 352 LEU D C 1
ATOM 11031 O O . LEU D 1 348 ? -14.385 7.858 1.399 1.00 24.09 352 LEU D O 1
ATOM 11036 N N . ASN D 1 349 ? -13.832 8.836 -0.560 1.00 25.90 353 ASN D N 1
ATOM 11037 C CA . ASN D 1 349 ? -13.068 7.719 -1.105 1.00 29.13 353 ASN D CA 1
ATOM 11038 C C . ASN D 1 349 ? -11.606 8.153 -1.235 1.00 31.08 353 ASN D C 1
ATOM 11039 O O . ASN D 1 349 ? -11.326 9.299 -1.602 1.00 31.29 353 ASN D O 1
ATOM 11044 N N . GLU D 1 350 ? -10.679 7.226 -0.955 1.00 33.45 354 GLU D N 1
ATOM 11045 C CA . GLU D 1 350 ? -9.259 7.463 -1.165 1.00 35.41 354 GLU D CA 1
ATOM 11046 C C . GLU D 1 350 ? -8.780 6.770 -2.441 1.00 36.79 354 GLU D C 1
ATOM 11047 O O . GLU D 1 350 ? -8.948 5.572 -2.597 1.00 36.41 354 GLU D O 1
ATOM 11053 N N . THR D 1 351 ? -8.182 7.555 -3.346 1.00 36.70 355 THR D N 1
ATOM 11054 C CA . THR D 1 351 ? -7.619 7.091 -4.602 1.00 37.42 355 THR D CA 1
ATOM 11055 C C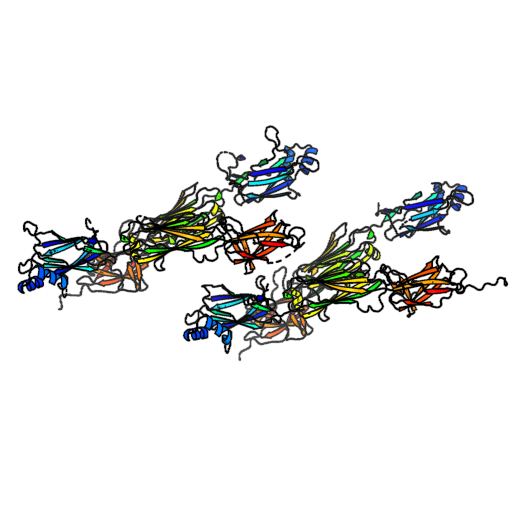 . THR D 1 351 ? -6.102 7.069 -4.466 1.00 36.38 355 THR D C 1
ATOM 11056 O O . THR D 1 351 ? -5.559 7.384 -3.415 1.00 35.84 355 THR D O 1
ATOM 11060 N N . ALA D 1 352 ? -5.415 6.724 -5.551 1.00 37.77 356 ALA D N 1
ATOM 11061 C CA . ALA D 1 352 ? -3.963 6.728 -5.569 1.00 38.23 356 ALA D CA 1
ATOM 11062 C C . ALA D 1 352 ? -3.416 8.111 -5.212 1.00 38.23 356 ALA D C 1
ATOM 11063 O O . ALA D 1 352 ? -2.436 8.198 -4.482 1.00 37.66 356 ALA D O 1
ATOM 11065 N N . ASN D 1 353 ? -4.044 9.184 -5.715 1.00 37.21 357 ASN D N 1
ATOM 11066 C CA . ASN D 1 353 ? -3.430 10.507 -5.647 1.00 34.75 357 ASN D CA 1
ATOM 11067 C C . ASN D 1 353 ? -4.164 11.493 -4.743 1.00 33.99 357 ASN D C 1
ATOM 11068 O O . ASN D 1 353 ? -3.740 12.642 -4.634 1.00 33.63 357 ASN D O 1
ATOM 11073 N N . GLY D 1 354 ? -5.271 11.070 -4.139 1.00 33.41 358 GLY D N 1
ATOM 11074 C CA . GLY D 1 354 ? -5.931 11.902 -3.149 1.00 32.94 358 GLY D CA 1
ATOM 11075 C C . GLY D 1 354 ? -7.310 11.365 -2.800 1.00 32.05 358 GLY D C 1
ATOM 11076 O O . GLY D 1 354 ? -7.502 10.151 -2.705 1.00 36.55 358 GLY D O 1
ATOM 11077 N N . TYR D 1 355 ? -8.261 12.290 -2.663 1.00 30.02 359 TYR D N 1
ATOM 11078 C CA . TYR D 1 355 ? -9.609 11.951 -2.261 1.00 29.59 359 TYR D CA 1
ATOM 11079 C C . TYR D 1 355 ? -10.584 12.214 -3.393 1.00 28.90 359 TYR D C 1
ATOM 11080 O O . TYR D 1 355 ? -10.275 12.924 -4.341 1.00 29.14 359 TYR D O 1
ATOM 11089 N N . ARG D 1 356 ? -11.753 11.585 -3.276 1.00 28.46 360 ARG D N 1
ATOM 11090 C CA . ARG D 1 356 ? -12.847 11.775 -4.211 1.00 28.21 360 ARG D CA 1
ATOM 11091 C C . ARG D 1 356 ? -14.141 11.603 -3.424 1.00 28.21 360 ARG D C 1
ATOM 11092 O O . ARG D 1 356 ? -14.231 10.768 -2.539 1.00 27.99 360 ARG D O 1
ATOM 11094 N N . TRP D 1 357 ? -15.116 12.460 -3.720 1.00 28.96 361 TRP D N 1
ATOM 11095 C CA . TRP D 1 357 ? -16.457 12.359 -3.180 1.00 28.96 361 TRP D CA 1
ATOM 11096 C C . TRP D 1 357 ? -17.317 11.571 -4.161 1.00 31.23 361 TRP D C 1
ATOM 11097 O O . TRP D 1 357 ? -17.628 12.059 -5.233 1.00 33.60 361 TRP D O 1
ATOM 11108 N N . GLN D 1 358 ? -17.713 10.353 -3.778 1.00 33.06 362 GLN D N 1
ATOM 11109 C CA . GLN D 1 358 ? -18.452 9.476 -4.670 1.00 34.29 362 GLN D CA 1
ATOM 11110 C C . GLN D 1 358 ? -19.660 8.908 -3.925 1.00 34.93 362 GLN D C 1
ATOM 11111 O O . GLN D 1 358 ? -19.751 9.012 -2.704 1.00 36.61 362 GLN D O 1
ATOM 11117 N N . LYS D 1 359 ? -20.591 8.329 -4.693 1.00 35.78 363 LYS D N 1
ATOM 11118 C CA . LYS D 1 359 ? -21.932 8.021 -4.222 1.00 36.19 363 LYS D CA 1
ATOM 11119 C C . LYS D 1 359 ? -22.032 6.601 -3.649 1.00 37.12 363 LYS D C 1
ATOM 11120 O O . LYS D 1 359 ? -22.990 6.317 -2.939 1.00 37.44 363 LYS D O 1
ATOM 11122 N N . GLU D 1 360 ? -21.068 5.715 -3.940 1.00 38.16 364 GLU D N 1
ATOM 11123 C CA . GLU D 1 360 ? -21.130 4.326 -3.479 1.00 38.90 364 GLU D CA 1
ATOM 11124 C C . GLU D 1 360 ? -20.542 4.226 -2.066 1.00 40.64 364 GLU D C 1
ATOM 11125 O O . GLU D 1 360 ? -19.362 4.514 -1.856 1.00 40.63 364 GLU D O 1
ATOM 11127 N N . LYS D 1 361 ? -21.375 3.788 -1.105 1.00 42.36 365 LYS D N 1
ATOM 11128 C CA . LYS D 1 361 ? -20.965 3.596 0.283 1.00 44.18 365 LYS D CA 1
ATOM 11129 C C . LYS D 1 361 ? -19.926 2.475 0.411 1.00 45.90 365 LYS D C 1
ATOM 11130 O O . LYS D 1 361 ? -19.157 2.448 1.375 1.00 48.52 365 LYS D O 1
ATOM 11136 N N . ALA D 1 362 ? -19.905 1.541 -0.547 1.00 44.99 366 ALA D N 1
ATOM 11137 C CA . ALA D 1 362 ? -18.984 0.417 -0.481 1.00 44.13 366 ALA D CA 1
ATOM 11138 C C . ALA D 1 362 ? -17.532 0.874 -0.643 1.00 45.27 366 ALA D C 1
ATOM 11139 O O . ALA D 1 362 ? -16.624 0.221 -0.130 1.00 46.80 366 ALA D O 1
ATOM 11141 N N . LEU D 1 363 ? -17.314 1.995 -1.341 1.00 43.55 367 LEU D N 1
ATOM 11142 C CA . LEU D 1 363 ? -15.970 2.459 -1.653 1.00 42.98 367 LEU D CA 1
ATOM 11143 C C . LEU D 1 363 ? -15.468 3.490 -0.639 1.00 37.40 367 LEU D C 1
ATOM 11144 O O . LEU D 1 363 ? -14.410 4.090 -0.835 1.00 37.74 367 LEU D O 1
ATOM 11149 N N . ALA D 1 364 ? -16.208 3.692 0.456 1.00 33.27 368 ALA D N 1
ATOM 11150 C CA . ALA D 1 364 ? -15.868 4.734 1.415 1.00 30.17 368 ALA D CA 1
ATOM 11151 C C . ALA D 1 364 ? -14.619 4.344 2.196 1.00 28.26 368 ALA D C 1
ATOM 11152 O O . ALA D 1 364 ? -14.481 3.198 2.609 1.00 28.90 368 ALA D O 1
ATOM 11154 N N . LYS D 1 365 ? -13.716 5.298 2.422 1.00 27.72 369 LYS D N 1
ATOM 11155 C CA . LYS D 1 365 ? -12.588 5.048 3.301 1.00 29.04 369 LYS D CA 1
ATOM 11156 C C . LYS D 1 365 ? -13.100 4.867 4.728 1.00 30.01 369 LYS D C 1
ATOM 11157 O O . LYS D 1 365 ? -14.012 5.576 5.161 1.00 29.54 369 LYS D O 1
ATOM 11163 N N . LYS D 1 366 ? -12.486 3.919 5.450 1.00 31.94 370 LYS D N 1
ATOM 11164 C CA . LYS D 1 366 ? -12.903 3.577 6.799 1.00 31.40 370 LYS D CA 1
ATOM 11165 C C . LYS D 1 366 ? -11.864 4.086 7.787 1.00 31.25 370 LYS D C 1
ATOM 11166 O O . LYS D 1 366 ? -10.679 3.798 7.636 1.00 30.06 370 LYS D O 1
ATOM 11172 N N . ILE D 1 367 ? -12.323 4.855 8.788 1.00 31.45 371 ILE D N 1
ATOM 11173 C CA . ILE D 1 367 ? -11.447 5.318 9.846 1.00 33.57 371 ILE D CA 1
ATOM 11174 C C . ILE D 1 367 ? -11.819 4.557 11.112 1.00 31.57 371 ILE D C 1
ATOM 11175 O O . ILE D 1 367 ? -13.001 4.439 11.436 1.00 32.53 371 ILE D O 1
ATOM 11180 N N . THR D 1 368 ? -10.806 4.057 11.828 1.00 31.80 372 THR D N 1
ATOM 11181 C CA . THR D 1 368 ? -11.026 3.208 12.989 1.00 32.88 372 THR D CA 1
ATOM 11182 C C . THR D 1 368 ? -10.308 3.818 14.183 1.00 32.42 372 THR D C 1
ATOM 11183 O O . THR D 1 368 ? -9.144 4.201 14.074 1.00 32.85 372 THR D O 1
ATOM 11187 N N . SER D 1 369 ? -11.006 3.876 15.327 1.00 32.54 373 SER D N 1
ATOM 11188 C CA . SER D 1 369 ? -10.409 4.361 16.562 1.00 31.67 373 SER D CA 1
ATOM 11189 C C . SER D 1 369 ? -9.409 3.329 17.088 1.00 34.30 373 SER D C 1
ATOM 11190 O O . SER D 1 369 ? -9.705 2.142 17.122 1.00 34.31 373 SER D O 1
ATOM 11193 N N . ASN D 1 370 ? -8.228 3.811 17.499 1.00 36.91 374 ASN D N 1
ATOM 11194 C CA . ASN D 1 370 ? -7.114 2.977 17.929 1.00 37.39 374 ASN D CA 1
ATOM 11195 C C . ASN D 1 370 ? -7.221 2.694 19.433 1.00 39.88 374 ASN D C 1
ATOM 11196 O O . ASN D 1 370 ? -8.252 2.995 20.040 1.00 41.14 374 ASN D O 1
ATOM 11201 N N . GLN D 1 371 ? -6.135 2.164 20.035 1.00 40.73 375 GLN D N 1
ATOM 11202 C CA . GLN D 1 371 ? -6.142 1.675 21.411 1.00 40.65 375 GLN D CA 1
ATOM 11203 C C . GLN D 1 371 ? -6.474 2.790 22.408 1.00 40.10 375 GLN D C 1
ATOM 11204 O O . GLN D 1 371 ? -7.036 2.510 23.464 1.00 41.88 375 GLN D O 1
ATOM 11206 N N . ALA D 1 372 ? -6.137 4.044 22.066 1.00 38.11 376 ALA D N 1
ATOM 11207 C CA . ALA D 1 372 ? -6.430 5.204 22.900 1.00 37.09 376 ALA D CA 1
ATOM 11208 C C . ALA D 1 372 ? -7.745 5.888 22.502 1.00 36.05 376 ALA D C 1
ATOM 11209 O O . ALA D 1 372 ? -8.045 6.988 22.993 1.00 36.38 376 ALA D O 1
ATOM 11211 N N . GLY D 1 373 ? -8.510 5.249 21.601 1.00 33.44 377 GLY D N 1
ATOM 11212 C CA . GLY D 1 373 ? -9.784 5.777 21.129 1.00 31.60 377 GLY D CA 1
ATOM 11213 C C . GLY D 1 373 ? -9.629 6.859 20.052 1.00 30.54 377 GLY D C 1
ATOM 11214 O O . GLY D 1 373 ? -10.612 7.483 19.655 1.00 32.99 377 GLY D O 1
ATOM 11215 N N . GLU D 1 374 ? -8.409 7.032 19.542 1.00 29.84 378 GLU D N 1
ATOM 11216 C CA . GLU D 1 374 ? -8.084 8.176 18.708 1.00 27.61 378 GLU D CA 1
ATOM 11217 C C . GLU D 1 374 ? -8.132 7.806 17.231 1.00 26.75 378 GLU D C 1
ATOM 11218 O O . GLU D 1 374 ? -7.730 6.714 16.831 1.00 27.06 378 GLU D O 1
ATOM 11224 N N . PHE D 1 375 ? -8.610 8.757 16.432 1.00 23.09 379 PHE D N 1
ATOM 11225 C CA . PHE D 1 375 ? -8.543 8.678 14.991 1.00 23.06 379 PHE D CA 1
ATOM 11226 C C . PHE D 1 375 ? -8.612 10.088 14.424 1.00 23.59 379 PHE D C 1
ATOM 11227 O O . PHE D 1 375 ? -8.934 11.021 15.164 1.00 23.70 379 PHE D O 1
ATOM 11235 N N . SER D 1 376 ? -8.319 10.195 13.113 1.00 23.55 380 SER D N 1
ATOM 11236 C CA . SER D 1 376 ? -8.248 11.487 12.458 1.00 23.70 380 SER D CA 1
ATOM 11237 C C . SER D 1 376 ? -8.587 11.402 10.973 1.00 23.21 380 SER D C 1
ATOM 11238 O O . SER D 1 376 ? -8.527 10.352 10.364 1.00 23.33 380 SER D O 1
ATOM 11241 N N . VAL D 1 377 ? -8.978 12.539 10.407 1.00 22.81 381 VAL D N 1
ATOM 11242 C CA . VAL D 1 377 ? -9.106 12.702 8.975 1.00 22.78 381 VAL D CA 1
ATOM 11243 C C . VAL D 1 377 ? -8.188 13.847 8.568 1.00 22.79 381 VAL D C 1
ATOM 11244 O O . VAL D 1 377 ? -8.230 14.911 9.164 1.00 22.87 381 VAL D O 1
ATOM 11248 N N . LYS D 1 378 ? -7.393 13.628 7.521 1.00 22.75 382 LYS D N 1
ATOM 11249 C CA . LYS D 1 378 ? -6.401 14.574 7.060 1.00 23.03 382 LYS D CA 1
ATOM 11250 C C . LYS D 1 378 ? -6.523 14.751 5.557 1.00 23.71 382 LYS D C 1
ATOM 11251 O O . LYS D 1 378 ? -6.720 13.769 4.850 1.00 24.53 382 LYS D O 1
ATOM 11257 N N . GLY D 1 379 ? -6.396 16.003 5.088 1.00 24.19 383 GLY D N 1
ATOM 11258 C CA . GLY D 1 379 ? -6.350 16.303 3.667 1.00 24.28 383 GLY D CA 1
ATOM 11259 C C . GLY D 1 379 ? -7.694 16.789 3.128 1.00 24.53 383 GLY D C 1
ATOM 11260 O O . GLY D 1 379 ? -7.983 16.574 1.958 1.00 25.23 383 GLY D O 1
ATOM 11261 N N . LEU D 1 380 ? -8.484 17.480 3.966 1.00 24.54 384 LEU D N 1
ATOM 11262 C CA . LEU D 1 380 ? -9.763 18.041 3.545 1.00 24.88 384 LEU D CA 1
ATOM 11263 C C . LEU D 1 380 ? -9.712 19.577 3.557 1.00 26.01 384 LEU D C 1
ATOM 11264 O O . LEU D 1 380 ? -9.084 20.197 4.405 1.00 26.17 384 LEU D O 1
ATOM 11269 N N . LYS D 1 381 ? -10.452 20.189 2.635 1.00 27.30 385 LYS D N 1
ATOM 11270 C CA . LYS D 1 381 ? -10.627 21.630 2.613 1.00 27.85 385 LYS D CA 1
ATOM 11271 C C . LYS D 1 381 ? -11.595 21.999 3.723 1.00 27.86 385 LYS D C 1
ATOM 11272 O O . LYS D 1 381 ? -12.308 21.135 4.239 1.00 27.16 385 LYS D O 1
ATOM 11278 N N . ASP D 1 382 ? -11.613 23.292 4.069 1.00 28.21 386 ASP D N 1
ATOM 11279 C CA . ASP D 1 382 ? -12.528 23.788 5.080 1.00 27.24 386 ASP D CA 1
ATOM 11280 C C . ASP D 1 382 ? -13.944 23.417 4.679 1.00 26.37 386 ASP D C 1
ATOM 11281 O O . ASP D 1 382 ? -14.287 23.452 3.502 1.00 27.24 386 ASP D O 1
ATOM 11286 N N . GLY D 1 383 ? -14.767 23.087 5.670 1.00 24.75 387 GLY D N 1
ATOM 11287 C CA . GLY D 1 383 ? -16.165 22.826 5.401 1.00 24.32 387 GLY D CA 1
ATOM 11288 C C . GLY D 1 383 ? -16.828 22.043 6.523 1.00 24.69 387 GLY D C 1
ATOM 11289 O O . GLY D 1 383 ? -16.197 21.745 7.542 1.00 25.63 387 GLY D O 1
ATOM 11290 N N . GLN D 1 384 ? -18.108 21.755 6.288 1.00 24.37 388 GLN D N 1
ATOM 11291 C CA . GLN D 1 384 ? -18.921 20.960 7.184 1.00 24.14 388 GLN D CA 1
ATOM 11292 C C . GLN D 1 384 ? -18.954 19.515 6.694 1.00 22.92 388 GLN D C 1
ATOM 11293 O O . GLN D 1 384 ? -19.380 19.256 5.581 1.00 24.62 388 GLN D O 1
ATOM 11299 N N . TYR D 1 385 ? -18.502 18.575 7.526 1.00 22.53 389 TYR D N 1
ATOM 11300 C CA . TYR D 1 385 ? -18.530 17.162 7.167 1.00 22.03 389 TYR D CA 1
ATOM 11301 C C . TYR D 1 385 ? -19.260 16.377 8.255 1.00 22.25 389 TYR D C 1
ATOM 11302 O O . TYR D 1 385 ? -19.725 16.957 9.240 1.00 22.32 389 TYR D O 1
ATOM 11311 N N . PHE D 1 386 ? -19.373 15.059 8.054 1.00 22.32 390 PHE D N 1
ATOM 11312 C CA . PHE D 1 386 ? -20.055 14.202 9.006 1.00 22.25 390 PHE D CA 1
ATOM 11313 C C . PHE D 1 386 ? -19.365 12.846 9.099 1.00 22.30 390 PHE D C 1
ATOM 11314 O O . PHE D 1 386 ? -18.894 12.325 8.108 1.00 22.40 390 PHE D O 1
ATOM 11322 N N . LEU D 1 387 ? -19.317 12.284 10.302 1.00 22.52 391 LEU D N 1
ATOM 11323 C CA . LEU D 1 387 ? -18.964 10.886 10.514 1.00 22.69 391 LEU D CA 1
ATOM 11324 C C . LEU D 1 387 ? -20.250 10.073 10.495 1.00 24.60 391 LEU D C 1
ATOM 11325 O O . LEU D 1 387 ? -21.271 10.509 11.019 1.00 25.98 391 LEU D O 1
ATOM 11330 N N . GLU D 1 388 ? -20.185 8.895 9.869 1.00 26.26 392 GLU D N 1
ATOM 11331 C CA . GLU D 1 388 ? -21.217 7.884 10.008 1.00 28.08 392 GLU D CA 1
ATOM 11332 C C . GLU D 1 388 ? -20.574 6.638 10.604 1.00 29.66 392 GLU D C 1
ATOM 11333 O O . GLU D 1 388 ? -19.623 6.107 10.034 1.00 29.16 392 GLU D O 1
ATOM 11339 N N . GLU D 1 389 ? -21.066 6.224 11.786 1.00 30.44 393 GLU D N 1
ATOM 11340 C CA . GLU D 1 389 ? -20.589 5.014 12.431 1.00 31.59 393 GLU D CA 1
ATOM 11341 C C . GLU D 1 389 ? -21.144 3.817 11.666 1.00 32.04 393 GLU D C 1
ATOM 11342 O O . GLU D 1 389 ? -22.346 3.772 11.393 1.00 35.97 393 GLU D O 1
ATOM 11348 N N . ILE D 1 390 ? -20.261 2.883 11.289 1.00 30.30 394 ILE D N 1
ATOM 11349 C CA . ILE D 1 390 ? -20.696 1.658 10.624 1.00 29.14 394 ILE D CA 1
ATOM 11350 C C . ILE D 1 390 ? -20.483 0.452 11.530 1.00 29.20 394 ILE D C 1
ATOM 11351 O O . ILE D 1 390 ? -21.083 -0.577 11.286 1.00 29.47 394 ILE D O 1
ATOM 11356 N N . SER D 1 391 ? -19.612 0.566 12.534 1.00 30.41 395 SER D N 1
ATOM 11357 C CA . SER D 1 391 ? -19.348 -0.530 13.452 1.00 30.26 395 SER D CA 1
ATOM 11358 C C . SER D 1 391 ? -19.030 0.026 14.839 1.00 29.72 395 SER D C 1
ATOM 11359 O O . SER D 1 391 ? -18.158 0.883 14.982 1.00 30.63 395 SER D O 1
ATOM 11362 N N . ALA D 1 392 ? -19.757 -0.474 15.849 1.00 29.89 396 ALA D N 1
ATOM 11363 C CA . ALA D 1 392 ? -19.685 0.057 17.202 1.00 29.13 396 ALA D CA 1
ATOM 11364 C C . ALA D 1 392 ? -18.636 -0.697 18.009 1.00 29.60 396 ALA D C 1
ATOM 11365 O O . ALA D 1 392 ? -18.388 -1.874 17.771 1.00 32.13 396 ALA D O 1
ATOM 11367 N N . PRO D 1 393 ? -17.977 -0.063 18.997 1.00 29.47 397 PRO D N 1
ATOM 11368 C CA . PRO D 1 393 ? -17.097 -0.805 19.898 1.00 31.31 397 PRO D CA 1
ATOM 11369 C C . PRO D 1 393 ? -17.877 -1.801 20.757 1.00 32.22 397 PRO D C 1
ATOM 11370 O O . PRO D 1 393 ? -19.052 -1.583 21.053 1.00 33.61 397 PRO D O 1
ATOM 11374 N N . LYS D 1 394 ? -17.213 -2.901 21.138 1.00 32.54 398 LYS D N 1
ATOM 11375 C CA . LYS D 1 394 ? -17.840 -3.965 21.906 1.00 32.84 398 LYS D CA 1
ATOM 11376 C C . LYS D 1 394 ? -18.559 -3.368 23.117 1.00 34.56 398 LYS D C 1
ATOM 11377 O O . LYS D 1 394 ? -17.948 -2.675 23.943 1.00 35.07 398 LYS D O 1
ATOM 11379 N N . GLY D 1 395 ? -19.880 -3.609 23.192 1.00 34.40 399 GLY D N 1
ATOM 11380 C CA . GLY D 1 395 ? -20.680 -3.241 24.351 1.00 33.76 399 GLY D CA 1
ATOM 11381 C C . GLY D 1 395 ? -21.373 -1.884 24.213 1.00 33.36 399 GLY D C 1
ATOM 11382 O O . GLY D 1 395 ? -22.021 -1.433 25.154 1.00 36.61 399 GLY D O 1
ATOM 11383 N N . TYR D 1 396 ? -21.240 -1.230 23.046 1.00 32.14 400 TYR D N 1
ATOM 11384 C CA . TYR D 1 396 ? -21.857 0.064 22.820 1.00 30.33 400 TYR D CA 1
ATOM 11385 C C . TYR D 1 396 ? -22.877 -0.017 21.694 1.00 29.44 400 TYR D C 1
ATOM 11386 O O . TYR D 1 396 ? -22.761 -0.861 20.806 1.00 29.02 400 TYR D O 1
ATOM 11395 N N . LEU D 1 397 ? -23.865 0.885 21.766 1.00 29.25 401 LEU D N 1
ATOM 11396 C CA . LEU D 1 397 ? -24.921 0.972 20.777 1.00 29.95 401 LEU D CA 1
ATOM 11397 C C . LEU D 1 397 ? -24.344 1.561 19.508 1.00 32.18 401 LEU D C 1
ATOM 11398 O O . LEU D 1 397 ? -23.535 2.481 19.560 1.00 31.73 401 LEU D O 1
ATOM 11403 N N . LEU D 1 398 ? -24.757 0.993 18.371 1.00 35.56 402 LEU D N 1
ATOM 11404 C CA . LEU D 1 398 ? -24.526 1.612 17.080 1.00 37.78 402 LEU D CA 1
ATOM 11405 C C . LEU D 1 398 ? -25.533 2.740 16.951 1.00 39.66 402 LEU D C 1
ATOM 11406 O O . LEU D 1 398 ? -26.734 2.496 17.044 1.00 42.59 402 LEU D O 1
ATOM 11411 N N . ASN D 1 399 ? -25.034 3.972 16.777 1.00 40.10 403 ASN D N 1
ATOM 11412 C CA . ASN D 1 399 ? -25.859 5.067 16.310 1.00 40.90 403 ASN D CA 1
ATOM 11413 C C . ASN D 1 399 ? -25.312 5.529 14.961 1.00 40.75 403 ASN D C 1
ATOM 11414 O O . ASN D 1 399 ? -24.159 5.938 14.875 1.00 42.95 403 ASN D O 1
ATOM 11419 N N . GLN D 1 400 ? -26.149 5.434 13.922 1.00 42.21 404 GLN D N 1
ATOM 11420 C CA . GLN D 1 400 ? -25.728 5.746 12.562 1.00 44.45 404 GLN D CA 1
ATOM 11421 C C . GLN D 1 400 ? -26.100 7.190 12.215 1.00 44.71 404 GLN D C 1
ATOM 11422 O O . GLN D 1 400 ? -25.875 7.632 11.087 1.00 46.71 404 GLN D O 1
ATOM 11424 N N . THR D 1 401 ? -26.652 7.933 13.183 1.00 42.71 405 THR D N 1
ATOM 11425 C CA . THR D 1 401 ? -26.936 9.346 12.989 1.00 37.23 405 THR D CA 1
ATOM 11426 C C . THR D 1 401 ? -25.627 10.048 12.639 1.00 35.96 405 THR D C 1
ATOM 11427 O O . THR D 1 401 ? -24.603 9.791 13.271 1.00 37.51 405 THR D O 1
ATOM 11431 N N . GLU D 1 402 ? -25.663 10.934 11.632 1.00 31.74 406 GLU D N 1
ATOM 11432 C CA . GLU D 1 402 ? -24.465 11.630 11.198 1.00 30.47 406 GLU D CA 1
ATOM 11433 C C . GLU D 1 402 ? -23.929 12.517 12.326 1.00 27.34 406 GLU D C 1
ATOM 11434 O O . GLU D 1 402 ? -24.687 13.236 12.975 1.00 27.31 406 GLU D O 1
ATOM 11440 N N . ILE D 1 403 ? -22.610 12.457 12.544 1.00 23.20 407 ILE D N 1
ATOM 11441 C CA . ILE D 1 403 ? -21.942 13.262 13.555 1.00 21.78 407 ILE D CA 1
ATOM 11442 C C . ILE D 1 403 ? -21.185 14.410 12.887 1.00 20.33 407 ILE D C 1
ATOM 11443 O O . ILE D 1 403 ? -20.150 14.210 12.244 1.00 20.33 407 ILE D O 1
ATOM 11448 N N . PRO D 1 404 ? -21.654 15.667 13.041 1.00 18.92 408 PRO D N 1
ATOM 11449 C CA . PRO D 1 404 ? -21.056 16.798 12.327 1.00 18.01 408 PRO D CA 1
ATOM 11450 C C . PRO D 1 404 ? -19.675 17.147 12.877 1.00 18.09 408 PRO D C 1
ATOM 11451 O O . PRO D 1 404 ? -19.433 16.999 14.078 1.00 18.99 408 PRO D O 1
ATOM 11455 N N . PHE D 1 405 ? -18.770 17.543 11.977 1.00 17.60 409 PHE D N 1
ATOM 11456 C CA . PHE D 1 405 ? -17.509 18.139 12.371 1.00 17.19 409 PHE D CA 1
ATOM 11457 C C . PHE D 1 405 ? -17.056 19.140 11.316 1.00 17.90 409 PHE D C 1
ATOM 11458 O O . PHE D 1 405 ? -17.463 19.090 10.156 1.00 18.44 409 PHE D O 1
ATOM 11466 N N . THR D 1 406 ? -16.210 20.064 11.765 1.00 19.18 410 THR D N 1
ATOM 11467 C CA . THR D 1 406 ? -15.809 21.226 11.001 1.00 19.75 410 THR D CA 1
ATOM 11468 C C . THR D 1 406 ? -14.313 21.143 10.760 1.00 19.66 410 THR D C 1
ATOM 11469 O O . THR D 1 406 ? -13.520 20.947 11.683 1.00 20.93 410 THR D O 1
ATOM 11473 N N . VAL D 1 407 ? -13.935 21.334 9.502 1.00 19.99 411 VAL D N 1
ATOM 11474 C CA . VAL D 1 407 ? -12.550 21.588 9.179 1.00 19.74 411 VAL D CA 1
ATOM 11475 C C . VAL D 1 407 ? -12.428 23.084 8.951 1.00 20.83 411 VAL D C 1
ATOM 11476 O O . VAL D 1 407 ? -13.286 23.675 8.302 1.00 21.10 411 VAL D O 1
ATOM 11480 N N . GLU D 1 408 ? -11.373 23.669 9.518 1.00 22.05 412 GLU D N 1
ATOM 11481 C CA . GLU D 1 408 ? -11.093 25.084 9.381 1.00 23.27 412 GLU D CA 1
ATOM 11482 C C . GLU D 1 408 ? -9.611 25.229 9.694 1.00 23.10 412 GLU D C 1
ATOM 11483 O O . GLU D 1 408 ? -8.996 24.275 10.167 1.00 23.73 412 GLU D O 1
ATOM 11489 N N . LYS D 1 409 ? -9.056 26.397 9.418 1.00 24.66 413 LYS D N 1
ATOM 11490 C CA . LYS D 1 409 ? -7.612 26.506 9.683 1.00 24.82 413 LYS D CA 1
ATOM 11491 C C . LYS D 1 409 ? -7.370 26.180 11.163 1.00 24.44 413 LYS D C 1
ATOM 11492 O O . LYS D 1 409 ? -8.112 26.725 12.005 1.00 24.42 413 LYS D O 1
ATOM 11498 N N . ASN D 1 410 ? -6.424 25.289 11.437 1.00 23.37 414 ASN D N 1
ATOM 11499 C CA . ASN D 1 410 ? -5.994 24.983 12.828 1.00 23.47 414 ASN D CA 1
ATOM 11500 C C . ASN D 1 410 ? -6.903 23.938 13.515 1.00 22.44 414 ASN D C 1
ATOM 11501 O O . ASN D 1 410 ? -6.684 23.698 14.696 1.00 22.81 414 ASN D O 1
ATOM 11506 N N . SER D 1 411 ? -7.858 23.340 12.805 1.00 22.30 415 SER D N 1
ATOM 11507 C CA . SER D 1 411 ? -8.671 22.292 13.406 1.00 22.36 415 SER D CA 1
ATOM 11508 C C . SER D 1 411 ? -7.865 21.006 13.575 1.00 22.36 415 SER D C 1
ATOM 11509 O O . SER D 1 411 ? -8.280 20.140 14.329 1.00 23.37 415 SER D O 1
ATOM 11512 N N . TYR D 1 412 ? -6.710 20.907 12.907 1.00 22.47 416 TYR D N 1
ATOM 11513 C CA . TYR D 1 412 ? -5.847 19.745 13.017 1.00 23.16 416 TYR D CA 1
ATOM 11514 C C . TYR D 1 412 ? -4.626 20.036 13.893 1.00 23.98 416 TYR D C 1
ATOM 11515 O O . TYR D 1 412 ? -4.355 19.244 14.819 1.00 25.30 416 TYR D O 1
ATOM 11524 N N . ALA D 1 413 ? -3.887 21.119 13.556 1.00 23.84 417 ALA D N 1
ATOM 11525 C CA . ALA D 1 413 ? -2.688 21.540 14.274 1.00 23.74 417 ALA D CA 1
ATOM 11526 C C . ALA D 1 413 ? -2.411 23.049 14.155 1.00 23.66 417 ALA D C 1
ATOM 11527 O O . ALA D 1 413 ? -2.977 23.731 13.305 1.00 24.79 417 ALA D O 1
ATOM 11529 N N . THR D 1 414 ? -1.510 23.537 15.032 1.00 22.80 418 THR D N 1
ATOM 11530 C CA . THR D 1 414 ? -1.007 24.898 15.014 1.00 22.41 418 THR D CA 1
ATOM 11531 C C . THR D 1 414 ? 0.511 24.841 15.154 1.00 22.99 418 THR D C 1
ATOM 11532 O O . THR D 1 414 ? 1.014 24.460 16.201 1.00 23.98 418 THR D O 1
ATOM 11536 N N . ASN D 1 415 ? 1.235 25.191 14.083 1.00 24.51 419 ASN D N 1
ATOM 11537 C CA . ASN D 1 415 ? 2.691 25.152 14.064 1.00 26.35 419 ASN D CA 1
ATOM 11538 C C . ASN D 1 415 ? 3.196 23.827 14.624 1.00 24.87 419 ASN D C 1
ATOM 11539 O O . ASN D 1 415 ? 3.995 23.817 15.558 1.00 26.21 419 ASN D O 1
ATOM 11544 N N . GLY D 1 416 ? 2.711 22.710 14.074 1.00 24.10 420 GLY D N 1
ATOM 11545 C CA . GLY D 1 416 ? 3.216 21.399 14.444 1.00 23.96 420 GLY D CA 1
ATOM 11546 C C . GLY D 1 416 ? 2.487 20.779 15.637 1.00 24.49 420 GLY D C 1
ATOM 11547 O O . GLY D 1 416 ? 2.492 19.558 15.779 1.00 27.66 420 GLY D O 1
ATOM 11548 N N . GLN D 1 417 ? 1.910 21.610 16.514 1.00 23.86 421 GLN D N 1
ATOM 11549 C CA . GLN D 1 417 ? 1.276 21.140 17.731 1.00 22.85 421 GLN D CA 1
ATOM 11550 C C . GLN D 1 417 ? -0.165 20.772 17.410 1.00 22.27 421 GLN D C 1
ATOM 11551 O O . GLN D 1 417 ? -0.943 21.616 16.940 1.00 22.10 421 GLN D O 1
ATOM 11557 N N . ARG D 1 418 ? -0.483 19.526 17.743 1.00 22.29 422 ARG D N 1
ATOM 11558 C CA . ARG D 1 418 ? -1.826 19.010 17.444 1.00 22.17 422 ARG D CA 1
ATOM 11559 C C . ARG D 1 418 ? -2.902 19.703 18.260 1.00 22.74 422 ARG D C 1
ATOM 11560 O O . ARG D 1 418 ? -2.668 20.055 19.418 1.00 23.87 422 ARG D O 1
ATOM 11568 N N . THR D 1 419 ? -4.034 19.870 17.641 1.00 23.07 423 THR D N 1
ATOM 11569 C CA . THR D 1 419 ? -5.233 20.433 18.199 1.00 24.06 423 THR D CA 1
ATOM 11570 C C . THR D 1 419 ? -5.966 19.282 18.859 1.00 23.75 423 THR D C 1
ATOM 11571 O O . THR D 1 419 ? -5.905 18.149 18.361 1.00 27.05 423 THR D O 1
ATOM 11575 N N . ALA D 1 420 ? -6.598 19.620 19.978 1.00 23.16 424 ALA D N 1
ATOM 11576 C CA . ALA D 1 420 ? -7.369 18.690 20.767 1.00 22.53 424 ALA D CA 1
ATOM 11577 C C . ALA D 1 420 ? -8.413 18.026 19.888 1.00 22.90 424 ALA D C 1
ATOM 11578 O O . ALA D 1 420 ? -9.026 18.656 19.033 1.00 24.88 424 ALA D O 1
ATOM 11580 N N . PRO D 1 421 ? -8.639 16.720 20.104 1.00 22.62 425 PRO D N 1
ATOM 11581 C CA . PRO D 1 421 ? -9.639 15.986 19.346 1.00 22.28 425 PRO D CA 1
ATOM 11582 C C . PRO D 1 421 ? -11.070 16.279 19.758 1.00 21.93 425 PRO D C 1
ATOM 11583 O O . PRO D 1 421 ? -11.328 16.528 20.908 1.00 22.94 425 PRO D O 1
ATOM 11587 N N . LEU D 1 422 ? -11.987 16.236 18.801 1.00 21.80 426 LEU D N 1
ATOM 11588 C CA . LEU D 1 422 ? -13.419 16.260 19.057 1.00 21.08 426 LEU D CA 1
ATOM 11589 C C . LEU D 1 422 ? -13.850 14.940 19.683 1.00 21.55 426 LEU D C 1
ATOM 11590 O O . LEU D 1 422 ? -13.551 13.863 19.170 1.00 23.76 426 LEU D O 1
ATOM 11595 N N . HIS D 1 423 ? -14.581 15.043 20.797 1.00 21.80 427 HIS D N 1
ATOM 11596 C CA . HIS D 1 423 ? -15.143 13.891 21.489 1.00 22.37 427 HIS D CA 1
ATOM 11597 C C . HIS D 1 423 ? -16.307 13.339 20.664 1.00 23.53 427 HIS D C 1
ATOM 11598 O O . HIS D 1 423 ? -17.224 14.077 20.304 1.00 23.38 427 HIS D O 1
ATOM 11605 N N . VAL D 1 424 ? -16.256 12.040 20.355 1.00 24.20 428 VAL D N 1
ATOM 11606 C CA . VAL D 1 424 ? -17.375 11.340 19.744 1.00 24.42 428 VAL D CA 1
ATOM 11607 C C . VAL D 1 424 ? -17.958 10.380 20.775 1.00 26.10 428 VAL D C 1
ATOM 11608 O O . VAL D 1 424 ? -17.275 9.456 21.200 1.00 28.10 428 VAL D O 1
ATOM 11612 N N . ILE D 1 425 ? -19.201 10.624 21.200 1.00 29.71 429 ILE D N 1
ATOM 11613 C CA . ILE D 1 425 ? -19.783 9.912 22.333 1.00 31.87 429 ILE D CA 1
ATOM 11614 C C . ILE D 1 425 ? -20.458 8.634 21.843 1.00 31.65 429 ILE D C 1
ATOM 11615 O O . ILE D 1 425 ? -21.072 8.612 20.778 1.00 30.21 429 ILE D O 1
ATOM 11620 N N . ASN D 1 426 ? -20.309 7.569 22.642 1.00 32.83 430 ASN D N 1
ATOM 11621 C CA . ASN D 1 426 ? -21.017 6.317 22.444 1.00 31.94 430 ASN D CA 1
ATOM 11622 C C . ASN D 1 426 ? -21.828 6.018 23.712 1.00 33.28 430 ASN D C 1
ATOM 11623 O O . ASN D 1 426 ? -21.361 6.228 24.833 1.00 34.38 430 ASN D O 1
ATOM 11627 N N . LYS D 1 427 ? -23.057 5.529 23.519 1.00 32.02 431 LYS D N 1
ATOM 11628 C CA . LYS D 1 427 ? -23.953 5.182 24.604 1.00 30.54 431 LYS D CA 1
ATOM 11629 C C . LYS D 1 427 ? -23.846 3.680 24.814 1.00 30.43 431 LYS D C 1
ATOM 11630 O O . LYS D 1 427 ? -24.007 2.906 23.874 1.00 29.84 431 LYS D O 1
ATOM 11636 N N . LYS D 1 428 ? -23.565 3.286 26.061 1.00 30.46 432 LYS D N 1
ATOM 11637 C CA . LYS D 1 428 ? -23.349 1.892 26.414 1.00 31.22 432 LYS D CA 1
ATOM 11638 C C . LYS D 1 428 ? -24.681 1.156 26.384 1.00 31.04 432 LYS D C 1
ATOM 11639 O O . LYS D 1 428 ? -25.719 1.744 26.689 1.00 30.54 432 LYS D O 1
ATOM 11645 N N . VAL D 1 429 ? -24.640 -0.120 25.986 1.00 31.46 433 VAL D N 1
ATOM 11646 C CA . VAL D 1 429 ? -25.825 -0.957 26.011 1.00 34.11 433 VAL D CA 1
ATOM 11647 C C . VAL D 1 429 ? -26.198 -1.132 27.477 1.00 35.26 433 VAL D C 1
ATOM 11648 O O . VAL D 1 429 ? -25.417 -1.663 28.260 1.00 37.68 433 VAL D O 1
ATOM 11652 N N . LYS D 1 430 ? -27.409 -0.723 27.856 1.00 37.43 434 LYS D N 1
ATOM 11653 C CA . LYS D 1 430 ? -27.866 -0.970 29.213 1.00 40.23 434 LYS D CA 1
ATOM 11654 C C . LYS D 1 430 ? -28.357 -2.419 29.292 1.00 42.34 434 LYS D C 1
ATOM 11655 O O . LYS D 1 430 ? -29.316 -2.787 28.613 1.00 39.08 434 LYS D O 1
ATOM 11661 N N . GLU D 1 431 ? -27.658 -3.234 30.094 1.00 44.07 435 GLU D N 1
ATOM 11662 C CA . GLU D 1 431 ? -28.011 -4.636 30.290 1.00 46.33 435 GLU D CA 1
ATOM 11663 C C . GLU D 1 431 ? -29.221 -4.759 31.216 1.00 45.30 435 GLU D C 1
ATOM 11664 O O . GLU D 1 431 ? -29.238 -4.161 32.281 1.00 44.77 435 GLU D O 1
ATOM 11670 N N . SER D 1 432 ? -30.236 -5.515 30.775 1.00 46.71 436 SER D N 1
ATOM 11671 C CA . SER D 1 432 ? -31.539 -5.541 31.424 1.00 46.64 436 SER D CA 1
ATOM 11672 C C . SER D 1 432 ? -31.632 -6.708 32.413 1.00 44.84 436 SER D C 1
ATOM 11673 O O . SER D 1 432 ? -30.567 -7.246 32.739 1.00 49.09 436 SER D O 1
#

Radius of gyration: 55.04 Å; Cα contacts (8 Å, |Δi|>4): 3900; chains: 4; bounding box: 109×177×167 Å

Solvent-accessible surface area: 75926 Å² total; per-residue (Å²): 128,62,10,72,0,15,0,18,0,20,4,16,42,50,43,87,12,67,158,88,187,205,176,43,129,51,21,9,46,93,0,19,1,34,0,16,41,0,4,102,36,4,55,116,16,101,103,116,64,53,77,58,106,82,0,46,154,71,4,20,146,81,6,36,78,114,58,172,50,95,29,107,65,109,1,94,67,78,151,78,75,66,0,8,3,39,12,89,11,46,20,111,26,117,123,131,55,45,21,0,2,1,0,25,10,24,125,30,36,85,11,19,101,108,98,15,94,52,52,18,10,32,9,57,37,99,33,148,155,44,107,72,69,78,104,5,92,37,113,6,82,0,13,12,42,76,79,130,98,8,71,11,107,19,50,12,70,130,72,129,86,3,12,22,8,17,59,77,1,63,2,53,0,30,3,69,0,11,9,16,0,78,28,10,152,50,0,100,0,20,4,129,7,57,101,24,0,10,2,2,4,48,16,7,73,0,56,6,79,63,66,65,6,42,23,15,13,40,5,65,7,54,133,23,4,7,50,0,52,11,45,27,73,62,4,73,109,47,26,92,66,62,0,32,0,33,2,48,0,20,0,30,66,100,2,84,4,24,64,67,3,67,3,38,0,66,2,35,10,60,110,40,82,59,72,81,83,15,31,5,37,0,1,0,30,4,1,13,1,2,12,43,164,74,55,86,81,53,12,53,110,0,24,1,3,0,23,22,140,82,35,61,31,2,18,70,55,89,64,1,33,119,56,16,87,47,96,94,97,8,61,133,20,60,0,74,93,51,0,88,15,30,5,69,0,1,63,30,30,63,12,39,0,8,6,52,48,29,6,208,38,30,79,86,90,102,92,68,43,78,7,58,2,92,132,60,11,14,7,65,149,74,140,134,45,80,50,64,96,4,120,5,128,112,61,77,86,66,85,87,80,199,129,62,9,45,0,19,0,16,0,19,4,16,45,50,52,100,41,91,96,118,99,116,55,21,9,47,107,0,31,1,34,0,16,40,0,5,96,22,6,63,109,20,98,99,118,64,79,71,64,42,71,0,59,156,72,2,25,82,72,2,39,72,116,92,80,53,95,33,106,66,38,1,93,65,78,151,77,75,67,0,10,6,58,13,92,10,49,20,112,28,122,117,76,56,40,20,0,2,1,0,23,9,41,56,32,36,89,12,20,97,94,108,11,92,49,50,22,10,31,8,74,42,111,115,85,99,54,6,94,35,91,5,79,0,23,12,41,75,76,127,96,6,69,7,104,19,59,11,65,130,76,130,87,2,10,20,9,15,55,76,0,60,2,54,0,26,3,70,0,11,13,22,0,86,39,25,159,48,0,78,1,19,5,54,18,57,104,25,0,18,3,2,5,40,16,4,75,0,79,6,79,62,64,64,6,38,22,16,11,44,3,67,4,54,53,54,6,8,43,0,52,10,42,27,74,63,4,72,111,49,21,92,66,63,1,32,0,36,3,48,0,14,0,31,69,100,0,82,4,28,63,69,3,70,2,60,0,48,2,31,10,82,75,44,79,61,52,78,131,16,30,5,42,1,1,0,29,4,1,14,1,2,13,50,99,74,54,87,81,53,12,51,112,0,27,0,5,0,28,21,138,83,32,48,24,0,29,68,61,84,65,1,31,41,58,23,159,50,97,98,110,16,66,56,17,62,0,77,93,51,0,86,15,33,3,61,0,0,66,30,29,70,12,37,0,10,6,70,48,30,6,104,41,23,90,87,92,92,96,66,46,76,8,63,2,95,140,59,9,16,9,68,150,75,143,132,42,80,47,64,97,3,121,6,128,116,71,103,94,70,87,202,70,198,126,58,10,71,0,8,0,44,1,19,3,66,102,85,176,118,35,7,71,67,0,45,1,46,0,17,54,1,4,102,45,6,61,108,15,99,96,123,65,69,70,66,71,88,0,61,68,79,5,29,84,98,13,47,140,60,82,55,93,32,69,72,44,4,115,88,61,161,19,36,6,41,13,86,9,47,19,107,38,132,71,76,74,41,22,0,1,0,0,25,10,41,55,30,37,82,16,19,117,45,108,13,96,53,43,18,15,33,9,71,28,60,41,135,156,60,52,78,71,101,79,10,76,33,110,6,116,3,61,26,42,76,71,129,140,7,73,12,106,17,56,11,58,131,75,131,91,1,10,22,11,18,54,75,0,64,2,58,1,28,2,68,0,10,9,36,0,108,64,31,83,40,0,89,0,21,5,61,20,56,101,21,0,18,3,2,4,45,19,6,79,0,80,7,78,61,66,63,8,47,25,16,13,46,5,64,7,56,143,48,6,8,48,0,49,10,45,27,75,66,4,72,119,48,22,88,66,60,0,33,0,37,3,47,0,16,0,30,75,97,1,83,4,25,58,68,6,62,2,68,0,55,4,36,30,117,118,65,50,78,112,16,30,5,39,0,1,0,30,5,2,13,1,2,8,54,168,72,56,89,81,54,13,52,113,0,24,5,9,0,1,26,120,75,41,21,47,1,32,68,63,83,69,1,38,38,73,35,94,49,56,95,110,10,65,132,20,61,0,77,93,53,0,86,16,31,3,62,0,0,68,30,30,61,12,38,2,64,65,79,51,40,6,106,58,26,104,136,34,82,8,57,2,90,133,53,9,15,8,66,150,74,68,141,42,79,48,68,100,16,113,6,54,175,109,33,102,0,27,5,65,7,47,11,67,92,56,73,88,132,55,17,91,52,0,15,5,34,0,15,37,0,4,97,22,6,57,110,12,99,103,119,64,80,64,51,106,71,0,55,152,71,3,27,84,74,3,37,70,115,92,82,48,97,29,108,70,122,9,119,31,46,13,92,9,51,34,115,28,122,116,74,56,44,21,0,2,1,2,23,10,41,56,31,33,89,12,19,107,112,98,14,105,54,41,17,12,34,9,110,119,55,109,44,113,23,116,2,46,12,44,76,80,128,106,9,72,5,109,18,58,7,66,137,72,147,100,3,12,21,12,17,57,74,0,62,1,48,0,29,3,63,0,12,13,38,0,100,48,28,83,55,0,42,0,22,5,138,13,60,103,25,0,16,3,2,4,37,21,3,76,0,78,6,79,62,67,64,8,38,25,15,12,51,4,65,7,54,144,46,6,8,50,0,57,11,44,26,154,48,4,73,106,50,26,105,66,57,1,31,0,38,2,48,0,16,0,29,75,102,1,84,4,23,65,71,4,62,2,37,0,52,3,36,12,83,78,49,78,65,43,79,168,14,32,6,38,0,1,0,28,4,1,13,1,2,9,52,100,74,54,87,77,55,12,57,119,0,23,0,4,0,28,22,142,82,29,63,24,0,29,71,61,83,64,2,32,39,61,36,89,47,105,94,107,10,64,132,17,62,2,76,93,48,0,89,14,33,3,65,0,0,63,24,28,66,13,40,0,18,6,61,48,30,6,104,44,22,93,99,89,53,95,63,42,79,6,61,2,90,131,53,4,16,7,61,147,71,137,127,40,77,49,63,101,3,111,6,133,115,59,182,156,149

B-factor: mean 31.74, std 12.66, range [13.42, 365.05]

Organism: Enterococcus faecalis (NCBI:txid1351)

Nearest PDB structures (foldseek):
  8wb8-assembly1_A  TM=5.481E-01  e=3.216E-28  Ligilactobacillus ruminis ATCC 25644
  8w5b-assembly1_A  TM=5.504E-01  e=1.251E-27  Ligilactobacillus ruminis ATCC 25644
  3kpt-assembly1_A  TM=5.068E-01  e=9.926E-22  Bacillus cereus ATCC 14579
  5yxg-assembly1_A  TM=7.783E-01  e=1.023E-15  Lacticaseibacillus rhamnosus GG
  3rkp-assembly2_B  TM=5.031E-01  e=1.502E-20  Bacillus cereus ATCC 14579

Foldseek 3Di:
DKAKEKEFEKEAEACDDCVSPPPRIATFWFWKKFKFWQQVQQVVCVVVPDDNVRSQVVCLPPVPPPTDTPDMDIWQDDPNGGHMDMDIGDQADPVRAGTKMKMDRDDGDPQFPAWFRIGIDTPQDADPVRHGHRYHYHYTYTYGDDWDDKDWDKDWPPFQQFAFFFDWTKIKIKIWCALVLLSFDWKKKKKFWDPQKFWDVVFKFKDWPNHTDDDAWDWDDDRGMIMIIGHSVVCNVRHGIMIMIMTIIGGFPVAFALDWTKMKMWIDTPPDIDIDMDTGGFWKAKAFEAAPVDRQHTFWFWKKWKAAPVRFTWAADPGGIDTHRDPVRTDIWTQDPRRMTMGIRHTWHKMWIATPDDGPQFDHDRPTHIDTIGNANAHDPPHGDDHHYDYTYGDPPPPPDD/DKAKEKEFEWEPEACGFVVSHIAGFWFFKKFKFWQQVQQVVVVVVPDDNVRSFVVCLPPVVPPGDTPDMDIWQDDPNGGHMDMDIGDQADPVRAGTKMKMDRDDGDPQFDAWFRIGIDTPCPVVHRYHYHYTYTYGDDKDDKDWDKDWPPFQQFAFQFDWTKIKIKIWAALVLLSFDWKKKKKFWDLQKFWDVVFKFKDWPNHTDDDQWDKDDDRGMIMITGHSVVCNVRHGIMMMIMTIIGGFPVAFALDWTKMKMWIDTPPDIDIDMDTGGFWKAKAFEAAPVDRQHTFWFWKKWKAAPVRFTWAADPGGIDGHRDPVRTDIWTQDPRRMTMGIRHTWDKMWIATPDDGPQWDHDRPTHIDTIGNANAHDPPHGDDHHYDYTYGDDDDPVDD/DKAKEKEQEAEDECGDGFWFFKKFKAWQQVQQVVVVVVPDDNVRSFVVCLPPVPVGDTPDMDIQDDDCVMDMDIGDQADPVRAGTKMKMDRDDGAPQFPAWFRIGIDTPQDADPVRHGHRYHYHYTYTYGDDWDDKDWDKDWPPFAQFAFFFDWTKIKIKIWAALVLLVFDWKKKKKFWDPQKFWDVVFKFKDWPNHTDDDQWDKQDDRGMIMIIGHSVVCNVRHGIMMMIMTIIGGFPVAFALDWTKMWMFIDTCTDIDMDTGGFWKAKAFEAAPVDRQHTFWFWKKWKAAPVRFTWAADPGGIDGHRDPVRTDIWTQDPRRMTMGTRHTWHKMFIDTPDDGPPFDRHIDTIGNANAHDPPHGDDHHYDYTYD/DDKEAEQEAEDEAPGDGFWFFKKFKAWQQVQQVVCVVVPDDNVRSFVVCLPPVVPPGDTPDMDIGCDMDDDDQADPVRAGTKMKMDRDDGAPQFDAWFRIGIDTPPDYYHYTYTYGDDWDDKDWDKDWPPQQQFAFFFDWTKIKIKIWAALVLLPFDWKKKKKFWDLQWFWDVVFKFKDWPNHTDDDQWDKADDRGMIMITGHSVVCNVRHGIMMMIMTIIGGFPPAFALDWTKMKMWIDTPPDIDIDMDTGGFWKAKAFEAAPVDRQHTFWFWKKWKAAPVRFTWAADPGGIDGHRDPVRTDMWTQDPRRMTMGTRHTWDKMWIATPDDGPQWDHDRPTHIDTIGNQNAHDPPHGDDHHYDYTYGDDDD

InterPro domains:
  IPR013783 Immunoglobulin-like fold [G3DSA:2.60.40.10] (21-181)
  IPR013783 Immunoglobulin-like fold [G3DSA:2.60.40.10] (318-433)
  IPR019931 LPXTG cell wall anchor motif [PS50847] (439-476)
  IPR026466 Fimbrial isopeptide formation D2 domain [TIGR04226] (188-306)
  IPR032364 Gram-positive pilin subunit D1, N-terminal [PF16555] (30-181)
  IPR041033 SpaA-like, prealbumin fold domain subgroup 1 [PF17802] (325-415)
  IPR048052 Fimbrial subunit type 1-like [NF033902] (27-464)

Sequence (1540 aa):
ASVQVTLHKLLFPDGQLPEQQLQNYRGLNDVTYQVYDVTDPFYQLRSEGKTVQEAQRQLAETGAMNRKPIAEDKTQTINGEDGVVSFSLASKDSQQRDKAYLFVEAEAPEVVKEKASNLVMILPVQDPQGQSLTHIHLYPKNEENAYDLPPLEKTVLDKQQGFNQGEHINYQLTTQIPANILGYQEFRLSDKADTTLTLLPESIEVKVAGKTVTTGYTLTTQKHGFTLDFSIKDLQNFANQTMTVSYQMRLEKTAEPDTAINNEGQLVTDKHTLTKRAAVRTGGKSFVKVDSENAKITLPEAVFIVKNQAGEYLNETANGYRWQKEKALAKKITSNQAGEFSVKGLKDGQYFLEEISAPKGYLLNQTEIPFTVEKNSYATNGQRTAPLHVINKKVKESGFLPASVQVTLHKLLFPDGQLPEQNYRGLNDVTYQVYDVTDPFYQLRSEGKTVQEAQRQLAETGAMNRKPIAEDKTQTINGEDGVVSFSLASKDSQQRDKAYLFVEAEAPEVVKEKASNLVMILPVQSLTHIHLYPKNEENAYDLPPLEKTVLDKQQGFNQGEHINYQLTTQIPANILGYQEFRLSDKADTTLTLLPESIEVKVAGKTVTTGYTLTTQKHGFTLDFSIKDLQNFANQTMTVSYQMRLEKTAEPDTAINNEGQLVTDKHTLTKRAAVRTGGKSFVKVDSENAKITLPEAVFIVKNQAGEYLNETANGYRWQKEKALAKKITSNQAGEFSVKGLKDGQYFLEEISAPKGYLLNQTEIPFTVEKNSYATNGQRTAPLHVINKKVKESGFLPASVQVTLHKLLFPDYRGLNDVTYQVYDVTDPFYQLRSEGKTVQEAQRQLAETGANRKPIAEDKTQTINGVVSFSLASKDSQQRDKAYLFVEAEAPEVVKEKASNLVMILPVQDPQGQSLTHIHLYPKNEENAYDLPPLEKTVLDKQQGFNQGEHINYQLTTQIPANILGYQEFRLSDKADTTLTLLPESIEVKVAGKTVTTGYTLTTQKHGFTLDFSIKDLQNFANQTMTVSYQMRLEKTAEPDTAINNEGQLVTDTLTKRAAVRTGGKSFVKVDSENAKITLPEAVFIVKNQAGEYLNETANGYRWQKEKALAKKITSNQAGEFSVKGLKDGQYFLEEISAPKGYLEIPFTVEKNSYATNGQRTAPLHVINKKSVQVTLHKLLFPDGQRGLNDVTYQVYDVTDPFYQLRSEGKTVQEAQRQLAETGAMNRKPIAEDKTQVSFSLASKDSQQRDKAYLFVEAEAPEVVKEKASNLVMILPVIHLYPKNEENAYDLPPLEKTVLDKQQGFNQGEHINYQLTTQIPANILGYQEFRLSDKADTTLTLLPESIEVKVAGKTVTTGYTLTTQKHGFTLDFSIKDLQNFANQTMTVSYQMRLEKTAEPDTAINNEGQLVTDKHTLTKRAAVRTGGKSFVKVDSENAKITLPEAVFIVKNQAGEYLNETANGYRWQKEKALAKKITSNQAGEFSVKGLKDGQYFLEEISAPKGYLLNQTEIPFTVEKNSYATNGQRTAPLHVINKKVKES

Secondary structure (DSSP, 8-state):
-EEEEEEE-EEE-TT-STT---EE--S-EEEEEE-HHHHHHHHHTT--HHHHHHHHHHHTTTT---SEEEE-EEETTEEEEEEEEEESB-TTSPBPEEEEEEEE--TTEEEPPPPEEEESPP---SEEEE--EEEEPP-PPPP-EEEETT-TT---TT-EEEEEEEEE--TTGGG-S-EEEEEEE-TTEEEEEEEEEEEETTEE--SSEEEEEETTEEEEEE-HHHHGGGTTSEEEEEEEEEEPTT--TTS-EEEEEEEEESS-EEEEEEEE--EEEEEEEEESS-TT-B-TT-EEEEEETTS-EEEE-SSSEEEES-GGG---EE--TTSEEEEEEE-SEEEEEEEEEPPTTB----S-EEEEE-TTSSEETTEEPPPEEEEEPBP---TT--/-EEEEEEE-EEE-TT-SGGG-----EE--S-EEEEEE-HHHHHHHHHTT--HHHHHHHHHHHTTTT---SEEEE-EEETTEEEEEEEEEESB-TT-PBPEEEEEEEE--TTEEEPPPPEEEESSPB-TTSPBPSEEEE--EEEEPP-PPPP-EEEETT-TT---TT-EEEEEEEEE--TTGGG-S-EEEEEEE-TTEEEEEEEEEEEETTEE--SSEEEEE-SSEEEEEE-HHHHGGGTTSEEEEEEEEEEPTT--TTS-EEEEEEEEESS-EEEEEEEE--EEEEEEEEESS-TT-B-TT-EEEEEETTS-EEEE-SSSEEEES-GGG---EE--TTSEEEEEEE-SEEEEEEEEEPPTTB------EEEEE-TTSSEETTEEPPPEEEEEPBPTTTTS--/-EEEEEEE-EEE---EE--S-EEEEEE-HHHHHHHHHTT--HHHHHHHHHHH------SEEEE-B----EEEEEEESB-TTSPBPEEEEEEEE--TTEEEPPPPEEEESPPB-TTSPBPSEEEE--EEEEPP-PPPP-EEEETT-TT---TT-EEEEEEEEE--TTGGG-S-EEEEEEE-TTEEE-GGG-EEEETTEEP-SSEEEEE-SSEEEEEE-HHHHGGGTT-EEEEEEEEEEPTT--TTS-EEEEEEEEE--EEEEEEE--EEEEEEEEESS-TT-B-TT-EEEEEETTS-EEEE-SSSEEEES-GGG---EE--TTSEEEEEEE-SEEEEEEEEEPPTT---EEEEE-TTSSEETTEEPPPEEEEE--/-EEEEE--EEE-TT--B--S-EEEEEE-HHHHHHHHHTT--HHHHHHHHHHHTTTT---SEEEE---EEEE-SB-TTSPBPEEEEEEEE--TTEEEPPPPEEEES---EE--EEEEPP-PPPP-EEEETT-TT---TT-EEEEEEEEE--TTGGG-S-EEEEEEE-TTEEEEEEEEEEEETTEE--SSEEEEEETTEEEEEE-HHHHGGGTTSEEEEEEEEEEPTT--TTS-EEEEEEEEESS-EEEEEEEE--EEEEEEEEESS-TT-B-TT-EEEEE-TTS-EEEE-SSSEEEES-GGG---EE--TTSEEEEEEE-SEEEEEEEEEPPTTB----S-EEEEE-TTSSEETTEEPPPEEEEEPBP---